Protein 3UDC (pdb70)

Organism: Escherichia coli (strain K12) (NCBI:txid83333)

Solvent-accessible surface area: 88480 Å² total; per-residue (Å²): 267,80,141,118,71,87,117,56,100,84,22,22,86,50,0,88,83,17,20,124,86,25,39,124,122,20,52,123,83,22,118,145,130,54,97,114,122,3,149,58,124,149,160,47,82,61,162,17,11,67,68,73,18,52,102,56,88,49,48,51,84,129,70,28,113,62,11,15,32,6,0,36,48,94,32,36,49,9,6,17,43,2,14,45,8,31,22,10,43,27,10,33,6,72,0,27,2,14,43,49,45,18,42,9,82,43,26,0,64,34,3,65,33,50,77,9,3,51,95,43,22,47,0,34,0,57,79,48,32,0,44,2,71,96,44,27,82,37,15,0,37,0,48,4,104,36,68,11,13,3,4,2,20,1,18,50,17,112,34,3,14,0,15,5,81,116,14,8,34,1,24,5,80,2,21,1,5,6,78,30,69,2,64,76,1,33,89,1,1,100,78,11,6,79,84,0,90,156,70,57,140,20,28,87,97,1,5,50,24,35,24,0,35,52,32,78,48,5,38,1,17,0,27,4,44,0,74,0,86,58,74,57,34,85,24,0,10,51,28,4,35,68,61,0,1,54,9,10,54,135,59,127,12,58,28,8,27,55,15,26,17,7,15,22,85,149,148,270,76,140,116,72,88,125,54,101,84,22,22,89,52,0,88,81,16,20,120,84,24,38,124,123,19,51,124,85,21,115,142,128,56,97,116,121,4,150,60,122,152,158,44,80,60,161,15,12,68,67,74,19,50,101,56,88,49,50,50,83,126,68,30,112,64,12,15,32,5,0,35,48,96,33,32,42,8,5,18,40,0,15,46,8,30,22,10,41,27,12,28,6,74,0,30,1,14,44,48,45,17,42,8,84,40,26,1,65,34,3,64,34,48,76,9,2,50,96,43,23,46,0,33,0,59,79,49,30,0,44,2,71,94,44,27,80,39,13,0,37,0,54,4,110,37,70,12,13,3,4,2,19,1,18,49,18,113,34,3,14,0,15,5,82,114,14,9,33,1,25,5,82,3,22,1,4,7,78,31,69,2,62,77,1,34,92,1,1,99,76,12,8,80,84,0,90,157,69,57,140,20,27,88,97,2,5,50,24,39,23,0,36,55,35,77,49,6,40,1,17,0,27,4,45,0,73,0,87,59,73,56,32,85,24,0,11,51,29,4,35,69,60,0,0,52,10,13,55,136,57,127,12,57,30,8,27,55,14,29,17,7,14,22,78,150,144,268,75,141,117,70,86,120,54,99,86,21,22,89,51,0,88,84,15,19,123,85,24,39,125,122,21,50,121,83,22,117,145,132,56,96,114,120,4,150,60,123,151,158,48,80,58,160,16,13,68,67,73,19,53,100,56,89,50,47,48,83,129,71,28,110,63,12,13,32,5,0,35,50,97,34,34,48,8,5,19,41,2,14,47,8,32,20,10,41,28,11,30,5,72,0,30,2,14,43,51,47,16,42,8,85,43,25,1,61,35,3,64,33,49,76,8,2,51,96,44,23,45,0,34,0,57,80,4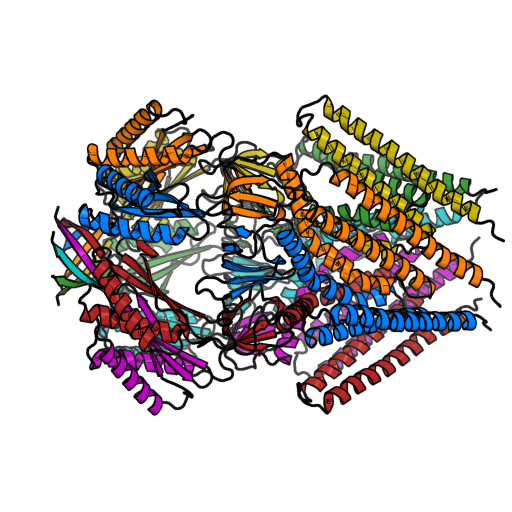9,30,0,45,1,71,94,42,27,79,38,15,0,36,0,51,4,103,34,68,12,14,2,4,2,20,1,18,48,18,114,36,2,14,1,15,4,82,117,14,7,32,1,25,5,78,2,21,0,5,6,78,32,68,2,64,77,1,34,89,1,1,99,76,12,7,78,83,0,89,154,71,58,139,19,28,86,98,2,5,48,24,37,23,0,37,54,33,79,47,6,40,2,18,0,26,3,44,0,73,0,86,59,75,56,32,82,22,0,11,51,30,4,33,66,58,0,1,54,10,13,57,132,59,128,12,58,29,7,28,53,15,26,16,6,14,26,78,152,146,266,81,141,119,70,87,123,55,97,86,22,21,87,51,0,88,85,17,20,124,85,24,40,123,123,20,51,122,85,22,117,141,132,55,96,116,120,3,150,58,121,151,160,47,81,59,161,17,12,68,68,72,19,50,101,56,88,51,48,50,84,128,70,30,109,65,14,14,32,6,0,37,52,94,33,34,49,10,6,18,42,2,15,48,9,31,22,10,42,27,11,32,6,74,0,29,1,14,44,48,43,18,45,8,84,42,28,1,69,33,3,66,36,47,76,9,2,52,94,43,23,46,0,34,0,57,80,47,31,0,44,1,70,95,41,27,79,34,13,0,35,0,48,3,103,33,70,10,10,3,4,2,20,1,17,48,18,114,35,3,15,0,14,5,80,114,15,8,31,0,25,6,80,2,21,1,5,6,78,31,69,2,61,75,2,32,89,1,1,100,78,12,7,80,85,0,90,158,70,57,138,21,27,84,97,2,5,49,24,37,21,0,34,54,31,79,45,5,39,1,16,0,27,4,43,0,72,0,86,59,74,55,32,84,24,0,12,49,28,4,32,65,61,1,1,53,11,11,53,136,57,126,12,59,30,7,27,55,15,27,18,5,15,20,81,153,147,267,76,142,117,71,86,123,54,100,82,22,22,89,54,0,88,82,15,18,122,84,24,39,124,125,20,51,123,84,20,118,140,131,54,97,114,119,4,147,59,123,150,159,47,82,59,156,14,11,68,68,71,19,52,99,55,89,51,50,51,83,125,66,30,111,63,12,14,33,6,0,35,49,97,34,31,44,7,4,20,37,0,15,46,8,29,22,10,41,28,13,30,6,74,0,28,2,14,43,46,46,17,43,8,83,39,27,0,66,33,2,67,36,46,76,8,2,51,97,43,23,45,0,35,0,59,79,50,32,0,43,1,72,95,41,27,79,35,12,0,35,0,52,4,108,37,70,12,13,3,3,2,19,1,17,48,16,114,34,1,14,0,14,5,79,115,14,8,30,1,23,4,81,4,22,0,5,5,77,31,67,2,62,77,1,32,91,1,1,101,76,10,7,78,86,0,89,154,69,57,137,18,27,86,100,2,4,49,26,38,21,0,35,55,32,78,46,5,41,1,16,0,27,3,45,0,73,0,87,58,72,57,31,85,23,0,12,54,28,4,35,69,60,0,1,54,10,12,54,136,59,128,11,58,29,8,28,57,15,27,18,6,16,20,82,150,148,268,78,141,119,72,86,119,53,100,83,21,22,87,49,0,87,83,14,18,124,85,24,39,124,125,19,51,121,85,24,118,141,129,55,97,114,122,4,149,59,122,151,158,46,82,59,157,16,12,68,68,71,19,50,101,56,88,50,48,50,84,128,70,30,110,62,11,15,32,6,0,37,50,97,33,33,47,8,5,18,41,1,14,44,8,31,21,10,42,27,11,29,6,70,0,26,2,14,43,47,44,17,41,8,86,42,24,1,62,37,3,64,33,49,77,9,2,52,97,44,22,47,0,34,0,57,79,49,32,0,43,1,71,95,43,27,77,35,14,1,35,0,50,4,104,36,70,12,12,3,3,2,18,1,18,49,16,111,35,2,13,0,16,4,84,115,13,8,34,1,25,5,79,3,22,1,6,6,76,33,69,2,63,78,0,35,89,1,1,101,77,10,7,78,86,0,89,156,70,56,140,18,26,87,97,1,5,50,24,37,23,0,36,54,32,79,48,6,39,1,17,0,26,4,44,0,73,0,86,59,73,56,32,84,23,0,13,49,29,4,32,66,61,0,0,53,11,12,54,133,58,127,12,58,30,6,27,56,13,29,17,6,14,20,79,148,147,266,81,142,120,72,86,118,56,103,85,22,22,86,50,0,89,82,18,19,122,84,25,39,123,126,19,53,120,83,21,116,142,131,57,97,115,120,3,150,59,124,150,157,46,82,60,158,16,13,69,66,72,19,51,101,55,87,49,49,51,84,127,70,29,110,62,12,14,33,6,0,37,51,96,31,34,51,10,6,18,43,1,16,44,9,31,21,10,42,27,12,34,6,74,0,29,1,15,42,48,45,18,42,8,84,42,26,0,66,35,3,66,34,52,75,9,2,51,95,43,23,47,0,35,0,58,79,51,32,0,44,2,70,97,43,27,79,37,14,0,35,0,47,4,105,36,68,12,12,3,3,3,19,0,18,49,17,113,34,2,16,0,15,4,82,114,13,7,31,1,25,5,80,3,22,1,4,6,76,32,69,2,60,78,0,34,88,1,2,101,77,11,6,78,84,0,91,157,69,56,139,20,28,88,98,2,5,51,24,37,22,0,36,55,34,81,46,5,40,2,17,0,26,3,44,0,74,0,87,59,72,57,33,84,23,0,12,48,29,4,34,67,60,0,1,55,10,12,54,134,59,127,13,56,30,7,28,56,16,30,17,6,16,16,80,145,149

Structure (mmCIF, N/CA/C/O backbone):
data_3UDC
#
_entry.id   3UDC
#
_cell.length_a   96.046
_cell.length_b   139.468
_cell.length_c   224.113
_cell.angle_alpha   90.00
_cell.angle_beta   90.00
_cell.angle_gamma   90.00
#
_symmetry.space_group_name_H-M   'P 21 21 21'
#
loop_
_atom_site.group_PDB
_atom_site.id
_atom_site.type_symbol
_atom_site.label_atom_id
_atom_site.label_alt_id
_atom_site.label_comp_id
_atom_site.label_asym_id
_atom_site.label_entity_id
_atom_site.label_seq_id
_atom_site.pdbx_PDB_ins_code
_atom_site.Cartn_x
_atom_site.Cartn_y
_atom_site.Cartn_z
_atom_site.occupancy
_atom_site.B_iso_or_equiv
_atom_site.auth_seq_id
_atom_site.auth_comp_id
_atom_site.auth_asym_id
_atom_site.auth_atom_id
_atom_site.pdbx_PDB_model_num
ATOM 1 N N . TYR A 1 13 ? -9.225 38.128 -113.247 1.00 146.53 13 TYR A N 1
ATOM 2 C CA . TYR A 1 13 ? -10.682 38.175 -113.145 1.00 200.99 13 TYR A CA 1
ATOM 3 C C . TYR A 1 13 ? -11.240 36.899 -112.534 1.00 220.38 13 TYR A C 1
ATOM 4 O O . TYR A 1 13 ? -12.243 36.348 -112.999 1.00 203.05 13 TYR A O 1
ATOM 13 N N . ASP A 1 14 ? -10.542 36.437 -111.499 1.00 233.46 14 ASP A N 1
ATOM 14 C CA . ASP A 1 14 ? -11.008 35.392 -110.584 1.00 224.58 14 ASP A CA 1
ATOM 15 C C . ASP A 1 14 ? -11.473 34.066 -111.188 1.00 233.17 14 ASP A C 1
ATOM 16 O O . ASP A 1 14 ? -12.391 34.014 -112.018 1.00 224.20 14 ASP A O 1
ATOM 21 N N . ILE A 1 15 ? -10.821 32.995 -110.739 1.00 235.68 15 ILE A N 1
ATOM 22 C CA . ILE A 1 15 ? -11.322 31.637 -110.916 1.00 238.19 15 ILE A CA 1
ATOM 23 C C . ILE A 1 15 ? -11.310 30.910 -109.551 1.00 218.12 15 ILE A C 1
ATOM 24 O O . ILE A 1 15 ? -10.801 29.790 -109.427 1.00 183.81 15 ILE A O 1
ATOM 29 N N . LYS A 1 16 ? -11.856 31.582 -108.532 1.00 222.10 16 LYS A N 1
ATOM 30 C CA . LYS A 1 16 ? -12.095 30.997 -107.206 1.00 172.19 16 LYS A CA 1
ATOM 31 C C . LYS A 1 16 ? -13.584 30.750 -106.956 1.00 157.97 16 LYS A C 1
ATOM 32 O O . LYS A 1 16 ? -13.938 29.998 -106.048 1.00 188.21 16 LYS A O 1
ATOM 38 N N . ALA A 1 17 ? -14.447 31.398 -107.741 1.00 142.63 17 ALA A N 1
ATOM 39 C CA . ALA A 1 17 ? -15.896 31.158 -107.675 1.00 170.41 17 ALA A CA 1
ATOM 40 C C . ALA A 1 17 ? -16.196 29.660 -107.835 1.00 198.33 17 ALA A C 1
ATOM 41 O O . ALA A 1 17 ? -17.247 29.156 -107.404 1.00 204.17 17 ALA A O 1
ATOM 43 N N . VAL A 1 18 ? -15.246 28.962 -108.453 1.00 187.91 18 VAL A N 1
ATOM 44 C CA . VAL A 1 18 ? -15.303 27.513 -108.601 1.00 194.23 18 VAL A CA 1
ATOM 45 C C . VAL A 1 18 ? -15.185 26.827 -107.232 1.00 200.31 18 VAL A C 1
ATOM 46 O O . VAL A 1 18 ? -16.064 26.050 -106.852 1.00 199.76 18 VAL A O 1
ATOM 50 N N . LYS A 1 19 ? -14.121 27.131 -106.486 1.00 190.99 19 LYS A N 1
ATOM 51 C CA . LYS A 1 19 ? -13.943 26.577 -105.141 1.00 175.29 19 LYS A CA 1
ATOM 52 C C . LYS A 1 19 ? -15.093 26.978 -104.214 1.00 170.68 19 LYS A C 1
ATOM 53 O O . LYS A 1 19 ? -15.484 26.216 -103.330 1.00 193.82 19 LYS A O 1
ATOM 59 N N . PHE A 1 20 ? -15.627 28.178 -104.432 1.00 149.35 20 PHE A N 1
ATOM 60 C CA . PHE A 1 20 ? -16.800 28.684 -103.717 1.00 145.53 20 PHE A CA 1
ATOM 61 C C . PHE A 1 20 ? -18.042 27.794 -103.947 1.00 169.87 20 PHE A C 1
ATOM 62 O O . PHE A 1 20 ? -18.590 27.214 -102.984 1.00 198.30 20 PHE A O 1
ATOM 70 N N . LEU A 1 21 ? -18.482 27.681 -105.207 1.00 149.73 21 LEU A N 1
ATOM 71 C CA . LEU A 1 21 ? -19.632 26.831 -105.531 1.00 169.49 21 LEU A CA 1
ATOM 72 C C . LEU A 1 21 ? -19.381 25.367 -105.130 1.00 175.64 21 LEU A C 1
ATOM 73 O O . LEU A 1 21 ? -20.314 24.638 -104.760 1.00 177.90 21 LEU A O 1
ATOM 78 N N . LEU A 1 22 ? -18.115 24.956 -105.190 1.00 170.32 22 LEU A N 1
ATOM 79 C CA . LEU A 1 22 ? -17.682 23.643 -104.718 1.00 170.49 22 LEU A CA 1
ATOM 80 C C . LEU A 1 22 ? -18.018 23.478 -103.239 1.00 183.33 22 LEU A C 1
ATOM 81 O O . LEU A 1 22 ? -18.613 22.479 -102.831 1.00 184.41 22 LEU A O 1
ATOM 86 N N . ASP A 1 23 ? -17.621 24.469 -102.443 1.00 187.15 23 ASP A N 1
ATOM 87 C CA . ASP A 1 23 ? -17.852 24.453 -101.003 1.00 168.29 23 ASP A CA 1
ATOM 88 C C . ASP A 1 23 ? -19.332 24.471 -100.649 1.00 160.18 23 ASP A C 1
ATOM 89 O O . ASP A 1 23 ? -19.829 23.520 -100.045 1.00 184.10 23 ASP A O 1
ATOM 94 N N . VAL A 1 24 ? -20.045 25.528 -101.027 1.00 129.44 24 VAL A N 1
ATOM 95 C CA . VAL A 1 24 ? -21.481 25.549 -100.740 1.00 157.65 24 VAL A CA 1
ATOM 96 C C . VAL A 1 24 ? -22.225 24.277 -101.260 1.00 159.11 24 VAL A C 1
ATOM 97 O O . VAL A 1 24 ? -23.193 23.800 -100.636 1.00 169.09 24 VAL A O 1
ATOM 101 N N . LEU A 1 25 ? -21.744 23.704 -102.365 1.00 138.15 25 LEU A N 1
ATOM 102 C CA . LEU A 1 25 ? -22.250 22.405 -102.829 1.00 158.81 25 LEU A CA 1
ATOM 103 C C . LEU A 1 25 ? -21.905 21.271 -101.842 1.00 168.33 25 LEU A C 1
ATOM 104 O O . LEU A 1 25 ? -22.704 20.340 -101.659 1.00 167.51 25 LEU A O 1
ATOM 109 N N . LYS A 1 26 ? -20.724 21.358 -101.215 1.00 161.04 26 LYS A N 1
ATOM 110 C CA . LYS A 1 26 ? -20.284 20.387 -100.200 1.00 147.82 26 LYS A CA 1
ATOM 111 C C . LYS A 1 26 ? -21.123 20.445 -98.920 1.00 156.48 26 LYS A C 1
ATOM 112 O O . LYS A 1 26 ? -21.565 19.412 -98.408 1.00 166.67 26 LYS A O 1
ATOM 118 N N . ILE A 1 27 ? -21.310 21.657 -98.401 1.00 132.86 27 ILE A N 1
ATOM 119 C CA . ILE A 1 27 ? -22.217 21.908 -97.284 1.00 133.95 27 ILE A CA 1
ATOM 120 C C . ILE A 1 27 ? -23.626 21.383 -97.577 1.00 166.11 27 ILE A C 1
ATOM 121 O O . ILE A 1 27 ? -24.264 20.761 -96.708 1.00 151.27 27 ILE A O 1
ATOM 126 N N . LEU A 1 28 ? -24.124 21.652 -98.788 1.00 163.78 28 LEU A N 1
ATOM 127 C CA . LEU A 1 28 ? -25.465 21.209 -99.147 1.00 124.53 28 LEU A CA 1
ATOM 128 C C . LEU A 1 28 ? -25.568 19.683 -99.251 1.00 146.84 28 LEU A C 1
ATOM 129 O O . LEU A 1 28 ? -26.490 19.077 -98.676 1.00 152.96 28 LEU A O 1
ATOM 134 N N . ILE A 1 29 ? -24.627 19.046 -99.944 1.00 139.37 29 ILE A N 1
ATOM 135 C CA . ILE A 1 29 ? -24.715 17.590 -100.061 1.00 163.57 29 ILE A CA 1
ATOM 136 C C . ILE A 1 29 ? -24.466 16.875 -98.726 1.00 146.18 29 ILE A C 1
ATOM 137 O O . ILE A 1 29 ? -25.027 15.803 -98.460 1.00 139.57 29 ILE A O 1
ATOM 142 N N . ILE A 1 30 ? -23.646 17.470 -97.871 1.00 153.71 30 ILE A N 1
ATOM 143 C CA . ILE A 1 30 ? -23.451 16.892 -96.539 1.00 169.59 30 ILE A CA 1
ATOM 144 C C . ILE A 1 30 ? -24.664 17.075 -95.606 1.00 147.65 30 ILE A C 1
ATOM 145 O O . ILE A 1 30 ? -24.954 16.182 -94.808 1.00 116.07 30 ILE A O 1
ATOM 150 N N . ALA A 1 31 ? -25.359 18.215 -95.714 1.00 136.18 31 ALA A N 1
ATOM 151 C CA . ALA A 1 31 ? -26.590 18.457 -94.943 1.00 141.11 31 ALA A CA 1
ATOM 152 C C . ALA A 1 31 ? -27.736 17.557 -95.420 1.00 152.94 31 ALA A C 1
ATOM 153 O O . ALA A 1 31 ? -28.572 17.082 -94.621 1.00 140.82 31 ALA A O 1
ATOM 155 N N . PHE A 1 32 ? -27.772 17.327 -96.728 1.00 148.41 32 PHE A N 1
ATOM 156 C CA . PHE A 1 32 ? -28.718 16.384 -97.281 1.00 151.95 32 PHE A CA 1
ATOM 157 C C . PHE A 1 32 ? -28.411 14.966 -96.763 1.00 166.18 32 PHE A C 1
ATOM 158 O O . PHE A 1 32 ? -29.293 14.303 -96.175 1.00 167.19 32 PHE A O 1
ATOM 166 N N . ILE A 1 33 ? -27.162 14.520 -96.946 1.00 149.79 33 ILE A N 1
ATOM 167 C CA . ILE A 1 33 ? -26.740 13.201 -96.461 1.00 147.58 33 ILE A CA 1
ATOM 168 C C . ILE A 1 33 ? -27.053 12.995 -94.977 1.00 153.39 33 ILE A C 1
ATOM 169 O O . ILE A 1 33 ? -27.598 11.957 -94.582 1.00 153.89 33 ILE A O 1
ATOM 174 N N . GLY A 1 34 ? -26.713 13.989 -94.162 1.00 145.15 34 GLY A N 1
ATOM 175 C CA . GLY A 1 34 ? -26.996 13.945 -92.736 1.00 125.24 34 GLY A CA 1
ATOM 176 C C . GLY A 1 34 ? -28.484 13.899 -92.396 1.00 154.58 34 GLY A C 1
ATOM 177 O O . GLY A 1 34 ? -28.892 13.174 -91.473 1.00 150.37 34 GLY A O 1
ATOM 178 N N . ILE A 1 35 ? -29.300 14.662 -93.129 1.00 159.43 35 ILE A N 1
ATOM 179 C CA . ILE A 1 35 ? -30.745 14.594 -92.930 1.00 150.21 35 ILE A CA 1
ATOM 180 C C . ILE A 1 35 ? -31.328 13.206 -93.254 1.00 165.72 35 ILE A C 1
ATOM 181 O O . ILE A 1 35 ? -32.024 12.614 -92.407 1.00 183.33 35 ILE A O 1
ATOM 186 N N . LYS A 1 36 ? -31.048 12.676 -94.451 1.00 156.25 36 LYS A N 1
ATOM 187 C CA . LYS A 1 36 ? -31.538 11.328 -94.788 1.00 168.70 36 LYS A CA 1
ATOM 188 C C . LYS A 1 36 ? -31.024 10.258 -93.796 1.00 172.84 36 LYS A C 1
ATOM 189 O O . LYS A 1 36 ? -31.811 9.451 -93.263 1.00 168.84 36 LYS A O 1
ATOM 195 N N . PHE A 1 37 ? -29.713 10.269 -93.551 1.00 150.03 37 PHE A N 1
ATOM 196 C CA . PHE A 1 37 ? -29.075 9.408 -92.553 1.00 156.94 37 PHE A CA 1
ATOM 197 C C . PHE A 1 37 ? -29.849 9.410 -91.224 1.00 168.91 37 PHE A C 1
ATOM 198 O O . PHE A 1 37 ? -30.157 8.343 -90.664 1.00 177.88 37 PHE A O 1
ATOM 206 N N . ALA A 1 38 ? -30.165 10.608 -90.727 1.00 150.69 38 ALA A N 1
ATOM 207 C CA . ALA A 1 38 ? -30.846 10.740 -89.440 1.00 145.87 38 ALA A CA 1
ATOM 208 C C . ALA A 1 38 ? -32.318 10.300 -89.458 1.00 159.70 38 ALA A C 1
ATOM 209 O O . ALA A 1 38 ? -32.820 9.751 -88.466 1.00 134.88 38 ALA A O 1
ATOM 211 N N . ASP A 1 39 ? -33.014 10.543 -90.570 1.00 170.33 39 ASP A N 1
ATOM 212 C CA . ASP A 1 39 ? -34.405 10.092 -90.687 1.00 169.71 39 ASP A CA 1
ATOM 213 C C . ASP A 1 39 ? -34.471 8.564 -90.733 1.00 167.54 39 ASP A C 1
ATOM 214 O O . ASP A 1 39 ? -35.396 7.932 -90.186 1.00 168.12 39 ASP A O 1
ATOM 219 N N . PHE A 1 40 ? -33.465 7.980 -91.373 1.00 154.96 40 PHE A N 1
ATOM 220 C CA . PHE A 1 40 ? -33.262 6.544 -91.320 1.00 164.92 40 PHE A CA 1
ATOM 221 C C . PHE A 1 40 ? -33.010 6.036 -89.879 1.00 180.12 40 PHE A C 1
ATOM 222 O O . PHE A 1 40 ? -33.729 5.156 -89.388 1.00 197.22 40 PHE A O 1
ATOM 230 N N . LEU A 1 41 ? -32.009 6.592 -89.199 1.00 166.25 41 LEU A N 1
ATOM 231 C CA . LEU A 1 41 ? -31.710 6.176 -87.826 1.00 163.37 41 LEU A CA 1
ATOM 232 C C . LEU A 1 41 ? -32.892 6.342 -86.847 1.00 172.99 41 LEU A C 1
ATOM 233 O O . LEU A 1 41 ? -33.065 5.526 -85.925 1.00 175.95 41 LEU A O 1
ATOM 238 N N . ILE A 1 42 ? -33.687 7.398 -87.048 1.00 177.35 42 ILE A N 1
ATOM 239 C CA . ILE A 1 42 ? -34.874 7.658 -86.231 1.00 168.52 42 ILE A CA 1
ATOM 240 C C . ILE A 1 42 ? -35.981 6.659 -86.543 1.00 181.38 42 ILE A C 1
ATOM 241 O O . ILE A 1 42 ? -36.657 6.157 -85.633 1.00 190.22 42 ILE A O 1
ATOM 246 N N . TYR A 1 43 ? -36.162 6.365 -87.825 1.00 192.31 43 TYR A N 1
ATOM 247 C CA . TYR A 1 43 ? -37.108 5.326 -88.199 1.00 200.05 43 TYR A CA 1
ATOM 248 C C . TYR A 1 43 ? -36.737 3.935 -87.634 1.00 217.34 43 TYR A C 1
ATOM 249 O O . TYR A 1 43 ? -37.622 3.187 -87.212 1.00 228.84 43 TYR A O 1
ATOM 258 N N . ARG A 1 44 ? -35.445 3.590 -87.622 1.00 194.22 44 ARG A N 1
ATOM 259 C CA . ARG A 1 44 ? -34.995 2.311 -87.040 1.00 168.63 44 ARG A CA 1
ATOM 260 C C . ARG A 1 44 ? -35.119 2.256 -85.506 1.00 184.94 44 ARG A C 1
ATOM 261 O O . ARG A 1 44 ? -35.737 1.328 -84.967 1.00 202.46 44 ARG A O 1
ATOM 269 N N . PHE A 1 45 ? -34.535 3.236 -84.811 1.00 191.45 45 PHE A N 1
ATOM 270 C CA . PHE A 1 45 ? -34.715 3.350 -83.361 1.00 197.10 45 PHE A CA 1
ATOM 271 C C . PHE A 1 45 ? -36.221 3.474 -83.039 1.00 206.43 45 PHE A C 1
ATOM 272 O O . PHE A 1 45 ? -36.628 3.349 -81.877 1.00 195.93 45 PHE A O 1
ATOM 280 N N . TYR A 1 46 ? -37.032 3.721 -84.074 1.00 220.39 46 TYR A N 1
ATOM 281 C CA . TYR A 1 46 ? -38.496 3.745 -83.968 1.00 221.65 46 TYR A CA 1
ATOM 282 C C . TYR A 1 46 ? -39.086 2.332 -83.995 1.00 233.21 46 TYR A C 1
ATOM 283 O O . TYR A 1 46 ? -39.620 1.852 -82.994 1.00 249.05 46 TYR A O 1
ATOM 292 N N . LYS A 1 47 ? -38.988 1.677 -85.150 1.00 209.66 47 LYS A N 1
ATOM 293 C CA . LYS A 1 47 ? -39.583 0.356 -85.351 1.00 200.40 47 LYS A CA 1
ATOM 294 C C . LYS A 1 47 ? -39.033 -0.735 -84.427 1.00 213.50 47 LYS A C 1
ATOM 295 O O . LYS A 1 47 ? -39.750 -1.667 -84.068 1.00 223.46 47 LYS A O 1
ATOM 301 N N . LEU A 1 48 ? -37.763 -0.632 -84.051 1.00 211.48 48 LEU A N 1
ATOM 302 C CA . LEU A 1 48 ? -37.184 -1.603 -83.124 1.00 207.52 48 LEU A CA 1
ATOM 303 C C . LEU A 1 48 ? -37.807 -1.489 -81.720 1.00 226.25 48 LEU A C 1
ATOM 304 O O . LEU A 1 48 ? -38.035 -2.501 -81.053 1.00 228.36 48 LEU A O 1
ATOM 309 N N . TYR A 1 49 ? -38.081 -0.255 -81.289 1.00 230.02 49 TYR A N 1
ATOM 310 C CA . TYR A 1 49 ? -38.702 0.023 -79.993 1.00 226.86 49 TYR A CA 1
ATOM 311 C C . TYR A 1 49 ? -40.227 0.027 -80.109 1.00 228.91 49 TYR A C 1
ATOM 312 O O . TYR A 1 49 ? -40.926 0.247 -79.119 1.00 217.03 49 TYR A O 1
ATOM 321 N N . SER A 1 50 ? -40.736 -0.209 -81.318 1.00 242.60 50 SER A N 1
ATOM 322 C CA . SER A 1 50 ? -42.166 -0.067 -81.598 1.00 247.75 50 SER A CA 1
ATOM 323 C C . SER A 1 50 ? -42.985 -1.356 -81.516 1.00 263.65 50 SER A C 1
ATOM 324 O O . SER A 1 50 ? -44.135 -1.328 -81.078 1.00 271.27 50 SER A O 1
ATOM 327 N N . LYS A 1 51 ? -42.414 -2.476 -81.956 1.00 254.87 51 LYS A N 1
ATOM 328 C CA . LYS A 1 51 ? -43.138 -3.752 -81.925 1.00 228.80 51 LYS A CA 1
ATOM 329 C C . LYS A 1 51 ? -42.981 -4.507 -80.612 1.00 233.03 51 LYS A C 1
ATOM 330 O O . LYS A 1 51 ? -43.820 -5.331 -80.254 1.00 219.99 51 LYS A O 1
ATOM 336 N N . SER A 1 52 ? -41.906 -4.216 -79.895 1.00 245.91 52 SER A N 1
ATOM 337 C CA . SER A 1 52 ? -41.789 -4.653 -78.513 1.00 245.49 52 SER A CA 1
ATOM 338 C C . SER A 1 52 ? -42.502 -3.651 -77.598 1.00 259.95 52 SER A C 1
ATOM 339 O O . SER A 1 52 ? -41.905 -3.101 -76.673 1.00 248.32 52 SER A O 1
ATOM 342 N N . LYS A 1 53 ? -43.783 -3.415 -77.877 1.00 269.03 53 LYS A N 1
ATOM 343 C CA . LYS A 1 53 ? -44.544 -2.353 -77.214 1.00 254.17 53 LYS A CA 1
ATOM 344 C C . LYS A 1 53 ? -44.745 -2.558 -75.718 1.00 254.78 53 LYS A C 1
ATOM 345 O O . LYS A 1 53 ? -45.858 -2.772 -75.242 1.00 249.49 53 LYS A O 1
ATOM 351 N N . ILE A 1 54 ? -43.655 -2.460 -74.979 1.00 264.80 54 ILE A N 1
ATOM 352 C CA . ILE A 1 54 ? -43.692 -2.670 -73.548 1.00 264.64 54 ILE A CA 1
ATOM 353 C C . ILE A 1 54 ? -43.862 -1.405 -72.736 1.00 260.81 54 ILE A C 1
ATOM 354 O O . ILE A 1 54 ? -44.945 -1.122 -72.232 1.00 246.84 54 ILE A O 1
ATOM 359 N N . GLN A 1 55 ? -42.759 -0.667 -72.601 1.00 262.38 55 GLN A N 1
ATOM 360 C CA . GLN A 1 55 ? -42.668 0.484 -71.698 1.00 244.73 55 GLN A CA 1
ATOM 361 C C . GLN A 1 55 ? -43.425 1.722 -72.197 1.00 239.80 55 GLN A C 1
ATOM 362 O O . GLN A 1 55 ? -43.624 2.659 -71.424 1.00 238.74 55 GLN A O 1
ATOM 368 N N . LEU A 1 56 ? -43.853 1.731 -73.463 1.00 220.29 56 LEU A N 1
ATOM 369 C CA . LEU A 1 56 ? -44.497 2.921 -74.043 1.00 198.77 56 LEU A CA 1
ATOM 370 C C . LEU A 1 56 ? -45.638 2.605 -75.010 1.00 175.56 56 LEU A C 1
ATOM 371 O O . LEU A 1 56 ? -45.567 1.626 -75.747 1.00 178.98 56 LEU A O 1
ATOM 376 N N . PRO A 1 57 ? -46.699 3.440 -74.999 1.00 171.83 57 PRO A N 1
ATOM 377 C CA . PRO A 1 57 ? -47.776 3.442 -76.006 1.00 181.76 57 PRO A CA 1
ATOM 378 C C . PRO A 1 57 ? -47.377 4.118 -77.329 1.00 186.39 57 PRO A C 1
ATOM 379 O O . PRO A 1 57 ? -46.537 5.015 -77.337 1.00 190.65 57 PRO A O 1
ATOM 383 N N . GLN A 1 58 ? -47.989 3.698 -78.433 1.00 186.26 58 GLN A N 1
ATOM 384 C CA . GLN A 1 58 ? -47.705 4.292 -79.737 1.00 185.56 58 GLN A CA 1
ATOM 385 C C . GLN A 1 58 ? -48.297 5.696 -79.889 1.00 186.85 58 GLN A C 1
ATOM 386 O O . GLN A 1 58 ? -48.417 6.205 -81.001 1.00 187.69 58 GLN A O 1
ATOM 392 N N . ARG A 1 59 ? -48.685 6.309 -78.774 1.00 171.42 59 ARG A N 1
ATOM 393 C CA . ARG A 1 59 ? -49.070 7.718 -78.774 1.00 171.18 59 ARG A CA 1
ATOM 394 C C . ARG A 1 59 ? -47.894 8.532 -78.239 1.00 180.81 59 ARG A C 1
ATOM 395 O O . ARG A 1 59 ? -47.610 9.640 -78.708 1.00 155.97 59 ARG A O 1
ATOM 403 N N . LYS A 1 60 ? -47.216 7.965 -77.246 1.00 189.74 60 LYS A N 1
ATOM 404 C CA . LYS A 1 60 ? -46.040 8.586 -76.660 1.00 183.37 60 LYS A CA 1
ATOM 405 C C . LYS A 1 60 ? -44.855 8.468 -77.622 1.00 182.68 60 LYS A C 1
ATOM 406 O O . LYS A 1 60 ? -44.207 9.464 -77.936 1.00 191.10 60 LYS A O 1
ATOM 412 N N . ILE A 1 61 ? -44.587 7.254 -78.101 1.00 157.77 61 ILE A N 1
ATOM 413 C CA . ILE A 1 61 ? -43.485 7.025 -79.036 1.00 154.42 61 ILE A CA 1
ATOM 414 C C . ILE A 1 61 ? -43.602 7.906 -80.273 1.00 167.12 61 ILE A C 1
ATOM 415 O O . ILE A 1 61 ? -42.604 8.327 -80.850 1.00 164.12 61 ILE A O 1
ATOM 420 N N . ASP A 1 62 ? -44.832 8.191 -80.671 1.00 180.78 62 ASP A N 1
ATOM 421 C CA . ASP A 1 62 ? -45.079 9.047 -81.822 1.00 173.45 62 ASP A CA 1
ATOM 422 C C . ASP A 1 62 ? -44.602 10.468 -81.582 1.00 157.25 62 ASP A C 1
ATOM 423 O O . ASP A 1 62 ? -43.866 11.030 -82.391 1.00 144.77 62 ASP A O 1
ATOM 428 N N . THR A 1 63 ? -45.036 11.042 -80.466 1.00 158.19 63 THR A N 1
ATOM 429 C CA . THR A 1 63 ? -44.724 12.425 -80.133 1.00 166.17 63 THR A CA 1
ATOM 430 C C . THR A 1 63 ? -43.237 12.600 -79.758 1.00 162.58 63 THR A C 1
ATOM 431 O O . THR A 1 63 ? -42.617 13.641 -80.024 1.00 154.49 63 THR A O 1
ATOM 435 N N . LEU A 1 64 ? -42.667 11.557 -79.167 1.00 150.22 64 LEU A N 1
ATOM 436 C CA . LEU A 1 64 ? -41.257 11.524 -78.792 1.00 133.79 64 LEU A CA 1
ATOM 437 C C . LEU A 1 64 ? -40.351 11.407 -80.015 1.00 149.76 64 LEU A C 1
ATOM 438 O O . LEU A 1 64 ? -39.328 12.076 -80.108 1.00 154.93 64 LEU A O 1
ATOM 443 N N . THR A 1 65 ? -40.736 10.550 -80.954 1.00 153.10 65 THR A N 1
ATOM 444 C CA . THR A 1 65 ? -39.984 10.361 -82.191 1.00 143.20 65 THR A CA 1
ATOM 445 C C . THR A 1 65 ? -40.096 11.579 -83.122 1.00 137.47 65 THR A C 1
ATOM 446 O O . THR A 1 65 ? -39.108 12.015 -83.709 1.00 138.40 65 THR A O 1
ATOM 450 N N . SER A 1 66 ? -41.296 12.136 -83.239 1.00 133.15 66 SER A N 1
ATOM 451 C CA . SER A 1 66 ? -41.478 13.414 -83.918 1.00 137.66 66 SER A CA 1
ATOM 452 C C . SER A 1 66 ? -40.605 14.497 -83.284 1.00 140.07 66 SER A C 1
ATOM 453 O O . SER A 1 66 ? -40.000 15.310 -83.984 1.00 143.81 66 SER A O 1
ATOM 456 N N . LEU A 1 67 ? -40.543 14.501 -81.955 1.00 130.04 67 LEU A N 1
ATOM 457 C CA . LEU A 1 67 ? -39.713 15.452 -81.227 1.00 127.17 67 LEU A CA 1
ATOM 458 C C . LEU A 1 67 ? -38.204 15.297 -81.568 1.00 149.34 67 LEU A C 1
ATOM 459 O O . LEU A 1 67 ? -37.518 16.289 -81.886 1.00 112.49 67 LEU A O 1
ATOM 464 N N . THR A 1 68 ? -37.693 14.062 -81.528 1.00 149.97 68 THR A N 1
ATOM 465 C CA . THR A 1 68 ? -36.304 13.768 -81.945 1.00 124.58 68 THR A CA 1
ATOM 466 C C . THR A 1 68 ? -36.015 14.254 -83.370 1.00 143.01 68 THR A C 1
ATOM 467 O O . THR A 1 68 ? -35.016 14.938 -83.632 1.00 121.62 68 THR A O 1
ATOM 471 N N . LYS A 1 69 ? -36.903 13.884 -84.290 1.00 149.22 69 LYS A N 1
ATOM 472 C CA . LYS A 1 69 ? -36.771 14.265 -85.694 1.00 137.64 69 LYS A CA 1
ATOM 473 C C . LYS A 1 69 ? -36.669 15.783 -85.874 1.00 137.60 69 LYS A C 1
ATOM 474 O O . LYS A 1 69 ? -35.746 16.283 -86.522 1.00 125.16 69 LYS A O 1
ATOM 480 N N . ASN A 1 70 ? -37.617 16.517 -85.298 1.00 139.44 70 ASN A N 1
ATOM 481 C CA . ASN A 1 70 ? -37.561 17.979 -85.356 1.00 143.39 70 ASN A CA 1
ATOM 482 C C . ASN A 1 70 ? -36.279 18.569 -84.758 1.00 136.44 70 ASN A C 1
ATOM 483 O O . ASN A 1 70 ? -35.720 19.532 -85.297 1.00 138.00 70 ASN A O 1
ATOM 488 N N . ALA A 1 71 ? -35.813 18.003 -83.648 1.00 123.82 71 ALA A N 1
ATOM 489 C CA . ALA A 1 71 ? -34.576 18.495 -83.049 1.00 120.17 71 ALA A CA 1
ATOM 490 C C . ALA A 1 71 ? -33.405 18.350 -84.025 1.00 136.00 71 ALA A C 1
ATOM 491 O O . ALA A 1 71 ? -32.607 19.286 -84.242 1.00 103.42 71 ALA A O 1
ATOM 493 N N . VAL A 1 72 ? -33.304 17.170 -84.627 1.00 122.62 72 VAL A N 1
ATOM 494 C CA . VAL A 1 72 ? -32.214 16.938 -85.575 1.00 137.38 72 VAL A CA 1
ATOM 495 C C . VAL A 1 72 ? -32.320 17.783 -86.867 1.00 145.57 72 VAL A C 1
ATOM 496 O O . VAL A 1 72 ? -31.305 18.278 -87.390 1.00 117.04 72 VAL A O 1
ATOM 500 N N . ARG A 1 73 ? -33.540 17.984 -87.364 1.00 133.76 73 ARG A N 1
ATOM 501 C CA . ARG A 1 73 ? -33.729 18.923 -88.467 1.00 117.89 73 ARG A CA 1
ATOM 502 C C . ARG A 1 73 ? -33.245 20.323 -88.088 1.00 118.86 73 ARG A C 1
ATOM 503 O O . ARG A 1 73 ? -32.427 20.888 -88.789 1.00 124.29 73 ARG A O 1
ATOM 511 N N . TYR A 1 74 ? -33.711 20.882 -86.974 1.00 126.96 74 TYR A N 1
ATOM 512 C CA . TYR A 1 74 ? -33.272 22.232 -86.607 1.00 123.47 74 TYR A CA 1
ATOM 513 C C . TYR A 1 74 ? -31.751 22.343 -86.372 1.00 129.52 74 TYR A C 1
ATOM 514 O O . TYR A 1 74 ? -31.125 23.325 -86.796 1.00 122.84 74 TYR A O 1
ATOM 523 N N . ILE A 1 75 ? -31.148 21.349 -85.723 1.00 119.29 75 ILE A N 1
ATOM 524 C CA . ILE A 1 75 ? -29.699 21.384 -85.560 1.00 127.09 75 ILE A CA 1
ATOM 525 C C . ILE A 1 75 ? -28.967 21.410 -86.902 1.00 141.27 75 ILE A C 1
ATOM 526 O O . ILE A 1 75 ? -28.064 22.235 -87.106 1.00 117.68 75 ILE A O 1
ATOM 531 N N . ILE A 1 76 ? -29.368 20.512 -87.809 1.00 120.95 76 ILE A N 1
ATOM 532 C CA . ILE A 1 76 ? -28.775 20.436 -89.153 1.00 105.22 76 ILE A CA 1
ATOM 533 C C . ILE A 1 76 ? -28.962 21.730 -89.979 1.00 114.98 76 ILE A C 1
ATOM 534 O O . ILE A 1 76 ? -28.051 22.195 -90.663 1.00 107.65 76 ILE A O 1
ATOM 539 N N . TYR A 1 77 ? -30.146 22.322 -89.901 1.00 132.84 77 TYR A N 1
ATOM 540 C CA . TYR A 1 77 ? -30.366 23.650 -90.477 1.00 126.03 77 TYR A CA 1
ATOM 541 C C . TYR A 1 77 ? -29.378 24.647 -89.907 1.00 124.51 77 TYR A C 1
ATOM 542 O O . TYR A 1 77 ? -28.654 25.278 -90.659 1.00 111.57 77 TYR A O 1
ATOM 551 N N . PHE A 1 78 ? -29.344 24.789 -88.584 1.00 121.67 78 PHE A N 1
ATOM 552 C CA . PHE A 1 78 ? -28.451 25.769 -87.977 1.00 115.50 78 PHE A CA 1
ATOM 553 C C . PHE A 1 78 ? -27.011 25.571 -88.429 1.00 133.60 78 PHE A C 1
ATOM 554 O O . PHE A 1 78 ? -26.312 26.543 -88.731 1.00 123.26 78 PHE A O 1
ATOM 562 N N . LEU A 1 79 ? -26.563 24.322 -88.489 1.00 124.36 79 LEU A N 1
ATOM 563 C CA . LEU A 1 79 ? -25.201 24.067 -88.938 1.00 125.17 79 LEU A CA 1
ATOM 564 C C . LEU A 1 79 ? -24.943 24.474 -90.395 1.00 134.65 79 LEU A C 1
ATOM 565 O O . LEU A 1 79 ? -24.057 25.304 -90.662 1.00 124.42 79 LEU A O 1
ATOM 570 N N . ALA A 1 80 ? -25.719 23.917 -91.330 1.00 126.22 80 ALA A N 1
ATOM 571 C CA . ALA A 1 80 ? -25.570 24.280 -92.745 1.00 121.26 80 ALA A CA 1
ATOM 572 C C . ALA A 1 80 ? -25.622 25.788 -92.940 1.00 119.99 80 ALA A C 1
ATOM 573 O O . ALA A 1 80 ? -24.796 26.375 -93.633 1.00 132.18 80 ALA A O 1
ATOM 575 N N . GLY A 1 81 ? -26.604 26.407 -92.311 1.00 103.57 81 GLY A N 1
ATOM 576 C CA . GLY A 1 81 ? -26.763 27.844 -92.346 1.00 96.99 81 GLY A CA 1
ATOM 577 C C . GLY A 1 81 ? -25.581 28.641 -91.846 1.00 109.68 81 GLY A C 1
ATOM 578 O O . GLY A 1 81 ? -25.157 29.579 -92.510 1.00 121.62 81 GLY A O 1
ATOM 579 N N . ALA A 1 82 ? -25.041 28.295 -90.683 1.00 118.81 82 ALA A N 1
ATOM 580 C CA . ALA A 1 82 ? -23.933 29.082 -90.161 1.00 121.00 82 ALA A CA 1
ATOM 581 C C . ALA A 1 82 ? -22.672 28.865 -90.983 1.00 132.05 82 ALA A C 1
ATOM 582 O O . ALA A 1 82 ? -21.833 29.763 -91.068 1.00 146.82 82 ALA A O 1
ATOM 584 N N . SER A 1 83 ? -22.545 27.682 -91.589 1.00 103.29 83 SER A N 1
ATOM 585 C CA . SER A 1 83 ? -21.407 27.392 -92.465 1.00 125.84 83 SER A CA 1
ATOM 586 C C . SER A 1 83 ? -21.452 28.207 -93.768 1.00 147.91 83 SER A C 1
ATOM 587 O O . SER A 1 83 ? -20.457 28.824 -94.193 1.00 152.92 83 SER A O 1
ATOM 590 N N . ILE A 1 84 ? -22.623 28.217 -94.394 1.00 150.14 84 ILE A N 1
ATOM 591 C CA . ILE A 1 84 ? -22.865 29.054 -95.570 1.00 133.40 84 ILE A CA 1
ATOM 592 C C . ILE A 1 84 ? -22.744 30.556 -95.253 1.00 124.90 84 ILE A C 1
ATOM 593 O O . ILE A 1 84 ? -22.293 31.328 -96.099 1.00 129.23 84 ILE A O 1
ATOM 598 N N . LEU A 1 85 ? -23.140 30.962 -94.043 1.00 120.48 85 LEU A N 1
ATOM 599 C CA . LEU A 1 85 ? -22.936 32.339 -93.588 1.00 123.26 85 LEU A CA 1
ATOM 600 C C . LEU A 1 85 ? -21.470 32.653 -93.432 1.00 121.89 85 LEU A C 1
ATOM 601 O O . LEU A 1 85 ? -21.064 33.782 -93.670 1.00 118.01 85 LEU A O 1
ATOM 606 N N . LYS A 1 86 ? -20.687 31.662 -92.999 1.00 143.58 86 LYS A N 1
ATOM 607 C CA . LYS A 1 86 ? -19.239 31.820 -92.868 1.00 126.99 86 LYS A CA 1
ATOM 608 C C . LYS A 1 86 ? -18.658 32.073 -94.240 1.00 138.63 86 LYS A C 1
ATOM 609 O O . LYS A 1 86 ? -17.720 32.854 -94.370 1.00 126.85 86 LYS A O 1
ATOM 615 N N . LEU A 1 87 ? -19.225 31.410 -95.256 1.00 141.05 87 LEU A N 1
ATOM 616 C CA . LEU A 1 87 ? -18.768 31.559 -96.651 1.00 123.57 87 LEU A CA 1
ATOM 617 C C . LEU A 1 87 ? -18.979 32.944 -97.283 1.00 125.47 87 LEU A C 1
ATOM 618 O O . LEU A 1 87 ? -18.237 33.336 -98.181 1.00 138.04 87 LEU A O 1
ATOM 623 N N . PHE A 1 88 ? -20.007 33.664 -96.842 1.00 125.00 88 PHE A N 1
ATOM 624 C CA . PHE A 1 88 ? -20.264 35.029 -97.324 1.00 125.65 88 PHE A CA 1
ATOM 625 C C . PHE A 1 88 ? -19.591 36.044 -96.417 1.00 132.33 88 PHE A C 1
ATOM 626 O O . PHE A 1 88 ? -19.997 37.207 -96.365 1.00 146.99 88 PHE A O 1
ATOM 634 N N . ASN A 1 89 ? -18.579 35.580 -95.687 1.00 127.21 89 ASN A N 1
ATOM 635 C CA . ASN A 1 89 ? -17.739 36.425 -94.821 1.00 140.28 89 ASN A CA 1
ATOM 636 C C . ASN A 1 89 ? -18.375 36.964 -93.545 1.00 138.74 89 ASN A C 1
ATOM 637 O O . ASN A 1 89 ? -17.988 38.023 -93.061 1.00 131.91 89 ASN A O 1
ATOM 642 N N . ILE A 1 90 ? -19.356 36.239 -93.015 1.00 158.28 90 ILE A N 1
ATOM 643 C CA . ILE A 1 90 ? -19.900 36.530 -91.692 1.00 134.97 90 ILE A CA 1
ATOM 644 C C . ILE A 1 90 ? -18.953 35.939 -90.644 1.00 133.43 90 ILE A C 1
ATOM 645 O O . ILE A 1 90 ? -18.444 34.829 -90.815 1.00 146.68 90 ILE A O 1
ATOM 650 N N . ASP A 1 91 ? -18.721 36.678 -89.568 1.00 106.45 91 ASP A N 1
ATOM 651 C CA . ASP A 1 91 ? -17.814 36.245 -88.516 1.00 119.11 91 ASP A CA 1
ATOM 652 C C . ASP A 1 91 ? -18.421 35.167 -87.607 1.00 135.03 91 ASP A C 1
ATOM 653 O O . ASP A 1 91 ? -19.493 35.359 -87.058 1.00 130.56 91 ASP A O 1
ATOM 658 N N . MET A 1 92 ? -17.720 34.050 -87.427 1.00 132.76 92 MET A N 1
ATOM 659 C CA . MET A 1 92 ? -18.211 32.961 -86.575 1.00 122.55 92 MET A CA 1
ATOM 660 C C . MET A 1 92 ? -18.136 33.198 -85.043 1.00 134.22 92 MET A C 1
ATOM 661 O O . MET A 1 92 ? -18.770 32.467 -84.270 1.00 152.67 92 MET A O 1
ATOM 666 N N . THR A 1 93 ? -17.377 34.204 -84.606 1.00 120.61 93 THR A N 1
ATOM 667 C CA . THR A 1 93 ? -17.338 34.562 -83.183 1.00 132.62 93 THR A CA 1
ATOM 668 C C . THR A 1 93 ? -18.596 35.333 -82.748 1.00 143.11 93 THR A C 1
ATOM 669 O O . THR A 1 93 ? -19.101 35.147 -81.637 1.00 164.13 93 THR A O 1
ATOM 673 N N . SER A 1 94 ? -19.095 36.199 -83.625 1.00 141.52 94 SER A N 1
ATOM 674 C CA . SER A 1 94 ? -20.331 36.939 -83.364 1.00 134.32 94 SER A CA 1
ATOM 675 C C . SER A 1 94 ? -21.525 35.995 -83.453 1.00 132.60 94 SER A C 1
ATOM 676 O O . SER A 1 94 ? -22.439 36.027 -82.627 1.00 136.40 94 SER A O 1
ATOM 679 N N . LEU A 1 95 ? -21.486 35.151 -84.475 1.00 140.36 95 LEU A N 1
ATOM 680 C CA . LEU A 1 95 ? -22.429 34.065 -84.651 1.00 119.20 95 LEU A CA 1
ATOM 681 C C . LEU A 1 95 ? -22.431 33.183 -83.411 1.00 125.88 95 LEU A C 1
ATOM 682 O O . LEU A 1 95 ? -23.495 32.686 -83.014 1.00 115.99 95 LEU A O 1
ATOM 687 N N . LEU A 1 96 ? -21.249 32.988 -82.809 1.00 126.00 96 LEU A N 1
ATOM 688 C CA . LEU A 1 96 ? -21.132 32.232 -81.555 1.00 127.10 96 LEU A CA 1
ATOM 689 C C . LEU A 1 96 ? -21.707 32.946 -80.327 1.00 114.50 96 LEU A C 1
ATOM 690 O O . LEU A 1 96 ? -22.322 32.300 -79.478 1.00 118.92 96 LEU A O 1
ATOM 695 N N . ALA A 1 97 ? -21.498 34.260 -80.220 1.00 117.62 97 ALA A N 1
ATOM 696 C CA . ALA A 1 97 ? -22.112 35.032 -79.132 1.00 118.64 97 ALA A CA 1
ATOM 697 C C . ALA A 1 97 ? -23.635 35.204 -79.284 1.00 114.38 97 ALA A C 1
ATOM 698 O O . ALA A 1 97 ? -24.304 35.661 -78.364 1.00 133.65 97 ALA A O 1
ATOM 700 N N . VAL A 1 98 ? -24.185 34.867 -80.444 1.00 109.57 98 VAL A N 1
ATOM 701 C CA . VAL A 1 98 ? -25.642 34.820 -80.578 1.00 108.90 98 VAL A CA 1
ATOM 702 C C . VAL A 1 98 ? -26.187 33.414 -80.301 1.00 108.89 98 VAL A C 1
ATOM 703 O O . VAL A 1 98 ? -27.091 33.264 -79.499 1.00 122.21 98 VAL A O 1
ATOM 707 N N . ALA A 1 99 ? -25.633 32.393 -80.950 1.00 96.10 99 ALA A N 1
ATOM 708 C CA . ALA A 1 99 ? -26.073 31.006 -80.733 1.00 102.43 99 ALA A CA 1
ATOM 709 C C . ALA A 1 99 ? -25.823 30.532 -79.299 1.00 123.75 99 ALA A C 1
ATOM 710 O O . ALA A 1 99 ? -26.474 29.589 -78.807 1.00 129.95 99 ALA A O 1
ATOM 712 N N . GLY A 1 100 ? -24.877 31.189 -78.633 1.00 112.03 100 GLY A N 1
ATOM 713 C CA . GLY A 1 100 ? -24.494 30.824 -77.281 1.00 91.33 100 GLY A CA 1
ATOM 714 C C . GLY A 1 100 ? -25.522 31.207 -76.238 1.00 116.55 100 GLY A C 1
ATOM 715 O O . GLY A 1 100 ? -25.446 30.763 -75.090 1.00 134.21 100 GLY A O 1
ATOM 716 N N . ILE A 1 101 ? -26.475 32.045 -76.633 1.00 112.80 101 ILE A N 1
ATOM 717 C CA . ILE A 1 101 ? -27.609 32.346 -75.775 1.00 127.08 101 ILE A CA 1
ATOM 718 C C . ILE A 1 101 ? -28.420 31.077 -75.579 1.00 124.47 101 ILE A C 1
ATOM 719 O O . ILE A 1 101 ? -28.861 30.757 -74.472 1.00 145.89 101 ILE A O 1
ATOM 724 N N . GLY A 1 102 ? -28.575 30.337 -76.668 1.00 95.95 102 GLY A N 1
ATOM 725 C CA . GLY A 1 102 ? -29.245 29.050 -76.651 1.00 109.72 102 GLY A CA 1
ATOM 726 C C . GLY A 1 102 ? -28.413 27.922 -76.076 1.00 128.88 102 GLY A C 1
ATOM 727 O O . GLY A 1 102 ? -28.933 27.067 -75.353 1.00 135.29 102 GLY A O 1
ATOM 728 N N . SER A 1 103 ? -27.122 27.912 -76.398 1.00 122.14 103 SER A N 1
ATOM 729 C CA . SER A 1 103 ? -26.204 26.962 -75.768 1.00 104.16 103 SER A CA 1
ATOM 730 C C . SER A 1 103 ? -26.290 27.046 -74.251 1.00 123.48 103 SER A C 1
ATOM 731 O O . SER A 1 103 ? -26.343 26.014 -73.578 1.00 136.45 103 SER A O 1
ATOM 734 N N . LEU A 1 104 ? -26.282 28.279 -73.729 1.00 124.29 104 LEU A N 1
ATOM 735 C CA . LEU A 1 104 ? -26.384 28.551 -72.286 1.00 107.11 104 LEU A CA 1
ATOM 736 C C . LEU A 1 104 ? -27.749 28.218 -71.709 1.00 110.32 104 LEU A C 1
ATOM 737 O O . LEU A 1 104 ? -27.840 27.439 -70.764 1.00 109.67 104 LEU A O 1
ATOM 742 N N . ALA A 1 105 ? -28.811 28.789 -72.273 1.00 100.03 105 ALA A N 1
ATOM 743 C CA . ALA A 1 105 ? -30.144 28.534 -71.737 1.00 99.46 105 ALA A CA 1
ATOM 744 C C . ALA A 1 105 ? -30.481 27.054 -71.717 1.00 116.02 105 ALA A C 1
ATOM 745 O O . ALA A 1 105 ? -30.903 26.531 -70.691 1.00 127.17 105 ALA A O 1
ATOM 747 N N . ILE A 1 106 ? -30.290 26.372 -72.838 1.00 110.14 106 ILE A N 1
ATOM 748 C CA . ILE A 1 106 ? -30.593 24.937 -72.894 1.00 112.81 106 ILE A CA 1
ATOM 749 C C . ILE A 1 106 ? -29.604 24.107 -72.071 1.00 122.33 106 ILE A C 1
ATOM 750 O O . ILE A 1 106 ? -30.001 23.291 -71.225 1.00 114.27 106 ILE A O 1
ATOM 755 N N . GLY A 1 107 ? -28.316 24.324 -72.329 1.00 102.86 107 GLY A N 1
ATOM 756 C CA . GLY A 1 107 ? -27.267 23.647 -71.593 1.00 119.55 107 GLY A CA 1
ATOM 757 C C . GLY A 1 107 ? -27.446 23.653 -70.076 1.00 110.36 107 GLY A C 1
ATOM 758 O O . GLY A 1 107 ? -27.180 22.643 -69.423 1.00 119.50 107 GLY A O 1
ATOM 759 N N . PHE A 1 108 ? -27.886 24.780 -69.513 1.00 98.74 108 PHE A N 1
ATOM 760 C CA . PHE A 1 108 ? -28.125 24.879 -68.062 1.00 112.29 108 PHE A CA 1
ATOM 761 C C . PHE A 1 108 ? -29.514 24.445 -67.600 1.00 128.08 108 PHE A C 1
ATOM 762 O O . PHE A 1 108 ? -29.663 23.922 -66.494 1.00 148.70 108 PHE A O 1
ATOM 770 N N . GLY A 1 109 ? -30.532 24.698 -68.417 1.00 107.52 109 GLY A N 1
ATOM 771 C CA . GLY A 1 109 ? -31.875 24.262 -68.082 1.00 120.42 109 GLY A CA 1
ATOM 772 C C . GLY A 1 109 ? -31.987 22.750 -68.045 1.00 132.96 109 GLY A C 1
ATOM 773 O O . GLY A 1 109 ? -32.836 22.199 -67.349 1.00 138.31 109 GLY A O 1
ATOM 774 N N . ALA A 1 110 ? -31.120 22.083 -68.800 1.00 127.71 110 ALA A N 1
ATOM 775 C CA . ALA A 1 110 ? -31.110 20.621 -68.885 1.00 109.42 110 ALA A CA 1
ATOM 776 C C . ALA A 1 110 ? -30.274 19.937 -67.789 1.00 122.34 110 ALA A C 1
ATOM 777 O O . ALA A 1 110 ? -30.284 18.700 -67.640 1.00 147.63 110 ALA A O 1
ATOM 779 N N . GLN A 1 111 ? -29.540 20.734 -67.026 1.00 118.65 111 GLN A N 1
ATOM 780 C CA . GLN A 1 111 ? -28.650 20.171 -66.031 1.00 127.52 111 GLN A CA 1
ATOM 781 C C . GLN A 1 111 ? -29.419 19.457 -64.915 1.00 117.73 111 GLN A C 1
ATOM 782 O O . GLN A 1 111 ? -28.911 18.503 -64.326 1.00 129.00 111 GLN A O 1
ATOM 788 N N . ASN A 1 112 ? -30.642 19.898 -64.630 1.00 133.27 112 ASN A N 1
ATOM 789 C CA . ASN A 1 112 ? -31.476 19.161 -63.682 1.00 138.72 112 ASN A CA 1
ATOM 790 C C . ASN A 1 112 ? -31.870 17.781 -64.205 1.00 133.34 112 ASN A C 1
ATOM 791 O O . ASN A 1 112 ? -31.781 16.788 -63.493 1.00 112.33 112 ASN A O 1
ATOM 796 N N . LEU A 1 113 ? -32.294 17.722 -65.458 1.00 126.95 113 LEU A N 1
ATOM 797 C CA . LEU A 1 113 ? -32.501 16.447 -66.133 1.00 102.41 113 LEU A CA 1
ATOM 798 C C . LEU A 1 113 ? -31.290 15.500 -65.986 1.00 125.79 113 LEU A C 1
ATOM 799 O O . LEU A 1 113 ? -31.449 14.325 -65.610 1.00 127.52 113 LEU A O 1
ATOM 804 N N . VAL A 1 114 ? -30.085 16.004 -66.279 1.00 122.20 114 VAL A N 1
ATOM 805 C CA . VAL A 1 114 ? -28.880 15.180 -66.137 1.00 105.34 114 VAL A CA 1
ATOM 806 C C . VAL A 1 114 ? -28.635 14.749 -64.687 1.00 113.92 114 VAL A C 1
ATOM 807 O O . VAL A 1 114 ? -28.293 13.597 -64.425 1.00 106.03 114 VAL A O 1
ATOM 811 N N . LYS A 1 115 ? -28.830 15.672 -63.751 1.00 111.02 115 LYS A N 1
ATOM 812 C CA . LYS A 1 115 ? -28.670 15.392 -62.322 1.00 111.84 115 LYS A CA 1
ATOM 813 C C . LYS A 1 115 ? -29.597 14.270 -61.875 1.00 117.32 115 LYS A C 1
ATOM 814 O O . LYS A 1 115 ? -29.170 13.352 -61.158 1.00 106.07 115 LYS A O 1
ATOM 820 N N . ASP A 1 116 ? -30.865 14.360 -62.306 1.00 113.89 116 ASP A N 1
ATOM 821 C CA . ASP A 1 116 ? -31.888 13.335 -62.047 1.00 115.65 116 ASP A CA 1
ATOM 822 C C . ASP A 1 116 ? -31.380 12.014 -62.556 1.00 124.08 116 ASP A C 1
ATOM 823 O O . ASP A 1 116 ? -31.312 11.051 -61.810 1.00 152.48 116 ASP A O 1
ATOM 828 N N . MET A 1 117 ? -31.005 11.965 -63.831 1.00 125.28 117 MET A N 1
ATOM 829 C CA . MET A 1 117 ? -30.535 10.702 -64.387 1.00 126.35 117 MET A CA 1
ATOM 830 C C . MET A 1 117 ? -29.342 10.090 -63.636 1.00 133.21 117 MET A C 1
ATOM 831 O O . MET A 1 117 ? -29.361 8.892 -63.333 1.00 116.20 117 MET A O 1
ATOM 836 N N . ILE A 1 118 ? -28.323 10.891 -63.317 1.00 102.93 118 ILE A N 1
ATOM 837 C CA . ILE A 1 118 ? -27.172 10.350 -62.583 1.00 99.77 118 ILE A CA 1
ATOM 838 C C . ILE A 1 118 ? -27.609 9.804 -61.221 1.00 116.42 118 ILE A C 1
ATOM 839 O O . ILE A 1 118 ? -27.285 8.657 -60.841 1.00 110.63 118 ILE A O 1
ATOM 844 N N . SER A 1 119 ? -28.371 10.620 -60.500 1.00 113.09 119 SER A N 1
ATOM 845 C CA . SER A 1 119 ? -28.835 10.223 -59.184 1.00 129.04 119 SER A CA 1
ATOM 846 C C . SER A 1 119 ? -29.624 8.924 -59.244 1.00 136.38 119 SER A C 1
ATOM 847 O O . SER A 1 119 ? -29.365 7.990 -58.486 1.00 123.68 119 SER A O 1
ATOM 850 N N . GLY A 1 120 ? -30.592 8.874 -60.147 1.00 128.26 120 GLY A N 1
ATOM 851 C CA . GLY A 1 120 ? -31.416 7.698 -60.328 1.00 116.65 120 GLY A CA 1
ATOM 852 C C . GLY A 1 120 ? -30.580 6.483 -60.656 1.00 136.96 120 GLY A C 1
ATOM 853 O O . GLY A 1 120 ? -30.803 5.399 -60.090 1.00 131.85 120 GLY A O 1
ATOM 854 N N . PHE A 1 121 ? -29.607 6.655 -61.553 1.00 122.74 121 PHE A N 1
ATOM 855 C CA . PHE A 1 121 ? -28.678 5.564 -61.855 1.00 120.83 121 PHE A CA 1
ATOM 856 C C . PHE A 1 121 ? -28.047 4.985 -60.594 1.00 126.87 121 PHE A C 1
ATOM 857 O O . PHE A 1 121 ? -27.972 3.770 -60.423 1.00 120.69 121 PHE A O 1
ATOM 865 N N . PHE A 1 122 ? -27.575 5.849 -59.708 1.00 126.61 122 PHE A N 1
ATOM 866 C CA . PHE A 1 122 ? -26.994 5.322 -58.486 1.00 94.05 122 PHE A CA 1
ATOM 867 C C . PHE A 1 122 ? -27.999 4.714 -57.491 1.00 122.11 122 PHE A C 1
ATOM 868 O O . PHE A 1 122 ? -27.678 3.752 -56.787 1.00 108.43 122 PHE A O 1
ATOM 876 N N . ILE A 1 123 ? -29.206 5.272 -57.423 1.00 135.80 123 ILE A N 1
ATOM 877 C CA . ILE A 1 123 ? -30.248 4.703 -56.567 1.00 120.30 123 ILE A CA 1
ATOM 878 C C . ILE A 1 123 ? -30.523 3.271 -56.975 1.00 128.48 123 ILE A C 1
ATOM 879 O O . ILE A 1 123 ? -30.477 2.364 -56.134 1.00 113.88 123 ILE A O 1
ATOM 884 N N . ILE A 1 124 ? -30.793 3.087 -58.273 1.00 139.21 124 ILE A N 1
ATOM 885 C CA . ILE A 1 124 ? -31.030 1.765 -58.863 1.00 141.67 124 ILE A CA 1
ATOM 886 C C . ILE A 1 124 ? -29.841 0.809 -58.684 1.00 129.88 124 ILE A C 1
ATOM 887 O O . ILE A 1 124 ? -29.992 -0.351 -58.281 1.00 137.37 124 ILE A O 1
ATOM 892 N N . PHE A 1 125 ? -28.657 1.326 -58.982 1.00 119.11 125 PHE A N 1
ATOM 893 C CA . PHE A 1 125 ? -27.431 0.534 -59.058 1.00 134.61 125 PHE A CA 1
ATOM 894 C C . PHE A 1 125 ? -26.825 0.164 -57.696 1.00 126.72 125 PHE A C 1
ATOM 895 O O . PHE A 1 125 ? -26.162 -0.868 -57.563 1.00 113.70 125 PHE A O 1
ATOM 903 N N . GLU A 1 126 ? -27.055 1.008 -56.694 1.00 140.56 126 GLU A N 1
ATOM 904 C CA . GLU A 1 126 ? -26.573 0.750 -55.337 1.00 136.45 126 GLU A CA 1
ATOM 905 C C . GLU A 1 126 ? -27.680 0.130 -54.471 1.00 146.32 126 GLU A C 1
ATOM 906 O O . GLU A 1 126 ? -27.539 0.011 -53.246 1.00 134.22 126 GLU A O 1
ATOM 912 N N . ASP A 1 127 ? -28.776 -0.264 -55.122 1.00 147.49 127 ASP A N 1
ATOM 913 C CA . ASP A 1 127 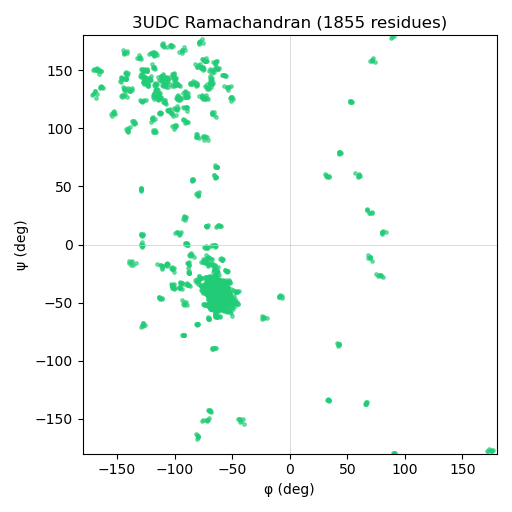? -29.962 -0.773 -54.434 1.00 140.59 127 ASP A CA 1
ATOM 914 C C . ASP A 1 127 ? -30.154 -0.124 -53.076 1.00 145.54 127 ASP A C 1
ATOM 915 O O . ASP A 1 127 ? -30.188 -0.806 -52.051 1.00 154.18 127 ASP A O 1
ATOM 920 N N . GLN A 1 128 ? -30.259 1.205 -53.093 1.00 145.16 128 GLN A N 1
ATOM 921 C CA . GLN A 1 128 ? -30.532 1.995 -51.898 1.00 132.38 128 GLN A CA 1
ATOM 922 C C . GLN A 1 128 ? -31.917 1.645 -51.330 1.00 135.49 128 GLN A C 1
ATOM 923 O O . GLN A 1 128 ? -32.166 1.787 -50.135 1.00 139.61 128 GLN A O 1
ATOM 929 N N . PHE A 1 129 ? -32.808 1.184 -52.201 1.00 117.46 129 PHE A N 1
ATOM 930 C CA . PHE A 1 129 ? -34.121 0.697 -51.798 1.00 134.75 129 PHE A CA 1
ATOM 931 C C . PHE A 1 129 ? -34.836 0.031 -52.979 1.00 143.23 129 PHE A C 1
ATOM 932 O O . PHE A 1 129 ? -34.630 0.388 -54.148 1.00 122.99 129 PHE A O 1
ATOM 940 N N . SER A 1 130 ? -35.675 -0.946 -52.665 1.00 153.67 130 SER A N 1
ATOM 941 C CA . SER A 1 130 ? -36.373 -1.712 -53.691 1.00 154.15 130 SER A CA 1
ATOM 942 C C . SER A 1 130 ? -37.881 -1.414 -53.716 1.00 150.02 130 SER A C 1
ATOM 943 O O . SER A 1 130 ? -38.405 -0.739 -52.825 1.00 142.48 130 SER A O 1
ATOM 946 N N . VAL A 1 131 ? -38.571 -1.936 -54.727 1.00 142.63 131 VAL A N 1
ATOM 947 C CA . VAL A 1 131 ? -39.952 -1.546 -55.012 1.00 144.26 131 VAL A CA 1
ATOM 948 C C . VAL A 1 131 ? -40.965 -1.849 -53.899 1.00 155.87 131 VAL A C 1
ATOM 949 O O . VAL A 1 131 ? -42.175 -1.832 -54.147 1.00 163.70 131 VAL A O 1
ATOM 953 N N . GLY A 1 132 ? -40.496 -2.112 -52.681 1.00 134.83 132 GLY A N 1
ATOM 954 C CA . GLY A 1 132 ? -41.421 -2.398 -51.599 1.00 119.65 132 GLY A CA 1
ATOM 955 C C . GLY A 1 132 ? -41.133 -1.730 -50.268 1.00 141.23 132 GLY A C 1
ATOM 956 O O . GLY A 1 132 ? -42.008 -1.666 -49.406 1.00 122.21 132 GLY A O 1
ATOM 957 N N . ASP A 1 133 ? -39.910 -1.244 -50.089 1.00 141.24 133 ASP A N 1
ATOM 958 C CA . ASP A 1 133 ? -39.494 -0.692 -48.800 1.00 124.60 133 ASP A CA 1
ATOM 959 C C . ASP A 1 133 ? -40.292 0.559 -48.418 1.00 138.06 133 ASP A C 1
ATOM 960 O O . ASP A 1 133 ? -40.877 1.236 -49.281 1.00 126.69 133 ASP A O 1
ATOM 965 N N . TYR A 1 134 ? -40.316 0.846 -47.117 1.00 139.69 134 TYR A N 1
ATOM 966 C CA . TYR A 1 134 ? -40.897 2.079 -46.598 1.00 143.54 134 TYR A CA 1
ATOM 967 C C . TYR A 1 134 ? -39.765 3.074 -46.332 1.00 133.56 134 TYR A C 1
ATOM 968 O O . TYR A 1 134 ? -38.904 2.821 -45.495 1.00 136.77 134 TYR A O 1
ATOM 977 N N . VAL A 1 135 ? -39.766 4.199 -47.045 1.00 125.17 135 VAL A N 1
ATOM 978 C CA . VAL A 1 135 ? -38.673 5.150 -46.928 1.00 125.18 135 VAL A CA 1
ATOM 979 C C . VAL A 1 135 ? -39.146 6.548 -46.541 1.00 127.44 135 VAL A C 1
ATOM 980 O O . VAL A 1 135 ? -40.279 6.935 -46.853 1.00 140.77 135 VAL A O 1
ATOM 984 N N . THR A 1 136 ? -38.292 7.288 -45.833 1.00 119.67 136 THR A N 1
ATOM 985 C CA . THR A 1 136 ? -38.491 8.723 -45.666 1.00 130.79 136 THR A CA 1
ATOM 986 C C . THR A 1 136 ? -37.415 9.444 -46.473 1.00 142.58 136 THR A C 1
ATOM 987 O O . THR A 1 136 ? -36.221 9.214 -46.281 1.00 165.04 136 THR A O 1
ATOM 991 N N . ILE A 1 137 ? -37.848 10.327 -47.366 1.00 136.26 137 ILE A N 1
ATOM 992 C CA . ILE A 1 137 ? -36.971 10.937 -48.353 1.00 134.15 137 ILE A CA 1
ATOM 993 C C . ILE A 1 137 ? -37.296 12.412 -48.424 1.00 143.96 137 ILE A C 1
ATOM 994 O O . ILE A 1 137 ? -38.334 12.778 -48.968 1.00 124.59 137 ILE A O 1
ATOM 999 N N . ASN A 1 138 ? -36.437 13.261 -47.871 1.00 140.27 138 ASN A N 1
ATOM 1000 C CA . ASN A 1 138 ? -36.721 14.699 -47.857 1.00 162.02 138 ASN A CA 1
ATOM 1001 C C . ASN A 1 138 ? -38.036 15.063 -47.132 1.00 168.31 138 ASN A C 1
ATOM 1002 O O . ASN A 1 138 ? -38.953 15.656 -47.737 1.00 137.47 138 ASN A O 1
ATOM 1007 N N . GLY A 1 139 ? -38.124 14.705 -45.846 1.00 142.21 139 GLY A N 1
ATOM 1008 C CA . GLY A 1 139 ? -39.272 15.055 -45.017 1.00 147.90 139 GLY A CA 1
ATOM 1009 C C . GLY A 1 139 ? -40.581 14.349 -45.361 1.00 157.70 139 GLY A C 1
ATOM 1010 O O . GLY A 1 139 ? -41.560 14.415 -44.610 1.00 144.21 139 GLY A O 1
ATOM 1011 N N . ILE A 1 140 ? -40.602 13.672 -46.505 1.00 154.67 140 ILE A N 1
ATOM 1012 C CA . ILE A 1 140 ? -41.781 12.943 -46.959 1.00 138.25 140 ILE A CA 1
ATOM 1013 C C . ILE A 1 140 ? -41.531 11.439 -46.844 1.00 130.26 140 ILE A C 1
ATOM 1014 O O . ILE A 1 140 ? -40.452 10.967 -47.176 1.00 124.09 140 ILE A O 1
ATOM 1019 N N . SER A 1 141 ? -42.510 10.696 -46.340 1.00 120.65 141 SER A N 1
ATOM 1020 C CA . SER A 1 141 ? -42.360 9.252 -46.130 1.00 117.78 141 SER A CA 1
ATOM 1021 C C . SER A 1 141 ? -43.486 8.461 -46.787 1.00 138.22 141 SER A C 1
ATOM 1022 O O . SER A 1 141 ? -44.615 8.946 -46.921 1.00 168.21 141 SER A O 1
ATOM 1025 N N . GLY A 1 142 ? -43.191 7.230 -47.178 1.00 133.49 142 GLY A N 1
ATOM 1026 C CA . GLY A 1 142 ? -44.194 6.404 -47.830 1.00 112.65 142 GLY A CA 1
ATOM 1027 C C . GLY A 1 142 ? -43.616 5.100 -48.342 1.00 134.63 142 GLY A C 1
ATOM 1028 O O . GLY A 1 142 ? -42.441 4.791 -48.117 1.00 154.02 142 GLY A O 1
ATOM 1029 N N . THR A 1 143 ? -44.444 4.327 -49.029 1.00 130.48 143 THR A N 1
ATOM 1030 C CA . THR A 1 143 ? -44.022 3.041 -49.590 1.00 135.97 143 THR A CA 1
ATOM 1031 C C . THR A 1 143 ? -43.679 3.217 -51.063 1.00 138.73 143 THR A C 1
ATOM 1032 O O . THR A 1 143 ? -44.490 3.753 -51.820 1.00 148.46 143 THR A O 1
ATOM 1036 N N . VAL A 1 144 ? -42.493 2.779 -51.488 1.00 133.63 144 VAL A N 1
ATOM 1037 C CA . VAL A 1 144 ? -42.104 3.009 -52.887 1.00 147.41 144 VAL A CA 1
ATOM 1038 C C . VAL A 1 144 ? -42.908 2.129 -53.869 1.00 131.40 144 VAL A C 1
ATOM 1039 O O . VAL A 1 144 ? -43.114 0.945 -53.635 1.00 126.59 144 VAL A O 1
ATOM 1043 N N . GLU A 1 145 ? -43.389 2.732 -54.953 1.00 128.04 145 GLU A N 1
ATOM 1044 C CA . GLU A 1 145 ? -44.254 2.040 -55.911 1.00 122.60 145 GLU A CA 1
ATOM 1045 C C . GLU A 1 145 ? -43.562 1.854 -57.261 1.00 149.23 145 GLU A C 1
ATOM 1046 O O . GLU A 1 145 ? -43.601 0.772 -57.840 1.00 129.92 145 GLU A O 1
ATOM 1052 N N . GLU A 1 146 ? -42.939 2.915 -57.767 1.00 159.21 146 GLU A N 1
ATOM 1053 C CA . GLU A 1 146 ? -42.132 2.825 -58.985 1.00 145.23 146 GLU A CA 1
ATOM 1054 C C . GLU A 1 146 ? -40.726 3.366 -58.713 1.00 143.37 146 GLU A C 1
ATOM 1055 O O . GLU A 1 146 ? -40.574 4.336 -57.972 1.00 151.15 146 GLU A O 1
ATOM 1061 N N . ILE A 1 147 ? -39.700 2.742 -59.292 1.00 135.52 147 ILE A N 1
ATOM 1062 C CA . ILE A 1 147 ? -38.382 3.373 -59.370 1.00 124.89 147 ILE A CA 1
ATOM 1063 C C . ILE A 1 147 ? -38.010 3.598 -60.832 1.00 140.21 147 ILE A C 1
ATOM 1064 O O . ILE A 1 147 ? -37.575 2.682 -61.519 1.00 147.97 147 ILE A O 1
ATOM 1069 N N . GLY A 1 148 ? -38.218 4.816 -61.314 1.00 143.37 148 GLY A N 1
ATOM 1070 C CA . GLY A 1 148 ? -37.854 5.174 -62.672 1.00 143.61 148 GLY A CA 1
ATOM 1071 C C . GLY A 1 148 ? -36.371 5.487 -62.731 1.00 154.51 148 GLY A C 1
ATOM 1072 O O . GLY A 1 148 ? -35.604 5.129 -61.829 1.00 119.74 148 GLY A O 1
ATOM 1073 N N . LEU A 1 149 ? -35.953 6.150 -63.799 1.00 148.38 149 LEU A N 1
ATOM 1074 C CA . LEU A 1 149 ? -34.572 6.563 -63.902 1.00 109.57 149 LEU A CA 1
ATOM 1075 C C . LEU A 1 149 ? -34.504 8.044 -63.586 1.00 128.27 149 LEU A C 1
ATOM 1076 O O . LEU A 1 149 ? -33.547 8.506 -62.964 1.00 149.79 149 LEU A O 1
ATOM 1081 N N . ARG A 1 150 ? -35.535 8.782 -64.006 1.00 143.00 150 ARG A N 1
ATOM 1082 C CA . ARG A 1 150 ? -35.617 10.224 -63.754 1.00 135.89 150 ARG A CA 1
ATOM 1083 C C . ARG A 1 150 ? -36.363 10.526 -62.479 1.00 128.41 150 ARG A C 1
ATOM 1084 O O . ARG A 1 150 ? -36.053 11.490 -61.789 1.00 136.24 150 ARG A O 1
ATOM 1092 N N . VAL A 1 151 ? -37.355 9.697 -62.172 1.00 138.55 151 VAL A N 1
ATOM 1093 C CA . VAL A 1 151 ? -38.295 10.009 -61.108 1.00 126.16 151 VAL A CA 1
ATOM 1094 C C . VAL A 1 151 ? -38.704 8.782 -60.297 1.00 118.57 151 VAL A C 1
ATOM 1095 O O . VAL A 1 151 ? -38.803 7.675 -60.821 1.00 116.66 151 VAL A O 1
ATOM 1099 N N . THR A 1 152 ? -38.944 9.008 -59.011 1.00 119.22 152 THR A N 1
ATOM 1100 C CA . THR A 1 152 ? -39.348 7.967 -58.063 1.00 121.59 152 THR A CA 1
ATOM 1101 C C . THR A 1 152 ? -40.766 8.208 -57.507 1.00 128.50 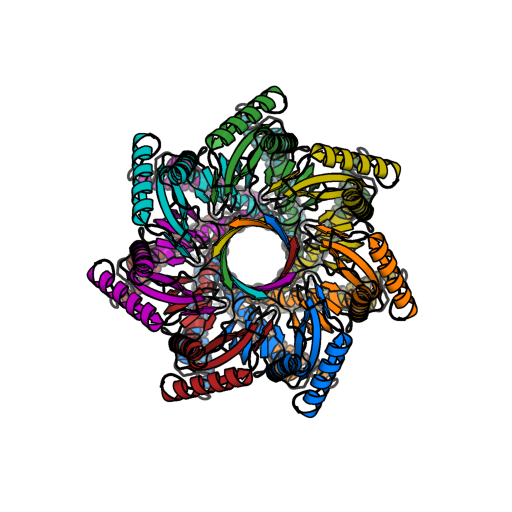152 THR A C 1
ATOM 1102 O O . THR A 1 152 ? -41.132 9.346 -57.180 1.00 134.37 152 THR A O 1
ATOM 1106 N N . LYS A 1 153 ? -41.559 7.138 -57.400 1.00 118.26 153 LYS A N 1
ATOM 1107 C CA . LYS A 1 153 ? -42.925 7.226 -56.882 1.00 122.26 153 LYS A CA 1
ATOM 1108 C C . LYS A 1 153 ? -43.085 6.551 -55.513 1.00 120.01 153 LYS A C 1
ATOM 1109 O O . LYS A 1 153 ? -42.555 5.477 -55.288 1.00 128.65 153 LYS A O 1
ATOM 1115 N N . ILE A 1 154 ? -43.810 7.196 -54.605 1.00 115.44 154 ILE A N 1
ATOM 1116 C CA . ILE A 1 154 ? -43.790 6.827 -53.195 1.00 112.75 154 ILE A CA 1
ATOM 1117 C C . ILE A 1 154 ? -45.137 7.197 -52.585 1.00 137.45 154 ILE A C 1
ATOM 1118 O O . ILE A 1 154 ? -45.468 8.380 -52.498 1.00 142.25 154 ILE A O 1
ATOM 1123 N N . ARG A 1 155 ? -45.924 6.191 -52.193 1.00 134.42 155 ARG A N 1
ATOM 1124 C CA . ARG A 1 155 ? -47.283 6.410 -51.679 1.00 122.10 155 ARG A CA 1
ATOM 1125 C C . ARG A 1 155 ? -47.368 6.327 -50.153 1.00 139.44 155 ARG A C 1
ATOM 1126 O O . ARG A 1 155 ? -47.216 5.255 -49.564 1.00 135.16 155 ARG A O 1
ATOM 1134 N N . GLY A 1 156 ? -47.604 7.473 -49.520 1.00 145.41 156 GLY A N 1
ATOM 1135 C CA . GLY A 1 156 ? -47.771 7.527 -48.084 1.00 128.91 156 GLY A CA 1
ATOM 1136 C C . GLY A 1 156 ? -49.160 7.035 -47.726 1.00 151.08 156 GLY A C 1
ATOM 1137 O O . GLY A 1 156 ? -50.087 7.121 -48.527 1.00 156.14 156 GLY A O 1
ATOM 1138 N N . PHE A 1 157 ? -49.293 6.496 -46.523 1.00 153.79 157 PHE A N 1
ATOM 1139 C CA . PHE A 1 157 ? -50.585 6.141 -45.961 1.00 129.02 157 PHE A CA 1
ATOM 1140 C C . PHE A 1 157 ? -51.365 7.437 -45.755 1.00 155.57 157 PHE A C 1
ATOM 1141 O O . PHE A 1 157 ? -50.994 8.270 -44.926 1.00 182.04 157 PHE A O 1
ATOM 1149 N N . SER A 1 158 ? -52.427 7.617 -46.538 1.00 146.29 158 SER A N 1
ATOM 1150 C CA . SER A 1 158 ? -53.275 8.816 -46.464 1.00 163.08 158 SER A CA 1
ATOM 1151 C C . SER A 1 158 ? -52.693 10.044 -47.180 1.00 163.09 158 SER A C 1
ATOM 1152 O O . SER A 1 158 ? -53.443 10.917 -47.640 1.00 139.60 158 SER A O 1
ATOM 1155 N N . ASP A 1 159 ? -51.364 10.088 -47.269 1.00 161.99 159 ASP A N 1
ATOM 1156 C CA . ASP A 1 159 ? -50.619 11.220 -47.818 1.00 130.49 159 ASP A CA 1
ATOM 1157 C C . ASP A 1 159 ? -50.885 11.459 -49.303 1.00 143.37 159 ASP A C 1
ATOM 1158 O O . ASP A 1 159 ? -50.663 12.564 -49.807 1.00 120.84 159 ASP A O 1
ATOM 1163 N N . GLY A 1 160 ? -51.350 10.422 -49.997 1.00 144.92 160 GLY A N 1
ATOM 1164 C CA . GLY A 1 160 ? -51.450 10.454 -51.444 1.00 122.44 160 GLY A CA 1
ATOM 1165 C C . GLY A 1 160 ? -50.167 9.936 -52.051 1.00 138.61 160 GLY A C 1
ATOM 1166 O O . GLY A 1 160 ? -49.255 9.557 -51.325 1.00 136.56 160 GLY A O 1
ATOM 1167 N N . LEU A 1 161 ? -50.091 9.894 -53.378 1.00 141.42 161 LEU A N 1
ATOM 1168 C CA . LEU A 1 161 ? -48.868 9.451 -54.060 1.00 124.37 161 LEU A CA 1
ATOM 1169 C C . LEU A 1 161 ? -47.908 10.609 -54.343 1.00 147.83 161 LEU A C 1
ATOM 1170 O O . LEU A 1 161 ? -48.250 11.550 -55.067 1.00 154.92 161 LEU A O 1
ATOM 1175 N N . HIS A 1 162 ? -46.714 10.535 -53.767 1.00 127.02 162 HIS A N 1
ATOM 1176 C CA . HIS A 1 162 ? -45.685 11.531 -53.985 1.00 129.56 162 HIS A CA 1
ATOM 1177 C C . HIS A 1 162 ? -44.827 11.118 -55.169 1.00 130.84 162 HIS A C 1
ATOM 1178 O O . HIS A 1 162 ? -44.378 9.982 -55.243 1.00 119.33 162 HIS A O 1
ATOM 1185 N N . ILE A 1 163 ? -44.604 12.045 -56.092 1.00 123.83 163 ILE A N 1
ATOM 1186 C CA . ILE A 1 163 ? -43.675 11.821 -57.187 1.00 110.64 163 ILE A CA 1
ATOM 1187 C C . ILE A 1 163 ? -42.487 12.755 -57.018 1.00 120.21 163 ILE A C 1
ATOM 1188 O O . ILE A 1 163 ? -42.618 13.983 -57.109 1.00 137.91 163 ILE A O 1
ATOM 1193 N N . ILE A 1 164 ? -41.324 12.166 -56.776 1.00 103.76 164 ILE A N 1
ATOM 1194 C CA . ILE A 1 164 ? -40.123 12.925 -56.490 1.00 110.23 164 ILE A CA 1
ATOM 1195 C C . ILE A 1 164 ? -39.108 12.771 -57.610 1.00 119.81 164 ILE A C 1
ATOM 1196 O O . ILE A 1 164 ? -38.774 11.663 -57.979 1.00 118.21 164 ILE A O 1
ATOM 1201 N N . PRO A 1 165 ? -38.629 13.882 -58.179 1.00 125.34 165 PRO A N 1
ATOM 1202 C CA . PRO A 1 165 ? -37.536 13.767 -59.143 1.00 98.78 165 PRO A CA 1
ATOM 1203 C C . PRO A 1 165 ? -36.255 13.356 -58.425 1.00 113.07 165 PRO A C 1
ATOM 1204 O O . PRO A 1 165 ? -36.062 13.796 -57.297 1.00 124.91 165 PRO A O 1
ATOM 1208 N N . ASN A 1 166 ? -35.406 12.545 -59.060 1.00 118.51 166 ASN A N 1
ATOM 1209 C CA . ASN A 1 166 ? -34.222 11.949 -58.416 1.00 107.47 166 ASN A CA 1
ATOM 1210 C C . ASN A 1 166 ? -33.134 12.924 -58.002 1.00 107.06 166 ASN A C 1
ATOM 1211 O O . ASN A 1 166 ? -32.401 12.654 -57.062 1.00 126.28 166 ASN A O 1
ATOM 1216 N N . GLY A 1 167 ? -33.003 14.036 -58.716 1.00 105.02 167 GLY A N 1
ATOM 1217 C CA . GLY A 1 167 ? -31.982 15.020 -58.390 1.00 127.47 167 GLY A CA 1
ATOM 1218 C C . GLY A 1 167 ? -32.227 15.702 -57.054 1.00 130.29 167 GLY A C 1
ATOM 1219 O O . GLY A 1 167 ? -31.319 16.312 -56.472 1.00 124.62 167 GLY A O 1
ATOM 1220 N N . GLU A 1 168 ? -33.469 15.599 -56.581 1.00 129.34 168 GLU A N 1
ATOM 1221 C CA . GLU A 1 168 ? -33.923 16.249 -55.353 1.00 124.97 168 GLU A CA 1
ATOM 1222 C C . GLU A 1 168 ? -33.719 15.390 -54.101 1.00 141.31 168 GLU A C 1
ATOM 1223 O O . GLU A 1 168 ? -34.080 15.798 -52.990 1.00 170.81 168 GLU A O 1
ATOM 1229 N N . ILE A 1 169 ? -33.161 14.196 -54.290 1.00 117.86 169 ILE A N 1
ATOM 1230 C CA . ILE A 1 169 ? -32.844 13.299 -53.175 1.00 130.87 169 ILE A CA 1
ATOM 1231 C C . ILE A 1 169 ? -31.541 13.703 -52.447 1.00 151.84 169 ILE A C 1
ATOM 1232 O O . ILE A 1 169 ? -30.451 13.286 -52.844 1.00 115.97 169 ILE A O 1
ATOM 1237 N N . LYS A 1 170 ? -31.640 14.526 -51.403 1.00 174.17 170 LYS A N 1
ATOM 1238 C CA . LYS A 1 170 ? -30.470 14.804 -50.580 1.00 150.74 170 LYS A CA 1
ATOM 1239 C C . LYS A 1 170 ? -30.156 13.480 -49.918 1.00 130.93 170 LYS A C 1
ATOM 1240 O O . LYS A 1 170 ? -29.430 12.665 -50.461 1.00 137.53 170 LYS A O 1
ATOM 1246 N N . MET A 1 171 ? -30.733 13.247 -48.753 1.00 133.77 171 MET A N 1
ATOM 1247 C CA . MET A 1 171 ? -30.606 11.952 -48.103 1.00 124.09 171 MET A CA 1
ATOM 1248 C C . MET A 1 171 ? -31.870 11.151 -48.346 1.00 127.77 171 MET A C 1
ATOM 1249 O O . MET A 1 171 ? -32.960 11.705 -48.463 1.00 154.55 171 MET A O 1
ATOM 1254 N N . VAL A 1 172 ? -31.713 9.843 -48.446 1.00 122.69 172 VAL A N 1
ATOM 1255 C CA . VAL A 1 172 ? -32.838 8.925 -48.470 1.00 124.06 172 VAL A CA 1
ATOM 1256 C C . VAL A 1 172 ? -32.663 7.994 -47.291 1.00 121.91 172 VAL A C 1
ATOM 1257 O O . VAL A 1 172 ? -31.791 7.133 -47.305 1.00 113.01 172 VAL A O 1
ATOM 1261 N N . THR A 1 173 ? -33.461 8.182 -46.248 1.00 140.86 173 THR A N 1
ATOM 1262 C CA . THR A 1 173 ? -33.424 7.242 -45.134 1.00 133.38 173 THR A CA 1
ATOM 1263 C C . THR A 1 173 ? -34.405 6.111 -45.437 1.00 124.53 173 THR A C 1
ATOM 1264 O O . THR A 1 173 ? -35.564 6.345 -45.795 1.00 139.46 173 THR A O 1
ATOM 1268 N N . ASN A 1 174 ? -33.910 4.885 -45.353 1.00 126.43 174 ASN A N 1
ATOM 1269 C CA . ASN A 1 174 ? -34.728 3.696 -45.578 1.00 130.32 174 ASN A CA 1
ATOM 1270 C C . ASN A 1 174 ? -35.057 3.035 -44.243 1.00 135.93 174 ASN A C 1
ATOM 1271 O O . ASN A 1 174 ? -34.154 2.593 -43.531 1.00 158.88 174 ASN A O 1
ATOM 1276 N N . LEU A 1 175 ? -36.333 2.983 -43.878 1.00 128.38 175 LEU A N 1
ATOM 1277 C CA . LEU A 1 175 ? -36.720 2.186 -42.716 1.00 151.46 175 LEU A CA 1
ATOM 1278 C C . LEU A 1 175 ? -36.548 0.749 -43.165 1.00 163.78 175 LEU A C 1
ATOM 1279 O O . LEU A 1 175 ? -35.615 0.458 -43.911 1.00 197.37 175 LEU A O 1
ATOM 1284 N N . THR A 1 176 ? -37.436 -0.149 -42.752 1.00 142.80 176 THR A N 1
ATOM 1285 C CA . THR A 1 176 ? -37.319 -1.547 -43.180 1.00 182.69 176 THR A CA 1
ATOM 1286 C C . THR A 1 176 ? -35.837 -1.937 -43.312 1.00 209.83 176 THR A C 1
ATOM 1287 O O . THR A 1 176 ? -35.028 -1.612 -42.434 1.00 224.79 176 THR A O 1
ATOM 1291 N N . LYS A 1 177 ? -35.482 -2.591 -44.419 1.00 188.18 177 LYS A N 1
ATOM 1292 C CA . LYS A 1 177 ? -34.150 -3.181 -44.583 1.00 160.06 177 LYS A CA 1
ATOM 1293 C C . LYS A 1 177 ? -33.974 -4.326 -43.567 1.00 185.40 177 LYS A C 1
ATOM 1294 O O . LYS A 1 177 ? -34.896 -5.139 -43.353 1.00 165.84 177 LYS A O 1
ATOM 1300 N N . ASP A 1 178 ? -32.805 -4.390 -42.932 1.00 202.22 178 ASP A N 1
ATOM 1301 C CA . ASP A 1 178 ? -32.566 -5.402 -41.899 1.00 213.89 178 ASP A CA 1
ATOM 1302 C C . ASP A 1 178 ? -33.496 -5.220 -40.687 1.00 201.13 178 ASP A C 1
ATOM 1303 O O . ASP A 1 178 ? -33.010 -5.054 -39.561 1.00 215.54 178 ASP A O 1
ATOM 1308 N N . SER A 1 179 ? -34.816 -5.251 -40.921 1.00 138.19 179 SER A N 1
ATOM 1309 C CA . SER A 1 179 ? -35.815 -5.079 -39.855 1.00 141.38 179 SER A CA 1
ATOM 1310 C C . SER A 1 179 ? -35.965 -3.650 -39.284 1.00 145.36 179 SER A C 1
ATOM 1311 O O . SER A 1 179 ? -35.071 -2.803 -39.405 1.00 140.42 179 SER A O 1
ATOM 1314 N N . MET A 1 180 ? -37.104 -3.402 -38.641 1.00 154.84 180 MET A N 1
ATOM 1315 C CA . MET A 1 180 ? -37.405 -2.085 -38.079 1.00 150.82 180 MET A CA 1
ATOM 1316 C C . MET A 1 180 ? -37.291 -2.085 -36.562 1.00 157.17 180 MET A C 1
ATOM 1317 O O . MET A 1 180 ? -37.167 -3.140 -35.947 1.00 134.48 180 MET A O 1
ATOM 1322 N N . MET A 1 181 ? -37.343 -0.899 -35.957 1.00 167.15 181 MET A N 1
ATOM 1323 C CA . MET A 1 181 ? -37.442 -0.803 -34.501 1.00 142.43 181 MET A CA 1
ATOM 1324 C C . MET A 1 181 ? -38.740 -0.130 -34.097 1.00 117.76 181 MET A C 1
ATOM 1325 O O . MET A 1 181 ? -39.070 0.963 -34.561 1.00 130.34 181 MET A O 1
ATOM 1330 N N . ALA A 1 182 ? -39.483 -0.795 -33.235 1.00 119.75 182 ALA A N 1
ATOM 1331 C CA . ALA A 1 182 ? -40.717 -0.229 -32.709 1.00 135.52 182 ALA A CA 1
ATOM 1332 C C . ALA A 1 182 ? -40.425 0.335 -31.321 1.00 147.47 182 ALA A C 1
ATOM 1333 O O . ALA A 1 182 ? -39.715 -0.283 -30.517 1.00 123.77 182 ALA A O 1
ATOM 1335 N N . VAL A 1 183 ? -40.964 1.515 -31.044 1.00 140.21 183 VAL A N 1
ATOM 1336 C CA . VAL A 1 183 ? -40.596 2.242 -29.838 1.00 110.80 183 VAL A CA 1
ATOM 1337 C C . VAL A 1 183 ? -41.850 2.859 -29.229 1.00 122.07 183 VAL A C 1
ATOM 1338 O O . VAL A 1 183 ? -42.683 3.442 -29.933 1.00 130.70 183 VAL A O 1
ATOM 1342 N N . VAL A 1 184 ? -41.998 2.695 -27.920 1.00 124.37 184 VAL A N 1
ATOM 1343 C CA . VAL A 1 184 ? -43.081 3.337 -27.190 1.00 111.86 184 VAL A CA 1
ATOM 1344 C C . VAL A 1 184 ? -42.445 4.079 -26.027 1.00 139.09 184 VAL A C 1
ATOM 1345 O O . VAL A 1 184 ? -41.684 3.497 -25.237 1.00 152.07 184 VAL A O 1
ATOM 1349 N N . ASN A 1 185 ? -42.713 5.380 -25.966 1.00 133.43 185 ASN A N 1
ATOM 1350 C CA . ASN A 1 185 ? -42.359 6.193 -24.812 1.00 126.68 185 ASN A CA 1
ATOM 1351 C C . ASN A 1 185 ? -43.587 6.396 -23.932 1.00 136.93 185 ASN A C 1
ATOM 1352 O O . ASN A 1 185 ? -44.444 7.229 -24.238 1.00 142.49 185 ASN A O 1
ATOM 1357 N N . ILE A 1 186 ? -43.689 5.637 -22.845 1.00 135.49 186 ILE A N 1
ATOM 1358 C CA . ILE A 1 186 ? -44.808 5.830 -21.926 1.00 146.95 186 ILE A CA 1
ATOM 1359 C C . ILE A 1 186 ? -44.405 6.728 -20.760 1.00 142.82 186 ILE A C 1
ATOM 1360 O O . ILE A 1 186 ? -43.304 6.601 -20.219 1.00 134.58 186 ILE A O 1
ATOM 1365 N N . ALA A 1 187 ? -45.283 7.658 -20.395 1.00 123.43 187 ALA A N 1
ATOM 1366 C CA . ALA A 1 187 ? -44.938 8.653 -19.387 1.00 122.99 187 ALA A CA 1
ATOM 1367 C C . ALA A 1 187 ? -45.815 8.525 -18.157 1.00 130.49 187 ALA A C 1
ATOM 1368 O O . ALA A 1 187 ? -47.033 8.413 -18.288 1.00 128.04 187 ALA A O 1
ATOM 1370 N N . PHE A 1 188 ? -45.188 8.558 -16.975 1.00 116.28 188 PHE A N 1
ATOM 1371 C CA . PHE A 1 188 ? -45.878 8.447 -15.680 1.00 123.09 188 PHE A CA 1
ATOM 1372 C C . PHE A 1 188 ? -45.666 9.713 -14.854 1.00 142.41 188 PHE A C 1
ATOM 1373 O O . PHE A 1 188 ? -44.771 10.495 -15.156 1.00 156.95 188 PHE A O 1
ATOM 1381 N N . PRO A 1 189 ? -46.482 9.925 -13.801 1.00 133.03 189 PRO A N 1
ATOM 1382 C CA . PRO A 1 189 ? -46.158 11.066 -12.935 1.00 145.38 189 PRO A CA 1
ATOM 1383 C C . PRO A 1 189 ? -44.824 10.799 -12.228 1.00 146.56 189 PRO A C 1
ATOM 1384 O O . PRO A 1 189 ? -44.526 9.630 -11.991 1.00 152.76 189 PRO A O 1
ATOM 1388 N N . ILE A 1 190 ? -44.031 11.830 -11.928 1.00 120.57 190 ILE A N 1
ATOM 1389 C CA . ILE A 1 190 ? -42.821 11.647 -11.124 1.00 124.11 190 ILE A CA 1
ATOM 1390 C C . ILE A 1 190 ? -43.257 11.080 -9.780 1.00 139.12 190 ILE A C 1
ATOM 1391 O O . ILE A 1 190 ? -42.761 10.049 -9.322 1.00 142.88 190 ILE A O 1
ATOM 1396 N N . ASP A 1 191 ? -44.172 11.812 -9.151 1.00 149.09 191 ASP A N 1
ATOM 1397 C CA . ASP A 1 191 ? -45.048 11.333 -8.092 1.00 128.19 191 ASP A CA 1
ATOM 1398 C C . ASP A 1 191 ? -44.947 9.818 -7.848 1.00 135.35 191 ASP A C 1
ATOM 1399 O O . ASP A 1 191 ? -44.846 9.377 -6.701 1.00 135.85 191 ASP A O 1
ATOM 1404 N N . GLU A 1 192 ? -44.931 9.044 -8.936 1.00 127.41 192 GLU A N 1
ATOM 1405 C CA . GLU A 1 192 ? -45.245 7.605 -8.925 1.00 127.39 192 GLU A CA 1
ATOM 1406 C C . GLU A 1 192 ? -44.186 6.599 -8.440 1.00 131.34 192 GLU A C 1
ATOM 1407 O O . GLU A 1 192 ? -43.045 6.961 -8.138 1.00 119.89 192 GLU A O 1
ATOM 1413 N N . ASP A 1 193 ? -44.602 5.331 -8.374 1.00 128.26 193 ASP A N 1
ATOM 1414 C CA . ASP A 1 193 ? -43.773 4.223 -7.890 1.00 157.12 193 ASP A CA 1
ATOM 1415 C C . ASP A 1 193 ? -43.032 3.527 -9.040 1.00 164.95 193 ASP A C 1
ATOM 1416 O O . ASP A 1 193 ? -43.632 2.793 -9.839 1.00 144.11 193 ASP A O 1
ATOM 1421 N N . VAL A 1 194 ? -41.721 3.747 -9.108 1.00 154.27 194 VAL A N 1
ATOM 1422 C CA . VAL A 1 194 ? -40.950 3.343 -10.277 1.00 139.28 194 VAL A CA 1
ATOM 1423 C C . VAL A 1 194 ? -40.821 1.829 -10.487 1.00 163.65 194 VAL A C 1
ATOM 1424 O O . VAL A 1 194 ? -40.983 1.341 -11.613 1.00 161.17 194 VAL A O 1
ATOM 1428 N N . ASP A 1 195 ? -40.537 1.089 -9.419 1.00 155.68 195 ASP A N 1
ATOM 1429 C CA . ASP A 1 195 ? -40.221 -0.329 -9.563 1.00 145.76 195 ASP A CA 1
ATOM 1430 C C . ASP A 1 195 ? -41.446 -1.153 -9.920 1.00 148.45 195 ASP A C 1
ATOM 1431 O O . ASP A 1 195 ? -41.357 -2.185 -10.603 1.00 160.84 195 ASP A O 1
ATOM 1436 N N . LYS A 1 196 ? -42.595 -0.677 -9.452 1.00 135.88 196 LYS A N 1
ATOM 1437 C CA . LYS A 1 196 ? -43.882 -1.308 -9.743 1.00 143.62 196 LYS A CA 1
ATOM 1438 C C . LYS A 1 196 ? -44.172 -1.176 -11.231 1.00 154.30 196 LYS A C 1
ATOM 1439 O O . LYS A 1 196 ? -44.406 -2.169 -11.944 1.00 157.45 196 LYS A O 1
ATOM 1445 N N . ILE A 1 197 ? -44.135 0.073 -11.684 1.00 129.95 197 ILE A N 1
ATOM 1446 C CA . ILE A 1 197 ? -44.302 0.410 -13.084 1.00 138.82 197 ILE A CA 1
ATOM 1447 C C . ILE A 1 197 ? -43.353 -0.357 -14.012 1.00 151.82 197 ILE A C 1
ATOM 1448 O O . ILE A 1 197 ? -43.781 -0.893 -15.045 1.00 144.56 197 ILE A O 1
ATOM 1453 N N . ILE A 1 198 ? -42.073 -0.402 -13.642 1.00 127.07 198 ILE A N 1
ATOM 1454 C CA . ILE A 1 198 ? -41.070 -1.119 -14.421 1.00 131.57 198 ILE A CA 1
ATOM 1455 C C . ILE A 1 198 ? -41.331 -2.640 -14.481 1.00 140.15 198 ILE A C 1
ATOM 1456 O O . ILE A 1 198 ? -41.274 -3.263 -15.552 1.00 143.22 198 ILE A O 1
ATOM 1461 N N . GLU A 1 199 ? -41.635 -3.234 -13.333 1.00 148.52 199 GLU A N 1
ATOM 1462 C CA . GLU A 1 199 ? -41.972 -4.648 -13.291 1.00 155.29 199 GLU A CA 1
ATOM 1463 C C . GLU A 1 199 ? -43.209 -4.963 -14.167 1.00 176.01 199 GLU A C 1
ATOM 1464 O O . GLU A 1 199 ? -43.214 -5.963 -14.909 1.00 179.32 199 GLU A O 1
ATOM 1470 N N . GLY A 1 200 ? -44.232 -4.099 -14.100 1.00 155.38 200 GLY A N 1
ATOM 1471 C CA . GLY A 1 200 ? -45.427 -4.229 -14.926 1.00 122.23 200 GLY A CA 1
ATOM 1472 C C . GLY A 1 200 ? -45.151 -4.102 -16.419 1.00 136.87 200 GLY A C 1
ATOM 1473 O O . GLY A 1 200 ? -45.706 -4.836 -17.250 1.00 135.99 200 GLY A O 1
ATOM 1474 N N . LEU A 1 201 ? -44.284 -3.158 -16.760 1.00 133.82 201 LEU A N 1
ATOM 1475 C CA . LEU A 1 201 ? -43.848 -2.993 -18.132 1.00 141.66 201 LEU A CA 1
ATOM 1476 C C . LEU A 1 201 ? -43.147 -4.259 -18.606 1.00 153.64 201 LEU A C 1
ATOM 1477 O O . LEU A 1 201 ? -43.284 -4.658 -19.765 1.00 154.45 201 LEU A O 1
ATOM 1482 N N . GLN A 1 202 ? -42.398 -4.895 -17.709 1.00 148.52 202 GLN A N 1
ATOM 1483 C CA . GLN A 1 202 ? -41.700 -6.127 -18.072 1.00 149.85 202 GLN A CA 1
ATOM 1484 C C . GLN A 1 202 ? -42.672 -7.275 -18.268 1.00 142.19 202 GLN A C 1
ATOM 1485 O O . GLN A 1 202 ? -42.472 -8.140 -19.130 1.00 137.86 202 GLN A O 1
ATOM 1491 N N . GLU A 1 203 ? -43.733 -7.282 -17.472 1.00 142.69 203 GLU A N 1
ATOM 1492 C CA . GLU A 1 203 ? -44.795 -8.264 -17.678 1.00 152.44 203 GLU A CA 1
ATOM 1493 C C . GLU A 1 203 ? -45.482 -8.077 -19.037 1.00 158.18 203 GLU A C 1
ATOM 1494 O O . GLU A 1 203 ? -45.792 -9.061 -19.723 1.00 142.56 203 GLU A O 1
ATOM 1500 N N . ILE A 1 204 ? -45.699 -6.820 -19.434 1.00 163.67 204 ILE A N 1
ATOM 1501 C CA . ILE A 1 204 ? -46.189 -6.531 -20.789 1.00 150.00 204 ILE A CA 1
ATOM 1502 C C . ILE A 1 204 ? -45.206 -6.975 -21.879 1.00 136.61 204 ILE A C 1
ATOM 1503 O O . ILE A 1 204 ? -45.614 -7.466 -22.939 1.00 144.14 204 ILE A O 1
ATOM 1508 N N . CYS A 1 205 ? -43.917 -6.790 -21.616 1.00 118.16 205 CYS A N 1
ATOM 1509 C CA . CYS A 1 205 ? -42.872 -7.254 -22.518 1.00 141.44 205 CYS A CA 1
ATOM 1510 C C . CYS A 1 205 ? -42.897 -8.764 -22.710 1.00 169.06 205 CYS A C 1
ATOM 1511 O O . CYS A 1 205 ? -42.731 -9.260 -23.830 1.00 174.32 205 CYS A O 1
ATOM 1514 N N . GLU A 1 206 ? -43.076 -9.492 -21.612 1.00 166.35 206 GLU A N 1
ATOM 1515 C CA . GLU A 1 206 ? -43.096 -10.940 -21.681 1.00 165.58 206 GLU A CA 1
ATOM 1516 C C . GLU A 1 206 ? -44.347 -11.406 -22.410 1.00 160.44 206 GLU A C 1
ATOM 1517 O O . GLU A 1 206 ? -44.264 -12.205 -23.357 1.00 163.54 206 GLU A O 1
ATOM 1523 N N . GLU A 1 207 ? -45.500 -10.883 -21.992 1.00 161.42 207 GLU A N 1
ATOM 1524 C CA . GLU A 1 207 ? -46.767 -11.206 -22.657 1.00 156.50 207 GLU A CA 1
ATOM 1525 C C . GLU A 1 207 ? -46.727 -10.944 -24.171 1.00 157.30 207 GLU A C 1
ATOM 1526 O O . GLU A 1 207 ? -47.291 -11.719 -24.955 1.00 157.21 207 GLU A O 1
ATOM 1532 N N . VAL A 1 208 ? -46.050 -9.872 -24.581 1.00 156.61 208 VAL A N 1
ATOM 1533 C CA . VAL A 1 208 ? -45.927 -9.573 -26.005 1.00 153.31 208 VAL A CA 1
ATOM 1534 C C . VAL A 1 208 ? -44.861 -10.411 -26.733 1.00 163.10 208 VAL A C 1
ATOM 1535 O O . VAL A 1 208 ? -45.013 -10.709 -27.923 1.00 153.15 208 VAL A O 1
ATOM 1539 N N . LYS A 1 209 ? -43.794 -10.792 -26.030 1.00 180.27 209 LYS A N 1
ATOM 1540 C CA . LYS A 1 209 ? -42.778 -11.671 -26.620 1.00 172.41 209 LYS A CA 1
ATOM 1541 C C . LYS A 1 209 ? -43.409 -13.031 -26.933 1.00 164.90 209 LYS A C 1
ATOM 1542 O O . LYS A 1 209 ? -43.174 -13.615 -27.996 1.00 165.33 209 LYS A O 1
ATOM 1548 N N . LYS A 1 210 ? -44.227 -13.524 -26.006 1.00 171.77 210 LYS A N 1
ATOM 1549 C CA . LYS A 1 210 ? -45.011 -14.738 -26.257 1.00 169.97 210 LYS A CA 1
ATOM 1550 C C . LYS A 1 210 ? -46.050 -14.550 -27.372 1.00 172.61 210 LYS A C 1
ATOM 1551 O O . LYS A 1 210 ? -46.104 -15.329 -28.327 1.00 168.44 210 LYS A O 1
ATOM 1557 N N . SER A 1 211 ? -46.872 -13.513 -27.235 1.00 158.39 211 SER A N 1
ATOM 1558 C CA . SER A 1 211 ? -48.040 -13.302 -28.098 1.00 137.90 211 SER A CA 1
ATOM 1559 C C . SER A 1 211 ? -47.810 -12.865 -29.570 1.00 158.62 211 SER A C 1
ATOM 1560 O O . SER A 1 211 ? -48.775 -12.722 -30.325 1.00 144.96 211 SER A O 1
ATOM 1563 N N . ARG A 1 212 ? -46.563 -12.647 -29.983 1.00 160.83 212 ARG A N 1
ATOM 1564 C CA . ARG A 1 212 ? -46.299 -12.226 -31.364 1.00 146.54 212 ARG A CA 1
ATOM 1565 C C . ARG A 1 212 ? -45.219 -13.061 -32.060 1.00 170.15 212 ARG A C 1
ATOM 1566 O O . ARG A 1 212 ? -44.403 -13.727 -31.418 1.00 161.68 212 ARG A O 1
ATOM 1574 N N . ASP A 1 213 ? -45.214 -12.992 -33.387 1.00 192.42 213 ASP A N 1
ATOM 1575 C CA . ASP A 1 213 ? -44.258 -13.731 -34.199 1.00 185.16 213 ASP A CA 1
ATOM 1576 C C . ASP A 1 213 ? -43.540 -12.826 -35.205 1.00 175.29 213 ASP A C 1
ATOM 1577 O O . ASP A 1 213 ? -42.682 -13.296 -35.955 1.00 168.62 213 ASP A O 1
ATOM 1582 N N . ASP A 1 214 ? -43.900 -11.539 -35.227 1.00 175.93 214 ASP A N 1
ATOM 1583 C CA . ASP A 1 214 ? -43.249 -10.570 -36.119 1.00 157.05 214 ASP A CA 1
ATOM 1584 C C . ASP A 1 214 ? -42.024 -9.927 -35.502 1.00 160.45 214 ASP A C 1
ATOM 1585 O O . ASP A 1 214 ? -41.221 -9.317 -36.209 1.00 165.70 214 ASP A O 1
ATOM 1590 N N . LEU A 1 215 ? -41.892 -10.048 -34.184 1.00 152.60 215 LEU A N 1
ATOM 1591 C CA . LEU A 1 215 ? -40.751 -9.461 -33.490 1.00 151.62 215 LEU A CA 1
ATOM 1592 C C . LEU A 1 215 ? -39.514 -10.370 -33.479 1.00 145.00 215 LEU A C 1
ATOM 1593 O O . LEU A 1 215 ? -39.616 -11.582 -33.268 1.00 148.28 215 LEU A O 1
ATOM 1598 N N . ILE A 1 216 ? -38.351 -9.765 -33.710 1.00 142.11 216 ILE A N 1
ATOM 1599 C CA . ILE A 1 216 ? -37.102 -10.506 -33.816 1.00 129.70 216 ILE A CA 1
ATOM 1600 C C . ILE A 1 216 ? -36.158 -10.235 -32.642 1.00 141.64 216 ILE A C 1
ATOM 1601 O O . ILE A 1 216 ? -35.248 -11.021 -32.385 1.00 151.29 216 ILE A O 1
ATOM 1606 N N . GLU A 1 217 ? -36.386 -9.137 -31.922 1.00 156.42 217 GLU A N 1
ATOM 1607 C CA . GLU A 1 217 ? -35.497 -8.731 -30.832 1.00 173.34 217 GLU A CA 1
ATOM 1608 C C . GLU A 1 217 ? -36.231 -8.487 -29.505 1.00 157.46 217 GLU A C 1
ATOM 1609 O O . GLU A 1 217 ? -36.083 -9.257 -28.551 1.00 156.25 217 GLU A O 1
ATOM 1615 N N . GLY A 1 218 ? -37.020 -7.417 -29.446 1.00 134.19 218 GLY A N 1
ATOM 1616 C CA . GLY A 1 218 ? -37.664 -7.034 -28.202 1.00 149.33 218 GLY A CA 1
ATOM 1617 C C . GLY A 1 218 ? -38.791 -7.967 -27.800 1.00 158.28 218 GLY A C 1
ATOM 1618 O O . GLY A 1 218 ? -38.732 -9.158 -28.121 1.00 138.59 218 GLY A O 1
ATOM 1619 N N . PRO A 1 219 ? -39.802 -7.438 -27.060 1.00 170.78 219 PRO A N 1
ATOM 1620 C CA . PRO A 1 219 ? -39.734 -6.101 -26.444 1.00 143.71 219 PRO A CA 1
ATOM 1621 C C . PRO A 1 219 ? -38.812 -6.044 -25.223 1.00 145.72 219 PRO A C 1
ATOM 1622 O O . PRO A 1 219 ? -38.536 -7.057 -24.583 1.00 142.41 219 PRO A O 1
ATOM 1626 N N . THR A 1 220 ? -38.354 -4.842 -24.901 1.00 161.17 220 THR A N 1
ATOM 1627 C CA . THR A 1 220 ? -37.405 -4.637 -23.819 1.00 152.93 220 THR A CA 1
ATOM 1628 C C . THR A 1 220 ? -37.683 -3.290 -23.172 1.00 155.58 220 THR A C 1
ATOM 1629 O O . THR A 1 220 ? -38.010 -2.310 -23.860 1.00 169.44 220 THR A O 1
ATOM 1633 N N . VAL A 1 221 ? -37.566 -3.248 -21.850 1.00 131.23 221 VAL A N 1
ATOM 1634 C CA . VAL A 1 221 ? -37.651 -2.000 -21.110 1.00 122.35 221 VAL A CA 1
ATOM 1635 C C . VAL A 1 221 ? -36.248 -1.448 -20.863 1.00 133.45 221 VAL A C 1
ATOM 1636 O O . VAL A 1 221 ? -35.411 -2.157 -20.315 1.00 152.06 221 VAL A O 1
ATOM 1640 N N . LEU A 1 222 ? -35.971 -0.207 -21.273 1.00 116.49 222 LEU A N 1
ATOM 1641 C CA . LEU A 1 222 ? -34.729 0.439 -20.830 1.00 107.68 222 LEU A CA 1
ATOM 1642 C C . LEU A 1 222 ? -35.061 1.684 -20.018 1.00 137.72 222 LEU A C 1
ATOM 1643 O O . LEU A 1 222 ? -36.102 2.300 -20.212 1.00 151.11 222 LEU A O 1
ATOM 1648 N N . GLY A 1 223 ? -34.164 2.048 -19.112 1.00 160.73 223 GLY A N 1
ATOM 1649 C CA . GLY A 1 223 ? -34.486 2.915 -17.986 1.00 171.21 223 GLY A CA 1
ATOM 1650 C C . GLY A 1 223 ? -35.343 4.161 -18.136 1.00 151.61 223 GLY A C 1
ATOM 1651 O O . GLY A 1 223 ? -36.253 4.252 -18.957 1.00 117.55 223 GLY A O 1
ATOM 1652 N N . ILE A 1 224 ? -35.059 5.122 -17.270 1.00 144.14 224 ILE A N 1
ATOM 1653 C CA . ILE A 1 224 ? -35.687 6.421 -17.338 1.00 127.83 224 ILE A CA 1
ATOM 1654 C C . ILE A 1 224 ? -35.078 7.171 -18.490 1.00 109.54 224 ILE A C 1
ATOM 1655 O O . ILE A 1 224 ? -34.086 7.854 -18.325 1.00 114.24 224 ILE A O 1
ATOM 1660 N N . THR A 1 225 ? -35.655 7.045 -19.669 1.00 116.01 225 THR A N 1
ATOM 1661 C CA . THR A 1 225 ? -35.110 7.749 -20.808 1.00 123.79 225 THR A CA 1
ATOM 1662 C C . THR A 1 225 ? -35.278 9.278 -20.671 1.00 128.57 225 THR A C 1
ATOM 1663 O O . THR A 1 225 ? -34.579 10.032 -21.332 1.00 113.21 225 THR A O 1
ATOM 1666 N N . ASP A 1 226 ? -36.163 9.739 -19.784 1.00 143.53 226 ASP A N 1
ATOM 1667 C CA . ASP A 1 226 ? -36.366 11.187 -19.593 1.00 144.52 226 ASP A CA 1
ATOM 1668 C C . ASP A 1 226 ? -37.152 11.571 -18.336 1.00 142.12 226 ASP A C 1
ATOM 1669 O O . ASP A 1 226 ? -38.031 10.843 -17.889 1.00 150.74 226 ASP A O 1
ATOM 1674 N N . MET A 1 227 ? -36.856 12.752 -17.806 1.00 145.02 227 MET A N 1
ATOM 1675 C CA . MET A 1 227 ? -37.399 13.207 -16.535 1.00 113.37 227 MET A CA 1
ATOM 1676 C C . MET A 1 227 ? -37.581 14.717 -16.624 1.00 138.66 227 MET A C 1
ATOM 1677 O O . MET A 1 227 ? -36.650 15.442 -16.983 1.00 162.59 227 MET A O 1
ATOM 1682 N N . GLN A 1 228 ? -38.776 15.199 -16.303 1.00 149.30 228 GLN A N 1
ATOM 1683 C CA . GLN A 1 228 ? -39.076 16.621 -16.497 1.00 165.34 228 GLN A CA 1
ATOM 1684 C C . GLN A 1 228 ? -40.323 17.110 -15.752 1.00 190.07 228 GLN A C 1
ATOM 1685 O O . GLN A 1 228 ? -41.359 16.462 -15.783 1.00 184.46 228 GLN A O 1
ATOM 1691 N N . ASP A 1 229 ? -40.212 18.267 -15.105 1.00 200.05 229 ASP A N 1
ATOM 1692 C CA . ASP A 1 229 ? -41.330 18.899 -14.399 1.00 188.70 229 ASP A CA 1
ATOM 1693 C C . ASP A 1 229 ? -42.218 17.948 -13.587 1.00 176.17 229 ASP A C 1
ATOM 1694 O O . ASP A 1 229 ? -41.984 17.770 -12.397 1.00 187.59 229 ASP A O 1
ATOM 1699 N N . SER A 1 230 ? -43.232 17.346 -14.208 1.00 161.60 230 SER A N 1
ATOM 1700 C CA . SER A 1 230 ? -44.154 16.470 -13.464 1.00 164.66 230 SER A CA 1
ATOM 1701 C C . SER A 1 230 ? -44.338 15.068 -14.076 1.00 168.77 230 SER A C 1
ATOM 1702 O O . SER A 1 230 ? -45.189 14.293 -13.623 1.00 168.41 230 SER A O 1
ATOM 1705 N N . LYS A 1 231 ? -43.519 14.747 -15.078 1.00 157.63 231 LYS A N 1
ATOM 1706 C CA . LYS A 1 231 ? -43.551 13.454 -15.759 1.00 129.38 231 LYS A CA 1
ATOM 1707 C C . LYS A 1 231 ? -42.157 12.809 -15.796 1.00 137.32 231 LYS A C 1
ATOM 1708 O O . LYS A 1 231 ? -41.142 13.508 -15.891 1.00 156.19 231 LYS A O 1
ATOM 1714 N N . LEU A 1 232 ? -42.111 11.479 -15.703 1.00 134.82 232 LEU A N 1
ATOM 1715 C CA . LEU A 1 232 ? -40.907 10.722 -16.044 1.00 123.35 232 LEU A CA 1
ATOM 1716 C C . LEU A 1 232 ? -41.245 9.687 -17.136 1.00 114.27 232 LEU A C 1
ATOM 1717 O O . LEU A 1 232 ? -42.292 9.046 -17.085 1.00 140.62 232 LEU A O 1
ATOM 1722 N N . VAL A 1 233 ? -40.381 9.556 -18.135 1.00 113.20 233 VAL A N 1
ATOM 1723 C CA . VAL A 1 233 ? -40.684 8.752 -19.311 1.00 118.20 233 VAL A CA 1
ATOM 1724 C C . VAL A 1 233 ? -39.832 7.498 -19.445 1.00 134.01 233 VAL A C 1
ATOM 1725 O O . VAL A 1 233 ? -38.604 7.567 -19.452 1.00 148.51 233 VAL A O 1
ATOM 1729 N N . ILE A 1 234 ? -40.484 6.352 -19.570 1.00 113.08 234 ILE A N 1
ATOM 1730 C CA . ILE A 1 234 ? -39.767 5.107 -19.766 1.00 121.80 234 ILE A CA 1
ATOM 1731 C C . ILE A 1 234 ? -39.990 4.599 -21.186 1.00 126.79 234 ILE A C 1
ATOM 1732 O O . ILE A 1 234 ? -41.057 4.794 -21.760 1.00 128.55 234 ILE A O 1
ATOM 1737 N N . MET A 1 235 ? -38.982 3.954 -21.755 1.00 114.15 235 MET A N 1
ATOM 1738 C CA . MET A 1 235 ? -39.069 3.472 -23.124 1.00 106.57 235 MET A CA 1
ATOM 1739 C C . MET A 1 235 ? -39.036 1.955 -23.222 1.00 126.01 235 MET A C 1
ATOM 1740 O O . MET A 1 235 ? -38.168 1.288 -22.641 1.00 145.01 235 MET A O 1
ATOM 1745 N N . VAL A 1 236 ? -39.991 1.412 -23.968 1.00 123.44 236 VAL A N 1
ATOM 1746 C CA . VAL A 1 236 ? -39.904 0.019 -24.385 1.00 130.01 236 VAL A CA 1
ATOM 1747 C C . VAL A 1 236 ? -39.635 0.013 -25.892 1.00 134.83 236 VAL A C 1
ATOM 1748 O O . VAL A 1 236 ? -40.142 0.874 -26.625 1.00 119.13 236 VAL A O 1
ATOM 1752 N N . TYR A 1 237 ? -38.824 -0.936 -26.350 1.00 117.06 237 TYR A N 1
ATOM 1753 C CA . TYR A 1 237 ? -38.477 -0.989 -27.761 1.00 128.99 237 TYR A CA 1
ATOM 1754 C C . TYR A 1 237 ? -38.386 -2.439 -28.196 1.00 142.54 237 TYR A C 1
ATOM 1755 O O . TYR A 1 237 ? -38.323 -3.330 -27.362 1.00 136.05 237 TYR A O 1
ATOM 1764 N N . ALA A 1 238 ? -38.369 -2.683 -29.500 1.00 151.19 238 ALA A N 1
ATOM 1765 C CA . ALA A 1 238 ? -38.301 -4.056 -29.981 1.00 109.98 238 ALA A CA 1
ATOM 1766 C C . ALA A 1 238 ? -38.034 -4.090 -31.469 1.00 128.87 238 ALA A C 1
ATOM 1767 O O . ALA A 1 238 ? -38.667 -3.371 -32.240 1.00 142.29 238 ALA A O 1
ATOM 1769 N N . LYS A 1 239 ? -37.081 -4.911 -31.880 1.00 140.02 239 LYS A N 1
ATOM 1770 C CA . LYS A 1 239 ? -36.805 -5.045 -33.304 1.00 147.85 239 LYS A CA 1
ATOM 1771 C C . LYS A 1 239 ? -37.944 -5.873 -33.903 1.00 136.84 239 LYS A C 1
ATOM 1772 O O . LYS A 1 239 ? -38.253 -6.940 -33.395 1.00 104.98 239 LYS A O 1
ATOM 1778 N N . THR A 1 240 ? -38.590 -5.381 -34.957 1.00 137.06 240 THR A N 1
ATOM 1779 C CA . THR A 1 240 ? -39.671 -6.136 -35.596 1.00 132.78 240 THR A CA 1
ATOM 1780 C C . THR A 1 240 ? -39.369 -6.418 -37.078 1.00 142.69 240 THR A C 1
ATOM 1781 O O . THR A 1 240 ? -38.469 -5.810 -37.677 1.00 134.38 240 THR A O 1
ATOM 1785 N N . GLN A 1 241 ? -40.132 -7.352 -37.644 1.00 142.04 241 GLN A N 1
ATOM 1786 C CA . GLN A 1 241 ? -40.077 -7.700 -39.061 1.00 147.16 241 GLN A CA 1
ATOM 1787 C C . GLN A 1 241 ? -40.504 -6.504 -39.897 1.00 146.94 241 GLN A C 1
ATOM 1788 O O . GLN A 1 241 ? -41.279 -5.679 -39.424 1.00 152.37 241 GLN A O 1
ATOM 1794 N N . PRO A 1 242 ? -40.006 -6.402 -41.144 1.00 144.39 242 PRO A N 1
ATOM 1795 C CA . PRO A 1 242 ? -40.347 -5.236 -41.973 1.00 146.19 242 PRO A CA 1
ATOM 1796 C C . PRO A 1 242 ? -41.841 -4.944 -42.075 1.00 154.94 242 PRO A C 1
ATOM 1797 O O . PRO A 1 242 ? -42.622 -5.828 -42.424 1.00 161.46 242 PRO A O 1
ATOM 1801 N N . MET A 1 243 ? -42.207 -3.700 -41.764 1.00 174.21 243 MET A N 1
ATOM 1802 C CA . MET A 1 243 ? -43.588 -3.188 -41.832 1.00 156.51 243 MET A CA 1
ATOM 1803 C C . MET A 1 243 ? -44.494 -3.545 -40.641 1.00 138.89 243 MET A C 1
ATOM 1804 O O . MET A 1 243 ? -45.695 -3.291 -40.694 1.00 128.86 243 MET A O 1
ATOM 1809 N N . GLN A 1 244 ? -43.918 -4.109 -39.574 1.00 145.05 244 GLN A N 1
ATOM 1810 C CA . GLN A 1 244 ? -44.672 -4.477 -38.358 1.00 133.57 244 GLN A CA 1
ATOM 1811 C C . GLN A 1 244 ? -44.539 -3.489 -37.193 1.00 143.41 244 GLN A C 1
ATOM 1812 O O . GLN A 1 244 ? -45.365 -3.486 -36.284 1.00 134.21 244 GLN A O 1
ATOM 1818 N N . LYS A 1 245 ? -43.485 -2.678 -37.232 1.00 151.35 245 LYS A N 1
ATOM 1819 C CA . LYS A 1 245 ? -43.247 -1.588 -36.289 1.00 139.65 245 LYS A CA 1
ATOM 1820 C C . LYS A 1 245 ? -44.526 -1.086 -35.624 1.00 151.97 245 LYS A C 1
ATOM 1821 O O . LYS A 1 245 ? -44.683 -1.182 -34.397 1.00 133.56 245 LYS A O 1
ATOM 1827 N N . TRP A 1 246 ? -45.438 -0.562 -36.446 1.00 144.30 246 TRP A N 1
ATOM 1828 C CA . TRP A 1 246 ? -46.611 0.168 -35.956 1.00 138.97 246 TRP A CA 1
ATOM 1829 C C . TRP A 1 246 ? -47.636 -0.740 -35.314 1.00 139.01 246 TRP A C 1
ATOM 1830 O O . TRP A 1 246 ? -48.298 -0.360 -34.347 1.00 153.83 246 TRP A O 1
ATOM 1841 N N . ALA A 1 247 ? -47.759 -1.947 -35.846 1.00 134.51 247 ALA A N 1
ATOM 1842 C CA . ALA A 1 247 ? -48.661 -2.926 -35.265 1.00 130.52 247 ALA A CA 1
ATOM 1843 C C . ALA A 1 247 ? -48.223 -3.171 -33.838 1.00 141.44 247 ALA A C 1
ATOM 1844 O O . ALA A 1 247 ? -49.030 -3.123 -32.906 1.00 149.52 247 ALA A O 1
ATOM 1846 N N . VAL A 1 248 ? -46.923 -3.412 -33.685 1.00 131.05 248 VAL A N 1
ATOM 1847 C CA . VAL A 1 248 ? -46.313 -3.695 -32.386 1.00 127.37 248 VAL A CA 1
ATOM 1848 C C . VAL A 1 248 ? -46.460 -2.536 -31.416 1.00 141.18 248 VAL A C 1
ATOM 1849 O O . VAL A 1 248 ? -46.786 -2.746 -30.248 1.00 126.26 248 VAL A O 1
ATOM 1853 N N . GLU A 1 249 ? -46.202 -1.316 -31.888 1.00 132.50 249 GLU A N 1
ATOM 1854 C CA . GLU A 1 249 ? -46.367 -0.141 -31.032 1.00 125.41 249 GLU A CA 1
ATOM 1855 C C . GLU A 1 249 ? -47.827 0.014 -30.559 1.00 132.73 249 GLU A C 1
ATOM 1856 O O . GLU A 1 249 ? -48.078 0.327 -29.388 1.00 109.20 249 GLU A O 1
ATOM 1862 N N . ARG A 1 250 ? -48.781 -0.197 -31.468 1.00 128.73 250 ARG A N 1
ATOM 1863 C CA . ARG A 1 250 ? -50.184 -0.018 -31.132 1.00 117.26 250 ARG A CA 1
ATOM 1864 C C . ARG A 1 250 ? -50.593 -1.066 -30.106 1.00 125.58 250 ARG A C 1
ATOM 1865 O O . ARG A 1 250 ? -51.381 -0.801 -29.182 1.00 134.30 250 ARG A O 1
ATOM 1873 N N . ASP A 1 251 ? -50.042 -2.261 -30.268 1.00 123.93 251 ASP A N 1
ATOM 1874 C CA . ASP A 1 251 ? -50.336 -3.344 -29.341 1.00 143.73 251 ASP A CA 1
ATOM 1875 C C . ASP A 1 251 ? -49.804 -3.012 -27.947 1.00 137.78 251 ASP A C 1
ATOM 1876 O O . ASP A 1 251 ? -50.537 -3.054 -26.957 1.00 129.46 251 ASP A O 1
ATOM 1881 N N . ILE A 1 252 ? -48.523 -2.670 -27.882 1.00 113.82 252 ILE A N 1
ATOM 1882 C CA . ILE A 1 252 ? -47.893 -2.279 -26.622 1.00 125.38 252 ILE A CA 1
ATOM 1883 C C . ILE A 1 252 ? -48.631 -1.130 -25.935 1.00 138.83 252 ILE A C 1
ATOM 1884 O O . ILE A 1 252 ? -48.698 -1.087 -24.701 1.00 114.41 252 ILE A O 1
ATOM 1889 N N . ARG A 1 253 ? -49.157 -0.190 -26.727 1.00 145.22 253 ARG A N 1
ATOM 1890 C CA . ARG A 1 253 ? -49.910 0.933 -26.164 1.00 123.15 253 ARG A CA 1
ATOM 1891 C C . ARG A 1 253 ? -51.184 0.414 -25.537 1.00 116.78 253 ARG A C 1
ATOM 1892 O O . ARG A 1 253 ? -51.481 0.709 -24.379 1.00 124.98 253 ARG A O 1
ATOM 1900 N N . TYR A 1 254 ? -51.931 -0.378 -26.296 1.00 132.62 254 TYR A N 1
ATOM 1901 C CA . TYR A 1 254 ? -53.145 -0.958 -25.744 1.00 131.88 254 TYR A CA 1
ATOM 1902 C C . TYR A 1 254 ? -52.832 -1.648 -24.410 1.00 144.12 254 TYR A C 1
ATOM 1903 O O . TYR A 1 254 ? -53.504 -1.397 -23.396 1.00 126.33 254 TYR A O 1
ATOM 1912 N N . ARG A 1 255 ? -51.803 -2.497 -24.401 1.00 133.60 255 ARG A N 1
ATOM 1913 C CA . ARG A 1 255 ? -51.479 -3.260 -23.191 1.00 137.88 255 ARG A CA 1
ATOM 1914 C C . ARG A 1 255 ? -51.056 -2.363 -22.054 1.00 137.55 255 ARG A C 1
ATOM 1915 O O . ARG A 1 255 ? -51.284 -2.682 -20.889 1.00 128.63 255 ARG A O 1
ATOM 1923 N N . VAL A 1 256 ? -50.429 -1.246 -22.397 1.00 135.19 256 VAL A N 1
ATOM 1924 C CA . VAL A 1 256 ? -49.985 -0.309 -21.378 1.00 134.17 256 VAL A CA 1
ATOM 1925 C C . VAL A 1 256 ? -51.151 0.452 -20.749 1.00 132.47 256 VAL A C 1
ATOM 1926 O O . VAL A 1 256 ? -51.133 0.735 -19.555 1.00 129.05 256 VAL A O 1
ATOM 1930 N N . LYS A 1 257 ? -52.167 0.771 -21.548 1.00 136.33 257 LYS A N 1
ATOM 1931 C CA . LYS A 1 257 ? -53.416 1.344 -21.010 1.00 116.18 257 LYS A CA 1
ATOM 1932 C C . LYS A 1 257 ? -54.063 0.337 -20.057 1.00 128.45 257 LYS A C 1
ATOM 1933 O O . LYS A 1 257 ? -54.404 0.661 -18.912 1.00 121.49 257 LYS A O 1
ATOM 1939 N N . LYS A 1 258 ? -54.218 -0.893 -20.544 1.00 147.08 258 LYS A N 1
ATOM 1940 C CA . LYS A 1 258 ? -54.767 -1.971 -19.726 1.00 150.61 258 LYS A CA 1
ATOM 1941 C C . LYS A 1 258 ? -54.024 -2.092 -18.396 1.00 156.41 258 LYS A C 1
ATOM 1942 O O . LYS A 1 258 ? -54.639 -2.283 -17.339 1.00 139.66 258 LYS A O 1
ATOM 1948 N N . MET A 1 259 ? -52.699 -1.976 -18.454 1.00 150.71 259 MET A N 1
ATOM 1949 C CA . MET A 1 259 ? -51.868 -2.103 -17.258 1.00 149.68 259 MET A CA 1
ATOM 1950 C C . MET A 1 259 ? -51.999 -0.887 -16.333 1.00 127.32 259 MET A C 1
ATOM 1951 O O . MET A 1 259 ? -51.812 -1.000 -15.124 1.00 132.29 259 MET A O 1
ATOM 1956 N N . PHE A 1 260 ? -52.308 0.274 -16.903 1.00 135.69 260 PHE A N 1
ATOM 1957 C CA . PHE A 1 260 ? -52.593 1.451 -16.086 1.00 130.57 260 PHE A CA 1
ATOM 1958 C C . PHE A 1 260 ? -53.868 1.185 -15.305 1.00 141.62 260 PHE A C 1
ATOM 1959 O O . PHE A 1 260 ? -54.014 1.590 -14.148 1.00 130.04 260 PHE A O 1
ATOM 1967 N N . ASP A 1 261 ? -54.807 0.508 -15.958 1.00 158.19 261 ASP A N 1
ATOM 1968 C CA . ASP A 1 261 ? -56.084 0.214 -15.318 1.00 151.45 261 ASP A CA 1
ATOM 1969 C C . ASP A 1 261 ? -55.937 -0.827 -14.202 1.00 153.25 261 ASP A C 1
ATOM 1970 O O . ASP A 1 261 ? -56.149 -0.505 -13.032 1.00 151.61 261 ASP A O 1
ATOM 1975 N N . GLN A 1 262 ? -55.550 -2.054 -14.563 1.00 164.94 262 GLN A N 1
ATOM 1976 C CA . GLN A 1 262 ? -55.493 -3.170 -13.608 1.00 155.83 262 GLN A CA 1
ATOM 1977 C C . GLN A 1 262 ? -54.598 -2.881 -12.409 1.00 156.52 262 GLN A C 1
ATOM 1978 O O . GLN A 1 262 ? -55.041 -2.977 -11.267 1.00 184.69 262 GLN A O 1
ATOM 1984 N N . LYS A 1 263 ? -53.336 -2.547 -12.679 1.00 148.95 263 LYS A N 1
ATOM 1985 C CA . LYS A 1 263 ? -52.347 -2.248 -11.634 1.00 156.67 263 LYS A CA 1
ATOM 1986 C C . LYS A 1 263 ? -52.668 -0.971 -10.835 1.00 173.17 263 LYS A C 1
ATOM 1987 O O . LYS A 1 263 ? -51.923 -0.601 -9.923 1.00 167.10 263 LYS A O 1
ATOM 1993 N N . ASN A 1 264 ? -53.768 -0.301 -11.180 1.00 182.75 264 ASN A N 1
ATOM 1994 C CA . ASN A 1 264 ? -54.135 0.964 -10.536 1.00 175.41 264 ASN A CA 1
ATOM 1995 C C . ASN A 1 264 ? -52.936 1.895 -10.330 1.00 175.59 264 ASN A C 1
ATOM 1996 O O . ASN A 1 264 ? -52.382 1.986 -9.228 1.00 154.41 264 ASN A O 1
ATOM 2001 N N . ILE A 1 265 ? -52.551 2.573 -11.413 1.00 171.90 265 ILE A N 1
ATOM 2002 C CA . ILE A 1 265 ? -51.439 3.526 -11.436 1.00 147.90 265 ILE A CA 1
ATOM 2003 C C . ILE A 1 265 ? -51.953 4.859 -12.004 1.00 144.51 265 ILE A C 1
ATOM 2004 O O . ILE A 1 265 ? -52.737 4.852 -12.955 1.00 156.23 265 ILE A O 1
ATOM 2009 N N . SER A 1 266 ? -51.527 5.989 -11.422 1.00 149.74 266 SER A N 1
ATOM 2010 C CA . SER A 1 266 ? -52.005 7.325 -11.835 1.00 144.57 266 SER A CA 1
ATOM 2011 C C . SER A 1 266 ? -51.545 7.715 -13.237 1.00 136.76 266 SER A C 1
ATOM 2012 O O . SER A 1 266 ? -50.400 7.483 -13.607 1.00 136.68 266 SER A O 1
ATOM 2015 N N . PHE A 1 267 ? -52.437 8.318 -14.015 1.00 154.05 267 PHE A N 1
ATOM 2016 C CA . PHE A 1 267 ? -52.082 8.782 -15.357 1.00 145.96 267 PHE A CA 1
ATOM 2017 C C . PHE A 1 267 ? -51.243 10.038 -15.214 1.00 132.92 267 PHE A C 1
ATOM 2018 O O . PHE A 1 267 ? -51.276 10.696 -14.170 1.00 140.82 267 PHE A O 1
ATOM 2026 N N . PRO A 1 268 ? -50.465 10.365 -16.255 1.00 141.37 268 PRO A N 1
ATOM 2027 C CA . PRO A 1 268 ? -49.509 11.483 -16.171 1.00 149.61 268 PRO A CA 1
ATOM 2028 C C . PRO A 1 268 ? -50.147 12.858 -16.358 1.00 158.47 268 PRO A C 1
ATOM 2029 O O . PRO A 1 268 ? -49.557 13.692 -17.061 1.00 159.81 268 PRO A O 1
ATOM 2033 N N . TYR A 1 269 ? -51.315 13.084 -15.749 1.00 137.82 269 TYR A N 1
ATOM 2034 C CA . TYR A 1 269 ? -52.024 14.357 -15.883 1.00 128.76 269 TYR A CA 1
ATOM 2035 C C . TYR A 1 269 ? -51.118 15.527 -15.526 1.00 139.47 269 TYR A C 1
ATOM 2036 O O . TYR A 1 269 ? -50.418 15.469 -14.512 1.00 145.39 269 TYR A O 1
ATOM 2045 N N . PRO A 1 270 ? -51.140 16.602 -16.345 1.00 137.31 270 PRO A N 1
ATOM 2046 C CA . PRO A 1 270 ? -50.298 17.751 -16.002 1.00 129.32 270 PRO A CA 1
ATOM 2047 C C . PRO A 1 270 ? -50.659 18.218 -14.598 1.00 149.98 270 PRO A C 1
ATOM 2048 O O . PRO A 1 270 ? -51.821 18.124 -14.213 1.00 151.35 270 PRO A O 1
ATOM 2052 N N . GLN A 1 271 ? -49.687 18.694 -13.833 1.00 147.67 271 GLN A N 1
ATOM 2053 C CA . GLN A 1 271 ? -49.912 18.846 -12.409 1.00 117.48 271 GLN A CA 1
ATOM 2054 C C . GLN A 1 271 ? -49.266 20.100 -11.884 1.00 125.90 271 GLN A C 1
ATOM 2055 O O . GLN A 1 271 ? -48.074 20.148 -11.614 1.00 149.84 271 GLN A O 1
ATOM 2061 N N . MET A 1 272 ? -50.077 21.129 -11.759 1.00 133.51 272 MET A N 1
ATOM 2062 C CA . MET A 1 272 ? -49.651 22.373 -11.169 1.00 123.19 272 MET A CA 1
ATOM 2063 C C . MET A 1 272 ? -49.961 22.306 -9.696 1.00 119.78 272 MET A C 1
ATOM 2064 O O . MET A 1 272 ? -50.620 21.379 -9.245 1.00 133.83 272 MET A O 1
ATOM 2069 N N . ASP A 1 273 ? -49.467 23.269 -8.937 1.00 116.00 273 ASP A N 1
ATOM 2070 C CA . ASP A 1 273 ? -49.987 23.496 -7.591 1.00 145.74 273 ASP A CA 1
ATOM 2071 C C . ASP A 1 273 ? -49.958 24.985 -7.321 1.00 131.15 273 ASP A C 1
ATOM 2072 O O . ASP A 1 273 ? -49.000 25.665 -7.650 1.00 122.88 273 ASP A O 1
ATOM 2077 N N . VAL A 1 274 ? -51.041 25.487 -6.751 1.00 114.54 274 VAL A N 1
ATOM 2078 C CA . VAL A 1 274 ? -51.315 26.921 -6.752 1.00 139.60 274 VAL A CA 1
ATOM 2079 C C . VAL A 1 274 ? -51.486 27.474 -5.334 1.00 128.71 274 VAL A C 1
ATOM 2080 O O . VAL A 1 274 ? -52.033 26.791 -4.464 1.00 143.44 274 VAL A O 1
ATOM 2084 N N . ASN A 1 275 ? -51.000 28.694 -5.100 1.00 115.36 275 ASN A N 1
ATOM 2085 C CA . ASN A 1 275 ? -51.191 29.375 -3.817 1.00 141.21 275 ASN A CA 1
ATOM 2086 C C . ASN A 1 275 ? -52.307 30.418 -3.867 1.00 148.32 275 ASN A C 1
ATOM 2087 O O . ASN A 1 275 ? -52.440 31.130 -4.864 1.00 139.65 275 ASN A O 1
ATOM 2092 N N . PHE A 1 276 ? -53.085 30.522 -2.784 1.00 147.23 276 PHE A N 1
ATOM 2093 C CA . PHE A 1 276 ? -54.301 31.358 -2.743 1.00 138.54 276 PHE A CA 1
ATOM 2094 C C . PHE A 1 276 ? -54.174 32.662 -1.937 1.00 152.14 276 PHE A C 1
ATOM 2095 O O . PHE A 1 276 ? -53.635 32.691 -0.841 1.00 122.70 276 PHE A O 1
ATOM 2103 N N . LYS A 1 277 ? -54.684 33.749 -2.502 1.00 176.72 277 LYS A N 1
ATOM 2104 C CA . LYS A 1 277 ? -54.997 34.952 -1.736 1.00 191.80 277 LYS A CA 1
ATOM 2105 C C . LYS A 1 277 ? -56.441 35.277 -2.083 1.00 200.05 277 LYS A C 1
ATOM 2106 O O . LYS A 1 277 ? -56.823 35.139 -3.260 1.00 200.73 277 LYS A O 1
ATOM 2112 N N . ARG A 1 278 ? -57.255 35.696 -1.108 1.00 171.36 278 ARG A N 1
ATOM 2113 C CA . ARG A 1 278 ? -58.504 36.364 -1.505 1.00 193.09 278 ARG A CA 1
ATOM 2114 C C . ARG A 1 278 ? -58.429 37.883 -1.313 1.00 211.65 278 ARG A C 1
ATOM 2115 O O . ARG A 1 278 ? -57.793 38.359 -0.365 1.00 216.74 278 ARG A O 1
ATOM 2123 N N . VAL A 1 279 ? -59.068 38.629 -2.219 1.00 198.71 279 VAL A N 1
ATOM 2124 C CA . VAL A 1 279 ? -59.135 40.089 -2.134 1.00 200.13 279 VAL A CA 1
ATOM 2125 C C . VAL A 1 279 ? -60.365 40.625 -2.869 1.00 181.93 279 VAL A C 1
ATOM 2126 O O . VAL A 1 279 ? -61.480 40.599 -2.345 1.00 145.84 279 VAL A O 1
ATOM 2130 N N . TYR B 1 13 ? -7.903 21.633 -113.041 1.00 163.14 13 TYR B N 1
ATOM 2131 C CA . TYR B 1 13 ? -9.034 20.760 -112.735 1.00 205.24 13 TYR B CA 1
ATOM 2132 C C . TYR B 1 13 ? -8.764 19.870 -111.527 1.00 218.64 13 TYR B C 1
ATOM 2133 O O . TYR B 1 13 ? -9.060 18.673 -111.533 1.00 196.58 13 TYR B O 1
ATOM 2142 N N . ASP B 1 14 ? -8.171 20.491 -110.510 1.00 232.18 14 ASP B N 1
ATOM 2143 C CA . ASP B 1 14 ? -8.029 19.934 -109.162 1.00 223.96 14 ASP B CA 1
ATOM 2144 C C . ASP B 1 14 ? -7.400 18.546 -109.022 1.00 234.23 14 ASP B C 1
ATOM 2145 O O . ASP B 1 14 ? -7.882 17.562 -109.592 1.00 229.55 14 ASP B O 1
ATOM 2150 N N . ILE B 1 15 ? -6.320 18.495 -108.242 1.00 239.99 15 ILE B N 1
ATOM 2151 C CA . ILE B 1 15 ? -5.781 17.243 -107.713 1.00 239.06 15 ILE B CA 1
ATOM 2152 C C . ILE B 1 15 ? -5.578 17.374 -106.184 1.00 217.54 15 ILE B C 1
ATOM 2153 O O . ILE B 1 15 ? -4.512 17.051 -105.647 1.00 168.25 15 ILE B O 1
ATOM 2158 N N . LYS B 1 16 ? -6.612 17.883 -105.504 1.00 227.02 16 LYS B N 1
ATOM 2159 C CA . LYS B 1 16 ? -6.684 17.931 -104.032 1.00 177.89 16 LYS B CA 1
ATOM 2160 C C . LYS B 1 16 ? -7.689 16.913 -103.485 1.00 164.41 16 LYS B C 1
ATOM 2161 O O . LYS B 1 16 ? -7.668 16.605 -102.295 1.00 188.04 16 LYS B O 1
ATOM 2167 N N . ALA B 1 17 ? -8.576 16.411 -104.349 1.00 155.56 17 ALA B N 1
ATOM 2168 C CA . ALA B 1 17 ? -9.517 15.353 -103.970 1.00 175.44 17 ALA B CA 1
ATOM 2169 C C . ALA B 1 17 ? -8.745 14.165 -103.387 1.00 201.78 17 ALA B C 1
ATOM 2170 O O . ALA B 1 17 ? -9.286 13.351 -102.619 1.00 213.46 17 ALA B O 1
ATOM 2172 N N . VAL B 1 18 ? -7.469 14.088 -103.757 1.00 185.80 18 VAL B N 1
ATOM 2173 C CA . VAL B 1 18 ? -6.564 13.085 -103.223 1.00 185.80 18 VAL B CA 1
ATOM 2174 C C . VAL B 1 18 ? -6.304 13.335 -101.727 1.00 198.64 18 VAL B C 1
ATOM 2175 O O . VAL B 1 18 ? -6.529 12.449 -100.906 1.00 205.20 18 VAL B O 1
ATOM 2179 N N . LYS B 1 19 ? -5.866 14.541 -101.369 1.00 187.27 19 LYS B N 1
ATOM 2180 C CA . LYS B 1 19 ? -5.664 14.888 -99.961 1.00 173.71 19 LYS B CA 1
ATOM 2181 C C . LYS B 1 19 ? -6.962 14.782 -99.150 1.00 170.65 19 LYS B C 1
ATOM 2182 O O . LYS B 1 19 ? -6.945 14.463 -97.964 1.00 194.96 19 LYS B O 1
ATOM 2188 N N . PHE B 1 20 ? -8.083 15.047 -99.809 1.00 146.74 20 PHE B N 1
ATOM 2189 C CA . PHE B 1 20 ? -9.410 14.923 -99.217 1.00 137.43 20 PHE B CA 1
ATOM 2190 C C . PHE B 1 20 ? -9.713 13.464 -98.833 1.00 150.95 20 PHE B C 1
ATOM 2191 O O . PHE B 1 20 ? -9.922 13.151 -97.652 1.00 186.65 20 PHE B O 1
ATOM 2199 N N . LEU B 1 21 ? -9.729 12.572 -99.822 1.00 145.68 21 LEU B N 1
ATOM 2200 C CA . LEU B 1 21 ? -9.978 11.155 -99.554 1.00 166.29 21 LEU B CA 1
ATOM 2201 C C . LEU B 1 21 ? -8.948 10.594 -98.570 1.00 167.43 21 LEU B C 1
ATOM 2202 O O . LEU B 1 21 ? -9.251 9.695 -97.775 1.00 162.81 21 LEU B O 1
ATOM 2207 N N . LEU B 1 22 ? -7.738 11.148 -98.625 1.00 172.17 22 LEU B N 1
ATOM 2208 C CA . LEU B 1 22 ? -6.665 10.804 -97.695 1.00 173.38 22 LEU B CA 1
ATOM 2209 C C . LEU B 1 22 ? -7.109 11.120 -96.275 1.00 185.70 22 LEU B C 1
ATOM 2210 O O . LEU B 1 22 ? -6.994 10.289 -95.372 1.00 192.19 22 LEU B O 1
ATOM 2215 N N . ASP B 1 23 ? -7.612 12.336 -96.084 1.00 191.55 23 ASP B N 1
ATOM 2216 C CA . ASP B 1 23 ? -8.047 12.785 -94.765 1.00 170.07 23 ASP B CA 1
ATOM 2217 C C . ASP B 1 23 ? -9.218 11.965 -94.240 1.00 158.27 23 ASP B C 1
ATOM 2218 O O . ASP B 1 23 ? -9.087 11.301 -93.215 1.00 179.92 23 ASP B O 1
ATOM 2223 N N . VAL B 1 24 ? -10.350 11.986 -94.940 1.00 132.20 24 VAL B N 1
ATOM 2224 C CA . VAL B 1 24 ? -11.489 11.187 -94.481 1.00 151.63 24 VAL B CA 1
ATOM 2225 C C . VAL B 1 24 ? -11.109 9.702 -94.238 1.00 156.04 24 VAL B C 1
ATOM 2226 O O . VAL B 1 24 ? -11.638 9.052 -93.319 1.00 159.69 24 VAL B O 1
ATOM 2230 N N . LEU B 1 25 ? -10.161 9.185 -95.023 1.00 144.25 25 LEU B N 1
ATOM 2231 C CA . LEU B 1 25 ? -9.622 7.844 -94.773 1.00 150.23 25 LEU B CA 1
ATOM 2232 C C . LEU B 1 25 ? -8.819 7.785 -93.460 1.00 156.17 25 LEU B C 1
ATOM 2233 O O . LEU B 1 25 ? -8.820 6.759 -92.773 1.00 157.96 25 LEU B O 1
ATOM 2238 N N . LYS B 1 26 ? -8.140 8.883 -93.118 1.00 155.00 26 LYS B N 1
ATOM 2239 C CA . LYS B 1 26 ? -7.393 8.988 -91.855 1.00 146.53 26 LYS B CA 1
ATOM 2240 C C . LYS B 1 26 ? -8.311 9.030 -90.624 1.00 161.88 26 LYS B C 1
ATOM 2241 O O . LYS B 1 26 ? -8.060 8.349 -89.627 1.00 160.02 26 LYS B O 1
ATOM 2247 N N . ILE B 1 27 ? -9.357 9.857 -90.701 1.00 159.81 27 ILE B N 1
ATOM 2248 C CA . ILE B 1 27 ? -10.414 9.923 -89.684 1.00 146.71 27 ILE B CA 1
ATOM 2249 C C . ILE B 1 27 ? -11.088 8.566 -89.489 1.00 154.29 27 ILE B C 1
ATOM 2250 O O . ILE B 1 27 ? -11.326 8.139 -88.356 1.00 137.64 27 ILE B O 1
ATOM 2255 N N . LEU B 1 28 ? -11.417 7.899 -90.596 1.00 147.74 28 LEU B N 1
ATOM 2256 C CA . LEU B 1 28 ? -12.032 6.578 -90.504 1.00 120.58 28 LEU B CA 1
ATOM 2257 C C . LEU B 1 28 ? -11.101 5.500 -89.900 1.00 152.75 28 LEU B C 1
ATOM 2258 O O . LEU B 1 28 ? -11.499 4.765 -88.990 1.00 152.48 28 LEU B O 1
ATOM 2263 N N . ILE B 1 29 ? -9.865 5.396 -90.384 1.00 158.98 29 ILE B N 1
ATOM 2264 C CA . ILE B 1 29 ? -8.967 4.397 -89.807 1.00 164.53 29 ILE B CA 1
ATOM 2265 C C . ILE B 1 29 ? -8.602 4.709 -88.347 1.00 156.02 29 ILE B C 1
ATOM 2266 O O . ILE B 1 29 ? -8.386 3.795 -87.547 1.00 155.53 29 ILE B O 1
ATOM 2271 N N . ILE B 1 30 ? -8.541 5.989 -87.991 1.00 152.35 30 ILE B N 1
ATOM 2272 C CA . ILE B 1 30 ? -8.280 6.339 -86.598 1.00 163.77 30 ILE B CA 1
ATOM 2273 C C . ILE B 1 30 ? -9.492 6.054 -85.703 1.00 148.83 30 ILE B C 1
ATOM 2274 O O . ILE B 1 30 ? -9.317 5.630 -84.566 1.00 136.79 30 ILE B O 1
ATOM 2279 N N . ALA B 1 31 ? -10.709 6.259 -86.214 1.00 138.26 31 ALA B N 1
ATOM 2280 C CA . ALA B 1 31 ? -11.923 5.931 -85.452 1.00 132.72 31 ALA B CA 1
ATOM 2281 C C . ALA B 1 31 ? -12.091 4.428 -85.279 1.00 142.87 31 ALA B C 1
ATOM 2282 O O . ALA B 1 31 ? -12.554 3.939 -84.239 1.00 135.89 31 ALA B O 1
ATOM 2284 N N . PHE B 1 32 ? -11.717 3.691 -86.313 1.00 152.42 32 PHE B N 1
ATOM 2285 C CA . PHE B 1 32 ? -11.710 2.246 -86.224 1.00 157.43 32 PHE B CA 1
ATOM 2286 C C . PHE B 1 32 ? -10.673 1.760 -85.190 1.00 162.93 32 PHE B C 1
ATOM 2287 O O . PHE B 1 32 ? -11.007 0.995 -84.267 1.00 160.04 32 PHE B O 1
ATOM 2295 N N . ILE B 1 33 ? -9.429 2.218 -85.332 1.00 150.14 33 ILE B N 1
ATOM 2296 C CA . ILE B 1 33 ? -8.377 1.889 -84.368 1.00 150.18 33 ILE B CA 1
ATOM 2297 C C . ILE B 1 33 ? -8.773 2.215 -82.930 1.00 152.41 33 ILE B C 1
ATOM 2298 O O . ILE B 1 33 ? -8.579 1.407 -82.022 1.00 152.77 33 ILE B O 1
ATOM 2303 N N . GLY B 1 34 ? -9.322 3.407 -82.731 1.00 139.87 34 GLY B N 1
ATOM 2304 C CA . GLY B 1 34 ? -9.797 3.820 -81.425 1.00 122.01 34 GLY B CA 1
ATOM 2305 C C . GLY B 1 34 ? -10.914 2.937 -80.883 1.00 154.04 34 GLY B C 1
ATOM 2306 O O . GLY B 1 34 ? -10.904 2.581 -79.698 1.00 159.14 34 GLY B O 1
ATOM 2307 N N . ILE B 1 35 ? -11.881 2.576 -81.729 1.00 159.97 35 ILE B N 1
ATOM 2308 C CA . ILE B 1 35 ? -12.947 1.687 -81.276 1.00 142.31 35 ILE B CA 1
ATOM 2309 C C . ILE B 1 35 ? -12.422 0.304 -80.847 1.00 158.28 35 ILE B C 1
ATOM 2310 O O . ILE B 1 35 ? -12.715 -0.155 -79.738 1.00 175.48 35 ILE B O 1
ATOM 2315 N N . LYS B 1 36 ? -11.642 -0.357 -81.700 1.00 159.92 36 LYS B N 1
ATOM 2316 C CA . LYS B 1 36 ? -11.092 -1.659 -81.313 1.00 163.67 36 LYS B CA 1
ATOM 2317 C C . LYS B 1 36 ? -10.230 -1.556 -80.043 1.00 161.21 36 LYS B C 1
ATOM 2318 O O . LYS B 1 36 ? -10.400 -2.335 -79.101 1.00 155.58 36 LYS B O 1
ATOM 2324 N N . PHE B 1 37 ? -9.318 -0.584 -80.027 1.00 155.55 37 PHE B N 1
ATOM 2325 C CA . PHE B 1 37 ? -8.471 -0.283 -78.866 1.00 158.54 37 PHE B CA 1
ATOM 2326 C C . PHE B 1 37 ? -9.309 -0.202 -77.583 1.00 167.26 37 PHE B C 1
ATOM 2327 O O . PHE B 1 37 ? -8.954 -0.804 -76.556 1.00 179.56 37 PHE B O 1
ATOM 2335 N N . ALA B 1 38 ? -10.428 0.528 -77.647 1.00 153.50 38 ALA B N 1
ATOM 2336 C CA . ALA B 1 38 ? -11.285 0.724 -76.472 1.00 142.89 38 ALA B CA 1
ATOM 2337 C C . ALA B 1 38 ? -12.081 -0.518 -76.072 1.00 149.65 38 ALA B C 1
ATOM 2338 O O . ALA B 1 38 ? -12.287 -0.771 -74.885 1.00 141.78 38 ALA B O 1
ATOM 2340 N N . ASP B 1 39 ? -12.533 -1.295 -77.046 1.00 154.70 39 ASP B N 1
ATOM 2341 C CA . ASP B 1 39 ? -13.244 -2.524 -76.712 1.00 157.91 39 ASP B CA 1
ATOM 2342 C C . ASP B 1 39 ? -12.302 -3.533 -76.050 1.00 163.27 39 ASP B C 1
ATOM 2343 O O . ASP B 1 39 ? -12.705 -4.311 -75.170 1.00 163.28 39 ASP B O 1
ATOM 2348 N N . PHE B 1 40 ? -11.041 -3.499 -76.474 1.00 164.03 40 PHE B N 1
ATOM 2349 C CA . PHE B 1 40 ? -9.983 -4.270 -75.828 1.00 158.86 40 PHE B CA 1
ATOM 2350 C C . PHE B 1 40 ? -9.739 -3.813 -74.386 1.00 168.48 40 PHE B C 1
ATOM 2351 O O . PHE B 1 40 ? -9.772 -4.628 -73.466 1.00 191.38 40 PHE B O 1
ATOM 2359 N N . LEU B 1 41 ? -9.511 -2.514 -74.190 1.00 163.59 41 LEU B N 1
ATOM 2360 C CA . LEU B 1 41 ? -9.323 -1.960 -72.839 1.00 161.61 41 LEU B CA 1
ATOM 2361 C C . LEU B 1 41 ? -10.501 -2.199 -71.876 1.00 170.80 41 LEU B C 1
ATOM 2362 O O . LEU B 1 41 ? -10.298 -2.421 -70.670 1.00 168.71 41 LEU B O 1
ATOM 2367 N N . ILE B 1 42 ? -11.722 -2.146 -72.410 1.00 172.57 42 ILE B N 1
ATOM 2368 C CA . ILE B 1 42 ? -12.924 -2.431 -71.632 1.00 161.15 42 ILE B CA 1
ATOM 2369 C C . ILE B 1 42 ? -13.042 -3.911 -71.305 1.00 175.22 42 ILE B C 1
ATOM 2370 O O . ILE B 1 42 ? -13.423 -4.278 -70.193 1.00 191.45 42 ILE B O 1
ATOM 2375 N N . TYR B 1 43 ? -12.720 -4.764 -72.268 1.00 189.44 43 TYR B N 1
ATOM 2376 C CA . TYR B 1 43 ? -12.691 -6.189 -71.985 1.00 201.46 43 TYR B CA 1
ATOM 2377 C C . TYR B 1 43 ? -11.636 -6.579 -70.926 1.00 216.53 43 TYR B C 1
ATOM 2378 O O . TYR B 1 43 ? -11.887 -7.466 -70.110 1.00 229.11 43 TYR B O 1
ATOM 2387 N N . ARG B 1 44 ? -10.466 -5.931 -70.940 1.00 192.28 44 ARG B N 1
ATOM 2388 C CA . ARG B 1 44 ? -9.428 -6.189 -69.926 1.00 163.18 44 ARG B CA 1
ATOM 2389 C C . ARG B 1 44 ? -9.782 -5.638 -68.541 1.00 182.27 44 ARG B C 1
ATOM 2390 O O . ARG B 1 44 ? -9.724 -6.373 -67.550 1.00 201.65 44 ARG B O 1
ATOM 2398 N N . PHE B 1 45 ? -10.140 -4.354 -68.468 1.00 192.25 45 PHE B N 1
ATOM 2399 C CA . PHE B 1 45 ? -10.637 -3.775 -67.213 1.00 200.49 45 PHE B CA 1
ATOM 2400 C C . PHE B 1 45 ? -11.891 -4.537 -66.753 1.00 203.78 45 PHE B C 1
ATOM 2401 O O . PHE B 1 45 ? -12.344 -4.381 -65.616 1.00 185.04 45 PHE B O 1
ATOM 2409 N N . TYR B 1 46 ? -12.445 -5.351 -67.655 1.00 224.50 46 TYR B N 1
ATOM 2410 C CA . TYR B 1 46 ? -13.567 -6.249 -67.356 1.00 222.73 46 TYR B CA 1
ATOM 2411 C C . TYR B 1 46 ? -13.102 -7.530 -66.657 1.00 230.20 46 TYR B C 1
ATOM 2412 O O . TYR B 1 46 ? -13.396 -7.747 -65.484 1.00 243.60 46 TYR B O 1
ATOM 2421 N N . LYS B 1 47 ? -12.383 -8.375 -67.394 1.00 212.09 47 LYS B N 1
ATOM 2422 C CA . LYS B 1 47 ? -11.921 -9.669 -66.886 1.00 205.76 47 LYS B CA 1
ATOM 2423 C C . LYS B 1 47 ? -10.992 -9.583 -65.668 1.00 217.41 47 LYS B C 1
ATOM 2424 O O . LYS B 1 47 ? -10.981 -10.494 -64.838 1.00 221.32 47 LYS B O 1
ATOM 2430 N N . LEU B 1 48 ? -10.209 -8.508 -65.564 1.00 221.18 48 LEU B N 1
ATOM 2431 C CA . LEU B 1 48 ? -9.347 -8.310 -64.389 1.00 217.94 48 LEU B CA 1
ATOM 2432 C C . LEU B 1 48 ? -10.149 -8.034 -63.104 1.00 226.82 48 LEU B C 1
ATOM 2433 O O . LEU B 1 48 ? -9.781 -8.497 -62.019 1.00 227.34 48 LEU B O 1
ATOM 2438 N N . TYR B 1 49 ? -11.239 -7.277 -63.239 1.00 229.60 49 TYR B N 1
ATOM 2439 C CA . TYR B 1 49 ? -12.150 -6.978 -62.130 1.00 229.04 49 TYR B CA 1
ATOM 2440 C C . TYR B 1 49 ? -13.268 -8.024 -62.014 1.00 229.73 49 TYR B C 1
ATOM 2441 O O . TYR B 1 49 ? -14.133 -7.918 -61.142 1.00 216.34 49 TYR B O 1
ATOM 2450 N N . SER B 1 50 ? -13.253 -9.021 -62.898 1.00 240.91 50 SER B N 1
ATOM 2451 C CA . SER B 1 50 ? -14.344 -9.997 -62.994 1.00 246.51 50 SER B CA 1
ATOM 2452 C C . SER B 1 50 ? -14.142 -11.305 -62.213 1.00 260.65 50 SER B C 1
ATOM 2453 O O . SER B 1 50 ? -15.101 -11.859 -61.669 1.00 263.95 50 SER B O 1
ATOM 2456 N N . LYS B 1 51 ? -12.909 -11.811 -62.176 1.00 256.87 51 LYS B N 1
ATOM 2457 C CA . LYS B 1 51 ? -12.618 -13.058 -61.456 1.00 233.20 51 LYS B CA 1
ATOM 2458 C C . LYS B 1 51 ? -12.286 -12.861 -59.967 1.00 239.52 51 LYS B C 1
ATOM 2459 O O . LYS B 1 51 ? -12.458 -13.778 -59.159 1.00 230.85 51 LYS B O 1
ATOM 2465 N N . SER B 1 52 ? -11.817 -11.669 -59.607 1.00 251.30 52 SER B N 1
ATOM 2466 C CA . SER B 1 52 ? -11.726 -11.290 -58.198 1.00 243.30 52 SER B CA 1
ATOM 2467 C C . SER B 1 52 ? -13.078 -10.727 -57.746 1.00 264.45 52 SER B C 1
ATOM 2468 O O . SER B 1 52 ? -13.155 -9.605 -57.242 1.00 260.07 52 SER B O 1
ATOM 2471 N N . LYS B 1 53 ? -14.137 -11.520 -57.935 1.00 275.01 53 LYS B N 1
ATOM 2472 C CA . LYS B 1 53 ? -15.521 -11.076 -57.713 1.00 258.66 53 LYS B CA 1
ATOM 2473 C C . LYS B 1 53 ? -15.832 -10.696 -56.266 1.00 259.89 53 LYS B C 1
ATOM 2474 O O . LYS B 1 53 ? -16.628 -11.355 -55.595 1.00 246.88 53 LYS B O 1
ATOM 2480 N N . ILE B 1 54 ? -15.203 -9.617 -55.806 1.00 274.45 54 ILE B N 1
ATOM 2481 C CA . ILE B 1 54 ? -15.361 -9.131 -54.439 1.00 271.21 54 ILE B CA 1
ATOM 2482 C C . ILE B 1 54 ? -16.476 -8.095 -54.303 1.00 268.57 54 ILE B C 1
ATOM 2483 O O . ILE B 1 54 ? -17.576 -8.400 -53.838 1.00 262.19 54 ILE B O 1
ATOM 2488 N N . GLN B 1 55 ? -16.170 -6.866 -54.713 1.00 259.67 55 GLN B N 1
ATOM 2489 C CA . GLN B 1 55 ? -17.030 -5.710 -54.463 1.00 241.45 55 GLN B CA 1
ATOM 2490 C C . GLN B 1 55 ? -18.300 -5.658 -55.330 1.00 236.87 55 GLN B C 1
ATOM 2491 O O . GLN B 1 55 ? -19.220 -4.898 -55.024 1.00 232.24 55 GLN B O 1
ATOM 2497 N N . LEU B 1 56 ? -18.358 -6.461 -56.396 1.00 222.71 56 LEU B N 1
ATOM 2498 C CA . LEU B 1 56 ? -19.481 -6.404 -57.348 1.00 202.90 56 LEU B CA 1
ATOM 2499 C C . LEU B 1 56 ? -19.931 -7.771 -57.897 1.00 181.00 56 LEU B C 1
ATOM 2500 O O . LEU B 1 56 ? -19.095 -8.642 -58.146 1.00 172.82 56 LEU B O 1
ATOM 2505 N N . PRO B 1 57 ? -21.259 -7.955 -58.080 1.00 176.28 57 PRO B N 1
ATOM 2506 C CA . PRO B 1 57 ? -21.854 -9.093 -58.807 1.00 178.29 57 PRO B CA 1
ATOM 2507 C C . PRO B 1 57 ? -21.718 -8.964 -60.336 1.00 191.09 57 PRO B C 1
ATOM 2508 O O . PRO B 1 57 ? -21.648 -7.850 -60.872 1.00 192.42 57 PRO B O 1
ATOM 2512 N N . GLN B 1 58 ? -21.693 -10.100 -61.032 1.00 198.96 58 GLN B N 1
ATOM 2513 C CA . GLN B 1 58 ? -21.614 -10.117 -62.500 1.00 196.71 58 GLN B CA 1
ATOM 2514 C C . GLN B 1 58 ? -22.932 -9.695 -63.191 1.00 191.99 58 GLN B C 1
ATOM 2515 O O . GLN B 1 58 ? -23.138 -9.954 -64.379 1.00 177.80 58 GLN B O 1
ATOM 2521 N N . ARG B 1 59 ? -23.831 -9.070 -62.436 1.00 174.89 59 ARG B N 1
ATOM 2522 C CA . ARG B 1 59 ? -25.009 -8.446 -63.019 1.00 168.76 59 ARG B CA 1
ATOM 2523 C C . ARG B 1 59 ? -24.748 -6.937 -63.079 1.00 178.15 59 ARG B C 1
ATOM 2524 O O . ARG B 1 59 ? -25.127 -6.250 -64.039 1.00 138.43 59 ARG B O 1
ATOM 2532 N N . LYS B 1 60 ? -24.085 -6.433 -62.040 1.00 191.82 60 LYS B N 1
ATOM 2533 C CA . LYS B 1 60 ? -23.709 -5.026 -61.969 1.00 185.25 60 LYS B CA 1
ATOM 2534 C C . LYS B 1 60 ? -22.574 -4.738 -62.939 1.00 180.00 60 LYS B C 1
ATOM 2535 O O . LYS B 1 60 ? -22.669 -3.828 -63.757 1.00 191.30 60 LYS B O 1
ATOM 2541 N N . ILE B 1 61 ? -21.508 -5.528 -62.857 1.00 159.38 61 ILE B N 1
ATOM 2542 C CA . ILE B 1 61 ? -20.354 -5.341 -63.736 1.00 158.11 61 ILE B CA 1
ATOM 2543 C C . ILE B 1 61 ? -20.760 -5.397 -65.204 1.00 170.66 61 ILE B C 1
ATOM 2544 O O . ILE B 1 61 ? -20.164 -4.725 -66.041 1.00 171.27 61 ILE B O 1
ATOM 2549 N N . ASP B 1 62 ? -21.783 -6.193 -65.506 1.00 182.00 62 ASP B N 1
ATOM 2550 C CA . ASP B 1 62 ? -22.292 -6.326 -66.873 1.00 174.69 62 ASP B CA 1
ATOM 2551 C C . ASP B 1 62 ? -22.907 -5.034 -67.388 1.00 164.72 62 ASP B C 1
ATOM 2552 O O . ASP B 1 62 ? -22.571 -4.552 -68.474 1.00 156.24 62 ASP B O 1
ATOM 2557 N N . THR B 1 63 ? -23.825 -4.487 -66.602 1.00 160.20 63 THR B N 1
ATOM 2558 C CA . THR B 1 63 ? -24.527 -3.271 -66.980 1.00 169.35 63 THR B CA 1
ATOM 2559 C C . THR B 1 63 ? -23.601 -2.035 -66.954 1.00 160.15 63 THR B C 1
ATOM 2560 O O . THR B 1 63 ? -23.760 -1.096 -67.745 1.00 147.31 63 THR B O 1
ATOM 2564 N N . LEU B 1 64 ? -22.622 -2.066 -66.053 1.00 147.19 64 LEU B N 1
ATOM 2565 C CA . LEU B 1 64 ? -21.631 -1.009 -65.905 1.00 134.39 64 LEU B CA 1
ATOM 2566 C C . LEU B 1 64 ? -20.639 -1.013 -67.059 1.00 152.20 64 LEU B C 1
ATOM 2567 O O . LEU B 1 64 ? -20.244 0.037 -67.577 1.00 159.31 64 LEU B O 1
ATOM 2572 N N . THR B 1 65 ? -20.226 -2.209 -67.452 1.00 148.87 65 THR B N 1
ATOM 2573 C CA . THR B 1 65 ? -19.284 -2.373 -68.555 1.00 155.56 65 THR B CA 1
ATOM 2574 C C . THR B 1 65 ? -19.950 -2.081 -69.910 1.00 141.06 65 THR B C 1
ATOM 2575 O O . THR B 1 65 ? -19.370 -1.408 -70.773 1.00 143.39 65 THR B O 1
ATOM 2579 N N . SER B 1 66 ? -21.177 -2.564 -70.081 1.00 129.68 66 SER B N 1
ATOM 2580 C CA . SER B 1 66 ? -22.003 -2.165 -71.222 1.00 150.19 66 SER B CA 1
ATOM 2581 C C . SER B 1 66 ? -22.185 -0.642 -71.302 1.00 154.94 66 SER B C 1
ATOM 2582 O O . SER B 1 66 ? -22.130 -0.042 -72.385 1.00 149.52 66 SER B O 1
ATOM 2585 N N . LEU B 1 67 ? -22.418 -0.024 -70.148 1.00 152.28 67 LEU B N 1
ATOM 2586 C CA . LEU B 1 67 ? -22.534 1.429 -70.059 1.00 144.50 67 LEU B CA 1
ATOM 2587 C C . LEU B 1 67 ? -21.229 2.163 -70.499 1.00 147.10 67 LEU B C 1
ATOM 2588 O O . LEU B 1 67 ? -21.279 3.102 -71.319 1.00 106.69 67 LEU B O 1
ATOM 2593 N N . THR B 1 68 ? -20.076 1.722 -69.979 1.00 135.75 68 THR B N 1
ATOM 2594 C CA . THR B 1 68 ? -18.777 2.242 -70.416 1.00 121.54 68 THR B CA 1
ATOM 2595 C C . THR B 1 68 ? -18.592 2.129 -71.934 1.00 142.61 68 THR B C 1
ATOM 2596 O O . THR B 1 68 ? -18.258 3.107 -72.627 1.00 131.90 68 THR B O 1
ATOM 2600 N N . LYS B 1 69 ? -18.805 0.920 -72.444 1.00 136.77 69 LYS B N 1
ATOM 2601 C CA . LYS B 1 69 ? -18.680 0.651 -73.869 1.00 133.85 69 LYS B CA 1
ATOM 2602 C C . LYS B 1 69 ? -19.537 1.590 -74.736 1.00 134.02 69 LYS B C 1
ATOM 2603 O O . LYS B 1 69 ? -19.032 2.221 -75.666 1.00 134.21 69 LYS B O 1
ATOM 2609 N N . ASN B 1 70 ? -20.829 1.689 -74.428 1.00 137.13 70 ASN B N 1
ATOM 2610 C CA . ASN B 1 70 ? -21.717 2.620 -75.147 1.00 132.59 70 ASN B CA 1
ATOM 2611 C C . ASN B 1 70 ? -21.284 4.086 -75.085 1.00 135.62 70 ASN B C 1
ATOM 2612 O O . ASN B 1 70 ? -21.398 4.814 -76.076 1.00 130.93 70 ASN B O 1
ATOM 2617 N N . ALA B 1 71 ? -20.808 4.529 -73.923 1.00 136.43 71 ALA B N 1
ATOM 2618 C CA . ALA B 1 71 ? -20.320 5.903 -73.816 1.00 122.00 71 ALA B CA 1
ATOM 2619 C C . ALA B 1 71 ? -19.146 6.125 -74.770 1.00 141.60 71 ALA B C 1
ATOM 2620 O O . ALA B 1 71 ? -19.087 7.147 -75.474 1.00 120.88 71 ALA B O 1
ATOM 2622 N N . VAL B 1 72 ? -18.216 5.168 -74.803 1.00 122.45 72 VAL B N 1
ATOM 2623 C CA . VAL B 1 72 ? -17.049 5.318 -75.671 1.00 131.57 72 VAL B CA 1
ATOM 2624 C C . VAL B 1 72 ? -17.397 5.254 -77.166 1.00 139.95 72 VAL B C 1
ATOM 2625 O O . VAL B 1 72 ? -16.857 6.020 -77.986 1.00 119.38 72 VAL B O 1
ATOM 2629 N N . ARG B 1 73 ? -18.330 4.372 -77.516 1.00 136.05 73 ARG B N 1
ATOM 2630 C CA . ARG B 1 73 ? -18.871 4.367 -78.880 1.00 126.09 73 ARG B CA 1
ATOM 2631 C C . ARG B 1 73 ? -19.480 5.730 -79.257 1.00 114.93 73 ARG B C 1
ATOM 2632 O O . ARG B 1 73 ? -19.106 6.325 -80.256 1.00 107.03 73 ARG B O 1
ATOM 2640 N N . TYR B 1 74 ? -20.396 6.251 -78.451 1.00 121.95 74 TYR B N 1
ATOM 2641 C CA . TYR B 1 74 ? -21.005 7.540 -78.798 1.00 123.31 74 TYR B CA 1
ATOM 2642 C C . TYR B 1 74 ? -19.976 8.682 -78.872 1.00 121.11 74 TYR B C 1
ATOM 2643 O O . TYR B 1 74 ? -20.043 9.524 -79.761 1.00 119.69 74 TYR B O 1
ATOM 2652 N N . ILE B 1 75 ? -19.012 8.711 -77.961 1.00 126.81 75 ILE B N 1
ATOM 2653 C CA . ILE B 1 75 ? -18.000 9.763 -78.029 1.00 132.56 75 ILE B CA 1
ATOM 2654 C C . ILE B 1 75 ? -17.223 9.687 -79.329 1.00 139.63 75 ILE B C 1
ATOM 2655 O O . ILE B 1 75 ? -17.056 10.711 -80.016 1.00 119.18 75 ILE B O 1
ATOM 2660 N N . ILE B 1 76 ? -16.765 8.473 -79.661 1.00 113.98 76 ILE B N 1
ATOM 2661 C CA . ILE B 1 76 ? -15.999 8.237 -80.895 1.00 110.89 76 ILE B CA 1
ATOM 2662 C C . ILE B 1 76 ? -16.784 8.546 -82.191 1.00 120.13 76 ILE B C 1
ATOM 2663 O O . ILE B 1 76 ? -16.243 9.132 -83.147 1.00 107.64 76 ILE B O 1
ATOM 2668 N N . TYR B 1 77 ? -18.057 8.155 -82.224 1.00 121.84 77 TYR B N 1
ATOM 2669 C CA . TYR B 1 77 ? -18.958 8.610 -83.279 1.00 116.16 77 TYR B CA 1
ATOM 2670 C C . TYR B 1 77 ? -18.975 10.142 -83.370 1.00 129.38 77 TYR B C 1
ATOM 2671 O O . TYR B 1 77 ? -18.685 10.696 -84.426 1.00 117.55 77 TYR B O 1
ATOM 2680 N N . PHE B 1 78 ? -19.312 10.830 -82.275 1.00 125.73 78 PHE B N 1
ATOM 2681 C CA . PHE B 1 78 ? -19.394 12.291 -82.308 1.00 109.93 78 PHE B CA 1
ATOM 2682 C C . PHE B 1 78 ? -18.116 12.923 -82.855 1.00 138.80 78 PHE B C 1
ATOM 2683 O O . PHE B 1 78 ? -18.185 13.845 -83.678 1.00 128.16 78 PHE B O 1
ATOM 2691 N N . LEU B 1 79 ? -16.955 12.434 -82.412 1.00 147.04 79 LEU B N 1
ATOM 2692 C CA . LEU B 1 79 ? -15.672 12.960 -82.917 1.00 140.35 79 LEU B CA 1
ATOM 2693 C C . LEU B 1 79 ? -15.439 12.731 -84.419 1.00 129.55 79 LEU B C 1
ATOM 2694 O O . LEU B 1 79 ? -15.203 13.689 -85.173 1.00 119.47 79 LEU B O 1
ATOM 2699 N N . ALA B 1 80 ? -15.511 11.474 -84.855 1.00 106.16 80 ALA B N 1
ATOM 2700 C CA . ALA B 1 80 ? -15.347 11.175 -86.274 1.00 116.73 80 ALA B CA 1
ATOM 2701 C C . ALA B 1 80 ? -16.298 12.027 -87.100 1.00 128.20 80 ALA B C 1
ATOM 2702 O O . ALA B 1 80 ? -15.922 12.644 -88.105 1.00 141.68 80 ALA B O 1
ATOM 2704 N N . GLY B 1 81 ? -17.542 12.060 -86.652 1.00 107.12 81 GLY B N 1
ATOM 2705 C CA . GLY B 1 81 ? -18.577 12.805 -87.318 1.00 99.27 81 GLY B CA 1
ATOM 2706 C C . GLY B 1 81 ? -18.263 14.277 -87.437 1.00 112.98 81 GLY B C 1
ATOM 2707 O O . GLY B 1 81 ? -18.356 14.827 -88.527 1.00 135.18 81 GLY B O 1
ATOM 2708 N N . ALA B 1 82 ? -17.903 14.930 -86.337 1.00 106.79 82 ALA B N 1
ATOM 2709 C CA . ALA B 1 82 ? -17.699 16.373 -86.403 1.00 115.31 82 ALA B CA 1
ATOM 2710 C C . ALA B 1 82 ? -16.477 16.709 -87.234 1.00 123.89 82 ALA B C 1
ATOM 2711 O O . ALA B 1 82 ? -16.417 17.786 -87.835 1.00 141.77 82 ALA B O 1
ATOM 2713 N N . SER B 1 83 ? -15.512 15.786 -87.271 1.00 112.42 83 SER B N 1
ATOM 2714 C CA . SER B 1 83 ? -14.286 15.978 -88.073 1.00 140.55 83 SER B CA 1
ATOM 2715 C C . SER B 1 83 ? -14.567 15.891 -89.585 1.00 152.26 83 SER B C 1
ATOM 2716 O O . SER B 1 83 ? -14.130 16.745 -90.386 1.00 142.84 83 SER B O 1
ATOM 2719 N N . ILE B 1 84 ? -15.318 14.859 -89.962 1.00 144.57 84 ILE B N 1
ATOM 2720 C CA . ILE B 1 84 ? -15.786 14.711 -91.330 1.00 124.19 84 ILE B CA 1
ATOM 2721 C C . ILE B 1 84 ? -16.706 15.877 -91.737 1.00 121.27 84 ILE B C 1
ATOM 2722 O O . ILE B 1 84 ? -16.696 16.306 -92.895 1.00 129.58 84 ILE B O 1
ATOM 2727 N N . LEU B 1 85 ? -17.489 16.394 -90.788 1.00 124.41 85 LEU B N 1
ATOM 2728 C CA . LEU B 1 85 ? -18.329 17.576 -91.037 1.00 133.59 85 LEU B CA 1
ATOM 2729 C C . LEU B 1 85 ? -17.474 18.805 -91.261 1.00 124.04 85 LEU B C 1
ATOM 2730 O O . LEU B 1 85 ? -17.831 19.687 -92.035 1.00 120.28 85 LEU B O 1
ATOM 2735 N N . LYS B 1 86 ? -16.351 18.868 -90.556 1.00 141.83 86 LYS B N 1
ATOM 2736 C CA . LYS B 1 86 ? -15.398 19.948 -90.746 1.00 131.60 86 LYS B CA 1
ATOM 2737 C C . LYS B 1 86 ? -14.838 19.891 -92.147 1.00 136.84 86 LYS B C 1
ATOM 2738 O O . LYS B 1 86 ? -14.585 20.925 -92.761 1.00 134.34 86 LYS B O 1
ATOM 2744 N N . LEU B 1 87 ? -14.631 18.674 -92.642 1.00 136.57 87 LEU B N 1
ATOM 2745 C CA . LEU B 1 87 ? -14.115 18.481 -94.001 1.00 130.05 87 LEU B CA 1
ATOM 2746 C C . LEU B 1 87 ? -15.045 18.937 -95.131 1.00 136.94 87 LEU B C 1
ATOM 2747 O O . LEU B 1 87 ? -14.559 19.323 -96.197 1.00 156.35 87 LEU B O 1
ATOM 2752 N N . PHE B 1 88 ? -16.361 18.864 -94.919 1.00 112.55 88 PHE B N 1
ATOM 2753 C CA . PHE B 1 88 ? -17.306 19.350 -95.919 1.00 115.86 88 PHE B CA 1
ATOM 2754 C C . PHE B 1 88 ? -17.630 20.814 -95.691 1.00 126.19 88 PHE B C 1
ATOM 2755 O O . PHE B 1 88 ? -18.686 21.285 -96.109 1.00 155.42 88 PHE B O 1
ATOM 2763 N N . ASN B 1 89 ? -16.715 21.514 -95.022 1.00 101.85 89 ASN B N 1
ATOM 2764 C CA . ASN B 1 89 ? -16.813 22.957 -94.760 1.00 129.13 89 ASN B CA 1
ATOM 2765 C C . ASN B 1 89 ? -17.891 23.427 -93.786 1.00 146.06 89 ASN B C 1
ATOM 2766 O O . ASN B 1 89 ? -18.369 24.561 -93.908 1.00 135.54 89 ASN B O 1
ATOM 2771 N N . ILE B 1 90 ? -18.273 22.557 -92.842 1.00 160.14 90 ILE B N 1
ATOM 2772 C CA . ILE B 1 90 ? -19.141 22.940 -91.724 1.00 133.57 90 ILE B CA 1
ATOM 2773 C C . ILE B 1 90 ? -18.275 23.627 -90.687 1.00 125.63 90 ILE B C 1
ATOM 2774 O O . ILE B 1 90 ? -17.170 23.169 -90.408 1.00 123.75 90 ILE B O 1
ATOM 2779 N N . ASP B 1 91 ? -18.779 24.724 -90.127 1.00 119.01 91 ASP B N 1
ATOM 2780 C CA . ASP B 1 91 ? -18.047 25.519 -89.139 1.00 126.45 91 ASP B CA 1
ATOM 2781 C C . ASP B 1 91 ? -18.016 24.863 -87.747 1.00 148.52 91 ASP B C 1
ATOM 2782 O O . ASP B 1 91 ? -19.066 24.497 -87.194 1.00 142.69 91 ASP B O 1
ATOM 2787 N N . MET B 1 92 ? -16.816 24.738 -87.176 1.00 135.54 92 MET B N 1
ATOM 2788 C CA . MET B 1 92 ? -16.661 24.092 -85.865 1.00 123.40 92 MET B CA 1
ATOM 2789 C C . MET B 1 92 ? -17.060 24.935 -84.644 1.00 130.81 92 MET B C 1
ATOM 2790 O O . MET B 1 92 ? -17.227 24.386 -83.555 1.00 163.52 92 MET B O 1
ATOM 2795 N N . THR B 1 93 ? -17.216 26.248 -84.814 1.00 114.59 93 THR B N 1
ATOM 2796 C CA . THR B 1 93 ? -17.746 27.105 -83.739 1.00 128.94 93 THR B CA 1
ATOM 2797 C C . THR B 1 93 ? -19.273 26.971 -83.519 1.00 143.33 93 THR B C 1
ATOM 2798 O O . THR B 1 93 ? -19.756 27.030 -82.387 1.00 161.54 93 THR B O 1
ATOM 2802 N N . SER B 1 94 ? -20.022 26.802 -84.603 1.00 128.83 94 SER B N 1
ATOM 2803 C CA . SER B 1 94 ? -21.448 26.521 -84.539 1.00 121.13 94 SER B CA 1
ATOM 2804 C C . SER B 1 94 ? -21.708 25.096 -84.056 1.00 132.92 94 SER B C 1
ATOM 2805 O O . SER B 1 94 ? -22.607 24.834 -83.240 1.00 144.62 94 SER B O 1
ATOM 2808 N N . LEU B 1 95 ? -20.907 24.175 -84.572 1.00 131.29 95 LEU B N 1
ATOM 2809 C CA . LEU B 1 95 ? -20.872 22.817 -84.072 1.00 112.92 95 LEU B CA 1
ATOM 2810 C C . LEU B 1 95 ? -20.574 22.812 -82.567 1.00 116.96 95 LEU B C 1
ATOM 2811 O O . LEU B 1 95 ? -21.156 22.032 -81.810 1.00 118.37 95 LEU B O 1
ATOM 2816 N N . LEU B 1 96 ? -19.671 23.690 -82.132 1.00 128.49 96 LEU B N 1
ATOM 2817 C CA . LEU B 1 96 ? -19.375 23.848 -80.703 1.00 128.94 96 LEU B CA 1
ATOM 2818 C C . LEU B 1 96 ? -20.524 24.421 -79.864 1.00 108.51 96 LEU B C 1
ATOM 2819 O O . LEU B 1 96 ? -20.773 23.932 -78.773 1.00 117.46 96 LEU B O 1
ATOM 2824 N N . ALA B 1 97 ? -21.190 25.470 -80.349 1.00 119.21 97 ALA B N 1
ATOM 2825 C CA . ALA B 1 97 ? -22.390 25.997 -79.664 1.00 132.34 97 ALA B CA 1
ATOM 2826 C C . ALA B 1 97 ? -23.605 25.042 -79.684 1.00 115.77 97 ALA B C 1
ATOM 2827 O O . ALA B 1 97 ? -24.582 25.258 -78.976 1.00 116.79 97 ALA B O 1
ATOM 2829 N N . VAL B 1 98 ? -23.554 23.995 -80.495 1.00 101.41 98 VAL B N 1
ATOM 2830 C CA . VAL B 1 98 ? -24.563 22.950 -80.373 1.00 116.78 98 VAL B CA 1
ATOM 2831 C C . VAL B 1 98 ? -24.128 21.845 -79.384 1.00 119.89 98 VAL B C 1
ATOM 2832 O O . VAL B 1 98 ? -24.882 21.488 -78.478 1.00 126.21 98 VAL B O 1
ATOM 2836 N N . ALA B 1 99 ? -22.910 21.326 -79.538 1.00 101.72 99 ALA B N 1
ATOM 2837 C CA . ALA B 1 99 ? -22.424 20.247 -78.664 1.00 108.60 99 ALA B CA 1
ATOM 2838 C C . ALA B 1 99 ? -22.259 20.715 -77.227 1.00 116.77 99 ALA B C 1
ATOM 2839 O O . ALA B 1 99 ? -22.242 19.917 -76.280 1.00 118.22 99 ALA B O 1
ATOM 2841 N N . GLY B 1 100 ? -22.131 22.024 -77.077 1.00 110.34 100 GLY B N 1
ATOM 2842 C CA . GLY B 1 100 ? -21.855 22.620 -75.790 1.00 86.38 100 GLY B CA 1
ATOM 2843 C C . GLY B 1 100 ? -23.067 22.633 -74.907 1.00 118.57 100 GLY B C 1
ATOM 2844 O O . GLY B 1 100 ? -22.957 22.910 -73.708 1.00 138.31 100 GLY B O 1
ATOM 2845 N N . ILE B 1 101 ? -24.227 22.359 -75.495 1.00 110.66 101 ILE B N 1
ATOM 2846 C CA . ILE B 1 101 ? -25.433 22.202 -74.699 1.00 130.03 101 ILE B CA 1
ATOM 2847 C C . ILE B 1 101 ? -25.273 20.950 -73.836 1.00 135.20 101 ILE B C 1
ATOM 2848 O O . ILE B 1 101 ? -25.628 20.934 -72.654 1.00 151.45 101 ILE B O 1
ATOM 2853 N N . GLY B 1 102 ? -24.702 19.910 -74.431 1.00 107.58 102 GLY B N 1
ATOM 2854 C CA . GLY B 1 102 ? -24.405 18.677 -73.720 1.00 105.98 102 GLY B CA 1
ATOM 2855 C C . GLY B 1 102 ? -23.172 18.764 -72.838 1.00 130.80 102 GLY B C 1
ATOM 2856 O O . GLY B 1 102 ? -23.168 18.211 -71.732 1.00 130.21 102 GLY B O 1
ATOM 2857 N N . SER B 1 103 ? -22.127 19.445 -73.320 1.00 133.79 103 SER B N 1
ATOM 2858 C CA . SER B 1 103 ? -20.960 19.742 -72.476 1.00 111.06 103 SER B CA 1
ATOM 2859 C C . SER B 1 103 ? -21.384 20.419 -71.167 1.00 125.43 103 SER B C 1
ATOM 2860 O O . SER B 1 103 ? -20.911 20.055 -70.094 1.00 139.28 103 SER B O 1
ATOM 2863 N N . LEU B 1 104 ? -22.264 21.417 -71.273 1.00 119.04 104 LEU B N 1
ATOM 2864 C CA . LEU B 1 104 ? -22.792 22.133 -70.117 1.00 109.26 104 LEU B CA 1
ATOM 2865 C C . LEU B 1 104 ? -23.707 21.278 -69.242 1.00 117.79 104 LEU B C 1
ATOM 2866 O O . LEU B 1 104 ? -23.467 21.154 -68.039 1.00 110.56 104 LEU B O 1
ATOM 2871 N N . ALA B 1 105 ? -24.750 20.692 -69.834 1.00 109.88 105 ALA B N 1
ATOM 2872 C CA . ALA B 1 105 ? -25.697 19.888 -69.055 1.00 108.55 105 ALA B CA 1
ATOM 2873 C C . ALA B 1 105 ? -25.013 18.755 -68.295 1.00 128.06 105 ALA B C 1
ATOM 2874 O O . ALA B 1 105 ? -25.198 18.619 -67.085 1.00 125.98 105 ALA B O 1
ATOM 2876 N N . ILE B 1 106 ? -24.224 17.946 -69.001 1.00 121.15 106 ILE B N 1
ATOM 2877 C CA . ILE B 1 106 ? -23.503 16.846 -68.363 1.00 96.56 106 ILE B CA 1
ATOM 2878 C C . ILE B 1 106 ? -22.409 17.350 -67.424 1.00 108.98 106 ILE B C 1
ATOM 2879 O O . ILE B 1 106 ? -22.353 16.974 -66.253 1.00 116.73 106 ILE B O 1
ATOM 2884 N N . GLY B 1 107 ? -21.543 18.212 -67.941 1.00 101.15 107 GLY B N 1
ATOM 2885 C CA . GLY B 1 107 ? -20.477 18.786 -67.141 1.00 115.69 107 GLY B CA 1
ATOM 2886 C C . GLY B 1 107 ? -20.928 19.324 -65.789 1.00 107.92 107 GLY B C 1
ATOM 2887 O O . GLY B 1 107 ? -20.233 19.159 -64.795 1.00 123.86 107 GLY B O 1
ATOM 2888 N N . PHE B 1 108 ? -22.086 19.973 -65.741 1.00 97.06 108 PHE B N 1
ATOM 2889 C CA . PHE B 1 108 ? -22.608 20.499 -64.473 1.00 111.41 108 PHE B CA 1
ATOM 2890 C C . PHE B 1 108 ? -23.473 19.518 -63.656 1.00 137.65 108 PHE B C 1
ATOM 2891 O O . PHE B 1 108 ? -23.462 19.569 -62.420 1.00 152.75 108 PHE B O 1
ATOM 2899 N N . GLY B 1 109 ? -24.250 18.664 -64.329 1.00 113.42 109 GLY B N 1
ATOM 2900 C CA . GLY B 1 109 ? -25.047 17.662 -63.637 1.00 104.62 109 GLY B CA 1
ATOM 2901 C C . GLY B 1 109 ? -24.166 16.666 -62.903 1.00 129.14 109 GLY B C 1
ATOM 2902 O O . GLY B 1 109 ? -24.589 16.062 -61.917 1.00 129.32 109 GLY B O 1
ATOM 2903 N N . ALA B 1 110 ? -22.933 16.504 -63.386 1.00 131.02 110 ALA B N 1
ATOM 2904 C CA . ALA B 1 110 ? -21.966 15.561 -62.809 1.00 99.38 110 ALA B CA 1
ATOM 2905 C C . ALA B 1 110 ? -21.145 16.159 -61.662 1.00 117.56 110 ALA B C 1
ATOM 2906 O O . ALA B 1 110 ? -20.400 15.453 -60.964 1.00 147.95 110 ALA B O 1
ATOM 2908 N N . GLN B 1 111 ? -21.271 17.464 -61.468 1.00 119.17 111 GLN B N 1
ATOM 2909 C CA . GLN B 1 111 ? -20.464 18.133 -60.465 1.00 130.68 111 GLN B CA 1
ATOM 2910 C C . GLN B 1 111 ? -20.808 17.667 -59.043 1.00 124.75 111 GLN B C 1
ATOM 2911 O O . GLN B 1 111 ? -19.961 17.664 -58.147 1.00 144.67 111 GLN B O 1
ATOM 2917 N N . ASN B 1 112 ? -22.042 17.247 -58.824 1.00 137.33 112 ASN B N 1
ATOM 2918 C CA . ASN B 1 112 ? -22.365 16.666 -57.527 1.00 139.54 112 ASN B CA 1
ATOM 2919 C C . ASN B 1 112 ? -21.629 15.354 -57.323 1.00 133.18 112 ASN B C 1
ATOM 2920 O O . ASN B 1 112 ? -20.997 15.151 -56.303 1.00 114.14 112 ASN B O 1
ATOM 2925 N N . LEU B 1 113 ? -21.684 14.478 -58.314 1.00 127.96 113 LEU B N 1
ATOM 2926 C CA . LEU B 1 113 ? -20.902 13.254 -58.284 1.00 97.48 113 LEU B CA 1
ATOM 2927 C C . LEU B 1 113 ? -19.420 13.524 -57.915 1.00 123.13 113 LEU B C 1
ATOM 2928 O O . LEU B 1 113 ? -18.858 12.851 -57.032 1.00 130.21 113 LEU B O 1
ATOM 2933 N N . VAL B 1 114 ? -18.787 14.500 -58.577 1.00 118.06 114 VAL B N 1
ATOM 2934 C CA . VAL B 1 114 ? -17.387 14.832 -58.258 1.00 113.11 114 VAL B CA 1
ATOM 2935 C C . VAL B 1 114 ? -17.209 15.379 -56.830 1.00 124.90 114 VAL B C 1
ATOM 2936 O O . VAL B 1 114 ? -16.211 15.093 -56.144 1.00 119.16 114 VAL B O 1
ATOM 2940 N N . LYS B 1 115 ? -18.183 16.165 -56.384 1.00 120.59 115 LYS B N 1
ATOM 2941 C CA . LYS B 1 115 ? -18.170 16.725 -55.035 1.00 122.79 115 LYS B CA 1
ATOM 2942 C C . LYS B 1 115 ? -18.250 15.619 -53.967 1.00 123.04 115 LYS B C 1
ATOM 2943 O O . LYS B 1 115 ? -17.510 15.624 -52.977 1.00 124.61 115 LYS B O 1
ATOM 2949 N N . ASP B 1 116 ? -19.156 14.671 -54.184 1.00 100.05 116 ASP B N 1
ATOM 2950 C CA . ASP B 1 116 ? -19.266 13.475 -53.357 1.00 104.87 116 ASP B CA 1
ATOM 2951 C C . ASP B 1 116 ? -17.932 12.779 -53.307 1.00 114.77 116 ASP B C 1
ATOM 2952 O O . ASP B 1 116 ? -17.398 12.567 -52.239 1.00 145.06 116 ASP B O 1
ATOM 2957 N N . MET B 1 117 ? -17.382 12.415 -54.460 1.00 113.42 117 MET B N 1
ATOM 2958 C CA . MET B 1 117 ? -16.105 11.702 -54.449 1.00 125.84 117 MET B CA 1
ATOM 2959 C C . MET B 1 117 ? -14.977 12.429 -53.700 1.00 127.71 117 MET B C 1
ATOM 2960 O O . MET B 1 117 ? -14.263 11.802 -52.918 1.00 104.71 117 MET B O 1
ATOM 2965 N N . ILE B 1 118 ? -14.818 13.735 -53.922 1.00 109.84 118 ILE B N 1
ATOM 2966 C CA . ILE B 1 118 ? -13.775 14.486 -53.214 1.00 105.82 118 ILE B CA 1
ATOM 2967 C C . ILE B 1 118 ? -14.011 14.446 -51.703 1.00 118.50 118 ILE B C 1
ATOM 2968 O O . ILE B 1 118 ? -13.098 14.108 -50.917 1.00 120.57 118 ILE B O 1
ATOM 2973 N N . SER B 1 119 ? -15.239 14.765 -51.301 1.00 115.59 119 SER B N 1
ATOM 2974 C CA . SER B 1 119 ? -15.573 14.780 -49.887 1.00 125.81 119 SER B CA 1
ATOM 2975 C C . SER B 1 119 ? -15.337 13.425 -49.243 1.00 138.09 119 SER B C 1
ATOM 2976 O O . SER B 1 119 ? -14.703 13.330 -48.193 1.00 117.18 119 SER B O 1
ATOM 2979 N N . GLY B 1 120 ? -15.853 12.378 -49.872 1.00 129.00 120 GLY B N 1
ATOM 2980 C CA . GLY B 1 120 ? -15.651 11.022 -49.394 1.00 114.72 120 GLY B CA 1
ATOM 2981 C C . GLY B 1 120 ? -14.183 10.677 -49.260 1.00 130.98 120 GLY B C 1
ATOM 2982 O O . GLY B 1 120 ? -13.770 10.135 -48.238 1.00 125.92 120 GLY B O 1
ATOM 2983 N N . PHE B 1 121 ? -13.390 10.999 -50.281 1.00 123.72 121 PHE B N 1
ATOM 2984 C CA . PHE B 1 121 ? -11.946 10.810 -50.198 1.00 113.19 121 PHE B CA 1
ATOM 2985 C C . PHE B 1 121 ? -11.382 11.415 -48.922 1.00 129.29 121 PHE B C 1
ATOM 2986 O O . PHE B 1 121 ? -10.588 10.779 -48.231 1.00 132.85 121 PHE B O 1
ATOM 2994 N N . PHE B 1 122 ? -11.767 12.645 -48.604 1.00 130.09 122 PHE B N 1
ATOM 2995 C CA . PHE B 1 122 ? -11.258 13.237 -47.366 1.00 108.38 122 PHE B CA 1
ATOM 2996 C C . PHE B 1 122 ? -11.836 12.665 -46.063 1.00 122.24 122 PHE B C 1
ATOM 2997 O O . PHE B 1 122 ? -11.164 12.644 -45.035 1.00 119.03 122 PHE B O 1
ATOM 3005 N N . ILE B 1 123 ? -13.082 12.220 -46.089 1.00 119.82 123 ILE B N 1
ATOM 3006 C CA . ILE B 1 123 ? -13.649 11.545 -44.924 1.00 120.94 123 ILE B CA 1
ATOM 3007 C C . ILE B 1 123 ? -12.854 10.295 -44.584 1.00 120.22 123 ILE B C 1
ATOM 3008 O O . ILE B 1 123 ? -12.451 10.115 -43.442 1.00 101.08 123 ILE B O 1
ATOM 3013 N N . ILE B 1 124 ? -12.652 9.440 -45.593 1.00 131.85 124 ILE B N 1
ATOM 3014 C CA . ILE B 1 124 ? -11.882 8.200 -45.463 1.00 117.32 124 ILE B CA 1
ATOM 3015 C C . ILE B 1 124 ? -10.445 8.476 -45.062 1.00 117.84 124 ILE B C 1
ATOM 3016 O O . ILE B 1 124 ? -9.928 7.852 -44.141 1.00 132.62 124 ILE B O 1
ATOM 3021 N N . PHE B 1 125 ? -9.822 9.426 -45.759 1.00 114.24 125 PHE B N 1
ATOM 3022 C CA . PHE B 1 125 ? -8.388 9.720 -45.655 1.00 121.55 125 PHE B CA 1
ATOM 3023 C C . PHE B 1 125 ? -7.989 10.479 -44.370 1.00 118.55 125 PHE B C 1
ATOM 3024 O O . PHE B 1 125 ? -6.880 10.334 -43.873 1.00 133.34 125 PHE B O 1
ATOM 3032 N N . GLU B 1 126 ? -8.897 11.277 -43.831 1.00 133.72 126 GLU B N 1
ATOM 3033 C CA . GLU B 1 126 ? -8.639 12.013 -42.597 1.00 124.90 126 GLU B CA 1
ATOM 3034 C C . GLU B 1 126 ? -9.228 11.280 -41.400 1.00 126.61 126 GLU B C 1
ATOM 3035 O O . GLU B 1 126 ? -9.305 11.829 -40.309 1.00 114.33 126 GLU B O 1
ATOM 3041 N N . ASP B 1 127 ? -9.649 10.039 -41.621 1.00 138.95 127 ASP B N 1
ATOM 3042 C CA . ASP B 1 127 ? -10.356 9.248 -40.605 1.00 149.89 127 ASP B CA 1
ATOM 3043 C C . ASP B 1 127 ? -11.202 10.110 -39.673 1.00 149.83 127 ASP B C 1
ATOM 3044 O O . ASP B 1 127 ? -10.995 10.109 -38.456 1.00 156.40 127 ASP B O 1
ATOM 3049 N N . GLN B 1 128 ? -12.147 10.843 -40.268 1.00 148.14 128 GLN B N 1
ATOM 3050 C CA . GLN B 1 128 ? -13.087 11.687 -39.536 1.00 121.02 128 GLN B CA 1
ATOM 3051 C C . GLN B 1 128 ? -13.974 10.826 -38.668 1.00 123.47 128 GLN B C 1
ATOM 3052 O O . GLN B 1 128 ? -14.451 11.266 -37.624 1.00 130.48 128 GLN B O 1
ATOM 3058 N N . PHE B 1 129 ? -14.184 9.591 -39.115 1.00 130.64 129 PHE B N 1
ATOM 3059 C CA . PHE B 1 129 ? -14.926 8.584 -38.353 1.00 143.46 129 PHE B CA 1
ATOM 3060 C C . PHE B 1 129 ? -14.801 7.187 -38.980 1.00 139.15 129 PHE B C 1
ATOM 3061 O O . PHE B 1 129 ? -14.623 7.042 -40.185 1.00 118.61 129 PHE B O 1
ATOM 3069 N N . SER B 1 130 ? -14.885 6.161 -38.149 1.00 147.08 130 SER B N 1
ATOM 3070 C CA . SER B 1 130 ? -14.680 4.800 -38.610 1.00 141.74 130 SER B CA 1
ATOM 3071 C C . SER B 1 130 ? -15.983 4.010 -38.563 1.00 134.41 130 SER B C 1
ATOM 3072 O O . SER B 1 130 ? -16.983 4.480 -38.031 1.00 121.37 130 SER B O 1
ATOM 3075 N N . VAL B 1 131 ? -15.954 2.799 -39.102 1.00 141.20 131 VAL B N 1
ATOM 3076 C CA . VAL B 1 131 ? -17.162 2.010 -39.311 1.00 128.72 131 VAL B CA 1
ATOM 3077 C C . VAL B 1 131 ? -17.953 1.650 -38.053 1.00 142.73 131 VAL B C 1
ATOM 3078 O O . VAL B 1 131 ? -18.804 0.771 -38.101 1.00 168.24 131 VAL B O 1
ATOM 3082 N N . GLY B 1 132 ? -17.717 2.326 -36.935 1.00 133.01 132 GLY B N 1
ATOM 3083 C CA . GLY B 1 132 ? -18.447 1.985 -35.721 1.00 110.98 132 GLY B CA 1
ATOM 3084 C C . GLY B 1 132 ? -18.900 3.146 -34.856 1.00 141.75 132 GLY B C 1
ATOM 3085 O O . GLY B 1 132 ? -19.729 2.956 -33.962 1.00 123.78 132 GLY B O 1
ATOM 3086 N N . ASP B 1 133 ? -18.359 4.341 -35.113 1.00 149.68 133 ASP B N 1
ATOM 3087 C CA . ASP B 1 133 ? -18.634 5.515 -34.275 1.00 122.61 133 ASP B CA 1
ATOM 3088 C C . ASP B 1 133 ? -20.096 5.926 -34.392 1.00 132.64 133 ASP B C 1
ATOM 3089 O O . ASP B 1 133 ? -20.776 5.600 -35.383 1.00 118.79 133 ASP B O 1
ATOM 3094 N N . TYR B 1 134 ? -20.577 6.628 -33.367 1.00 134.83 134 TYR B N 1
ATOM 3095 C CA . TYR B 1 134 ? -21.904 7.246 -33.396 1.00 132.00 134 TYR B CA 1
ATOM 3096 C C . TYR B 1 134 ? -21.757 8.715 -33.780 1.00 123.51 134 TYR B C 1
ATOM 3097 O O . TYR B 1 134 ? -21.134 9.484 -33.056 1.00 135.92 134 TYR B O 1
ATOM 3106 N N . VAL B 1 135 ? -22.310 9.108 -34.920 1.00 109.64 135 VAL B N 1
ATOM 3107 C CA . VAL B 1 135 ? -22.121 10.472 -35.393 1.00 115.48 135 VAL B CA 1
ATOM 3108 C C . VAL B 1 135 ? -23.446 11.184 -35.626 1.00 115.77 135 VAL B C 1
ATOM 3109 O O . VAL B 1 135 ? -24.448 10.543 -35.939 1.00 133.75 135 VAL B O 1
ATOM 3113 N N . THR B 1 136 ? -23.458 12.501 -35.440 1.00 126.09 136 THR B N 1
ATOM 3114 C CA . THR B 1 136 ? -24.557 13.340 -35.931 1.00 131.18 136 THR B CA 1
ATOM 3115 C C . THR B 1 136 ? -24.066 14.173 -37.120 1.00 140.72 136 THR B C 1
ATOM 3116 O O . THR B 1 136 ? -23.080 14.920 -37.023 1.00 165.21 136 THR B O 1
ATOM 3120 N N . ILE B 1 137 ? -24.773 14.047 -38.235 1.00 121.81 137 ILE B N 1
ATOM 3121 C CA . ILE B 1 137 ? -24.300 14.554 -39.518 1.00 137.66 137 ILE B CA 1
ATOM 3122 C C . ILE B 1 137 ? -25.456 15.243 -40.207 1.00 146.11 137 ILE B C 1
ATOM 3123 O O . ILE B 1 137 ? -26.341 14.565 -40.718 1.00 113.83 137 ILE B O 1
ATOM 3128 N N . ASN B 1 138 ? -25.469 16.573 -40.226 1.00 141.25 138 ASN B N 1
ATOM 3129 C CA . ASN B 1 138 ? -26.603 17.281 -40.819 1.00 158.70 138 ASN B CA 1
ATOM 3130 C C . ASN B 1 138 ? -27.964 16.969 -40.152 1.00 157.24 138 ASN B C 1
ATOM 3131 O O . ASN B 1 138 ? -28.911 16.516 -40.805 1.00 123.46 138 ASN B O 1
ATOM 3136 N N . GLY B 1 139 ? -28.056 17.223 -38.851 1.00 130.73 139 GLY B N 1
ATOM 3137 C CA . GLY B 1 139 ? -29.303 17.048 -38.126 1.00 144.60 139 GLY B CA 1
ATOM 3138 C C . GLY B 1 139 ? -29.746 15.611 -37.896 1.00 146.27 139 GLY B C 1
ATOM 3139 O O . GLY B 1 139 ? -30.629 15.337 -37.087 1.00 135.31 139 GLY B O 1
ATOM 3140 N N . ILE B 1 140 ? -29.124 14.683 -38.606 1.00 143.05 140 ILE B N 1
ATOM 3141 C CA . ILE B 1 140 ? -29.434 13.263 -38.461 1.00 137.64 140 ILE B CA 1
ATOM 3142 C C . ILE B 1 140 ? -28.306 12.529 -37.712 1.00 140.19 140 ILE B C 1
ATOM 3143 O O . ILE B 1 140 ? -27.117 12.804 -37.938 1.00 127.62 140 ILE B O 1
ATOM 3148 N N . SER B 1 141 ? -28.670 11.624 -36.804 1.00 119.20 141 SER B N 1
ATOM 3149 C CA . SER B 1 141 ? -27.677 10.939 -35.973 1.00 117.07 141 SER B CA 1
ATOM 3150 C C . SER B 1 141 ? -27.852 9.444 -36.052 1.00 116.88 141 SER B C 1
ATOM 3151 O O . SER B 1 141 ? -28.961 8.959 -36.220 1.00 155.53 141 SER B O 1
ATOM 3154 N N . GLY B 1 142 ? -26.757 8.710 -35.922 1.00 125.26 142 GLY B N 1
ATOM 3155 C CA . GLY B 1 142 ? -26.821 7.261 -35.980 1.00 119.60 142 GLY B CA 1
ATOM 3156 C C . GLY B 1 142 ? -25.470 6.593 -35.895 1.00 133.64 142 GLY B C 1
ATOM 3157 O O . GLY B 1 142 ? -24.452 7.264 -35.722 1.00 149.35 142 GLY B O 1
ATOM 3158 N N . THR B 1 143 ? -25.460 5.269 -36.003 1.00 132.09 143 THR B N 1
ATOM 3159 C CA . THR B 1 143 ? -24.214 4.497 -35.969 1.00 141.66 143 THR B CA 1
ATOM 3160 C C . THR B 1 143 ? -23.747 4.187 -37.385 1.00 132.41 143 THR B C 1
ATOM 3161 O O . THR B 1 143 ? -24.532 3.680 -38.178 1.00 145.15 143 THR B O 1
ATOM 3165 N N . VAL B 1 144 ? -22.490 4.481 -37.720 1.00 122.20 144 VAL B N 1
ATOM 3166 C CA . VAL B 1 144 ? -22.085 4.331 -39.124 1.00 140.91 144 VAL B CA 1
ATOM 3167 C C . VAL B 1 144 ? -21.942 2.848 -39.462 1.00 116.61 144 VAL B C 1
ATOM 3168 O O . VAL B 1 144 ? -21.426 2.090 -38.663 1.00 107.06 144 VAL B O 1
ATOM 3172 N N . GLU B 1 145 ? -22.443 2.442 -40.627 1.00 111.96 145 GLU B N 1
ATOM 3173 C CA . GLU B 1 145 ? -22.438 1.038 -41.038 1.00 108.16 145 GLU B CA 1
ATOM 3174 C C . GLU B 1 145 ? -21.527 0.789 -42.246 1.00 146.87 145 GLU B C 1
ATOM 3175 O O . GLU B 1 145 ? -20.749 -0.162 -42.255 1.00 145.16 145 GLU B O 1
ATOM 3181 N N . GLU B 1 146 ? -21.627 1.635 -43.266 1.00 153.29 146 GLU B N 1
ATOM 3182 C CA . GLU B 1 146 ? -20.716 1.573 -44.409 1.00 127.89 146 GLU B CA 1
ATOM 3183 C C . GLU B 1 146 ? -20.093 2.944 -44.603 1.00 121.16 146 GLU B C 1
ATOM 3184 O O . GLU B 1 146 ? -20.741 3.960 -44.381 1.00 128.69 146 GLU B O 1
ATOM 3190 N N . ILE B 1 147 ? -18.831 2.982 -45.010 1.00 133.61 147 ILE B N 1
ATOM 3191 C CA . ILE B 1 147 ? -18.250 4.208 -45.560 1.00 133.29 147 ILE B CA 1
ATOM 3192 C C . ILE B 1 147 ? -17.823 3.977 -47.007 1.00 141.91 147 ILE B C 1
ATOM 3193 O O . ILE B 1 147 ? -16.756 3.426 -47.263 1.00 152.67 147 ILE B O 1
ATOM 3198 N N . GLY B 1 148 ? -18.674 4.377 -47.946 1.00 126.15 148 GLY B N 1
ATOM 3199 C CA . GLY B 1 148 ? -18.367 4.254 -49.354 1.00 139.80 148 GLY B CA 1
ATOM 3200 C C . GLY B 1 148 ? -17.451 5.384 -49.764 1.00 151.20 148 GLY B C 1
ATOM 3201 O O . GLY B 1 148 ? -16.862 6.061 -48.908 1.00 110.17 148 GLY B O 1
ATOM 3202 N N . LEU B 1 149 ? -17.323 5.585 -51.071 1.00 146.51 149 LEU B N 1
ATOM 3203 C CA . LEU B 1 149 ? -16.545 6.694 -51.581 1.00 119.35 149 LEU B CA 1
ATOM 3204 C C . LEU B 1 149 ? -17.494 7.805 -52.000 1.00 120.86 149 LEU B C 1
ATOM 3205 O O . LEU B 1 149 ? -17.196 8.989 -51.837 1.00 144.59 149 LEU B O 1
ATOM 3210 N N . ARG B 1 150 ? -18.653 7.415 -52.518 1.00 131.30 150 ARG B N 1
ATOM 3211 C CA . ARG B 1 150 ? -19.676 8.376 -52.918 1.00 132.62 150 ARG B CA 1
ATOM 3212 C C . ARG B 1 150 ? -20.687 8.609 -51.816 1.00 125.58 150 ARG B C 1
ATOM 3213 O O . ARG B 1 150 ? -21.199 9.712 -51.668 1.00 140.08 150 ARG B O 1
ATOM 3221 N N . VAL B 1 151 ? -20.967 7.565 -51.045 1.00 127.69 151 VAL B N 1
ATOM 3222 C CA . VAL B 1 151 ? -22.080 7.585 -50.105 1.00 130.64 151 VAL B CA 1
ATOM 3223 C C . VAL B 1 151 ? -21.780 6.895 -48.773 1.00 116.97 151 VAL B C 1
ATOM 3224 O O . VAL B 1 151 ? -21.069 5.897 -48.715 1.00 115.59 151 VAL B O 1
ATOM 3228 N N . THR B 1 152 ? -22.362 7.438 -47.709 1.00 121.39 152 THR B N 1
ATOM 3229 C CA . THR B 1 152 ? -22.166 6.957 -46.350 1.00 118.35 152 THR B CA 1
ATOM 3230 C C . THR B 1 152 ? -23.473 6.428 -45.775 1.00 117.51 152 THR B C 1
ATOM 3231 O O . THR B 1 152 ? -24.521 7.035 -45.969 1.00 125.26 152 THR B O 1
ATOM 3235 N N . LYS B 1 153 ? -23.408 5.305 -45.064 1.00 105.28 153 LYS B N 1
ATOM 3236 C CA . LYS B 1 153 ? -24.592 4.713 -44.438 1.00 111.17 153 LYS B CA 1
ATOM 3237 C C . LYS B 1 153 ? -24.535 4.784 -42.914 1.00 116.55 153 LYS B C 1
ATOM 3238 O O . LYS B 1 153 ? -23.488 4.593 -42.320 1.00 131.53 153 LYS B O 1
ATOM 3244 N N . ILE B 1 154 ? -25.676 5.062 -42.290 1.00 123.22 154 ILE B N 1
ATOM 3245 C CA . ILE B 1 154 ? -25.721 5.454 -40.883 1.00 122.38 154 ILE B CA 1
ATOM 3246 C C . ILE B 1 154 ? -27.071 5.061 -40.328 1.00 124.86 154 ILE B C 1
ATOM 3247 O O . ILE B 1 154 ? -28.074 5.605 -40.752 1.00 124.85 154 ILE B O 1
ATOM 3252 N N . ARG B 1 155 ? -27.098 4.103 -39.405 1.00 124.98 155 ARG B N 1
ATOM 3253 C CA . ARG B 1 155 ? -28.360 3.594 -38.857 1.00 120.69 155 ARG B CA 1
ATOM 3254 C C . ARG B 1 155 ? -28.671 4.131 -37.457 1.00 132.57 155 ARG B C 1
ATOM 3255 O O . ARG B 1 155 ? -27.970 3.839 -36.478 1.00 115.18 155 ARG B O 1
ATOM 3263 N N . GLY B 1 156 ? -29.730 4.933 -37.384 1.00 138.17 156 GLY B N 1
ATOM 3264 C CA . GLY B 1 156 ? -30.180 5.507 -36.134 1.00 122.61 156 GLY B CA 1
ATOM 3265 C C . GLY B 1 156 ? -30.944 4.456 -35.371 1.00 149.34 156 GLY B C 1
ATOM 3266 O O . GLY B 1 156 ? -31.497 3.530 -35.961 1.00 158.87 156 GLY B O 1
ATOM 3267 N N . PHE B 1 157 ? -30.956 4.588 -34.054 1.00 150.71 157 PHE B N 1
ATOM 3268 C CA . PHE B 1 157 ? -31.777 3.744 -33.199 1.00 141.45 157 PHE B CA 1
ATOM 3269 C C . PHE B 1 157 ? -33.232 4.101 -33.485 1.00 153.92 157 PHE B C 1
ATOM 3270 O O . PHE B 1 157 ? -33.661 5.221 -33.212 1.00 183.81 157 PHE B O 1
ATOM 3278 N N . SER B 1 158 ? -33.971 3.160 -34.065 1.00 128.96 158 SER B N 1
ATOM 3279 C CA . SER B 1 158 ? -35.374 3.377 -34.442 1.00 158.00 158 SER B CA 1
ATOM 3280 C C . SER B 1 158 ? -35.580 4.223 -35.720 1.00 160.68 158 SER B C 1
ATOM 3281 O O . SER B 1 158 ? -36.582 4.074 -36.423 1.00 145.37 158 SER B O 1
ATOM 3284 N N . ASP B 1 159 ? -34.617 5.090 -36.014 1.00 159.42 159 ASP B N 1
ATOM 3285 C CA . ASP B 1 159 ? -34.700 6.046 -37.115 1.00 130.77 159 ASP B CA 1
ATOM 3286 C C . ASP B 1 159 ? -34.777 5.393 -38.485 1.00 139.03 159 ASP B C 1
ATOM 3287 O O . ASP B 1 159 ? -35.259 6.009 -39.440 1.00 107.39 159 ASP B O 1
ATOM 3292 N N . GLY B 1 160 ? -34.292 4.153 -38.565 1.00 153.15 160 GLY B N 1
ATOM 3293 C CA . GLY B 1 160 ? -34.056 3.472 -39.827 1.00 138.89 160 GLY B CA 1
ATOM 3294 C C . GLY B 1 160 ? -32.645 3.738 -40.322 1.00 145.36 160 GLY B C 1
ATOM 3295 O O . GLY B 1 160 ? -31.867 4.436 -39.661 1.00 128.98 160 GLY B O 1
ATOM 3296 N N . LEU B 1 161 ? -32.307 3.176 -41.477 1.00 140.94 161 LEU B N 1
ATOM 3297 C CA . LEU B 1 161 ? -30.995 3.397 -42.079 1.00 122.43 161 LEU B CA 1
ATOM 3298 C C . LEU B 1 161 ? -30.970 4.629 -42.998 1.00 140.53 161 LEU B C 1
ATOM 3299 O O . LEU B 1 161 ? -31.678 4.683 -44.005 1.00 139.49 161 LEU B O 1
ATOM 3304 N N . HIS B 1 162 ? -30.156 5.615 -42.642 1.00 135.31 162 HIS B N 1
ATOM 3305 C CA . HIS B 1 162 ? -29.978 6.813 -43.449 1.00 130.40 162 HIS B CA 1
ATOM 3306 C C . HIS B 1 162 ? -28.828 6.602 -44.408 1.00 131.06 162 HIS B C 1
ATOM 3307 O O . HIS B 1 162 ? -27.763 6.165 -43.998 1.00 128.31 162 HIS B O 1
ATOM 3314 N N . ILE B 1 163 ? -29.054 6.916 -45.681 1.00 134.55 163 ILE B N 1
ATOM 3315 C CA . ILE B 1 163 ? -28.005 6.918 -46.695 1.00 112.27 163 ILE B CA 1
ATOM 3316 C C . ILE B 1 163 ? -27.746 8.347 -47.170 1.00 115.35 163 ILE B C 1
ATOM 3317 O O . ILE B 1 163 ? -28.591 8.971 -47.813 1.00 129.01 163 ILE B O 1
ATOM 3322 N N . ILE B 1 164 ? -26.570 8.862 -46.847 1.00 102.46 164 ILE B N 1
ATOM 3323 C CA . ILE B 1 164 ? -26.250 10.250 -47.115 1.00 111.22 164 ILE B CA 1
ATOM 3324 C C . ILE B 1 164 ? -25.164 10.321 -48.167 1.00 111.52 164 ILE B C 1
ATOM 3325 O O . ILE B 1 164 ? -24.136 9.702 -48.002 1.00 115.85 164 ILE B O 1
ATOM 3330 N N . PRO B 1 165 ? -25.394 11.062 -49.259 1.00 116.09 165 PRO B N 1
ATOM 3331 C CA . PRO B 1 165 ? -24.324 11.316 -50.215 1.00 103.56 165 PRO B CA 1
ATOM 3332 C C . PRO B 1 165 ? -23.248 12.213 -49.588 1.00 122.73 165 PRO B C 1
ATOM 3333 O O . PRO B 1 165 ? -23.615 13.116 -48.836 1.00 133.45 165 PRO B O 1
ATOM 3337 N N . ASN B 1 166 ? -21.968 11.980 -49.903 1.00 113.29 166 ASN B N 1
ATOM 3338 C CA . ASN B 1 166 ? -20.855 12.654 -49.237 1.00 102.66 166 ASN B CA 1
ATOM 3339 C C . ASN B 1 166 ? -20.767 14.157 -49.469 1.00 115.64 166 ASN B C 1
ATOM 3340 O O . ASN B 1 166 ? -20.282 14.881 -48.603 1.00 128.29 166 ASN B O 1
ATOM 3345 N N . GLY B 1 167 ? -21.215 14.624 -50.631 1.00 120.04 167 GLY B N 1
ATOM 3346 C CA . GLY B 1 167 ? -21.163 16.044 -50.942 1.00 130.34 167 GLY B CA 1
ATOM 3347 C C . GLY B 1 167 ? -22.046 16.875 -50.021 1.00 127.46 167 GLY B C 1
ATOM 3348 O O . GLY B 1 167 ? -21.893 18.099 -49.908 1.00 121.91 167 GLY B O 1
ATOM 3349 N N . GLU B 1 168 ? -22.982 16.194 -49.367 1.00 129.68 168 GLU B N 1
ATOM 3350 C CA . GLU B 1 168 ? -23.992 16.833 -48.521 1.00 130.52 168 GLU B CA 1
ATOM 3351 C C . GLU B 1 168 ? -23.536 16.981 -47.068 1.00 154.05 168 GLU B C 1
ATOM 3352 O O . GLU B 1 168 ? -24.298 17.465 -46.222 1.00 180.75 168 GLU B O 1
ATOM 3358 N N . ILE B 1 169 ? -22.308 16.551 -46.776 1.00 134.44 169 ILE B N 1
ATOM 3359 C CA . ILE B 1 169 ? -21.756 16.677 -45.429 1.00 120.47 169 ILE B CA 1
ATOM 3360 C C . ILE B 1 169 ? -21.194 18.087 -45.193 1.00 136.08 169 ILE B C 1
ATOM 3361 O O . ILE B 1 169 ? -20.069 18.376 -45.562 1.00 103.95 169 ILE B O 1
ATOM 3366 N N . LYS B 1 170 ? -21.988 18.979 -44.613 1.00 159.73 170 LYS B N 1
ATOM 3367 C CA . LYS B 1 170 ? -21.454 20.268 -44.203 1.00 143.33 170 LYS B CA 1
ATOM 3368 C C . LYS B 1 170 ? -20.497 19.950 -43.075 1.00 123.92 170 LYS B C 1
ATOM 3369 O O . LYS B 1 170 ? -19.334 19.698 -43.301 1.00 127.64 170 LYS B O 1
ATOM 3375 N N . MET B 1 171 ? -20.999 19.935 -41.853 1.00 128.71 171 MET B N 1
ATOM 3376 C CA . MET B 1 171 ? -20.220 19.488 -40.723 1.00 92.40 171 MET B CA 1
ATOM 3377 C C . MET B 1 171 ? -20.628 18.063 -40.375 1.00 121.99 171 MET B C 1
ATOM 3378 O O . MET B 1 171 ? -21.786 17.666 -40.541 1.00 148.78 171 MET B O 1
ATOM 3383 N N . VAL B 1 172 ? -19.662 17.286 -39.911 1.00 122.98 172 VAL B N 1
ATOM 3384 C CA . VAL B 1 172 ? -19.929 15.972 -39.338 1.00 128.09 172 VAL B CA 1
ATOM 3385 C C . VAL B 1 172 ? -19.446 16.032 -37.909 1.00 109.07 172 VAL B C 1
ATOM 3386 O O . VAL B 1 172 ? -18.249 16.133 -37.670 1.00 106.75 172 VAL B O 1
ATOM 3390 N N . THR B 1 173 ? -20.375 16.027 -36.961 1.00 113.37 173 THR B N 1
ATOM 3391 C CA . THR B 1 173 ? -19.985 15.950 -35.561 1.00 126.42 173 THR B CA 1
ATOM 3392 C C . THR B 1 173 ? -19.923 14.480 -35.121 1.00 118.99 173 THR B C 1
ATOM 3393 O O . THR B 1 173 ? -20.856 13.715 -35.333 1.00 120.36 173 THR B O 1
ATOM 3397 N N . ASN B 1 174 ? -18.788 14.087 -34.549 1.00 129.16 174 ASN B N 1
ATOM 3398 C CA . ASN B 1 174 ? -18.552 12.718 -34.100 1.00 121.60 174 ASN B CA 1
ATOM 3399 C C . ASN B 1 174 ? -18.627 12.686 -32.588 1.00 134.63 174 ASN B C 1
ATOM 3400 O O . ASN B 1 174 ? -17.807 13.316 -31.913 1.00 146.20 174 ASN B O 1
ATOM 3405 N N . LEU B 1 175 ? -19.618 11.982 -32.045 1.00 135.74 175 LEU B N 1
ATOM 3406 C CA . LEU B 1 175 ? -19.632 11.712 -30.610 1.00 135.10 175 LEU B CA 1
ATOM 3407 C C . LEU B 1 175 ? -18.501 10.737 -30.378 1.00 161.51 175 LEU B C 1
ATOM 3408 O O . LEU B 1 175 ? -17.464 10.846 -31.028 1.00 209.87 175 LEU B O 1
ATOM 3413 N N . THR B 1 176 ? -18.677 9.772 -29.488 1.00 119.34 176 THR B N 1
ATOM 3414 C CA . THR B 1 176 ? -17.594 8.817 -29.260 1.00 165.83 176 THR B CA 1
ATOM 3415 C C . THR B 1 176 ? -16.217 9.484 -29.444 1.00 205.92 176 THR B C 1
ATOM 3416 O O . THR B 1 176 ? -15.992 10.593 -28.951 1.00 229.86 176 THR B O 1
ATOM 3420 N N . LYS B 1 177 ? -15.314 8.826 -30.174 1.00 173.69 177 LYS B N 1
ATOM 3421 C CA . LYS B 1 177 ? -13.920 9.267 -30.253 1.00 145.26 177 LYS B CA 1
ATOM 3422 C C . LYS B 1 177 ? -13.234 9.124 -28.873 1.00 171.61 177 LYS B C 1
ATOM 3423 O O . LYS B 1 177 ? -13.381 8.107 -28.186 1.00 149.71 177 LYS B O 1
ATOM 3429 N N . ASP B 1 178 ? -12.484 10.132 -28.458 1.00 191.03 178 ASP B N 1
ATOM 3430 C CA . ASP B 1 178 ? -11.867 10.080 -27.137 1.00 212.44 178 ASP B CA 1
ATOM 3431 C C . ASP B 1 178 ? -12.919 10.109 -26.016 1.00 201.22 178 ASP B C 1
ATOM 3432 O O . ASP B 1 178 ? -12.901 11.013 -25.178 1.00 223.01 178 ASP B O 1
ATOM 3437 N N . SER B 1 179 ? -13.823 9.128 -26.000 1.00 134.39 179 SER B N 1
ATOM 3438 C CA . SER B 1 179 ? -14.894 9.050 -24.986 1.00 137.69 179 SER B CA 1
ATOM 3439 C C . SER B 1 179 ? -16.027 10.091 -25.100 1.00 135.77 179 SER B C 1
ATOM 3440 O O . SER B 1 179 ? -15.860 11.169 -25.677 1.00 128.47 179 SER B O 1
ATOM 3443 N N . MET B 1 180 ? -17.178 9.760 -24.519 1.00 142.75 180 MET B N 1
ATOM 3444 C CA . MET B 1 180 ? -18.346 10.642 -24.558 1.00 134.65 180 MET B CA 1
ATOM 3445 C C . MET B 1 180 ? -18.572 11.392 -23.245 1.00 138.99 180 MET B C 1
ATOM 3446 O O . MET B 1 180 ? -17.947 11.098 -22.240 1.00 129.05 180 MET B O 1
ATOM 3451 N N . MET B 1 181 ? -19.477 12.363 -23.250 1.00 144.28 181 MET B N 1
ATOM 3452 C CA . MET B 1 181 ? -19.905 12.982 -22.000 1.00 135.31 181 MET B CA 1
ATOM 3453 C C . MET B 1 181 ? -21.392 12.716 -21.749 1.00 130.58 181 MET B C 1
ATOM 3454 O O . MET B 1 181 ? -22.224 12.957 -22.624 1.00 120.80 181 MET B O 1
ATOM 3459 N N . ALA B 1 182 ? -21.708 12.192 -20.562 1.00 133.43 182 ALA B N 1
ATOM 3460 C CA . ALA B 1 182 ? -23.079 11.923 -20.153 1.00 119.78 182 ALA B CA 1
ATOM 3461 C C . ALA B 1 182 ? -23.503 13.057 -19.249 1.00 140.79 182 ALA B C 1
ATOM 3462 O O . ALA B 1 182 ? -22.734 13.491 -18.377 1.00 114.77 182 ALA B O 1
ATOM 3464 N N . VAL B 1 183 ? -24.722 13.545 -19.466 1.00 140.46 183 VAL B N 1
ATOM 3465 C CA . VAL B 1 183 ? -25.191 14.752 -18.795 1.00 129.63 183 VAL B CA 1
ATOM 3466 C C . VAL B 1 183 ? -26.618 14.558 -18.322 1.00 119.12 183 VAL B C 1
ATOM 3467 O O . VAL B 1 183 ? -27.458 14.062 -19.059 1.00 125.21 183 VAL B O 1
ATOM 3471 N N . VAL B 1 184 ? -26.879 14.925 -17.074 1.00 114.39 184 VAL B N 1
ATOM 3472 C CA . VAL B 1 184 ? -28.239 14.934 -16.564 1.00 113.97 184 VAL B CA 1
ATOM 3473 C C . VAL B 1 184 ? -28.504 16.302 -15.947 1.00 135.33 184 VAL B C 1
ATOM 3474 O O . VAL B 1 184 ? -27.754 16.761 -15.070 1.00 143.03 184 VAL B O 1
ATOM 3478 N N . ASN B 1 185 ? -29.540 16.969 -16.455 1.00 130.39 185 ASN B N 1
ATOM 3479 C CA . ASN B 1 185 ? -30.019 18.219 -15.878 1.00 122.19 185 ASN B CA 1
ATOM 3480 C C . ASN B 1 185 ? -31.218 17.923 -15.000 1.00 137.99 185 ASN B C 1
ATOM 3481 O O . ASN B 1 185 ? -32.322 17.708 -15.510 1.00 145.50 185 ASN B O 1
ATOM 3486 N N . ILE B 1 186 ? -31.024 17.896 -13.687 1.00 124.08 186 ILE B N 1
ATOM 3487 C CA . ILE B 1 186 ? -32.164 17.670 -12.820 1.00 139.67 186 ILE B CA 1
ATOM 3488 C C . ILE B 1 186 ? -32.659 18.998 -12.264 1.00 146.13 186 ILE B C 1
ATOM 3489 O O . ILE B 1 186 ? -31.855 19.857 -11.905 1.00 116.97 186 ILE B O 1
ATOM 3494 N N . ALA B 1 187 ? -33.983 19.169 -12.236 1.00 143.68 187 ALA B N 1
ATOM 3495 C CA . ALA B 1 187 ? -34.597 20.438 -11.843 1.00 124.30 187 ALA B CA 1
ATOM 3496 C C . ALA B 1 187 ? -35.408 20.288 -10.580 1.00 128.98 187 ALA B C 1
ATOM 3497 O O . ALA B 1 187 ? -36.199 19.355 -10.489 1.00 123.45 187 ALA B O 1
ATOM 3499 N N . PHE B 1 188 ? -35.209 21.217 -9.631 1.00 123.98 188 PHE B N 1
ATOM 3500 C CA . PHE B 1 188 ? -35.924 21.265 -8.332 1.00 126.73 188 PHE B CA 1
ATOM 3501 C C . PHE B 1 188 ? -36.732 22.561 -8.205 1.00 142.86 188 PHE B C 1
ATOM 3502 O O . PHE B 1 188 ? -36.525 23.499 -8.979 1.00 162.06 188 PHE B O 1
ATOM 3510 N N . PRO B 1 189 ? -37.661 22.625 -7.239 1.00 114.23 189 PRO B N 1
ATOM 3511 C CA . PRO B 1 189 ? -38.352 23.906 -7.071 1.00 135.72 189 PRO B CA 1
ATOM 3512 C C . PRO B 1 189 ? -37.353 24.905 -6.503 1.00 140.42 189 PRO B C 1
ATOM 3513 O O . PRO B 1 189 ? -36.456 24.453 -5.800 1.00 147.38 189 PRO B O 1
ATOM 3517 N N . ILE B 1 190 ? -37.474 26.198 -6.813 1.00 119.35 190 ILE B N 1
ATOM 3518 C CA . ILE B 1 190 ? -36.619 27.225 -6.209 1.00 114.58 190 ILE B CA 1
ATOM 3519 C C . ILE B 1 190 ? -36.841 27.185 -4.712 1.00 128.32 190 ILE B C 1
ATOM 3520 O O . ILE B 1 190 ? -35.909 27.115 -3.918 1.00 126.26 190 ILE B O 1
ATOM 3525 N N . ASP B 1 191 ? -38.116 27.276 -4.359 1.00 153.06 191 ASP B N 1
ATOM 3526 C CA . ASP B 1 191 ? -38.680 26.870 -3.072 1.00 132.21 191 ASP B CA 1
ATOM 3527 C C . ASP B 1 191 ? -37.690 26.104 -2.180 1.00 140.48 191 ASP B C 1
ATOM 3528 O O . ASP B 1 191 ? -37.564 26.400 -0.994 1.00 128.54 191 ASP B O 1
ATOM 3533 N N . GLU B 1 192 ? -36.967 25.156 -2.782 1.00 142.63 192 GLU B N 1
ATOM 3534 C CA . GLU B 1 192 ? -36.289 24.059 -2.074 1.00 126.82 192 GLU B CA 1
ATOM 3535 C C . GLU B 1 192 ? -34.959 24.338 -1.375 1.00 129.07 192 GLU B C 1
ATOM 3536 O O . GLU B 1 192 ? -34.392 25.429 -1.487 1.00 121.96 192 GLU B O 1
ATOM 3542 N N . ASP B 1 193 ? -34.478 23.313 -0.666 1.00 128.05 193 ASP B N 1
ATOM 3543 C CA . ASP B 1 193 ? -33.240 23.367 0.127 1.00 157.05 193 ASP B CA 1
ATOM 3544 C C . ASP B 1 193 ? -31.996 22.941 -0.671 1.00 162.21 193 ASP B C 1
ATOM 3545 O O . ASP B 1 193 ? -31.767 21.753 -0.901 1.00 157.69 193 ASP B O 1
ATOM 3550 N N . VAL B 1 194 ? -31.177 23.910 -1.062 1.00 141.83 194 VAL B N 1
ATOM 3551 C CA . VAL B 1 194 ? -30.110 23.644 -2.017 1.00 123.87 194 VAL B CA 1
ATOM 3552 C C . VAL B 1 194 ? -29.010 22.690 -1.532 1.00 156.70 194 VAL B C 1
ATOM 3553 O O . VAL B 1 194 ? -28.630 21.780 -2.264 1.00 154.21 194 VAL B O 1
ATOM 3557 N N . ASP B 1 195 ? -28.506 22.893 -0.315 1.00 161.36 195 ASP B N 1
ATOM 3558 C CA . ASP B 1 195 ? -27.336 22.154 0.163 1.00 147.55 195 ASP B CA 1
ATOM 3559 C C . ASP B 1 195 ? -27.646 20.686 0.418 1.00 146.09 195 ASP B C 1
ATOM 3560 O O . ASP B 1 195 ? -26.780 19.812 0.267 1.00 165.02 195 ASP B O 1
ATOM 3565 N N . LYS B 1 196 ? -28.890 20.427 0.800 1.00 122.20 196 LYS B N 1
ATOM 3566 C CA . LYS B 1 196 ? -29.377 19.070 1.017 1.00 141.52 196 LYS B CA 1
ATOM 3567 C C . LYS B 1 196 ? -29.368 18.329 -0.305 1.00 152.20 196 LYS B C 1
ATOM 3568 O O . LYS B 1 196 ? -28.771 17.254 -0.446 1.00 154.82 196 LYS B O 1
ATOM 3574 N N . ILE B 1 197 ? -30.039 18.939 -1.273 1.00 130.81 197 ILE B N 1
ATOM 3575 C CA . ILE B 1 197 ? -30.112 18.421 -2.626 1.00 135.53 197 ILE B CA 1
ATOM 3576 C C . ILE B 1 197 ? -28.741 18.165 -3.236 1.00 140.57 197 ILE B C 1
ATOM 3577 O O . ILE B 1 197 ? -28.513 17.108 -3.820 1.00 140.55 197 ILE B O 1
ATOM 3582 N N . ILE B 1 198 ? -27.835 19.130 -3.090 1.00 129.03 198 ILE B N 1
ATOM 3583 C CA . ILE B 1 198 ? -26.473 19.009 -3.609 1.00 126.95 198 ILE B CA 1
ATOM 3584 C C . ILE B 1 198 ? -25.686 17.879 -2.940 1.00 135.22 198 ILE B C 1
ATOM 3585 O O . ILE B 1 198 ? -25.001 17.101 -3.618 1.00 148.88 198 ILE B O 1
ATOM 3590 N N . GLU B 1 199 ? -25.785 17.785 -1.616 1.00 143.98 199 GLU B N 1
ATOM 3591 C CA . GLU B 1 199 ? -25.118 16.712 -0.885 1.00 153.73 199 GLU B CA 1
ATOM 3592 C C . GLU B 1 199 ? -25.651 15.333 -1.306 1.00 164.68 199 GLU B C 1
ATOM 3593 O O . GLU B 1 199 ? -24.881 14.364 -1.431 1.00 160.18 199 GLU B O 1
ATOM 3599 N N . GLY B 1 200 ? -26.963 15.256 -1.550 1.00 151.05 200 GLY B N 1
ATOM 3600 C CA . GLY B 1 200 ? -27.603 14.027 -2.010 1.00 133.18 200 GLY B CA 1
ATOM 3601 C C . GLY B 1 200 ? -27.224 13.627 -3.428 1.00 141.15 200 GLY B C 1
ATOM 3602 O O . GLY B 1 200 ? -27.075 12.433 -3.754 1.00 135.35 200 GLY B O 1
ATOM 3603 N N . LEU B 1 201 ? -27.079 14.640 -4.278 1.00 139.03 201 LEU B N 1
ATOM 3604 C CA . LEU B 1 201 ? -26.572 14.443 -5.628 1.00 137.44 201 LEU B CA 1
ATOM 3605 C C . LEU B 1 201 ? -25.140 13.927 -5.590 1.00 148.53 201 LEU B C 1
ATOM 3606 O O . LEU B 1 201 ? -24.759 13.085 -6.401 1.00 155.63 201 LEU B O 1
ATOM 3611 N N . GLN B 1 202 ? -24.341 14.438 -4.657 1.00 145.07 202 GLN B N 1
ATOM 3612 C CA . GLN B 1 202 ? -22.974 13.947 -4.498 1.00 140.60 202 GLN B CA 1
ATOM 3613 C C . GLN B 1 202 ? -22.926 12.504 -3.994 1.00 151.85 202 GLN B C 1
ATOM 3614 O O . GLN B 1 202 ? -22.060 11.729 -4.418 1.00 142.85 202 GLN B O 1
ATOM 3620 N N . GLU B 1 203 ? -23.848 12.144 -3.098 1.00 148.25 203 GLU B N 1
ATOM 3621 C CA . GLU B 1 203 ? -23.983 10.750 -2.679 1.00 139.08 203 GLU B CA 1
ATOM 3622 C C . GLU B 1 203 ? -24.342 9.837 -3.858 1.00 150.74 203 GLU B C 1
ATOM 3623 O O . GLU B 1 203 ? -23.800 8.731 -3.976 1.00 133.52 203 GLU B O 1
ATOM 3629 N N . ILE B 1 204 ? -25.239 10.301 -4.734 1.00 161.24 204 ILE B N 1
ATOM 3630 C CA . ILE B 1 204 ? -25.502 9.579 -5.990 1.00 151.20 204 ILE B CA 1
ATOM 3631 C C . ILE B 1 204 ? -24.256 9.475 -6.909 1.00 139.41 204 ILE B C 1
ATOM 3632 O O . ILE B 1 204 ? -24.016 8.442 -7.556 1.00 136.06 204 ILE B O 1
ATOM 3637 N N . CYS B 1 205 ? -23.465 10.545 -6.961 1.00 138.05 205 CYS B N 1
ATOM 3638 C CA . CYS B 1 205 ? -22.199 10.543 -7.699 1.00 142.48 205 CYS B CA 1
ATOM 3639 C C . CYS B 1 205 ? -21.217 9.507 -7.193 1.00 160.87 205 CYS B C 1
ATOM 3640 O O . CYS B 1 205 ? -20.564 8.824 -7.976 1.00 162.32 205 CYS B O 1
ATOM 3643 N N . GLU B 1 206 ? -21.092 9.420 -5.877 1.00 160.76 206 GLU B N 1
ATOM 3644 C CA . GLU B 1 206 ? -20.188 8.457 -5.279 1.00 158.67 206 GLU B CA 1
ATOM 3645 C C . GLU B 1 206 ? -20.693 7.033 -5.515 1.00 156.39 206 GLU B C 1
ATOM 3646 O O . GLU B 1 206 ? -19.939 6.172 -5.987 1.00 155.81 206 GLU B O 1
ATOM 3652 N N . GLU B 1 207 ? -21.969 6.788 -5.216 1.00 154.65 207 GLU B N 1
ATOM 3653 C CA . GLU B 1 207 ? -22.550 5.465 -5.447 1.00 151.22 207 GLU B CA 1
ATOM 3654 C C . GLU B 1 207 ? -22.383 5.005 -6.911 1.00 155.30 207 GLU B C 1
ATOM 3655 O O . GLU B 1 207 ? -22.160 3.814 -7.175 1.00 164.34 207 GLU B O 1
ATOM 3661 N N . VAL B 1 208 ? -22.468 5.940 -7.859 1.00 140.93 208 VAL B N 1
ATOM 3662 C CA . VAL B 1 208 ? -22.286 5.583 -9.269 1.00 143.17 208 VAL B CA 1
ATOM 3663 C C . VAL B 1 208 ? -20.813 5.450 -9.694 1.00 155.90 208 VAL B C 1
ATOM 3664 O O . VAL B 1 208 ? -20.479 4.647 -10.570 1.00 138.19 208 VAL B O 1
ATOM 3668 N N . LYS B 1 209 ? -19.926 6.223 -9.074 1.00 175.77 209 LYS B N 1
ATOM 3669 C CA . LYS B 1 209 ? -18.492 6.066 -9.339 1.00 167.22 209 LYS B CA 1
ATOM 3670 C C . LYS B 1 209 ? -18.025 4.673 -8.904 1.00 165.53 209 LYS B C 1
ATOM 3671 O O . LYS B 1 209 ? -17.270 4.006 -9.611 1.00 163.70 209 LYS B O 1
ATOM 3677 N N . LYS B 1 210 ? -18.483 4.232 -7.736 1.00 176.26 210 LYS B N 1
ATOM 3678 C CA . LYS B 1 210 ? -18.215 2.862 -7.303 1.00 157.22 210 LYS B CA 1
ATOM 3679 C C . LYS B 1 210 ? -18.885 1.836 -8.228 1.00 162.22 210 LYS B C 1
ATOM 3680 O O . LYS B 1 210 ? -18.220 0.922 -8.712 1.00 130.06 210 LYS B O 1
ATOM 3686 N N . SER B 1 211 ? -20.197 2.003 -8.459 1.00 164.68 211 SER B N 1
ATOM 3687 C CA . SER B 1 211 ? -21.056 0.990 -9.103 1.00 137.52 211 SER B CA 1
ATOM 3688 C C . SER B 1 211 ? -20.887 0.778 -10.619 1.00 148.82 211 SER B C 1
ATOM 3689 O O . SER B 1 211 ? -21.547 -0.088 -11.193 1.00 138.42 211 SER B O 1
ATOM 3692 N N . ARG B 1 212 ? -20.019 1.548 -11.271 1.00 149.40 212 ARG B N 1
ATOM 3693 C CA . ARG B 1 212 ? -19.816 1.380 -12.711 1.00 131.58 212 ARG B CA 1
ATOM 3694 C C . ARG B 1 212 ? -18.340 1.283 -13.107 1.00 167.30 212 ARG B C 1
ATOM 3695 O O . ARG B 1 212 ? -17.441 1.710 -12.375 1.00 169.01 212 ARG B O 1
ATOM 3703 N N . ASP B 1 213 ? -18.103 0.739 -14.295 1.00 187.38 213 ASP B N 1
ATOM 3704 C CA . ASP B 1 213 ? -16.751 0.567 -14.811 1.00 181.51 213 ASP B CA 1
ATOM 3705 C C . ASP B 1 213 ? -16.595 1.149 -16.220 1.00 173.39 213 ASP B C 1
ATOM 3706 O O . ASP B 1 213 ? -15.504 1.090 -16.797 1.00 166.49 213 ASP B O 1
ATOM 3711 N N . ASP B 1 214 ? -17.684 1.696 -16.772 1.00 172.70 214 ASP B N 1
ATOM 3712 C CA . ASP B 1 214 ? -17.647 2.355 -18.082 1.00 151.66 214 ASP B CA 1
ATOM 3713 C C . ASP B 1 214 ? -17.276 3.829 -18.006 1.00 157.64 214 ASP B C 1
ATOM 3714 O O . ASP B 1 214 ? -16.897 4.421 -19.014 1.00 170.27 214 ASP B O 1
ATOM 3719 N N . LEU B 1 215 ? -17.386 4.423 -16.822 1.00 144.24 215 LEU B N 1
ATOM 3720 C CA . LEU B 1 215 ? -17.048 5.835 -16.664 1.00 140.24 215 LEU B CA 1
ATOM 3721 C C . LEU B 1 215 ? -15.554 6.072 -16.430 1.00 141.86 215 LEU B C 1
ATOM 3722 O O . LEU B 1 215 ? -14.902 5.328 -15.699 1.00 143.51 215 LEU B O 1
ATOM 3727 N N . ILE B 1 216 ? -15.027 7.115 -17.069 1.00 143.92 216 ILE B N 1
ATOM 3728 C CA . ILE B 1 216 ? -13.599 7.434 -17.019 1.00 136.99 216 ILE B CA 1
ATOM 3729 C C . ILE B 1 216 ? -13.305 8.732 -16.252 1.00 139.62 216 ILE B C 1
ATOM 3730 O O . ILE B 1 216 ? -12.173 8.954 -15.823 1.00 142.56 216 ILE B O 1
ATOM 3735 N N . GLU B 1 217 ? -14.326 9.566 -16.060 1.00 148.77 217 GLU B N 1
ATOM 3736 C CA . GLU B 1 217 ? -14.137 10.871 -15.432 1.00 164.77 217 GLU B CA 1
ATOM 3737 C C . GLU B 1 217 ? -15.087 11.128 -14.271 1.00 143.92 217 GLU B C 1
ATOM 3738 O O . GLU B 1 217 ? -14.667 11.186 -13.116 1.00 155.35 217 GLU B O 1
ATOM 3744 N N . GLY B 1 218 ? -16.366 11.293 -14.575 1.00 120.55 218 GLY B N 1
ATOM 3745 C CA . GLY B 1 218 ? -17.344 11.607 -13.540 1.00 155.44 218 GLY B CA 1
ATOM 3746 C C . GLY B 1 218 ? -17.691 10.465 -12.590 1.00 148.36 218 GLY B C 1
ATOM 3747 O O . GLY B 1 218 ? -16.866 9.598 -12.327 1.00 126.92 218 GLY B O 1
ATOM 3748 N N . PRO B 1 219 ? -18.918 10.474 -12.049 1.00 152.34 219 PRO B N 1
ATOM 3749 C CA . PRO B 1 219 ? -19.830 11.615 -12.173 1.00 140.14 219 PRO B CA 1
ATOM 3750 C C . PRO B 1 219 ? -19.439 12.774 -11.244 1.00 142.49 219 PRO B C 1
ATOM 3751 O O . PRO B 1 219 ? -18.730 12.579 -10.257 1.00 134.24 219 PRO B O 1
ATOM 3755 N N . THR B 1 220 ? -19.918 13.968 -11.570 1.00 146.94 220 THR B N 1
ATOM 3756 C CA . THR B 1 220 ? -19.587 15.177 -10.836 1.00 139.65 220 THR B CA 1
ATOM 3757 C C . THR B 1 220 ? -20.780 16.110 -10.843 1.00 145.34 220 THR B C 1
ATOM 3758 O O . THR B 1 220 ? -21.513 16.198 -11.833 1.00 151.88 220 THR B O 1
ATOM 3762 N N . VAL B 1 221 ? -20.979 16.802 -9.730 1.00 142.95 221 VAL B N 1
ATOM 3763 C CA . VAL B 1 221 ? -22.005 17.825 -9.640 1.00 130.43 221 VAL B CA 1
ATOM 3764 C C . VAL B 1 221 ? -21.351 19.180 -9.888 1.00 131.38 221 VAL B C 1
ATOM 3765 O O . VAL B 1 221 ? -20.379 19.520 -9.216 1.00 134.71 221 VAL B O 1
ATOM 3769 N N . LEU B 1 222 ? -21.853 19.949 -10.855 1.00 108.78 222 LEU B N 1
ATOM 3770 C CA . LEU B 1 222 ? -21.456 21.360 -10.926 1.00 108.45 222 LEU B CA 1
ATOM 3771 C C . LEU B 1 222 ? -22.663 22.273 -10.747 1.00 136.75 222 LEU B C 1
ATOM 3772 O O . LEU B 1 222 ? -23.790 21.897 -11.083 1.00 145.68 222 LEU B O 1
ATOM 3777 N N . GLY B 1 223 ? -22.423 23.471 -10.219 1.00 156.21 223 GLY B N 1
ATOM 3778 C CA . GLY B 1 223 ? -23.471 24.282 -9.600 1.00 177.17 223 GLY B CA 1
ATOM 3779 C C . GLY B 1 223 ? -24.899 24.412 -10.157 1.00 163.38 223 GLY B C 1
ATOM 3780 O O . GLY B 1 223 ? -25.469 23.525 -10.834 1.00 117.57 223 GLY B O 1
ATOM 3781 N N . ILE B 1 224 ? -25.504 25.544 -9.815 1.00 150.56 224 ILE B N 1
ATOM 3782 C CA . ILE B 1 224 ? -26.773 25.936 -10.392 1.00 127.02 224 ILE B CA 1
ATOM 3783 C C . ILE B 1 224 ? -26.548 26.326 -11.843 1.00 119.75 224 ILE B C 1
ATOM 3784 O O . ILE B 1 224 ? -26.253 27.481 -12.159 1.00 110.35 224 ILE B O 1
ATOM 3789 N N . THR B 1 225 ? -26.662 25.364 -12.739 1.00 112.63 225 THR B N 1
ATOM 3790 C CA . THR B 1 225 ? -26.468 25.685 -14.145 1.00 126.16 225 THR B CA 1
ATOM 3791 C C . THR B 1 225 ? -27.586 26.588 -14.690 1.00 123.93 225 THR B C 1
ATOM 3792 O O . THR B 1 225 ? -27.421 27.224 -15.715 1.00 106.93 225 THR B O 1
ATOM 3795 N N . ASP B 1 226 ? -28.713 26.667 -13.983 1.00 145.20 226 ASP B N 1
ATOM 3796 C CA . ASP B 1 226 ? -29.842 27.501 -14.425 1.00 144.78 226 ASP B CA 1
ATOM 3797 C C . ASP B 1 226 ? -30.926 27.768 -13.368 1.00 136.67 226 ASP B C 1
ATOM 3798 O O . ASP B 1 226 ? -31.242 26.927 -12.527 1.00 143.45 226 ASP B O 1
ATOM 3803 N N . MET B 1 227 ? -31.517 28.951 -13.451 1.00 144.80 227 MET B N 1
ATOM 3804 C CA . MET B 1 227 ? -32.483 29.413 -12.464 1.00 113.75 227 MET B CA 1
ATOM 3805 C C . MET B 1 227 ? -33.575 30.166 -13.220 1.00 142.68 227 MET B C 1
ATOM 3806 O O . MET B 1 227 ? -33.272 31.072 -14.005 1.00 172.73 227 MET B O 1
ATOM 3811 N N . GLN B 1 228 ? -34.835 29.794 -13.009 1.00 132.10 228 GLN B N 1
ATOM 3812 C CA . GLN B 1 228 ? -35.924 30.407 -13.764 1.00 151.53 228 GLN B CA 1
ATOM 3813 C C . GLN B 1 228 ? -37.315 30.222 -13.135 1.00 190.84 228 GLN B C 1
ATOM 3814 O O . GLN B 1 228 ? -37.670 29.127 -12.724 1.00 184.50 228 GLN B O 1
ATOM 3820 N N . ASP B 1 229 ? -38.097 31.300 -13.084 1.00 204.06 229 ASP B N 1
ATOM 3821 C CA . ASP B 1 229 ? -39.480 31.275 -12.585 1.00 190.22 229 ASP B CA 1
ATOM 3822 C C . ASP B 1 229 ? -39.700 30.458 -11.307 1.00 170.83 229 ASP B C 1
ATOM 3823 O O . ASP B 1 229 ? -39.682 31.019 -10.220 1.00 180.22 229 ASP B O 1
ATOM 3828 N N . SER B 1 230 ? -39.916 29.148 -11.428 1.00 158.42 230 SER B N 1
ATOM 3829 C CA . SER B 1 230 ? -40.201 28.315 -10.248 1.00 160.29 230 SER B CA 1
ATOM 3830 C C . SER B 1 230 ? -39.331 27.052 -10.129 1.00 159.54 230 SER B C 1
ATOM 3831 O O . SER B 1 230 ? -39.581 26.204 -9.270 1.00 151.29 230 SER B O 1
ATOM 3834 N N . LYS B 1 231 ? -38.307 26.952 -10.980 1.00 151.84 231 LYS B N 1
ATOM 3835 C CA . LYS B 1 231 ? -37.363 25.829 -10.995 1.00 121.91 231 LYS B CA 1
ATOM 3836 C C . LYS B 1 231 ? -35.912 26.314 -10.996 1.00 139.05 231 LYS B C 1
ATOM 3837 O O . LYS B 1 231 ? -35.592 27.340 -11.607 1.00 162.29 231 LYS B O 1
ATOM 3843 N N . LEU B 1 232 ? -35.030 25.576 -10.323 1.00 136.71 232 LEU B N 1
ATOM 3844 C CA . LEU B 1 232 ? -33.580 25.776 -10.463 1.00 113.58 232 LEU B CA 1
ATOM 3845 C C . LEU B 1 232 ? -32.978 24.446 -10.878 1.00 107.37 232 LEU B C 1
ATOM 3846 O O . LEU B 1 232 ? -33.365 23.392 -10.382 1.00 133.78 232 LEU B O 1
ATOM 3851 N N . VAL B 1 233 ? -32.057 24.491 -11.825 1.00 115.44 233 VAL B N 1
ATOM 3852 C CA . VAL B 1 233 ? -31.544 23.283 -12.450 1.00 108.75 233 VAL B CA 1
ATOM 3853 C C . VAL B 1 233 ? -30.091 23.006 -12.098 1.00 122.86 233 VAL B C 1
ATOM 3854 O O . VAL B 1 233 ? -29.221 23.866 -12.261 1.00 152.63 233 VAL B O 1
ATOM 3858 N N . ILE B 1 234 ? -29.817 21.805 -11.612 1.00 97.55 234 ILE B N 1
ATOM 3859 C CA . ILE B 1 234 ? -28.431 21.419 -11.312 1.00 132.12 234 ILE B CA 1
ATOM 3860 C C . ILE B 1 234 ? -27.954 20.350 -12.295 1.00 137.85 234 ILE B C 1
ATOM 3861 O O . ILE B 1 234 ? -28.757 19.480 -12.710 1.00 131.22 234 ILE B O 1
ATOM 3866 N N . MET B 1 235 ? -26.670 20.406 -12.667 1.00 102.48 235 MET B N 1
ATOM 3867 C CA . MET B 1 235 ? -26.153 19.450 -13.640 1.00 106.62 235 MET B CA 1
ATOM 3868 C C . MET B 1 235 ? -25.137 18.464 -13.076 1.00 126.27 235 MET B C 1
ATOM 3869 O O . MET B 1 235 ? -24.168 18.856 -12.404 1.00 148.77 235 MET B O 1
ATOM 3874 N N . VAL B 1 236 ? -25.359 17.181 -13.346 1.00 120.18 236 VAL B N 1
ATOM 3875 C CA . VAL B 1 236 ? -24.323 16.187 -13.098 1.00 123.66 236 VAL B CA 1
ATOM 3876 C C . VAL B 1 236 ? -23.817 15.724 -14.461 1.00 129.01 236 VAL B C 1
ATOM 3877 O O . VAL B 1 236 ? -24.588 15.626 -15.419 1.00 117.48 236 VAL B O 1
ATOM 3881 N N . TYR B 1 237 ? -22.516 15.470 -14.552 1.00 108.65 237 TYR B N 1
ATOM 3882 C CA . TYR B 1 237 ? -21.912 15.060 -15.814 1.00 111.87 237 TYR B CA 1
ATOM 3883 C C . TYR B 1 237 ? -20.814 14.045 -15.556 1.00 138.40 237 TYR B C 1
ATOM 3884 O O . TYR B 1 237 ? -20.339 13.896 -14.435 1.00 146.99 237 TYR B O 1
ATOM 3893 N N . ALA B 1 238 ? -20.397 13.342 -16.596 1.00 141.97 238 ALA B N 1
ATOM 3894 C CA . ALA B 1 238 ? -19.386 12.313 -16.414 1.00 111.11 238 ALA B CA 1
ATOM 3895 C C . ALA B 1 238 ? -18.885 11.821 -17.753 1.00 126.22 238 ALA B C 1
ATOM 3896 O O . ALA B 1 238 ? -19.674 11.489 -18.627 1.00 135.57 238 ALA B O 1
ATOM 3898 N N . LYS B 1 239 ? -17.569 11.775 -17.916 1.00 143.40 239 LYS B N 1
ATOM 3899 C CA . LYS B 1 239 ? -16.980 11.238 -19.141 1.00 139.60 239 LYS B CA 1
ATOM 3900 C C . LYS B 1 239 ? -17.139 9.725 -19.134 1.00 133.65 239 LYS B C 1
ATOM 3901 O O . LYS B 1 239 ? -16.721 9.066 -18.182 1.00 118.31 239 LYS B O 1
ATOM 3907 N N . THR B 1 240 ? -17.744 9.169 -20.181 1.00 118.66 240 THR B N 1
ATOM 3908 C CA . THR B 1 240 ? -17.939 7.724 -20.252 1.00 126.30 240 THR B CA 1
ATOM 3909 C C . THR B 1 240 ? -17.217 7.085 -21.444 1.00 130.12 240 THR B C 1
ATOM 3910 O O . THR B 1 240 ? -16.806 7.776 -22.371 1.00 125.95 240 THR B O 1
ATOM 3914 N N . GLN B 1 241 ? -17.051 5.765 -21.387 1.00 142.23 241 GLN B N 1
ATOM 3915 C CA . GLN B 1 241 ? -16.497 4.965 -22.476 1.00 141.80 241 GLN B CA 1
ATOM 3916 C C . GLN B 1 241 ? -17.420 5.070 -23.683 1.00 146.83 241 GLN B C 1
ATOM 3917 O O . GLN B 1 241 ? -18.620 5.263 -23.520 1.00 165.74 241 GLN B O 1
ATOM 3923 N N . PRO B 1 242 ? -16.874 4.943 -24.902 1.00 133.07 242 PRO B N 1
ATOM 3924 C CA . PRO B 1 242 ? -17.706 5.075 -26.099 1.00 142.87 242 PRO B CA 1
ATOM 3925 C C . PRO B 1 242 ? -18.980 4.225 -26.094 1.00 146.95 242 PRO B C 1
ATOM 3926 O O . PRO B 1 242 ? -18.926 3.017 -25.878 1.00 149.35 242 PRO B O 1
ATOM 3930 N N . MET B 1 243 ? -20.109 4.892 -26.327 1.00 163.87 243 MET B N 1
ATOM 3931 C CA . MET B 1 243 ? -21.439 4.281 -26.415 1.00 152.29 243 MET B CA 1
ATOM 3932 C C . MET B 1 243 ? -22.115 3.975 -25.076 1.00 133.68 243 MET B C 1
ATOM 3933 O O . MET B 1 243 ? -23.139 3.300 -25.050 1.00 127.52 243 MET B O 1
ATOM 3938 N N . GLN B 1 244 ? -21.558 4.486 -23.980 1.00 131.71 244 GLN B N 1
ATOM 3939 C CA . GLN B 1 244 ? -22.124 4.258 -22.647 1.00 127.83 244 GLN B CA 1
ATOM 3940 C C . GLN B 1 244 ? -22.913 5.450 -22.096 1.00 134.32 244 GLN B C 1
ATOM 3941 O O . GLN B 1 244 ? -23.751 5.292 -21.208 1.00 137.12 244 GLN B O 1
ATOM 3947 N N . LYS B 1 245 ? -22.632 6.632 -22.633 1.00 140.79 245 LYS B N 1
ATOM 3948 C CA . LYS B 1 245 ? -23.362 7.861 -22.320 1.00 138.21 245 LYS B CA 1
ATOM 3949 C C . LYS B 1 245 ? -24.780 7.630 -21.778 1.00 148.02 245 LYS B C 1
ATOM 3950 O O . LYS B 1 245 ? -25.088 7.979 -20.629 1.00 137.84 245 LYS B O 1
ATOM 3956 N N . TRP B 1 246 ? -25.632 7.035 -22.610 1.00 135.27 246 TRP B N 1
ATOM 3957 C CA . TRP B 1 246 ? -27.060 6.911 -22.322 1.00 130.18 246 TRP B CA 1
ATOM 3958 C C . TRP B 1 246 ? -27.365 5.935 -21.190 1.00 140.30 246 TRP B C 1
ATOM 3959 O O . TRP B 1 246 ? -28.278 6.155 -20.396 1.00 156.32 246 TRP B O 1
ATOM 3970 N N . ALA B 1 247 ? -26.592 4.863 -21.109 1.00 133.10 247 ALA B N 1
ATOM 3971 C CA . ALA B 1 247 ? -26.738 3.932 -20.009 1.00 122.58 247 ALA B CA 1
ATOM 3972 C C . ALA B 1 247 ? -26.529 4.683 -18.701 1.00 140.13 247 ALA B C 1
ATOM 3973 O O . ALA B 1 247 ? -27.324 4.573 -17.760 1.00 157.58 247 ALA B O 1
ATOM 3975 N N . VAL B 1 248 ? -25.455 5.463 -18.663 1.00 121.01 248 VAL B N 1
ATOM 3976 C CA . VAL B 1 248 ? -25.103 6.256 -17.491 1.00 124.08 248 VAL B CA 1
ATOM 3977 C C . VAL B 1 248 ? -26.165 7.295 -17.145 1.00 134.06 248 VAL B C 1
ATOM 3978 O O . VAL B 1 248 ? -26.531 7.460 -15.982 1.00 119.82 248 VAL B O 1
ATOM 3982 N N . GLU B 1 249 ? -26.655 8.008 -18.148 1.00 121.41 249 GLU B N 1
ATOM 3983 C CA . GLU B 1 249 ? -27.678 8.995 -17.875 1.00 112.75 249 GLU B CA 1
ATOM 3984 C C . GLU B 1 249 ? -28.921 8.326 -17.308 1.00 124.19 249 GLU B C 1
ATOM 3985 O O . GLU B 1 249 ? -29.511 8.838 -16.364 1.00 122.77 249 GLU B O 1
ATOM 3991 N N . ARG B 1 250 ? -29.313 7.186 -17.881 1.00 115.76 250 ARG B N 1
ATOM 3992 C CA . ARG B 1 250 ? -30.532 6.494 -17.451 1.00 117.36 250 ARG B CA 1
ATOM 3993 C C . ARG B 1 250 ? -30.396 6.020 -16.015 1.00 125.16 250 ARG B C 1
ATOM 3994 O O . ARG B 1 250 ? -31.350 6.058 -15.220 1.00 134.84 250 ARG B O 1
ATOM 4002 N N . ASP B 1 251 ? -29.188 5.579 -15.687 1.00 127.48 251 ASP B N 1
ATOM 4003 C CA . ASP B 1 251 ? -28.890 5.118 -14.343 1.00 128.28 251 ASP B CA 1
ATOM 4004 C C . ASP B 1 251 ? -28.981 6.271 -13.354 1.00 136.31 251 ASP B C 1
ATOM 4005 O O . ASP B 1 251 ? -29.688 6.180 -12.349 1.00 141.03 251 ASP B O 1
ATOM 4010 N N . ILE B 1 252 ? -28.281 7.362 -13.656 1.00 130.43 252 ILE B N 1
ATOM 4011 C CA . ILE B 1 252 ? -28.341 8.573 -12.841 1.00 131.74 252 ILE B CA 1
ATOM 4012 C C . ILE B 1 252 ? -29.774 9.104 -12.663 1.00 137.84 252 ILE B C 1
ATOM 4013 O O . ILE B 1 252 ? -30.124 9.593 -11.588 1.00 124.32 252 ILE B O 1
ATOM 4018 N N . ARG B 1 253 ? -30.599 9.023 -13.707 1.00 123.45 253 ARG B N 1
ATOM 4019 C CA . ARG B 1 253 ? -31.999 9.444 -13.580 1.00 116.03 253 ARG B CA 1
ATOM 4020 C C . ARG B 1 253 ? -32.736 8.547 -12.598 1.00 119.38 253 ARG B C 1
ATOM 4021 O O . ARG B 1 253 ? -33.374 9.034 -11.674 1.00 126.25 253 ARG B O 1
ATOM 4029 N N . TYR B 1 254 ? -32.641 7.235 -12.790 1.00 132.34 254 TYR B N 1
ATOM 4030 C CA . TYR B 1 254 ? -33.241 6.307 -11.835 1.00 118.13 254 TYR B CA 1
ATOM 4031 C C . TYR B 1 254 ? -32.837 6.650 -10.395 1.00 130.71 254 TYR B C 1
ATOM 4032 O O . TYR B 1 254 ? -33.681 6.836 -9.518 1.00 120.91 254 TYR B O 1
ATOM 4041 N N . ARG B 1 255 ? -31.542 6.751 -10.147 1.00 117.15 255 ARG B N 1
ATOM 4042 C CA . ARG B 1 255 ? -31.067 7.063 -8.799 1.00 123.49 255 ARG B CA 1
ATOM 4043 C C . ARG B 1 255 ? -31.567 8.406 -8.278 1.00 137.47 255 ARG B C 1
ATOM 4044 O O . ARG B 1 255 ? -31.792 8.575 -7.085 1.00 132.86 255 ARG B O 1
ATOM 4052 N N . VAL B 1 256 ? -31.720 9.372 -9.171 1.00 145.47 256 VAL B N 1
ATOM 4053 C CA . VAL B 1 256 ? -32.191 10.684 -8.763 1.00 128.61 256 VAL B CA 1
ATOM 4054 C C . VAL B 1 256 ? -33.658 10.635 -8.367 1.00 126.24 256 VAL B C 1
ATOM 4055 O O . VAL B 1 256 ? -34.054 11.304 -7.429 1.00 133.42 256 VAL B O 1
ATOM 4059 N N . LYS B 1 257 ? -34.457 9.833 -9.067 1.00 127.62 257 LYS B N 1
ATOM 4060 C CA . LYS B 1 257 ? -35.855 9.626 -8.678 1.00 107.92 257 LYS B CA 1
ATOM 4061 C C . LYS B 1 257 ? -35.887 8.969 -7.306 1.00 122.94 257 LYS B C 1
ATOM 4062 O O . LYS B 1 257 ? -36.594 9.430 -6.401 1.00 127.12 257 LYS B O 1
ATOM 4068 N N . LYS B 1 258 ? -35.109 7.898 -7.153 1.00 137.00 258 LYS B N 1
ATOM 4069 C CA . LYS B 1 258 ? -34.985 7.229 -5.861 1.00 143.19 258 LYS B CA 1
ATOM 4070 C C . LYS B 1 258 ? -34.621 8.210 -4.737 1.00 148.22 258 LYS B C 1
ATOM 4071 O O . LYS B 1 258 ? -35.172 8.159 -3.632 1.00 140.44 258 LYS B O 1
ATOM 4077 N N . MET B 1 259 ? -33.693 9.109 -5.022 1.00 141.94 259 MET B N 1
ATOM 4078 C CA . MET B 1 259 ? -33.261 10.075 -4.032 1.00 135.61 259 MET B CA 1
ATOM 4079 C C . MET B 1 259 ? -34.340 11.141 -3.752 1.00 128.48 259 MET B C 1
ATOM 4080 O O . MET B 1 259 ? -34.414 11.672 -2.650 1.00 139.29 259 MET B O 1
ATOM 4085 N N . PHE B 1 260 ? -35.177 11.450 -4.739 1.00 138.69 260 PHE B N 1
ATOM 4086 C CA . PHE B 1 260 ? -36.309 12.348 -4.510 1.00 126.55 260 PHE B CA 1
ATOM 4087 C C . PHE B 1 260 ? -37.247 11.680 -3.528 1.00 139.02 260 PHE B C 1
ATOM 4088 O O . PHE B 1 260 ? -37.851 12.338 -2.677 1.00 148.02 260 PHE B O 1
ATOM 4096 N N . ASP B 1 261 ? -37.383 10.363 -3.664 1.00 155.08 261 ASP B N 1
ATOM 4097 C CA . ASP B 1 261 ? -38.277 9.613 -2.786 1.00 144.81 261 ASP B CA 1
ATOM 4098 C C . ASP B 1 261 ? -37.738 9.534 -1.347 1.00 155.37 261 ASP B C 1
ATOM 4099 O O . ASP B 1 261 ? -38.353 10.086 -0.425 1.00 159.43 261 ASP B O 1
ATOM 4104 N N . GLN B 1 262 ? -36.588 8.875 -1.163 1.00 161.88 262 GLN B N 1
ATOM 4105 C CA . GLN B 1 262 ? -36.030 8.645 0.178 1.00 153.90 262 GLN B CA 1
ATOM 4106 C C . GLN B 1 262 ? -35.780 9.933 0.968 1.00 150.18 262 GLN B C 1
ATOM 4107 O O . GLN B 1 262 ? -36.239 10.073 2.099 1.00 176.25 262 GLN B O 1
ATOM 4113 N N . LYS B 1 263 ? -35.048 10.864 0.363 1.00 141.30 263 LYS B N 1
ATOM 4114 C CA . LYS B 1 263 ? -34.712 12.142 0.994 1.00 156.80 263 LYS B CA 1
ATOM 4115 C C . LYS B 1 263 ? -35.929 13.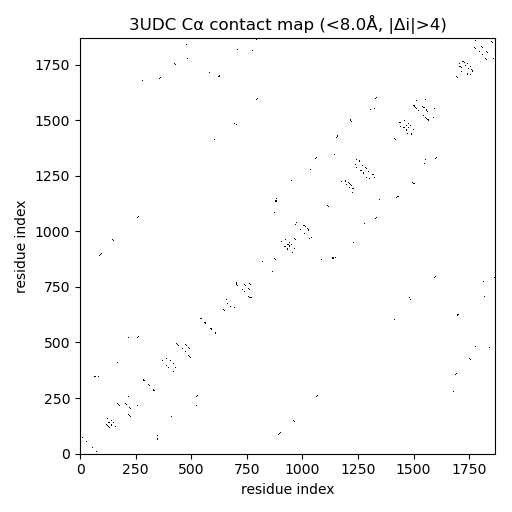064 1.182 1.00 166.67 263 LYS B C 1
ATOM 4116 O O . LYS B 1 263 ? -35.808 14.169 1.719 1.00 166.83 263 LYS B O 1
ATOM 4122 N N . ASN B 1 264 ? -37.099 12.611 0.740 1.00 176.47 264 ASN B N 1
ATOM 4123 C CA . ASN B 1 264 ? -38.315 13.425 0.801 1.00 170.52 264 ASN B CA 1
ATOM 4124 C C . ASN B 1 264 ? -38.080 14.869 0.378 1.00 166.83 264 ASN B C 1
ATOM 4125 O O . ASN B 1 264 ? -37.959 15.762 1.219 1.00 149.79 264 ASN B O 1
ATOM 4130 N N . ILE B 1 265 ? -38.016 15.072 -0.937 1.00 167.08 265 ILE B N 1
ATOM 4131 C CA . ILE B 1 265 ? -37.786 16.381 -1.547 1.00 153.38 265 ILE B CA 1
ATOM 4132 C C . ILE B 1 265 ? -38.898 16.627 -2.567 1.00 136.03 265 ILE B C 1
ATOM 4133 O O . ILE B 1 265 ? -39.297 15.698 -3.262 1.00 139.31 265 ILE B O 1
ATOM 4138 N N . SER B 1 266 ? -39.407 17.860 -2.646 1.00 143.59 266 SER B N 1
ATOM 4139 C CA . SER B 1 266 ? -40.530 18.190 -3.543 1.00 139.03 266 SER B CA 1
ATOM 4140 C C . SER B 1 266 ? -40.139 18.133 -5.014 1.00 137.85 266 SER B C 1
ATOM 4141 O O . SER B 1 266 ? -39.074 18.597 -5.407 1.00 130.23 266 SER B O 1
ATOM 4144 N N . PHE B 1 267 ? -41.012 17.572 -5.835 1.00 145.94 267 PHE B N 1
ATOM 4145 C CA . PHE B 1 267 ? -40.775 17.554 -7.269 1.00 136.04 267 PHE B CA 1
ATOM 4146 C C . PHE B 1 267 ? -40.972 18.964 -7.828 1.00 121.23 267 PHE B C 1
ATOM 4147 O O . PHE B 1 267 ? -41.593 19.806 -7.195 1.00 136.08 267 PHE B O 1
ATOM 4155 N N . PRO B 1 268 ? -40.418 19.236 -9.010 1.00 119.17 268 PRO B N 1
ATOM 4156 C CA . PRO B 1 268 ? -40.451 20.584 -9.578 1.00 118.80 268 PRO B CA 1
ATOM 4157 C C . PRO B 1 268 ? -41.761 20.917 -10.271 1.00 148.38 268 PRO B C 1
ATOM 4158 O O . PRO B 1 268 ? -41.706 21.494 -11.358 1.00 164.18 268 PRO B O 1
ATOM 4162 N N . TYR B 1 269 ? -42.900 20.571 -9.666 1.00 137.35 269 TYR B N 1
ATOM 4163 C CA . TYR B 1 269 ? -44.218 20.844 -10.257 1.00 127.41 269 TYR B CA 1
ATOM 4164 C C . TYR B 1 269 ? -44.377 22.314 -10.600 1.00 124.21 269 TYR B C 1
ATOM 4165 O O . TYR B 1 269 ? -44.062 23.179 -9.788 1.00 126.51 269 TYR B O 1
ATOM 4174 N N . PRO B 1 270 ? -44.900 22.608 -11.796 1.00 128.57 270 PRO B N 1
ATOM 4175 C CA . PRO B 1 270 ? -45.037 24.020 -12.151 1.00 123.24 270 PRO B CA 1
ATOM 4176 C C . PRO B 1 270 ? -45.859 24.674 -11.076 1.00 141.53 270 PRO B C 1
ATOM 4177 O O . PRO B 1 270 ? -46.742 24.022 -10.529 1.00 159.10 270 PRO B O 1
ATOM 4181 N N . GLN B 1 271 ? -45.574 25.927 -10.759 1.00 145.37 271 GLN B N 1
ATOM 4182 C CA . GLN B 1 271 ? -46.145 26.507 -9.555 1.00 132.43 271 GLN B CA 1
ATOM 4183 C C . GLN B 1 271 ? -46.606 27.941 -9.762 1.00 139.81 271 GLN B C 1
ATOM 4184 O O . GLN B 1 271 ? -45.803 28.872 -9.785 1.00 137.86 271 GLN B O 1
ATOM 4190 N N . MET B 1 272 ? -47.915 28.091 -9.934 1.00 153.21 272 MET B N 1
ATOM 4191 C CA . MET B 1 272 ? -48.545 29.387 -10.080 1.00 131.70 272 MET B CA 1
ATOM 4192 C C . MET B 1 272 ? -49.041 29.771 -8.717 1.00 124.02 272 MET B C 1
ATOM 4193 O O . MET B 1 272 ? -49.078 28.935 -7.820 1.00 136.35 272 MET B O 1
ATOM 4198 N N . ASP B 1 273 ? -49.391 31.037 -8.540 1.00 117.28 273 ASP B N 1
ATOM 4199 C CA . ASP B 1 273 ? -50.210 31.416 -7.392 1.00 148.67 273 ASP B CA 1
ATOM 4200 C C . ASP B 1 273 ? -51.191 32.507 -7.820 1.00 145.55 273 ASP B C 1
ATOM 4201 O O . ASP B 1 273 ? -50.808 33.463 -8.505 1.00 121.04 273 ASP B O 1
ATOM 4206 N N . VAL B 1 274 ? -52.457 32.331 -7.435 1.00 128.82 274 VAL B N 1
ATOM 4207 C CA . VAL B 1 274 ? -53.555 33.048 -8.056 1.00 121.04 274 VAL B CA 1
ATOM 4208 C C . VAL B 1 274 ? -54.291 33.883 -7.024 1.00 130.55 274 VAL B C 1
ATOM 4209 O O . VAL B 1 274 ? -54.375 33.495 -5.860 1.00 139.45 274 VAL B O 1
ATOM 4213 N N . ASN B 1 275 ? -54.782 35.050 -7.440 1.00 128.17 275 ASN B N 1
ATOM 4214 C CA . ASN B 1 275 ? -55.638 35.889 -6.583 1.00 158.26 275 ASN B CA 1
ATOM 4215 C C . ASN B 1 275 ? -57.127 35.756 -6.942 1.00 160.04 275 ASN B C 1
ATOM 4216 O O . ASN B 1 275 ? -57.482 35.654 -8.119 1.00 149.76 275 ASN B O 1
ATOM 4221 N N . PHE B 1 276 ? -57.999 35.778 -5.941 1.00 145.57 276 PHE B N 1
ATOM 4222 C CA . PHE B 1 276 ? -59.413 35.519 -6.181 1.00 114.60 276 PHE B CA 1
ATOM 4223 C C . PHE B 1 276 ? -60.343 36.736 -6.038 1.00 149.19 276 PHE B C 1
ATOM 4224 O O . PHE B 1 276 ? -60.216 37.535 -5.110 1.00 171.46 276 PHE B O 1
ATOM 4232 N N . LYS B 1 277 ? -61.295 36.849 -6.956 1.00 140.35 277 LYS B N 1
ATOM 4233 C CA . LYS B 1 277 ? -62.447 37.710 -6.776 1.00 175.74 277 LYS B CA 1
ATOM 4234 C C . LYS B 1 277 ? -63.658 36.815 -7.010 1.00 189.73 277 LYS B C 1
ATOM 4235 O O . LYS B 1 277 ? -63.603 35.935 -7.867 1.00 185.01 277 LYS B O 1
ATOM 4241 N N . ARG B 1 278 ? -64.742 37.011 -6.260 1.00 179.68 278 ARG B N 1
ATOM 4242 C CA . ARG B 1 278 ? -66.015 36.431 -6.667 1.00 182.98 278 ARG B CA 1
ATOM 4243 C C . ARG B 1 278 ? -66.949 37.510 -7.201 1.00 190.00 278 ARG B C 1
ATOM 4244 O O . ARG B 1 278 ? -66.978 38.624 -6.686 1.00 196.83 278 ARG B O 1
ATOM 4252 N N . VAL B 1 279 ? -67.706 37.173 -8.237 1.00 170.97 279 VAL B N 1
ATOM 4253 C CA . VAL B 1 279 ? -68.725 38.075 -8.752 1.00 190.99 279 VAL B CA 1
ATOM 4254 C C . VAL B 1 279 ? -69.838 37.301 -9.457 1.00 182.69 279 VAL B C 1
ATOM 4255 O O . VAL B 1 279 ? -70.820 36.882 -8.833 1.00 145.04 279 VAL B O 1
ATOM 4259 N N . TYR C 1 13 ? 16.812 17.368 -96.035 1.00 160.64 13 TYR C N 1
ATOM 4260 C CA . TYR C 1 13 ? 17.143 16.775 -94.738 1.00 204.47 13 TYR C CA 1
ATOM 4261 C C . TYR C 1 13 ? 17.175 17.814 -93.635 1.00 216.64 13 TYR C C 1
ATOM 4262 O O . TYR C 1 13 ? 18.075 17.824 -92.787 1.00 178.95 13 TYR C O 1
ATOM 4271 N N . ASP C 1 14 ? 16.179 18.695 -93.697 1.00 233.45 14 ASP C N 1
ATOM 4272 C CA . ASP C 1 14 ? 15.825 19.632 -92.628 1.00 228.53 14 ASP C CA 1
ATOM 4273 C C . ASP C 1 14 ? 16.931 20.530 -92.072 1.00 236.21 14 ASP C C 1
ATOM 4274 O O . ASP C 1 14 ? 17.963 20.052 -91.596 1.00 228.10 14 ASP C O 1
ATOM 4279 N N . ILE C 1 15 ? 16.686 21.839 -92.140 1.00 240.65 15 ILE C N 1
ATOM 4280 C CA . ILE C 1 15 ? 17.438 22.832 -91.373 1.00 237.17 15 ILE C CA 1
ATOM 4281 C C . ILE C 1 15 ? 16.457 23.755 -90.617 1.00 212.73 15 ILE C C 1
ATOM 4282 O O . ILE C 1 15 ? 16.585 24.983 -90.631 1.00 161.61 15 ILE C O 1
ATOM 4287 N N . LYS C 1 16 ? 15.465 23.136 -89.975 1.00 218.45 16 LYS C N 1
ATOM 4288 C CA . LYS C 1 16 ? 14.530 23.828 -89.085 1.00 169.75 16 LYS C CA 1
ATOM 4289 C C . LYS C 1 16 ? 14.827 23.512 -87.620 1.00 167.93 16 LYS C C 1
ATOM 4290 O O . LYS C 1 16 ? 14.339 24.211 -86.731 1.00 198.80 16 LYS C O 1
ATOM 4296 N N . ALA C 1 17 ? 15.605 22.455 -87.367 1.00 149.53 17 ALA C N 1
ATOM 4297 C CA . ALA C 1 17 ? 16.014 22.102 -86.006 1.00 160.99 17 ALA C CA 1
ATOM 4298 C C . ALA C 1 17 ? 16.719 23.296 -85.368 1.00 194.01 17 ALA C C 1
ATOM 4299 O O . ALA C 1 17 ? 16.800 23.426 -84.139 1.00 208.48 17 ALA C O 1
ATOM 4301 N N . VAL C 1 18 ? 17.217 24.176 -86.227 1.00 185.63 18 VAL C N 1
ATOM 4302 C CA . VAL C 1 18 ? 17.822 25.421 -85.792 1.00 188.77 18 VAL C CA 1
ATOM 4303 C C . VAL C 1 18 ? 16.773 26.345 -85.163 1.00 197.05 18 VAL C C 1
ATOM 4304 O O . VAL C 1 18 ? 16.932 26.768 -84.022 1.00 201.22 18 VAL C O 1
ATOM 4308 N N . LYS C 1 19 ? 15.694 26.636 -85.890 1.00 190.61 19 LYS C N 1
ATOM 4309 C CA . LYS C 1 19 ? 14.612 27.461 -85.350 1.00 172.22 19 LYS C CA 1
ATOM 4310 C C . LYS C 1 19 ? 13.989 26.828 -84.104 1.00 161.82 19 LYS C C 1
ATOM 4311 O O . LYS C 1 19 ? 13.545 27.527 -83.201 1.00 186.17 19 LYS C O 1
ATOM 4317 N N . PHE C 1 20 ? 13.978 25.501 -84.068 1.00 138.22 20 PHE C N 1
ATOM 4318 C CA . PHE C 1 20 ? 13.499 24.728 -82.927 1.00 132.01 20 PHE C CA 1
ATOM 4319 C C . PHE C 1 20 ? 14.342 24.978 -81.670 1.00 155.75 20 PHE C C 1
ATOM 4320 O O . PHE C 1 20 ? 13.837 25.479 -80.655 1.00 196.81 20 PHE C O 1
ATOM 4328 N N . LEU C 1 21 ? 15.626 24.643 -81.729 1.00 137.66 21 LEU C N 1
ATOM 4329 C CA . LEU C 1 21 ? 16.514 24.915 -80.598 1.00 163.52 21 LEU C CA 1
ATOM 4330 C C . LEU C 1 21 ? 16.546 26.412 -80.238 1.00 167.13 21 LEU C C 1
ATOM 4331 O O . LEU C 1 21 ? 16.728 26.776 -79.071 1.00 161.75 21 LEU C O 1
ATOM 4336 N N . LEU C 1 22 ? 16.355 27.267 -81.243 1.00 170.25 22 LEU C N 1
ATOM 4337 C CA . LEU C 1 22 ? 16.246 28.712 -81.043 1.00 168.12 22 LEU C CA 1
ATOM 4338 C C . LEU C 1 22 ? 15.073 29.008 -80.127 1.00 183.03 22 LEU C C 1
ATOM 4339 O O . LEU C 1 22 ? 15.195 29.756 -79.160 1.00 183.84 22 LEU C O 1
ATOM 4344 N N . ASP C 1 23 ? 13.928 28.414 -80.454 1.00 189.47 23 ASP C N 1
ATOM 4345 C CA . ASP C 1 23 ? 12.700 28.623 -79.695 1.00 162.66 23 ASP C CA 1
ATOM 4346 C C . ASP C 1 23 ? 12.798 28.099 -78.275 1.00 152.39 23 ASP C C 1
ATOM 4347 O O . ASP C 1 23 ? 12.707 28.877 -77.331 1.00 187.48 23 ASP C O 1
ATOM 4352 N N . VAL C 1 24 ? 13.000 26.797 -78.107 1.00 128.05 24 VAL C N 1
ATOM 4353 C CA . VAL C 1 24 ? 13.166 26.273 -76.745 1.00 152.49 24 VAL C CA 1
ATOM 4354 C C . VAL C 1 24 ? 14.262 27.023 -75.937 1.00 148.77 24 VAL C C 1
ATOM 4355 O O . VAL C 1 24 ? 14.157 27.183 -74.711 1.00 158.26 24 VAL C O 1
ATOM 4359 N N . LEU C 1 25 ? 15.282 27.527 -76.625 1.00 126.93 25 LEU C N 1
ATOM 4360 C CA . LEU C 1 25 ? 16.251 28.408 -75.974 1.00 149.72 25 LEU C CA 1
ATOM 4361 C C . LEU C 1 25 ? 15.626 29.760 -75.568 1.00 151.94 25 LEU C C 1
ATOM 4362 O O . LEU C 1 25 ? 15.979 30.328 -74.536 1.00 154.90 25 LEU C O 1
ATOM 4367 N N . LYS C 1 26 ? 14.695 30.265 -76.374 1.00 148.25 26 LYS C N 1
ATOM 4368 C CA . LYS C 1 26 ? 13.973 31.504 -76.051 1.00 137.82 26 LYS C CA 1
ATOM 4369 C C . LYS C 1 26 ? 13.044 31.366 -74.846 1.00 154.76 26 LYS C C 1
ATOM 4370 O O . LYS C 1 26 ? 13.020 32.227 -73.976 1.00 168.42 26 LYS C O 1
ATOM 4376 N N . ILE C 1 27 ? 12.251 30.298 -74.831 1.00 144.57 27 ILE C N 1
ATOM 4377 C CA . ILE C 1 27 ? 11.412 29.943 -73.687 1.00 129.04 27 ILE C CA 1
ATOM 4378 C C . ILE C 1 27 ? 12.245 29.788 -72.417 1.00 155.12 27 ILE C C 1
ATOM 4379 O O . ILE C 1 27 ? 11.835 30.263 -71.357 1.00 122.71 27 ILE C O 1
ATOM 4384 N N . LEU C 1 28 ? 13.394 29.103 -72.514 1.00 162.69 28 LEU C N 1
ATOM 4385 C CA . LEU C 1 28 ? 14.240 28.918 -71.336 1.00 112.71 28 LEU C CA 1
ATOM 4386 C C . LEU C 1 28 ? 14.848 30.240 -70.868 1.00 135.05 28 LEU C C 1
ATOM 4387 O O . LEU C 1 28 ? 14.791 30.553 -69.684 1.00 135.53 28 LEU C O 1
ATOM 4392 N N . ILE C 1 29 ? 15.407 31.037 -71.776 1.00 145.86 29 ILE C N 1
ATOM 4393 C CA . ILE C 1 29 ? 16.023 32.283 -71.320 1.00 157.16 29 ILE C CA 1
ATOM 4394 C C . ILE C 1 29 ? 14.978 33.256 -70.801 1.00 133.34 29 ILE C C 1
ATOM 4395 O O . ILE C 1 29 ? 15.250 34.046 -69.903 1.00 149.24 29 ILE C O 1
ATOM 4400 N N . ILE C 1 30 ? 13.771 33.197 -71.344 1.00 151.12 30 ILE C N 1
ATOM 4401 C CA . ILE C 1 30 ? 12.689 34.050 -70.827 1.00 170.46 30 ILE C CA 1
ATOM 4402 C C . ILE C 1 30 ? 12.121 33.581 -69.467 1.00 148.27 30 ILE C C 1
ATOM 4403 O O . ILE C 1 30 ? 11.755 34.409 -68.631 1.00 118.07 30 ILE C O 1
ATOM 4408 N N . ALA C 1 31 ? 12.054 32.269 -69.236 1.00 140.03 31 ALA C N 1
ATOM 4409 C CA . ALA C 1 31 ? 11.656 31.761 -67.913 1.00 127.64 31 ALA C CA 1
ATOM 4410 C C . ALA C 1 31 ? 12.720 32.046 -66.857 1.00 144.25 31 ALA C C 1
ATOM 4411 O O . ALA C 1 31 ? 12.398 32.332 -65.707 1.00 133.68 31 ALA C O 1
ATOM 4413 N N . PHE C 1 32 ? 13.987 31.966 -67.249 1.00 154.40 32 PHE C N 1
ATOM 4414 C CA . PHE C 1 32 ? 15.065 32.346 -66.350 1.00 152.62 32 PHE C CA 1
ATOM 4415 C C . PHE C 1 32 ? 14.956 33.843 -66.010 1.00 158.42 32 PHE C C 1
ATOM 4416 O O . PHE C 1 32 ? 14.911 34.219 -64.834 1.00 161.13 32 PHE C O 1
ATOM 4424 N N . ILE C 1 33 ? 14.873 34.690 -67.036 1.00 147.53 33 ILE C N 1
ATOM 4425 C CA . ILE C 1 33 ? 14.748 36.131 -66.824 1.00 131.74 33 ILE C CA 1
ATOM 4426 C C . ILE C 1 33 ? 13.571 36.456 -65.934 1.00 137.59 33 ILE C C 1
ATOM 4427 O O . ILE C 1 33 ? 13.675 37.269 -65.023 1.00 148.50 33 ILE C O 1
ATOM 4432 N N . GLY C 1 34 ? 12.447 35.811 -66.200 1.00 135.17 34 GLY C N 1
ATOM 4433 C CA . GLY C 1 34 ? 11.252 36.003 -65.399 1.00 101.84 34 GLY C CA 1
ATOM 4434 C C . GLY C 1 34 ? 11.419 35.585 -63.949 1.00 147.31 34 GLY C C 1
ATOM 4435 O O . GLY C 1 34 ? 10.974 36.290 -63.045 1.00 143.11 34 GLY C O 1
ATOM 4436 N N . ILE C 1 35 ? 12.064 34.443 -63.714 1.00 168.17 35 ILE C N 1
ATOM 4437 C CA . ILE C 1 35 ? 12.297 33.992 -62.342 1.00 140.68 35 ILE C CA 1
ATOM 4438 C C . ILE C 1 35 ? 13.211 34.938 -61.571 1.00 136.34 35 ILE C C 1
ATOM 4439 O O . ILE C 1 35 ? 12.859 35.350 -60.472 1.00 156.44 35 ILE C O 1
ATOM 4444 N N . LYS C 1 36 ? 14.367 35.298 -62.137 1.00 144.32 36 LYS C N 1
ATOM 4445 C CA . LYS C 1 36 ? 15.269 36.246 -61.449 1.00 173.66 36 LYS C CA 1
ATOM 4446 C C . LYS C 1 36 ? 14.545 37.584 -61.195 1.00 163.97 36 LYS C C 1
ATOM 4447 O O . LYS C 1 36 ? 14.533 38.104 -60.072 1.00 156.89 36 LYS C O 1
ATOM 4453 N N . PHE C 1 37 ? 13.917 38.115 -62.238 1.00 156.46 37 PHE C N 1
ATOM 4454 C CA . PHE C 1 37 ? 13.106 39.333 -62.154 1.00 161.05 37 PHE C CA 1
ATOM 4455 C C . PHE C 1 37 ? 12.131 39.300 -60.974 1.00 167.23 37 PHE C C 1
ATOM 4456 O O . PHE C 1 37 ? 12.066 40.244 -60.176 1.00 184.45 37 PHE C O 1
ATOM 4464 N N . ALA C 1 38 ? 11.371 38.211 -60.861 1.00 155.40 38 ALA C N 1
ATOM 4465 C CA . ALA C 1 38 ? 10.398 38.070 -59.764 1.00 133.04 38 ALA C CA 1
ATOM 4466 C C . ALA C 1 38 ? 10.997 37.876 -58.375 1.00 161.59 38 ALA C C 1
ATOM 4467 O O . ALA C 1 38 ? 10.403 38.341 -57.404 1.00 135.45 38 ALA C O 1
ATOM 4469 N N . ASP C 1 39 ? 12.132 37.171 -58.268 1.00 176.93 39 ASP C N 1
ATOM 4470 C CA . ASP C 1 39 ? 12.796 37.005 -56.967 1.00 154.30 39 ASP C CA 1
ATOM 4471 C C . ASP C 1 39 ? 13.343 38.353 -56.488 1.00 151.82 39 ASP C C 1
ATOM 4472 O O . ASP C 1 39 ? 13.367 38.660 -55.288 1.00 161.30 39 ASP C O 1
ATOM 4477 N N . PHE C 1 40 ? 13.752 39.168 -57.448 1.00 132.44 40 PHE C N 1
ATOM 4478 C CA . PHE C 1 40 ? 14.137 40.542 -57.167 1.00 156.74 40 PHE C CA 1
ATOM 4479 C C . PHE C 1 40 ? 12.959 41.372 -56.664 1.00 168.29 40 PHE C C 1
ATOM 4480 O O . PHE C 1 40 ? 13.034 41.978 -55.591 1.00 193.52 40 PHE C O 1
ATOM 4488 N N . LEU C 1 41 ? 11.868 41.387 -57.427 1.00 175.96 41 LEU C N 1
ATOM 4489 C CA . LEU C 1 41 ? 10.656 42.121 -57.022 1.00 164.33 41 LEU C CA 1
ATOM 4490 C C . LEU C 1 41 ? 10.085 41.693 -55.668 1.00 158.67 41 LEU C C 1
ATOM 4491 O O . LEU C 1 41 ? 9.589 42.527 -54.909 1.00 159.43 41 LEU C O 1
ATOM 4496 N N . ILE C 1 42 ? 10.156 40.396 -55.374 1.00 167.28 42 ILE C N 1
ATOM 4497 C CA . ILE C 1 42 ? 9.715 39.863 -54.085 1.00 148.57 42 ILE C CA 1
ATOM 4498 C C . ILE C 1 42 ? 10.648 40.267 -52.968 1.00 161.28 42 ILE C C 1
ATOM 4499 O O . ILE C 1 42 ? 10.212 40.606 -51.877 1.00 179.72 42 ILE C O 1
ATOM 4504 N N . TYR C 1 43 ? 11.943 40.241 -53.236 1.00 195.97 43 TYR C N 1
ATOM 4505 C CA . TYR C 1 43 ? 12.888 40.731 -52.248 1.00 206.24 43 TYR C CA 1
ATOM 4506 C C . TYR C 1 43 ? 12.706 42.233 -51.931 1.00 218.06 43 TYR C C 1
ATOM 4507 O O . TYR C 1 43 ? 12.811 42.633 -50.771 1.00 233.85 43 TYR C O 1
ATOM 4516 N N . ARG C 1 44 ? 12.432 43.060 -52.943 1.00 189.98 44 ARG C N 1
ATOM 4517 C CA . ARG C 1 44 ? 12.191 44.496 -52.711 1.00 152.59 44 ARG C CA 1
ATOM 4518 C C . ARG C 1 44 ? 10.871 44.774 -51.983 1.00 174.43 44 ARG C C 1
ATOM 4519 O O . ARG C 1 44 ? 10.860 45.462 -50.961 1.00 191.89 44 ARG C O 1
ATOM 4527 N N . PHE C 1 45 ? 9.765 44.235 -52.500 1.00 192.44 45 PHE C N 1
ATOM 4528 C CA . PHE C 1 45 ? 8.467 44.353 -51.819 1.00 198.94 45 PHE C CA 1
ATOM 4529 C C . PHE C 1 45 ? 8.579 43.715 -50.425 1.00 198.31 45 PHE C C 1
ATOM 4530 O O . PHE C 1 45 ? 7.686 43.864 -49.584 1.00 173.23 45 PHE C O 1
ATOM 4538 N N . TYR C 1 46 ? 9.684 42.996 -50.203 1.00 225.65 46 TYR C N 1
ATOM 4539 C CA . TYR C 1 46 ? 10.012 42.408 -48.899 1.00 228.45 46 TYR C CA 1
ATOM 4540 C C . TYR C 1 46 ? 10.650 43.436 -47.981 1.00 226.55 46 TYR C C 1
ATOM 4541 O O . TYR C 1 46 ? 10.068 43.844 -46.984 1.00 250.31 46 TYR C O 1
ATOM 4550 N N . LYS C 1 47 ? 11.860 43.844 -48.325 1.00 189.46 47 LYS C N 1
ATOM 4551 C CA . LYS C 1 47 ? 12.621 44.762 -47.495 1.00 195.35 47 LYS C CA 1
ATOM 4552 C C . LYS C 1 47 ? 11.974 46.129 -47.295 1.00 212.94 47 LYS C C 1
ATOM 4553 O O . LYS C 1 47 ? 12.158 46.758 -46.256 1.00 225.23 47 LYS C O 1
ATOM 4559 N N . LEU C 1 48 ? 11.229 46.603 -48.285 1.00 213.07 48 LEU C N 1
ATOM 4560 C CA . LEU C 1 48 ? 10.538 47.882 -48.136 1.00 210.21 48 LEU C CA 1
ATOM 4561 C C . LEU C 1 48 ? 9.421 47.810 -47.083 1.00 225.00 48 LEU C C 1
ATOM 4562 O O . LEU C 1 48 ? 9.208 48.758 -46.327 1.00 227.29 48 LEU C O 1
ATOM 4567 N N . TYR C 1 49 ? 8.719 46.679 -47.040 1.00 228.85 49 TYR C N 1
ATOM 4568 C CA . TYR C 1 49 ? 7.655 46.433 -46.062 1.00 230.67 49 TYR C CA 1
ATOM 4569 C C . TYR C 1 49 ? 8.206 45.796 -44.775 1.00 230.24 49 TYR C C 1
ATOM 4570 O O . TYR C 1 49 ? 7.450 45.496 -43.845 1.00 213.69 49 TYR C O 1
ATOM 4579 N N . SER C 1 50 ? 9.518 45.576 -44.734 1.00 240.11 50 SER C N 1
ATOM 4580 C CA . SER C 1 50 ? 10.134 44.821 -43.643 1.00 245.01 50 SER C CA 1
ATOM 4581 C C . SER C 1 50 ? 10.715 45.670 -42.517 1.00 260.04 50 SER C C 1
ATOM 4582 O O . SER C 1 50 ? 10.655 45.270 -41.353 1.00 265.88 50 SER C O 1
ATOM 4585 N N . LYS C 1 51 ? 11.299 46.819 -42.859 1.00 252.77 51 LYS C N 1
ATOM 4586 C CA . LYS C 1 51 ? 11.881 47.703 -41.843 1.00 229.59 51 LYS C CA 1
ATOM 4587 C C . LYS C 1 51 ? 10.891 48.705 -41.244 1.00 240.68 51 LYS C C 1
ATOM 4588 O O . LYS C 1 51 ? 11.081 49.171 -40.120 1.00 231.52 51 LYS C O 1
ATOM 4594 N N . SER C 1 52 ? 9.834 49.029 -41.986 1.00 251.83 52 SER C N 1
ATOM 4595 C CA . SER C 1 52 ? 8.705 49.743 -41.398 1.00 242.03 52 SER C CA 1
ATOM 4596 C C . SER C 1 52 ? 7.763 48.724 -40.732 1.00 268.30 52 SER C C 1
ATOM 4597 O O . SER C 1 52 ? 6.575 48.660 -41.060 1.00 265.37 52 SER C O 1
ATOM 4600 N N . LYS C 1 53 ? 8.312 47.933 -39.800 1.00 276.05 53 LYS C N 1
ATOM 4601 C CA . LYS C 1 53 ? 7.600 46.802 -39.177 1.00 257.95 53 LYS C CA 1
ATOM 4602 C C . LYS C 1 53 ? 6.380 47.202 -38.353 1.00 257.01 53 LYS C C 1
ATOM 4603 O O . LYS C 1 53 ? 6.358 47.031 -37.131 1.00 238.10 53 LYS C O 1
ATOM 4609 N N . ILE C 1 54 ? 5.368 47.718 -39.047 1.00 274.54 54 ILE C N 1
ATOM 4610 C CA . ILE C 1 54 ? 4.134 48.189 -38.426 1.00 270.67 54 ILE C CA 1
ATOM 4611 C C . ILE C 1 54 ? 3.059 47.110 -38.358 1.00 266.47 54 ILE C C 1
ATOM 4612 O O . ILE C 1 54 ? 2.825 46.512 -37.308 1.00 262.52 54 ILE C O 1
ATOM 4617 N N . GLN C 1 55 ? 2.406 46.877 -39.494 1.00 256.61 55 GLN C N 1
ATOM 4618 C CA . GLN C 1 55 ? 1.209 46.040 -39.557 1.00 241.85 55 GLN C CA 1
ATOM 4619 C C . GLN C 1 55 ? 1.474 44.530 -39.441 1.00 236.50 55 GLN C C 1
ATOM 4620 O O . GLN C 1 55 ? 0.540 43.760 -39.215 1.00 234.11 55 GLN C O 1
ATOM 4626 N N . LEU C 1 56 ? 2.731 44.107 -39.580 1.00 218.05 56 LEU C N 1
ATOM 4627 C CA . LEU C 1 56 ? 3.064 42.674 -39.582 1.00 198.32 56 LEU C CA 1
ATOM 4628 C C . LEU C 1 56 ? 4.379 42.305 -38.877 1.00 176.86 56 LEU C C 1
ATOM 4629 O O . LEU C 1 56 ? 5.355 43.047 -38.943 1.00 180.05 56 LEU C O 1
ATOM 4634 N N . PRO C 1 57 ? 4.399 41.148 -38.193 1.00 173.37 57 PRO C N 1
ATOM 4635 C CA . PRO C 1 57 ? 5.630 40.543 -37.647 1.00 179.20 57 PRO C CA 1
ATOM 4636 C C . PRO C 1 57 ? 6.481 39.839 -38.712 1.00 181.07 57 PRO C C 1
ATOM 4637 O O . PRO C 1 57 ? 5.969 39.350 -39.716 1.00 180.48 57 PRO C O 1
ATOM 4641 N N . GLN C 1 58 ? 7.784 39.776 -38.481 1.00 192.71 58 GLN C N 1
ATOM 4642 C CA . GLN C 1 58 ? 8.685 39.106 -39.412 1.00 190.55 58 GLN C CA 1
ATOM 4643 C C . GLN C 1 58 ? 8.537 37.584 -39.361 1.00 190.61 58 GLN C C 1
ATOM 4644 O O . GLN C 1 58 ? 9.415 36.867 -39.828 1.00 199.57 58 GLN C O 1
ATOM 4650 N N . ARG C 1 59 ? 7.448 37.090 -38.775 1.00 170.79 59 ARG C N 1
ATOM 4651 C CA . ARG C 1 59 ? 7.128 35.667 -38.856 1.00 167.39 59 ARG C CA 1
ATOM 4652 C C . ARG C 1 59 ? 6.042 35.506 -39.909 1.00 175.69 59 ARG C C 1
ATOM 4653 O O . ARG C 1 59 ? 6.019 34.531 -40.653 1.00 155.19 59 ARG C O 1
ATOM 4661 N N . LYS C 1 60 ? 5.145 36.486 -39.965 1.00 183.33 60 LYS C N 1
ATOM 4662 C CA . LYS C 1 60 ? 4.062 36.489 -40.940 1.00 182.46 60 LYS C CA 1
ATOM 4663 C C . LYS C 1 60 ? 4.607 36.868 -42.313 1.00 179.66 60 LYS C C 1
ATOM 4664 O O . LYS C 1 60 ? 4.374 36.167 -43.294 1.00 190.34 60 LYS C O 1
ATOM 4670 N N . ILE C 1 61 ? 5.345 37.971 -42.376 1.00 155.42 61 ILE C N 1
ATOM 4671 C CA . ILE C 1 61 ? 5.904 38.425 -43.643 1.00 148.26 61 ILE C CA 1
ATOM 4672 C C . ILE C 1 61 ? 6.773 37.341 -44.270 1.00 159.94 61 ILE C C 1
ATOM 4673 O O . ILE C 1 61 ? 6.869 37.238 -45.485 1.00 152.41 61 ILE C O 1
ATOM 4678 N N . ASP C 1 62 ? 7.400 36.528 -43.432 1.00 175.16 62 ASP C N 1
ATOM 4679 C CA . ASP C 1 62 ? 8.256 35.458 -43.921 1.00 169.37 62 ASP C CA 1
ATOM 4680 C C . ASP C 1 62 ? 7.453 34.416 -44.665 1.00 154.87 62 ASP C C 1
ATOM 4681 O O . ASP C 1 62 ? 7.789 34.050 -45.787 1.00 153.56 62 ASP C O 1
ATOM 4686 N N . THR C 1 63 ? 6.391 33.940 -44.027 1.00 164.42 63 THR C N 1
ATOM 4687 C CA . THR C 1 63 ? 5.552 32.879 -44.581 1.00 171.82 63 THR C CA 1
ATOM 4688 C C . THR C 1 63 ? 4.715 33.367 -45.774 1.00 153.17 63 THR C C 1
ATOM 4689 O O . THR C 1 63 ? 4.441 32.622 -46.721 1.00 145.89 63 THR C O 1
ATOM 4693 N N . LEU C 1 64 ? 4.335 34.635 -45.727 1.00 132.52 64 LEU C N 1
ATOM 4694 C CA . LEU C 1 64 ? 3.621 35.293 -46.814 1.00 131.32 64 LEU C CA 1
ATOM 4695 C C . LEU C 1 64 ? 4.493 35.534 -48.050 1.00 147.90 64 LEU C C 1
ATOM 4696 O O . LEU C 1 64 ? 4.049 35.370 -49.188 1.00 131.43 64 LEU C O 1
ATOM 4701 N N . THR C 1 65 ? 5.734 35.940 -47.812 1.00 156.70 65 THR C N 1
ATOM 4702 C CA . THR C 1 65 ? 6.700 36.172 -48.877 1.00 137.65 65 THR C CA 1
ATOM 4703 C C . THR C 1 65 ? 7.163 34.858 -49.518 1.00 126.31 65 THR C C 1
ATOM 4704 O O . THR C 1 65 ? 7.246 34.745 -50.739 1.00 109.62 65 THR C O 1
ATOM 4708 N N . SER C 1 66 ? 7.427 33.858 -48.684 1.00 121.73 66 SER C N 1
ATOM 4709 C CA . SER C 1 66 ? 7.678 32.501 -49.154 1.00 133.07 66 SER C CA 1
ATOM 4710 C C . SER C 1 66 ? 6.531 32.001 -50.004 1.00 132.46 66 SER C C 1
ATOM 4711 O O . SER C 1 66 ? 6.738 31.373 -51.041 1.00 134.42 66 SER C O 1
ATOM 4714 N N . LEU C 1 67 ? 5.315 32.277 -49.552 1.00 135.02 67 LEU C N 1
ATOM 4715 C CA . LEU C 1 67 ? 4.114 31.898 -50.295 1.00 131.01 67 LEU C CA 1
ATOM 4716 C C . LEU C 1 67 ? 4.009 32.585 -51.698 1.00 140.56 67 LEU C C 1
ATOM 4717 O O . LEU C 1 67 ? 3.779 31.923 -52.730 1.00 78.73 67 LEU C O 1
ATOM 4722 N N . THR C 1 68 ? 4.197 33.903 -51.746 1.00 129.20 68 THR C N 1
ATOM 4723 C CA . THR C 1 68 ? 4.270 34.620 -53.030 1.00 105.13 68 THR C CA 1
ATOM 4724 C C . THR C 1 68 ? 5.316 34.014 -53.987 1.00 141.53 68 THR C C 1
ATOM 4725 O O . THR C 1 68 ? 5.015 33.739 -55.161 1.00 106.47 68 THR C O 1
ATOM 4729 N N . LYS C 1 69 ? 6.542 33.832 -53.472 1.00 144.87 69 LYS C N 1
ATOM 4730 C CA . LYS C 1 69 ? 7.653 33.267 -54.237 1.00 119.44 69 LYS C CA 1
ATOM 4731 C C . LYS C 1 69 ? 7.299 31.915 -54.837 1.00 127.32 69 LYS C C 1
ATOM 4732 O O . LYS C 1 69 ? 7.456 31.710 -56.036 1.00 132.27 69 LYS C O 1
ATOM 4738 N N . ASN C 1 70 ? 6.818 30.990 -54.011 1.00 126.04 70 ASN C N 1
ATOM 4739 C CA . ASN C 1 70 ? 6.419 29.674 -54.521 1.00 117.31 70 ASN C CA 1
ATOM 4740 C C . ASN C 1 70 ? 5.321 29.755 -55.567 1.00 113.03 70 ASN C C 1
ATOM 4741 O O . ASN C 1 70 ? 5.307 28.990 -56.529 1.00 122.98 70 ASN C O 1
ATOM 4746 N N . ALA C 1 71 ? 4.386 30.676 -55.388 1.00 119.09 71 ALA C N 1
ATOM 4747 C CA . ALA C 1 71 ? 3.331 30.798 -56.385 1.00 112.40 71 ALA C CA 1
ATOM 4748 C C . ALA C 1 71 ? 3.914 31.228 -57.727 1.00 129.79 71 ALA C C 1
ATOM 4749 O O . ALA C 1 71 ? 3.608 30.657 -58.775 1.00 111.30 71 ALA C O 1
ATOM 4751 N N . VAL C 1 72 ? 4.766 32.237 -57.701 1.00 109.17 72 VAL C N 1
ATOM 4752 C CA . VAL C 1 72 ? 5.366 32.678 -58.943 1.00 120.06 72 VAL C CA 1
ATOM 4753 C C . VAL C 1 72 ? 6.281 31.629 -59.604 1.00 135.03 72 VAL C C 1
ATOM 4754 O O . VAL C 1 72 ? 6.310 31.492 -60.836 1.00 108.39 72 VAL C O 1
ATOM 4758 N N . ARG C 1 73 ? 7.011 30.870 -58.794 1.00 135.88 73 ARG C N 1
ATOM 4759 C CA . ARG C 1 73 ? 7.788 29.759 -59.345 1.00 121.35 73 ARG C CA 1
ATOM 4760 C C . ARG C 1 73 ? 6.857 28.761 -60.041 1.00 109.91 73 ARG C C 1
ATOM 4761 O O . ARG C 1 73 ? 7.075 28.434 -61.191 1.00 109.15 73 ARG C O 1
ATOM 4769 N N . TYR C 1 74 ? 5.798 28.306 -59.373 1.00 118.61 74 TYR C N 1
ATOM 4770 C CA . TYR C 1 74 ? 4.919 27.313 -60.004 1.00 113.48 74 TYR C CA 1
ATOM 4771 C C . TYR C 1 74 ? 4.228 27.835 -61.260 1.00 117.31 74 TYR C C 1
ATOM 4772 O O . TYR C 1 74 ? 4.108 27.109 -62.237 1.00 109.83 74 TYR C O 1
ATOM 4781 N N . ILE C 1 75 ? 3.793 29.090 -61.253 1.00 122.01 75 ILE C N 1
ATOM 4782 C CA . ILE C 1 75 ? 3.199 29.671 -62.457 1.00 114.44 75 ILE C CA 1
ATOM 4783 C C . ILE C 1 75 ? 4.183 29.703 -63.615 1.00 133.06 75 ILE C C 1
ATOM 4784 O O . ILE C 1 75 ? 3.832 29.320 -64.741 1.00 117.24 75 ILE C O 1
ATOM 4789 N N . ILE C 1 76 ? 5.410 30.161 -63.340 1.00 113.63 76 ILE C N 1
ATOM 4790 C CA . ILE C 1 76 ? 6.459 30.217 -64.362 1.00 100.52 76 ILE C CA 1
ATOM 4791 C C . ILE C 1 76 ? 6.862 28.842 -64.913 1.00 108.48 76 ILE C C 1
ATOM 4792 O O . ILE C 1 76 ? 7.015 28.673 -66.119 1.00 105.49 76 ILE C O 1
ATOM 4797 N N . TYR C 1 77 ? 7.022 27.865 -64.030 1.00 103.98 77 TYR C N 1
ATOM 4798 C CA . TYR C 1 77 ? 7.135 26.472 -64.443 1.00 100.70 77 TYR C CA 1
ATOM 4799 C C . TYR C 1 77 ? 6.007 26.043 -65.382 1.00 114.53 77 TYR C C 1
ATOM 4800 O O . TYR C 1 77 ? 6.265 25.605 -66.486 1.00 98.48 77 TYR C O 1
ATOM 4809 N N . PHE C 1 78 ? 4.752 26.152 -64.947 1.00 121.43 78 PHE C N 1
ATOM 4810 C CA . PHE C 1 78 ? 3.632 25.750 -65.809 1.00 108.14 78 PHE C CA 1
ATOM 4811 C C . PHE C 1 78 ? 3.665 26.419 -67.159 1.00 120.59 78 PHE C C 1
ATOM 4812 O O . PHE C 1 78 ? 3.422 25.769 -68.160 1.00 118.48 78 PHE C O 1
ATOM 4820 N N . LEU C 1 79 ? 3.968 27.711 -67.200 1.00 125.74 79 LEU C N 1
ATOM 4821 C CA . LEU C 1 79 ? 4.067 28.395 -68.488 1.00 131.92 79 LEU C CA 1
ATOM 4822 C C . LEU C 1 79 ? 5.174 27.864 -69.415 1.00 131.26 79 LEU C C 1
ATOM 4823 O O . LEU C 1 79 ? 4.894 27.435 -70.550 1.00 107.31 79 LEU C O 1
ATOM 4828 N N . ALA C 1 80 ? 6.418 27.882 -68.933 1.00 114.38 80 ALA C N 1
ATOM 4829 C CA . ALA C 1 80 ? 7.528 27.356 -69.720 1.00 108.25 80 ALA C CA 1
ATOM 4830 C C . ALA C 1 80 ? 7.221 25.944 -70.200 1.00 125.42 80 ALA C C 1
ATOM 4831 O O . ALA C 1 80 ? 7.402 25.622 -71.379 1.00 138.01 80 ALA C O 1
ATOM 4833 N N . GLY C 1 81 ? 6.743 25.111 -69.279 1.00 107.09 81 GLY C N 1
ATOM 4834 C CA . GLY C 1 81 ? 6.387 23.732 -69.563 1.00 87.83 81 GLY C CA 1
ATOM 4835 C C . GLY C 1 81 ? 5.333 23.556 -70.636 1.00 109.00 81 GLY C C 1
ATOM 4836 O O . GLY C 1 81 ? 5.506 22.749 -71.531 1.00 128.12 81 GLY C O 1
ATOM 4837 N N . ALA C 1 82 ? 4.235 24.298 -70.569 1.00 109.88 82 ALA C N 1
ATOM 4838 C CA . ALA C 1 82 ? 3.208 24.132 -71.587 1.00 100.40 82 ALA C CA 1
ATOM 4839 C C . ALA C 1 82 ? 3.644 24.695 -72.938 1.00 120.46 82 ALA C C 1
ATOM 4840 O O . ALA C 1 82 ? 3.209 24.202 -73.975 1.00 144.92 82 ALA C O 1
ATOM 4842 N N . SER C 1 83 ? 4.499 25.719 -72.932 1.00 89.86 83 SER C N 1
ATOM 4843 C CA . SER C 1 83 ? 5.062 26.244 -74.181 1.00 128.10 83 SER C CA 1
ATOM 4844 C C . SER C 1 83 ? 6.000 25.240 -74.899 1.00 156.61 83 SER C C 1
ATOM 4845 O O . SER C 1 83 ? 5.890 25.005 -76.130 1.00 150.04 83 SER C O 1
ATOM 4848 N N . ILE C 1 84 ? 6.914 24.652 -74.121 1.00 149.96 84 ILE C N 1
ATOM 4849 C CA . ILE C 1 84 ? 7.775 23.566 -74.604 1.00 124.04 84 ILE C CA 1
ATOM 4850 C C . ILE C 1 84 ? 6.958 22.334 -75.031 1.00 111.64 84 ILE C C 1
ATOM 4851 O O . ILE C 1 84 ? 7.316 21.652 -75.980 1.00 140.60 84 ILE C O 1
ATOM 4856 N N . LEU C 1 85 ? 5.855 22.056 -74.345 1.00 119.82 85 LEU C N 1
ATOM 4857 C CA . LEU C 1 85 ? 4.977 20.960 -74.752 1.00 120.95 85 LEU C CA 1
ATOM 4858 C C . LEU C 1 85 ? 4.334 21.282 -76.072 1.00 113.07 85 LEU C C 1
ATOM 4859 O O . LEU C 1 85 ? 4.086 20.384 -76.860 1.00 115.40 85 LEU C O 1
ATOM 4864 N N . LYS C 1 86 ? 4.040 22.566 -76.289 1.00 145.76 86 LYS C N 1
ATOM 4865 C CA . LYS C 1 86 ? 3.440 23.030 -77.541 1.00 136.02 86 LYS C CA 1
ATOM 4866 C C . LYS C 1 86 ? 4.416 22.768 -78.658 1.00 128.37 86 LYS C C 1
ATOM 4867 O O . LYS C 1 86 ? 4.017 22.417 -79.765 1.00 129.67 86 LYS C O 1
ATOM 4873 N N . LEU C 1 87 ? 5.700 22.949 -78.357 1.00 131.08 87 LEU C N 1
ATOM 4874 C CA . LEU C 1 87 ? 6.776 22.707 -79.334 1.00 129.65 87 LEU C CA 1
ATOM 4875 C C . LEU C 1 87 ? 6.950 21.250 -79.821 1.00 128.63 87 LEU C C 1
ATOM 4876 O O . LEU C 1 87 ? 7.380 21.018 -80.952 1.00 139.86 87 LEU C O 1
ATOM 4881 N N . PHE C 1 88 ? 6.637 20.281 -78.965 1.00 115.84 88 PHE C N 1
ATOM 4882 C CA . PHE C 1 88 ? 6.687 18.863 -79.337 1.00 115.14 88 PHE C CA 1
ATOM 4883 C C . PHE C 1 88 ? 5.332 18.401 -79.861 1.00 128.39 88 PHE C C 1
ATOM 4884 O O . PHE C 1 88 ? 4.989 17.215 -79.818 1.00 143.40 88 PHE C O 1
ATOM 4892 N N . ASN C 1 89 ? 4.556 19.357 -80.343 1.00 119.70 89 ASN C N 1
ATOM 4893 C CA . ASN C 1 89 ? 3.276 19.073 -80.977 1.00 139.60 89 ASN C CA 1
ATOM 4894 C C . ASN C 1 89 ? 2.135 18.574 -80.084 1.00 147.07 89 ASN C C 1
ATOM 4895 O O . ASN C 1 89 ? 1.243 17.874 -80.556 1.00 145.03 89 ASN C O 1
ATOM 4900 N N . ILE C 1 90 ? 2.167 18.949 -78.805 1.00 155.43 90 ILE C N 1
ATOM 4901 C CA . ILE C 1 90 ? 1.036 18.750 -77.904 1.00 109.68 90 ILE C CA 1
ATOM 4902 C C . ILE C 1 90 ? 0.028 19.859 -78.124 1.00 117.68 90 ILE C C 1
ATOM 4903 O O . ILE C 1 90 ? 0.407 21.019 -78.264 1.00 125.89 90 ILE C O 1
ATOM 4908 N N . ASP C 1 91 ? -1.254 19.496 -78.142 1.00 116.76 91 ASP C N 1
ATOM 4909 C CA . ASP C 1 91 ? -2.345 20.429 -78.414 1.00 103.28 91 ASP C CA 1
ATOM 4910 C C . ASP C 1 91 ? -2.663 21.330 -77.216 1.00 135.80 91 ASP C C 1
ATOM 4911 O O . ASP C 1 91 ? -2.924 20.846 -76.116 1.00 134.55 91 ASP C O 1
ATOM 4916 N N . MET C 1 92 ? -2.663 22.641 -77.436 1.00 127.31 92 MET C N 1
ATOM 4917 C CA . MET C 1 92 ? -2.943 23.587 -76.358 1.00 121.21 92 MET C CA 1
ATOM 4918 C C . MET C 1 92 ? -4.420 23.679 -75.871 1.00 128.85 92 MET C C 1
ATOM 4919 O O . MET C 1 92 ? -4.701 24.234 -74.810 1.00 158.08 92 MET C O 1
ATOM 4924 N N . THR C 1 93 ? -5.364 23.146 -76.635 1.00 119.17 93 THR C N 1
ATOM 4925 C CA . THR C 1 93 ? -6.759 23.141 -76.210 1.00 118.05 93 THR C CA 1
ATOM 4926 C C . THR C 1 93 ? -7.035 22.021 -75.211 1.00 134.56 93 THR C C 1
ATOM 4927 O O . THR C 1 93 ? -7.850 22.182 -74.303 1.00 162.74 93 THR C O 1
ATOM 4931 N N . SER C 1 94 ? -6.358 20.888 -75.378 1.00 130.36 94 SER C N 1
ATOM 4932 C CA . SER C 1 94 ? -6.446 19.784 -74.423 1.00 126.57 94 SER C CA 1
ATOM 4933 C C . SER C 1 94 ? -5.711 20.140 -73.150 1.00 133.45 94 SER C C 1
ATOM 4934 O O . SER C 1 94 ? -6.182 19.888 -72.033 1.00 148.78 94 SER C O 1
ATOM 4937 N N . LEU C 1 95 ? -4.546 20.739 -73.336 1.00 135.89 95 LEU C N 1
ATOM 4938 C CA . LEU C 1 95 ? -3.781 21.313 -72.244 1.00 120.79 95 LEU C CA 1
ATOM 4939 C C . LEU C 1 95 ? -4.635 22.329 -71.487 1.00 119.47 95 LEU C C 1
ATOM 4940 O O . LEU C 1 95 ? -4.583 22.397 -70.260 1.00 109.51 95 LEU C O 1
ATOM 4945 N N . LEU C 1 96 ? -5.427 23.107 -72.227 1.00 130.98 96 LEU C N 1
ATOM 4946 C CA . LEU C 1 96 ? -6.365 24.055 -71.626 1.00 126.05 96 LEU C CA 1
ATOM 4947 C C . LEU C 1 96 ? -7.489 23.379 -70.838 1.00 113.30 96 LEU C C 1
ATOM 4948 O O . LEU C 1 96 ? -7.838 23.841 -69.759 1.00 131.10 96 LEU C O 1
ATOM 4953 N N . ALA C 1 97 ? -8.064 22.308 -71.380 1.00 104.67 97 ALA C N 1
ATOM 4954 C CA . ALA C 1 97 ? -9.109 21.578 -70.673 1.00 109.66 97 ALA C CA 1
ATOM 4955 C C . ALA C 1 97 ? -8.586 20.787 -69.481 1.00 98.84 97 ALA C C 1
ATOM 4956 O O . ALA C 1 97 ? -9.356 20.272 -68.682 1.00 126.13 97 ALA C O 1
ATOM 4958 N N . VAL C 1 98 ? -7.276 20.667 -69.360 1.00 96.84 98 VAL C N 1
ATOM 4959 C CA . VAL C 1 98 ? -6.716 20.124 -68.119 1.00 108.86 98 VAL C CA 1
ATOM 4960 C C . VAL C 1 98 ? -6.392 21.247 -67.109 1.00 121.70 98 VAL C C 1
ATOM 4961 O O . VAL C 1 98 ? -6.854 21.199 -65.968 1.00 131.21 98 VAL C O 1
ATOM 4965 N N . ALA C 1 99 ? -5.646 22.271 -67.536 1.00 102.82 99 ALA C N 1
ATOM 4966 C CA . ALA C 1 99 ? -5.288 23.399 -66.660 1.00 106.65 99 ALA C CA 1
ATOM 4967 C C . ALA C 1 99 ? -6.506 24.189 -66.163 1.00 123.81 99 ALA C C 1
ATOM 4968 O O . ALA C 1 99 ? -6.471 24.865 -65.118 1.00 135.49 99 ALA C O 1
ATOM 4970 N N . GLY C 1 100 ? -7.588 24.098 -66.921 1.00 116.05 100 GLY C N 1
ATOM 4971 C CA . GLY C 1 100 ? -8.806 24.809 -66.599 1.00 99.76 100 GLY C CA 1
ATOM 4972 C C . GLY C 1 100 ? -9.537 24.246 -65.397 1.00 124.13 100 GLY C C 1
ATOM 4973 O O . GLY C 1 100 ? -10.462 24.877 -64.873 1.00 134.43 100 GLY C O 1
ATOM 4974 N N . ILE C 1 101 ? -9.138 23.053 -64.964 1.00 114.94 101 ILE C N 1
ATOM 4975 C CA . ILE C 1 101 ? -9.675 22.495 -63.738 1.00 124.27 101 ILE C CA 1
ATOM 4976 C C . ILE C 1 101 ? -9.210 23.356 -62.572 1.00 125.39 101 ILE C C 1
ATOM 4977 O O . ILE C 1 101 ? -9.995 23.690 -61.670 1.00 132.45 101 ILE C O 1
ATOM 4982 N N . GLY C 1 102 ? -7.930 23.733 -62.624 1.00 96.25 102 GLY C N 1
ATOM 4983 C CA . GLY C 1 102 ? -7.320 24.646 -61.666 1.00 84.33 102 GLY C CA 1
ATOM 4984 C C . GLY C 1 102 ? -7.749 26.096 -61.838 1.00 125.75 102 GLY C C 1
ATOM 4985 O O . GLY C 1 102 ? -7.976 26.802 -60.850 1.00 136.13 102 GLY C O 1
ATOM 4986 N N . SER C 1 103 ? -7.861 26.548 -63.088 1.00 121.68 103 SER C N 1
ATOM 4987 C CA . SER C 1 103 ? -8.407 27.881 -63.362 1.00 103.23 103 SER C CA 1
ATOM 4988 C C . SER C 1 103 ? -9.792 28.065 -62.738 1.00 124.07 103 SER C C 1
ATOM 4989 O O . SER C 1 103 ? -10.073 29.097 -62.130 1.00 149.54 103 SER C O 1
ATOM 4992 N N . LEU C 1 104 ? -10.656 27.067 -62.916 1.00 107.94 104 LEU C N 1
ATOM 4993 C CA . LEU C 1 104 ? -11.998 27.081 -62.349 1.00 100.22 104 LEU C CA 1
ATOM 4994 C C . LEU C 1 104 ? -12.007 26.945 -60.823 1.00 117.12 104 LEU C C 1
ATOM 4995 O O . LEU C 1 104 ? -12.594 27.787 -60.135 1.00 120.26 104 LEU C O 1
ATOM 5000 N N . ALA C 1 105 ? -11.371 25.899 -60.290 1.00 106.15 105 ALA C N 1
ATOM 5001 C CA . ALA C 1 105 ? -11.360 25.695 -58.844 1.00 99.84 105 ALA C CA 1
ATOM 5002 C C . ALA C 1 105 ? -10.811 26.897 -58.079 1.00 116.93 105 ALA C C 1
ATOM 5003 O O . ALA C 1 105 ? -11.451 27.404 -57.166 1.00 139.08 105 ALA C O 1
ATOM 5005 N N . ILE C 1 106 ? -9.631 27.360 -58.447 1.00 95.32 106 ILE C N 1
ATOM 5006 C CA . ILE C 1 106 ? -9.069 28.540 -57.805 1.00 98.46 106 ILE C CA 1
ATOM 5007 C C . ILE C 1 106 ? -9.851 29.821 -58.129 1.00 119.54 106 ILE C C 1
ATOM 5008 O O . ILE C 1 106 ? -10.266 30.562 -57.225 1.00 127.33 106 ILE C O 1
ATOM 5013 N N . GLY C 1 107 ? -10.058 30.073 -59.417 1.00 89.92 107 GLY C N 1
ATOM 5014 C CA . GLY C 1 107 ? -10.799 31.235 -59.862 1.00 100.12 107 GLY C CA 1
ATOM 5015 C C . GLY C 1 107 ? -12.088 31.474 -59.109 1.00 100.56 107 GLY C C 1
ATOM 5016 O O . GLY C 1 107 ? -12.399 32.629 -58.808 1.00 118.86 107 GLY C O 1
ATOM 5017 N N . PHE C 1 108 ? -12.829 30.398 -58.810 1.00 96.67 108 PHE C N 1
ATOM 5018 C CA . PHE C 1 108 ? -14.111 30.487 -58.064 1.00 114.37 108 PHE C CA 1
ATOM 5019 C C . PHE C 1 108 ? -14.018 30.398 -56.546 1.00 127.41 108 PHE C C 1
ATOM 5020 O O . PHE C 1 108 ? -14.834 30.993 -55.843 1.00 143.70 108 PHE C O 1
ATOM 5028 N N . GLY C 1 109 ? -13.065 29.622 -56.044 1.00 103.35 109 GLY C N 1
ATOM 5029 C CA . GLY C 1 109 ? -12.831 29.565 -54.613 1.00 115.88 109 GLY C CA 1
ATOM 5030 C C . GLY C 1 109 ? -12.352 30.898 -54.069 1.00 127.37 109 GLY C C 1
ATOM 5031 O O . GLY C 1 109 ? -12.574 31.208 -52.900 1.00 133.30 109 GLY C O 1
ATOM 5032 N N . ALA C 1 110 ? -11.701 31.685 -54.927 1.00 107.13 110 ALA C N 1
ATOM 5033 C CA . ALA C 1 110 ? -11.156 32.985 -54.551 1.00 93.05 110 ALA C CA 1
ATOM 5034 C C . ALA C 1 110 ? -12.155 34.136 -54.642 1.00 116.74 110 ALA C C 1
ATOM 5035 O O . ALA C 1 110 ? -11.873 35.279 -54.230 1.00 143.06 110 ALA C O 1
ATOM 5037 N N . GLN C 1 111 ? -13.324 33.843 -55.185 1.00 115.01 111 GLN C N 1
ATOM 5038 C CA . GLN C 1 111 ? -14.307 34.887 -55.404 1.00 130.56 111 GLN C CA 1
ATOM 5039 C C . GLN C 1 111 ? -14.855 35.431 -54.094 1.00 120.21 111 GLN C C 1
ATOM 5040 O O . GLN C 1 111 ? -15.251 36.594 -54.018 1.00 138.84 111 GLN C O 1
ATOM 5046 N N . ASN C 1 112 ? -14.866 34.608 -53.054 1.00 135.11 112 ASN C N 1
ATOM 5047 C CA . ASN C 1 112 ? -15.262 35.123 -51.753 1.00 135.97 112 ASN C CA 1
ATOM 5048 C C . ASN C 1 112 ? -14.239 36.118 -51.227 1.00 125.75 112 ASN C C 1
ATOM 5049 O O . ASN C 1 112 ? -14.595 37.196 -50.787 1.00 98.75 112 ASN C O 1
ATOM 5054 N N . LEU C 1 113 ? -12.965 35.767 -51.308 1.00 118.36 113 LEU C N 1
ATOM 5055 C CA . LEU C 1 113 ? -11.889 36.711 -51.018 1.00 100.83 113 LEU C CA 1
ATOM 5056 C C . LEU C 1 113 ? -12.048 38.065 -51.727 1.00 117.06 113 LEU C C 1
ATOM 5057 O O . LEU C 1 113 ? -11.963 39.130 -51.093 1.00 123.13 113 LEU C O 1
ATOM 5062 N N . VAL C 1 114 ? -12.267 38.026 -53.041 1.00 108.39 114 VAL C N 1
ATOM 5063 C CA . VAL C 1 114 ? -12.517 39.266 -53.782 1.00 105.50 114 VAL C CA 1
ATOM 5064 C C . VAL C 1 114 ? -13.778 40.032 -53.330 1.00 117.46 114 VAL C C 1
ATOM 5065 O O . VAL C 1 114 ? -13.765 41.268 -53.249 1.00 121.44 114 VAL C O 1
ATOM 5069 N N . LYS C 1 115 ? -14.860 39.303 -53.048 1.00 110.50 115 LYS C N 1
ATOM 5070 C CA . LYS C 1 115 ? -16.103 39.890 -52.547 1.00 105.59 115 LYS C CA 1
ATOM 5071 C C . LYS C 1 115 ? -15.867 40.615 -51.215 1.00 117.04 115 LYS C C 1
ATOM 5072 O O . LYS C 1 115 ? -16.284 41.763 -51.045 1.00 113.19 115 LYS C O 1
ATOM 5078 N N . ASP C 1 116 ? -15.178 39.942 -50.288 1.00 100.74 116 ASP C N 1
ATOM 5079 C CA . ASP C 1 116 ? -14.763 40.529 -49.014 1.00 109.42 116 ASP C CA 1
ATOM 5080 C C . ASP C 1 116 ? -14.036 41.828 -49.278 1.00 115.47 116 ASP C C 1
ATOM 5081 O O . ASP C 1 116 ? -14.421 42.864 -48.765 1.00 148.23 116 ASP C O 1
ATOM 5086 N N . MET C 1 117 ? -12.977 41.783 -50.081 1.00 113.32 117 MET C N 1
ATOM 5087 C CA . MET C 1 117 ? -12.211 43.008 -50.314 1.00 124.04 117 MET C CA 1
ATOM 5088 C C . MET C 1 117 ? -13.033 44.163 -50.891 1.00 125.75 117 MET C C 1
ATOM 5089 O O . MET C 1 117 ? -12.884 45.298 -50.440 1.00 118.53 117 MET C O 1
ATOM 5094 N N . ILE C 1 118 ? -13.897 43.896 -51.868 1.00 96.92 118 ILE C N 1
ATOM 5095 C CA . ILE C 1 118 ? -14.708 44.976 -52.436 1.00 89.70 118 ILE C CA 1
ATOM 5096 C C . ILE C 1 118 ? -15.649 45.567 -51.391 1.00 114.60 118 ILE C C 1
ATOM 5097 O O . ILE C 1 118 ? -15.744 46.800 -51.221 1.00 106.71 118 ILE C O 1
ATOM 5102 N N . SER C 1 119 ? -16.331 44.683 -50.669 1.00 123.82 119 SER C N 1
ATOM 5103 C CA . SER C 1 119 ? -17.249 45.119 -49.612 1.00 129.13 119 SER C CA 1
ATOM 5104 C C . SER C 1 119 ? -16.559 45.953 -48.545 1.00 134.01 119 SER C C 1
ATOM 5105 O O . SER C 1 119 ? -17.013 47.036 -48.197 1.00 108.96 119 SER C O 1
ATOM 5108 N N . GLY C 1 120 ? -15.464 45.427 -48.018 1.00 131.45 120 GLY C N 1
ATOM 5109 C CA . GLY C 1 120 ? -14.650 46.139 -47.058 1.00 109.27 120 GLY C CA 1
ATOM 5110 C C . GLY C 1 120 ? -14.218 47.492 -47.579 1.00 125.11 120 GLY C C 1
ATOM 5111 O O . GLY C 1 120 ? -14.338 48.490 -46.877 1.00 132.94 120 GLY C O 1
ATOM 5112 N N . PHE C 1 121 ? -13.724 47.540 -48.812 1.00 116.86 121 PHE C N 1
ATOM 5113 C CA . PHE C 1 121 ? -13.358 48.821 -49.405 1.00 112.87 121 PHE C CA 1
ATOM 5114 C C . PHE C 1 121 ? -14.500 49.817 -49.274 1.00 126.73 121 PHE C C 1
ATOM 5115 O O . PHE C 1 121 ? -14.272 50.973 -48.907 1.00 127.76 121 PHE C O 1
ATOM 5123 N N . PHE C 1 122 ? -15.724 49.390 -49.585 1.00 125.34 122 PHE C N 1
ATOM 5124 C CA . PHE C 1 122 ? -16.842 50.328 -49.482 1.00 98.50 122 PHE C CA 1
ATOM 5125 C C . PHE C 1 122 ? -17.271 50.673 -48.045 1.00 123.55 122 PHE C C 1
ATOM 5126 O O . PHE C 1 122 ? -17.714 51.792 -47.774 1.00 118.96 122 PHE C O 1
ATOM 5134 N N . ILE C 1 123 ? -17.149 49.717 -47.130 1.00 122.91 123 ILE C N 1
ATOM 5135 C CA . ILE C 1 123 ? -17.414 49.988 -45.722 1.00 116.24 123 ILE C CA 1
ATOM 5136 C C . ILE C 1 123 ? -16.491 51.094 -45.222 1.00 123.02 123 ILE C C 1
ATOM 5137 O O . ILE C 1 123 ? -16.956 52.081 -44.658 1.00 122.47 123 ILE C O 1
ATOM 5142 N N . ILE C 1 124 ? -15.186 50.925 -45.445 1.00 127.47 124 ILE C N 1
ATOM 5143 C CA . ILE C 1 124 ? -14.174 51.912 -45.043 1.00 121.52 124 ILE C CA 1
ATOM 5144 C C . ILE C 1 124 ? -14.346 53.265 -45.741 1.00 124.17 124 ILE C C 1
ATOM 5145 O O . ILE C 1 124 ? -14.254 54.325 -45.117 1.00 136.86 124 ILE C O 1
ATOM 5150 N N . PHE C 1 125 ? -14.581 53.211 -47.044 1.00 117.42 125 PHE C N 1
ATOM 5151 C CA . PHE C 1 125 ? -14.633 54.390 -47.893 1.00 115.71 125 PHE C CA 1
ATOM 5152 C C . PHE C 1 125 ? -15.950 55.201 -47.776 1.00 131.51 125 PHE C C 1
ATOM 5153 O O . PHE C 1 125 ? -15.950 56.422 -47.980 1.00 136.67 125 PHE C O 1
ATOM 5161 N N . GLU C 1 126 ? -17.062 54.534 -47.457 1.00 117.55 126 GLU C N 1
ATOM 5162 C CA . GLU C 1 126 ? -18.345 55.214 -47.274 1.00 118.91 126 GLU C CA 1
ATOM 5163 C C . GLU C 1 126 ? -18.602 55.523 -45.794 1.00 142.93 126 GLU C C 1
ATOM 5164 O O . GLU C 1 126 ? -19.701 55.942 -45.414 1.00 143.10 126 GLU C O 1
ATOM 5170 N N . ASP C 1 127 ? -17.581 55.308 -44.967 1.00 140.56 127 ASP C N 1
ATOM 5171 C CA . ASP C 1 127 ? -17.695 55.436 -43.516 1.00 129.75 127 ASP C CA 1
ATOM 5172 C C . ASP C 1 127 ? -19.065 55.025 -43.013 1.00 144.97 127 ASP C C 1
ATOM 5173 O O . ASP C 1 127 ? -19.771 55.826 -42.399 1.00 166.16 127 ASP C O 1
ATOM 5178 N N . GLN C 1 128 ? -19.430 53.773 -43.300 1.00 141.43 128 GLN C N 1
ATOM 5179 C CA . GLN C 1 128 ? -20.692 53.184 -42.858 1.00 123.85 128 GLN C CA 1
ATOM 5180 C C . GLN C 1 128 ? -20.699 53.083 -41.338 1.00 128.38 128 GLN C C 1
ATOM 5181 O O . GLN C 1 128 ? -21.756 53.151 -40.701 1.00 141.39 128 GLN C O 1
ATOM 5187 N N . PHE C 1 129 ? -19.505 52.931 -40.769 1.00 123.82 129 PHE C N 1
ATOM 5188 C CA . PHE C 1 129 ? -19.308 52.941 -39.321 1.00 136.11 129 PHE C CA 1
ATOM 5189 C C . PHE C 1 129 ? -17.818 53.042 -38.957 1.00 141.52 129 PHE C C 1
ATOM 5190 O O . PHE C 1 129 ? -16.943 52.598 -39.701 1.00 115.10 129 PHE C O 1
ATOM 5198 N N . SER C 1 130 ? -17.544 53.638 -37.804 1.00 158.89 130 SER C N 1
ATOM 5199 C CA . SER C 1 130 ? -16.176 53.856 -37.352 1.00 146.12 130 SER C CA 1
ATOM 5200 C C . SER C 1 130 ? -15.828 52.978 -36.144 1.00 132.39 130 SER C C 1
ATOM 5201 O O . SER C 1 130 ? -16.686 52.309 -35.571 1.00 117.76 130 SER C O 1
ATOM 5204 N N . VAL C 1 131 ? -14.560 52.987 -35.764 1.00 144.57 131 VAL C N 1
ATOM 5205 C CA . VAL C 1 131 ? -14.031 52.024 -34.807 1.00 135.85 131 VAL C CA 1
ATOM 5206 C C . VAL C 1 131 ? -14.640 52.091 -33.396 1.00 138.46 131 VAL C C 1
ATOM 5207 O O . VAL C 1 131 ? -14.094 51.529 -32.461 1.00 146.82 131 VAL C O 1
ATOM 5211 N N . GLY C 1 132 ? -15.772 52.757 -33.229 1.00 128.90 132 GLY C N 1
ATOM 5212 C CA . GLY C 1 132 ? -16.361 52.834 -31.904 1.00 106.72 132 GLY C CA 1
ATOM 5213 C C . GLY C 1 132 ? -17.868 52.643 -31.834 1.00 145.83 132 GLY C C 1
ATOM 5214 O O . GLY C 1 132 ? -18.419 52.427 -30.755 1.00 129.72 132 GLY C O 1
ATOM 5215 N N . ASP C 1 133 ? -18.542 52.722 -32.977 1.00 149.62 133 ASP C N 1
ATOM 5216 C CA . ASP C 1 133 ? -19.997 52.658 -33.005 1.00 128.69 133 ASP C CA 1
ATOM 5217 C C . ASP C 1 133 ? -20.507 51.295 -32.526 1.00 129.46 133 ASP C C 1
ATOM 5218 O O . ASP C 1 133 ? -19.792 50.301 -32.557 1.00 106.91 133 ASP C O 1
ATOM 5223 N N . TYR C 1 134 ? -21.751 51.265 -32.072 1.00 132.80 134 TYR C N 1
ATOM 5224 C CA . TYR C 1 134 ? -22.423 50.015 -31.754 1.00 127.38 134 TYR C CA 1
ATOM 5225 C C . TYR C 1 134 ? -23.303 49.632 -32.935 1.00 125.80 134 TYR C C 1
ATOM 5226 O O . TYR C 1 134 ? -24.240 50.361 -33.262 1.00 136.39 134 TYR C O 1
ATOM 5235 N N . VAL C 1 135 ? -23.013 48.498 -33.571 1.00 119.25 135 VAL C N 1
ATOM 5236 C CA . VAL C 1 135 ? -23.763 48.088 -34.757 1.00 119.40 135 VAL C CA 1
ATOM 5237 C C . VAL C 1 135 ? -24.399 46.701 -34.636 1.00 122.37 135 VAL C C 1
ATOM 5238 O O . VAL C 1 135 ? -23.881 45.837 -33.925 1.00 136.45 135 VAL C O 1
ATOM 5242 N N . THR C 1 136 ? -25.542 46.516 -35.299 1.00 134.65 136 THR C N 1
ATOM 5243 C CA . THR C 1 136 ? -26.115 45.186 -35.516 1.00 130.97 136 THR C CA 1
ATOM 5244 C C . THR C 1 136 ? -25.943 44.806 -36.992 1.00 141.06 136 THR C C 1
ATOM 5245 O O . THR C 1 136 ? -26.427 45.495 -37.899 1.00 160.42 136 THR C O 1
ATOM 5249 N N . ILE C 1 137 ? -25.255 43.697 -37.217 1.00 123.27 137 ILE C N 1
ATOM 5250 C CA . ILE C 1 137 ? -24.819 43.304 -38.541 1.00 114.97 137 ILE C CA 1
ATOM 5251 C C . ILE C 1 137 ? -25.128 41.841 -38.743 1.00 137.38 137 ILE C C 1
ATOM 5252 O O . ILE C 1 137 ? -24.435 41.003 -38.198 1.00 108.86 137 ILE C O 1
ATOM 5257 N N . ASN C 1 138 ? -26.162 41.523 -39.511 1.00 142.78 138 ASN C N 1
ATOM 5258 C CA . ASN C 1 138 ? -26.543 40.125 -39.679 1.00 161.18 138 ASN C CA 1
ATOM 5259 C C . ASN C 1 138 ? -26.921 39.428 -38.368 1.00 163.64 138 ASN C C 1
ATOM 5260 O O . ASN C 1 138 ? -26.287 38.423 -37.986 1.00 128.22 138 ASN C O 1
ATOM 5265 N N . GLY C 1 139 ? -27.946 39.969 -37.694 1.00 134.71 139 GLY C N 1
ATOM 5266 C CA . GLY C 1 139 ? -28.497 39.374 -36.482 1.00 149.90 139 GLY C CA 1
ATOM 5267 C C . GLY C 1 139 ? -27.585 39.387 -35.268 1.00 145.22 139 GLY C C 1
ATOM 5268 O O . GLY C 1 139 ? -28.002 39.056 -34.158 1.00 149.19 139 GLY C O 1
ATOM 5269 N N . ILE C 1 140 ? -26.332 39.767 -35.483 1.00 134.34 140 ILE C N 1
ATOM 5270 C CA . ILE C 1 140 ? -25.363 39.881 -34.403 1.00 126.35 140 ILE C CA 1
ATOM 5271 C C . ILE C 1 140 ? -25.019 41.347 -34.113 1.00 124.32 140 ILE C C 1
ATOM 5272 O O . ILE C 1 140 ? -24.864 42.140 -35.036 1.00 112.80 140 ILE C O 1
ATOM 5277 N N . SER C 1 141 ? -24.923 41.711 -32.834 1.00 114.55 141 SER C N 1
ATOM 5278 C CA . SER C 1 141 ? -24.724 43.111 -32.447 1.00 118.07 141 SER C CA 1
ATOM 5279 C C . SER C 1 141 ? -23.569 43.261 -31.490 1.00 121.74 141 SER C C 1
ATOM 5280 O O . SER C 1 141 ? -23.273 42.358 -30.712 1.00 147.41 141 SER C O 1
ATOM 5283 N N . GLY C 1 142 ? -22.925 44.420 -31.539 1.00 124.55 142 GLY C N 1
ATOM 5284 C CA . GLY C 1 142 ? -21.767 44.657 -30.701 1.00 115.14 142 GLY C CA 1
ATOM 5285 C C . GLY C 1 142 ? -21.051 45.948 -31.017 1.00 121.85 142 GLY C C 1
ATOM 5286 O O . GLY C 1 142 ? -21.479 46.718 -31.876 1.00 128.89 142 GLY C O 1
ATOM 5287 N N . THR C 1 143 ? -19.957 46.184 -30.303 1.00 121.42 143 THR C N 1
ATOM 5288 C CA . THR C 1 143 ? -19.134 47.379 -30.488 1.00 142.89 143 THR C CA 1
ATOM 5289 C C . THR C 1 143 ? -17.969 47.070 -31.429 1.00 134.39 143 THR C C 1
ATOM 5290 O O . THR C 1 143 ? -17.216 46.145 -31.174 1.00 141.34 143 THR C O 1
ATOM 5294 N N . VAL C 1 144 ? -17.810 47.829 -32.511 1.00 133.52 144 VAL C N 1
ATOM 5295 C CA . VAL C 1 144 ? -16.760 47.506 -33.476 1.00 132.98 144 VAL C CA 1
ATOM 5296 C C . VAL C 1 144 ? -15.384 47.799 -32.875 1.00 129.48 144 VAL C C 1
ATOM 5297 O O . VAL C 1 144 ? -15.181 48.850 -32.258 1.00 124.68 144 VAL C O 1
ATOM 5301 N N . GLU C 1 145 ? -14.459 46.849 -33.042 1.00 125.29 145 GLU C N 1
ATOM 5302 C CA . GLU C 1 145 ? -13.107 46.937 -32.476 1.00 115.24 145 GLU C CA 1
ATOM 5303 C C . GLU C 1 145 ? -12.007 47.127 -33.535 1.00 147.70 145 GLU C C 1
ATOM 5304 O O . GLU C 1 145 ? -11.126 47.976 -33.382 1.00 141.56 145 GLU C O 1
ATOM 5310 N N . GLU C 1 146 ? -12.061 46.334 -34.604 1.00 155.76 146 GLU C N 1
ATOM 5311 C CA . GLU C 1 146 ? -11.176 46.512 -35.757 1.00 135.93 146 GLU C CA 1
ATOM 5312 C C . GLU C 1 146 ? -11.995 46.625 -37.030 1.00 120.51 146 GLU C C 1
ATOM 5313 O O . GLU C 1 146 ? -13.016 45.969 -37.163 1.00 119.14 146 GLU C O 1
ATOM 5319 N N . ILE C 1 147 ? -11.565 47.472 -37.957 1.00 126.60 147 ILE C N 1
ATOM 5320 C CA . ILE C 1 147 ? -12.108 47.439 -39.314 1.00 129.54 147 ILE C CA 1
ATOM 5321 C C . ILE C 1 147 ? -10.998 47.106 -40.297 1.00 138.39 147 ILE C C 1
ATOM 5322 O O . ILE C 1 147 ? -10.241 47.981 -40.704 1.00 150.24 147 ILE C O 1
ATOM 5327 N N . GLY C 1 148 ? -10.895 45.832 -40.660 1.00 131.82 148 GLY C N 1
ATOM 5328 C CA . GLY C 1 148 ? -9.904 45.388 -41.621 1.00 141.52 148 GLY C CA 1
ATOM 5329 C C . GLY C 1 148 ? -10.373 45.690 -43.033 1.00 152.14 148 GLY C C 1
ATOM 5330 O O . GLY C 1 148 ? -11.294 46.483 -43.249 1.00 114.51 148 GLY C O 1
ATOM 5331 N N . LEU C 1 149 ? -9.730 45.068 -44.011 1.00 152.93 149 LEU C N 1
ATOM 5332 C CA . LEU C 1 149 ? -10.168 45.221 -45.381 1.00 114.98 149 LEU C CA 1
ATOM 5333 C C . LEU C 1 149 ? -10.932 43.968 -45.756 1.00 114.28 149 LEU C C 1
ATOM 5334 O O . LEU C 1 149 ? -11.899 44.039 -46.498 1.00 147.55 149 LEU C O 1
ATOM 5339 N N . ARG C 1 150 ? -10.508 42.824 -45.223 1.00 127.17 150 ARG C N 1
ATOM 5340 C CA . ARG C 1 150 ? -11.173 41.545 -45.483 1.00 121.65 150 ARG C CA 1
ATOM 5341 C C . ARG C 1 150 ? -12.167 41.192 -44.411 1.00 114.18 150 ARG C C 1
ATOM 5342 O O . ARG C 1 150 ? -13.171 40.557 -44.683 1.00 131.85 150 ARG C O 1
ATOM 5350 N N . VAL C 1 151 ? -11.882 41.599 -43.185 1.00 130.16 151 VAL C N 1
ATOM 5351 C CA . VAL C 1 151 ? -12.670 41.158 -42.041 1.00 129.17 151 VAL C CA 1
ATOM 5352 C C . VAL C 1 151 ? -12.899 42.256 -40.992 1.00 122.62 151 VAL C C 1
ATOM 5353 O O . VAL C 1 151 ? -12.041 43.116 -40.768 1.00 124.34 151 VAL C O 1
ATOM 5357 N N . THR C 1 152 ? -14.065 42.199 -40.354 1.00 112.10 152 THR C N 1
ATOM 5358 C CA . THR C 1 152 ? -14.484 43.160 -39.338 1.00 124.84 152 THR C CA 1
ATOM 5359 C C . THR C 1 152 ? -14.670 42.507 -37.971 1.00 114.77 152 THR C C 1
ATOM 5360 O O . THR C 1 152 ? -15.223 41.426 -37.879 1.00 113.97 152 THR C O 1
ATOM 5364 N N . LYS C 1 153 ? -14.211 43.167 -36.914 1.00 111.41 153 LYS C N 1
ATOM 5365 C CA . LYS C 1 153 ? -14.328 42.618 -35.571 1.00 114.06 153 LYS C CA 1
ATOM 5366 C C . LYS C 1 153 ? -15.302 43.451 -34.737 1.00 108.91 153 LYS C C 1
ATOM 5367 O O . LYS C 1 153 ? -15.343 44.672 -34.834 1.00 136.96 153 LYS C O 1
ATOM 5373 N N . ILE C 1 154 ? -16.083 42.775 -33.913 1.00 103.66 154 ILE C N 1
ATOM 5374 C CA . ILE C 1 154 ? -17.214 43.397 -33.256 1.00 104.88 154 ILE C CA 1
ATOM 5375 C C . ILE C 1 154 ? -17.463 42.655 -31.953 1.00 117.80 154 ILE C C 1
ATOM 5376 O O . ILE C 1 154 ? -17.781 41.486 -31.989 1.00 116.75 154 ILE C O 1
ATOM 5381 N N . ARG C 1 155 ? -17.283 43.317 -30.810 1.00 114.90 155 ARG C N 1
ATOM 5382 C CA . ARG C 1 155 ? -17.419 42.674 -29.498 1.00 106.10 155 ARG C CA 1
ATOM 5383 C C . ARG C 1 155 ? -18.736 43.016 -28.809 1.00 123.88 155 ARG C C 1
ATOM 5384 O O . ARG C 1 155 ? -19.001 44.158 -28.441 1.00 124.16 155 ARG C O 1
ATOM 5392 N N . GLY C 1 156 ? -19.570 42.007 -28.648 1.00 122.58 156 GLY C N 1
ATOM 5393 C CA . GLY C 1 156 ? -20.846 42.199 -28.010 1.00 119.28 156 GLY C CA 1
ATOM 5394 C C . GLY C 1 156 ? -20.630 42.170 -26.518 1.00 151.61 156 GLY C C 1
ATOM 5395 O O . GLY C 1 156 ? -19.652 41.593 -26.043 1.00 159.59 156 GLY C O 1
ATOM 5396 N N . PHE C 1 157 ? -21.535 42.802 -25.781 1.00 149.10 157 PHE C N 1
ATOM 5397 C CA . PHE C 1 157 ? -21.538 42.731 -24.328 1.00 139.68 157 PHE C CA 1
ATOM 5398 C C . PHE C 1 157 ? -21.880 41.297 -23.947 1.00 154.09 157 PHE C C 1
ATOM 5399 O O . PHE C 1 157 ? -22.992 40.844 -24.199 1.00 184.06 157 PHE C O 1
ATOM 5407 N N . SER C 1 158 ? -20.916 40.577 -23.376 1.00 130.47 158 SER C N 1
ATOM 5408 C CA . SER C 1 158 ? -21.114 39.179 -22.959 1.00 157.18 158 SER C CA 1
ATOM 5409 C C . SER C 1 158 ? -21.047 38.155 -24.099 1.00 160.40 158 SER C C 1
ATOM 5410 O O . SER C 1 158 ? -20.718 36.985 -23.877 1.00 142.95 158 SER C O 1
ATOM 5413 N N . ASP C 1 159 ? -21.366 38.610 -25.308 1.00 164.90 159 ASP C N 1
ATOM 5414 C CA . ASP C 1 159 ? -21.445 37.769 -26.508 1.00 132.71 159 ASP C CA 1
ATOM 5415 C C . ASP C 1 159 ? -20.121 37.167 -26.940 1.00 140.07 159 ASP C C 1
ATOM 5416 O O . ASP C 1 159 ? -20.106 36.173 -27.656 1.00 109.22 159 ASP C O 1
ATOM 5421 N N . GLY C 1 160 ? -19.017 37.783 -26.519 1.00 156.85 160 GLY C N 1
ATOM 5422 C CA . GLY C 1 160 ? -17.701 37.428 -27.015 1.00 130.61 160 GLY C CA 1
ATOM 5423 C C . GLY C 1 160 ? -17.361 38.294 -28.209 1.00 134.26 160 GLY C C 1
ATOM 5424 O O . GLY C 1 160 ? -18.148 39.153 -28.588 1.00 122.93 160 GLY C O 1
ATOM 5425 N N . LEU C 1 161 ? -16.182 38.090 -28.787 1.00 133.93 161 LEU C N 1
ATOM 5426 C CA . LEU C 1 161 ? -15.753 38.859 -29.954 1.00 113.40 161 LEU C CA 1
ATOM 5427 C C . LEU C 1 161 ? -16.125 38.156 -31.251 1.00 125.80 161 LEU C C 1
ATOM 5428 O O . LEU C 1 161 ? -15.665 37.052 -31.520 1.00 125.13 161 LEU C O 1
ATOM 5433 N N . HIS C 1 162 ? -16.958 38.806 -32.052 1.00 118.39 162 HIS C N 1
ATOM 5434 C CA . HIS C 1 162 ? -17.420 38.265 -33.322 1.00 119.22 162 HIS C CA 1
ATOM 5435 C C . HIS C 1 162 ? -16.513 38.734 -34.413 1.00 112.05 162 HIS C C 1
ATOM 5436 O O . HIS C 1 162 ? -16.247 39.926 -34.514 1.00 123.34 162 HIS C O 1
ATOM 5443 N N . ILE C 1 163 ? -16.058 37.799 -35.238 1.00 108.41 163 ILE C N 1
ATOM 5444 C CA . ILE C 1 163 ? -15.246 38.130 -36.400 1.00 115.09 163 ILE C CA 1
ATOM 5445 C C . ILE C 1 163 ? -16.006 37.814 -37.657 1.00 105.48 163 ILE C C 1
ATOM 5446 O O . ILE C 1 163 ? -16.251 36.657 -37.939 1.00 126.07 163 ILE C O 1
ATOM 5451 N N . ILE C 1 164 ? -16.370 38.844 -38.413 1.00 99.79 164 ILE C N 1
ATOM 5452 C CA . ILE C 1 164 ? -17.256 38.692 -39.559 1.00 106.88 164 ILE C CA 1
ATOM 5453 C C . ILE C 1 164 ? -16.493 39.031 -40.818 1.00 119.38 164 ILE C C 1
ATOM 5454 O O . ILE C 1 164 ? -15.914 40.100 -40.893 1.00 125.77 164 ILE C O 1
ATOM 5459 N N . PRO C 1 165 ? -16.468 38.120 -41.809 1.00 127.02 165 PRO C N 1
ATOM 5460 C CA . PRO C 1 165 ? -15.883 38.454 -43.110 1.00 93.37 165 PRO C CA 1
ATOM 5461 C C . PRO C 1 165 ? -16.754 39.462 -43.835 1.00 99.81 165 PRO C C 1
ATOM 5462 O O . PRO C 1 165 ? -17.960 39.320 -43.755 1.00 124.57 165 PRO C O 1
ATOM 5466 N N . ASN C 1 166 ? -16.167 40.439 -44.525 1.00 106.98 166 ASN C N 1
ATOM 5467 C CA . ASN C 1 166 ? -16.915 41.551 -45.129 1.00 95.36 166 ASN C CA 1
ATOM 5468 C C . ASN C 1 166 ? -17.925 41.184 -46.208 1.00 107.08 166 ASN C C 1
ATOM 5469 O O . ASN C 1 166 ? -18.907 41.892 -46.385 1.00 127.40 166 ASN C O 1
ATOM 5474 N N . GLY C 1 167 ? -17.682 40.106 -46.949 1.00 112.20 167 GLY C N 1
ATOM 5475 C CA . GLY C 1 167 ? -18.599 39.685 -48.003 1.00 124.01 167 GLY C CA 1
ATOM 5476 C C . GLY C 1 167 ? -19.956 39.228 -47.489 1.00 131.47 167 GLY C C 1
ATOM 5477 O O . GLY C 1 167 ? -20.928 39.154 -48.253 1.00 107.48 167 GLY C O 1
ATOM 5478 N N . GLU C 1 168 ? -19.999 38.924 -46.188 1.00 133.58 168 GLU C N 1
ATOM 5479 C CA . GLU C 1 168 ? -21.173 38.387 -45.508 1.00 104.62 168 GLU C CA 1
ATOM 5480 C C . GLU C 1 168 ? -22.062 39.486 -44.937 1.00 144.23 168 GLU C C 1
ATOM 5481 O O . GLU C 1 168 ? -23.076 39.194 -44.302 1.00 180.83 168 GLU C O 1
ATOM 5487 N N . ILE C 1 169 ? -21.672 40.743 -45.138 1.00 124.26 169 ILE C N 1
ATOM 5488 C CA . ILE C 1 169 ? -22.476 41.879 -44.693 1.00 120.64 169 ILE C CA 1
ATOM 5489 C C . ILE C 1 169 ? -23.615 42.155 -45.684 1.00 149.36 169 ILE C C 1
ATOM 5490 O O . ILE C 1 169 ? -23.408 42.854 -46.681 1.00 118.39 169 ILE C O 1
ATOM 5495 N N . LYS C 1 170 ? -24.799 41.591 -45.432 1.00 169.32 170 LYS C N 1
ATOM 5496 C CA . LYS C 1 170 ? -25.977 41.962 -46.204 1.00 151.80 170 LYS C CA 1
ATOM 5497 C C . LYS C 1 170 ? -26.279 43.410 -45.848 1.00 126.72 170 LYS C C 1
ATOM 5498 O O . LYS C 1 170 ? -25.798 44.334 -46.490 1.00 122.00 170 LYS C O 1
ATOM 5504 N N . MET C 1 171 ? -27.069 43.606 -44.808 1.00 129.92 171 MET C N 1
ATOM 5505 C CA . MET C 1 171 ? -27.290 44.939 -44.294 1.00 118.92 171 MET C CA 1
ATOM 5506 C C . MET C 1 171 ? -26.448 45.103 -43.042 1.00 117.60 171 MET C C 1
ATOM 5507 O O . MET C 1 171 ? -26.209 44.140 -42.316 1.00 136.21 171 MET C O 1
ATOM 5512 N N . VAL C 1 172 ? -25.967 46.319 -42.823 1.00 111.54 172 VAL C N 1
ATOM 5513 C CA . VAL C 1 172 ? -25.320 46.684 -41.579 1.00 122.37 172 VAL C CA 1
ATOM 5514 C C . VAL C 1 172 ? -26.143 47.810 -41.018 1.00 112.67 172 VAL C C 1
ATOM 5515 O O . VAL C 1 172 ? -26.171 48.896 -41.587 1.00 93.74 172 VAL C O 1
ATOM 5519 N N . THR C 1 173 ? -26.866 47.537 -39.940 1.00 125.34 173 THR C N 1
ATOM 5520 C CA . THR C 1 173 ? -27.589 48.604 -39.261 1.00 135.51 173 THR C CA 1
ATOM 5521 C C . THR C 1 173 ? -26.670 49.199 -38.186 1.00 118.12 173 THR C C 1
ATOM 5522 O O . THR C 1 173 ? -26.083 48.480 -37.388 1.00 133.85 173 THR C O 1
ATOM 5526 N N . ASN C 1 174 ? -26.503 50.513 -38.216 1.00 114.53 174 ASN C N 1
ATOM 5527 C CA . ASN C 1 174 ? -25.688 51.212 -37.242 1.00 109.55 174 ASN C CA 1
ATOM 5528 C C . ASN C 1 174 ? -26.579 51.956 -36.259 1.00 131.85 174 ASN C C 1
ATOM 5529 O O . ASN C 1 174 ? -27.311 52.860 -36.661 1.00 145.80 174 ASN C O 1
ATOM 5534 N N . LEU C 1 175 ? -26.547 51.570 -34.983 1.00 143.20 175 LEU C N 1
ATOM 5535 C CA . LEU C 1 175 ? -27.213 52.357 -33.944 1.00 143.97 175 LEU C CA 1
ATOM 5536 C C . LEU C 1 175 ? -26.404 53.629 -33.841 1.00 161.36 175 LEU C C 1
ATOM 5537 O O . LEU C 1 175 ? -25.919 54.122 -34.855 1.00 199.22 175 LEU C O 1
ATOM 5542 N N . THR C 1 176 ? -26.227 54.158 -32.639 1.00 139.38 176 THR C N 1
ATOM 5543 C CA . THR C 1 176 ? -25.442 55.386 -32.501 1.00 178.96 176 THR C CA 1
ATOM 5544 C C . THR C 1 176 ? -25.631 56.292 -33.730 1.00 203.45 176 THR C C 1
ATOM 5545 O O . THR C 1 176 ? -26.756 56.484 -34.200 1.00 222.84 176 THR C O 1
ATOM 5549 N N . LYS C 1 177 ? -24.531 56.817 -34.264 1.00 174.05 177 LYS C N 1
ATOM 5550 C CA . LYS C 1 177 ? -24.588 57.835 -35.313 1.00 148.91 177 LYS C CA 1
ATOM 5551 C C . LYS C 1 177 ? -25.190 59.125 -34.743 1.00 172.28 177 LYS C C 1
ATOM 5552 O O . LYS C 1 177 ? -24.851 59.544 -33.628 1.00 143.62 177 LYS C O 1
ATOM 5558 N N . ASP C 1 178 ? -26.081 59.758 -35.497 1.00 196.39 178 ASP C N 1
ATOM 5559 C CA . ASP C 1 178 ? -26.762 60.959 -35.001 1.00 216.65 178 ASP C CA 1
ATOM 5560 C C . ASP C 1 178 ? -27.651 60.662 -33.777 1.00 204.41 178 ASP C C 1
ATOM 5561 O O . ASP C 1 178 ? -28.862 60.908 -33.818 1.00 213.35 178 ASP C O 1
ATOM 5566 N N . SER C 1 179 ? -27.050 60.136 -32.704 1.00 149.81 179 SER C N 1
ATOM 5567 C CA . SER C 1 179 ? -27.773 59.793 -31.465 1.00 142.99 179 SER C CA 1
ATOM 5568 C C . SER C 1 179 ? -28.698 58.564 -31.543 1.00 141.15 179 SER C C 1
ATOM 5569 O O . SER C 1 179 ? -29.134 58.150 -32.631 1.00 137.64 179 SER C O 1
ATOM 5572 N N . MET C 1 180 ? -28.999 57.996 -30.373 1.00 144.01 180 MET C N 1
ATOM 5573 C CA . MET C 1 180 ? -29.838 56.798 -30.284 1.00 139.95 180 MET C CA 1
ATOM 5574 C C . MET C 1 180 ? -31.253 57.135 -29.829 1.00 151.54 180 MET C C 1
ATOM 5575 O O . MET C 1 180 ? -31.522 58.266 -29.428 1.00 143.30 180 MET C O 1
ATOM 5580 N N . MET C 1 181 ? -32.158 56.159 -29.886 1.00 152.98 181 MET C N 1
ATOM 5581 C CA . MET C 1 181 ? -33.471 56.325 -29.269 1.00 123.77 181 MET C CA 1
ATOM 5582 C C . MET C 1 181 ? -33.677 55.286 -28.177 1.00 119.69 181 MET C C 1
ATOM 5583 O O . MET C 1 181 ? -33.499 54.089 -28.406 1.00 136.57 181 MET C O 1
ATOM 5588 N N . ALA C 1 182 ? -34.028 55.750 -26.982 1.00 116.03 182 ALA C N 1
ATOM 5589 C CA . ALA C 1 182 ? -34.323 54.862 -25.866 1.00 113.68 182 ALA C CA 1
ATOM 5590 C C . ALA C 1 182 ? -35.836 54.734 -25.761 1.00 144.86 182 ALA C C 1
ATOM 5591 O O . ALA C 1 182 ? -36.575 55.714 -25.902 1.00 122.20 182 ALA C O 1
ATOM 5593 N N . VAL C 1 183 ? -36.303 53.518 -25.524 1.00 145.78 183 VAL C N 1
ATOM 5594 C CA . VAL C 1 183 ? -37.727 53.247 -25.582 1.00 106.90 183 VAL C CA 1
ATOM 5595 C C . VAL C 1 183 ? -38.097 52.327 -24.434 1.00 117.82 183 VAL C C 1
ATOM 5596 O O . VAL C 1 183 ? -37.422 51.323 -24.181 1.00 132.45 183 VAL C O 1
ATOM 5600 N N . VAL C 1 184 ? -39.155 52.686 -23.720 1.00 110.62 184 VAL C N 1
ATOM 5601 C CA . VAL C 1 184 ? -39.720 51.811 -22.702 1.00 111.33 184 VAL C CA 1
ATOM 5602 C C . VAL C 1 184 ? -41.203 51.603 -23.015 1.00 138.46 184 VAL C C 1
ATOM 5603 O O . VAL C 1 184 ? -41.964 52.568 -23.173 1.00 147.78 184 VAL C O 1
ATOM 5607 N N . ASN C 1 185 ? -41.593 50.339 -23.148 1.00 131.32 185 ASN C N 1
ATOM 5608 C CA . ASN C 1 185 ? -42.997 49.965 -23.267 1.00 118.33 185 ASN C CA 1
ATOM 5609 C C . ASN C 1 185 ? -43.519 49.462 -21.936 1.00 135.09 185 ASN C C 1
ATOM 5610 O O . ASN C 1 185 ? -43.297 48.303 -21.578 1.00 144.99 185 ASN C O 1
ATOM 5615 N N . ILE C 1 186 ? -44.208 50.318 -21.192 1.00 129.03 186 ILE C N 1
ATOM 5616 C CA . ILE C 1 186 ? -44.758 49.868 -19.920 1.00 140.39 186 ILE C CA 1
ATOM 5617 C C . ILE C 1 186 ? -46.212 49.434 -20.088 1.00 140.22 186 ILE C C 1
ATOM 5618 O O . ILE C 1 186 ? -46.989 50.088 -20.781 1.00 130.39 186 ILE C O 1
ATOM 5623 N N . ALA C 1 187 ? -46.569 48.308 -19.478 1.00 133.62 187 ALA C N 1
ATOM 5624 C CA . ALA C 1 187 ? -47.904 47.739 -19.660 1.00 132.23 187 ALA C CA 1
ATOM 5625 C C . ALA C 1 187 ? -48.702 47.739 -18.353 1.00 141.65 187 ALA C C 1
ATOM 5626 O O . ALA C 1 187 ? -48.176 47.335 -17.304 1.00 116.75 187 ALA C O 1
ATOM 5628 N N . PHE C 1 188 ? -49.963 48.185 -18.440 1.00 115.74 188 PHE C N 1
ATOM 5629 C CA . PHE C 1 188 ? -50.893 48.254 -17.306 1.00 107.62 188 PHE C CA 1
ATOM 5630 C C . PHE C 1 188 ? -52.111 47.363 -17.561 1.00 138.20 188 PHE C C 1
ATOM 5631 O O . PHE C 1 188 ? -52.365 46.964 -18.691 1.00 160.41 188 PHE C O 1
ATOM 5639 N N . PRO C 1 189 ? -52.878 47.047 -16.515 1.00 125.83 189 PRO C N 1
ATOM 5640 C CA . PRO C 1 189 ? -54.107 46.312 -16.808 1.00 137.24 189 PRO C CA 1
ATOM 5641 C C . PRO C 1 189 ? -55.035 47.213 -17.616 1.00 136.48 189 PRO C C 1
ATOM 5642 O O . PRO C 1 189 ? -54.939 48.424 -17.441 1.00 139.04 189 PRO C O 1
ATOM 5646 N N . ILE C 1 190 ? -55.893 46.654 -18.475 1.00 122.73 190 ILE C N 1
ATOM 5647 C CA . ILE C 1 190 ? -56.925 47.446 -19.163 1.00 119.65 190 ILE C CA 1
ATOM 5648 C C . ILE C 1 190 ? -57.833 48.047 -18.108 1.00 128.85 190 ILE C C 1
ATOM 5649 O O . ILE C 1 190 ? -58.077 49.253 -18.083 1.00 126.15 190 ILE C O 1
ATOM 5654 N N . ASP C 1 191 ? -58.353 47.156 -17.269 1.00 140.27 191 ASP C N 1
ATOM 5655 C CA . ASP C 1 191 ? -58.902 47.458 -15.953 1.00 122.10 191 ASP C CA 1
ATOM 5656 C C . ASP C 1 191 ? -58.659 48.903 -15.470 1.00 135.49 191 ASP C C 1
ATOM 5657 O O . ASP C 1 191 ? -59.562 49.557 -14.953 1.00 130.79 191 ASP C O 1
ATOM 5662 N N . GLU C 1 192 ? -57.442 49.400 -15.679 1.00 143.22 192 GLU C N 1
ATOM 5663 C CA . GLU C 1 192 ? -56.904 50.581 -14.976 1.00 134.91 192 GLU C CA 1
ATOM 5664 C C . GLU C 1 192 ? -57.320 51.996 -15.422 1.00 132.96 192 GLU C C 1
ATOM 5665 O O . GLU C 1 192 ? -57.993 52.183 -16.437 1.00 128.35 192 GLU C O 1
ATOM 5671 N N . ASP C 1 193 ? -56.883 52.983 -14.640 1.00 131.44 193 ASP C N 1
ATOM 5672 C CA . ASP C 1 193 ? -57.203 54.390 -14.855 1.00 145.54 193 ASP C CA 1
ATOM 5673 C C . ASP C 1 193 ? -56.174 55.087 -15.748 1.00 157.68 193 ASP C C 1
ATOM 5674 O O . ASP C 1 193 ? -55.078 55.407 -15.309 1.00 154.20 193 ASP C O 1
ATOM 5679 N N . VAL C 1 194 ? -56.542 55.351 -16.995 1.00 148.48 194 VAL C N 1
ATOM 5680 C CA . VAL C 1 194 ? -55.578 55.823 -17.990 1.00 125.47 194 VAL C CA 1
ATOM 5681 C C . VAL C 1 194 ? -54.951 57.191 -17.728 1.00 157.97 194 VAL C C 1
ATOM 5682 O O . VAL C 1 194 ? -53.738 57.342 -17.874 1.00 161.97 194 VAL C O 1
ATOM 5686 N N . ASP C 1 195 ? -55.760 58.182 -17.356 1.00 155.59 195 ASP C N 1
ATOM 5687 C CA . ASP C 1 195 ? -55.271 59.557 -17.266 1.00 140.31 195 ASP C CA 1
ATOM 5688 C C . ASP C 1 195 ? -54.335 59.754 -16.083 1.00 146.16 195 ASP C C 1
ATOM 5689 O O . ASP C 1 195 ? -53.419 60.590 -16.129 1.00 165.93 195 ASP C O 1
ATOM 5694 N N . LYS C 1 196 ? -54.573 58.979 -15.028 1.00 118.73 196 LYS C N 1
ATOM 5695 C CA . LYS C 1 196 ? -53.724 58.993 -13.843 1.00 119.71 196 LYS C CA 1
ATOM 5696 C C . LYS C 1 196 ? -52.359 58.463 -14.224 1.00 150.59 196 LYS C C 1
ATOM 5697 O O . LYS C 1 196 ? -51.329 59.105 -13.995 1.00 166.83 196 LYS C O 1
ATOM 5703 N N . ILE C 1 197 ? -52.369 57.281 -14.822 1.00 125.20 197 ILE C N 1
ATOM 5704 C CA . ILE C 1 197 ? -51.159 56.644 -15.298 1.00 137.12 197 ILE C CA 1
ATOM 5705 C C . ILE C 1 197 ? -50.367 57.549 -16.248 1.00 147.90 197 ILE C C 1
ATOM 5706 O O . ILE C 1 197 ? -49.148 57.681 -16.116 1.00 149.56 197 ILE C O 1
ATOM 5711 N N . ILE C 1 198 ? -51.063 58.178 -17.190 1.00 124.68 198 ILE C N 1
ATOM 5712 C CA . ILE C 1 198 ? -50.420 59.051 -18.173 1.00 132.56 198 ILE C CA 1
ATOM 5713 C C . ILE C 1 198 ? -49.807 60.292 -17.531 1.00 130.67 198 ILE C C 1
ATOM 5714 O O . ILE C 1 198 ? -48.682 60.686 -17.841 1.00 143.72 198 ILE C O 1
ATOM 5719 N N . GLU C 1 199 ? -50.546 60.903 -16.622 1.00 138.71 199 GLU C N 1
ATOM 5720 C CA . GLU C 1 199 ? -50.025 62.046 -15.892 1.00 151.73 199 GLU C CA 1
ATOM 5721 C C . GLU C 1 199 ? -48.785 61.671 -15.051 1.00 164.20 199 GLU C C 1
ATOM 5722 O O . GLU C 1 199 ? -47.807 62.430 -15.000 1.00 173.59 199 GLU C O 1
ATOM 5728 N N . GLY C 1 200 ? -48.816 60.495 -14.421 1.00 132.15 200 GLY C N 1
ATOM 5729 C CA . GLY C 1 200 ? -47.688 60.005 -13.641 1.00 112.32 200 GLY C CA 1
ATOM 5730 C C . GLY C 1 200 ? -46.462 59.702 -14.484 1.00 138.03 200 GLY C C 1
ATOM 5731 O O . GLY C 1 200 ? -45.320 59.957 -14.079 1.00 138.31 200 GLY C O 1
ATOM 5732 N N . LEU C 1 201 ? -46.708 59.148 -15.666 1.00 139.73 201 LEU C N 1
ATOM 5733 C CA . LEU C 1 201 ? -45.657 58.918 -16.643 1.00 135.79 201 LEU C CA 1
ATOM 5734 C C . LEU C 1 201 ? -45.044 60.238 -17.069 1.00 145.68 201 LEU C C 1
ATOM 5735 O O . LEU C 1 201 ? -43.840 60.322 -17.286 1.00 165.61 201 LEU C O 1
ATOM 5740 N N . GLN C 1 202 ? -45.864 61.274 -17.194 1.00 133.26 202 GLN C N 1
ATOM 5741 C CA . GLN C 1 202 ? -45.328 62.575 -17.568 1.00 131.78 202 GLN C CA 1
ATOM 5742 C C . GLN C 1 202 ? -44.503 63.170 -16.449 1.00 143.09 202 GLN C C 1
ATOM 5743 O O . GLN C 1 202 ? -43.508 63.849 -16.707 1.00 140.50 202 GLN C O 1
ATOM 5749 N N . GLU C 1 203 ? -44.906 62.912 -15.205 1.00 150.71 203 GLU C N 1
ATOM 5750 C CA . GLU C 1 203 ? -44.101 63.336 -14.053 1.00 148.54 203 GLU C CA 1
ATOM 5751 C C . GLU C 1 203 ? -42.734 62.645 -14.057 1.00 157.84 203 GLU C C 1
ATOM 5752 O O . GLU C 1 203 ? -41.700 63.279 -13.802 1.00 154.26 203 GLU C O 1
ATOM 5758 N N . ILE C 1 204 ? -42.721 61.353 -14.371 1.00 162.70 204 ILE C N 1
ATOM 5759 C CA . ILE C 1 204 ? -41.449 60.656 -14.565 1.00 145.59 204 ILE C CA 1
ATOM 5760 C C . ILE C 1 204 ? -40.617 61.263 -15.709 1.00 134.76 204 ILE C C 1
ATOM 5761 O O . ILE C 1 204 ? -39.397 61.380 -15.603 1.00 144.63 204 ILE C O 1
ATOM 5766 N N . CYS C 1 205 ? -41.279 61.649 -16.796 1.00 130.38 205 CYS C N 1
ATOM 5767 C CA . CYS C 1 205 ? -40.611 62.290 -17.930 1.00 140.73 205 CYS C CA 1
ATOM 5768 C C . CYS C 1 205 ? -39.952 63.608 -17.539 1.00 165.64 205 CYS C C 1
ATOM 5769 O O . CYS C 1 205 ? -38.841 63.924 -17.980 1.00 171.79 205 CYS C O 1
ATOM 5772 N N . GLU C 1 206 ? -40.651 64.390 -16.729 1.00 162.51 206 GLU C N 1
ATOM 5773 C CA . GLU C 1 206 ? -40.113 65.670 -16.306 1.00 168.70 206 GLU C CA 1
ATOM 5774 C C . GLU C 1 206 ? -38.938 65.452 -15.348 1.00 163.52 206 GLU C C 1
ATOM 5775 O O . GLU C 1 206 ? -37.845 66.014 -15.548 1.00 168.52 206 GLU C O 1
ATOM 5781 N N . GLU C 1 207 ? -39.147 64.618 -14.329 1.00 149.93 207 GLU C N 1
ATOM 5782 C CA . GLU C 1 207 ? -38.064 64.301 -13.395 1.00 151.83 207 GLU C CA 1
ATOM 5783 C C . GLU C 1 207 ? -36.788 63.792 -14.111 1.00 157.16 207 GLU C C 1
ATOM 5784 O O . GLU C 1 207 ? -35.672 64.119 -13.707 1.00 164.47 207 GLU C O 1
ATOM 5790 N N . VAL C 1 208 ? -36.947 63.010 -15.178 1.00 155.17 208 VAL C N 1
ATOM 5791 C CA . VAL C 1 208 ? -35.789 62.508 -15.924 1.00 143.57 208 VAL C CA 1
ATOM 5792 C C . VAL C 1 208 ? -35.195 63.547 -16.887 1.00 154.47 208 VAL C C 1
ATOM 5793 O O . VAL C 1 208 ? -33.998 63.545 -17.148 1.00 140.96 208 VAL C O 1
ATOM 5797 N N . LYS C 1 209 ? -36.027 64.432 -17.423 1.00 175.42 209 LYS C N 1
ATOM 5798 C CA . LYS C 1 209 ? -35.511 65.493 -18.278 1.00 164.05 209 LYS C CA 1
ATOM 5799 C C . LYS C 1 209 ? -34.604 66.397 -17.442 1.00 166.51 209 LYS C C 1
ATOM 5800 O O . LYS C 1 209 ? -33.515 66.777 -17.887 1.00 167.32 209 LYS C O 1
ATOM 5806 N N . LYS C 1 210 ? -35.044 66.718 -16.224 1.00 171.26 210 LYS C N 1
ATOM 5807 C CA . LYS C 1 210 ? -34.199 67.466 -15.288 1.00 157.24 210 LYS C CA 1
ATOM 5808 C C . LYS C 1 210 ? -32.959 66.668 -14.881 1.00 160.51 210 LYS C C 1
ATOM 5809 O O . LYS C 1 210 ? -31.841 67.146 -15.002 1.00 151.14 210 LYS C O 1
ATOM 5815 N N . SER C 1 211 ? -33.169 65.446 -14.404 1.00 157.96 211 SER C N 1
ATOM 5816 C CA . SER C 1 211 ? -32.121 64.640 -13.758 1.00 136.63 211 SER C CA 1
ATOM 5817 C C . SER C 1 211 ? -30.998 64.055 -14.659 1.00 155.40 211 SER C C 1
ATOM 5818 O O . SER C 1 211 ? -30.070 63.412 -14.156 1.00 138.68 211 SER C O 1
ATOM 5821 N N . ARG C 1 212 ? -31.069 64.264 -15.973 1.00 160.89 212 ARG C N 1
ATOM 5822 C CA . ARG C 1 212 ? -30.045 63.715 -16.866 1.00 143.29 212 ARG C CA 1
ATOM 5823 C C . ARG C 1 212 ? -29.479 64.749 -17.836 1.00 170.14 212 ARG C C 1
ATOM 5824 O O . ARG C 1 212 ? -30.101 65.780 -18.113 1.00 170.32 212 ARG C O 1
ATOM 5832 N N . ASP C 1 213 ? -28.302 64.441 -18.372 1.00 186.16 213 ASP C N 1
ATOM 5833 C CA . ASP C 1 213 ? -27.628 65.326 -19.308 1.00 182.16 213 ASP C CA 1
ATOM 5834 C C . ASP C 1 213 ? -27.215 64.607 -20.589 1.00 168.31 213 ASP C C 1
ATOM 5835 O O . ASP C 1 213 ? -26.647 65.223 -21.486 1.00 171.00 213 ASP C O 1
ATOM 5840 N N . ASP C 1 214 ? -27.489 63.306 -20.669 1.00 166.98 214 ASP C N 1
ATOM 5841 C CA . ASP C 1 214 ? -27.192 62.534 -21.881 1.00 155.12 214 ASP C CA 1
ATOM 5842 C C . ASP C 1 214 ? -28.327 62.557 -22.904 1.00 159.68 214 ASP C C 1
ATOM 5843 O O . ASP C 1 214 ? -28.132 62.206 -24.073 1.00 162.67 214 ASP C O 1
ATOM 5848 N N . LEU C 1 215 ? -29.515 62.963 -22.468 1.00 149.22 215 LEU C N 1
ATOM 5849 C CA . LEU C 1 215 ? -30.655 63.005 -23.375 1.00 149.13 215 LEU C CA 1
ATOM 5850 C C . LEU C 1 215 ? -30.731 64.306 -24.171 1.00 144.97 215 LEU C C 1
ATOM 5851 O O . LEU C 1 215 ? -30.491 65.388 -23.636 1.00 148.06 215 LEU C O 1
ATOM 5856 N N . ILE C 1 216 ? -31.068 64.181 -25.451 1.00 138.65 216 ILE C N 1
ATOM 5857 C CA . ILE C 1 216 ? -31.093 65.315 -26.359 1.00 126.58 216 ILE C CA 1
ATOM 5858 C C . ILE C 1 216 ? -32.513 65.662 -26.817 1.00 130.79 216 ILE C C 1
ATOM 5859 O O . ILE C 1 216 ? -32.754 66.764 -27.292 1.00 138.21 216 ILE C O 1
ATOM 5864 N N . GLU C 1 217 ? -33.452 64.730 -26.659 1.00 150.62 217 GLU C N 1
ATOM 5865 C CA . GLU C 1 217 ? -34.823 64.929 -27.154 1.00 174.78 217 GLU C CA 1
ATOM 5866 C C . GLU C 1 217 ? -35.920 64.691 -26.106 1.00 154.03 217 GLU C C 1
ATOM 5867 O O . GLU C 1 217 ? -36.590 65.630 -25.673 1.00 153.02 217 GLU C O 1
ATOM 5873 N N . GLY C 1 218 ? -36.109 63.439 -25.706 1.00 132.04 218 GLY C N 1
ATOM 5874 C CA . GLY C 1 218 ? -37.125 63.111 -24.718 1.00 151.89 218 GLY C CA 1
ATOM 5875 C C . GLY C 1 218 ? -36.868 63.568 -23.279 1.00 152.45 218 GLY C C 1
ATOM 5876 O O . GLY C 1 218 ? -36.270 64.624 -23.034 1.00 115.03 218 GLY C O 1
ATOM 5877 N N . PRO C 1 219 ? -37.383 62.795 -22.304 1.00 159.89 219 PRO C N 1
ATOM 5878 C CA . PRO C 1 219 ? -38.358 61.725 -22.546 1.00 140.80 219 PRO C CA 1
ATOM 5879 C C . PRO C 1 219 ? -39.761 62.269 -22.867 1.00 149.73 219 PRO C C 1
ATOM 5880 O O . PRO C 1 219 ? -40.102 63.403 -22.524 1.00 133.55 219 PRO C O 1
ATOM 5884 N N . THR C 1 220 ? -40.568 61.441 -23.520 1.00 159.69 220 THR C N 1
ATOM 5885 C CA . THR C 1 220 ? -41.890 61.835 -23.965 1.00 143.20 220 THR C CA 1
ATOM 5886 C C . THR C 1 220 ? -42.816 60.639 -23.869 1.00 150.15 220 THR C C 1
ATOM 5887 O O . THR C 1 220 ? -42.409 59.498 -24.131 1.00 161.18 220 THR C O 1
ATOM 5891 N N . VAL C 1 221 ? -44.059 60.905 -23.488 1.00 129.53 221 VAL C N 1
ATOM 5892 C CA . VAL C 1 221 ? -45.099 59.890 -23.489 1.00 123.73 221 VAL C CA 1
ATOM 5893 C C . VAL C 1 221 ? -45.892 60.007 -24.788 1.00 126.57 221 VAL C C 1
ATOM 5894 O O . VAL C 1 221 ? -46.371 61.083 -25.117 1.00 126.16 221 VAL C O 1
ATOM 5898 N N . LEU C 1 222 ? -46.013 58.921 -25.547 1.00 122.56 222 LEU C N 1
ATOM 5899 C CA . LEU C 1 222 ? -46.982 58.924 -26.644 1.00 113.44 222 LEU C CA 1
ATOM 5900 C C . LEU C 1 222 ? -48.006 57.828 -26.374 1.00 125.61 222 LEU C C 1
ATOM 5901 O O . LEU C 1 222 ? -47.719 56.839 -25.705 1.00 137.86 222 LEU C O 1
ATOM 5906 N N . GLY C 1 223 ? -49.204 58.018 -26.900 1.00 154.23 223 GLY C N 1
ATOM 5907 C CA . GLY C 1 223 ? -50.400 57.315 -26.445 1.00 169.03 223 GLY C CA 1
ATOM 5908 C C . GLY C 1 223 ? -50.416 55.822 -26.154 1.00 156.35 223 GLY C C 1
ATOM 5909 O O . GLY C 1 223 ? -49.427 55.202 -25.714 1.00 125.11 223 GLY C O 1
ATOM 5910 N N . ILE C 1 224 ? -51.594 55.246 -26.364 1.00 133.78 224 ILE C N 1
ATOM 5911 C CA . ILE C 1 224 ? -51.758 53.810 -26.238 1.00 135.21 224 ILE C CA 1
ATOM 5912 C C . ILE C 1 224 ? -51.144 53.137 -27.443 1.00 125.44 224 ILE C C 1
ATOM 5913 O O . ILE C 1 224 ? -51.812 52.970 -28.463 1.00 125.77 224 ILE C O 1
ATOM 5918 N N . THR C 1 225 ? -49.878 52.752 -27.347 1.00 115.46 225 THR C N 1
ATOM 5919 C CA . THR C 1 225 ? -49.234 52.122 -28.494 1.00 120.28 225 THR C CA 1
ATOM 5920 C C . THR C 1 225 ? -49.789 50.714 -28.759 1.00 119.65 225 THR C C 1
ATOM 5921 O O . THR C 1 225 ? -49.629 50.184 -29.847 1.00 106.03 225 THR C O 1
ATOM 5924 N N . ASP C 1 226 ? -50.473 50.128 -27.779 1.00 139.06 226 ASP C N 1
ATOM 5925 C CA . ASP C 1 226 ? -51.042 48.787 -27.943 1.00 141.87 226 ASP C CA 1
ATOM 5926 C C . ASP C 1 226 ? -52.078 48.396 -26.873 1.00 146.52 226 ASP C C 1
ATOM 5927 O O . ASP C 1 226 ? -52.001 48.813 -25.719 1.00 154.51 226 ASP C O 1
ATOM 5932 N N . MET C 1 227 ? -53.027 47.557 -27.268 1.00 147.13 227 MET C N 1
ATOM 5933 C CA . MET C 1 227 ? -54.148 47.175 -26.424 1.00 95.93 227 MET C CA 1
ATOM 5934 C C . MET C 1 227 ? -54.484 45.721 -26.758 1.00 135.65 227 MET C C 1
ATOM 5935 O O . MET C 1 227 ? -54.650 45.371 -27.928 1.00 171.34 227 MET C O 1
ATOM 5940 N N . GLN C 1 228 ? -54.571 44.864 -25.749 1.00 139.83 228 GLN C N 1
ATOM 5941 C CA . GLN C 1 228 ? -54.779 43.438 -26.006 1.00 153.00 228 GLN C CA 1
ATOM 5942 C C . GLN C 1 228 ? -55.240 42.662 -24.770 1.00 194.70 228 GLN C C 1
ATOM 5943 O O . GLN C 1 228 ? -54.701 42.844 -23.683 1.00 194.39 228 GLN C O 1
ATOM 5949 N N . ASP C 1 229 ? -56.228 41.787 -24.953 1.00 205.12 229 ASP C N 1
ATOM 5950 C CA . ASP C 1 229 ? -56.736 40.913 -23.884 1.00 195.09 229 ASP C CA 1
ATOM 5951 C C . ASP C 1 229 ? -56.902 41.571 -22.502 1.00 176.57 229 ASP C C 1
ATOM 5952 O O . ASP C 1 229 ? -57.987 42.031 -22.173 1.00 181.88 229 ASP C O 1
ATOM 5957 N N . SER C 1 230 ? -55.843 41.612 -21.695 1.00 167.86 230 SER C N 1
ATOM 5958 C CA . SER C 1 230 ? -55.946 42.166 -20.336 1.00 169.70 230 SER C CA 1
ATOM 5959 C C . SER C 1 230 ? -54.898 43.251 -19.998 1.00 167.82 230 SER C C 1
ATOM 5960 O O . SER C 1 230 ? -54.796 43.705 -18.846 1.00 143.18 230 SER C O 1
ATOM 5963 N N . LYS C 1 231 ? -54.147 43.672 -21.015 1.00 159.61 231 LYS C N 1
ATOM 5964 C CA . LYS C 1 231 ? -53.101 44.681 -20.875 1.00 130.96 231 LYS C CA 1
ATOM 5965 C C . LYS C 1 231 ? -53.258 45.785 -21.921 1.00 123.15 231 LYS C C 1
ATOM 5966 O O . LYS C 1 231 ? -53.667 45.529 -23.047 1.00 145.20 231 LYS C O 1
ATOM 5972 N N . LEU C 1 232 ? -52.938 47.015 -21.533 1.00 123.36 232 LEU C N 1
ATOM 5973 C CA . LEU C 1 232 ? -52.754 48.109 -22.480 1.00 113.60 232 LEU C CA 1
ATOM 5974 C C . LEU C 1 232 ? -51.342 48.699 -22.290 1.00 119.68 232 LEU C C 1
ATOM 5975 O O . LEU C 1 232 ? -50.856 48.843 -21.164 1.00 127.18 232 LEU C O 1
ATOM 5980 N N . VAL C 1 233 ? -50.670 49.002 -23.394 1.00 126.08 233 VAL C N 1
ATOM 5981 C CA . VAL C 1 233 ? -49.255 49.364 -23.359 1.00 118.76 233 VAL C CA 1
ATOM 5982 C C . VAL C 1 233 ? -48.996 50.809 -23.782 1.00 129.44 233 VAL C C 1
ATOM 5983 O O . VAL C 1 233 ? -49.386 51.242 -24.868 1.00 133.26 233 VAL C O 1
ATOM 5987 N N . ILE C 1 234 ? -48.330 51.559 -22.918 1.00 116.25 234 ILE C N 1
ATOM 5988 C CA . ILE C 1 234 ? -47.960 52.929 -23.244 1.00 116.61 234 ILE C CA 1
ATOM 5989 C C . ILE C 1 234 ? -46.446 53.047 -23.441 1.00 132.20 234 ILE C C 1
ATOM 5990 O O . ILE C 1 234 ? -45.657 52.366 -22.758 1.00 131.09 234 ILE C O 1
ATOM 5995 N N . MET C 1 235 ? -46.036 53.918 -24.360 1.00 114.92 235 MET C N 1
ATOM 5996 C CA . MET C 1 235 ? -44.618 54.050 -24.678 1.00 114.68 235 MET C CA 1
ATOM 5997 C C . MET C 1 235 ? -44.030 55.394 -24.312 1.00 118.65 235 MET C C 1
ATOM 5998 O O . MET C 1 235 ? -44.564 56.446 -24.682 1.00 131.26 235 MET C O 1
ATOM 6003 N N . VAL C 1 236 ? -42.915 55.357 -23.594 1.00 116.75 236 VAL C N 1
ATOM 6004 C CA . VAL C 1 236 ? -42.126 56.567 -23.412 1.00 126.22 236 VAL C CA 1
ATOM 6005 C C . VAL C 1 236 ? -40.864 56.380 -24.224 1.00 130.30 236 VAL C C 1
ATOM 6006 O O . VAL C 1 236 ? -40.337 55.266 -24.307 1.00 129.50 236 VAL C O 1
ATOM 6010 N N . TYR C 1 237 ? -40.392 57.454 -24.849 1.00 118.40 237 TYR C N 1
ATOM 6011 C CA . TYR C 1 237 ? -39.192 57.370 -25.688 1.00 131.32 237 TYR C CA 1
ATOM 6012 C C . TYR C 1 237 ? -38.359 58.622 -25.495 1.00 147.35 237 TYR C C 1
ATOM 6013 O O . TYR C 1 237 ? -38.834 59.602 -24.932 1.00 147.89 237 TYR C O 1
ATOM 6022 N N . ALA C 1 238 ? -37.117 58.599 -25.961 1.00 150.10 238 ALA C N 1
ATOM 6023 C CA . ALA C 1 238 ? -36.253 59.756 -25.777 1.00 121.73 238 ALA C CA 1
ATOM 6024 C C . ALA C 1 238 ? -34.977 59.607 -26.567 1.00 129.44 238 ALA C C 1
ATOM 6025 O O . ALA C 1 238 ? -34.311 58.584 -26.475 1.00 140.32 238 ALA C O 1
ATOM 6027 N N . LYS C 1 239 ? -34.636 60.624 -27.345 1.00 127.60 239 LYS C N 1
ATOM 6028 C CA . LYS C 1 239 ? -33.385 60.596 -28.081 1.00 139.37 239 LYS C CA 1
ATOM 6029 C C . LYS C 1 239 ? -32.258 60.810 -27.070 1.00 140.46 239 LYS C C 1
ATOM 6030 O O . LYS C 1 239 ? -32.318 61.750 -26.282 1.00 116.84 239 LYS C O 1
ATOM 6036 N N . THR C 1 240 ? -31.250 59.933 -27.072 1.00 137.49 240 THR C N 1
ATOM 6037 C CA . THR C 1 240 ? -30.122 60.060 -26.147 1.00 117.58 240 THR C CA 1
ATOM 6038 C C . THR C 1 240 ? -28.791 60.167 -26.901 1.00 136.86 240 THR C C 1
ATOM 6039 O O . THR C 1 240 ? -28.714 59.864 -28.099 1.00 133.96 240 THR C O 1
ATOM 6043 N N . GLN C 1 241 ? -27.761 60.615 -26.185 1.00 142.61 241 GLN C N 1
ATOM 6044 C CA . GLN C 1 241 ? -26.376 60.649 -26.668 1.00 142.93 241 GLN C CA 1
ATOM 6045 C C . GLN C 1 241 ? -25.873 59.241 -26.976 1.00 149.53 241 GLN C C 1
ATOM 6046 O O . GLN C 1 241 ? -26.324 58.283 -26.356 1.00 163.78 241 GLN C O 1
ATOM 6052 N N . PRO C 1 242 ? -24.929 59.105 -27.927 1.00 143.44 242 PRO C N 1
ATOM 6053 C CA . PRO C 1 242 ? -24.451 57.760 -28.281 1.00 147.97 242 PRO C CA 1
ATOM 6054 C C . PRO C 1 242 ? -24.010 56.891 -27.090 1.00 154.20 242 PRO C C 1
ATOM 6055 O O . PRO C 1 242 ? -23.198 57.314 -26.261 1.00 130.22 242 PRO C O 1
ATOM 6059 N N . MET C 1 243 ? -24.582 55.685 -27.034 1.00 178.64 243 MET C N 1
ATOM 6060 C CA . MET C 1 243 ? -24.296 54.657 -26.023 1.00 157.92 243 MET C CA 1
ATOM 6061 C C . MET C 1 243 ? -24.997 54.846 -24.666 1.00 137.08 243 MET C C 1
ATOM 6062 O O . MET C 1 243 ? -24.687 54.140 -23.708 1.00 134.40 243 MET C O 1
ATOM 6067 N N . GLN C 1 244 ? -25.947 55.779 -24.593 1.00 135.86 244 GLN C N 1
ATOM 6068 C CA . GLN C 1 244 ? -26.688 56.048 -23.346 1.00 130.97 244 GLN C CA 1
ATOM 6069 C C . GLN C 1 244 ? -28.097 55.441 -23.306 1.00 140.32 244 GLN C C 1
ATOM 6070 O O . GLN C 1 244 ? -28.682 55.288 -22.234 1.00 139.97 244 GLN C O 1
ATOM 6076 N N . LYS C 1 245 ? -28.624 55.109 -24.482 1.00 149.41 245 LYS C N 1
ATOM 6077 C CA . LYS C 1 245 ? -29.881 54.384 -24.644 1.00 136.30 245 LYS C CA 1
ATOM 6078 C C . LYS C 1 245 ? -30.258 53.544 -23.420 1.00 147.69 245 LYS C C 1
ATOM 6079 O O . LYS C 1 245 ? -31.279 53.809 -22.766 1.00 139.66 245 LYS C O 1
ATOM 6085 N N . TRP C 1 246 ? -29.427 52.545 -23.112 1.00 130.27 246 TRP C N 1
ATOM 6086 C CA . TRP C 1 246 ? -29.745 51.537 -22.095 1.00 126.48 246 TRP C CA 1
ATOM 6087 C C . TRP C 1 246 ? -29.730 52.056 -20.668 1.00 134.66 246 TRP C C 1
ATOM 6088 O O . TRP C 1 246 ? -30.530 51.620 -19.837 1.00 151.40 246 TRP C O 1
ATOM 6099 N N . ALA C 1 247 ? -28.831 52.994 -20.393 1.00 122.88 247 ALA C N 1
ATOM 6100 C CA . ALA C 1 247 ? -28.794 53.669 -19.103 1.00 120.56 247 ALA C CA 1
ATOM 6101 C C . ALA C 1 247 ? -30.126 54.366 -18.837 1.00 144.57 247 ALA C C 1
ATOM 6102 O O . ALA C 1 247 ? -30.730 54.216 -17.762 1.00 152.97 247 ALA C O 1
ATOM 6104 N N . VAL C 1 248 ? -30.569 55.131 -19.833 1.00 130.50 248 VAL C N 1
ATOM 6105 C CA . VAL C 1 248 ? -31.845 55.831 -19.787 1.00 119.48 248 VAL C CA 1
ATOM 6106 C C . VAL C 1 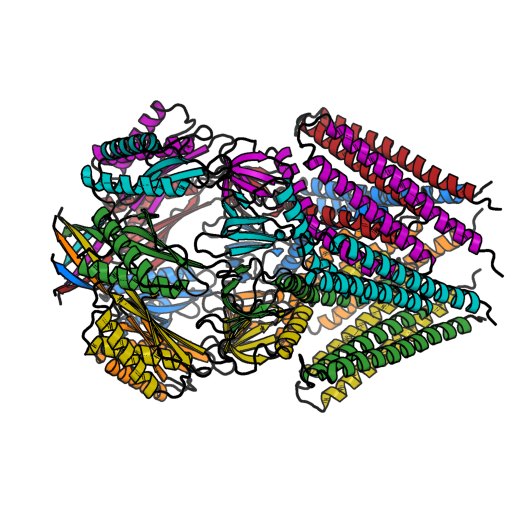248 ? -33.036 54.885 -19.644 1.00 136.21 248 VAL C C 1
ATOM 6107 O O . VAL C 1 248 ? -33.918 55.126 -18.832 1.00 123.26 248 VAL C O 1
ATOM 6111 N N . GLU C 1 249 ? -33.071 53.814 -20.428 1.00 116.44 249 GLU C N 1
ATOM 6112 C CA . GLU C 1 249 ? -34.146 52.852 -20.292 1.00 99.82 249 GLU C CA 1
ATOM 6113 C C . GLU C 1 249 ? -34.187 52.244 -18.885 1.00 127.16 249 GLU C C 1
ATOM 6114 O O . GLU C 1 249 ? -35.259 52.094 -18.300 1.00 126.92 249 GLU C O 1
ATOM 6120 N N . ARG C 1 250 ? -33.030 51.881 -18.340 1.00 128.69 250 ARG C N 1
ATOM 6121 C CA . ARG C 1 250 ? -32.992 51.242 -17.019 1.00 114.35 250 ARG C CA 1
ATOM 6122 C C . ARG C 1 250 ? -33.433 52.211 -15.944 1.00 118.32 250 ARG C C 1
ATOM 6123 O O . ARG C 1 250 ? -34.067 51.822 -14.955 1.00 125.20 250 ARG C O 1
ATOM 6131 N N . ASP C 1 251 ? -33.086 53.479 -16.144 1.00 113.67 251 ASP C N 1
ATOM 6132 C CA . ASP C 1 251 ? -33.490 54.525 -15.221 1.00 127.34 251 ASP C CA 1
ATOM 6133 C C . ASP C 1 251 ? -35.011 54.712 -15.241 1.00 138.88 251 ASP C C 1
ATOM 6134 O O . ASP C 1 251 ? -35.671 54.665 -14.194 1.00 135.77 251 ASP C O 1
ATOM 6139 N N . ILE C 1 252 ? -35.561 54.917 -16.435 1.00 123.85 252 ILE C N 1
ATOM 6140 C CA . ILE C 1 252 ? -37.009 55.022 -16.622 1.00 125.22 252 ILE C CA 1
ATOM 6141 C C . ILE C 1 252 ? -37.767 53.814 -16.065 1.00 127.78 252 ILE C C 1
ATOM 6142 O O . ILE C 1 252 ? -38.854 53.969 -15.521 1.00 115.24 252 ILE C O 1
ATOM 6147 N N . ARG C 1 253 ? -37.211 52.613 -16.208 1.00 126.24 253 ARG C N 1
ATOM 6148 C CA . ARG C 1 253 ? -37.847 51.424 -15.644 1.00 105.85 253 ARG C CA 1
ATOM 6149 C C . ARG C 1 253 ? -37.870 51.493 -14.118 1.00 118.48 253 ARG C C 1
ATOM 6150 O O . ARG C 1 253 ? -38.918 51.306 -13.493 1.00 136.39 253 ARG C O 1
ATOM 6158 N N . TYR C 1 254 ? -36.719 51.766 -13.508 1.00 126.53 254 TYR C N 1
ATOM 6159 C CA . TYR C 1 254 ? -36.696 51.939 -12.063 1.00 105.50 254 TYR C CA 1
ATOM 6160 C C . TYR C 1 254 ? -37.773 52.944 -11.614 1.00 133.06 254 TYR C C 1
ATOM 6161 O O . TYR C 1 254 ? -38.611 52.637 -10.757 1.00 106.59 254 TYR C O 1
ATOM 6170 N N . ARG C 1 255 ? -37.766 54.140 -12.203 1.00 133.32 255 ARG C N 1
ATOM 6171 C CA . ARG C 1 255 ? -38.746 55.170 -11.827 1.00 125.09 255 ARG C CA 1
ATOM 6172 C C . ARG C 1 255 ? -40.191 54.756 -12.038 1.00 130.77 255 ARG C C 1
ATOM 6173 O O . ARG C 1 255 ? -41.070 55.191 -11.305 1.00 131.70 255 ARG C O 1
ATOM 6181 N N . VAL C 1 256 ? -40.440 53.943 -13.060 1.00 137.43 256 VAL C N 1
ATOM 6182 C CA . VAL C 1 256 ? -41.788 53.451 -13.323 1.00 124.94 256 VAL C CA 1
ATOM 6183 C C . VAL C 1 256 ? -42.229 52.434 -12.269 1.00 132.53 256 VAL C C 1
ATOM 6184 O O . VAL C 1 256 ? -43.388 52.428 -11.873 1.00 130.51 256 VAL C O 1
ATOM 6188 N N . LYS C 1 257 ? -41.311 51.589 -11.807 1.00 122.47 257 LYS C N 1
ATOM 6189 C CA . LYS C 1 257 ? -41.624 50.689 -10.709 1.00 86.63 257 LYS C CA 1
ATOM 6190 C C . LYS C 1 257 ? -41.945 51.514 -9.474 1.00 115.95 257 LYS C C 1
ATOM 6191 O O . LYS C 1 257 ? -42.949 51.289 -8.805 1.00 129.64 257 LYS C O 1
ATOM 6197 N N . LYS C 1 258 ? -41.082 52.477 -9.171 1.00 138.32 258 LYS C N 1
ATOM 6198 C CA . LYS C 1 258 ? -41.320 53.385 -8.051 1.00 137.77 258 LYS C CA 1
ATOM 6199 C C . LYS C 1 258 ? -42.699 54.046 -8.144 1.00 148.94 258 LYS C C 1
ATOM 6200 O O . LYS C 1 258 ? -43.409 54.179 -7.146 1.00 150.55 258 LYS C O 1
ATOM 6206 N N . MET C 1 259 ? -43.081 54.455 -9.348 1.00 144.91 259 MET C N 1
ATOM 6207 C CA . MET C 1 259 ? -44.364 55.119 -9.550 1.00 138.95 259 MET C CA 1
ATOM 6208 C C . MET C 1 259 ? -45.556 54.154 -9.444 1.00 130.67 259 MET C C 1
ATOM 6209 O O . MET C 1 259 ? -46.646 54.555 -9.065 1.00 135.19 259 MET C O 1
ATOM 6214 N N . PHE C 1 260 ? -45.348 52.887 -9.785 1.00 145.44 260 PHE C N 1
ATOM 6215 C CA . PHE C 1 260 ? -46.363 51.863 -9.548 1.00 120.10 260 PHE C CA 1
ATOM 6216 C C . PHE C 1 260 ? -46.577 51.752 -8.063 1.00 119.57 260 PHE C C 1
ATOM 6217 O O . PHE C 1 260 ? -47.682 51.546 -7.619 1.00 136.85 260 PHE C O 1
ATOM 6225 N N . ASP C 1 261 ? -45.501 51.864 -7.295 1.00 150.14 261 ASP C N 1
ATOM 6226 C CA . ASP C 1 261 ? -45.604 51.744 -5.844 1.00 139.10 261 ASP C CA 1
ATOM 6227 C C . ASP C 1 261 ? -46.312 52.950 -5.220 1.00 142.92 261 ASP C C 1
ATOM 6228 O O . ASP C 1 261 ? -47.374 52.807 -4.628 1.00 146.74 261 ASP C O 1
ATOM 6233 N N . GLN C 1 262 ? -45.728 54.137 -5.364 1.00 154.65 262 GLN C N 1
ATOM 6234 C CA . GLN C 1 262 ? -46.239 55.332 -4.691 1.00 144.49 262 GLN C CA 1
ATOM 6235 C C . GLN C 1 262 ? -47.666 55.648 -5.084 1.00 147.12 262 GLN C C 1
ATOM 6236 O O . GLN C 1 262 ? -48.536 55.760 -4.222 1.00 180.51 262 GLN C O 1
ATOM 6242 N N . LYS C 1 263 ? -47.897 55.801 -6.389 1.00 152.83 263 LYS C N 1
ATOM 6243 C CA . LYS C 1 263 ? -49.228 56.109 -6.940 1.00 157.03 263 LYS C CA 1
ATOM 6244 C C . LYS C 1 263 ? -50.264 54.989 -6.728 1.00 170.65 263 LYS C C 1
ATOM 6245 O O . LYS C 1 263 ? -51.413 55.122 -7.141 1.00 169.73 263 LYS C O 1
ATOM 6251 N N . ASN C 1 264 ? -49.853 53.893 -6.094 1.00 184.31 264 ASN C N 1
ATOM 6252 C CA . ASN C 1 264 ? -50.721 52.729 -5.893 1.00 167.97 264 ASN C CA 1
ATOM 6253 C C . ASN C 1 264 ? -51.537 52.365 -7.125 1.00 163.87 264 ASN C C 1
ATOM 6254 O O . ASN C 1 264 ? -52.727 52.665 -7.205 1.00 161.28 264 ASN C O 1
ATOM 6259 N N . ILE C 1 265 ? -50.875 51.717 -8.078 1.00 150.16 265 ILE C N 1
ATOM 6260 C CA . ILE C 1 265 ? -51.485 51.298 -9.331 1.00 143.38 265 ILE C CA 1
ATOM 6261 C C . ILE C 1 265 ? -51.275 49.793 -9.488 1.00 125.76 265 ILE C C 1
ATOM 6262 O O . ILE C 1 265 ? -50.227 49.292 -9.133 1.00 136.23 265 ILE C O 1
ATOM 6267 N N . SER C 1 266 ? -52.271 49.069 -9.998 1.00 142.34 266 SER C N 1
ATOM 6268 C CA . SER C 1 266 ? -52.185 47.606 -10.113 1.00 138.25 266 SER C CA 1
ATOM 6269 C C . SER C 1 266 ? -51.175 47.181 -11.163 1.00 141.42 266 SER C C 1
ATOM 6270 O O . SER C 1 266 ? -51.101 47.782 -12.237 1.00 143.89 266 SER C O 1
ATOM 6273 N N . PHE C 1 267 ? -50.404 46.140 -10.868 1.00 140.27 267 PHE C N 1
ATOM 6274 C CA . PHE C 1 267 ? -49.481 45.602 -11.862 1.00 141.35 267 PHE C CA 1
ATOM 6275 C C . PHE C 1 267 ? -50.265 44.828 -12.928 1.00 140.07 267 PHE C C 1
ATOM 6276 O O . PHE C 1 267 ? -51.394 44.414 -12.684 1.00 146.98 267 PHE C O 1
ATOM 6284 N N . PRO C 1 268 ? -49.679 44.649 -14.121 1.00 127.40 268 PRO C N 1
ATOM 6285 C CA . PRO C 1 268 ? -50.389 44.037 -15.244 1.00 119.79 268 PRO C CA 1
ATOM 6286 C C . PRO C 1 268 ? -50.445 42.516 -15.173 1.00 144.95 268 PRO C C 1
ATOM 6287 O O . PRO C 1 268 ? -50.264 41.868 -16.200 1.00 165.39 268 PRO C O 1
ATOM 6291 N N . TYR C 1 269 ? -50.686 41.960 -13.989 1.00 137.72 269 TYR C N 1
ATOM 6292 C CA . TYR C 1 269 ? -50.781 40.505 -13.824 1.00 132.08 269 TYR C CA 1
ATOM 6293 C C . TYR C 1 269 ? -51.749 39.889 -14.842 1.00 129.91 269 TYR C C 1
ATOM 6294 O O . TYR C 1 269 ? -52.830 40.424 -15.068 1.00 134.96 269 TYR C O 1
ATOM 6303 N N . PRO C 1 270 ? -51.373 38.751 -15.450 1.00 131.35 270 PRO C N 1
ATOM 6304 C CA . PRO C 1 270 ? -52.295 38.127 -16.409 1.00 114.24 270 PRO C CA 1
ATOM 6305 C C . PRO C 1 270 ? -53.598 37.835 -15.698 1.00 146.87 270 PRO C C 1
ATOM 6306 O O . PRO C 1 270 ? -53.569 37.531 -14.501 1.00 167.50 270 PRO C O 1
ATOM 6310 N N . GLN C 1 271 ? -54.723 37.929 -16.397 1.00 137.58 271 GLN C N 1
ATOM 6311 C CA . GLN C 1 271 ? -55.990 37.992 -15.687 1.00 122.82 271 GLN C CA 1
ATOM 6312 C C . GLN C 1 271 ? -57.062 37.197 -16.371 1.00 120.91 271 GLN C C 1
ATOM 6313 O O . GLN C 1 271 ? -57.680 37.661 -17.308 1.00 136.07 271 GLN C O 1
ATOM 6319 N N . MET C 1 272 ? -57.273 35.987 -15.885 1.00 133.51 272 MET C N 1
ATOM 6320 C CA . MET C 1 272 ? -58.309 35.121 -16.400 1.00 129.63 272 MET C CA 1
ATOM 6321 C C . MET C 1 272 ? -59.524 35.324 -15.547 1.00 128.38 272 MET C C 1
ATOM 6322 O O . MET C 1 272 ? -59.434 35.931 -14.497 1.00 143.67 272 MET C O 1
ATOM 6327 N N . ASP C 1 273 ? -60.669 34.829 -15.993 1.00 121.83 273 ASP C N 1
ATOM 6328 C CA . ASP C 1 273 ? -61.799 34.670 -15.087 1.00 142.20 273 ASP C CA 1
ATOM 6329 C C . ASP C 1 273 ? -62.574 33.398 -15.438 1.00 137.82 273 ASP C C 1
ATOM 6330 O O . ASP C 1 273 ? -62.829 33.124 -16.603 1.00 107.51 273 ASP C O 1
ATOM 6335 N N . VAL C 1 274 ? -62.904 32.611 -14.418 1.00 125.97 274 VAL C N 1
ATOM 6336 C CA . VAL C 1 274 ? -63.242 31.215 -14.619 1.00 117.08 274 VAL C CA 1
ATOM 6337 C C . VAL C 1 274 ? -64.604 30.945 -14.043 1.00 120.80 274 VAL C C 1
ATOM 6338 O O . VAL C 1 274 ? -64.950 31.523 -13.021 1.00 134.02 274 VAL C O 1
ATOM 6342 N N . ASN C 1 275 ? -65.380 30.091 -14.720 1.00 146.80 275 ASN C N 1
ATOM 6343 C CA . ASN C 1 275 ? -66.706 29.631 -14.253 1.00 145.12 275 ASN C CA 1
ATOM 6344 C C . ASN C 1 275 ? -66.620 28.241 -13.608 1.00 141.72 275 ASN C C 1
ATOM 6345 O O . ASN C 1 275 ? -65.879 27.376 -14.062 1.00 133.01 275 ASN C O 1
ATOM 6350 N N . PHE C 1 276 ? -67.385 28.022 -12.548 1.00 152.46 276 PHE C N 1
ATOM 6351 C CA . PHE C 1 276 ? -67.296 26.773 -11.784 1.00 131.25 276 PHE C CA 1
ATOM 6352 C C . PHE C 1 276 ? -68.493 25.828 -11.936 1.00 164.36 276 PHE C C 1
ATOM 6353 O O . PHE C 1 276 ? -69.658 26.254 -11.940 1.00 171.06 276 PHE C O 1
ATOM 6361 N N . LYS C 1 277 ? -68.189 24.538 -12.051 1.00 162.67 277 LYS C N 1
ATOM 6362 C CA . LYS C 1 277 ? -69.171 23.478 -11.853 1.00 187.53 277 LYS C CA 1
ATOM 6363 C C . LYS C 1 277 ? -68.545 22.553 -10.822 1.00 189.74 277 LYS C C 1
ATOM 6364 O O . LYS C 1 277 ? -67.336 22.343 -10.853 1.00 188.28 277 LYS C O 1
ATOM 6370 N N . ARG C 1 278 ? -69.331 22.003 -9.901 1.00 172.02 278 ARG C N 1
ATOM 6371 C CA . ARG C 1 278 ? -68.832 20.860 -9.142 1.00 184.70 278 ARG C CA 1
ATOM 6372 C C . ARG C 1 278 ? -69.521 19.581 -9.590 1.00 201.48 278 ARG C C 1
ATOM 6373 O O . ARG C 1 278 ? -70.715 19.585 -9.905 1.00 196.39 278 ARG C O 1
ATOM 6381 N N . VAL C 1 279 ? -68.758 18.489 -9.618 1.00 198.67 279 VAL C N 1
ATOM 6382 C CA . VAL C 1 279 ? -69.295 17.167 -9.942 1.00 204.62 279 VAL C CA 1
ATOM 6383 C C . VAL C 1 279 ? -68.438 16.056 -9.341 1.00 176.71 279 VAL C C 1
ATOM 6384 O O . VAL C 1 279 ? -68.651 15.651 -8.198 1.00 148.81 279 VAL C O 1
ATOM 6388 N N . TYR D 1 13 ? 0.480 49.863 -105.911 1.00 162.14 13 TYR D N 1
ATOM 6389 C CA . TYR D 1 13 ? -0.594 50.766 -105.494 1.00 203.75 13 TYR D CA 1
ATOM 6390 C C . TYR D 1 13 ? -1.929 50.050 -105.397 1.00 220.08 13 TYR D C 1
ATOM 6391 O O . TYR D 1 13 ? -2.958 50.556 -105.858 1.00 203.89 13 TYR D O 1
ATOM 6400 N N . ASP D 1 14 ? -1.870 48.854 -104.812 1.00 232.49 14 ASP D N 1
ATOM 6401 C CA . ASP D 1 14 ? -3.037 48.075 -104.380 1.00 224.61 14 ASP D CA 1
ATOM 6402 C C . ASP D 1 14 ? -4.160 47.814 -105.392 1.00 235.54 14 ASP D C 1
ATOM 6403 O O . ASP D 1 14 ? -4.759 48.742 -105.951 1.00 229.65 14 ASP D O 1
ATOM 6408 N N . ILE D 1 15 ? -4.442 46.528 -105.598 1.00 237.65 15 ILE D N 1
ATOM 6409 C CA . ILE D 1 15 ? -5.676 46.089 -106.247 1.00 238.46 15 ILE D CA 1
ATOM 6410 C C . ILE D 1 15 ? -6.349 45.012 -105.372 1.00 214.39 15 ILE D C 1
ATOM 6411 O O . ILE D 1 15 ? -6.737 43.949 -105.865 1.00 176.77 15 ILE D O 1
ATOM 6416 N N . LYS D 1 16 ? -6.445 45.300 -104.066 1.00 216.88 16 LYS D N 1
ATOM 6417 C CA . LYS D 1 16 ? -7.194 44.488 -103.087 1.00 170.60 16 LYS D CA 1
ATOM 6418 C C . LYS D 1 16 ? -8.503 45.166 -102.651 1.00 166.61 16 LYS D C 1
ATOM 6419 O O . LYS D 1 16 ? -9.388 44.511 -102.090 1.00 185.67 16 LYS D O 1
ATOM 6425 N N . ALA D 1 17 ? -8.613 46.475 -102.882 1.00 162.23 17 ALA D N 1
ATOM 6426 C CA . ALA D 1 17 ? -9.865 47.204 -102.642 1.00 174.75 17 ALA D CA 1
ATOM 6427 C C . ALA D 1 17 ? -11.023 46.536 -103.399 1.00 197.90 17 ALA D C 1
ATOM 6428 O O . ALA D 1 17 ? -12.196 46.682 -103.033 1.00 203.40 17 ALA D O 1
ATOM 6430 N N . VAL D 1 18 ? -10.675 45.800 -104.453 1.00 183.52 18 VAL D N 1
ATOM 6431 C CA . VAL D 1 18 ? -11.630 44.989 -105.189 1.00 186.48 18 VAL D CA 1
ATOM 6432 C C . VAL D 1 18 ? -12.183 43.856 -104.310 1.00 195.44 18 VAL D C 1
ATOM 6433 O O . VAL D 1 18 ? -13.396 43.749 -104.129 1.00 189.79 18 VAL D O 1
ATOM 6437 N N . LYS D 1 19 ? -11.296 43.031 -103.748 1.00 197.42 19 LYS D N 1
ATOM 6438 C CA . LYS D 1 19 ? -11.704 41.963 -102.824 1.00 190.89 19 LYS D CA 1
ATOM 6439 C C . LYS D 1 19 ? -12.449 42.524 -101.605 1.00 181.00 19 LYS D C 1
ATOM 6440 O O . LYS D 1 19 ? -13.369 41.887 -101.079 1.00 198.63 19 LYS D O 1
ATOM 6446 N N . PHE D 1 20 ? -12.043 43.719 -101.176 1.00 157.11 20 PHE D N 1
ATOM 6447 C CA . PHE D 1 20 ? -12.694 44.457 -100.091 1.00 148.87 20 PHE D CA 1
ATOM 6448 C C . PHE D 1 20 ? -14.176 44.796 -100.388 1.00 158.25 20 PHE D C 1
ATOM 6449 O O . PHE D 1 20 ? -15.098 44.346 -99.685 1.00 180.20 20 PHE D O 1
ATOM 6457 N N . LEU D 1 21 ? -14.399 45.588 -101.433 1.00 159.53 21 LEU D N 1
ATOM 6458 C CA . LEU D 1 21 ? -15.759 45.911 -101.855 1.00 174.33 21 LEU D CA 1
ATOM 6459 C C . LEU D 1 21 ? -16.569 44.645 -102.185 1.00 173.53 21 LEU D C 1
ATOM 6460 O O . LEU D 1 21 ? -17.794 44.603 -101.988 1.00 168.95 21 LEU D O 1
ATOM 6465 N N . LEU D 1 22 ? -15.874 43.618 -102.673 1.00 172.10 22 LEU D N 1
ATOM 6466 C CA . LEU D 1 22 ? -16.482 42.318 -102.947 1.00 182.79 22 LEU D CA 1
ATOM 6467 C C . LEU D 1 22 ? -17.068 41.755 -101.657 1.00 184.64 22 LEU D C 1
ATOM 6468 O O . LEU D 1 22 ? -18.229 41.324 -101.618 1.00 190.57 22 LEU D O 1
ATOM 6473 N N . ASP D 1 23 ? -16.247 41.760 -100.607 1.00 175.86 23 ASP D N 1
ATOM 6474 C CA . ASP D 1 23 ? -16.643 41.221 -99.307 1.00 167.36 23 ASP D CA 1
ATOM 6475 C C . ASP D 1 23 ? -17.787 42.005 -98.672 1.00 167.44 23 ASP D C 1
ATOM 6476 O O . ASP D 1 23 ? -18.853 41.436 -98.418 1.00 193.17 23 ASP D O 1
ATOM 6481 N N . VAL D 1 24 ? -17.586 43.299 -98.416 1.00 153.16 24 VAL D N 1
ATOM 6482 C CA . VAL D 1 24 ? -18.690 44.105 -97.863 1.00 167.86 24 VAL D CA 1
ATOM 6483 C C . VAL D 1 24 ? -20.001 44.012 -98.709 1.00 154.95 24 VAL D C 1
ATOM 6484 O O . VAL D 1 24 ? -21.115 44.039 -98.158 1.00 154.46 24 VAL D O 1
ATOM 6488 N N . LEU D 1 25 ? -19.861 43.852 -100.028 1.00 126.55 25 LEU D N 1
ATOM 6489 C CA . LEU D 1 25 ? -21.009 43.552 -100.896 1.00 155.92 25 LEU D CA 1
ATOM 6490 C C . LEU D 1 25 ? -21.629 42.163 -100.617 1.00 158.79 25 LEU D C 1
ATOM 6491 O O . LEU D 1 25 ? -22.850 41.990 -100.711 1.00 146.36 25 LEU D O 1
ATOM 6496 N N . LYS D 1 26 ? -20.788 41.184 -100.277 1.00 159.42 26 LYS D N 1
ATOM 6497 C CA . LYS D 1 26 ? -21.250 39.842 -99.894 1.00 149.84 26 LYS D CA 1
ATOM 6498 C C . LYS D 1 26 ? -22.020 39.839 -98.582 1.00 160.60 26 LYS D C 1
ATOM 6499 O O . LYS D 1 26 ? -23.095 39.238 -98.496 1.00 161.64 26 LYS D O 1
ATOM 6505 N N . ILE D 1 27 ? -21.444 40.491 -97.566 1.00 148.75 27 ILE D N 1
ATOM 6506 C CA . ILE D 1 27 ? -22.107 40.718 -96.278 1.00 145.76 27 ILE D CA 1
ATOM 6507 C C . ILE D 1 27 ? -23.460 41.422 -96.434 1.00 161.85 27 ILE D C 1
ATOM 6508 O O . ILE D 1 27 ? -24.456 41.039 -95.795 1.00 142.19 27 ILE D O 1
ATOM 6513 N N . LEU D 1 28 ? -23.488 42.466 -97.265 1.00 164.96 28 LEU D N 1
ATOM 6514 C CA . LEU D 1 28 ? -24.738 43.189 -97.500 1.00 141.46 28 LEU D CA 1
ATOM 6515 C C . LEU D 1 28 ? -25.786 42.341 -98.245 1.00 150.06 28 LEU D C 1
ATOM 6516 O O . LEU D 1 28 ? -26.949 42.273 -97.824 1.00 146.90 28 LEU D O 1
ATOM 6521 N N . ILE D 1 29 ? -25.395 41.678 -99.330 1.00 156.27 29 ILE D N 1
ATOM 6522 C CA . ILE D 1 29 ? -26.390 40.879 -100.049 1.00 171.97 29 ILE D CA 1
ATOM 6523 C C . ILE D 1 29 ? -26.864 39.684 -99.205 1.00 157.49 29 ILE D C 1
ATOM 6524 O O . ILE D 1 29 ? -28.024 39.276 -99.285 1.00 135.79 29 ILE D O 1
ATOM 6529 N N . ILE D 1 30 ? -25.982 39.134 -98.378 1.00 150.95 30 ILE D N 1
ATOM 6530 C CA . ILE D 1 30 ? -26.400 38.029 -97.526 1.00 163.14 30 ILE D CA 1
ATOM 6531 C C . ILE D 1 30 ? -27.333 38.507 -96.396 1.00 154.75 30 ILE D C 1
ATOM 6532 O O . ILE D 1 30 ? -28.272 37.790 -96.027 1.00 135.44 30 ILE D O 1
ATOM 6537 N N . ALA D 1 31 ? -27.096 39.711 -95.863 1.00 149.80 31 ALA D N 1
ATOM 6538 C CA . ALA D 1 31 ? -27.972 40.257 -94.808 1.00 143.57 31 ALA D CA 1
ATOM 6539 C C . ALA D 1 31 ? -29.335 40.634 -95.376 1.00 150.20 31 ALA D C 1
ATOM 6540 O O . ALA D 1 31 ? -30.369 40.504 -94.711 1.00 146.24 31 ALA D O 1
ATOM 6542 N N . PHE D 1 32 ? -29.335 41.111 -96.611 1.00 147.02 32 PHE D N 1
ATOM 6543 C CA . PHE D 1 32 ? -30.586 41.388 -97.279 1.00 151.90 32 PHE D CA 1
ATOM 6544 C C . PHE D 1 32 ? -31.363 40.083 -97.535 1.00 163.34 32 PHE D C 1
ATOM 6545 O O . PHE D 1 32 ? -32.542 39.963 -97.170 1.00 152.22 32 PHE D O 1
ATOM 6553 N N . ILE D 1 33 ? -30.697 39.102 -98.146 1.00 162.04 33 ILE D N 1
ATOM 6554 C CA . ILE D 1 33 ? -31.316 37.797 -98.393 1.00 157.83 33 ILE D CA 1
ATOM 6555 C C . ILE D 1 33 ? -31.889 37.205 -97.108 1.00 160.40 33 ILE D C 1
ATOM 6556 O O . ILE D 1 33 ? -33.015 36.702 -97.103 1.00 145.91 33 ILE D O 1
ATOM 6561 N N . GLY D 1 34 ? -31.100 37.268 -96.032 1.00 148.98 34 GLY D N 1
ATOM 6562 C CA . GLY D 1 34 ? -31.500 36.756 -94.735 1.00 126.35 34 GLY D CA 1
ATOM 6563 C C . GLY D 1 34 ? -32.708 37.489 -94.179 1.00 151.83 34 GLY D C 1
ATOM 6564 O O . GLY D 1 34 ? -33.621 36.870 -93.620 1.00 155.54 34 GLY D O 1
ATOM 6565 N N . ILE D 1 35 ? -32.728 38.810 -94.331 1.00 161.79 35 ILE D N 1
ATOM 6566 C CA . ILE D 1 35 ? -33.872 39.577 -93.857 1.00 146.78 35 ILE D CA 1
ATOM 6567 C C . ILE D 1 35 ? -35.160 39.237 -94.615 1.00 157.21 35 ILE D C 1
ATOM 6568 O O . ILE D 1 35 ? -36.175 38.915 -93.987 1.00 178.25 35 ILE D O 1
ATOM 6573 N N . LYS D 1 36 ? -35.136 39.292 -95.948 1.00 153.98 36 LYS D N 1
ATOM 6574 C CA . LYS D 1 36 ? -36.332 38.920 -96.713 1.00 153.37 36 LYS D CA 1
ATOM 6575 C C . LYS D 1 36 ? -36.782 37.477 -96.429 1.00 157.59 36 LYS D C 1
ATOM 6576 O O . LYS D 1 36 ? -37.953 37.239 -96.150 1.00 137.07 36 LYS D O 1
ATOM 6582 N N . PHE D 1 37 ? -35.842 36.533 -96.495 1.00 164.72 37 PHE D N 1
ATOM 6583 C CA . PHE D 1 37 ? -36.052 35.130 -96.108 1.00 169.02 37 PHE D CA 1
ATOM 6584 C C . PHE D 1 37 ? -36.802 34.996 -94.768 1.00 171.63 37 PHE D C 1
ATOM 6585 O O . PHE D 1 37 ? -37.805 34.266 -94.673 1.00 176.81 37 PHE D O 1
ATOM 6593 N N . ALA D 1 38 ? -36.316 35.697 -93.738 1.00 157.01 38 ALA D N 1
ATOM 6594 C CA . ALA D 1 38 ? -36.947 35.657 -92.412 1.00 149.82 38 ALA D CA 1
ATOM 6595 C C . ALA D 1 38 ? -38.333 36.323 -92.337 1.00 167.05 38 ALA D C 1
ATOM 6596 O O . ALA D 1 38 ? -39.215 35.834 -91.623 1.00 155.25 38 ALA D O 1
ATOM 6598 N N . ASP D 1 39 ? -38.529 37.433 -93.050 1.00 172.96 39 ASP D N 1
ATOM 6599 C CA . ASP D 1 39 ? -39.844 38.077 -93.052 1.00 161.22 39 ASP D CA 1
ATOM 6600 C C . ASP D 1 39 ? -40.873 37.173 -93.736 1.00 166.34 39 ASP D C 1
ATOM 6601 O O . ASP D 1 39 ? -42.051 37.119 -93.346 1.00 172.59 39 ASP D O 1
ATOM 6606 N N . PHE D 1 40 ? -40.407 36.447 -94.745 1.00 160.31 40 PHE D N 1
ATOM 6607 C CA . PHE D 1 40 ? -41.211 35.415 -95.384 1.00 167.80 40 PHE D CA 1
ATOM 6608 C C . PHE D 1 40 ? -41.567 34.287 -94.407 1.00 179.22 40 PHE D C 1
ATOM 6609 O O . PHE D 1 40 ? -42.748 33.961 -94.239 1.00 202.06 40 PHE D O 1
ATOM 6617 N N . LEU D 1 41 ? -40.561 33.700 -93.760 1.00 160.45 41 LEU D N 1
ATOM 6618 C CA . LEU D 1 41 ? -40.813 32.616 -92.806 1.00 157.24 41 LEU D CA 1
ATOM 6619 C C . LEU D 1 41 ? -41.717 33.012 -91.627 1.00 172.36 41 LEU D C 1
ATOM 6620 O O . LEU D 1 41 ? -42.511 32.188 -91.150 1.00 168.16 41 LEU D O 1
ATOM 6625 N N . ILE D 1 42 ? -41.586 34.259 -91.160 1.00 183.16 42 ILE D N 1
ATOM 6626 C CA . ILE D 1 42 ? -42.438 34.800 -90.089 1.00 170.02 42 ILE D CA 1
ATOM 6627 C C . ILE D 1 42 ? -43.867 35.037 -90.571 1.00 181.57 42 ILE D C 1
ATOM 6628 O O . ILE D 1 42 ? -44.828 34.764 -89.843 1.00 181.16 42 ILE D O 1
ATOM 6633 N N . TYR D 1 43 ? -44.006 35.544 -91.795 1.00 200.52 43 TYR D N 1
ATOM 6634 C CA . TYR D 1 43 ? -45.328 35.680 -92.389 1.00 205.18 43 TYR D CA 1
ATOM 6635 C C . TYR D 1 43 ? -46.043 34.329 -92.587 1.00 217.43 43 TYR D C 1
ATOM 6636 O O . TYR D 1 43 ? -47.251 34.240 -92.372 1.00 228.12 43 TYR D O 1
ATOM 6645 N N . ARG D 1 44 ? -45.310 33.287 -92.995 1.00 194.40 44 ARG D N 1
ATOM 6646 C CA . ARG D 1 44 ? -45.891 31.938 -93.125 1.00 167.78 44 ARG D CA 1
ATOM 6647 C C . ARG D 1 44 ? -46.233 31.272 -91.770 1.00 180.08 44 ARG D C 1
ATOM 6648 O O . ARG D 1 44 ? -47.365 30.817 -91.562 1.00 195.96 44 ARG D O 1
ATOM 6656 N N . PHE D 1 45 ? -45.269 31.217 -90.852 1.00 193.85 45 PHE D N 1
ATOM 6657 C CA . PHE D 1 45 ? -45.550 30.724 -89.500 1.00 200.19 45 PHE D CA 1
ATOM 6658 C C . PHE D 1 45 ? -46.639 31.598 -88.863 1.00 203.52 45 PHE D C 1
ATOM 6659 O O . PHE D 1 45 ? -47.205 31.242 -87.826 1.00 192.44 45 PHE D O 1
ATOM 6667 N N . TYR D 1 46 ? -46.917 32.745 -89.491 1.00 220.53 46 TYR D N 1
ATOM 6668 C CA . TYR D 1 46 ? -48.001 33.644 -89.079 1.00 223.48 46 TYR D CA 1
ATOM 6669 C C . TYR D 1 46 ? -49.358 33.152 -89.587 1.00 232.01 46 TYR D C 1
ATOM 6670 O O . TYR D 1 46 ? -50.209 32.737 -88.800 1.00 240.76 46 TYR D O 1
ATOM 6679 N N . LYS D 1 47 ? -49.549 33.208 -90.905 1.00 216.88 47 LYS D N 1
ATOM 6680 C CA . LYS D 1 47 ? -50.822 32.843 -91.535 1.00 201.70 47 LYS D CA 1
ATOM 6681 C C . LYS D 1 47 ? -51.250 31.387 -91.323 1.00 210.64 47 LYS D C 1
ATOM 6682 O O . LYS D 1 47 ? -52.440 31.095 -91.295 1.00 214.94 47 LYS D O 1
ATOM 6688 N N . LEU D 1 48 ? -50.291 30.474 -91.190 1.00 215.95 48 LEU D N 1
ATOM 6689 C CA . LEU D 1 48 ? -50.625 29.076 -90.907 1.00 211.18 48 LEU D CA 1
ATOM 6690 C C . LEU D 1 48 ? -51.199 28.890 -89.494 1.00 220.47 48 LEU D C 1
ATOM 6691 O O . LEU D 1 48 ? -52.092 28.075 -89.285 1.00 218.87 48 LEU D O 1
ATOM 6696 N N . TYR D 1 49 ? -50.677 29.647 -88.533 1.00 221.39 49 TYR D N 1
ATOM 6697 C CA . TYR D 1 49 ? -51.165 29.623 -87.157 1.00 219.48 49 TYR D CA 1
ATOM 6698 C C . TYR D 1 49 ? -52.270 30.660 -86.939 1.00 229.21 49 TYR D C 1
ATOM 6699 O O . TYR D 1 49 ? -52.783 30.796 -85.829 1.00 216.49 49 TYR D O 1
ATOM 6708 N N . SER D 1 50 ? -52.622 31.396 -87.993 1.00 243.62 50 SER D N 1
ATOM 6709 C CA . SER D 1 50 ? -53.556 32.526 -87.882 1.00 246.85 50 SER D CA 1
ATOM 6710 C C . SER D 1 50 ? -55.022 32.213 -88.203 1.00 255.46 50 SER D C 1
ATOM 6711 O O . SER D 1 50 ? -55.928 32.770 -87.578 1.00 255.84 50 SER D O 1
ATOM 6714 N N . LYS D 1 51 ? -55.259 31.350 -89.188 1.00 250.61 51 LYS D N 1
ATOM 6715 C CA . LYS D 1 51 ? -56.631 30.989 -89.562 1.00 230.94 51 LYS D CA 1
ATOM 6716 C C . LYS D 1 51 ? -57.201 29.818 -88.758 1.00 236.71 51 LYS D C 1
ATOM 6717 O O . LYS D 1 51 ? -58.419 29.695 -88.614 1.00 224.27 51 LYS D O 1
ATOM 6723 N N . SER D 1 52 ? -56.324 28.967 -88.231 1.00 250.06 52 SER D N 1
ATOM 6724 C CA . SER D 1 52 ? -56.742 27.984 -87.235 1.00 241.93 52 SER D CA 1
ATOM 6725 C C . SER D 1 52 ? -56.741 28.649 -85.854 1.00 262.87 52 SER D C 1
ATOM 6726 O O . SER D 1 52 ? -56.083 28.172 -84.928 1.00 258.12 52 SER D O 1
ATOM 6729 N N . LYS D 1 53 ? -57.481 29.755 -85.736 1.00 272.31 53 LYS D N 1
ATOM 6730 C CA . LYS D 1 53 ? -57.474 30.597 -84.531 1.00 255.73 53 LYS D CA 1
ATOM 6731 C C . LYS D 1 53 ? -57.992 29.901 -83.269 1.00 256.94 53 LYS D C 1
ATOM 6732 O O . LYS D 1 53 ? -59.036 30.270 -82.718 1.00 242.37 53 LYS D O 1
ATOM 6738 N N . ILE D 1 54 ? -57.237 28.903 -82.814 1.00 271.43 54 ILE D N 1
ATOM 6739 C CA . ILE D 1 54 ? -57.593 28.112 -81.639 1.00 269.25 54 ILE D CA 1
ATOM 6740 C C . ILE D 1 54 ? -56.992 28.661 -80.346 1.00 266.02 54 ILE D C 1
ATOM 6741 O O . ILE D 1 54 ? -57.680 29.305 -79.551 1.00 265.67 54 ILE D O 1
ATOM 6746 N N . GLN D 1 55 ? -55.702 28.387 -80.152 1.00 256.07 55 GLN D N 1
ATOM 6747 C CA . GLN D 1 55 ? -55.011 28.653 -78.891 1.00 236.89 55 GLN D CA 1
ATOM 6748 C C . GLN D 1 55 ? -54.713 30.143 -78.619 1.00 236.92 55 GLN D C 1
ATOM 6749 O O . GLN D 1 55 ? -54.392 30.507 -77.485 1.00 239.66 55 GLN D O 1
ATOM 6755 N N . LEU D 1 56 ? -54.825 30.999 -79.639 1.00 223.89 56 LEU D N 1
ATOM 6756 C CA . LEU D 1 56 ? -54.460 32.423 -79.501 1.00 203.56 56 LEU D CA 1
ATOM 6757 C C . LEU D 1 56 ? -55.372 33.410 -80.265 1.00 190.79 56 LEU D C 1
ATOM 6758 O O . LEU D 1 56 ? -55.822 33.118 -81.382 1.00 178.47 56 LEU D O 1
ATOM 6763 N N . PRO D 1 57 ? -55.639 34.590 -79.654 1.00 190.41 57 PRO D N 1
ATOM 6764 C CA . PRO D 1 57 ? -56.285 35.742 -80.314 1.00 188.77 57 PRO D CA 1
ATOM 6765 C C . PRO D 1 57 ? -55.353 36.494 -81.276 1.00 188.49 57 PRO D C 1
ATOM 6766 O O . PRO D 1 57 ? -54.142 36.520 -81.078 1.00 192.67 57 PRO D O 1
ATOM 6770 N N . GLN D 1 58 ? -55.919 37.111 -82.305 1.00 190.72 58 GLN D N 1
ATOM 6771 C CA . GLN D 1 58 ? -55.132 37.902 -83.244 1.00 190.06 58 GLN D CA 1
ATOM 6772 C C . GLN D 1 58 ? -54.644 39.225 -82.637 1.00 190.91 58 GLN D C 1
ATOM 6773 O O . GLN D 1 58 ? -54.239 40.126 -83.368 1.00 200.06 58 GLN D O 1
ATOM 6779 N N . ARG D 1 59 ? -54.707 39.352 -81.312 1.00 167.02 59 ARG D N 1
ATOM 6780 C CA . ARG D 1 59 ? -54.063 40.471 -80.625 1.00 170.77 59 ARG D CA 1
ATOM 6781 C C . ARG D 1 59 ? -52.717 40.000 -80.031 1.00 189.80 59 ARG D C 1
ATOM 6782 O O . ARG D 1 59 ? -51.717 40.737 -80.026 1.00 160.57 59 ARG D O 1
ATOM 6790 N N . LYS D 1 60 ? -52.707 38.760 -79.535 1.00 202.27 60 LYS D N 1
ATOM 6791 C CA . LYS D 1 60 ? -51.497 38.132 -79.003 1.00 177.64 60 LYS D CA 1
ATOM 6792 C C . LYS D 1 60 ? -50.561 37.735 -80.136 1.00 173.45 60 LYS D C 1
ATOM 6793 O O . LYS D 1 60 ? -49.400 38.103 -80.124 1.00 183.58 60 LYS D O 1
ATOM 6799 N N . ILE D 1 61 ? -51.072 36.996 -81.118 1.00 158.19 61 ILE D N 1
ATOM 6800 C CA . ILE D 1 61 ? -50.267 36.597 -82.270 1.00 157.79 61 ILE D CA 1
ATOM 6801 C C . ILE D 1 61 ? -49.613 37.795 -82.949 1.00 172.54 61 ILE D C 1
ATOM 6802 O O . ILE D 1 61 ? -48.510 37.684 -83.474 1.00 176.00 61 ILE D O 1
ATOM 6807 N N . ASP D 1 62 ? -50.295 38.935 -82.938 1.00 179.24 62 ASP D N 1
ATOM 6808 C CA . ASP D 1 62 ? -49.758 40.155 -83.531 1.00 171.53 62 ASP D CA 1
ATOM 6809 C C . ASP D 1 62 ? -48.510 40.633 -82.798 1.00 167.18 62 ASP D C 1
ATOM 6810 O O . ASP D 1 62 ? -47.463 40.879 -83.407 1.00 162.92 62 ASP D O 1
ATOM 6815 N N . THR D 1 63 ? -48.630 40.766 -81.483 1.00 160.69 63 THR D N 1
ATOM 6816 C CA . THR D 1 63 ? -47.539 41.271 -80.659 1.00 171.72 63 THR D CA 1
ATOM 6817 C C . THR D 1 63 ? -46.371 40.265 -80.553 1.00 162.83 63 THR D C 1
ATOM 6818 O O . THR D 1 63 ? -45.200 40.645 -80.442 1.00 146.84 63 THR D O 1
ATOM 6822 N N . LEU D 1 64 ? -46.711 38.983 -80.608 1.00 146.62 64 LEU D N 1
ATOM 6823 C CA . LEU D 1 64 ? -45.743 37.896 -80.593 1.00 142.76 64 LEU D CA 1
ATOM 6824 C C . LEU D 1 64 ? -44.977 37.793 -81.915 1.00 162.09 64 LEU D C 1
ATOM 6825 O O . LEU D 1 64 ? -43.762 37.563 -81.929 1.00 154.47 64 LEU D O 1
ATOM 6830 N N . THR D 1 65 ? -45.695 37.956 -83.023 1.00 145.54 65 THR D N 1
ATOM 6831 C CA . THR D 1 65 ? -45.090 37.915 -84.346 1.00 141.81 65 THR D CA 1
ATOM 6832 C C . THR D 1 65 ? -44.236 39.156 -84.604 1.00 148.56 65 THR D C 1
ATOM 6833 O O . THR D 1 65 ? -43.110 39.046 -85.111 1.00 143.84 65 THR D O 1
ATOM 6837 N N . SER D 1 66 ? -44.758 40.326 -84.230 1.00 134.41 66 SER D N 1
ATOM 6838 C CA . SER D 1 66 ? -43.949 41.550 -84.218 1.00 155.81 66 SER D CA 1
ATOM 6839 C C . SER D 1 66 ? -42.666 41.401 -83.362 1.00 151.43 66 SER D C 1
ATOM 6840 O O . SER D 1 66 ? -41.578 41.852 -83.743 1.00 133.06 66 SER D O 1
ATOM 6843 N N . LEU D 1 67 ? -42.809 40.764 -82.203 1.00 147.96 67 LEU D N 1
ATOM 6844 C CA . LEU D 1 67 ? -41.670 40.470 -81.336 1.00 135.48 67 LEU D CA 1
ATOM 6845 C C . LEU D 1 67 ? -40.611 39.564 -82.026 1.00 143.34 67 LEU D C 1
ATOM 6846 O O . LEU D 1 67 ? -39.414 39.888 -82.044 1.00 103.58 67 LEU D O 1
ATOM 6851 N N . THR D 1 68 ? -41.052 38.450 -82.614 1.00 147.89 68 THR D N 1
ATOM 6852 C CA . THR D 1 68 ? -40.162 37.586 -83.403 1.00 137.15 68 THR D CA 1
ATOM 6853 C C . THR D 1 68 ? -39.430 38.377 -84.492 1.00 154.74 68 THR D C 1
ATOM 6854 O O . THR D 1 68 ? -38.194 38.315 -84.609 1.00 142.05 68 THR D O 1
ATOM 6858 N N . LYS D 1 69 ? -40.199 39.118 -85.289 1.00 140.22 69 LYS D N 1
ATOM 6859 C CA . LYS D 1 69 ? -39.635 39.914 -86.376 1.00 127.60 69 LYS D CA 1
ATOM 6860 C C . LYS D 1 69 ? -38.549 40.884 -85.898 1.00 135.02 69 LYS D C 1
ATOM 6861 O O . LYS D 1 69 ? -37.450 40.917 -86.457 1.00 142.69 69 LYS D O 1
ATOM 6867 N N . ASN D 1 70 ? -38.847 41.664 -84.863 1.00 136.61 70 ASN D N 1
ATOM 6868 C CA . ASN D 1 70 ? -37.833 42.558 -84.283 1.00 148.16 70 ASN D CA 1
ATOM 6869 C C . ASN D 1 70 ? -36.561 41.849 -83.763 1.00 138.83 70 ASN D C 1
ATOM 6870 O O . ASN D 1 70 ? -35.434 42.356 -83.921 1.00 137.83 70 ASN D O 1
ATOM 6875 N N . ALA D 1 71 ? -36.732 40.689 -83.132 1.00 129.32 71 ALA D N 1
ATOM 6876 C CA . ALA D 1 71 ? -35.561 39.945 -82.673 1.00 117.50 71 ALA D CA 1
ATOM 6877 C C . ALA D 1 71 ? -34.694 39.537 -83.857 1.00 136.09 71 ALA D C 1
ATOM 6878 O O . ALA D 1 71 ? -33.473 39.695 -83.837 1.00 114.01 71 ALA D O 1
ATOM 6880 N N . VAL D 1 72 ? -35.315 39.014 -84.901 1.00 109.72 72 VAL D N 1
ATOM 6881 C CA . VAL D 1 72 ? -34.523 38.627 -86.058 1.00 135.71 72 VAL D CA 1
ATOM 6882 C C . VAL D 1 72 ? -33.868 39.815 -86.786 1.00 153.43 72 VAL D C 1
ATOM 6883 O O . VAL D 1 72 ? -32.700 39.727 -87.218 1.00 148.60 72 VAL D O 1
ATOM 6887 N N . ARG D 1 73 ? -34.584 40.933 -86.893 1.00 122.54 73 ARG D N 1
ATOM 6888 C CA . ARG D 1 73 ? -33.943 42.135 -87.417 1.00 131.28 73 ARG D CA 1
ATOM 6889 C C . ARG D 1 73 ? -32.687 42.503 -86.572 1.00 136.60 73 ARG D C 1
ATOM 6890 O O . ARG D 1 73 ? -31.562 42.608 -87.096 1.00 118.97 73 ARG D O 1
ATOM 6898 N N . TYR D 1 74 ? -32.851 42.654 -85.263 1.00 125.53 74 TYR D N 1
ATOM 6899 C CA . TYR D 1 74 ? -31.696 43.051 -84.458 1.00 131.83 74 TYR D CA 1
ATOM 6900 C C . TYR D 1 74 ? -30.525 42.041 -84.534 1.00 131.73 74 TYR D C 1
ATOM 6901 O O . TYR D 1 74 ? -29.357 42.436 -84.606 1.00 129.84 74 TYR D O 1
ATOM 6910 N N . ILE D 1 75 ? -30.827 40.747 -84.546 1.00 128.24 75 ILE D N 1
ATOM 6911 C CA . ILE D 1 75 ? -29.757 39.774 -84.659 1.00 130.98 75 ILE D CA 1
ATOM 6912 C C . ILE D 1 75 ? -29.031 39.968 -85.974 1.00 145.87 75 ILE D C 1
ATOM 6913 O O . ILE D 1 75 ? -27.790 40.021 -86.002 1.00 124.08 75 ILE D O 1
ATOM 6918 N N . ILE D 1 76 ? -29.804 40.097 -87.058 1.00 107.61 76 ILE D N 1
ATOM 6919 C CA . ILE D 1 76 ? -29.200 40.267 -88.377 1.00 113.41 76 ILE D CA 1
ATOM 6920 C C . ILE D 1 76 ? -28.352 41.545 -88.493 1.00 126.99 76 ILE D C 1
ATOM 6921 O O . ILE D 1 76 ? -27.250 41.522 -89.075 1.00 120.75 76 ILE D O 1
ATOM 6926 N N . TYR D 1 77 ? -28.855 42.640 -87.926 1.00 113.92 77 TYR D N 1
ATOM 6927 C CA . TYR D 1 77 ? -28.074 43.859 -87.812 1.00 112.83 77 TYR D CA 1
ATOM 6928 C C . TYR D 1 77 ? -26.755 43.600 -87.089 1.00 116.26 77 TYR D C 1
ATOM 6929 O O . TYR D 1 77 ? -25.675 43.887 -87.604 1.00 112.04 77 TYR D O 1
ATOM 6938 N N . PHE D 1 78 ? -26.825 43.051 -85.891 1.00 110.68 78 PHE D N 1
ATOM 6939 C CA . PHE D 1 78 ? -25.591 42.837 -85.136 1.00 124.64 78 PHE D CA 1
ATOM 6940 C C . PHE D 1 78 ? -24.594 42.018 -85.934 1.00 132.20 78 PHE D C 1
ATOM 6941 O O . PHE D 1 78 ? -23.419 42.335 -85.966 1.00 106.47 78 PHE D O 1
ATOM 6949 N N . LEU D 1 79 ? -25.068 40.981 -86.608 1.00 136.22 79 LEU D N 1
ATOM 6950 C CA . LEU D 1 79 ? -24.157 40.156 -87.376 1.00 133.86 79 LEU D CA 1
ATOM 6951 C C . LEU D 1 79 ? -23.495 40.924 -88.520 1.00 133.82 79 LEU D C 1
ATOM 6952 O O . LEU D 1 79 ? -22.252 40.968 -88.608 1.00 136.02 79 LEU D O 1
ATOM 6957 N N . ALA D 1 80 ? -24.306 41.533 -89.387 1.00 111.47 80 ALA D N 1
ATOM 6958 C CA . ALA D 1 80 ? -23.747 42.265 -90.526 1.00 123.46 80 ALA D CA 1
ATOM 6959 C C . ALA D 1 80 ? -22.760 43.307 -90.021 1.00 131.90 80 ALA D C 1
ATOM 6960 O O . ALA D 1 80 ? -21.641 43.459 -90.562 1.00 136.97 80 ALA D O 1
ATOM 6962 N N . GLY D 1 81 ? -23.180 43.996 -88.958 1.00 98.87 81 GLY D N 1
ATOM 6963 C CA . GLY D 1 81 ? -22.391 45.037 -88.327 1.00 104.21 81 GLY D CA 1
ATOM 6964 C C . GLY D 1 81 ? -21.032 44.569 -87.826 1.00 120.73 81 GLY D C 1
ATOM 6965 O O . GLY D 1 81 ? -20.011 45.178 -88.156 1.00 134.89 81 GLY D O 1
ATOM 6966 N N . ALA D 1 82 ? -20.996 43.495 -87.039 1.00 99.98 82 ALA D N 1
ATOM 6967 C CA . ALA D 1 82 ? -19.716 43.016 -86.521 1.00 114.64 82 ALA D CA 1
ATOM 6968 C C . ALA D 1 82 ? -18.825 42.452 -87.623 1.00 133.74 82 ALA D C 1
ATOM 6969 O O . ALA D 1 82 ? -17.599 42.524 -87.513 1.00 152.17 82 ALA D O 1
ATOM 6971 N N . SER D 1 83 ? -19.429 41.900 -88.677 1.00 112.25 83 SER D N 1
ATOM 6972 C CA . SER D 1 83 ? -18.655 41.404 -89.823 1.00 144.98 83 SER D CA 1
ATOM 6973 C C . SER D 1 83 ? -17.951 42.549 -90.582 1.00 161.20 83 SER D C 1
ATOM 6974 O O . SER D 1 83 ? -16.726 42.499 -90.865 1.00 158.45 83 SER D O 1
ATOM 6977 N N . ILE D 1 84 ? -18.731 43.583 -90.893 1.00 144.14 84 ILE D N 1
ATOM 6978 C CA . ILE D 1 84 ? -18.189 44.794 -91.499 1.00 129.84 84 ILE D CA 1
ATOM 6979 C C . ILE D 1 84 ? -17.171 45.500 -90.603 1.00 118.49 84 ILE D C 1
ATOM 6980 O O . ILE D 1 84 ? -16.200 46.067 -91.090 1.00 130.18 84 ILE D O 1
ATOM 6985 N N . LEU D 1 85 ? -17.382 45.452 -89.294 1.00 121.12 85 LEU D N 1
ATOM 6986 C CA . LEU D 1 85 ? -16.387 45.976 -88.348 1.00 133.44 85 LEU D CA 1
ATOM 6987 C C . LEU D 1 85 ? -15.103 45.171 -88.385 1.00 129.14 85 LEU D C 1
ATOM 6988 O O . LEU D 1 85 ? -14.016 45.721 -88.199 1.00 127.57 85 LEU D O 1
ATOM 6993 N N . LYS D 1 86 ? -15.237 43.864 -88.610 1.00 147.68 86 LYS D N 1
ATOM 6994 C CA . LYS D 1 86 ? -14.079 42.984 -88.731 1.00 141.30 86 LYS D CA 1
ATOM 6995 C C . LYS D 1 86 ? -13.267 43.409 -89.935 1.00 142.09 86 LYS D C 1
ATOM 6996 O O . LYS D 1 86 ? -12.036 43.364 -89.892 1.00 121.10 86 LYS D O 1
ATOM 7002 N N . LEU D 1 87 ? -13.973 43.810 -91.002 1.00 142.71 87 LEU D N 1
ATOM 7003 C CA . LEU D 1 87 ? -13.339 44.256 -92.257 1.00 119.81 87 LEU D CA 1
ATOM 7004 C C . LEU D 1 87 ? -12.532 45.544 -92.167 1.00 133.60 87 LEU D C 1
ATOM 7005 O O . LEU D 1 87 ? -11.602 45.734 -92.947 1.00 159.34 87 LEU D O 1
ATOM 7010 N N . PHE D 1 88 ? -12.910 46.441 -91.254 1.00 127.92 88 PHE D N 1
ATOM 7011 C CA . PHE D 1 88 ? -12.142 47.671 -90.989 1.00 127.49 88 PHE D CA 1
ATOM 7012 C C . PHE D 1 88 ? -11.103 47.460 -89.883 1.00 125.74 88 PHE D C 1
ATOM 7013 O O . PHE D 1 88 ? -10.650 48.411 -89.242 1.00 128.96 88 PHE D O 1
ATOM 7021 N N . ASN D 1 89 ? -10.754 46.197 -89.667 1.00 119.46 89 ASN D N 1
ATOM 7022 C CA . ASN D 1 89 ? -9.689 45.813 -88.749 1.00 142.82 89 ASN D CA 1
ATOM 7023 C C . ASN D 1 89 ? -10.006 45.986 -87.262 1.00 139.57 89 ASN D C 1
ATOM 7024 O O . ASN D 1 89 ? -9.106 46.180 -86.445 1.00 131.79 89 ASN D O 1
ATOM 7029 N N . ILE D 1 90 ? -11.285 45.907 -86.916 1.00 144.57 90 ILE D N 1
ATOM 7030 C CA . ILE D 1 90 ? -11.679 45.803 -85.511 1.00 130.60 90 ILE D CA 1
ATOM 7031 C C . ILE D 1 90 ? -11.533 44.357 -85.031 1.00 134.14 90 ILE D C 1
ATOM 7032 O O . ILE D 1 90 ? -11.920 43.419 -85.738 1.00 149.28 90 ILE D O 1
ATOM 7037 N N . ASP D 1 91 ? -10.990 44.180 -83.830 1.00 114.59 91 ASP D N 1
ATOM 7038 C CA . ASP D 1 91 ? -10.742 42.850 -83.267 1.00 124.03 91 ASP D CA 1
ATOM 7039 C C . ASP D 1 91 ? -12.032 42.143 -82.811 1.00 150.99 91 ASP D C 1
ATOM 7040 O O . ASP D 1 91 ? -12.802 42.695 -82.020 1.00 150.61 91 ASP D O 1
ATOM 7045 N N . MET D 1 92 ? -12.254 40.917 -83.287 1.00 140.41 92 MET D N 1
ATOM 7046 C CA . MET D 1 92 ? -13.452 40.159 -82.910 1.00 124.02 92 MET D CA 1
ATOM 7047 C C . MET D 1 92 ? -13.471 39.574 -81.475 1.00 138.10 92 MET D C 1
ATOM 7048 O O . MET D 1 92 ? -14.536 39.179 -80.983 1.00 169.04 92 MET D O 1
ATOM 7053 N N . THR D 1 93 ? -12.322 39.526 -80.800 1.00 112.02 93 THR D N 1
ATOM 7054 C CA . THR D 1 93 ? -12.290 39.083 -79.410 1.00 115.23 93 THR D CA 1
ATOM 7055 C C . THR D 1 93 ? -12.762 40.168 -78.443 1.00 139.48 93 THR D C 1
ATOM 7056 O O . THR D 1 93 ? -13.406 39.870 -77.429 1.00 172.80 93 THR D O 1
ATOM 7060 N N . SER D 1 94 ? -12.453 41.425 -78.761 1.00 132.31 94 SER D N 1
ATOM 7061 C CA . SER D 1 94 ? -12.944 42.566 -77.979 1.00 134.82 94 SER D CA 1
ATOM 7062 C C . SER D 1 94 ? -14.449 42.764 -78.198 1.00 132.55 94 SER D C 1
ATOM 7063 O O . SER D 1 94 ? -15.240 42.996 -77.269 1.00 137.68 94 SER D O 1
ATOM 7066 N N . LEU D 1 95 ? -14.827 42.657 -79.461 1.00 142.15 95 LEU D N 1
ATOM 7067 C CA . LEU D 1 95 ? -16.216 42.635 -79.869 1.00 124.98 95 LEU D CA 1
ATOM 7068 C C . LEU D 1 95 ? -16.960 41.517 -79.134 1.00 119.27 95 LEU D C 1
ATOM 7069 O O . LEU D 1 95 ? -18.115 41.665 -78.752 1.00 114.31 95 LEU D O 1
ATOM 7074 N N . LEU D 1 96 ? -16.290 40.388 -78.946 1.00 126.30 96 LEU D N 1
ATOM 7075 C CA . LEU D 1 96 ? -16.878 39.289 -78.207 1.00 115.59 96 LEU D CA 1
ATOM 7076 C C . LEU D 1 96 ? -17.026 39.587 -76.723 1.00 105.31 96 LEU D C 1
ATOM 7077 O O . LEU D 1 96 ? -18.028 39.237 -76.136 1.00 136.97 96 LEU D O 1
ATOM 7082 N N . ALA D 1 97 ? -16.032 40.202 -76.101 1.00 119.92 97 ALA D N 1
ATOM 7083 C CA . ALA D 1 97 ? -16.142 40.550 -74.672 1.00 121.74 97 ALA D CA 1
ATOM 7084 C C . ALA D 1 97 ? -17.109 41.717 -74.411 1.00 111.68 97 ALA D C 1
ATOM 7085 O O . ALA D 1 97 ? -17.407 42.031 -73.259 1.00 114.18 97 ALA D O 1
ATOM 7087 N N . VAL D 1 98 ? -17.575 42.375 -75.473 1.00 87.68 98 VAL D N 1
ATOM 7088 C CA . VAL D 1 98 ? -18.681 43.325 -75.325 1.00 96.57 98 VAL D CA 1
ATOM 7089 C C . VAL D 1 98 ? -20.070 42.672 -75.593 1.00 118.30 98 VAL D C 1
ATOM 7090 O O . VAL D 1 98 ? -20.997 42.829 -74.793 1.00 123.27 98 VAL D O 1
ATOM 7094 N N . ALA D 1 99 ? -20.200 41.917 -76.688 1.00 104.55 99 ALA D N 1
ATOM 7095 C CA . ALA D 1 99 ? -21.455 41.229 -77.018 1.00 98.57 99 ALA D CA 1
ATOM 7096 C C . ALA D 1 99 ? -21.800 40.137 -76.027 1.00 113.90 99 ALA D C 1
ATOM 7097 O O . ALA D 1 99 ? -22.971 39.748 -75.879 1.00 133.50 99 ALA D O 1
ATOM 7099 N N . GLY D 1 100 ? -20.770 39.635 -75.358 1.00 102.90 100 GLY D N 1
ATOM 7100 C CA . GLY D 1 100 ? -20.906 38.588 -74.350 1.00 94.38 100 GLY D CA 1
ATOM 7101 C C . GLY D 1 100 ? -21.558 39.008 -73.034 1.00 125.72 100 GLY D C 1
ATOM 7102 O O . GLY D 1 100 ? -21.948 38.154 -72.223 1.00 126.81 100 GLY D O 1
ATOM 7103 N N . ILE D 1 101 ? -21.662 40.317 -72.811 1.00 122.02 101 ILE D N 1
ATOM 7104 C CA . ILE D 1 101 ? -22.460 40.833 -71.714 1.00 125.87 101 ILE D CA 1
ATOM 7105 C C . ILE D 1 101 ? -23.935 40.471 -71.951 1.00 123.92 101 ILE D C 1
ATOM 7106 O O . ILE D 1 101 ? -24.642 40.046 -71.042 1.00 147.78 101 ILE D O 1
ATOM 7111 N N . GLY D 1 102 ? -24.376 40.615 -73.192 1.00 93.99 102 GLY D N 1
ATOM 7112 C CA . GLY D 1 102 ? -25.718 40.249 -73.588 1.00 110.55 102 GLY D CA 1
ATOM 7113 C C . GLY D 1 102 ? -25.891 38.751 -73.717 1.00 133.85 102 GLY D C 1
ATOM 7114 O O . GLY D 1 102 ? -26.928 38.211 -73.303 1.00 134.26 102 GLY D O 1
ATOM 7115 N N . SER D 1 103 ? -24.890 38.076 -74.288 1.00 126.91 103 SER D N 1
ATOM 7116 C CA . SER D 1 103 ? -24.915 36.612 -74.337 1.00 108.02 103 SER D CA 1
ATOM 7117 C C . SER D 1 103 ? -25.139 36.021 -72.949 1.00 116.09 103 SER D C 1
ATOM 7118 O O . SER D 1 103 ? -25.936 35.101 -72.780 1.00 141.80 103 SER D O 1
ATOM 7121 N N . LEU D 1 104 ? -24.418 36.551 -71.964 1.00 108.58 104 LEU D N 1
ATOM 7122 C CA . LEU D 1 104 ? -24.528 36.092 -70.579 1.00 102.08 104 LEU D CA 1
ATOM 7123 C C . LEU D 1 104 ? -25.854 36.478 -69.937 1.00 122.33 104 LEU D C 1
ATOM 7124 O O . LEU D 1 104 ? -26.547 35.613 -69.399 1.00 127.91 104 LEU D O 1
ATOM 7129 N N . ALA D 1 105 ? -26.216 37.763 -69.992 1.00 125.29 105 ALA D N 1
ATOM 7130 C CA . ALA D 1 105 ? -27.447 38.221 -69.341 1.00 113.89 105 ALA D CA 1
ATOM 7131 C C . ALA D 1 105 ? -28.674 37.498 -69.878 1.00 127.98 105 ALA D C 1
ATOM 7132 O O . ALA D 1 105 ? -29.480 36.979 -69.097 1.00 121.81 105 ALA D O 1
ATOM 7134 N N . ILE D 1 106 ? -28.816 37.464 -71.204 1.00 114.45 106 ILE D N 1
ATOM 7135 C CA . ILE D 1 106 ? -29.954 36.787 -71.820 1.00 99.13 106 ILE D CA 1
ATOM 7136 C C . ILE D 1 106 ? -29.862 35.274 -71.670 1.00 108.28 106 ILE D C 1
ATOM 7137 O O . ILE D 1 106 ? -30.794 34.634 -71.191 1.00 124.66 106 ILE D O 1
ATOM 7142 N N . GLY D 1 107 ? -28.736 34.708 -72.081 1.00 95.28 107 GLY D N 1
ATOM 7143 C CA . GLY D 1 107 ? -28.495 33.285 -71.936 1.00 108.54 107 GLY D CA 1
ATOM 7144 C C . GLY D 1 107 ? -28.835 32.702 -70.574 1.00 113.33 107 GLY D C 1
ATOM 7145 O O . GLY D 1 107 ? -29.374 31.604 -70.515 1.00 131.63 107 GLY D O 1
ATOM 7146 N N . PHE D 1 108 ? -28.528 33.416 -69.490 1.00 100.43 108 PHE D N 1
ATOM 7147 C CA . PHE D 1 108 ? -28.867 32.945 -68.139 1.00 105.60 108 PHE D CA 1
ATOM 7148 C C . PHE D 1 108 ? -30.253 33.358 -67.624 1.00 122.63 108 PHE D C 1
ATOM 7149 O O . PHE D 1 108 ? -30.870 32.618 -66.863 1.00 135.82 108 PHE D O 1
ATOM 7157 N N . GLY D 1 109 ? -30.722 34.550 -67.989 1.00 115.23 109 GLY D N 1
ATOM 7158 C CA . GLY D 1 109 ? -32.054 34.984 -67.589 1.00 122.40 109 GLY D CA 1
ATOM 7159 C C . GLY D 1 109 ? -33.134 34.114 -68.200 1.00 126.46 109 GLY D C 1
ATOM 7160 O O . GLY D 1 109 ? -34.215 33.983 -67.646 1.00 136.69 109 GLY D O 1
ATOM 7161 N N . ALA D 1 110 ? -32.820 33.520 -69.347 1.00 125.78 110 ALA D N 1
ATOM 7162 C CA . ALA D 1 110 ? -33.718 32.621 -70.060 1.00 98.58 110 ALA D CA 1
ATOM 7163 C C . ALA D 1 110 ? -33.694 31.169 -69.552 1.00 117.82 110 ALA D C 1
ATOM 7164 O O . ALA D 1 110 ? -34.540 30.339 -69.926 1.00 156.94 110 ALA D O 1
ATOM 7166 N N . GLN D 1 111 ? -32.732 30.845 -68.707 1.00 117.38 111 GLN D N 1
ATOM 7167 C CA . GLN D 1 111 ? -32.612 29.471 -68.258 1.00 125.72 111 GLN D CA 1
ATOM 7168 C C . GLN D 1 111 ? -33.822 29.016 -67.437 1.00 120.55 111 GLN D C 1
ATOM 7169 O O . GLN D 1 111 ? -34.163 27.843 -67.446 1.00 134.65 111 GLN D O 1
ATOM 7175 N N . ASN D 1 112 ? -34.478 29.928 -66.727 1.00 142.87 112 ASN D N 1
ATOM 7176 C CA . ASN D 1 112 ? -35.712 29.558 -66.035 1.00 137.28 112 ASN D CA 1
ATOM 7177 C C . ASN D 1 112 ? -36.807 29.185 -67.013 1.00 129.58 112 ASN D C 1
ATOM 7178 O O . ASN D 1 112 ? -37.445 28.169 -66.858 1.00 96.66 112 ASN D O 1
ATOM 7183 N N . LEU D 1 113 ? -37.002 30.006 -68.033 1.00 129.49 113 LEU D N 1
ATOM 7184 C CA . LEU D 1 113 ? -37.882 29.669 -69.135 1.00 102.80 113 LEU D CA 1
ATOM 7185 C C . LEU D 1 113 ? -37.630 28.249 -69.684 1.00 124.11 113 LEU D C 1
ATOM 7186 O O . LEU D 1 113 ? -38.580 27.454 -69.837 1.00 127.42 113 LEU D O 1
ATOM 7191 N N . VAL D 1 114 ? -36.365 27.924 -69.975 1.00 115.71 114 VAL D N 1
ATOM 7192 C CA . VAL D 1 114 ? -36.025 26.565 -70.445 1.00 112.96 114 VAL D CA 1
ATOM 7193 C C . VAL D 1 114 ? -36.268 25.445 -69.417 1.00 119.15 114 VAL D C 1
ATOM 7194 O O . VAL D 1 114 ? -36.721 24.349 -69.765 1.00 112.46 114 VAL D O 1
ATOM 7198 N N . LYS D 1 115 ? -35.960 25.720 -68.157 1.00 108.15 115 LYS D N 1
ATOM 7199 C CA . LYS D 1 115 ? -36.256 24.798 -67.062 1.00 113.01 115 LYS D CA 1
ATOM 7200 C C . LYS D 1 115 ? -37.776 24.506 -66.951 1.00 122.35 115 LYS D C 1
ATOM 7201 O O . LYS D 1 115 ? -38.194 23.346 -66.824 1.00 104.86 115 LYS D O 1
ATOM 7207 N N . ASP D 1 116 ? -38.589 25.566 -66.992 1.00 108.93 116 ASP D N 1
ATOM 7208 C CA . ASP D 1 116 ? -40.042 25.453 -67.028 1.00 116.66 116 ASP D CA 1
ATOM 7209 C C . ASP D 1 116 ? -40.414 24.529 -68.156 1.00 119.17 116 ASP D C 1
ATOM 7210 O O . ASP D 1 116 ? -41.070 23.524 -67.930 1.00 140.75 116 ASP D O 1
ATOM 7215 N N . MET D 1 117 ? -39.995 24.859 -69.375 1.00 106.49 117 MET D N 1
ATOM 7216 C CA . MET D 1 117 ? -40.390 24.019 -70.507 1.00 129.58 117 MET D CA 1
ATOM 7217 C C . MET D 1 117 ? -40.019 22.536 -70.376 1.00 131.56 117 MET D C 1
ATOM 7218 O O . MET D 1 117 ? -40.859 21.674 -70.637 1.00 107.38 117 MET D O 1
ATOM 7223 N N . ILE D 1 118 ? -38.782 22.228 -69.983 1.00 108.91 118 ILE D N 1
ATOM 7224 C CA . ILE D 1 118 ? -38.394 20.813 -69.801 1.00 103.05 118 ILE D CA 1
ATOM 7225 C C . ILE D 1 118 ? -39.261 20.123 -68.728 1.00 126.63 118 ILE D C 1
ATOM 7226 O O . ILE D 1 118 ? -39.811 19.026 -68.959 1.00 111.24 118 ILE D O 1
ATOM 7231 N N . SER D 1 119 ? -39.398 20.772 -67.568 1.00 120.73 119 SER D N 1
ATOM 7232 C CA . SER D 1 119 ? -40.214 20.225 -66.494 1.00 125.51 119 SER D CA 1
ATOM 7233 C C . SER D 1 119 ? -41.650 19.959 -66.940 1.00 143.27 119 SER D C 1
ATOM 7234 O O . SER D 1 119 ? -42.191 18.867 -66.725 1.00 118.74 119 SER D O 1
ATOM 7237 N N . GLY D 1 120 ? -42.270 20.969 -67.546 1.00 141.17 120 GLY D N 1
ATOM 7238 C CA . GLY D 1 120 ? -43.627 20.846 -68.050 1.00 125.87 120 GLY D CA 1
ATOM 7239 C C . GLY D 1 120 ? -43.736 19.691 -69.031 1.00 142.02 120 GLY D C 1
ATOM 7240 O O . GLY D 1 120 ? -44.666 18.881 -68.948 1.00 128.27 120 GLY D O 1
ATOM 7241 N N . PHE D 1 121 ? -42.782 19.596 -69.957 1.00 137.67 121 PHE D N 1
ATOM 7242 C CA . PHE D 1 121 ? -42.780 18.478 -70.893 1.00 122.85 121 PHE D CA 1
ATOM 7243 C C . PHE D 1 121 ? -42.863 17.151 -70.154 1.00 125.99 121 PHE D C 1
ATOM 7244 O O . PHE D 1 121 ? -43.618 16.272 -70.549 1.00 123.04 121 PHE D O 1
ATOM 7252 N N . PHE D 1 122 ? -42.084 16.983 -69.091 1.00 130.54 122 PHE D N 1
ATOM 7253 C CA . PHE D 1 122 ? -42.168 15.714 -68.370 1.00 95.88 122 PHE D CA 1
ATOM 7254 C C . PHE D 1 122 ? -43.438 15.528 -67.532 1.00 125.39 122 PHE D C 1
ATOM 7255 O O . PHE D 1 122 ? -43.909 14.406 -67.374 1.00 119.51 122 PHE D O 1
ATOM 7263 N N . ILE D 1 123 ? -43.982 16.609 -66.979 1.00 131.57 123 ILE D N 1
ATOM 7264 C CA . ILE D 1 123 ? -45.264 16.526 -66.280 1.00 112.57 123 ILE D CA 1
ATOM 7265 C C . ILE D 1 123 ? -46.346 16.010 -67.227 1.00 117.13 123 ILE D C 1
ATOM 7266 O O . ILE D 1 123 ? -47.021 15.048 -66.914 1.00 116.62 123 ILE D O 1
ATOM 7271 N N . ILE D 1 124 ? -46.500 16.654 -68.384 1.00 130.78 124 ILE D N 1
ATOM 7272 C CA . ILE D 1 124 ? -47.469 16.233 -69.408 1.00 129.65 124 ILE D CA 1
ATOM 7273 C C . ILE D 1 124 ? -47.216 14.809 -69.934 1.00 130.68 124 ILE D C 1
ATOM 7274 O O . ILE D 1 124 ? -48.137 14.012 -70.077 1.00 137.79 124 ILE D O 1
ATOM 7279 N N . PHE D 1 125 ? -45.957 14.508 -70.225 1.00 125.01 125 PHE D N 1
ATOM 7280 C CA . PHE D 1 125 ? -45.560 13.272 -70.887 1.00 121.43 125 PHE D CA 1
ATOM 7281 C C . PHE D 1 125 ? -45.532 12.050 -69.958 1.00 124.77 125 PHE D C 1
ATOM 7282 O O . PHE D 1 125 ? -45.727 10.931 -70.406 1.00 129.80 125 PHE D O 1
ATOM 7290 N N . GLU D 1 126 ? -45.276 12.258 -68.672 1.00 138.62 126 GLU D N 1
ATOM 7291 C CA . GLU D 1 126 ? -45.273 11.160 -67.702 1.00 127.92 126 GLU D CA 1
ATOM 7292 C C . GLU D 1 126 ? -46.628 11.056 -66.993 1.00 133.09 126 GLU D C 1
ATOM 7293 O O . GLU D 1 126 ? -46.788 10.300 -66.034 1.00 124.99 126 GLU D O 1
ATOM 7299 N N . ASP D 1 127 ? -47.598 11.825 -67.480 1.00 144.08 127 ASP D N 1
ATOM 7300 C CA . ASP D 1 127 ? -48.914 11.953 -66.839 1.00 145.75 127 ASP D CA 1
ATOM 7301 C C . ASP D 1 127 ? -48.837 11.868 -65.322 1.00 145.82 127 ASP D C 1
ATOM 7302 O O . ASP D 1 127 ? -49.467 11.006 -64.712 1.00 165.51 127 ASP D O 1
ATOM 7307 N N . GLN D 1 128 ? -48.049 12.769 -64.731 1.00 143.56 128 GLN D N 1
ATOM 7308 C CA . GLN D 1 128 ? -47.916 12.890 -63.283 1.00 121.27 128 GLN D CA 1
ATOM 7309 C C . GLN D 1 128 ? -49.262 13.277 -62.669 1.00 133.33 128 GLN D C 1
ATOM 7310 O O . GLN D 1 128 ? -49.561 12.927 -61.526 1.00 142.79 128 GLN D O 1
ATOM 7316 N N . PHE D 1 129 ? -50.076 13.990 -63.442 1.00 129.84 129 PHE D N 1
ATOM 7317 C CA . PHE D 1 129 ? -51.435 14.335 -63.031 1.00 136.94 129 PHE D CA 1
ATOM 7318 C C . PHE D 1 129 ? -52.233 14.912 -64.210 1.00 145.06 129 PHE D C 1
ATOM 7319 O O . PHE D 1 129 ? -51.668 15.533 -65.117 1.00 129.17 129 PHE D O 1
ATOM 7327 N N . SER D 1 130 ? -53.544 14.695 -64.194 1.00 151.20 130 SER D N 1
ATOM 7328 C CA . SER D 1 130 ? -54.407 15.124 -65.290 1.00 141.54 130 SER D CA 1
ATOM 7329 C C . SER D 1 130 ? -55.325 16.274 -64.875 1.00 142.27 130 SER D C 1
ATOM 7330 O O . SER D 1 130 ? -55.407 16.620 -63.690 1.00 131.95 130 SER D O 1
ATOM 7333 N N . VAL D 1 131 ? -56.027 16.850 -65.849 1.00 140.07 131 VAL D N 1
ATOM 7334 C CA . VAL D 1 131 ? -56.744 18.105 -65.639 1.00 133.47 131 VAL D CA 1
ATOM 7335 C C . VAL D 1 131 ? -57.840 18.084 -64.567 1.00 150.59 131 VAL D C 1
ATOM 7336 O O . VAL D 1 131 ? -58.668 18.990 -64.524 1.00 170.30 131 VAL D O 1
ATOM 7340 N N . GLY D 1 132 ? -57.853 17.083 -63.692 1.00 141.45 132 GLY D N 1
ATOM 7341 C CA . GLY D 1 132 ? -58.906 17.012 -62.688 1.00 124.95 132 GLY D CA 1
ATOM 7342 C C . GLY D 1 132 ? -58.483 16.595 -61.292 1.00 148.80 132 GLY D C 1
ATOM 7343 O O . GLY D 1 132 ? -59.247 16.792 -60.340 1.00 121.47 132 GLY D O 1
ATOM 7344 N N . ASP D 1 133 ? -57.281 16.024 -61.170 1.00 141.75 133 ASP D N 1
ATOM 7345 C CA . ASP D 1 133 ? -56.792 15.516 -59.886 1.00 120.58 133 ASP D CA 1
ATOM 7346 C C . ASP D 1 133 ? -56.594 16.632 -58.845 1.00 135.05 133 ASP D C 1
ATOM 7347 O O . ASP D 1 133 ? -56.408 17.813 -59.181 1.00 125.43 133 ASP D O 1
ATOM 7352 N N . TYR D 1 134 ? -56.641 16.246 -57.577 1.00 132.25 134 TYR D N 1
ATOM 7353 C CA . TYR D 1 134 ? -56.333 17.159 -56.492 1.00 125.99 134 TYR D CA 1
ATOM 7354 C C . TYR D 1 134 ? -54.894 16.898 -56.089 1.00 125.95 134 TYR D C 1
ATOM 7355 O O . TYR D 1 134 ? -54.555 15.791 -55.676 1.00 129.41 134 TYR D O 1
ATOM 7364 N N . VAL D 1 135 ? -54.041 17.913 -56.212 1.00 136.95 135 VAL D N 1
ATOM 7365 C CA . VAL D 1 135 ? -52.614 17.751 -55.904 1.00 111.10 135 VAL D CA 1
ATOM 7366 C C . VAL D 1 135 ? -52.110 18.773 -54.883 1.00 108.09 135 VAL D C 1
ATOM 7367 O O . VAL D 1 135 ? -52.633 19.888 -54.778 1.00 134.87 135 VAL D O 1
ATOM 7371 N N . THR D 1 136 ? -51.116 18.370 -54.103 1.00 128.94 136 THR D N 1
ATOM 7372 C CA . THR D 1 136 ? -50.345 19.310 -53.296 1.00 134.41 136 THR D CA 1
ATOM 7373 C C . THR D 1 136 ? -48.939 19.424 -53.908 1.00 146.70 136 THR D C 1
ATOM 7374 O O . THR D 1 136 ? -48.214 18.435 -54.046 1.00 159.82 136 THR D O 1
ATOM 7378 N N . ILE D 1 137 ? -48.558 20.645 -54.258 1.00 140.90 137 ILE D N 1
ATOM 7379 C CA . ILE D 1 137 ? -47.355 20.914 -55.033 1.00 121.13 137 ILE D CA 1
ATOM 7380 C C . ILE D 1 137 ? -46.644 22.082 -54.370 1.00 141.26 137 ILE D C 1
ATOM 7381 O O . ILE D 1 137 ? -47.105 23.220 -54.472 1.00 126.87 137 ILE D O 1
ATOM 7386 N N . ASN D 1 138 ? -45.542 21.817 -53.675 1.00 130.42 138 ASN D N 1
ATOM 7387 C CA . ASN D 1 138 ? -44.821 22.889 -52.984 1.00 150.65 138 ASN D CA 1
ATOM 7388 C C . ASN D 1 138 ? -45.680 23.616 -51.927 1.00 153.96 138 ASN D C 1
ATOM 7389 O O . ASN D 1 138 ? -45.899 24.832 -52.002 1.00 131.04 138 ASN D O 1
ATOM 7394 N N . GLY D 1 139 ? -46.166 22.864 -50.943 1.00 124.38 139 GLY D N 1
ATOM 7395 C CA . GLY D 1 139 ? -46.901 23.442 -49.829 1.00 149.07 139 GLY D CA 1
ATOM 7396 C C . GLY D 1 139 ? -48.284 23.988 -50.174 1.00 160.82 139 GLY D C 1
ATOM 7397 O O . GLY D 1 139 ? -49.084 24.309 -49.282 1.00 155.06 139 GLY D O 1
ATOM 7398 N N . ILE D 1 140 ? -48.570 24.098 -51.468 1.00 138.53 140 ILE D N 1
ATOM 7399 C CA . ILE D 1 140 ? -49.852 24.599 -51.920 1.00 131.29 140 ILE D CA 1
ATOM 7400 C C . ILE D 1 140 ? -50.677 23.443 -52.493 1.00 132.80 140 ILE D C 1
ATOM 7401 O O . ILE D 1 140 ? -50.125 22.580 -53.155 1.00 110.28 140 ILE D O 1
ATOM 7406 N N . SER D 1 141 ? -51.981 23.401 -52.203 1.00 120.83 141 SER D N 1
ATOM 7407 C CA . SER D 1 141 ? -52.836 22.305 -52.669 1.00 113.66 141 SER D CA 1
ATOM 7408 C C . SER D 1 141 ? -54.071 22.830 -53.373 1.00 126.69 141 SER D C 1
ATOM 7409 O O . SER D 1 141 ? -54.562 23.913 -53.050 1.00 163.40 141 SER D O 1
ATOM 7412 N N . GLY D 1 142 ? -54.580 22.060 -54.331 1.00 128.97 142 GLY D N 1
ATOM 7413 C CA . GLY D 1 142 ? -55.761 22.475 -55.070 1.00 126.36 142 GLY D CA 1
ATOM 7414 C C . GLY D 1 142 ? -56.130 21.519 -56.181 1.00 130.46 142 GLY D C 1
ATOM 7415 O O . GLY D 1 142 ? -55.505 20.471 -56.351 1.00 128.21 142 GLY D O 1
ATOM 7416 N N . THR D 1 143 ? -57.166 21.876 -56.926 1.00 127.27 143 THR D N 1
ATOM 7417 C CA . THR D 1 143 ? -57.612 21.074 -58.055 1.00 136.14 143 THR D CA 1
ATOM 7418 C C . THR D 1 143 ? -57.037 21.626 -59.344 1.00 130.04 143 THR D C 1
ATOM 7419 O O . THR D 1 143 ? -57.190 22.812 -59.617 1.00 152.36 143 THR D O 1
ATOM 7423 N N . VAL D 1 144 ? -56.383 20.786 -60.144 1.00 118.52 144 VAL D N 1
ATOM 7424 C CA . VAL D 1 144 ? -55.702 21.317 -61.330 1.00 143.22 144 VAL D CA 1
ATOM 7425 C C . VAL D 1 144 ? -56.728 21.738 -62.391 1.00 129.26 144 VAL D C 1
ATOM 7426 O O . VAL D 1 144 ? -57.677 21.008 -62.654 1.00 129.55 144 VAL D O 1
ATOM 7430 N N . GLU D 1 145 ? -56.537 22.923 -62.973 1.00 116.82 145 GLU D N 1
ATOM 7431 C CA . GLU D 1 145 ? -57.482 23.469 -63.941 1.00 121.75 145 GLU D CA 1
ATOM 7432 C C . GLU D 1 145 ? -56.915 23.518 -65.371 1.00 152.52 145 GLU D C 1
ATOM 7433 O O . GLU D 1 145 ? -57.591 23.131 -66.338 1.00 138.98 145 GLU D O 1
ATOM 7439 N N . GLU D 1 146 ? -55.679 24.002 -65.496 1.00 154.71 146 GLU D N 1
ATOM 7440 C CA . GLU D 1 146 ? -54.954 23.993 -66.771 1.00 141.75 146 GLU D CA 1
ATOM 7441 C C . GLU D 1 146 ? -53.604 23.313 -66.586 1.00 132.92 146 GLU D C 1
ATOM 7442 O O . GLU D 1 146 ? -52.978 23.450 -65.534 1.00 140.31 146 GLU D O 1
ATOM 7448 N N . ILE D 1 147 ? -53.164 22.568 -67.597 1.00 136.65 147 ILE D N 1
ATOM 7449 C CA . ILE D 1 147 ? -51.770 22.147 -67.666 1.00 139.14 147 ILE D CA 1
ATOM 7450 C C . ILE D 1 147 ? -51.142 22.714 -68.930 1.00 147.78 147 ILE D C 1
ATOM 7451 O O . ILE D 1 147 ? -51.329 22.176 -70.022 1.00 138.80 147 ILE D O 1
ATOM 7456 N N . GLY D 1 148 ? -50.427 23.825 -68.773 1.00 145.50 148 GLY D N 1
ATOM 7457 C CA . GLY D 1 148 ? -49.701 24.430 -69.873 1.00 150.42 148 GLY D CA 1
ATOM 7458 C C . GLY D 1 148 ? -48.384 23.708 -70.100 1.00 155.72 148 GLY D C 1
ATOM 7459 O O . GLY D 1 148 ? -48.168 22.579 -69.638 1.00 115.72 148 GLY D O 1
ATOM 7460 N N . LEU D 1 149 ? -47.491 24.348 -70.835 1.00 153.55 149 LEU D N 1
ATOM 7461 C CA . LEU D 1 149 ? -46.179 23.770 -71.033 1.00 121.28 149 LEU D CA 1
ATOM 7462 C C . LEU D 1 149 ? -45.208 24.503 -70.120 1.00 121.61 149 LEU D C 1
ATOM 7463 O O . LEU D 1 149 ? -44.299 23.899 -69.565 1.00 135.49 149 LEU D O 1
ATOM 7468 N N . ARG D 1 150 ? -45.432 25.806 -69.952 1.00 138.32 150 ARG D N 1
ATOM 7469 C CA . ARG D 1 150 ? -44.587 26.637 -69.098 1.00 133.85 150 ARG D CA 1
ATOM 7470 C C . ARG D 1 150 ? -45.147 26.738 -67.697 1.00 130.71 150 ARG D C 1
ATOM 7471 O O . ARG D 1 150 ? -44.392 26.830 -66.726 1.00 133.57 150 ARG D O 1
ATOM 7479 N N . VAL D 1 151 ? -46.475 26.723 -67.597 1.00 137.76 151 VAL D N 1
ATOM 7480 C CA . VAL D 1 151 ? -47.152 27.019 -66.335 1.00 127.67 151 VAL D CA 1
ATOM 7481 C C . VAL D 1 151 ? -48.375 26.135 -66.061 1.00 107.49 151 VAL D C 1
ATOM 7482 O O . VAL D 1 151 ? -49.093 25.724 -66.967 1.00 112.02 151 VAL D O 1
ATOM 7486 N N . THR D 1 152 ? -48.595 25.865 -64.784 1.00 108.75 152 THR D N 1
ATOM 7487 C CA . THR D 1 152 ? -49.690 25.025 -64.317 1.00 124.16 152 THR D CA 1
ATOM 7488 C C . THR D 1 152 ? -50.644 25.810 -63.422 1.00 125.99 152 THR D C 1
ATOM 7489 O O . THR D 1 152 ? -50.203 26.580 -62.566 1.00 125.76 152 THR D O 1
ATOM 7493 N N . LYS D 1 153 ? -51.948 25.609 -63.612 1.00 119.27 153 LYS D N 1
ATOM 7494 C CA . LYS D 1 153 ? -52.955 26.307 -62.817 1.00 121.79 153 LYS D CA 1
ATOM 7495 C C . LYS D 1 153 ? -53.677 25.332 -61.893 1.00 123.15 153 LYS D C 1
ATOM 7496 O O . LYS D 1 153 ? -53.956 24.185 -62.254 1.00 130.89 153 LYS D O 1
ATOM 7502 N N . ILE D 1 154 ? -53.959 25.805 -60.690 1.00 111.30 154 ILE D N 1
ATOM 7503 C CA . ILE D 1 154 ? -54.409 24.942 -59.619 1.00 123.21 154 ILE D CA 1
ATOM 7504 C C . ILE D 1 154 ? -55.282 25.738 -58.640 1.00 133.26 154 ILE D C 1
ATOM 7505 O O . ILE D 1 154 ? -54.789 26.644 -57.984 1.00 134.29 154 ILE D O 1
ATOM 7510 N N . ARG D 1 155 ? -56.575 25.418 -58.560 1.00 121.99 155 ARG D N 1
ATOM 7511 C CA . ARG D 1 155 ? -57.504 26.183 -57.727 1.00 125.33 155 ARG D CA 1
ATOM 7512 C C . ARG D 1 155 ? -57.819 25.468 -56.417 1.00 135.09 155 ARG D C 1
ATOM 7513 O O . ARG D 1 155 ? -58.442 24.406 -56.390 1.00 129.20 155 ARG D O 1
ATOM 7521 N N . GLY D 1 156 ? -57.372 26.057 -55.322 1.00 124.44 156 GLY D N 1
ATOM 7522 C CA . GLY D 1 156 ? -57.696 25.516 -54.027 1.00 106.76 156 GLY D CA 1
ATOM 7523 C C . GLY D 1 156 ? -59.103 25.937 -53.628 1.00 158.02 156 GLY D C 1
ATOM 7524 O O . GLY D 1 156 ? -59.629 26.960 -54.090 1.00 160.15 156 GLY D O 1
ATOM 7525 N N . PHE D 1 157 ? -59.718 25.130 -52.769 1.00 156.48 157 PHE D N 1
ATOM 7526 C CA . PHE D 1 157 ? -60.985 25.468 -52.147 1.00 127.40 157 PHE D CA 1
ATOM 7527 C C . PHE D 1 157 ? -60.763 26.704 -51.262 1.00 151.64 157 PHE D C 1
ATOM 7528 O O . PHE D 1 157 ? -60.078 26.628 -50.242 1.00 181.26 157 PHE D O 1
ATOM 7536 N N . SER D 1 158 ? -61.309 27.844 -51.674 1.00 136.65 158 SER D N 1
ATOM 7537 C CA . SER D 1 158 ? -61.189 29.097 -50.912 1.00 163.27 158 SER D CA 1
ATOM 7538 C C . SER D 1 158 ? -59.862 29.824 -51.130 1.00 159.92 158 SER D C 1
ATOM 7539 O O . SER D 1 158 ? -59.791 31.049 -51.014 1.00 150.02 158 SER D O 1
ATOM 7542 N N . ASP D 1 159 ? -58.826 29.057 -51.451 1.00 160.88 159 ASP D N 1
ATOM 7543 C CA . ASP D 1 159 ? -57.451 29.551 -51.605 1.00 138.64 159 ASP D CA 1
ATOM 7544 C C . ASP D 1 159 ? -57.233 30.527 -52.753 1.00 150.13 159 ASP D C 1
ATOM 7545 O O . ASP D 1 159 ? -56.236 31.263 -52.777 1.00 114.72 159 ASP D O 1
ATOM 7550 N N . GLY D 1 160 ? -58.154 30.510 -53.711 1.00 158.50 160 GLY D N 1
ATOM 7551 C CA . GLY D 1 160 ? -57.967 31.244 -54.944 1.00 143.43 160 GLY D CA 1
ATOM 7552 C C . GLY D 1 160 ? -57.235 30.371 -55.947 1.00 142.55 160 GLY D C 1
ATOM 7553 O O . GLY D 1 160 ? -56.879 29.231 -55.643 1.00 105.50 160 GLY D O 1
ATOM 7554 N N . LEU D 1 161 ? -57.025 30.900 -57.150 1.00 142.40 161 LEU D N 1
ATOM 7555 C CA . LEU D 1 161 ? -56.328 30.167 -58.201 1.00 110.71 161 LEU D CA 1
ATOM 7556 C C . LEU D 1 161 ? -54.848 30.431 -58.153 1.00 125.86 161 LEU D C 1
ATOM 7557 O O . LEU D 1 161 ? -54.407 31.563 -58.325 1.00 132.06 161 LEU D O 1
ATOM 7562 N N . HIS D 1 162 ? -54.085 29.369 -57.921 1.00 124.00 162 HIS D N 1
ATOM 7563 C CA . HIS D 1 162 ? -52.628 29.407 -57.883 1.00 120.78 162 HIS D CA 1
ATOM 7564 C C . HIS D 1 162 ? -52.079 29.122 -59.252 1.00 134.35 162 HIS D C 1
ATOM 7565 O O . HIS D 1 162 ? -52.441 28.121 -59.864 1.00 129.20 162 HIS D O 1
ATOM 7572 N N . ILE D 1 163 ? -51.188 29.991 -59.718 1.00 133.08 163 ILE D N 1
ATOM 7573 C CA . ILE D 1 163 ? -50.507 29.786 -60.984 1.00 110.37 163 ILE D CA 1
ATOM 7574 C C . ILE D 1 163 ? -49.051 29.539 -60.696 1.00 110.75 163 ILE D C 1
ATOM 7575 O O . ILE D 1 163 ? -48.359 30.429 -60.219 1.00 142.80 163 ILE D O 1
ATOM 7580 N N . ILE D 1 164 ? -48.587 28.328 -60.978 1.00 100.04 164 ILE D N 1
ATOM 7581 C CA . ILE D 1 164 ? -47.233 27.910 -60.617 1.00 115.67 164 ILE D CA 1
ATOM 7582 C C . ILE D 1 164 ? -46.413 27.664 -61.867 1.00 125.09 164 ILE D C 1
ATOM 7583 O O . ILE D 1 164 ? -46.841 26.895 -62.719 1.00 138.53 164 ILE D O 1
ATOM 7588 N N . PRO D 1 165 ? -45.240 28.320 -61.997 1.00 124.99 165 PRO D N 1
ATOM 7589 C CA . PRO D 1 165 ? -44.343 28.006 -63.115 1.00 106.42 165 PRO D CA 1
ATOM 7590 C C . PRO D 1 165 ? -43.770 26.606 -62.955 1.00 113.76 165 PRO D C 1
ATOM 7591 O O . PRO D 1 165 ? -43.474 26.260 -61.819 1.00 120.50 165 PRO D O 1
ATOM 7595 N N . ASN D 1 166 ? -43.612 25.840 -64.042 1.00 117.60 166 ASN D N 1
ATOM 7596 C CA . ASN D 1 166 ? -43.207 24.420 -63.979 1.00 101.50 166 ASN D CA 1
ATOM 7597 C C . ASN D 1 166 ? -41.827 24.138 -63.415 1.00 116.26 166 ASN D C 1
ATOM 7598 O O . ASN D 1 166 ? -41.614 23.077 -62.837 1.00 126.98 166 ASN D O 1
ATOM 7603 N N . GLY D 1 167 ? -40.887 25.067 -63.606 1.00 126.44 167 GLY D N 1
ATOM 7604 C CA . GLY D 1 167 ? -39.535 24.913 -63.090 1.00 117.67 167 GLY D CA 1
ATOM 7605 C C . GLY D 1 167 ? -39.479 24.869 -61.571 1.00 130.40 167 GLY D C 1
ATOM 7606 O O . GLY D 1 167 ? -38.502 24.387 -61.009 1.00 123.80 167 GLY D O 1
ATOM 7607 N N . GLU D 1 168 ? -40.531 25.379 -60.920 1.00 144.11 168 GLU D N 1
ATOM 7608 C CA . GLU D 1 168 ? -40.610 25.510 -59.458 1.00 123.53 168 GLU D CA 1
ATOM 7609 C C . GLU D 1 168 ? -41.187 24.267 -58.793 1.00 147.92 168 GLU D C 1
ATOM 7610 O O . GLU D 1 168 ? -41.363 24.244 -57.567 1.00 184.08 168 GLU D O 1
ATOM 7616 N N . ILE D 1 169 ? -41.506 23.251 -59.598 1.00 111.02 169 ILE D N 1
ATOM 7617 C CA . ILE D 1 169 ? -42.051 22.006 -59.063 1.00 116.25 169 ILE D CA 1
ATOM 7618 C C . ILE D 1 169 ? -40.942 21.099 -58.524 1.00 150.89 169 ILE D C 1
ATOM 7619 O O . ILE D 1 169 ? -40.368 20.314 -59.279 1.00 109.19 169 ILE D O 1
ATOM 7624 N N . LYS D 1 170 ? -40.628 21.205 -57.231 1.00 173.88 170 LYS D N 1
ATOM 7625 C CA . LYS D 1 170 ? -39.700 20.254 -56.621 1.00 146.56 170 LYS D CA 1
ATOM 7626 C C . LYS D 1 170 ? -40.384 18.906 -56.660 1.00 130.30 170 LYS D C 1
ATOM 7627 O O . LYS D 1 170 ? -40.250 18.171 -57.624 1.00 125.50 170 LYS D O 1
ATOM 7633 N N . MET D 1 171 ? -41.147 18.599 -55.617 1.00 139.95 171 MET D N 1
ATOM 7634 C CA . MET D 1 171 ? -42.008 17.421 -55.621 1.00 131.03 171 MET D CA 1
ATOM 7635 C C . MET D 1 171 ? -43.450 17.825 -55.910 1.00 129.04 171 MET D C 1
ATOM 7636 O O . MET D 1 171 ? -43.897 18.912 -55.524 1.00 152.43 171 MET D O 1
ATOM 7641 N N . VAL D 1 172 ? -44.153 16.949 -56.617 1.00 115.66 172 VAL D N 1
ATOM 7642 C CA . VAL D 1 172 ? -45.591 17.075 -56.811 1.00 137.24 172 VAL D CA 1
ATOM 7643 C C . VAL D 1 172 ? -46.214 15.839 -56.198 1.00 126.85 172 VAL D C 1
ATOM 7644 O O . VAL D 1 172 ? -46.071 14.737 -56.731 1.00 89.29 172 VAL D O 1
ATOM 7648 N N . THR D 1 173 ? -46.866 16.008 -55.052 1.00 147.07 173 THR D N 1
ATOM 7649 C CA . THR D 1 173 ? -47.626 14.906 -54.479 1.00 133.67 173 THR D CA 1
ATOM 7650 C C . THR D 1 173 ? -49.057 14.952 -55.036 1.00 115.11 173 THR D C 1
ATOM 7651 O O . THR D 1 173 ? -49.722 15.992 -55.016 1.00 136.13 173 THR D O 1
ATOM 7655 N N . ASN D 1 174 ? -49.495 13.831 -55.590 1.00 111.11 174 ASN D N 1
ATOM 7656 C CA . ASN D 1 174 ? -50.837 13.701 -56.143 1.00 130.01 174 ASN D CA 1
ATOM 7657 C C . ASN D 1 174 ? -51.711 12.887 -55.200 1.00 142.54 174 ASN D C 1
ATOM 7658 O O . ASN D 1 174 ? -51.435 11.705 -54.993 1.00 138.64 174 ASN D O 1
ATOM 7663 N N . LEU D 1 175 ? -52.744 13.510 -54.617 1.00 149.00 175 LEU D N 1
ATOM 7664 C CA . LEU D 1 175 ? -53.753 12.756 -53.875 1.00 141.95 175 LEU D CA 1
ATOM 7665 C C . LEU D 1 175 ? -54.482 11.952 -54.928 1.00 160.82 175 LEU D C 1
ATOM 7666 O O . LEU D 1 175 ? -53.863 11.510 -55.895 1.00 201.82 175 LEU D O 1
ATOM 7671 N N . THR D 1 176 ? -55.783 11.767 -54.777 1.00 137.13 176 THR D N 1
ATOM 7672 C CA . THR D 1 176 ? -56.527 11.013 -55.785 1.00 175.61 176 THR D CA 1
ATOM 7673 C C . THR D 1 176 ? -55.654 9.895 -56.375 1.00 203.48 176 THR D C 1
ATOM 7674 O O . THR D 1 176 ? -54.955 9.191 -55.638 1.00 220.17 176 THR D O 1
ATOM 7678 N N . LYS D 1 177 ? -55.672 9.760 -57.700 1.00 179.18 177 LYS D N 1
ATOM 7679 C CA . LYS D 1 177 ? -55.034 8.632 -58.381 1.00 148.33 177 LYS D CA 1
ATOM 7680 C C . LYS D 1 177 ? -55.788 7.341 -58.038 1.00 178.57 177 LYS D C 1
ATOM 7681 O O . LYS D 1 177 ? -57.028 7.309 -58.055 1.00 157.41 177 LYS D O 1
ATOM 7687 N N . ASP D 1 178 ? -55.054 6.278 -57.722 1.00 202.74 178 ASP D N 1
ATOM 7688 C CA . ASP D 1 178 ? -55.688 5.025 -57.303 1.00 216.38 178 ASP D CA 1
ATOM 7689 C C . ASP D 1 178 ? -56.438 5.169 -55.961 1.00 201.20 178 ASP D C 1
ATOM 7690 O O . ASP D 1 178 ? -56.119 4.470 -54.997 1.00 212.53 178 ASP D O 1
ATOM 7695 N N . SER D 1 179 ? -57.424 6.067 -55.904 1.00 141.52 179 SER D N 1
ATOM 7696 C CA . SER D 1 179 ? -58.203 6.322 -54.680 1.00 140.90 179 SER D CA 1
ATOM 7697 C C . SER D 1 179 ? -57.464 7.031 -53.525 1.00 146.37 179 SER D C 1
ATOM 7698 O O . SER D 1 179 ? -56.230 6.994 -53.430 1.00 143.49 179 SER D O 1
ATOM 7701 N N . MET D 1 180 ? -58.239 7.659 -52.638 1.00 147.54 180 MET D N 1
ATOM 7702 C CA . MET D 1 180 ? -57.683 8.433 -51.524 1.00 140.71 180 MET D CA 1
ATOM 7703 C C . MET D 1 180 ? -57.791 7.664 -50.232 1.00 150.81 180 MET D C 1
ATOM 7704 O O . MET D 1 180 ? -58.436 6.623 -50.191 1.00 151.68 180 MET D O 1
ATOM 7709 N N . MET D 1 181 ? -57.165 8.173 -49.174 1.00 149.25 181 MET D N 1
ATOM 7710 C CA . MET D 1 181 ? -57.397 7.625 -47.841 1.00 134.45 181 MET D CA 1
ATOM 7711 C C . MET D 1 181 ? -57.999 8.675 -46.920 1.00 111.17 181 MET D C 1
ATOM 7712 O O . MET D 1 181 ? -57.520 9.799 -46.827 1.00 124.15 181 MET D O 1
ATOM 7717 N N . ALA D 1 182 ? -59.077 8.311 -46.251 1.00 125.68 182 ALA D N 1
ATOM 7718 C CA . ALA D 1 182 ? -59.720 9.214 -45.313 1.00 131.51 182 ALA D CA 1
ATOM 7719 C C . ALA D 1 182 ? -59.343 8.756 -43.916 1.00 140.78 182 ALA D C 1
ATOM 7720 O O . ALA D 1 182 ? -59.312 7.554 -43.618 1.00 110.20 182 ALA D O 1
ATOM 7722 N N . VAL D 1 183 ? -59.045 9.721 -43.061 1.00 143.52 183 VAL D N 1
ATOM 7723 C CA . VAL D 1 183 ? -58.485 9.416 -41.759 1.00 123.49 183 VAL D CA 1
ATOM 7724 C C . VAL D 1 183 ? -59.106 10.313 -40.701 1.00 119.46 183 VAL D C 1
ATOM 7725 O O . VAL D 1 183 ? -59.227 11.523 -40.884 1.00 130.37 183 VAL D O 1
ATOM 7729 N N . VAL D 1 184 ? -59.524 9.705 -39.603 1.00 116.57 184 VAL D N 1
ATOM 7730 C CA . VAL D 1 184 ? -60.008 10.462 -38.466 1.00 115.47 184 VAL D CA 1
ATOM 7731 C C . VAL D 1 184 ? -59.215 9.993 -37.248 1.00 147.02 184 VAL D C 1
ATOM 7732 O O . VAL D 1 184 ? -59.144 8.784 -36.950 1.00 161.77 184 VAL D O 1
ATOM 7736 N N . ASN D 1 185 ? -58.576 10.949 -36.580 1.00 128.36 185 ASN D N 1
ATOM 7737 C CA . ASN D 1 185 ? -57.943 10.696 -35.296 1.00 117.74 185 ASN D CA 1
ATOM 7738 C C . ASN D 1 185 ? -58.859 11.180 -34.189 1.00 134.34 185 ASN D C 1
ATOM 7739 O O . ASN D 1 185 ? -58.946 12.381 -33.949 1.00 152.95 185 ASN D O 1
ATOM 7744 N N . ILE D 1 186 ? -59.558 10.271 -33.520 1.00 124.63 186 ILE D N 1
ATOM 7745 C CA . ILE D 1 186 ? -60.413 10.696 -32.414 1.00 150.80 186 ILE D CA 1
ATOM 7746 C C . ILE D 1 186 ? -59.692 10.487 -31.088 1.00 143.73 186 ILE D C 1
ATOM 7747 O O . ILE D 1 186 ? -59.015 9.483 -30.903 1.00 130.48 186 ILE D O 1
ATOM 7752 N N . ALA D 1 187 ? -59.811 11.457 -30.187 1.00 129.03 187 ALA D N 1
ATOM 7753 C CA . ALA D 1 187 ? -59.075 11.420 -28.933 1.00 127.95 187 ALA D CA 1
ATOM 7754 C C . ALA D 1 187 ? -60.021 11.338 -27.737 1.00 140.25 187 ALA D C 1
ATOM 7755 O O . ALA D 1 187 ? -60.986 12.103 -27.666 1.00 128.16 187 ALA D O 1
ATOM 7757 N N . PHE D 1 188 ? -59.726 10.422 -26.806 1.00 127.73 188 PHE D N 1
ATOM 7758 C CA . PHE D 1 188 ? -60.508 10.232 -25.575 1.00 116.38 188 PHE D CA 1
ATOM 7759 C C . PHE D 1 188 ? -59.629 10.502 -24.362 1.00 142.25 188 PHE D C 1
ATOM 7760 O O . PHE D 1 188 ? -58.403 10.563 -24.486 1.00 168.76 188 PHE D O 1
ATOM 7768 N N . PRO D 1 189 ? -60.236 10.662 -23.176 1.00 125.23 189 PRO D N 1
ATOM 7769 C CA . PRO D 1 189 ? -59.382 10.753 -21.980 1.00 146.68 189 PRO D CA 1
ATOM 7770 C C . PRO D 1 189 ? -58.678 9.408 -21.721 1.00 154.57 189 PRO D C 1
ATOM 7771 O O . PRO D 1 189 ? -59.277 8.380 -22.056 1.00 157.07 189 PRO D O 1
ATOM 7775 N N . ILE D 1 190 ? -57.456 9.404 -21.173 1.00 134.07 190 ILE D N 1
ATOM 7776 C CA . ILE D 1 190 ? -56.773 8.154 -20.799 1.00 123.00 190 ILE D CA 1
ATOM 7777 C C . ILE D 1 190 ? -57.640 7.460 -19.759 1.00 137.75 190 ILE D C 1
ATOM 7778 O O . ILE D 1 190 ? -57.970 6.276 -19.872 1.00 143.60 190 ILE D O 1
ATOM 7783 N N . ASP D 1 191 ? -57.964 8.230 -18.726 1.00 149.92 191 ASP D N 1
ATOM 7784 C CA . ASP D 1 191 ? -59.088 7.995 -17.818 1.00 144.23 191 ASP D CA 1
ATOM 7785 C C . ASP D 1 191 ? -60.052 6.882 -18.268 1.00 146.54 191 ASP D C 1
ATOM 7786 O O . ASP D 1 191 ? -60.433 6.012 -17.480 1.00 138.69 191 ASP D O 1
ATOM 7791 N N . GLU D 1 192 ? -60.409 6.912 -19.549 1.00 147.02 192 GLU D N 1
ATOM 7792 C CA . GLU D 1 192 ? -61.555 6.186 -20.097 1.00 133.06 192 GLU D CA 1
ATOM 7793 C C . GLU D 1 192 ? -61.471 4.647 -20.315 1.00 142.27 192 GLU D C 1
ATOM 7794 O O . GLU D 1 192 ? -60.414 4.012 -20.159 1.00 130.40 192 GLU D O 1
ATOM 7800 N N . ASP D 1 193 ? -62.622 4.078 -20.686 1.00 139.51 193 ASP D N 1
ATOM 7801 C CA . ASP D 1 193 ? -62.796 2.643 -20.958 1.00 158.60 193 ASP D CA 1
ATOM 7802 C C . ASP D 1 193 ? -62.513 2.263 -22.427 1.00 165.79 193 ASP D C 1
ATOM 7803 O O . ASP D 1 193 ? -63.333 2.514 -23.316 1.00 158.55 193 ASP D O 1
ATOM 7808 N N . VAL D 1 194 ? -61.367 1.633 -22.675 1.00 154.27 194 VAL D N 1
ATOM 7809 C CA . VAL D 1 194 ? -60.905 1.414 -24.051 1.00 139.43 194 VAL D CA 1
ATOM 7810 C C . VAL D 1 194 ? -61.776 0.489 -24.911 1.00 160.09 194 VAL D C 1
ATOM 7811 O O . VAL D 1 194 ? -62.048 0.800 -26.070 1.00 158.57 194 VAL D O 1
ATOM 7815 N N . ASP D 1 195 ? -62.205 -0.642 -24.357 1.00 156.56 195 ASP D N 1
ATOM 7816 C CA . ASP D 1 195 ? -62.855 -1.667 -25.168 1.00 144.73 195 ASP D CA 1
ATOM 7817 C C . ASP D 1 195 ? -64.244 -1.226 -25.601 1.00 144.49 195 ASP D C 1
ATOM 7818 O O . ASP D 1 195 ? -64.721 -1.590 -26.682 1.00 149.90 195 ASP D O 1
ATOM 7823 N N . LYS D 1 196 ? -64.879 -0.436 -24.738 1.00 136.55 196 LYS D N 1
ATOM 7824 C CA . LYS D 1 196 ? -66.205 0.120 -24.994 1.00 136.15 196 LYS D CA 1
ATOM 7825 C C . LYS D 1 196 ? -66.105 1.053 -26.181 1.00 144.98 196 LYS D C 1
ATOM 7826 O O . LYS D 1 196 ? -66.785 0.896 -27.194 1.00 156.71 196 LYS D O 1
ATOM 7832 N N . ILE D 1 197 ? -65.226 2.029 -26.038 1.00 125.38 197 ILE D N 1
ATOM 7833 C CA . ILE D 1 197 ? -64.923 2.966 -27.102 1.00 136.06 197 ILE D CA 1
ATOM 7834 C C . ILE D 1 197 ? -64.573 2.289 -28.437 1.00 151.31 197 ILE D C 1
ATOM 7835 O O . ILE D 1 197 ? -65.082 2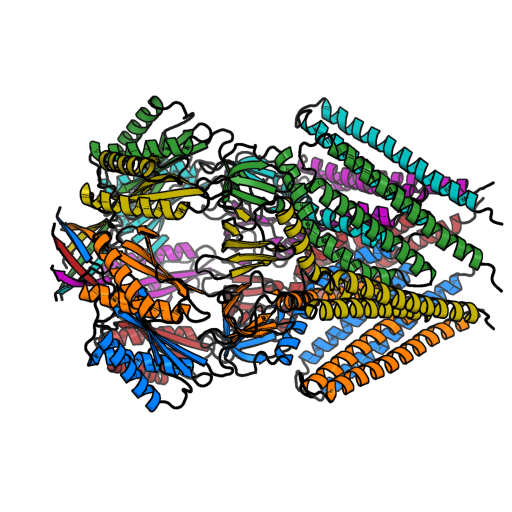.683 -29.482 1.00 148.21 197 ILE D O 1
ATOM 7840 N N . ILE D 1 198 ? -63.707 1.278 -28.397 1.00 139.75 198 ILE D N 1
ATOM 7841 C CA . ILE D 1 198 ? -63.279 0.583 -29.602 1.00 123.02 198 ILE D CA 1
ATOM 7842 C C . ILE D 1 198 ? -64.433 -0.175 -30.254 1.00 141.27 198 ILE D C 1
ATOM 7843 O O . ILE D 1 198 ? -64.590 -0.149 -31.480 1.00 146.98 198 ILE D O 1
ATOM 7848 N N . GLU D 1 199 ? -65.243 -0.843 -29.435 1.00 151.37 199 GLU D N 1
ATOM 7849 C CA . GLU D 1 199 ? -66.435 -1.535 -29.934 1.00 159.74 199 GLU D CA 1
ATOM 7850 C C . GLU D 1 199 ? -67.448 -0.564 -30.574 1.00 161.55 199 GLU D C 1
ATOM 7851 O O . GLU D 1 199 ? -68.038 -0.862 -31.625 1.00 155.72 199 GLU D O 1
ATOM 7857 N N . GLY D 1 200 ? -67.622 0.603 -29.951 1.00 136.30 200 GLY D N 1
ATOM 7858 C CA . GLY D 1 200 ? -68.488 1.647 -30.483 1.00 119.83 200 GLY D CA 1
ATOM 7859 C C . GLY D 1 200 ? -67.988 2.246 -31.787 1.00 137.76 200 GLY D C 1
ATOM 7860 O O . GLY D 1 200 ? -68.755 2.530 -32.709 1.00 138.84 200 GLY D O 1
ATOM 7861 N N . LEU D 1 201 ? -66.679 2.448 -31.860 1.00 145.79 201 LEU D N 1
ATOM 7862 C CA . LEU D 1 201 ? -66.024 2.875 -33.094 1.00 151.65 201 LEU D CA 1
ATOM 7863 C C . LEU D 1 201 ? -66.236 1.845 -34.210 1.00 159.69 201 LEU D C 1
ATOM 7864 O O . LEU D 1 201 ? -66.429 2.204 -35.375 1.00 156.60 201 LEU D O 1
ATOM 7869 N N . GLN D 1 202 ? -66.180 0.563 -33.860 1.00 156.55 202 GLN D N 1
ATOM 7870 C CA . GLN D 1 202 ? -66.422 -0.468 -34.853 1.00 137.69 202 GLN D CA 1
ATOM 7871 C C . GLN D 1 202 ? -67.875 -0.455 -35.296 1.00 152.18 202 GLN D C 1
ATOM 7872 O O . GLN D 1 202 ? -68.145 -0.698 -36.474 1.00 154.65 202 GLN D O 1
ATOM 7878 N N . GLU D 1 203 ? -68.805 -0.174 -34.372 1.00 138.25 203 GLU D N 1
ATOM 7879 C CA . GLU D 1 203 ? -70.214 -0.026 -34.755 1.00 142.55 203 GLU D CA 1
ATOM 7880 C C . GLU D 1 203 ? -70.394 1.134 -35.742 1.00 148.43 203 GLU D C 1
ATOM 7881 O O . GLU D 1 203 ? -71.123 1.015 -36.729 1.00 136.36 203 GLU D O 1
ATOM 7887 N N . ILE D 1 204 ? -69.704 2.245 -35.495 1.00 158.89 204 ILE D N 1
ATOM 7888 C CA . ILE D 1 204 ? -69.694 3.342 -36.468 1.00 154.49 204 ILE D CA 1
ATOM 7889 C C . ILE D 1 204 ? -69.093 2.926 -37.832 1.00 148.16 204 ILE D C 1
ATOM 7890 O O . ILE D 1 204 ? -69.580 3.338 -38.894 1.00 147.48 204 ILE D O 1
ATOM 7895 N N . CYS D 1 205 ? -68.029 2.125 -37.798 1.00 142.95 205 CYS D N 1
ATOM 7896 C CA . CYS D 1 205 ? -67.416 1.607 -39.015 1.00 138.49 205 CYS D CA 1
ATOM 7897 C C . CYS D 1 205 ? -68.389 0.768 -39.824 1.00 162.10 205 CYS D C 1
ATOM 7898 O O . CYS D 1 205 ? -68.425 0.854 -41.051 1.00 161.81 205 CYS D O 1
ATOM 7901 N N . GLU D 1 206 ? -69.163 -0.062 -39.134 1.00 166.60 206 GLU D N 1
ATOM 7902 C CA . GLU D 1 206 ? -70.110 -0.930 -39.817 1.00 167.38 206 GLU D CA 1
ATOM 7903 C C . GLU D 1 206 ? -71.241 -0.090 -40.398 1.00 164.52 206 GLU D C 1
ATOM 7904 O O . GLU D 1 206 ? -71.566 -0.211 -41.591 1.00 172.36 206 GLU D O 1
ATOM 7910 N N . GLU D 1 207 ? -71.815 0.786 -39.571 1.00 162.12 207 GLU D N 1
ATOM 7911 C CA . GLU D 1 207 ? -72.890 1.667 -40.041 1.00 155.33 207 GLU D CA 1
ATOM 7912 C C . GLU D 1 207 ? -72.465 2.496 -41.267 1.00 151.04 207 GLU D C 1
ATOM 7913 O O . GLU D 1 207 ? -73.262 2.719 -42.180 1.00 163.94 207 GLU D O 1
ATOM 7919 N N . VAL D 1 208 ? -71.209 2.927 -41.309 1.00 150.45 208 VAL D N 1
ATOM 7920 C CA . VAL D 1 208 ? -70.736 3.687 -42.464 1.00 148.11 208 VAL D CA 1
ATOM 7921 C C . VAL D 1 208 ? -70.354 2.825 -43.677 1.00 155.98 208 VAL D C 1
ATOM 7922 O O . VAL D 1 208 ? -70.464 3.284 -44.814 1.00 139.99 208 VAL D O 1
ATOM 7926 N N . LYS D 1 209 ? -69.899 1.594 -43.442 1.00 170.71 209 LYS D N 1
ATOM 7927 C CA . LYS D 1 209 ? -69.632 0.670 -44.543 1.00 162.54 209 LYS D CA 1
ATOM 7928 C C . LYS D 1 209 ? -70.947 0.354 -45.271 1.00 169.54 209 LYS D C 1
ATOM 7929 O O . LYS D 1 209 ? -70.999 0.328 -46.505 1.00 170.82 209 LYS D O 1
ATOM 7935 N N . LYS D 1 210 ? -72.014 0.129 -44.508 1.00 174.06 210 LYS D N 1
ATOM 7936 C CA . LYS D 1 210 ? -73.338 -0.040 -45.109 1.00 157.58 210 LYS D CA 1
ATOM 7937 C C . LYS D 1 210 ? -73.830 1.248 -45.791 1.00 161.73 210 LYS D C 1
ATOM 7938 O O . LYS D 1 210 ? -74.242 1.228 -46.952 1.00 142.15 210 LYS D O 1
ATOM 7944 N N . SER D 1 211 ? -73.778 2.362 -45.058 1.00 162.67 211 SER D N 1
ATOM 7945 C CA . SER D 1 211 ? -74.410 3.628 -45.466 1.00 142.33 211 SER D CA 1
ATOM 7946 C C . SER D 1 211 ? -73.752 4.444 -46.597 1.00 151.95 211 SER D C 1
ATOM 7947 O O . SER D 1 211 ? -74.286 5.478 -46.995 1.00 132.87 211 SER D O 1
ATOM 7950 N N . ARG D 1 212 ? -72.606 4.000 -47.105 1.00 162.35 212 ARG D N 1
ATOM 7951 C CA . ARG D 1 212 ? -71.934 4.719 -48.187 1.00 136.93 212 ARG D CA 1
ATOM 7952 C C . ARG D 1 212 ? -71.563 3.825 -49.372 1.00 161.79 212 ARG D C 1
ATOM 7953 O O . ARG D 1 212 ? -71.452 2.606 -49.246 1.00 159.36 212 ARG D O 1
ATOM 7961 N N . ASP D 1 213 ? -71.340 4.455 -50.519 1.00 184.40 213 ASP D N 1
ATOM 7962 C CA . ASP D 1 213 ? -70.978 3.743 -51.736 1.00 180.84 213 ASP D CA 1
ATOM 7963 C C . ASP D 1 213 ? -69.714 4.310 -52.379 1.00 169.87 213 ASP D C 1
ATOM 7964 O O . ASP D 1 213 ? -69.275 3.820 -53.416 1.00 168.37 213 ASP D O 1
ATOM 7969 N N . ASP D 1 214 ? -69.135 5.343 -51.765 1.00 168.89 214 ASP D N 1
ATOM 7970 C CA . ASP D 1 214 ? -67.893 5.935 -52.263 1.00 156.63 214 ASP D CA 1
ATOM 7971 C C . ASP D 1 214 ? -66.647 5.274 -51.684 1.00 157.83 214 ASP D C 1
ATOM 7972 O O . ASP D 1 214 ? -65.545 5.453 -52.205 1.00 156.31 214 ASP D O 1
ATOM 7977 N N . LEU D 1 215 ? -66.822 4.515 -50.607 1.00 136.82 215 LEU D N 1
ATOM 7978 C CA . LEU D 1 215 ? -65.683 3.854 -49.983 1.00 141.67 215 LEU D CA 1
ATOM 7979 C C . LEU D 1 215 ? -65.352 2.496 -50.606 1.00 140.57 215 LEU D C 1
ATOM 7980 O O . LEU D 1 215 ? -66.243 1.704 -50.910 1.00 152.48 215 LEU D O 1
ATOM 7985 N N . ILE D 1 216 ? -64.060 2.241 -50.784 1.00 139.56 216 ILE D N 1
ATOM 7986 C CA . ILE D 1 216 ? -63.589 1.042 -51.475 1.00 144.73 216 ILE D CA 1
ATOM 7987 C C . ILE D 1 216 ? -62.898 0.057 -50.511 1.00 152.92 216 ILE D C 1
ATOM 7988 O O . ILE D 1 216 ? -62.787 -1.139 -50.801 1.00 147.54 216 ILE D O 1
ATOM 7993 N N . GLU D 1 217 ? -62.455 0.557 -49.359 1.00 160.22 217 GLU D N 1
ATOM 7994 C CA . GLU D 1 217 ? -61.678 -0.259 -48.435 1.00 165.19 217 GLU D CA 1
ATOM 7995 C C . GLU D 1 217 ? -62.237 -0.261 -47.020 1.00 145.32 217 GLU D C 1
ATOM 7996 O O . GLU D 1 217 ? -62.716 -1.284 -46.547 1.00 152.86 217 GLU D O 1
ATOM 8002 N N . GLY D 1 218 ? -62.172 0.880 -46.344 1.00 130.22 218 GLY D N 1
ATOM 8003 C CA . GLY D 1 218 ? -62.594 0.964 -44.953 1.00 151.81 218 GLY D CA 1
ATOM 8004 C C . GLY D 1 218 ? -64.101 0.969 -44.759 1.00 142.65 218 GLY D C 1
ATOM 8005 O O . GLY D 1 218 ? -64.832 0.371 -45.543 1.00 128.58 218 GLY D O 1
ATOM 8006 N N . PRO D 1 219 ? -64.575 1.621 -43.684 1.00 150.48 219 PRO D N 1
ATOM 8007 C CA . PRO D 1 219 ? -63.737 2.130 -42.592 1.00 131.81 219 PRO D CA 1
ATOM 8008 C C . PRO D 1 219 ? -63.207 1.019 -41.678 1.00 150.70 219 PRO D C 1
ATOM 8009 O O . PRO D 1 219 ? -63.778 -0.072 -41.600 1.00 151.33 219 PRO D O 1
ATOM 8013 N N . THR D 1 220 ? -62.122 1.318 -40.975 1.00 158.12 220 THR D N 1
ATOM 8014 C CA . THR D 1 220 ? -61.460 0.353 -40.120 1.00 148.09 220 THR D CA 1
ATOM 8015 C C . THR D 1 220 ? -60.908 1.080 -38.907 1.00 147.15 220 THR D C 1
ATOM 8016 O O . THR D 1 220 ? -60.457 2.225 -39.005 1.00 150.39 220 THR D O 1
ATOM 8020 N N . VAL D 1 221 ? -60.965 0.421 -37.760 1.00 134.71 221 VAL D N 1
ATOM 8021 C CA . VAL D 1 221 ? -60.330 0.933 -36.554 1.00 126.41 221 VAL D CA 1
ATOM 8022 C C . VAL D 1 221 ? -58.968 0.267 -36.392 1.00 134.90 221 VAL D C 1
ATOM 8023 O O . VAL D 1 221 ? -58.873 -0.965 -36.404 1.00 148.40 221 VAL D O 1
ATOM 8027 N N . LEU D 1 222 ? -57.908 1.058 -36.257 1.00 107.97 222 LEU D N 1
ATOM 8028 C CA . LEU D 1 222 ? -56.637 0.468 -35.850 1.00 120.02 222 LEU D CA 1
ATOM 8029 C C . LEU D 1 222 ? -56.203 1.113 -34.537 1.00 145.35 222 LEU D C 1
ATOM 8030 O O . LEU D 1 222 ? -56.594 2.237 -34.228 1.00 148.36 222 LEU D O 1
ATOM 8035 N N . GLY D 1 223 ? -55.388 0.396 -33.776 1.00 162.93 223 GLY D N 1
ATOM 8036 C CA . GLY D 1 223 ? -55.236 0.621 -32.345 1.00 171.43 223 GLY D CA 1
ATOM 8037 C C . GLY D 1 223 ? -55.090 1.990 -31.732 1.00 156.62 223 GLY D C 1
ATOM 8038 O O . GLY D 1 223 ? -55.634 3.006 -32.202 1.00 118.32 223 GLY D O 1
ATOM 8039 N N . ILE D 1 224 ? -54.378 1.987 -30.613 1.00 146.21 224 ILE D N 1
ATOM 8040 C CA . ILE D 1 224 ? -53.953 3.212 -29.976 1.00 142.34 224 ILE D CA 1
ATOM 8041 C C . ILE D 1 224 ? -52.816 3.809 -30.806 1.00 139.84 224 ILE D C 1
ATOM 8042 O O . ILE D 1 224 ? -51.639 3.455 -30.622 1.00 124.88 224 ILE D O 1
ATOM 8047 N N . THR D 1 225 ? -53.157 4.698 -31.734 1.00 128.83 225 THR D N 1
ATOM 8048 C CA . THR D 1 225 ? -52.124 5.286 -32.572 1.00 121.04 225 THR D CA 1
ATOM 8049 C C . THR D 1 225 ? -51.262 6.257 -31.774 1.00 134.25 225 THR D C 1
ATOM 8050 O O . THR D 1 225 ? -50.135 6.560 -32.191 1.00 118.36 225 THR D O 1
ATOM 8053 N N . ASP D 1 226 ? -51.767 6.714 -30.621 1.00 146.48 226 ASP D N 1
ATOM 8054 C CA . ASP D 1 226 ? -51.011 7.650 -29.770 1.00 152.16 226 ASP D CA 1
ATOM 8055 C C . ASP D 1 226 ? -51.525 7.782 -28.338 1.00 145.26 226 ASP D C 1
ATOM 8056 O O . ASP D 1 226 ? -52.720 7.678 -28.076 1.00 161.31 226 ASP D O 1
ATOM 8061 N N . MET D 1 227 ? -50.6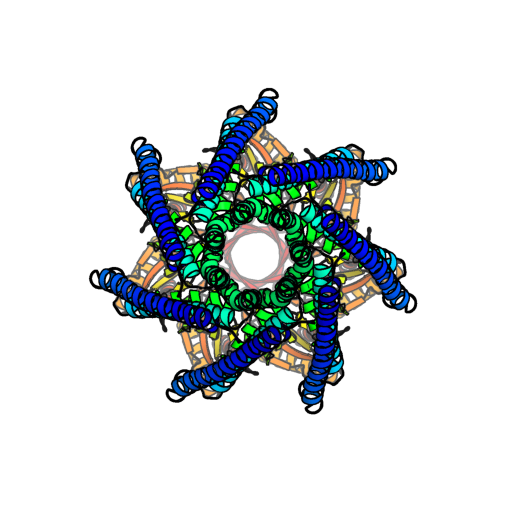06 8.055 -27.422 1.00 140.22 227 MET D N 1
ATOM 8062 C CA . MET D 1 227 ? -50.919 8.137 -26.008 1.00 118.18 227 MET D CA 1
ATOM 8063 C C . MET D 1 227 ? -50.057 9.265 -25.423 1.00 149.08 227 MET D C 1
ATOM 8064 O O . MET D 1 227 ? -48.836 9.298 -25.636 1.00 161.58 227 MET D O 1
ATOM 8069 N N . GLN D 1 228 ? -50.681 10.191 -24.696 1.00 152.07 228 GLN D N 1
ATOM 8070 C CA . GLN D 1 228 ? -49.944 11.341 -24.171 1.00 150.44 228 GLN D CA 1
ATOM 8071 C C . GLN D 1 228 ? -50.669 12.094 -23.049 1.00 192.97 228 GLN D C 1
ATOM 8072 O O . GLN D 1 228 ? -51.862 12.368 -23.153 1.00 191.02 228 GLN D O 1
ATOM 8078 N N . ASP D 1 229 ? -49.935 12.438 -21.990 1.00 204.53 229 ASP D N 1
ATOM 8079 C CA . ASP D 1 229 ? -50.465 13.225 -20.860 1.00 195.13 229 ASP D CA 1
ATOM 8080 C C . ASP D 1 229 ? -51.868 12.830 -20.363 1.00 180.23 229 ASP D C 1
ATOM 8081 O O . ASP D 1 229 ? -51.978 12.043 -19.426 1.00 187.73 229 ASP D O 1
ATOM 8086 N N . SER D 1 230 ? -52.927 13.367 -20.974 1.00 166.64 230 SER D N 1
ATOM 8087 C CA . SER D 1 230 ? -54.295 13.079 -20.516 1.00 161.35 230 SER D CA 1
ATOM 8088 C C . SER D 1 230 ? -55.255 12.594 -21.622 1.00 168.40 230 SER D C 1
ATOM 8089 O O . SER D 1 230 ? -56.459 12.442 -21.382 1.00 156.09 230 SER D O 1
ATOM 8092 N N . LYS D 1 231 ? -54.715 12.332 -22.813 1.00 161.85 231 LYS D N 1
ATOM 8093 C CA . LYS D 1 231 ? -55.495 11.853 -23.958 1.00 127.29 231 LYS D CA 1
ATOM 8094 C C . LYS D 1 231 ? -54.865 10.606 -24.565 1.00 135.04 231 LYS D C 1
ATOM 8095 O O . LYS D 1 231 ? -53.639 10.457 -24.567 1.00 159.43 231 LYS D O 1
ATOM 8101 N N . LEU D 1 232 ? -55.705 9.709 -25.073 1.00 135.41 232 LEU D N 1
ATOM 8102 C CA . LEU D 1 232 ? -55.238 8.623 -25.935 1.00 126.85 232 LEU D CA 1
ATOM 8103 C C . LEU D 1 232 ? -56.004 8.698 -27.253 1.00 120.50 232 LEU D C 1
ATOM 8104 O O . LEU D 1 232 ? -57.208 8.959 -27.259 1.00 132.15 232 LEU D O 1
ATOM 8109 N N . VAL D 1 233 ? -55.299 8.498 -28.363 1.00 129.53 233 VAL D N 1
ATOM 8110 C CA . VAL D 1 233 ? -55.863 8.724 -29.692 1.00 124.76 233 VAL D CA 1
ATOM 8111 C C . VAL D 1 233 ? -56.016 7.453 -30.528 1.00 136.54 233 VAL D C 1
ATOM 8112 O O . VAL D 1 233 ? -55.054 6.708 -30.734 1.00 148.35 233 VAL D O 1
ATOM 8116 N N . ILE D 1 234 ? -57.227 7.213 -31.017 1.00 116.32 234 ILE D N 1
ATOM 8117 C CA . ILE D 1 234 ? -57.488 6.063 -31.873 1.00 126.02 234 ILE D CA 1
ATOM 8118 C C . ILE D 1 234 ? -57.801 6.523 -33.286 1.00 124.03 234 ILE D C 1
ATOM 8119 O O . ILE D 1 234 ? -58.438 7.564 -33.491 1.00 114.03 234 ILE D O 1
ATOM 8124 N N . MET D 1 235 ? -57.352 5.747 -34.260 1.00 111.04 235 MET D N 1
ATOM 8125 C CA . MET D 1 235 ? -57.530 6.135 -35.652 1.00 112.38 235 MET D CA 1
ATOM 8126 C C . MET D 1 235 ? -58.466 5.223 -36.425 1.00 132.17 235 MET D C 1
ATOM 8127 O O . MET D 1 235 ? -58.321 3.988 -36.411 1.00 149.09 235 MET D O 1
ATOM 8132 N N . VAL D 1 236 ? -59.424 5.834 -37.111 1.00 121.06 236 VAL D N 1
ATOM 8133 C CA . VAL D 1 236 ? -60.199 5.094 -38.093 1.00 130.16 236 VAL D CA 1
ATOM 8134 C C . VAL D 1 236 ? -59.757 5.600 -39.464 1.00 131.12 236 VAL D C 1
ATOM 8135 O O . VAL D 1 236 ? -59.434 6.777 -39.633 1.00 119.22 236 VAL D O 1
ATOM 8139 N N . TYR D 1 237 ? -59.713 4.707 -40.439 1.00 114.41 237 TYR D N 1
ATOM 8140 C CA . TYR D 1 237 ? -59.291 5.096 -41.773 1.00 113.37 237 TYR D CA 1
ATOM 8141 C C . TYR D 1 237 ? -60.078 4.320 -42.804 1.00 142.21 237 TYR D C 1
ATOM 8142 O O . TYR D 1 237 ? -60.738 3.342 -42.480 1.00 152.70 237 TYR D O 1
ATOM 8151 N N . ALA D 1 238 ? -60.001 4.739 -44.057 1.00 146.04 238 ALA D N 1
ATOM 8152 C CA . ALA D 1 238 ? -60.798 4.082 -45.076 1.00 123.34 238 ALA D CA 1
ATOM 8153 C C . ALA D 1 238 ? -60.427 4.570 -46.452 1.00 139.52 238 ALA D C 1
ATOM 8154 O O . ALA D 1 238 ? -60.398 5.773 -46.689 1.00 152.24 238 ALA D O 1
ATOM 8156 N N . LYS D 1 239 ? -60.153 3.644 -47.366 1.00 140.94 239 LYS D N 1
ATOM 8157 C CA . LYS D 1 239 ? -59.876 4.027 -48.748 1.00 142.37 239 LYS D CA 1
ATOM 8158 C C . LYS D 1 239 ? -61.172 4.486 -49.404 1.00 133.99 239 LYS D C 1
ATOM 8159 O O . LYS D 1 239 ? -62.157 3.759 -49.376 1.00 115.74 239 LYS D O 1
ATOM 8165 N N . THR D 1 240 ? -61.180 5.686 -49.982 1.00 126.64 240 THR D N 1
ATOM 8166 C CA . THR D 1 240 ? -62.381 6.194 -50.638 1.00 126.82 240 THR D CA 1
ATOM 8167 C C . THR D 1 240 ? -62.128 6.495 -52.120 1.00 141.63 240 THR D C 1
ATOM 8168 O O . THR D 1 240 ? -60.977 6.565 -52.569 1.00 131.81 240 THR D O 1
ATOM 8172 N N . GLN D 1 241 ? -63.221 6.651 -52.866 1.00 140.57 241 GLN D N 1
ATOM 8173 C CA . GLN D 1 241 ? -63.200 7.043 -54.275 1.00 144.32 241 GLN D CA 1
ATOM 8174 C C . GLN D 1 241 ? -62.645 8.451 -54.413 1.00 148.83 241 GLN D C 1
ATOM 8175 O O . GLN D 1 241 ? -62.812 9.263 -53.503 1.00 161.19 241 GLN D O 1
ATOM 8181 N N . PRO D 1 242 ? -62.003 8.762 -55.556 1.00 141.84 242 PRO D N 1
ATOM 8182 C CA . PRO D 1 242 ? -61.397 10.091 -55.723 1.00 148.84 242 PRO D CA 1
ATOM 8183 C C . PRO D 1 242 ? -62.306 11.281 -55.384 1.00 153.76 242 PRO D C 1
ATOM 8184 O O . PRO D 1 242 ? -63.401 11.397 -55.916 1.00 138.37 242 PRO D O 1
ATOM 8188 N N . MET D 1 243 ? -61.815 12.142 -54.492 1.00 174.19 243 MET D N 1
ATOM 8189 C CA . MET D 1 243 ? -62.485 13.370 -54.054 1.00 149.53 243 MET D CA 1
ATOM 8190 C C . MET D 1 243 ? -63.553 13.168 -52.989 1.00 126.71 243 MET D C 1
ATOM 8191 O O . MET D 1 243 ? -64.298 14.099 -52.691 1.00 122.84 243 MET D O 1
ATOM 8196 N N . GLN D 1 244 ? -63.610 11.970 -52.407 1.00 121.66 244 GLN D N 1
ATOM 8197 C CA . GLN D 1 244 ? -64.590 11.669 -51.353 1.00 134.78 244 GLN D CA 1
ATOM 8198 C C . GLN D 1 244 ? -64.037 11.676 -49.923 1.00 138.84 244 GLN D C 1
ATOM 8199 O O . GLN D 1 244 ? -64.790 11.806 -48.963 1.00 138.06 244 GLN D O 1
ATOM 8205 N N . LYS D 1 245 ? -62.723 11.519 -49.802 1.00 142.21 245 LYS D N 1
ATOM 8206 C CA . LYS D 1 245 ? -61.995 11.640 -48.537 1.00 136.52 245 LYS D CA 1
ATOM 8207 C C . LYS D 1 245 ? -62.706 12.482 -47.469 1.00 142.05 245 LYS D C 1
ATOM 8208 O O . LYS D 1 245 ? -63.078 11.971 -46.403 1.00 116.73 245 LYS D O 1
ATOM 8214 N N . TRP D 1 246 ? -62.894 13.769 -47.771 1.00 129.48 246 TRP D N 1
ATOM 8215 C CA . TRP D 1 246 ? -63.402 14.753 -46.804 1.00 139.33 246 TRP D CA 1
ATOM 8216 C C . TRP D 1 246 ? -64.865 14.566 -46.423 1.00 145.21 246 TRP D C 1
ATOM 8217 O O . TRP D 1 246 ? -65.249 14.786 -45.275 1.00 157.38 246 TRP D O 1
ATOM 8228 N N . ALA D 1 247 ? -65.680 14.172 -47.390 1.00 132.10 247 ALA D N 1
ATOM 8229 C CA . ALA D 1 247 ? -67.050 13.814 -47.106 1.00 112.09 247 ALA D CA 1
ATOM 8230 C C . ALA D 1 247 ? -67.089 12.696 -46.052 1.00 139.36 247 ALA D C 1
ATOM 8231 O O . ALA D 1 247 ? -67.825 12.781 -45.057 1.00 149.51 247 ALA D O 1
ATOM 8233 N N . VAL D 1 248 ? -66.281 11.661 -46.277 1.00 132.16 248 VAL D N 1
ATOM 8234 C CA . VAL D 1 248 ? -66.198 10.509 -45.383 1.00 127.54 248 VAL D CA 1
ATOM 8235 C C . VAL D 1 248 ? -65.689 10.885 -44.003 1.00 135.10 248 VAL D C 1
ATOM 8236 O O . VAL D 1 248 ? -66.212 10.429 -42.985 1.00 125.10 248 VAL D O 1
ATOM 8240 N N . GLU D 1 249 ? -64.657 11.714 -43.963 1.00 109.57 249 GLU D N 1
ATOM 8241 C CA . GLU D 1 249 ? -64.153 12.160 -42.678 1.00 110.92 249 GLU D CA 1
ATOM 8242 C C . GLU D 1 249 ? -65.220 12.921 -41.903 1.00 125.15 249 GLU D C 1
ATOM 8243 O O . GLU D 1 249 ? -65.407 12.675 -40.715 1.00 125.30 249 GLU D O 1
ATOM 8249 N N . ARG D 1 250 ? -65.915 13.841 -42.575 1.00 128.06 250 ARG D N 1
ATOM 8250 C CA . ARG D 1 250 ? -66.934 14.672 -41.923 1.00 117.10 250 ARG D CA 1
ATOM 8251 C C . ARG D 1 250 ? -68.089 13.820 -41.404 1.00 128.55 250 ARG D C 1
ATOM 8252 O O . ARG D 1 250 ? -68.642 14.061 -40.318 1.00 124.99 250 ARG D O 1
ATOM 8260 N N . ASP D 1 251 ? -68.443 12.809 -42.189 1.00 130.95 251 ASP D N 1
ATOM 8261 C CA . ASP D 1 251 ? -69.474 11.872 -41.781 1.00 131.81 251 ASP D CA 1
ATOM 8262 C C . ASP D 1 251 ? -69.048 11.109 -40.526 1.00 138.85 251 ASP D C 1
ATOM 8263 O O . ASP D 1 251 ? -69.774 11.099 -39.526 1.00 146.28 251 ASP D O 1
ATOM 8268 N N . ILE D 1 252 ? -67.870 10.488 -40.577 1.00 113.30 252 ILE D N 1
ATOM 8269 C CA . ILE D 1 252 ? -67.314 9.777 -39.428 1.00 125.66 252 ILE D CA 1
ATOM 8270 C C . ILE D 1 252 ? -67.229 10.654 -38.174 1.00 135.64 252 ILE D C 1
ATOM 8271 O O . ILE D 1 252 ? -67.464 10.176 -37.060 1.00 114.12 252 ILE D O 1
ATOM 8276 N N . ARG D 1 253 ? -66.884 11.930 -38.348 1.00 133.79 253 ARG D N 1
ATOM 8277 C CA . ARG D 1 253 ? -66.803 12.846 -37.208 1.00 122.07 253 ARG D CA 1
ATOM 8278 C C . ARG D 1 253 ? -68.187 13.058 -36.610 1.00 127.57 253 ARG D C 1
ATOM 8279 O O . ARG D 1 253 ? -68.368 12.904 -35.396 1.00 137.30 253 ARG D O 1
ATOM 8287 N N . TYR D 1 254 ? -69.162 13.400 -37.455 1.00 135.47 254 TYR D N 1
ATOM 8288 C CA . TYR D 1 254 ? -70.545 13.517 -36.983 1.00 125.68 254 TYR D CA 1
ATOM 8289 C C . TYR D 1 254 ? -70.972 12.278 -36.178 1.00 140.14 254 TYR D C 1
ATOM 8290 O O . TYR D 1 254 ? -71.408 12.384 -35.026 1.00 120.22 254 TYR D O 1
ATOM 8299 N N . ARG D 1 255 ? -70.837 11.100 -36.781 1.00 132.58 255 ARG D N 1
ATOM 8300 C CA . ARG D 1 255 ? -71.186 9.862 -36.091 1.00 123.90 255 ARG D CA 1
ATOM 8301 C C . ARG D 1 255 ? -70.416 9.632 -34.796 1.00 136.13 255 ARG D C 1
ATOM 8302 O O . ARG D 1 255 ? -70.941 9.055 -33.854 1.00 137.95 255 ARG D O 1
ATOM 8310 N N . VAL D 1 256 ? -69.164 10.064 -34.752 1.00 138.70 256 VAL D N 1
ATOM 8311 C CA . VAL D 1 256 ? -68.381 9.927 -33.538 1.00 129.52 256 VAL D CA 1
ATOM 8312 C C . VAL D 1 256 ? -68.881 10.847 -32.423 1.00 135.10 256 VAL D C 1
ATOM 8313 O O . VAL D 1 256 ? -68.899 10.459 -31.258 1.00 134.43 256 VAL D O 1
ATOM 8317 N N . LYS D 1 257 ? -69.307 12.053 -32.784 1.00 130.30 257 LYS D N 1
ATOM 8318 C CA . LYS D 1 257 ? -69.916 12.961 -31.820 1.00 105.04 257 LYS D CA 1
ATOM 8319 C C . LYS D 1 257 ? -71.168 12.301 -31.274 1.00 119.25 257 LYS D C 1
ATOM 8320 O O . LYS D 1 257 ? -71.357 12.202 -30.051 1.00 123.33 257 LYS D O 1
ATOM 8326 N N . LYS D 1 258 ? -72.020 11.848 -32.192 1.00 133.83 258 LYS D N 1
ATOM 8327 C CA . LYS D 1 258 ? -73.259 11.176 -31.821 1.00 136.28 258 LYS D CA 1
ATOM 8328 C C . LYS D 1 258 ? -72.987 10.022 -30.857 1.00 147.98 258 LYS D C 1
ATOM 8329 O O . LYS D 1 258 ? -73.733 9.814 -29.894 1.00 136.73 258 LYS D O 1
ATOM 8335 N N . MET D 1 259 ? -71.910 9.283 -31.116 1.00 146.94 259 MET D N 1
ATOM 8336 C CA . MET D 1 259 ? -71.561 8.123 -30.303 1.00 137.17 259 MET D CA 1
ATOM 8337 C C . MET D 1 259 ? -70.995 8.534 -28.947 1.00 125.65 259 MET D C 1
ATOM 8338 O O . MET D 1 259 ? -71.123 7.799 -27.977 1.00 141.78 259 MET D O 1
ATOM 8343 N N . PHE D 1 260 ? -70.375 9.706 -28.879 1.00 137.76 260 PHE D N 1
ATOM 8344 C CA . PHE D 1 260 ? -69.963 10.263 -27.590 1.00 136.32 260 PHE D CA 1
ATOM 8345 C C . PHE D 1 260 ? -71.205 10.571 -26.760 1.00 141.10 260 PHE D C 1
ATOM 8346 O O . PHE D 1 260 ? -71.220 10.402 -25.538 1.00 144.12 260 PHE D O 1
ATOM 8354 N N . ASP D 1 261 ? -72.247 11.047 -27.432 1.00 151.58 261 ASP D N 1
ATOM 8355 C CA . ASP D 1 261 ? -73.486 11.377 -26.733 1.00 140.49 261 ASP D CA 1
ATOM 8356 C C . ASP D 1 261 ? -74.239 10.135 -26.236 1.00 150.83 261 ASP D C 1
ATOM 8357 O O . ASP D 1 261 ? -74.400 9.953 -25.031 1.00 153.20 261 ASP D O 1
ATOM 8362 N N . GLN D 1 262 ? -74.685 9.282 -27.162 1.00 166.70 262 GLN D N 1
ATOM 8363 C CA . GLN D 1 262 ? -75.489 8.100 -26.812 1.00 155.12 262 GLN D CA 1
ATOM 8364 C C . GLN D 1 262 ? -74.797 7.159 -25.818 1.00 153.47 262 GLN D C 1
ATOM 8365 O O . GLN D 1 262 ? -75.348 6.858 -24.754 1.00 184.72 262 GLN D O 1
ATOM 8371 N N . LYS D 1 263 ? -73.607 6.681 -26.180 1.00 135.78 263 LYS D N 1
ATOM 8372 C CA . LYS D 1 263 ? -72.828 5.780 -25.329 1.00 155.60 263 LYS D CA 1
ATOM 8373 C C . LYS D 1 263 ? -72.353 6.411 -24.001 1.00 175.34 263 LYS D C 1
ATOM 8374 O O . LYS D 1 263 ? -71.691 5.743 -23.196 1.00 173.86 263 LYS D O 1
ATOM 8380 N N . ASN D 1 264 ? -72.687 7.685 -23.780 1.00 181.68 264 ASN D N 1
ATOM 8381 C CA . ASN D 1 264 ? -72.233 8.423 -22.596 1.00 167.78 264 ASN D CA 1
ATOM 8382 C C . ASN D 1 264 ? -70.765 8.177 -22.259 1.00 170.71 264 ASN D C 1
ATOM 8383 O O . ASN D 1 264 ? -70.441 7.396 -21.360 1.00 160.60 264 ASN D O 1
ATOM 8388 N N . ILE D 1 265 ? -69.891 8.852 -23.000 1.00 161.76 265 ILE D N 1
ATOM 8389 C CA . ILE D 1 265 ? -68.445 8.751 -22.839 1.00 149.72 265 ILE D CA 1
ATOM 8390 C C . ILE D 1 265 ? -67.872 10.159 -22.650 1.00 139.90 265 ILE D C 1
ATOM 8391 O O . ILE D 1 265 ? -68.286 11.090 -23.327 1.00 148.95 265 ILE D O 1
ATOM 8396 N N . SER D 1 266 ? -66.931 10.324 -21.726 1.00 147.74 266 SER D N 1
ATOM 8397 C CA . SER D 1 266 ? -66.388 11.649 -21.424 1.00 147.16 266 SER D CA 1
ATOM 8398 C C . SER D 1 266 ? -65.595 12.226 -22.593 1.00 143.75 266 SER D C 1
ATOM 8399 O O . SER D 1 266 ? -64.831 11.510 -23.243 1.00 142.12 266 SER D O 1
ATOM 8402 N N . PHE D 1 267 ? -65.757 13.519 -22.852 1.00 144.24 267 PHE D N 1
ATOM 8403 C CA . PHE D 1 267 ? -64.934 14.181 -23.864 1.00 140.45 267 PHE D CA 1
ATOM 8404 C C . PHE D 1 267 ? -63.491 14.376 -23.385 1.00 141.06 267 PHE D C 1
ATOM 8405 O O . PHE D 1 267 ? -63.220 14.377 -22.179 1.00 158.58 267 PHE D O 1
ATOM 8413 N N . PRO D 1 268 ? -62.553 14.534 -24.327 1.00 133.33 268 PRO D N 1
ATOM 8414 C CA . PRO D 1 268 ? -61.136 14.604 -23.960 1.00 139.17 268 PRO D CA 1
ATOM 8415 C C . PRO D 1 268 ? -60.708 15.975 -23.409 1.00 157.26 268 PRO D C 1
ATOM 8416 O O . PRO D 1 268 ? -59.650 16.473 -23.816 1.00 170.80 268 PRO D O 1
ATOM 8420 N N . TYR D 1 269 ? -61.501 16.566 -22.511 1.00 135.11 269 TYR D N 1
ATOM 8421 C CA . TYR D 1 269 ? -61.179 17.873 -21.946 1.00 121.37 269 TYR D CA 1
ATOM 8422 C C . TYR D 1 269 ? -59.812 17.854 -21.287 1.00 136.92 269 TYR D C 1
ATOM 8423 O O . TYR D 1 269 ? -59.495 16.914 -20.547 1.00 134.63 269 TYR D O 1
ATOM 8432 N N . PRO D 1 270 ? -59.006 18.907 -21.522 1.00 136.68 270 PRO D N 1
ATOM 8433 C CA . PRO D 1 270 ? -57.669 18.921 -20.919 1.00 123.79 270 PRO D CA 1
ATOM 8434 C C . PRO D 1 270 ? -57.842 18.805 -19.424 1.00 147.20 270 PRO D C 1
ATOM 8435 O O . PRO D 1 270 ? -58.831 19.307 -18.896 1.00 155.32 270 PRO D O 1
ATOM 8439 N N . GLN D 1 271 ? -56.919 18.143 -18.746 1.00 149.68 271 GLN D N 1
ATOM 8440 C CA . GLN D 1 271 ? -57.211 17.739 -17.381 1.00 132.95 271 GLN D CA 1
ATOM 8441 C C . GLN D 1 271 ? -56.005 17.863 -16.489 1.00 130.94 271 GLN D C 1
ATOM 8442 O O . GLN D 1 271 ? -55.124 17.004 -16.476 1.00 138.84 271 GLN D O 1
ATOM 8448 N N . MET D 1 272 ? -55.981 18.965 -15.755 1.00 141.61 272 MET D N 1
ATOM 8449 C CA . MET D 1 272 ? -54.927 19.244 -14.801 1.00 139.05 272 MET D CA 1
ATOM 8450 C C . MET D 1 272 ? -55.406 18.735 -13.467 1.00 139.17 272 MET D C 1
ATOM 8451 O O . MET D 1 272 ? -56.583 18.406 -13.328 1.00 147.62 272 MET D O 1
ATOM 8456 N N . ASP D 1 273 ? -54.506 18.642 -12.494 1.00 118.83 273 ASP D N 1
ATOM 8457 C CA . ASP D 1 273 ? -54.941 18.492 -11.115 1.00 139.08 273 ASP D CA 1
ATOM 8458 C C . ASP D 1 273 ? -53.995 19.263 -10.220 1.00 135.56 273 ASP D C 1
ATOM 8459 O O . ASP D 1 273 ? -52.786 19.181 -10.381 1.00 137.51 273 ASP D O 1
ATOM 8464 N N . VAL D 1 274 ? -54.562 20.045 -9.305 1.00 128.32 274 VAL D N 1
ATOM 8465 C CA . VAL D 1 274 ? -53.821 21.100 -8.633 1.00 133.44 274 VAL D CA 1
ATOM 8466 C C . VAL D 1 274 ? -53.821 20.906 -7.123 1.00 134.00 274 VAL D C 1
ATOM 8467 O O . VAL D 1 274 ? -54.812 20.430 -6.565 1.00 134.73 274 VAL D O 1
ATOM 8471 N N . ASN D 1 275 ? -52.693 21.237 -6.480 1.00 141.64 275 ASN D N 1
ATOM 8472 C CA . ASN D 1 275 ? -52.564 21.205 -5.017 1.00 151.03 275 ASN D CA 1
ATOM 8473 C C . ASN D 1 275 ? -52.709 22.605 -4.414 1.00 152.86 275 ASN D C 1
ATOM 8474 O O . ASN D 1 275 ? -52.204 23.576 -4.967 1.00 135.50 275 ASN D O 1
ATOM 8479 N N . PHE D 1 276 ? -53.372 22.704 -3.268 1.00 158.68 276 PHE D N 1
ATOM 8480 C CA . PHE D 1 276 ? -53.697 24.004 -2.682 1.00 132.66 276 PHE D CA 1
ATOM 8481 C C . PHE D 1 276 ? -52.912 24.361 -1.406 1.00 153.12 276 PHE D C 1
ATOM 8482 O O . PHE D 1 276 ? -52.724 23.525 -0.509 1.00 161.26 276 PHE D O 1
ATOM 8490 N N . LYS D 1 277 ? -52.481 25.617 -1.328 1.00 143.36 277 LYS D N 1
ATOM 8491 C CA . LYS D 1 277 ? -52.039 26.205 -0.069 1.00 183.17 277 LYS D CA 1
ATOM 8492 C C . LYS D 1 277 ? -52.830 27.486 0.088 1.00 188.02 277 LYS D C 1
ATOM 8493 O O . LYS D 1 277 ? -53.052 28.163 -0.910 1.00 188.21 277 LYS D O 1
ATOM 8499 N N . ARG D 1 278 ? -53.257 27.833 1.307 1.00 168.96 278 ARG D N 1
ATOM 8500 C CA . ARG D 1 278 ? -53.729 29.203 1.545 1.00 183.69 278 ARG D CA 1
ATOM 8501 C C . ARG D 1 278 ? -52.699 29.993 2.331 1.00 192.49 278 ARG D C 1
ATOM 8502 O O . ARG D 1 278 ? -52.069 29.463 3.236 1.00 194.50 278 ARG D O 1
ATOM 8510 N N . VAL D 1 279 ? -52.535 31.264 1.980 1.00 187.65 279 VAL D N 1
ATOM 8511 C CA . VAL D 1 279 ? -51.677 32.170 2.734 1.00 188.80 279 VAL D CA 1
ATOM 8512 C C . VAL D 1 279 ? -52.092 33.622 2.562 1.00 181.03 279 VAL D C 1
ATOM 8513 O O . VAL D 1 279 ? -52.845 34.156 3.372 1.00 153.89 279 VAL D O 1
ATOM 8517 N N . TYR E 1 13 ? 14.375 47.503 -96.372 1.00 157.69 13 TYR E N 1
ATOM 8518 C CA . TYR E 1 13 ? 14.112 48.534 -95.366 1.00 205.08 13 TYR E CA 1
ATOM 8519 C C . TYR E 1 13 ? 12.638 48.888 -95.300 1.00 218.22 13 TYR E C 1
ATOM 8520 O O . TYR E 1 13 ? 12.265 50.064 -95.248 1.00 197.59 13 TYR E O 1
ATOM 8529 N N . ASP E 1 14 ? 11.824 47.835 -95.330 1.00 231.69 14 ASP E N 1
ATOM 8530 C CA . ASP E 1 14 ? 10.390 47.878 -95.041 1.00 225.11 14 ASP E CA 1
ATOM 8531 C C . ASP E 1 14 ? 9.543 48.878 -95.821 1.00 231.85 14 ASP E C 1
ATOM 8532 O O . ASP E 1 14 ? 9.787 50.087 -95.797 1.00 229.24 14 ASP E O 1
ATOM 8537 N N . ILE E 1 15 ? 8.534 48.343 -96.502 1.00 236.06 15 ILE E N 1
ATOM 8538 C CA . ILE E 1 15 ? 7.425 49.139 -97.018 1.00 240.11 15 ILE E CA 1
ATOM 8539 C C . ILE E 1 15 ? 6.088 48.496 -96.578 1.00 216.81 15 ILE E C 1
ATOM 8540 O O . ILE E 1 15 ? 5.178 48.290 -97.390 1.00 159.46 15 ILE E O 1
ATOM 8545 N N . LYS E 1 16 ? 6.007 48.158 -95.285 1.00 224.19 16 LYS E N 1
ATOM 8546 C CA . LYS E 1 16 ? 4.768 47.696 -94.634 1.00 171.94 16 LYS E CA 1
ATOM 8547 C C . LYS E 1 16 ? 4.167 48.761 -93.707 1.00 155.35 16 LYS E C 1
ATOM 8548 O O . LYS E 1 16 ? 3.012 48.657 -93.312 1.00 182.40 16 LYS E O 1
ATOM 8554 N N . ALA E 1 17 ? 4.955 49.774 -93.353 1.00 158.06 17 ALA E N 1
ATOM 8555 C CA . ALA E 1 17 ? 4.462 50.901 -92.553 1.00 166.46 17 ALA E CA 1
ATOM 8556 C C . ALA E 1 17 ? 3.271 51.552 -93.253 1.00 193.98 17 ALA E C 1
ATOM 8557 O O . ALA E 1 17 ? 2.446 52.235 -92.630 1.00 203.89 17 ALA E O 1
ATOM 8559 N N . VAL E 1 18 ? 3.193 51.328 -94.559 1.00 185.24 18 VAL E N 1
ATOM 8560 C CA . VAL E 1 18 ? 2.069 51.785 -95.358 1.00 188.89 18 VAL E CA 1
ATOM 8561 C C . VAL E 1 18 ? 0.786 51.037 -94.975 1.00 191.03 18 VAL E C 1
ATOM 8562 O O . VAL E 1 18 ? -0.209 51.657 -94.631 1.00 182.23 18 VAL E O 1
ATOM 8566 N N . LYS E 1 19 ? 0.819 49.709 -95.018 1.00 186.60 19 LYS E N 1
ATOM 8567 C CA . LYS E 1 19 ? -0.322 48.900 -94.600 1.00 172.67 19 LYS E CA 1
ATOM 8568 C C . LYS E 1 19 ? -0.684 49.164 -93.131 1.00 172.95 19 LYS E C 1
ATOM 8569 O O . LYS E 1 19 ? -1.853 49.103 -92.750 1.00 195.52 19 LYS E O 1
ATOM 8575 N N . PHE E 1 20 ? 0.324 49.460 -92.314 1.00 152.01 20 PHE E N 1
ATOM 8576 C CA . PHE E 1 20 ? 0.140 49.814 -90.904 1.00 142.39 20 PHE E CA 1
ATOM 8577 C C . PHE E 1 20 ? -0.672 51.116 -90.741 1.00 159.79 20 PHE E C 1
ATOM 8578 O O . PHE E 1 20 ? -1.764 51.110 -90.157 1.00 191.52 20 PHE E O 1
ATOM 8586 N N . LEU E 1 21 ? -0.148 52.229 -91.254 1.00 155.91 21 LEU E N 1
ATOM 8587 C CA . LEU E 1 21 ? -0.892 53.488 -91.218 1.00 164.00 21 LEU E CA 1
ATOM 8588 C C . LEU E 1 21 ? -2.270 53.355 -91.882 1.00 168.60 21 LEU E C 1
ATOM 8589 O O . LEU E 1 21 ? -3.229 54.003 -91.465 1.00 151.75 21 LEU E O 1
ATOM 8594 N N . LEU E 1 22 ? -2.356 52.502 -92.905 1.00 181.35 22 LEU E N 1
ATOM 8595 C CA . LEU E 1 22 ? -3.619 52.186 -93.580 1.00 173.53 22 LEU E CA 1
ATOM 8596 C C . LEU E 1 22 ? -4.600 51.614 -92.576 1.00 178.86 22 LEU E C 1
ATOM 8597 O O . LEU E 1 22 ? -5.748 52.039 -92.502 1.00 180.48 22 LEU E O 1
ATOM 8602 N N . ASP E 1 23 ? -4.133 50.634 -91.811 1.00 181.46 23 ASP E N 1
ATOM 8603 C CA . ASP E 1 23 ? -4.966 49.958 -90.830 1.00 162.50 23 ASP E CA 1
ATOM 8604 C C . ASP E 1 23 ? -5.410 50.883 -89.713 1.00 150.09 23 ASP E C 1
ATOM 8605 O O . ASP E 1 23 ? -6.602 51.078 -89.528 1.00 183.24 23 ASP E O 1
ATOM 8610 N N . VAL E 1 24 ? -4.470 51.460 -88.973 1.00 127.35 24 VAL E N 1
ATOM 8611 C CA . VAL E 1 24 ? -4.858 52.392 -87.905 1.00 148.72 24 VAL E CA 1
ATOM 8612 C C . VAL E 1 24 ? -5.743 53.548 -88.423 1.00 146.21 24 VAL E C 1
ATOM 8613 O O . VAL E 1 24 ? -6.621 54.043 -87.704 1.00 152.90 24 VAL E O 1
ATOM 8617 N N . LEU E 1 25 ? -5.550 53.943 -89.680 1.00 141.72 25 LEU E N 1
ATOM 8618 C CA . LEU E 1 25 ? -6.476 54.886 -90.332 1.00 158.66 25 LEU E CA 1
ATOM 8619 C C . LEU E 1 25 ? -7.885 54.296 -90.572 1.00 157.46 25 LEU E C 1
ATOM 8620 O O . LEU E 1 25 ? -8.885 55.006 -90.475 1.00 142.56 25 LEU E O 1
ATOM 8625 N N . LYS E 1 26 ? -7.953 53.001 -90.889 1.00 161.72 26 LYS E N 1
ATOM 8626 C CA . LYS E 1 26 ? -9.228 52.279 -91.026 1.00 140.23 26 LYS E CA 1
ATOM 8627 C C . LYS E 1 26 ? -9.994 52.165 -89.696 1.00 153.34 26 LYS E C 1
ATOM 8628 O O . LYS E 1 26 ? -11.195 52.413 -89.641 1.00 145.73 26 LYS E O 1
ATOM 8634 N N . ILE E 1 27 ? -9.292 51.759 -88.637 1.00 154.73 27 ILE E N 1
ATOM 8635 C CA . ILE E 1 27 ? -9.846 51.731 -87.279 1.00 145.04 27 ILE E CA 1
ATOM 8636 C C . ILE E 1 27 ? -10.356 53.108 -86.874 1.00 159.85 27 ILE E C 1
ATOM 8637 O O . ILE E 1 27 ? -11.441 53.224 -86.305 1.00 155.18 27 ILE E O 1
ATOM 8642 N N . LEU E 1 28 ? -9.572 54.155 -87.139 1.00 157.05 28 LEU E N 1
ATOM 8643 C CA . LEU E 1 28 ? -10.011 55.497 -86.750 1.00 124.49 28 LEU E CA 1
ATOM 8644 C C . LEU E 1 28 ? -11.216 55.991 -87.568 1.00 154.65 28 LEU E C 1
ATOM 8645 O O . LEU E 1 28 ? -12.176 56.511 -86.992 1.00 153.99 28 LEU E O 1
ATOM 8650 N N . ILE E 1 29 ? -11.196 55.831 -88.893 1.00 158.68 29 ILE E N 1
ATOM 8651 C CA . ILE E 1 29 ? -12.358 56.286 -89.668 1.00 165.32 29 ILE E CA 1
ATOM 8652 C C . ILE E 1 29 ? -13.608 55.460 -89.354 1.00 152.99 29 ILE E C 1
ATOM 8653 O O . ILE E 1 29 ? -14.723 55.978 -89.401 1.00 132.66 29 ILE E O 1
ATOM 8658 N N . ILE E 1 30 ? -13.426 54.183 -89.019 1.00 159.16 30 ILE E N 1
ATOM 8659 C CA . ILE E 1 30 ? -14.576 53.358 -88.664 1.00 165.68 30 ILE E CA 1
ATOM 8660 C C . ILE E 1 30 ? -15.126 53.696 -87.277 1.00 142.90 30 ILE E C 1
ATOM 8661 O O . ILE E 1 30 ? -16.334 53.624 -87.074 1.00 124.27 30 ILE E O 1
ATOM 8666 N N . ALA E 1 31 ? -14.255 54.073 -86.336 1.00 133.01 31 ALA E N 1
ATOM 8667 C CA . ALA E 1 31 ? -14.711 54.504 -84.997 1.00 130.65 31 ALA E CA 1
ATOM 8668 C C . ALA E 1 31 ? -15.393 55.853 -85.059 1.00 145.80 31 ALA E C 1
ATOM 8669 O O . ALA E 1 31 ? -16.342 56.129 -84.320 1.00 121.44 31 ALA E O 1
ATOM 8671 N N . PHE E 1 32 ? -14.896 56.705 -85.944 1.00 160.04 32 PHE E N 1
ATOM 8672 C CA . PHE E 1 32 ? -15.554 57.973 -86.190 1.00 157.79 32 PHE E CA 1
ATOM 8673 C C . PHE E 1 32 ? -16.947 57.760 -86.817 1.00 166.77 32 PHE E C 1
ATOM 8674 O O . PHE E 1 32 ? -17.953 58.261 -86.298 1.00 149.09 32 PHE E O 1
ATOM 8682 N N . ILE E 1 33 ? -17.004 57.002 -87.917 1.00 158.21 33 ILE E N 1
ATOM 8683 C CA . ILE E 1 33 ? -18.278 56.686 -88.565 1.00 140.73 33 ILE E CA 1
ATOM 8684 C C . ILE E 1 33 ? -19.272 56.077 -87.589 1.00 140.58 33 ILE E C 1
ATOM 8685 O O . ILE E 1 33 ? -20.436 56.439 -87.584 1.00 146.14 33 ILE E O 1
ATOM 8690 N N . GLY E 1 34 ? -18.810 55.141 -86.769 1.00 138.96 34 GLY E N 1
ATOM 8691 C CA . GLY E 1 34 ? -19.661 54.508 -85.774 1.00 115.36 34 GLY E CA 1
ATOM 8692 C C . GLY E 1 34 ? -20.158 55.451 -84.692 1.00 143.43 34 GLY E C 1
ATOM 8693 O O . GLY E 1 34 ? -21.312 55.354 -84.268 1.00 132.65 34 GLY E O 1
ATOM 8694 N N . ILE E 1 35 ? -19.297 56.361 -84.233 1.00 162.41 35 ILE E N 1
ATOM 8695 C CA . ILE E 1 35 ? -19.737 57.343 -83.238 1.00 143.18 35 ILE E CA 1
ATOM 8696 C C . ILE E 1 35 ? -20.788 58.298 -83.806 1.00 158.78 35 ILE E C 1
ATOM 8697 O O . ILE E 1 35 ? -21.843 58.470 -83.194 1.00 165.70 35 ILE E O 1
ATOM 8702 N N . LYS E 1 36 ? -20.520 58.909 -84.967 1.00 171.54 36 LYS E N 1
ATOM 8703 C CA . LYS E 1 36 ? -21.525 59.792 -85.589 1.00 169.62 36 LYS E CA 1
ATOM 8704 C C . LYS E 1 36 ? -22.845 59.034 -85.836 1.00 156.68 36 LYS E C 1
ATOM 8705 O O . LYS E 1 36 ? -23.904 59.497 -85.430 1.00 127.57 36 LYS E O 1
ATOM 8711 N N . PHE E 1 37 ? -22.752 57.864 -86.476 1.00 159.18 37 PHE E N 1
ATOM 8712 C CA . PHE E 1 37 ? -23.884 56.964 -86.718 1.00 148.96 37 PHE E CA 1
ATOM 8713 C C . PHE E 1 37 ? -24.725 56.747 -85.451 1.00 159.47 37 PHE E C 1
ATOM 8714 O O . PHE E 1 37 ? -25.954 56.860 -85.475 1.00 173.33 37 PHE E O 1
ATOM 8722 N N . ALA E 1 38 ? -24.069 56.437 -84.337 1.00 159.03 38 ALA E N 1
ATOM 8723 C CA . ALA E 1 38 ? -24.792 56.194 -83.075 1.00 147.01 38 ALA E CA 1
ATOM 8724 C C . ALA E 1 38 ? -25.400 57.451 -82.440 1.00 165.31 38 ALA E C 1
ATOM 8725 O O . ALA E 1 38 ? -26.477 57.386 -81.846 1.00 129.16 38 ALA E O 1
ATOM 8727 N N . ASP E 1 39 ? -24.710 58.589 -82.538 1.00 184.46 39 ASP E N 1
ATOM 8728 C CA . ASP E 1 39 ? -25.268 59.840 -82.005 1.00 170.75 39 ASP E CA 1
ATOM 8729 C C . ASP E 1 39 ? -26.520 60.224 -82.800 1.00 169.44 39 ASP E C 1
ATOM 8730 O O . ASP E 1 39 ? -27.491 60.754 -82.255 1.00 170.06 39 ASP E O 1
ATOM 8735 N N . PHE E 1 40 ? -26.489 59.937 -84.096 1.00 171.58 40 PHE E N 1
ATOM 8736 C CA . PHE E 1 40 ? -27.663 60.106 -84.941 1.00 177.07 40 PHE E CA 1
ATOM 8737 C C . PHE E 1 40 ? -28.803 59.176 -84.506 1.00 180.78 40 PHE E C 1
ATOM 8738 O O . PHE E 1 40 ? -29.922 59.633 -84.290 1.00 191.90 40 PHE E O 1
ATOM 8746 N N . LEU E 1 41 ? -28.521 57.881 -84.362 1.00 171.31 41 LEU E N 1
ATOM 8747 C CA . LEU E 1 41 ? -29.549 56.913 -83.938 1.00 160.28 41 LEU E CA 1
ATOM 8748 C C . LEU E 1 41 ? -30.139 57.172 -82.546 1.00 166.87 41 LEU E C 1
ATOM 8749 O O . LEU E 1 41 ? -31.319 56.904 -82.300 1.00 162.98 41 LEU E O 1
ATOM 8754 N N . ILE E 1 42 ? -29.311 57.673 -81.632 1.00 177.03 42 ILE E N 1
ATOM 8755 C CA . ILE E 1 42 ? -29.775 58.065 -80.301 1.00 165.49 42 ILE E CA 1
ATOM 8756 C C . ILE E 1 42 ? -30.616 59.352 -80.350 1.00 183.58 42 ILE E C 1
ATOM 8757 O O . ILE E 1 42 ? -31.634 59.461 -79.660 1.00 171.45 42 ILE E O 1
ATOM 8762 N N . TYR E 1 43 ? -30.192 60.323 -81.164 1.00 222.51 43 TYR E N 1
ATOM 8763 C CA . TYR E 1 43 ? -31.003 61.527 -81.374 1.00 231.36 43 TYR E CA 1
ATOM 8764 C C . TYR E 1 43 ? -32.388 61.222 -81.985 1.00 236.07 43 TYR E C 1
ATOM 8765 O O . TYR E 1 43 ? -33.374 61.850 -81.602 1.00 242.83 43 TYR E O 1
ATOM 8774 N N . ARG E 1 44 ? -32.459 60.279 -82.933 1.00 202.49 44 ARG E N 1
ATOM 8775 C CA . ARG E 1 44 ? -33.749 59.864 -83.521 1.00 167.14 44 ARG E CA 1
ATOM 8776 C C . ARG E 1 44 ? -34.630 59.046 -82.559 1.00 179.31 44 ARG E C 1
ATOM 8777 O O . ARG E 1 44 ? -35.810 59.359 -82.375 1.00 197.05 44 ARG E O 1
ATOM 8785 N N . PHE E 1 45 ? -34.065 58.005 -81.948 1.00 193.94 45 PHE E N 1
ATOM 8786 C CA . PHE E 1 45 ? -34.795 57.265 -80.924 1.00 194.54 45 PHE E CA 1
ATOM 8787 C C . PHE E 1 45 ? -35.137 58.207 -79.767 1.00 202.29 45 PHE E C 1
ATOM 8788 O O . PHE E 1 45 ? -35.938 57.866 -78.891 1.00 184.71 45 PHE E O 1
ATOM 8796 N N . TYR E 1 46 ? -34.515 59.388 -79.775 1.00 238.70 46 TYR E N 1
ATOM 8797 C CA . TYR E 1 46 ? -34.803 60.461 -78.815 1.00 241.15 46 TYR E CA 1
ATOM 8798 C C . TYR E 1 46 ? -36.057 61.254 -79.197 1.00 251.37 46 TYR E C 1
ATOM 8799 O O . TYR E 1 46 ? -37.075 61.180 -78.513 1.00 254.41 46 TYR E O 1
ATOM 8808 N N . LYS E 1 47 ? -35.963 62.019 -80.285 1.00 228.07 47 LYS E N 1
ATOM 8809 C CA . LYS E 1 47 ? -37.050 62.889 -80.750 1.00 223.24 47 LYS E CA 1
ATOM 8810 C C . LYS E 1 47 ? -38.343 62.149 -81.101 1.00 230.62 47 LYS E C 1
ATOM 8811 O O . LYS E 1 47 ? -39.431 62.715 -80.966 1.00 234.17 47 LYS E O 1
ATOM 8817 N N . LEU E 1 48 ? -38.229 60.901 -81.566 1.00 226.53 48 LEU E N 1
ATOM 8818 C CA . LEU E 1 48 ? -39.419 60.094 -81.867 1.00 221.00 48 LEU E CA 1
ATOM 8819 C C . LEU E 1 48 ? -40.194 59.716 -80.595 1.00 226.95 48 LEU E C 1
ATOM 8820 O O . LEU E 1 48 ? -41.429 59.712 -80.588 1.00 225.43 48 LEU E O 1
ATOM 8825 N N . TYR E 1 49 ? -39.459 59.410 -79.527 1.00 226.57 49 TYR E N 1
ATOM 8826 C CA . TYR E 1 49 ? -40.048 59.097 -78.230 1.00 225.00 49 TYR E CA 1
ATOM 8827 C C . TYR E 1 49 ? -40.253 60.354 -77.373 1.00 234.90 49 TYR E C 1
ATOM 8828 O O . TYR E 1 49 ? -40.753 60.263 -76.249 1.00 222.89 49 TYR E O 1
ATOM 8837 N N . SER E 1 50 ? -39.864 61.515 -77.905 1.00 262.29 50 SER E N 1
ATOM 8838 C CA . SER E 1 50 ? -39.852 62.776 -77.146 1.00 264.50 50 SER E CA 1
ATOM 8839 C C . SER E 1 50 ? -41.109 63.655 -77.272 1.00 275.19 50 SER E C 1
ATOM 8840 O O . SER E 1 50 ? -41.520 64.287 -76.294 1.00 279.64 50 SER E O 1
ATOM 8843 N N . LYS E 1 51 ? -41.697 63.722 -78.469 1.00 259.93 51 LYS E N 1
ATOM 8844 C CA . LYS E 1 51 ? -42.902 64.539 -78.688 1.00 230.68 51 LYS E CA 1
ATOM 8845 C C . LYS E 1 51 ? -44.196 63.798 -78.386 1.00 236.42 51 LYS E C 1
ATOM 8846 O O . LYS E 1 51 ? -45.221 64.427 -78.113 1.00 223.25 51 LYS E O 1
ATOM 8852 N N . SER E 1 52 ? -44.141 62.467 -78.438 1.00 252.25 52 SER E N 1
ATOM 8853 C CA . SER E 1 52 ? -45.210 61.638 -77.890 1.00 247.31 52 SER E CA 1
ATOM 8854 C C . SER E 1 52 ? -44.999 61.430 -76.392 1.00 264.86 52 SER E C 1
ATOM 8855 O O . SER E 1 52 ? -44.954 60.294 -75.921 1.00 258.30 52 SER E O 1
ATOM 8858 N N . LYS E 1 53 ? -44.872 62.541 -75.659 1.00 271.40 53 LYS E N 1
ATOM 8859 C CA . LYS E 1 53 ? -44.512 62.523 -74.234 1.00 257.57 53 LYS E CA 1
ATOM 8860 C C . LYS E 1 53 ? -45.547 61.853 -73.323 1.00 262.85 53 LYS E C 1
ATOM 8861 O O . LYS E 1 53 ? -46.168 62.505 -72.476 1.00 255.86 53 LYS E O 1
ATOM 8867 N N . ILE E 1 54 ? -45.702 60.541 -73.499 1.00 278.93 54 ILE E N 1
ATOM 8868 C CA . ILE E 1 54 ? -46.657 59.741 -72.736 1.00 269.97 54 ILE E CA 1
ATOM 8869 C C . ILE E 1 54 ? -46.046 59.122 -71.483 1.00 263.79 54 ILE E C 1
ATOM 8870 O O . ILE E 1 54 ? -46.260 59.597 -70.369 1.00 257.89 54 ILE E O 1
ATOM 8875 N N . GLN E 1 55 ? -45.287 58.049 -71.688 1.00 254.92 55 GLN E N 1
ATOM 8876 C CA . GLN E 1 55 ? -44.789 57.215 -70.601 1.00 237.62 55 GLN E CA 1
ATOM 8877 C C . GLN E 1 55 ? -43.638 57.840 -69.792 1.00 233.88 55 GLN E C 1
ATOM 8878 O O . GLN E 1 55 ? -43.324 57.358 -68.707 1.00 239.98 55 GLN E O 1
ATOM 8884 N N . LEU E 1 56 ? -43.018 58.906 -70.296 1.00 212.92 56 LEU E N 1
ATOM 8885 C CA . LEU E 1 56 ? -41.848 59.492 -69.622 1.00 196.61 56 LEU E CA 1
ATOM 8886 C C . LEU E 1 56 ? -41.766 61.025 -69.678 1.00 171.49 56 LEU E C 1
ATOM 8887 O O . LEU E 1 56 ? -42.106 61.625 -70.686 1.00 177.73 56 LEU E O 1
ATOM 8892 N N . PRO E 1 57 ? -41.303 61.658 -68.584 1.00 169.19 57 PRO E N 1
ATOM 8893 C CA . PRO E 1 57 ? -40.941 63.086 -68.555 1.00 180.22 57 PRO E CA 1
ATOM 8894 C C . PRO E 1 57 ? -39.598 63.392 -69.247 1.00 194.90 57 PRO E C 1
ATOM 8895 O O . PRO E 1 57 ? -38.692 62.554 -69.260 1.00 202.95 57 PRO E O 1
ATOM 8899 N N . GLN E 1 58 ? -39.464 64.594 -69.801 1.00 193.61 58 GLN E N 1
ATOM 8900 C CA . GLN E 1 58 ? -38.211 65.005 -70.437 1.00 188.78 58 GLN E CA 1
ATOM 8901 C C . GLN E 1 58 ? -37.072 65.253 -69.424 1.00 189.77 58 GLN E C 1
ATOM 8902 O O . GLN E 1 58 ? -36.074 65.898 -69.745 1.00 196.27 58 GLN E O 1
ATOM 8908 N N . ARG E 1 59 ? -37.234 64.757 -68.200 1.00 163.62 59 ARG E N 1
ATOM 8909 C CA . ARG E 1 59 ? -36.148 64.756 -67.237 1.00 166.32 59 ARG E CA 1
ATOM 8910 C C . ARG E 1 59 ? -35.574 63.358 -67.227 1.00 187.20 59 ARG E C 1
ATOM 8911 O O . ARG E 1 59 ? -34.354 63.170 -67.098 1.00 178.49 59 ARG E O 1
ATOM 8919 N N . LYS E 1 60 ? -36.467 62.374 -67.346 1.00 187.74 60 LYS E N 1
ATOM 8920 C CA . LYS E 1 60 ? -36.065 60.970 -67.367 1.00 185.28 60 LYS E CA 1
ATOM 8921 C C . LYS E 1 60 ? -35.432 60.620 -68.700 1.00 181.06 60 LYS E C 1
ATOM 8922 O O . LYS E 1 60 ? -34.328 60.079 -68.752 1.00 190.32 60 LYS E O 1
ATOM 8928 N N . ILE E 1 61 ? -36.128 60.945 -69.781 1.00 143.82 61 ILE E N 1
ATOM 8929 C CA . ILE E 1 61 ? -35.598 60.690 -71.115 1.00 143.42 61 ILE E CA 1
ATOM 8930 C C . ILE E 1 61 ? -34.228 61.340 -71.333 1.00 171.22 61 ILE E C 1
ATOM 8931 O O . ILE E 1 61 ? -33.390 60.807 -72.058 1.00 169.46 61 ILE E O 1
ATOM 8936 N N . ASP E 1 62 ? -34.005 62.493 -70.706 1.00 186.96 62 ASP E N 1
ATOM 8937 C CA . ASP E 1 62 ? -32.722 63.185 -70.803 1.00 174.99 62 ASP E CA 1
ATOM 8938 C C . ASP E 1 62 ? -31.593 62.354 -70.207 1.00 164.40 62 ASP E C 1
ATOM 8939 O O . ASP E 1 62 ? -30.575 62.118 -70.861 1.00 162.91 62 ASP E O 1
ATOM 8944 N N . THR E 1 63 ? -31.789 61.918 -68.964 1.00 159.98 63 THR E N 1
ATOM 8945 C CA . THR E 1 63 ? -30.775 61.179 -68.220 1.00 171.41 63 THR E CA 1
ATOM 8946 C C . THR E 1 63 ? -30.563 59.766 -68.810 1.00 170.15 63 THR E C 1
ATOM 8947 O O . THR E 1 63 ? -29.441 59.210 -68.802 1.00 160.72 63 THR E O 1
ATOM 8951 N N . LEU E 1 64 ? -31.646 59.215 -69.355 1.00 155.17 64 LEU E N 1
ATOM 8952 C CA . LEU E 1 64 ? -31.638 57.905 -70.004 1.00 137.59 64 LEU E CA 1
ATOM 8953 C C . LEU E 1 64 ? -30.914 57.937 -71.355 1.00 150.09 64 LEU E C 1
ATOM 8954 O O . LEU E 1 64 ? -30.148 57.030 -71.705 1.00 149.44 64 LEU E O 1
ATOM 8959 N N . THR E 1 65 ? -31.165 58.996 -72.109 1.00 144.89 65 THR E N 1
ATOM 8960 C CA . THR E 1 65 ? -30.548 59.179 -73.408 1.00 142.51 65 THR E CA 1
ATOM 8961 C C . THR E 1 65 ? -29.057 59.542 -73.277 1.00 145.11 65 THR E C 1
ATOM 8962 O O . THR E 1 65 ? -28.207 59.019 -74.018 1.00 149.78 65 THR E O 1
ATOM 8966 N N . SER E 1 66 ? -28.740 60.420 -72.327 1.00 127.28 66 SER E N 1
ATOM 8967 C CA . SER E 1 66 ? -27.351 60.674 -71.949 1.00 142.88 66 SER E CA 1
ATOM 8968 C C . SER E 1 66 ? -26.630 59.373 -71.542 1.00 154.27 66 SER E C 1
ATOM 8969 O O . SER E 1 66 ? -25.477 59.124 -71.941 1.00 142.84 66 SER E O 1
ATOM 8972 N N . LEU E 1 67 ? -27.319 58.548 -70.754 1.00 148.02 67 LEU E N 1
ATOM 8973 C CA . LEU E 1 67 ? -26.798 57.246 -70.344 1.00 135.24 67 LEU E CA 1
ATOM 8974 C C . LEU E 1 67 ? -26.486 56.297 -71.541 1.00 140.45 67 LEU E C 1
ATOM 8975 O O . LEU E 1 67 ? -25.377 55.762 -71.649 1.00 111.35 67 LEU E O 1
ATOM 8980 N N . THR E 1 68 ? -27.448 56.104 -72.444 1.00 136.07 68 THR E N 1
ATOM 8981 C CA . THR E 1 68 ? -27.214 55.357 -73.688 1.00 114.36 68 THR E CA 1
ATOM 8982 C C . THR E 1 68 ? -26.004 55.893 -74.470 1.00 141.09 68 THR E C 1
ATOM 8983 O O . THR E 1 68 ? -25.109 55.130 -74.870 1.00 124.81 68 THR E O 1
ATOM 8987 N N . LYS E 1 69 ? -25.989 57.208 -74.693 1.00 142.05 69 LYS E N 1
ATOM 8988 C CA . LYS E 1 69 ? -24.904 57.849 -75.426 1.00 139.02 69 LYS E CA 1
ATOM 8989 C C . LYS E 1 69 ? -23.525 57.541 -74.800 1.00 140.25 69 LYS E C 1
ATOM 8990 O O . LYS E 1 69 ? -22.601 57.104 -75.503 1.00 128.95 69 LYS E O 1
ATOM 8996 N N . ASN E 1 70 ? -23.392 57.754 -73.488 1.00 129.85 70 ASN E N 1
ATOM 8997 C CA . ASN E 1 70 ? -22.137 57.443 -72.797 1.00 134.22 70 ASN E CA 1
ATOM 8998 C C . ASN E 1 70 ? -21.736 55.971 -72.889 1.00 132.38 70 ASN E C 1
ATOM 8999 O O . ASN E 1 70 ? -20.553 55.659 -73.050 1.00 142.44 70 ASN E O 1
ATOM 9004 N N . ALA E 1 71 ? -22.706 55.064 -72.791 1.00 123.41 71 ALA E N 1
ATOM 9005 C CA . ALA E 1 71 ? -22.390 53.640 -72.941 1.00 112.69 71 ALA E CA 1
ATOM 9006 C C . ALA E 1 71 ? -21.830 53.341 -74.330 1.00 132.14 71 ALA E C 1
ATOM 9007 O O . ALA E 1 71 ? -20.826 52.638 -74.472 1.00 119.77 71 ALA E O 1
ATOM 9009 N N . VAL E 1 72 ? -22.469 53.877 -75.359 1.00 108.21 72 VAL E N 1
ATOM 9010 C CA . VAL E 1 72 ? -21.956 53.657 -76.699 1.00 129.00 72 VAL E CA 1
ATOM 9011 C C . VAL E 1 72 ? -20.582 54.308 -76.964 1.00 139.30 72 VAL E C 1
ATOM 9012 O O . VAL E 1 72 ? -19.725 53.705 -77.629 1.00 127.48 72 VAL E O 1
ATOM 9016 N N . ARG E 1 73 ? -20.362 55.510 -76.427 1.00 120.25 73 ARG E N 1
ATOM 9017 C CA . ARG E 1 73 ? -19.037 56.117 -76.493 1.00 118.55 73 ARG E CA 1
ATOM 9018 C C . ARG E 1 73 ? -17.993 55.216 -75.828 1.00 123.45 73 ARG E C 1
ATOM 9019 O O . ARG E 1 73 ? -16.966 54.906 -76.441 1.00 133.24 73 ARG E O 1
ATOM 9027 N N . TYR E 1 74 ? -18.245 54.765 -74.600 1.00 109.36 74 TYR E N 1
ATOM 9028 C CA . TYR E 1 74 ? -17.260 53.901 -73.932 1.00 122.56 74 TYR E CA 1
ATOM 9029 C C . TYR E 1 74 ? -17.009 52.563 -74.658 1.00 123.18 74 TYR E C 1
ATOM 9030 O O . TYR E 1 74 ? -15.862 52.127 -74.808 1.00 124.45 74 TYR E O 1
ATOM 9039 N N . ILE E 1 75 ? -18.061 51.922 -75.141 1.00 119.90 75 ILE E N 1
ATOM 9040 C CA . ILE E 1 75 ? -17.862 50.705 -75.921 1.00 122.46 75 ILE E CA 1
ATOM 9041 C C . ILE E 1 75 ? -16.997 50.947 -77.158 1.00 140.27 75 ILE E C 1
ATOM 9042 O O . ILE E 1 75 ? -16.038 50.206 -77.413 1.00 122.96 75 ILE E O 1
ATOM 9047 N N . ILE E 1 76 ? -17.336 51.983 -77.923 1.00 117.09 76 ILE E N 1
ATOM 9048 C CA . ILE E 1 76 ? -16.572 52.322 -79.119 1.00 109.33 76 ILE E CA 1
ATOM 9049 C C . ILE E 1 76 ? -15.102 52.653 -78.839 1.00 113.98 76 ILE E C 1
ATOM 9050 O O . ILE E 1 76 ? -14.210 52.167 -79.545 1.00 103.46 76 ILE E O 1
ATOM 9055 N N . TYR E 1 77 ? -14.858 53.467 -77.811 1.00 116.70 77 TYR E N 1
ATOM 9056 C CA . TYR E 1 77 ? -13.505 53.679 -77.298 1.00 113.73 77 TYR E CA 1
ATOM 9057 C C . TYR E 1 77 ? -12.807 52.354 -77.039 1.00 126.20 77 TYR E C 1
ATOM 9058 O O . TYR E 1 77 ? -11.786 52.079 -77.668 1.00 125.64 77 TYR E O 1
ATOM 9067 N N . PHE E 1 78 ? -13.343 51.534 -76.130 1.00 106.77 78 PHE E N 1
ATOM 9068 C CA . PHE E 1 78 ? -12.735 50.229 -75.858 1.00 106.10 78 PHE E CA 1
ATOM 9069 C C . PHE E 1 78 ? -12.416 49.414 -77.125 1.00 130.00 78 PHE E C 1
ATOM 9070 O O . PHE E 1 78 ? -11.333 48.838 -77.254 1.00 118.34 78 PHE E O 1
ATOM 9078 N N . LEU E 1 79 ? -13.340 49.370 -78.070 1.00 124.94 79 LEU E N 1
ATOM 9079 C CA . LEU E 1 79 ? -13.068 48.647 -79.299 1.00 125.18 79 LEU E CA 1
ATOM 9080 C C . LEU E 1 79 ? -11.900 49.225 -80.123 1.00 135.09 79 LEU E C 1
ATOM 9081 O O . LEU E 1 79 ? -10.914 48.517 -80.395 1.00 143.48 79 LEU E O 1
ATOM 9086 N N . ALA E 1 80 ? -11.991 50.498 -80.505 1.00 119.67 80 ALA E N 1
ATOM 9087 C CA . ALA E 1 80 ? -10.899 51.136 -81.250 1.00 118.80 80 ALA E CA 1
ATOM 9088 C C . ALA E 1 80 ? -9.555 50.945 -80.550 1.00 128.20 80 ALA E C 1
ATOM 9089 O O . ALA E 1 80 ? -8.550 50.565 -81.178 1.00 141.45 80 ALA E O 1
ATOM 9091 N N . GLY E 1 81 ? -9.553 51.205 -79.247 1.00 97.03 81 GLY E N 1
ATOM 9092 C CA . GLY E 1 81 ? -8.382 51.027 -78.410 1.00 96.37 81 GLY E CA 1
ATOM 9093 C C . GLY E 1 81 ? -7.768 49.637 -78.409 1.00 103.11 81 GLY E C 1
ATOM 9094 O O . GLY E 1 81 ? -6.566 49.488 -78.591 1.00 124.77 81 GLY E O 1
ATOM 9095 N N . ALA E 1 82 ? -8.571 48.606 -78.206 1.00 97.83 82 ALA E N 1
ATOM 9096 C CA . ALA E 1 82 ? -8.015 47.254 -78.197 1.00 119.58 82 ALA E CA 1
ATOM 9097 C C . ALA E 1 82 ? -7.528 46.814 -79.574 1.00 132.44 82 ALA E C 1
ATOM 9098 O O . ALA E 1 82 ? -6.586 46.014 -79.676 1.00 150.77 82 ALA E O 1
ATOM 9100 N N . SER E 1 83 ? -8.166 47.326 -80.627 1.00 97.73 83 SER E N 1
ATOM 9101 C CA . SER E 1 83 ? -7.724 47.031 -81.995 1.00 137.20 83 SER E CA 1
ATOM 9102 C C . SER E 1 83 ? -6.359 47.662 -82.346 1.00 153.29 83 SER E C 1
ATOM 9103 O O . SER E 1 83 ? -5.445 47.002 -82.888 1.00 154.38 83 SER E O 1
ATOM 9106 N N . ILE E 1 84 ? -6.232 48.945 -82.024 1.00 139.57 84 ILE E N 1
ATOM 9107 C CA . ILE E 1 84 ? -4.960 49.638 -82.141 1.00 125.15 84 ILE E CA 1
ATOM 9108 C C . ILE E 1 84 ? -3.868 49.015 -81.240 1.00 121.64 84 ILE E C 1
ATOM 9109 O O . ILE E 1 84 ? -2.695 48.970 -81.611 1.00 137.55 84 ILE E O 1
ATOM 9114 N N . LEU E 1 85 ? -4.253 48.518 -80.069 1.00 125.36 85 LEU E N 1
ATOM 9115 C CA . LEU E 1 85 ? -3.315 47.800 -79.206 1.00 132.30 85 LEU E CA 1
ATOM 9116 C C . LEU E 1 85 ? -2.885 46.498 -79.852 1.00 113.20 85 LEU E C 1
ATOM 9117 O O . LEU E 1 85 ? -1.753 46.065 -79.698 1.00 124.20 85 LEU E O 1
ATOM 9122 N N . LYS E 1 86 ? -3.810 45.858 -80.552 1.00 127.85 86 LYS E N 1
ATOM 9123 C CA . LYS E 1 86 ? -3.494 44.637 -81.274 1.00 133.77 86 LYS E CA 1
ATOM 9124 C C . LYS E 1 86 ? -2.431 44.935 -82.320 1.00 137.32 86 LYS E C 1
ATOM 9125 O O . LYS E 1 86 ? -1.551 44.112 -82.575 1.00 121.20 86 LYS E O 1
ATOM 9131 N N . LEU E 1 87 ? -2.534 46.120 -82.924 1.00 143.21 87 LEU E N 1
ATOM 9132 C CA . LEU E 1 87 ? -1.588 46.567 -83.960 1.00 123.86 87 LEU E CA 1
ATOM 9133 C C . LEU E 1 87 ? -0.143 46.794 -83.480 1.00 138.85 87 LEU E C 1
ATOM 9134 O O . LEU E 1 87 ? 0.800 46.637 -84.262 1.00 156.52 87 LEU E O 1
ATOM 9139 N N . PHE E 1 88 ? 0.029 47.183 -82.215 1.00 124.13 88 PHE E N 1
ATOM 9140 C CA . PHE E 1 88 ? 1.361 47.347 -81.631 1.00 113.06 88 PHE E CA 1
ATOM 9141 C C . PHE E 1 88 ? 1.832 46.062 -80.969 1.00 121.72 88 PHE E C 1
ATOM 9142 O O . PHE E 1 88 ? 2.671 46.094 -80.064 1.00 124.38 88 PHE E O 1
ATOM 9150 N N . ASN E 1 89 ? 1.264 44.945 -81.425 1.00 116.42 89 ASN E N 1
ATOM 9151 C CA . ASN E 1 89 ? 1.620 43.602 -80.966 1.00 132.55 89 ASN E CA 1
ATOM 9152 C C . ASN E 1 89 ? 1.283 43.234 -79.521 1.00 147.71 89 ASN E C 1
ATOM 9153 O O . ASN E 1 89 ? 1.989 42.411 -78.917 1.00 134.48 89 ASN E O 1
ATOM 9158 N N . ILE E 1 90 ? 0.218 43.844 -78.984 1.00 161.55 90 ILE E N 1
ATOM 9159 C CA . ILE E 1 90 ? -0.369 43.444 -77.701 1.00 126.00 90 ILE E CA 1
ATOM 9160 C C . ILE E 1 90 ? -1.276 42.247 -77.918 1.00 124.31 90 ILE E C 1
ATOM 9161 O O . ILE E 1 90 ? -2.047 42.231 -78.867 1.00 118.53 90 ILE E O 1
ATOM 9166 N N . ASP E 1 91 ? -1.184 41.260 -77.025 1.00 125.02 91 ASP E N 1
ATOM 9167 C CA . ASP E 1 91 ? -1.899 39.992 -77.166 1.00 119.53 91 ASP E CA 1
ATOM 9168 C C . ASP E 1 91 ? -3.376 40.139 -76.810 1.00 142.78 91 ASP E C 1
ATOM 9169 O O . ASP E 1 91 ? -3.701 40.609 -75.723 1.00 155.33 91 ASP E O 1
ATOM 9174 N N . MET E 1 92 ? -4.267 39.722 -77.711 1.00 129.46 92 MET E N 1
ATOM 9175 C CA . MET E 1 92 ? -5.708 39.833 -77.478 1.00 115.51 92 MET E CA 1
ATOM 9176 C C . MET E 1 92 ? -6.323 38.842 -76.471 1.00 128.28 92 MET E C 1
ATOM 9177 O O . MET E 1 92 ? -7.433 39.057 -75.994 1.00 160.57 92 MET E O 1
ATOM 9182 N N . THR E 1 93 ? -5.607 37.773 -76.138 1.00 122.08 93 THR E N 1
ATOM 9183 C CA . THR E 1 93 ? -6.063 36.840 -75.096 1.00 128.28 93 THR E CA 1
ATOM 9184 C C . THR E 1 93 ? -5.847 37.381 -73.676 1.00 132.67 93 THR E C 1
ATOM 9185 O O . THR E 1 93 ? -6.666 37.144 -72.782 1.00 152.77 93 THR E O 1
ATOM 9189 N N . SER E 1 94 ? -4.751 38.104 -73.475 1.00 111.90 94 SER E N 1
ATOM 9190 C CA . SER E 1 94 ? -4.499 38.778 -72.212 1.00 127.58 94 SER E CA 1
ATOM 9191 C C . SER E 1 94 ? -5.436 39.969 -72.034 1.00 136.02 94 SER E C 1
ATOM 9192 O O . SER E 1 94 ? -5.989 40.218 -70.940 1.00 145.67 94 SER E O 1
ATOM 9195 N N . LEU E 1 95 ? -5.612 40.692 -73.132 1.00 128.02 95 LEU E N 1
ATOM 9196 C CA . LEU E 1 95 ? -6.583 41.768 -73.215 1.00 118.23 95 LEU E CA 1
ATOM 9197 C C . LEU E 1 95 ? -7.975 41.242 -72.900 1.00 111.18 95 LEU E C 1
ATOM 9198 O O . LEU E 1 95 ? -8.776 41.914 -72.251 1.00 111.29 95 LEU E O 1
ATOM 9203 N N . LEU E 1 96 ? -8.254 40.030 -73.359 1.00 115.76 96 LEU E N 1
ATOM 9204 C CA . LEU E 1 96 ? -9.513 39.363 -73.043 1.00 116.06 96 LEU E CA 1
ATOM 9205 C C . LEU E 1 96 ? -9.658 38.964 -71.573 1.00 108.04 96 LEU E C 1
ATOM 9206 O O . LEU E 1 96 ? -10.723 39.144 -71.005 1.00 129.75 96 LEU E O 1
ATOM 9211 N N . ALA E 1 97 ? -8.614 38.402 -70.959 1.00 127.98 97 ALA E N 1
ATOM 9212 C CA . ALA E 1 97 ? -8.666 38.069 -69.523 1.00 119.17 97 ALA E CA 1
ATOM 9213 C C . ALA E 1 97 ? -8.697 39.313 -68.631 1.00 107.31 97 ALA E C 1
ATOM 9214 O O . ALA E 1 97 ? -8.959 39.211 -67.442 1.00 122.14 97 ALA E O 1
ATOM 9216 N N . VAL E 1 98 ? -8.422 40.483 -69.196 1.00 95.29 98 VAL E N 1
ATOM 9217 C CA . VAL E 1 98 ? -8.656 41.721 -68.461 1.00 106.39 98 VAL E CA 1
ATOM 9218 C C . VAL E 1 98 ? -10.080 42.291 -68.671 1.00 109.67 98 VAL E C 1
ATOM 9219 O O . VAL E 1 98 ? -10.798 42.553 -67.710 1.00 125.57 98 VAL E O 1
ATOM 9223 N N . ALA E 1 99 ? -10.499 42.448 -69.922 1.00 101.78 99 ALA E N 1
ATOM 9224 C CA . ALA E 1 99 ? -11.846 42.952 -70.243 1.00 98.73 99 ALA E CA 1
ATOM 9225 C C . ALA E 1 99 ? -12.971 42.036 -69.761 1.00 116.60 99 ALA E C 1
ATOM 9226 O O . ALA E 1 99 ? -14.114 42.473 -69.558 1.00 122.94 99 ALA E O 1
ATOM 9228 N N . GLY E 1 100 ? -12.638 40.761 -69.593 1.00 115.45 100 GLY E N 1
ATOM 9229 C CA . GLY E 1 100 ? -13.586 39.743 -69.175 1.00 79.87 100 GLY E CA 1
ATOM 9230 C C . GLY E 1 100 ? -13.978 39.846 -67.709 1.00 116.34 100 GLY E C 1
ATOM 9231 O O . GLY E 1 100 ? -14.938 39.211 -67.272 1.00 129.37 100 GLY E O 1
ATOM 9232 N N . ILE E 1 101 ? -13.231 40.627 -66.938 1.00 107.61 101 ILE E N 1
ATOM 9233 C CA . ILE E 1 101 ? -13.645 40.930 -65.586 1.00 119.95 101 ILE E CA 1
ATOM 9234 C C . ILE E 1 101 ? -14.948 41.729 -65.657 1.00 132.60 101 ILE E C 1
ATOM 9235 O O . ILE E 1 101 ? -15.890 41.484 -64.897 1.00 149.05 101 ILE E O 1
ATOM 9240 N N . GLY E 1 102 ? -15.000 42.667 -66.601 1.00 107.03 102 GLY E N 1
ATOM 9241 C CA . GLY E 1 102 ? -16.170 43.491 -66.830 1.00 96.26 102 GLY E CA 1
ATOM 9242 C C . GLY E 1 102 ? -17.255 42.725 -67.544 1.00 121.69 102 GLY E C 1
ATOM 9243 O O . GLY E 1 102 ? -18.423 42.849 -67.191 1.00 133.81 102 GLY E O 1
ATOM 9244 N N . SER E 1 103 ? -16.879 41.929 -68.543 1.00 119.63 103 SER E N 1
ATOM 9245 C CA . SER E 1 103 ? -17.852 41.039 -69.195 1.00 100.73 103 SER E CA 1
ATOM 9246 C C . SER E 1 103 ? -18.592 40.183 -68.183 1.00 113.62 103 SER E C 1
ATOM 9247 O O . SER E 1 103 ? -19.803 40.050 -68.267 1.00 143.11 103 SER E O 1
ATOM 9250 N N . LEU E 1 104 ? -17.860 39.593 -67.240 1.00 120.14 104 LEU E N 1
ATOM 9251 C CA . LEU E 1 104 ? -18.457 38.756 -66.194 1.00 102.37 104 LEU E CA 1
ATOM 9252 C C . LEU E 1 104 ? -19.271 39.553 -65.174 1.00 108.27 104 LEU E C 1
ATOM 9253 O O . LEU E 1 104 ? -20.422 39.230 -64.917 1.00 103.23 104 LEU E O 1
ATOM 9258 N N . ALA E 1 105 ? -18.681 40.593 -64.588 1.00 109.21 105 ALA E N 1
ATOM 9259 C CA . ALA E 1 105 ? -19.401 41.374 -63.585 1.00 111.25 105 ALA E CA 1
ATOM 9260 C C . ALA E 1 105 ? -20.710 41.956 -64.130 1.00 124.59 105 ALA E C 1
ATOM 9261 O O . ALA E 1 105 ? -21.763 41.779 -63.523 1.00 118.44 105 ALA E O 1
ATOM 9263 N N . ILE E 1 106 ? -20.648 42.645 -65.270 1.00 110.23 106 ILE E N 1
ATOM 9264 C CA . ILE E 1 106 ? -21.851 43.210 -65.892 1.00 99.06 106 ILE E CA 1
ATOM 9265 C C . ILE E 1 106 ? -22.799 42.138 -66.452 1.00 118.74 106 ILE E C 1
ATOM 9266 O O . ILE E 1 106 ? -23.988 42.092 -66.114 1.00 133.09 106 ILE E O 1
ATOM 9271 N N . GLY E 1 107 ? -22.283 41.284 -67.324 1.00 90.61 107 GLY E N 1
ATOM 9272 C CA . GLY E 1 107 ? -23.063 40.164 -67.817 1.00 100.63 107 GLY E CA 1
ATOM 9273 C C . GLY E 1 107 ? -23.870 39.402 -66.771 1.00 101.56 107 GLY E C 1
ATOM 9274 O O . GLY E 1 107 ? -24.991 39.032 -67.067 1.00 113.85 107 GLY E O 1
ATOM 9275 N N . PHE E 1 108 ? -23.322 39.161 -65.569 1.00 114.56 108 PHE E N 1
ATOM 9276 C CA . PHE E 1 108 ? -24.064 38.464 -64.488 1.00 102.49 108 PHE E CA 1
ATOM 9277 C C . PHE E 1 108 ? -24.874 39.349 -63.558 1.00 121.82 108 PHE E C 1
ATOM 9278 O O . PHE E 1 108 ? -25.917 38.924 -63.077 1.00 152.64 108 PHE E O 1
ATOM 9286 N N . GLY E 1 109 ? -24.392 40.552 -63.264 1.00 105.83 109 GLY E N 1
ATOM 9287 C CA . GLY E 1 109 ? -25.190 41.507 -62.505 1.00 118.40 109 GLY E CA 1
ATOM 9288 C C . GLY E 1 109 ? -26.481 41.903 -63.214 1.00 127.45 109 GLY E C 1
ATOM 9289 O O . GLY E 1 109 ? -27.456 42.267 -62.570 1.00 118.90 109 GLY E O 1
ATOM 9290 N N . ALA E 1 110 ? -26.477 41.818 -64.545 1.00 124.14 110 ALA E N 1
ATOM 9291 C CA . ALA E 1 110 ? -27.628 42.162 -65.377 1.00 100.99 110 ALA E CA 1
ATOM 9292 C C . ALA E 1 110 ? -28.635 41.024 -65.570 1.00 119.03 110 ALA E C 1
ATOM 9293 O O . ALA E 1 110 ? -29.725 41.216 -66.128 1.00 148.50 110 ALA E O 1
ATOM 9295 N N . GLN E 1 111 ? -28.270 39.830 -65.130 1.00 129.76 111 GLN E N 1
ATOM 9296 C CA . GLN E 1 111 ? -29.114 38.670 -65.378 1.00 131.81 111 GLN E CA 1
ATOM 9297 C C . GLN E 1 111 ? -30.418 38.757 -64.591 1.00 124.21 111 GLN E C 1
ATOM 9298 O O . GLN E 1 111 ? -31.432 38.208 -65.014 1.00 136.73 111 GLN E O 1
ATOM 9304 N N . ASN E 1 112 ? -30.414 39.456 -63.460 1.00 140.07 112 ASN E N 1
ATOM 9305 C CA . ASN E 1 112 ? -31.680 39.709 -62.776 1.00 135.65 112 ASN E CA 1
ATOM 9306 C C . ASN E 1 112 ? -32.597 40.601 -63.593 1.00 128.54 112 ASN E C 1
ATOM 9307 O O . ASN E 1 112 ? -33.740 40.265 -63.815 1.00 101.76 112 ASN E O 1
ATOM 9312 N N . LEU E 1 113 ? -32.081 41.721 -64.076 1.00 130.15 113 LEU E N 1
ATOM 9313 C CA . LEU E 1 113 ? -32.820 42.551 -65.020 1.00 95.09 113 LEU E CA 1
ATOM 9314 C C . LEU E 1 113 ? -33.455 41.735 -66.146 1.00 106.26 113 LEU E C 1
ATOM 9315 O O . LEU E 1 113 ? -34.647 41.884 -66.418 1.00 117.31 113 LEU E O 1
ATOM 9320 N N . VAL E 1 114 ? -32.672 40.869 -66.796 1.00 112.20 114 VAL E N 1
ATOM 9321 C CA . VAL E 1 114 ? -33.221 40.026 -67.880 1.00 110.65 114 VAL E CA 1
ATOM 9322 C C . VAL E 1 114 ? -34.290 39.039 -67.389 1.00 118.58 114 VAL E C 1
ATOM 9323 O O . VAL E 1 114 ? -35.280 38.772 -68.082 1.00 107.40 114 VAL E O 1
ATOM 9327 N N . LYS E 1 115 ? -34.087 38.497 -66.192 1.00 120.20 115 LYS E N 1
ATOM 9328 C CA . LYS E 1 115 ? -35.048 37.572 -65.585 1.00 127.48 115 LYS E CA 1
ATOM 9329 C C . LYS E 1 115 ? -36.399 38.271 -65.308 1.00 128.66 115 LYS E C 1
ATOM 9330 O O . LYS E 1 115 ? -37.478 37.737 -65.606 1.00 119.31 115 LYS E O 1
ATOM 9336 N N . ASP E 1 116 ? -36.314 39.473 -64.742 1.00 103.58 116 ASP E N 1
ATOM 9337 C CA . ASP E 1 116 ? -37.469 40.332 -64.538 1.00 114.54 116 ASP E CA 1
ATOM 9338 C C . ASP E 1 116 ? -38.172 40.515 -65.859 1.00 122.86 116 ASP E C 1
ATOM 9339 O O . ASP E 1 116 ? -39.348 40.207 -65.962 1.00 149.08 116 ASP E O 1
ATOM 9344 N N . MET E 1 117 ? -37.476 41.028 -66.870 1.00 104.55 117 MET E N 1
ATOM 9345 C CA . MET E 1 117 ? -38.161 41.256 -68.143 1.00 125.17 117 MET E CA 1
ATOM 9346 C C . MET E 1 117 ? -38.827 39.999 -68.751 1.00 135.98 117 MET E C 1
ATOM 9347 O O . MET E 1 117 ? -39.959 40.103 -69.243 1.00 109.88 117 MET E O 1
ATOM 9352 N N . ILE E 1 118 ? -38.163 38.831 -68.718 1.00 108.87 118 ILE E N 1
ATOM 9353 C CA . ILE E 1 118 ? -38.792 37.602 -69.246 1.00 104.22 118 ILE E CA 1
ATOM 9354 C C . ILE E 1 118 ? -40.047 37.239 -68.447 1.00 122.20 118 ILE E C 1
ATOM 9355 O O . ILE E 1 118 ? -41.132 37.000 -69.014 1.00 103.46 118 ILE E O 1
ATOM 9360 N N . SER E 1 119 ? -39.905 37.224 -67.126 1.00 114.38 119 SER E N 1
ATOM 9361 C CA . SER E 1 119 ? -41.038 36.925 -66.262 1.00 123.93 119 SER E CA 1
ATOM 9362 C C . SER E 1 119 ? -42.216 37.869 -66.493 1.00 140.34 119 SER E C 1
ATOM 9363 O O . SER E 1 119 ? -43.351 37.420 -66.729 1.00 110.55 119 SER E O 1
ATOM 9366 N N . GLY E 1 120 ? -41.947 39.171 -66.413 1.00 132.89 120 GLY E N 1
ATOM 9367 C CA . GLY E 1 120 ? -42.943 40.187 -66.707 1.00 126.96 120 GLY E CA 1
ATOM 9368 C C . GLY E 1 120 ? -43.629 39.975 -68.055 1.00 140.37 120 GLY E C 1
ATOM 9369 O O . GLY E 1 120 ? -44.865 40.002 -68.141 1.00 128.18 120 GLY E O 1
ATOM 9370 N N . PHE E 1 121 ? -42.843 39.755 -69.109 1.00 116.90 121 PHE E N 1
ATOM 9371 C CA . PHE E 1 121 ? -43.434 39.447 -70.401 1.00 110.99 121 PHE E CA 1
ATOM 9372 C C . PHE E 1 121 ? -44.464 38.330 -70.301 1.00 126.91 121 PHE E C 1
ATOM 9373 O O . PHE E 1 121 ? -45.530 38.424 -70.901 1.00 123.34 121 PHE E O 1
ATOM 9381 N N . PHE E 1 122 ? -44.148 37.257 -69.578 1.00 138.61 122 PHE E N 1
ATOM 9382 C CA . PHE E 1 122 ? -45.142 36.176 -69.463 1.00 114.38 122 PHE E CA 1
ATOM 9383 C C . PHE E 1 122 ? -46.359 36.501 -68.576 1.00 135.43 122 PHE E C 1
ATOM 9384 O O . PHE E 1 122 ? -47.486 36.036 -68.845 1.00 103.33 122 PHE E O 1
ATOM 9392 N N . ILE E 1 123 ? -46.140 37.287 -67.522 1.00 133.44 123 ILE E N 1
ATOM 9393 C CA . ILE E 1 123 ? -47.260 37.744 -66.688 1.00 117.91 123 ILE E CA 1
ATOM 9394 C C . ILE E 1 123 ? -48.264 38.511 -67.539 1.00 122.69 123 ILE E C 1
ATOM 9395 O O . ILE E 1 123 ? -49.437 38.168 -67.570 1.00 105.95 123 ILE E O 1
ATOM 9400 N N . ILE E 1 124 ? -47.782 39.538 -68.236 1.00 132.47 124 ILE E N 1
ATOM 9401 C CA . ILE E 1 124 ? -48.609 40.351 -69.123 1.00 115.20 124 ILE E CA 1
ATOM 9402 C C . ILE E 1 124 ? -49.253 39.514 -70.227 1.00 129.13 124 ILE E C 1
ATOM 9403 O O . ILE E 1 124 ? -50.445 39.646 -70.492 1.00 150.06 124 ILE E O 1
ATOM 9408 N N . PHE E 1 125 ? -48.462 38.653 -70.865 1.00 120.29 125 PHE E N 1
ATOM 9409 C CA . PHE E 1 125 ? -48.875 37.931 -72.073 1.00 117.41 125 PHE E CA 1
ATOM 9410 C C . PHE E 1 125 ? -49.770 36.724 -71.801 1.00 126.40 125 PHE E C 1
ATOM 9411 O O . PHE E 1 125 ? -50.562 36.341 -72.646 1.00 131.86 125 PHE E O 1
ATOM 9419 N N . GLU E 1 126 ? -49.647 36.125 -70.622 1.00 146.51 126 GLU E N 1
ATOM 9420 C CA . GLU E 1 126 ? -50.524 35.012 -70.225 1.00 139.90 126 GLU E CA 1
ATOM 9421 C C . GLU E 1 126 ? -51.706 35.493 -69.364 1.00 143.29 126 GLU E C 1
ATOM 9422 O O . GLU E 1 126 ? -52.442 34.688 -68.777 1.00 126.24 126 GLU E O 1
ATOM 9428 N N . ASP E 1 127 ? -51.867 36.814 -69.295 1.00 144.40 127 ASP E N 1
ATOM 9429 C CA . ASP E 1 127 ? -52.848 37.449 -68.426 1.00 140.83 127 ASP E CA 1
ATOM 9430 C C . ASP E 1 127 ? -53.070 36.650 -67.161 1.00 135.54 127 ASP E C 1
ATOM 9431 O O . ASP E 1 127 ? -54.188 36.209 -66.889 1.00 149.76 127 ASP E O 1
ATOM 9436 N N . GLN E 1 128 ? -51.988 36.468 -66.403 1.00 136.78 128 GLN E N 1
ATOM 9437 C CA . GLN E 1 128 ? -52.021 35.795 -65.094 1.00 135.76 128 GLN E CA 1
ATOM 9438 C C . GLN E 1 128 ? -52.819 36.610 -64.079 1.00 135.50 128 GLN E C 1
ATOM 9439 O O . GLN E 1 128 ? -53.379 36.062 -63.126 1.00 123.10 128 GLN E O 1
ATOM 9445 N N . PHE E 1 129 ? -52.846 37.923 -64.289 1.00 132.64 129 PHE E N 1
ATOM 9446 C CA . PHE E 1 129 ? -53.711 38.810 -63.526 1.00 146.11 129 PHE E CA 1
ATOM 9447 C C . PHE E 1 129 ? -53.752 40.204 -64.159 1.00 153.57 129 PHE E C 1
ATOM 9448 O O . PHE E 1 129 ? -52.781 40.631 -64.806 1.00 122.08 129 PHE E O 1
ATOM 9456 N N . SER E 1 130 ? -54.883 40.890 -63.977 1.00 160.59 130 SER E N 1
ATOM 9457 C CA . SER E 1 130 ? -55.109 42.201 -64.572 1.00 148.27 130 SER E CA 1
ATOM 9458 C C . SER E 1 130 ? -55.091 43.308 -63.519 1.00 136.20 130 SER E C 1
ATOM 9459 O O . SER E 1 130 ? -55.104 43.047 -62.319 1.00 122.04 130 SER E O 1
ATOM 9462 N N . VAL E 1 131 ? -55.077 44.548 -63.985 1.00 145.40 131 VAL E N 1
ATOM 9463 C CA . VAL E 1 131 ? -54.840 45.696 -63.122 1.00 137.45 131 VAL E CA 1
ATOM 9464 C C . VAL E 1 131 ? -55.840 45.884 -61.980 1.00 137.78 131 VAL E C 1
ATOM 9465 O O . VAL E 1 131 ? -55.884 46.953 -61.387 1.00 160.74 131 VAL E O 1
ATOM 9469 N N . GLY E 1 132 ? -56.630 44.869 -61.646 1.00 117.61 132 GLY E N 1
ATOM 9470 C CA . GLY E 1 132 ? -57.608 45.049 -60.585 1.00 116.46 132 GLY E CA 1
ATOM 9471 C C . GLY E 1 132 ? -57.760 43.911 -59.601 1.00 143.71 132 GLY E C 1
ATOM 9472 O O . GLY E 1 132 ? -58.344 44.092 -58.526 1.00 118.03 132 GLY E O 1
ATOM 9473 N N . ASP E 1 133 ? -57.233 42.743 -59.970 1.00 147.93 133 ASP E N 1
ATOM 9474 C CA . ASP E 1 133 ? -57.406 41.521 -59.183 1.00 122.89 133 ASP E CA 1
ATOM 9475 C C . ASP E 1 133 ? -56.724 41.638 -57.839 1.00 116.93 133 ASP E C 1
ATOM 9476 O O . ASP E 1 133 ? -55.829 42.444 -57.670 1.00 105.79 133 ASP E O 1
ATOM 9481 N N . TYR E 1 134 ? -57.176 40.842 -56.880 1.00 131.76 134 TYR E N 1
ATOM 9482 C CA . TYR E 1 134 ? -56.533 40.737 -55.575 1.00 128.61 134 TYR E CA 1
ATOM 9483 C C . TYR E 1 134 ? -55.684 39.477 -55.578 1.00 119.84 134 TYR E C 1
ATOM 9484 O O . TYR E 1 134 ? -56.205 38.378 -55.725 1.00 139.32 134 TYR E O 1
ATOM 9493 N N . VAL E 1 135 ? -54.375 39.627 -55.421 1.00 121.21 135 VAL E N 1
ATOM 9494 C CA . VAL E 1 135 ? -53.465 38.485 -55.527 1.00 118.22 135 VAL E CA 1
ATOM 9495 C C . VAL E 1 135 ? -52.587 38.357 -54.303 1.00 116.34 135 VAL E C 1
ATOM 9496 O O . VAL E 1 135 ? -52.284 39.347 -53.641 1.00 130.77 135 VAL E O 1
ATOM 9500 N N . THR E 1 136 ? -52.210 37.122 -53.987 1.00 132.04 136 THR E N 1
ATOM 9501 C CA . THR E 1 136 ? -51.142 36.852 -53.022 1.00 129.80 136 THR E CA 1
ATOM 9502 C C . THR E 1 136 ? -49.925 36.298 -53.779 1.00 137.70 136 THR E C 1
ATOM 9503 O O . THR E 1 136 ? -49.997 35.281 -54.475 1.00 162.64 136 THR E O 1
ATOM 9507 N N . ILE E 1 137 ? -48.803 36.977 -53.627 1.00 121.10 137 ILE E N 1
ATOM 9508 C CA . ILE E 1 137 ? -47.625 36.741 -54.446 1.00 126.00 137 ILE E CA 1
ATOM 9509 C C . ILE E 1 137 ? -46.433 36.728 -53.508 1.00 146.66 137 ILE E C 1
ATOM 9510 O O . ILE E 1 137 ? -46.025 37.779 -53.000 1.00 121.04 137 ILE E O 1
ATOM 9515 N N . ASN E 1 138 ? -45.879 35.548 -53.256 1.00 140.37 138 ASN E N 1
ATOM 9516 C CA . ASN E 1 138 ? -44.770 35.444 -52.318 1.00 146.12 138 ASN E CA 1
ATOM 9517 C C . ASN E 1 138 ? -45.111 35.991 -50.930 1.00 150.61 138 ASN E C 1
ATOM 9518 O O . ASN E 1 138 ? -44.488 36.946 -50.465 1.00 129.98 138 ASN E O 1
ATOM 9523 N N . GLY E 1 139 ? -46.108 35.388 -50.283 1.00 109.80 139 GLY E N 1
ATOM 9524 C CA . GLY E 1 139 ? -46.432 35.698 -48.901 1.00 130.76 139 GLY E CA 1
ATOM 9525 C C . GLY E 1 139 ? -47.027 37.075 -48.679 1.00 144.96 139 GLY E C 1
ATOM 9526 O O . GLY E 1 139 ? -47.521 37.388 -47.595 1.00 141.71 139 GLY E O 1
ATOM 9527 N N . ILE E 1 140 ? -46.981 37.903 -49.713 1.00 140.33 140 ILE E N 1
ATOM 9528 C CA . ILE E 1 140 ? -47.554 39.241 -49.661 1.00 129.93 140 ILE E CA 1
ATOM 9529 C C . ILE E 1 140 ? -48.840 39.315 -50.510 1.00 135.37 140 ILE E C 1
ATOM 9530 O O . ILE E 1 140 ? -48.879 38.779 -51.621 1.00 126.52 140 ILE E O 1
ATOM 9535 N N . SER E 1 141 ? -49.898 39.938 -49.977 1.00 114.51 141 SER E N 1
ATOM 9536 C CA . SER E 1 141 ? -51.186 40.022 -50.681 1.00 117.63 141 SER E CA 1
ATOM 9537 C C . SER E 1 141 ? -51.660 41.455 -50.825 1.00 122.27 141 SER E C 1
ATOM 9538 O O . SER E 1 141 ? -51.375 42.299 -49.978 1.00 150.90 141 SER E O 1
ATOM 9541 N N . GLY E 1 142 ? -52.397 41.724 -51.897 1.00 123.61 142 GLY E N 1
ATOM 9542 C CA . GLY E 1 142 ? -52.896 43.065 -52.146 1.00 105.93 142 GLY E CA 1
ATOM 9543 C C . GLY E 1 142 ? -53.611 43.199 -53.481 1.00 129.98 142 GLY E C 1
ATOM 9544 O O . GLY E 1 142 ? -53.782 42.225 -54.216 1.00 136.76 142 GLY E O 1
ATOM 9545 N N . THR E 1 143 ? -54.043 44.417 -53.782 1.00 135.61 143 THR E N 1
ATOM 9546 C CA . THR E 1 143 ? -54.743 44.717 -55.019 1.00 134.83 143 THR E CA 1
ATOM 9547 C C . THR E 1 143 ? -53.749 45.270 -56.022 1.00 132.11 143 THR E C 1
ATOM 9548 O O . THR E 1 143 ? -53.076 46.246 -55.723 1.00 151.03 143 THR E O 1
ATOM 9552 N N . VAL E 1 144 ? -53.642 44.670 -57.205 1.00 114.93 144 VAL E N 1
ATOM 9553 C CA . VAL E 1 144 ? -52.638 45.140 -58.160 1.00 131.50 144 VAL E CA 1
ATOM 9554 C C . VAL E 1 144 ? -52.985 46.535 -58.698 1.00 132.75 144 VAL E C 1
ATOM 9555 O O . VAL E 1 144 ? -54.136 46.806 -59.027 1.00 134.92 144 VAL E O 1
ATOM 9559 N N . GLU E 1 145 ? -51.989 47.419 -58.762 1.00 123.23 145 GLU E N 1
ATOM 9560 C CA . GLU E 1 145 ? -52.198 48.803 -59.201 1.00 112.17 145 GLU E CA 1
ATOM 9561 C C . GLU E 1 145 ? -51.506 49.122 -60.531 1.00 144.71 145 GLU E C 1
ATOM 9562 O O . GLU E 1 145 ? -52.098 49.754 -61.404 1.00 143.54 145 GLU E O 1
ATOM 9568 N N . GLU E 1 146 ? -50.254 48.695 -60.679 1.00 146.30 146 GLU E N 1
ATOM 9569 C CA . GLU E 1 146 ? -49.552 48.806 -61.952 1.00 138.20 146 GLU E CA 1
ATOM 9570 C C . GLU E 1 146 ? -49.032 47.430 -62.351 1.00 123.96 146 GLU E C 1
ATOM 9571 O O . GLU E 1 146 ? -48.661 46.650 -61.493 1.00 118.59 146 GLU E O 1
ATOM 9577 N N . ILE E 1 147 ? -49.035 47.123 -63.646 1.00 131.46 147 ILE E N 1
ATOM 9578 C CA . ILE E 1 147 ? -48.247 46.001 -64.166 1.00 135.03 147 ILE E CA 1
ATOM 9579 C C . ILE E 1 147 ? -47.208 46.505 -65.171 1.00 151.18 147 ILE E C 1
ATOM 9580 O O . ILE E 1 147 ? -47.520 46.725 -66.345 1.00 158.61 147 ILE E O 1
ATOM 9585 N N . GLY E 1 148 ? -45.982 46.707 -64.696 1.00 135.07 148 GLY E N 1
ATOM 9586 C CA . GLY E 1 148 ? -44.891 47.132 -65.549 1.00 147.99 148 GLY E CA 1
ATOM 9587 C C . GLY E 1 148 ? -44.338 45.946 -66.308 1.00 151.66 148 GLY E C 1
ATOM 9588 O O . GLY E 1 148 ? -44.966 44.889 -66.392 1.00 115.14 148 GLY E O 1
ATOM 9589 N N . LEU E 1 149 ? -43.159 46.117 -66.877 1.00 146.94 149 LEU E N 1
ATOM 9590 C CA . LEU E 1 149 ? -42.536 45.014 -67.563 1.00 125.64 149 LEU E CA 1
ATOM 9591 C C . LEU E 1 149 ? -41.450 44.452 -66.663 1.00 133.53 149 LEU E C 1
ATOM 9592 O O . LEU E 1 149 ? -41.211 43.245 -66.656 1.00 151.08 149 LEU E O 1
ATOM 9597 N N . ARG E 1 150 ? -40.810 45.337 -65.895 1.00 145.71 150 ARG E N 1
ATOM 9598 C CA . ARG E 1 150 ? -39.769 44.933 -64.947 1.00 138.36 150 ARG E CA 1
ATOM 9599 C C . ARG E 1 150 ? -40.324 44.723 -63.561 1.00 122.89 150 ARG E C 1
ATOM 9600 O O . ARG E 1 150 ? -39.839 43.875 -62.824 1.00 136.59 150 ARG E O 1
ATOM 9608 N N . VAL E 1 151 ? -41.339 45.500 -63.208 1.00 131.82 151 VAL E N 1
ATOM 9609 C CA . VAL E 1 151 ? -41.818 45.528 -61.833 1.00 122.02 151 VAL E CA 1
ATOM 9610 C C . VAL E 1 151 ? -43.331 45.649 -61.721 1.00 111.95 151 VAL E C 1
ATOM 9611 O O . VAL E 1 151 ? -43.990 46.288 -62.540 1.00 123.04 151 VAL E O 1
ATOM 9615 N N . THR E 1 152 ? -43.864 45.035 -60.676 1.00 117.51 152 THR E N 1
ATOM 9616 C CA . THR E 1 152 ? -45.299 44.986 -60.401 1.00 129.19 152 THR E CA 1
ATOM 9617 C C . THR E 1 152 ? -45.649 45.706 -59.086 1.00 128.80 152 THR E C 1
ATOM 9618 O O . THR E 1 152 ? -44.959 45.540 -58.081 1.00 130.71 152 THR E O 1
ATOM 9622 N N . LYS E 1 153 ? -46.722 46.493 -59.087 1.00 116.29 153 LYS E N 1
ATOM 9623 C CA . LYS E 1 153 ? -47.152 47.200 -57.883 1.00 115.14 153 LYS E CA 1
ATOM 9624 C C . LYS E 1 153 ? -48.475 46.654 -57.333 1.00 110.13 153 LYS E C 1
ATOM 9625 O O . LYS E 1 153 ? -49.372 46.283 -58.079 1.00 125.44 153 LYS E O 1
ATOM 9631 N N . ILE E 1 154 ? -48.586 46.616 -56.017 1.00 108.48 154 ILE E N 1
ATOM 9632 C CA . ILE E 1 154 ? -49.613 45.824 -55.367 1.00 122.12 154 ILE E CA 1
ATOM 9633 C C . ILE E 1 154 ? -49.877 46.440 -54.010 1.00 129.84 154 ILE E C 1
ATOM 9634 O O . ILE E 1 154 ? -49.000 46.408 -53.166 1.00 113.05 154 ILE E O 1
ATOM 9639 N N . ARG E 1 155 ? -51.065 47.024 -53.816 1.00 122.13 155 ARG E N 1
ATOM 9640 C CA . ARG E 1 155 ? -51.409 47.724 -52.571 1.00 119.02 155 ARG E CA 1
ATOM 9641 C C . ARG E 1 155 ? -52.297 46.894 -51.658 1.00 130.28 155 ARG E C 1
ATOM 9642 O O . ARG E 1 155 ? -53.448 46.620 -51.986 1.00 132.18 155 ARG E O 1
ATOM 9650 N N . GLY E 1 156 ? -51.747 46.495 -50.514 1.00 128.17 156 GLY E N 1
ATOM 9651 C CA . GLY E 1 156 ? -52.490 45.747 -49.527 1.00 117.84 156 GLY E CA 1
ATOM 9652 C C . GLY E 1 156 ? -53.326 46.702 -48.710 1.00 146.64 156 GLY E C 1
ATOM 9653 O O . GLY E 1 156 ? -52.989 47.875 -48.575 1.00 156.25 156 GLY E O 1
ATOM 9654 N N . PHE E 1 157 ? -54.435 46.203 -48.187 1.00 143.52 157 PHE E N 1
ATOM 9655 C CA . PHE E 1 157 ? -55.265 46.975 -47.287 1.00 133.42 157 PHE E CA 1
ATOM 9656 C C . PHE E 1 157 ? -54.435 47.199 -46.025 1.00 154.20 157 PHE E C 1
ATOM 9657 O O . PHE E 1 157 ? -54.110 46.241 -45.329 1.00 193.05 157 PHE E O 1
ATOM 9665 N N . SER E 1 158 ? -54.070 48.452 -45.747 1.00 132.79 158 SER E N 1
ATOM 9666 C CA . SER E 1 158 ? -53.260 48.811 -44.558 1.00 158.95 158 SER E CA 1
ATOM 9667 C C . SER E 1 158 ? -51.756 48.511 -44.685 1.00 163.32 158 SER E C 1
ATOM 9668 O O . SER E 1 158 ? -50.924 49.159 -44.039 1.00 129.03 158 SER E O 1
ATOM 9671 N N . ASP E 1 159 ? -51.432 47.527 -45.521 1.00 172.74 159 ASP E N 1
ATOM 9672 C CA . ASP E 1 159 ? -50.071 47.025 -45.709 1.00 139.63 159 ASP E CA 1
ATOM 9673 C C . ASP E 1 159 ? -49.133 48.044 -46.334 1.00 136.56 159 ASP E C 1
ATOM 9674 O O . ASP E 1 159 ? -47.923 47.924 -46.213 1.00 102.92 159 ASP E O 1
ATOM 9679 N N . GLY E 1 160 ? -49.696 49.037 -47.011 1.00 146.74 160 GLY E N 1
ATOM 9680 C CA . GLY E 1 160 ? -48.904 49.949 -47.809 1.00 135.75 160 GLY E CA 1
ATOM 9681 C C . GLY E 1 160 ? -48.760 49.390 -49.209 1.00 144.50 160 GLY E C 1
ATOM 9682 O O . GLY E 1 160 ? -49.273 48.311 -49.496 1.00 132.11 160 GLY E O 1
ATOM 9683 N N . LEU E 1 161 ? -48.084 50.132 -50.083 1.00 146.82 161 LEU E N 1
ATOM 9684 C CA . LEU E 1 161 ? -47.877 49.701 -51.464 1.00 132.34 161 LEU E CA 1
ATOM 9685 C C . LEU E 1 161 ? -46.597 48.877 -51.608 1.00 140.07 161 LEU E C 1
ATOM 9686 O O . LEU E 1 161 ? -45.503 49.365 -51.341 1.00 131.72 161 LEU E O 1
ATOM 9691 N N . HIS E 1 162 ? -46.753 47.624 -52.022 1.00 132.93 162 HIS E N 1
ATOM 9692 C CA . HIS E 1 162 ? -45.639 46.722 -52.278 1.00 132.79 162 HIS E CA 1
ATOM 9693 C C . HIS E 1 162 ? -45.200 46.830 -53.718 1.00 133.62 162 HIS E C 1
ATOM 9694 O O . HIS E 1 162 ? -46.028 46.750 -54.621 1.00 134.88 162 HIS E O 1
ATOM 9701 N N . ILE E 1 163 ? -43.898 47.009 -53.924 1.00 132.54 163 ILE E N 1
ATOM 9702 C CA . ILE E 1 163 ? -43.312 46.996 -55.259 1.00 128.04 163 ILE E CA 1
ATOM 9703 C C . ILE E 1 163 ? -42.425 45.761 -55.406 1.00 123.27 163 ILE E C 1
ATOM 9704 O O . ILE E 1 163 ? -41.399 45.640 -54.750 1.00 130.08 163 ILE E O 1
ATOM 9709 N N . ILE E 1 164 ? -42.827 44.846 -56.273 1.00 113.63 164 ILE E N 1
ATOM 9710 C CA . ILE E 1 164 ? -42.154 43.572 -56.404 1.00 113.02 164 ILE E CA 1
ATOM 9711 C C . ILE E 1 164 ? -41.529 43.488 -57.777 1.00 132.06 164 ILE E C 1
ATOM 9712 O O . ILE E 1 164 ? -42.222 43.673 -58.770 1.00 133.87 164 ILE E O 1
ATOM 9717 N N . PRO E 1 165 ? -40.215 43.219 -57.847 1.00 136.88 165 PRO E N 1
ATOM 9718 C CA . PRO E 1 165 ? -39.582 42.928 -59.133 1.00 97.59 165 PRO E CA 1
ATOM 9719 C C . PRO E 1 165 ? -40.082 41.596 -59.701 1.00 114.86 165 PRO E C 1
ATOM 9720 O O . PRO E 1 165 ? -40.245 40.668 -58.914 1.00 132.13 165 PRO E O 1
ATOM 9724 N N . ASN E 1 166 ? -40.305 41.508 -61.019 1.00 118.28 166 ASN E N 1
ATOM 9725 C CA . ASN E 1 166 ? -40.921 40.330 -61.664 1.00 116.60 166 ASN E CA 1
ATOM 9726 C C . ASN E 1 166 ? -40.139 39.013 -61.559 1.00 127.17 166 ASN E C 1
ATOM 9727 O O . ASN E 1 166 ? -40.751 37.939 -61.527 1.00 134.40 166 ASN E O 1
ATOM 9732 N N . GLY E 1 167 ? -38.804 39.083 -61.546 1.00 120.04 167 GLY E N 1
ATOM 9733 C CA . GLY E 1 167 ? -37.987 37.886 -61.415 1.00 120.02 167 GLY E CA 1
ATOM 9734 C C . GLY E 1 167 ? -38.210 37.144 -60.096 1.00 130.67 167 GLY E C 1
ATOM 9735 O O . GLY E 1 167 ? -37.888 35.959 -59.973 1.00 121.53 167 GLY E O 1
ATOM 9736 N N . GLU E 1 168 ? -38.769 37.849 -59.113 1.00 130.52 168 GLU E N 1
ATOM 9737 C CA . GLU E 1 168 ? -38.960 37.334 -57.758 1.00 116.08 168 GLU E CA 1
ATOM 9738 C C . GLU E 1 168 ? -40.301 36.617 -57.576 1.00 149.45 168 GLU E C 1
ATOM 9739 O O . GLU E 1 168 ? -40.620 36.156 -56.477 1.00 183.28 168 GLU E O 1
ATOM 9745 N N . ILE E 1 169 ? -41.095 36.540 -58.641 1.00 125.48 169 ILE E N 1
ATOM 9746 C CA . ILE E 1 169 ? -42.390 35.870 -58.580 1.00 110.56 169 ILE E CA 1
ATOM 9747 C C . ILE E 1 169 ? -42.227 34.354 -58.724 1.00 140.73 169 ILE E C 1
ATOM 9748 O O . ILE E 1 169 ? -42.204 33.847 -59.836 1.00 113.91 169 ILE E O 1
ATOM 9753 N N . LYS E 1 170 ? -42.100 33.626 -57.615 1.00 167.23 170 LYS E N 1
ATOM 9754 C CA . LYS E 1 170 ? -42.112 32.165 -57.694 1.00 150.50 170 LYS E CA 1
ATOM 9755 C C . LYS E 1 170 ? -43.498 31.782 -58.169 1.00 130.33 170 LYS E C 1
ATOM 9756 O O . LYS E 1 170 ? -43.744 31.685 -59.361 1.00 132.09 170 LYS E O 1
ATOM 9762 N N . MET E 1 171 ? -44.413 31.598 -57.228 1.00 122.41 171 MET E N 1
ATOM 9763 C CA . MET E 1 171 ? -45.813 31.425 -57.566 1.00 116.24 171 MET E CA 1
ATOM 9764 C C . MET E 1 171 ? -46.589 32.721 -57.332 1.00 137.31 171 MET E C 1
ATOM 9765 O O . MET E 1 171 ? -46.310 33.477 -56.394 1.00 150.49 171 MET E O 1
ATOM 9770 N N . VAL E 1 172 ? -47.556 32.975 -58.208 1.00 134.70 172 VAL E N 1
ATOM 9771 C CA . VAL E 1 172 ? -48.513 34.053 -58.027 1.00 134.58 172 VAL E CA 1
ATOM 9772 C C . VAL E 1 172 ? -49.873 33.391 -57.903 1.00 119.42 172 VAL E C 1
ATOM 9773 O O . VAL E 1 172 ? -50.382 32.849 -58.879 1.00 92.98 172 VAL E O 1
ATOM 9777 N N . THR E 1 173 ? -50.434 33.389 -56.695 1.00 132.26 173 THR E N 1
ATOM 9778 C CA . THR E 1 173 ? -51.801 32.913 -56.522 1.00 118.59 173 THR E CA 1
ATOM 9779 C C . THR E 1 173 ? -52.752 34.090 -56.691 1.00 104.64 173 THR E C 1
ATOM 9780 O O . THR E 1 173 ? -52.574 35.143 -56.081 1.00 120.43 173 THR E O 1
ATOM 9784 N N . ASN E 1 174 ? -53.729 33.922 -57.571 1.00 115.62 174 ASN E N 1
ATOM 9785 C CA . ASN E 1 174 ? -54.724 34.954 -57.836 1.00 120.75 174 ASN E CA 1
ATOM 9786 C C . ASN E 1 174 ? -56.029 34.547 -57.163 1.00 128.63 174 ASN E C 1
ATOM 9787 O O . ASN E 1 174 ? -56.584 33.509 -57.508 1.00 139.74 174 ASN E O 1
ATOM 9792 N N . LEU E 1 175 ? -56.497 35.325 -56.182 1.00 129.32 175 LEU E N 1
ATOM 9793 C CA . LEU E 1 175 ? -57.857 35.154 -55.675 1.00 139.66 175 LEU E CA 1
ATOM 9794 C C . LEU E 1 175 ? -58.772 35.607 -56.799 1.00 169.61 175 LEU E C 1
ATOM 9795 O O . LEU E 1 175 ? -58.463 35.379 -57.969 1.00 210.81 175 LEU E O 1
ATOM 9800 N N . THR E 1 176 ? -59.880 36.260 -56.483 1.00 135.71 176 THR E N 1
ATOM 9801 C CA . THR E 1 176 ? -60.761 36.699 -57.565 1.00 179.03 176 THR E CA 1
ATOM 9802 C C . THR E 1 176 ? -60.741 35.715 -58.748 1.00 203.42 176 THR E C 1
ATOM 9803 O O . THR E 1 176 ? -60.797 34.499 -58.551 1.00 223.96 176 THR E O 1
ATOM 9807 N N . LYS E 1 177 ? -60.625 36.242 -59.966 1.00 162.80 177 LYS E N 1
ATOM 9808 C CA . LYS E 1 177 ? -60.810 35.434 -61.163 1.00 143.61 177 LYS E CA 1
ATOM 9809 C C . LYS E 1 177 ? -62.281 34.958 -61.275 1.00 182.10 177 LYS E C 1
ATOM 9810 O O . LYS E 1 177 ? -63.225 35.738 -61.052 1.00 153.86 177 LYS E O 1
ATOM 9816 N N . ASP E 1 178 ? -62.481 33.685 -61.620 1.00 205.07 178 ASP E N 1
ATOM 9817 C CA . ASP E 1 178 ? -63.834 33.106 -61.673 1.00 215.95 178 ASP E CA 1
ATOM 9818 C C . ASP E 1 178 ? -64.491 33.065 -60.283 1.00 193.75 178 ASP E C 1
ATOM 9819 O O . ASP E 1 178 ? -64.882 31.995 -59.812 1.00 208.47 178 ASP E O 1
ATOM 9824 N N . SER E 1 179 ? -64.602 34.225 -59.634 1.00 119.08 179 SER E N 1
ATOM 9825 C CA . SER E 1 179 ? -65.193 34.321 -58.297 1.00 138.43 179 SER E CA 1
ATOM 9826 C C . SER E 1 179 ? -64.340 33.799 -57.109 1.00 123.58 179 SER E C 1
ATOM 9827 O O . SER E 1 179 ? -63.469 32.963 -57.269 1.00 131.27 179 SER E O 1
ATOM 9830 N N . MET E 1 180 ? -64.628 34.291 -55.906 1.00 140.27 180 MET E N 1
ATOM 9831 C CA . MET E 1 180 ? -63.900 33.890 -54.700 1.00 126.30 180 MET E CA 1
ATOM 9832 C C . MET E 1 180 ? -64.661 32.884 -53.858 1.00 137.82 180 MET E C 1
ATOM 9833 O O . MET E 1 180 ? -65.831 32.623 -54.105 1.00 150.08 180 MET E O 1
ATOM 9838 N N . MET E 1 181 ? -64.005 32.329 -52.847 1.00 119.38 181 MET E N 1
ATOM 9839 C CA . MET E 1 181 ? -64.715 31.508 -51.882 1.00 135.14 181 MET E CA 1
ATOM 9840 C C . MET E 1 181 ? -64.626 32.110 -50.489 1.00 115.12 181 MET E C 1
ATOM 9841 O O . MET E 1 181 ? -63.552 32.373 -50.010 1.00 105.20 181 MET E O 1
ATOM 9846 N N . ALA E 1 182 ? -65.775 32.341 -49.862 1.00 124.51 182 ALA E N 1
ATOM 9847 C CA . ALA E 1 182 ? -65.828 32.881 -48.518 1.00 120.01 182 ALA E CA 1
ATOM 9848 C C . ALA E 1 182 ? -66.048 31.714 -47.566 1.00 139.75 182 ALA E C 1
ATOM 9849 O O . ALA E 1 182 ? -66.843 30.802 -47.836 1.00 126.20 182 ALA E O 1
ATOM 9851 N N . VAL E 1 183 ? -65.322 31.732 -46.456 1.00 127.85 183 VAL E N 1
ATOM 9852 C CA . VAL E 1 183 ? -65.312 30.597 -45.551 1.00 119.07 183 VAL E CA 1
ATOM 9853 C C . VAL E 1 183 ? -65.401 31.084 -44.107 1.00 111.63 183 VAL E C 1
ATOM 9854 O O . VAL E 1 183 ? -64.734 32.035 -43.729 1.00 132.56 183 VAL E O 1
ATOM 9858 N N . VAL E 1 184 ? -66.250 30.451 -43.309 1.00 105.60 184 VAL E N 1
ATOM 9859 C CA . VAL E 1 184 ? -66.284 30.740 -41.889 1.00 104.22 184 VAL E CA 1
ATOM 9860 C C . VAL E 1 184 ? -66.219 29.404 -41.165 1.00 142.42 184 VAL E C 1
ATOM 9861 O O . VAL E 1 184 ? -67.019 28.480 -41.428 1.00 152.58 184 VAL E O 1
ATOM 9865 N N . ASN E 1 185 ? -65.226 29.297 -40.288 1.00 131.88 185 ASN E N 1
ATOM 9866 C CA . ASN E 1 185 ? -65.097 28.155 -39.401 1.00 124.78 185 ASN E CA 1
ATOM 9867 C C . ASN E 1 185 ? -65.623 28.539 -38.034 1.00 130.00 185 ASN E C 1
ATOM 9868 O O . ASN E 1 185 ? -64.938 29.230 -37.290 1.00 149.16 185 ASN E O 1
ATOM 9873 N N . ILE E 1 186 ? -66.838 28.119 -37.700 1.00 116.08 186 ILE E N 1
ATOM 9874 C CA . ILE E 1 186 ? -67.349 28.424 -36.370 1.00 144.12 186 ILE E CA 1
ATOM 9875 C C . ILE E 1 186 ? -67.140 27.234 -35.444 1.00 145.53 186 ILE E C 1
ATOM 9876 O O . ILE E 1 186 ? -67.324 26.093 -35.853 1.00 142.08 186 ILE E O 1
ATOM 9881 N N . ALA E 1 187 ? -66.730 27.504 -34.208 1.00 127.99 187 ALA E N 1
ATOM 9882 C CA . ALA E 1 187 ? -66.410 26.441 -33.266 1.00 121.45 187 ALA E CA 1
ATOM 9883 C C . ALA E 1 187 ? -67.348 26.439 -32.062 1.00 125.46 187 ALA E C 1
ATOM 9884 O O . ALA E 1 187 ? -67.583 27.496 -31.474 1.00 116.19 187 ALA E O 1
ATOM 9886 N N . PHE E 1 188 ? -67.857 25.247 -31.710 1.00 102.21 188 PHE E N 1
ATOM 9887 C CA . PHE E 1 188 ? -68.757 25.025 -30.556 1.00 117.30 188 PHE E CA 1
ATOM 9888 C C . PHE E 1 188 ? -68.128 24.080 -29.536 1.00 138.98 188 PHE E C 1
ATOM 9889 O O . PHE E 1 188 ? -67.157 23.392 -29.841 1.00 160.25 188 PHE E O 1
ATOM 9897 N N . PRO E 1 189 ? -68.676 24.032 -28.312 1.00 131.98 189 PRO E N 1
ATOM 9898 C CA . PRO E 1 189 ? -68.124 23.036 -27.387 1.00 149.64 189 PRO E CA 1
ATOM 9899 C C . PRO E 1 189 ? -68.488 21.644 -27.892 1.00 149.20 189 PRO E C 1
ATOM 9900 O O . PRO E 1 189 ? -69.521 21.539 -28.548 1.00 139.36 189 PRO E O 1
ATOM 9904 N N . ILE E 1 190 ? -67.666 20.623 -27.633 1.00 132.47 190 ILE E N 1
ATOM 9905 C CA . ILE E 1 190 ? -68.023 19.244 -27.985 1.00 118.00 190 ILE E CA 1
ATOM 9906 C C . ILE E 1 190 ? -69.274 18.904 -27.203 1.00 133.68 190 ILE E C 1
ATOM 9907 O O . ILE E 1 190 ? -70.271 18.431 -27.743 1.00 137.20 190 ILE E O 1
ATOM 9912 N N . ASP E 1 191 ? -69.172 19.134 -25.901 1.00 154.38 191 ASP E N 1
ATOM 9913 C CA . ASP E 1 191 ? -70.293 19.291 -24.975 1.00 133.65 191 ASP E CA 1
ATOM 9914 C C . ASP E 1 191 ? -71.657 19.399 -25.672 1.00 139.04 191 ASP E C 1
ATOM 9915 O O . ASP E 1 191 ? -72.618 18.738 -25.281 1.00 140.46 191 ASP E O 1
ATOM 9920 N N . GLU E 1 192 ? -71.717 20.210 -26.727 1.00 141.85 192 GLU E N 1
ATOM 9921 C CA . GLU E 1 192 ? -72.974 20.743 -27.282 1.00 133.06 192 GLU E CA 1
ATOM 9922 C C . GLU E 1 192 ? -73.843 19.860 -28.170 1.00 126.53 192 GLU E C 1
ATOM 9923 O O . GLU E 1 192 ? -73.457 18.756 -28.547 1.00 120.40 192 GLU E O 1
ATOM 9929 N N . ASP E 1 193 ? -75.013 20.402 -28.513 1.00 135.46 193 ASP E N 1
ATOM 9930 C CA . ASP E 1 193 ? -76.045 19.714 -29.308 1.00 158.69 193 ASP E CA 1
ATOM 9931 C C . ASP E 1 193 ? -75.911 19.957 -30.818 1.00 166.11 193 ASP E C 1
ATOM 9932 O O . ASP E 1 193 ? -76.243 21.035 -31.319 1.00 145.59 193 ASP E O 1
ATOM 9937 N N . VAL E 1 194 ? -75.463 18.935 -31.541 1.00 167.01 194 VAL E N 1
ATOM 9938 C CA . VAL E 1 194 ? -75.026 19.111 -32.928 1.00 141.96 194 VAL E CA 1
ATOM 9939 C C . VAL E 1 194 ? -76.119 19.474 -33.911 1.00 156.38 194 VAL E C 1
ATOM 9940 O O . VAL E 1 194 ? -75.936 20.378 -34.723 1.00 151.46 194 VAL E O 1
ATOM 9944 N N . ASP E 1 195 ? -77.249 18.774 -33.844 1.00 163.25 195 ASP E N 1
ATOM 9945 C CA . ASP E 1 195 ? -78.296 18.922 -34.869 1.00 157.44 195 ASP E CA 1
ATOM 9946 C C . ASP E 1 195 ? -78.992 20.281 -34.780 1.00 147.86 195 ASP E C 1
ATOM 9947 O O . ASP E 1 195 ? -79.453 20.834 -35.782 1.00 150.85 195 ASP E O 1
ATOM 9952 N N . LYS E 1 196 ? -79.062 20.801 -33.558 1.00 149.99 196 LYS E N 1
ATOM 9953 C CA . LYS E 1 196 ? -79.665 22.102 -33.273 1.00 147.61 196 LYS E CA 1
ATOM 9954 C C . LYS E 1 196 ? -78.800 23.148 -33.927 1.00 142.99 196 LYS E C 1
ATOM 9955 O O . LYS E 1 196 ? -79.264 23.936 -34.743 1.00 144.33 196 LYS E O 1
ATOM 9961 N N . ILE E 1 197 ? -77.528 23.128 -33.556 1.00 119.92 197 ILE E N 1
ATOM 9962 C CA . ILE E 1 197 ? -76.539 24.016 -34.121 1.00 131.10 197 ILE E CA 1
ATOM 9963 C C . ILE E 1 197 ? -76.503 23.986 -35.654 1.00 142.91 197 ILE E C 1
ATOM 9964 O O . ILE E 1 197 ? -76.457 25.040 -36.296 1.00 122.17 197 ILE E O 1
ATOM 9969 N N . ILE E 1 198 ? -76.525 22.784 -36.233 1.00 138.72 198 ILE E N 1
ATOM 9970 C CA . ILE E 1 198 ? -76.499 22.618 -37.697 1.00 140.05 198 ILE E CA 1
ATOM 9971 C C . ILE E 1 198 ? -77.758 23.172 -38.379 1.00 144.20 198 ILE E C 1
ATOM 9972 O O . ILE E 1 198 ? -77.679 23.848 -39.410 1.00 142.66 198 ILE E O 1
ATOM 9977 N N . GLU E 1 199 ? -78.919 22.882 -37.799 1.00 157.52 199 GLU E N 1
ATOM 9978 C CA . GLU E 1 199 ? -80.178 23.428 -38.298 1.00 149.91 199 GLU E CA 1
ATOM 9979 C C . GLU E 1 199 ? -80.198 24.970 -38.228 1.00 157.20 199 GLU E C 1
ATOM 9980 O O . GLU E 1 199 ? -80.648 25.635 -39.156 1.00 159.62 199 GLU E O 1
ATOM 9986 N N . GLY E 1 200 ? -79.686 25.535 -37.138 1.00 152.64 200 GLY E N 1
ATOM 9987 C CA . GLY E 1 200 ? -79.592 26.980 -36.990 1.00 127.17 200 GLY E CA 1
ATOM 9988 C C . GLY E 1 200 ? -78.620 27.616 -37.971 1.00 142.04 200 GLY E C 1
ATOM 9989 O O . GLY E 1 200 ? -78.875 28.706 -38.503 1.00 140.30 200 GLY E O 1
ATOM 9990 N N . LEU E 1 201 ? -77.497 26.939 -38.201 1.00 136.25 201 LEU E N 1
ATOM 9991 C CA . LEU E 1 201 ? -76.541 27.365 -39.210 1.00 134.35 201 LEU E CA 1
ATOM 9992 C C . LEU E 1 201 ? -77.201 27.382 -40.587 1.00 153.35 201 LEU E C 1
ATOM 9993 O O . LEU E 1 201 ? -76.935 28.272 -41.401 1.00 145.27 201 LEU E O 1
ATOM 9998 N N . GLN E 1 202 ? -78.053 26.391 -40.853 1.00 157.40 202 GLN E N 1
ATOM 9999 C CA . GLN E 1 202 ? -78.751 26.338 -42.137 1.00 142.35 202 GLN E CA 1
ATOM 10000 C C . GLN E 1 202 ? -79.771 27.460 -42.251 1.00 139.35 202 GLN E C 1
ATOM 10001 O O . GLN E 1 202 ? -79.976 28.005 -43.332 1.00 120.17 202 GLN E O 1
ATOM 10007 N N . GLU E 1 203 ? -80.401 27.814 -41.133 1.00 153.93 203 GLU E N 1
ATOM 10008 C CA . GLU E 1 203 ? -81.301 28.969 -41.117 1.00 153.25 203 GLU E CA 1
ATOM 10009 C C . GLU E 1 203 ? -80.536 30.255 -41.445 1.00 155.48 203 GLU E C 1
ATOM 10010 O O . GLU E 1 203 ? -81.029 31.090 -42.209 1.00 141.97 203 GLU E O 1
ATOM 10016 N N . ILE E 1 204 ? -79.327 30.403 -40.892 1.00 161.56 204 ILE E N 1
ATOM 10017 C CA . ILE E 1 204 ? -78.446 31.524 -41.268 1.00 145.53 204 ILE E CA 1
ATOM 10018 C C . ILE E 1 204 ? -78.035 31.515 -42.755 1.00 142.81 204 ILE E C 1
ATOM 10019 O O . ILE E 1 204 ? -77.951 32.571 -43.399 1.00 140.70 204 ILE E O 1
ATOM 10024 N N . CYS E 1 205 ? -77.764 30.327 -43.294 1.00 142.31 205 CYS E N 1
ATOM 10025 C CA . CYS E 1 205 ? -77.479 30.164 -44.724 1.00 137.50 205 CYS E CA 1
ATOM 10026 C C . CYS E 1 205 ? -78.635 30.593 -45.622 1.00 164.87 205 CYS E C 1
ATOM 10027 O O . CYS E 1 205 ? -78.410 31.225 -46.651 1.00 159.71 205 CYS E O 1
ATOM 10030 N N . GLU E 1 206 ? -79.861 30.218 -45.250 1.00 168.80 206 GLU E N 1
ATOM 10031 C CA . GLU E 1 206 ? -81.044 30.615 -46.013 1.00 160.29 206 GLU E CA 1
ATOM 10032 C C . GLU E 1 206 ? -81.273 32.131 -45.926 1.00 162.85 206 GLU E C 1
ATOM 10033 O O . GLU E 1 206 ? -81.427 32.799 -46.953 1.00 147.96 206 GLU E O 1
ATOM 10039 N N . GLU E 1 207 ? -81.274 32.673 -44.704 1.00 173.53 207 GLU E N 1
ATOM 10040 C CA . GLU E 1 207 ? -81.412 34.123 -44.509 1.00 158.60 207 GLU E CA 1
ATOM 10041 C C . GLU E 1 207 ? -80.376 34.915 -45.322 1.00 151.13 207 GLU E C 1
ATOM 10042 O O . GLU E 1 207 ? -80.680 35.987 -45.847 1.00 144.49 207 GLU E O 1
ATOM 10048 N N . VAL E 1 208 ? -79.157 34.385 -45.439 1.00 158.97 208 VAL E N 1
ATOM 10049 C CA . VAL E 1 208 ? -78.110 35.079 -46.208 1.00 153.94 208 VAL E CA 1
ATOM 10050 C C . VAL E 1 208 ? -78.196 34.853 -47.726 1.00 156.76 208 VAL E C 1
ATOM 10051 O O . VAL E 1 208 ? -77.838 35.727 -48.518 1.00 128.92 208 VAL E O 1
ATOM 10055 N N . LYS E 1 209 ? -78.665 33.683 -48.140 1.00 175.61 209 LYS E N 1
ATOM 10056 C CA . LYS E 1 209 ? -78.881 33.444 -49.560 1.00 157.08 209 LYS E CA 1
ATOM 10057 C C . LYS E 1 209 ? -79.954 34.417 -50.067 1.00 176.68 209 LYS E C 1
ATOM 10058 O O . LYS E 1 209 ? -79.780 35.007 -51.138 1.00 168.24 209 LYS E O 1
ATOM 10064 N N . LYS E 1 210 ? -81.044 34.595 -49.297 1.00 191.83 210 LYS E N 1
ATOM 10065 C CA . LYS E 1 210 ? -82.071 35.607 -49.620 1.00 163.89 210 LYS E CA 1
ATOM 10066 C C . LYS E 1 210 ? -81.480 37.027 -49.564 1.00 160.16 210 LYS E C 1
ATOM 10067 O O . LYS E 1 210 ? -81.561 37.782 -50.539 1.00 116.38 210 LYS E O 1
ATOM 10073 N N . SER E 1 211 ? -80.858 37.357 -48.425 1.00 160.31 211 SER E N 1
ATOM 10074 C CA . SER E 1 211 ? -80.419 38.726 -48.087 1.00 146.12 211 SER E CA 1
ATOM 10075 C C . SER E 1 211 ? -79.221 39.336 -48.857 1.00 155.91 211 SER E C 1
ATOM 10076 O O . SER E 1 211 ? -78.848 40.489 -48.618 1.00 127.31 211 SER E O 1
ATOM 10079 N N . ARG E 1 212 ? -78.616 38.578 -49.765 1.00 162.59 212 ARG E N 1
ATOM 10080 C CA . ARG E 1 212 ? -77.489 39.096 -50.542 1.00 140.83 212 ARG E CA 1
ATOM 10081 C C . ARG E 1 212 ? -77.596 38.817 -52.052 1.00 174.61 212 ARG E C 1
ATOM 10082 O O . ARG E 1 212 ? -78.307 37.899 -52.494 1.00 178.37 212 ARG E O 1
ATOM 10090 N N . ASP E 1 213 ? -76.844 39.592 -52.832 1.00 183.44 213 ASP E N 1
ATOM 10091 C CA . ASP E 1 213 ? -76.846 39.474 -54.287 1.00 177.19 213 ASP E CA 1
ATOM 10092 C C . ASP E 1 213 ? -75.438 39.359 -54.856 1.00 165.29 213 ASP E C 1
ATOM 10093 O O . ASP E 1 213 ? -75.271 39.269 -56.070 1.00 167.65 213 ASP E O 1
ATOM 10098 N N . ASP E 1 214 ? -74.427 39.373 -53.986 1.00 167.69 214 ASP E N 1
ATOM 10099 C CA . ASP E 1 214 ? -73.033 39.146 -54.411 1.00 157.27 214 ASP E CA 1
ATOM 10100 C C . ASP E 1 214 ? -72.631 37.682 -54.443 1.00 155.56 214 ASP E C 1
ATOM 10101 O O . ASP E 1 214 ? -71.624 37.342 -55.043 1.00 144.22 214 ASP E O 1
ATOM 10106 N N . LEU E 1 215 ? -73.396 36.825 -53.776 1.00 154.09 215 LEU E N 1
ATOM 10107 C CA . LEU E 1 215 ? -73.068 35.404 -53.746 1.00 148.58 215 LEU E CA 1
ATOM 10108 C C . LEU E 1 215 ? -73.595 34.640 -54.978 1.00 147.92 215 LEU E C 1
ATOM 10109 O O . LEU E 1 215 ? -74.695 34.895 -55.467 1.00 155.05 215 LEU E O 1
ATOM 10114 N N . ILE E 1 216 ? -72.789 33.706 -55.475 1.00 134.14 216 ILE E N 1
ATOM 10115 C CA . ILE E 1 216 ? -73.131 32.966 -56.669 1.00 125.70 216 ILE E CA 1
ATOM 10116 C C . ILE E 1 216 ? -73.339 31.478 -56.402 1.00 132.91 216 ILE E C 1
ATOM 10117 O O . ILE E 1 216 ? -73.933 30.778 -57.216 1.00 161.69 216 ILE E O 1
ATOM 10122 N N . GLU E 1 217 ? -72.872 30.996 -55.260 1.00 136.28 217 GLU E N 1
ATOM 10123 C CA . GLU E 1 217 ? -72.990 29.576 -54.952 1.00 164.88 217 GLU E CA 1
ATOM 10124 C C . GLU E 1 217 ? -73.622 29.280 -53.598 1.00 155.53 217 GLU E C 1
ATOM 10125 O O . GLU E 1 217 ? -74.725 28.729 -53.532 1.00 173.35 217 GLU E O 1
ATOM 10131 N N . GLY E 1 218 ? -72.923 29.629 -52.523 1.00 116.49 218 GLY E N 1
ATOM 10132 C CA . GLY E 1 218 ? -73.399 29.336 -51.177 1.00 143.02 218 GLY E CA 1
ATOM 10133 C C . GLY E 1 218 ? -74.507 30.256 -50.713 1.00 145.42 218 GLY E C 1
ATOM 10134 O O . GLY E 1 218 ? -75.293 30.747 -51.522 1.00 145.64 218 GLY E O 1
ATOM 10135 N N . PRO E 1 219 ? -74.603 30.469 -49.400 1.00 146.08 219 PRO E N 1
ATOM 10136 C CA . PRO E 1 219 ? -73.840 29.734 -48.400 1.00 112.07 219 PRO E CA 1
ATOM 10137 C C . PRO E 1 219 ? -74.319 28.292 -48.175 1.00 137.80 219 PRO E C 1
ATOM 10138 O O . PRO E 1 219 ? -75.464 27.944 -48.446 1.00 155.62 219 PRO E O 1
ATOM 10142 N N . THR E 1 220 ? -73.425 27.468 -47.648 1.00 154.09 220 THR E N 1
ATOM 10143 C CA . THR E 1 220 ? -73.682 26.055 -47.425 1.00 149.59 220 THR E CA 1
ATOM 10144 C C . THR E 1 220 ? -72.970 25.588 -46.163 1.00 157.56 220 THR E C 1
ATOM 10145 O O . THR E 1 220 ? -71.853 26.030 -45.869 1.00 164.98 220 THR E O 1
ATOM 10149 N N . VAL E 1 221 ? -73.617 24.709 -45.409 1.00 138.62 221 VAL E N 1
ATOM 10150 C CA . VAL E 1 221 ? -72.976 24.090 -44.264 1.00 118.46 221 VAL E CA 1
ATOM 10151 C C . VAL E 1 221 ? -72.429 22.739 -44.713 1.00 135.26 221 VAL E C 1
ATOM 10152 O O . VAL E 1 221 ? -73.162 21.940 -45.307 1.00 148.38 221 VAL E O 1
ATOM 10156 N N . LEU E 1 222 ? -71.140 22.490 -44.475 1.00 125.33 222 LEU E N 1
ATOM 10157 C CA . LEU E 1 222 ? -70.632 21.117 -44.595 1.00 123.48 222 LEU E CA 1
ATOM 10158 C C . LEU E 1 222 ? -70.096 20.627 -43.251 1.00 140.39 222 LEU E C 1
ATOM 10159 O O . LEU E 1 222 ? -69.664 21.426 -42.423 1.00 139.17 222 LEU E O 1
ATOM 10164 N N . GLY E 1 223 ? -70.127 19.312 -43.055 1.00 157.54 223 GLY E N 1
ATOM 10165 C CA . GLY E 1 223 ? -70.099 18.706 -41.730 1.00 160.62 223 GLY E CA 1
ATOM 10166 C C . GLY E 1 223 ? -69.163 19.206 -40.641 1.00 151.44 223 GLY E C 1
ATOM 10167 O O . GLY E 1 223 ? -68.793 20.382 -40.565 1.00 132.27 223 GLY E O 1
ATOM 10168 N N . ILE E 1 224 ? -68.815 18.287 -39.752 1.00 139.71 224 ILE E N 1
ATOM 10169 C CA . ILE E 1 224 ? -67.785 18.530 -38.756 1.00 123.44 224 ILE E CA 1
ATOM 10170 C C . ILE E 1 224 ? -66.421 18.554 -39.434 1.00 124.69 224 ILE E C 1
ATOM 10171 O O . ILE E 1 224 ? -65.784 17.510 -39.620 1.00 119.95 224 ILE E O 1
ATOM 10176 N N . THR E 1 225 ? -65.968 19.737 -39.825 1.00 119.99 225 THR E N 1
ATOM 10177 C CA . THR E 1 225 ? -64.684 19.823 -40.500 1.00 123.25 225 THR E CA 1
ATOM 10178 C C . THR E 1 225 ? -63.521 19.541 -39.533 1.00 124.86 225 THR E C 1
ATOM 10179 O O . THR E 1 225 ? -62.422 19.229 -39.967 1.00 123.39 225 THR E O 1
ATOM 10182 N N . ASP E 1 226 ? -63.771 19.613 -38.227 1.00 129.96 226 ASP E N 1
ATOM 10183 C CA . ASP E 1 226 ? -62.727 19.336 -37.234 1.00 139.62 226 ASP E CA 1
ATOM 10184 C C . ASP E 1 226 ? -63.232 19.123 -35.799 1.00 140.95 226 ASP E C 1
ATOM 10185 O O . ASP E 1 226 ? -64.222 19.712 -35.372 1.00 144.46 226 ASP E O 1
ATOM 10190 N N . MET E 1 227 ? -62.501 18.306 -35.050 1.00 147.86 227 MET E N 1
ATOM 10191 C CA . MET E 1 227 ? -62.901 17.889 -33.710 1.00 114.19 227 MET E CA 1
ATOM 10192 C C . MET E 1 227 ? -61.628 17.755 -32.867 1.00 144.28 227 MET E C 1
ATOM 10193 O O . MET E 1 227 ? -60.668 17.084 -33.274 1.00 170.11 227 MET E O 1
ATOM 10198 N N . GLN E 1 228 ? -61.606 18.395 -31.700 1.00 146.40 228 GLN E N 1
ATOM 10199 C CA . GLN E 1 228 ? -60.382 18.428 -30.904 1.00 157.91 228 GLN E CA 1
ATOM 10200 C C . GLN E 1 228 ? -60.605 18.859 -29.450 1.00 183.04 228 GLN E C 1
ATOM 10201 O O . GLN E 1 228 ? -61.300 19.833 -29.187 1.00 163.34 228 GLN E O 1
ATOM 10207 N N . ASP E 1 229 ? -59.992 18.130 -28.518 1.00 202.53 229 ASP E N 1
ATOM 10208 C CA . ASP E 1 229 ? -60.033 18.448 -27.081 1.00 195.18 229 ASP E CA 1
ATOM 10209 C C . ASP E 1 229 ? -61.406 18.867 -26.535 1.00 173.44 229 ASP E C 1
ATOM 10210 O O . ASP E 1 229 ? -62.138 18.029 -26.020 1.00 178.38 229 ASP E O 1
ATOM 10215 N N . SER E 1 230 ? -61.752 20.149 -26.638 1.00 160.75 230 SER E N 1
ATOM 10216 C CA . SER E 1 230 ? -63.020 20.636 -26.083 1.00 164.65 230 SER E CA 1
ATOM 10217 C C . SER E 1 230 ? -63.903 21.440 -27.073 1.00 167.75 230 SER E C 1
ATOM 10218 O O . SER E 1 230 ? -64.940 21.986 -26.687 1.00 139.51 230 SER E O 1
ATOM 10221 N N . LYS E 1 231 ? -63.499 21.480 -28.346 1.00 174.29 231 LYS E N 1
ATOM 10222 C CA . LYS E 1 231 ? -64.233 22.186 -29.411 1.00 134.18 231 LYS E CA 1
ATOM 10223 C C . LYS E 1 231 ? -64.468 21.268 -30.611 1.00 130.56 231 LYS E C 1
ATOM 10224 O O . LYS E 1 231 ? -63.639 20.401 -30.914 1.00 166.09 231 LYS E O 1
ATOM 10230 N N . LEU E 1 232 ? -65.593 21.459 -31.290 1.00 123.72 232 LEU E N 1
ATOM 10231 C CA . LEU E 1 232 ? -65.810 20.880 -32.619 1.00 118.32 232 LEU E CA 1
ATOM 10232 C C . LEU E 1 232 ? -66.132 22.001 -33.602 1.00 103.63 232 LEU E C 1
ATOM 10233 O O . LEU E 1 232 ? -66.846 22.939 -33.276 1.00 120.78 232 LEU E O 1
ATOM 10238 N N . VAL E 1 233 ? -65.566 21.917 -34.794 1.00 113.11 233 VAL E N 1
ATOM 10239 C CA . VAL E 1 233 ? -65.633 23.015 -35.753 1.00 123.57 233 VAL E CA 1
ATOM 10240 C C . VAL E 1 233 ? -66.453 22.711 -37.009 1.00 133.31 233 VAL E C 1
ATOM 10241 O O . VAL E 1 233 ? -66.208 21.738 -37.722 1.00 145.65 233 VAL E O 1
ATOM 10245 N N . ILE E 1 234 ? -67.421 23.566 -37.290 1.00 111.86 234 ILE E N 1
ATOM 10246 C CA . ILE E 1 234 ? -68.235 23.398 -38.479 1.00 129.58 234 ILE E CA 1
ATOM 10247 C C . ILE E 1 234 ? -67.936 24.518 -39.475 1.00 127.36 234 ILE E C 1
ATOM 10248 O O . ILE E 1 234 ? -67.680 25.674 -39.089 1.00 107.34 234 ILE E O 1
ATOM 10253 N N . MET E 1 235 ? -67.978 24.182 -40.758 1.00 112.90 235 MET E N 1
ATOM 10254 C CA . MET E 1 235 ? -67.665 25.162 -41.786 1.00 116.65 235 MET E CA 1
ATOM 10255 C C . MET E 1 235 ? -68.837 25.531 -42.676 1.00 131.11 235 MET E C 1
ATOM 10256 O O . MET E 1 235 ? -69.511 24.650 -43.249 1.00 142.19 235 MET E O 1
ATOM 10261 N N . VAL E 1 236 ? -69.074 26.836 -42.803 1.00 126.71 236 VAL E N 1
ATOM 10262 C CA . VAL E 1 236 ? -69.980 27.320 -43.851 1.00 141.59 236 VAL E CA 1
ATOM 10263 C C . VAL E 1 236 ? -69.098 27.962 -44.921 1.00 140.31 236 VAL E C 1
ATOM 10264 O O . VAL E 1 236 ? -68.046 28.543 -44.615 1.00 119.90 236 VAL E O 1
ATOM 10268 N N . TYR E 1 237 ? -69.490 27.816 -46.178 1.00 120.76 237 TYR E N 1
ATOM 10269 C CA . TYR E 1 237 ? -68.702 28.387 -47.263 1.00 120.26 237 TYR E CA 1
ATOM 10270 C C . TYR E 1 237 ? -69.646 28.880 -48.332 1.00 139.91 237 TYR E C 1
ATOM 10271 O O . TYR E 1 237 ? -70.818 28.512 -48.347 1.00 160.41 237 TYR E O 1
ATOM 10280 N N . ALA E 1 238 ? -69.142 29.700 -49.240 1.00 133.46 238 ALA E N 1
ATOM 10281 C CA . ALA E 1 238 ? -70.003 30.273 -50.252 1.00 120.33 238 ALA E CA 1
ATOM 10282 C C . ALA E 1 238 ? -69.203 30.944 -51.354 1.00 135.51 238 ALA E C 1
ATOM 10283 O O . ALA E 1 238 ? -68.388 31.806 -51.070 1.00 137.52 238 ALA E O 1
ATOM 10285 N N . LYS E 1 239 ? -69.437 30.571 -52.610 1.00 143.69 239 LYS E N 1
ATOM 10286 C CA . LYS E 1 239 ? -68.770 31.248 -53.716 1.00 132.32 239 LYS E CA 1
ATOM 10287 C C . LYS E 1 239 ? -69.357 32.654 -53.869 1.00 141.62 239 LYS E C 1
ATOM 10288 O O . LYS E 1 239 ? -70.580 32.809 -54.016 1.00 120.74 239 LYS E O 1
ATOM 10294 N N . THR E 1 240 ? -68.498 33.674 -53.833 1.00 130.58 240 THR E N 1
ATOM 10295 C CA . THR E 1 240 ? -68.954 35.066 -53.953 1.00 140.35 240 THR E CA 1
ATOM 10296 C C . THR E 1 240 ? -68.392 35.783 -55.182 1.00 139.50 240 THR E C 1
ATOM 10297 O O . THR E 1 240 ? -67.428 35.330 -55.769 1.00 127.22 240 THR E O 1
ATOM 10301 N N . GLN E 1 241 ? -69.025 36.894 -55.560 1.00 155.97 241 GLN E N 1
ATOM 10302 C CA . GLN E 1 241 ? -68.553 37.773 -56.631 1.00 154.12 241 GLN E CA 1
ATOM 10303 C C . GLN E 1 241 ? -67.183 38.331 -56.235 1.00 146.77 241 GLN E C 1
ATOM 10304 O O . GLN E 1 241 ? -66.913 38.477 -55.042 1.00 133.49 241 GLN E O 1
ATOM 10310 N N . PRO E 1 242 ? -66.312 38.640 -57.228 1.00 144.76 242 PRO E N 1
ATOM 10311 C CA . PRO E 1 242 ? -64.966 39.148 -56.925 1.00 130.21 242 PRO E CA 1
ATOM 10312 C C . PRO E 1 242 ? -64.924 40.333 -55.959 1.00 154.83 242 PRO E C 1
ATOM 10313 O O . PRO E 1 242 ? -65.592 41.345 -56.185 1.00 150.83 242 PRO E O 1
ATOM 10317 N N . MET E 1 243 ? -64.131 40.166 -54.891 1.00 179.26 243 MET E N 1
ATOM 10318 C CA . MET E 1 243 ? -63.910 41.147 -53.811 1.00 150.78 243 MET E CA 1
ATOM 10319 C C . MET E 1 243 ? -65.003 41.228 -52.725 1.00 140.63 243 MET E C 1
ATOM 10320 O O . MET E 1 243 ? -64.976 42.131 -51.889 1.00 114.42 243 MET E O 1
ATOM 10325 N N . GLN E 1 244 ? -65.941 40.279 -52.730 1.00 134.17 244 GLN E N 1
ATOM 10326 C CA . GLN E 1 244 ? -67.020 40.266 -51.762 1.00 116.39 244 GLN E CA 1
ATOM 10327 C C . GLN E 1 244 ? -66.796 39.272 -50.626 1.00 133.98 244 GLN E C 1
ATOM 10328 O O . GLN E 1 244 ? -67.395 39.399 -49.561 1.00 147.20 244 GLN E O 1
ATOM 10334 N N . LYS E 1 245 ? -65.935 38.290 -50.866 1.00 141.11 245 LYS E N 1
ATOM 10335 C CA . LYS E 1 245 ? -65.500 37.317 -49.855 1.00 142.67 245 LYS E CA 1
ATOM 10336 C C . LYS E 1 245 ? -65.656 37.800 -48.421 1.00 147.30 245 LYS E C 1
ATOM 10337 O O . LYS E 1 245 ? -66.403 37.211 -47.617 1.00 135.99 245 LYS E O 1
ATOM 10343 N N . TRP E 1 246 ? -64.941 38.878 -48.110 1.00 122.01 246 TRP E N 1
ATOM 10344 C CA . TRP E 1 246 ? -64.830 39.350 -46.735 1.00 132.40 246 TRP E CA 1
ATOM 10345 C C . TRP E 1 246 ? -66.114 39.963 -46.196 1.00 136.34 246 TRP E C 1
ATOM 10346 O O . TRP E 1 246 ? -66.451 39.802 -45.023 1.00 153.21 246 TRP E O 1
ATOM 10357 N N . ALA E 1 247 ? -66.837 40.655 -47.061 1.00 128.71 247 ALA E N 1
ATOM 10358 C CA . ALA E 1 247 ? -68.135 41.196 -46.694 1.00 126.79 247 ALA E CA 1
ATOM 10359 C C . ALA E 1 247 ? -69.058 40.070 -46.219 1.00 149.79 247 ALA E C 1
ATOM 10360 O O . ALA E 1 247 ? -69.672 40.140 -45.136 1.00 151.86 247 ALA E O 1
ATOM 10362 N N . VAL E 1 248 ? -69.135 39.028 -47.043 1.00 128.10 248 VAL E N 1
ATOM 10363 C CA . VAL E 1 248 ? -69.912 37.836 -46.736 1.00 122.76 248 VAL E CA 1
ATOM 10364 C C . VAL E 1 248 ? -69.486 37.133 -45.444 1.00 141.03 248 VAL E C 1
ATOM 10365 O O . VAL E 1 248 ? -70.335 36.724 -44.642 1.00 121.81 248 VAL E O 1
ATOM 10369 N N . GLU E 1 249 ? -68.178 36.967 -45.255 1.00 125.41 249 GLU E N 1
ATOM 10370 C CA . GLU E 1 249 ? -67.693 36.336 -44.039 1.00 114.72 249 GLU E CA 1
ATOM 10371 C C . GLU E 1 249 ? -68.085 37.142 -42.813 1.00 125.74 249 GLU E C 1
ATOM 10372 O O . GLU E 1 249 ? -68.473 36.566 -41.804 1.00 123.17 249 GLU E O 1
ATOM 10378 N N . ARG E 1 250 ? -67.978 38.468 -42.902 1.00 124.35 250 ARG E N 1
ATOM 10379 C CA . ARG E 1 250 ? -68.254 39.336 -41.758 1.00 115.07 250 ARG E CA 1
ATOM 10380 C C . ARG E 1 250 ? -69.732 39.308 -41.436 1.00 123.24 250 ARG E C 1
ATOM 10381 O O . ARG E 1 250 ? -70.158 39.361 -40.256 1.00 127.83 250 ARG E O 1
ATOM 10389 N N . ASP E 1 251 ? -70.525 39.212 -42.496 1.00 119.57 251 ASP E N 1
ATOM 10390 C CA . ASP E 1 251 ? -71.963 39.110 -42.333 1.00 133.09 251 ASP E CA 1
ATOM 10391 C C . ASP E 1 251 ? -72.331 37.803 -41.620 1.00 138.04 251 ASP E C 1
ATOM 10392 O O . ASP E 1 251 ? -72.980 37.822 -40.561 1.00 131.25 251 ASP E O 1
ATOM 10397 N N . ILE E 1 252 ? -71.900 36.682 -42.197 1.00 116.19 252 ILE E N 1
ATOM 10398 C CA . ILE E 1 252 ? -72.071 35.372 -41.576 1.00 123.86 252 ILE E CA 1
ATOM 10399 C C . ILE E 1 252 ? -71.609 35.317 -40.104 1.00 130.69 252 ILE E C 1
ATOM 10400 O O . ILE E 1 252 ? -72.251 34.676 -39.274 1.00 122.81 252 ILE E O 1
ATOM 10405 N N . ARG E 1 253 ? -70.498 35.976 -39.774 1.00 129.33 253 ARG E N 1
ATOM 10406 C CA . ARG E 1 253 ? -70.018 35.994 -38.385 1.00 109.26 253 ARG E CA 1
ATOM 10407 C C . ARG E 1 253 ? -70.992 36.735 -37.500 1.00 114.93 253 ARG E C 1
ATOM 10408 O O . ARG E 1 253 ? -71.393 36.214 -36.456 1.00 130.28 253 ARG E O 1
ATOM 10416 N N . TYR E 1 254 ? -71.377 37.944 -37.909 1.00 128.70 254 TYR E N 1
ATOM 10417 C CA . TYR E 1 254 ? -72.413 38.675 -37.171 1.00 133.87 254 TYR E CA 1
ATOM 10418 C C . TYR E 1 254 ? -73.676 37.814 -36.912 1.00 149.22 254 TYR E C 1
ATOM 10419 O O . TYR E 1 254 ? -74.149 37.667 -35.762 1.00 128.71 254 TYR E O 1
ATOM 10428 N N . ARG E 1 255 ? -74.226 37.244 -37.979 1.00 122.66 255 ARG E N 1
ATOM 10429 C CA . ARG E 1 255 ? -75.386 36.385 -37.835 1.00 119.22 255 ARG E CA 1
ATOM 10430 C C . ARG E 1 255 ? -75.165 35.185 -36.914 1.00 129.92 255 ARG E C 1
ATOM 10431 O O . ARG E 1 255 ? -76.073 34.766 -36.203 1.00 126.85 255 ARG E O 1
ATOM 10439 N N . VAL E 1 256 ? -73.963 34.621 -36.938 1.00 130.65 256 VAL E N 1
ATOM 10440 C CA . VAL E 1 256 ? -73.644 33.486 -36.074 1.00 129.05 256 VAL E CA 1
ATOM 10441 C C . VAL E 1 256 ? -73.547 33.861 -34.579 1.00 140.67 256 VAL E C 1
ATOM 10442 O O . VAL E 1 256 ? -73.922 33.066 -33.704 1.00 129.96 256 VAL E O 1
ATOM 10446 N N . LYS E 1 257 ? -73.048 35.065 -34.293 1.00 137.19 257 LYS E N 1
ATOM 10447 C CA . LYS E 1 257 ? -73.069 35.596 -32.934 1.00 91.91 257 LYS E CA 1
ATOM 10448 C C . LYS E 1 257 ? -74.501 35.744 -32.508 1.00 117.60 257 LYS E C 1
ATOM 10449 O O . LYS E 1 257 ? -74.884 35.272 -31.426 1.00 141.17 257 LYS E O 1
ATOM 10455 N N . LYS E 1 258 ? -75.300 36.402 -33.358 1.00 134.96 258 LYS E N 1
ATOM 10456 C CA . LYS E 1 258 ? -76.739 36.580 -33.092 1.00 147.25 258 LYS E CA 1
ATOM 10457 C C . LYS E 1 258 ? -77.438 35.253 -32.768 1.00 150.98 258 LYS E C 1
ATOM 10458 O O . LYS E 1 258 ? -78.201 35.148 -31.810 1.00 137.06 258 LYS E O 1
ATOM 10464 N N . MET E 1 259 ? -77.141 34.235 -33.565 1.00 152.55 259 MET E N 1
ATOM 10465 C CA . MET E 1 259 ? -77.716 32.906 -33.387 1.00 146.77 259 MET E CA 1
ATOM 10466 C C . MET E 1 259 ? -77.209 32.208 -32.109 1.00 128.84 259 MET E C 1
ATOM 10467 O O . MET E 1 259 ? -77.904 31.405 -31.515 1.00 137.63 259 MET E O 1
ATOM 10472 N N . PHE E 1 260 ? -75.990 32.507 -31.692 1.00 142.37 260 PHE E N 1
ATOM 10473 C CA . PHE E 1 260 ? -75.504 32.005 -30.416 1.00 132.88 260 PHE E CA 1
ATOM 10474 C C . PHE E 1 260 ? -76.378 32.596 -29.329 1.00 134.19 260 PHE E C 1
ATOM 10475 O O . PHE E 1 260 ? -76.693 31.935 -28.334 1.00 135.16 260 PHE E O 1
ATOM 10483 N N . ASP E 1 261 ? -76.756 33.858 -29.525 1.00 147.40 261 ASP E N 1
ATOM 10484 C CA . ASP E 1 261 ? -77.537 34.562 -28.519 1.00 141.19 261 ASP E CA 1
ATOM 10485 C C . ASP E 1 261 ? -78.963 34.038 -28.443 1.00 149.00 261 ASP E C 1
ATOM 10486 O O . ASP E 1 261 ? -79.355 33.477 -27.424 1.00 160.60 261 ASP E O 1
ATOM 10491 N N . GLN E 1 262 ? -79.724 34.189 -29.527 1.00 162.50 262 GLN E N 1
ATOM 10492 C CA . GLN E 1 262 ? -81.146 33.816 -29.548 1.00 146.68 262 GLN E CA 1
ATOM 10493 C C . GLN E 1 262 ? -81.397 32.355 -29.215 1.00 147.12 262 GLN E C 1
ATOM 10494 O O . GLN E 1 262 ? -82.154 32.046 -28.303 1.00 177.34 262 GLN E O 1
ATOM 10500 N N . LYS E 1 263 ? -80.769 31.464 -29.970 1.00 145.46 263 LYS E N 1
ATOM 10501 C CA . LYS E 1 263 ? -80.904 30.019 -29.771 1.00 160.00 263 LYS E CA 1
ATOM 10502 C C . LYS E 1 263 ? -80.340 29.521 -28.423 1.00 165.97 263 LYS E C 1
ATOM 10503 O O . LYS E 1 263 ? -80.421 28.334 -28.102 1.00 161.44 263 LYS E O 1
ATOM 10509 N N . ASN E 1 264 ? -79.768 30.429 -27.641 1.00 177.84 264 ASN E N 1
ATOM 10510 C CA . ASN E 1 264 ? -79.123 30.066 -26.380 1.00 173.66 264 ASN E CA 1
ATOM 10511 C C . ASN E 1 264 ? -78.239 28.832 -26.490 1.00 171.22 264 ASN E C 1
ATOM 10512 O O . ASN E 1 264 ? -78.639 27.734 -26.099 1.00 166.90 264 ASN E O 1
ATOM 10517 N N . ILE E 1 265 ? -77.039 29.034 -27.028 1.00 157.85 265 ILE E N 1
ATOM 10518 C CA . ILE E 1 265 ? -76.057 27.970 -27.200 1.00 150.04 265 ILE E CA 1
ATOM 10519 C C . ILE E 1 265 ? -74.733 28.401 -26.546 1.00 144.40 265 ILE E C 1
ATOM 10520 O O . ILE E 1 265 ? -74.339 29.562 -26.652 1.00 146.04 265 ILE E O 1
ATOM 10525 N N . SER E 1 266 ? -74.053 27.480 -25.864 1.00 152.96 266 SER E N 1
ATOM 10526 C CA . SER E 1 266 ? -72.825 27.821 -25.129 1.00 152.63 266 SER E CA 1
ATOM 10527 C C . SER E 1 266 ? -71.687 28.195 -26.073 1.00 137.91 266 SER E C 1
ATOM 10528 O O . SER E 1 266 ? -71.488 27.548 -27.102 1.00 120.05 266 SER E O 1
ATOM 10531 N N . PHE E 1 267 ? -70.936 29.232 -25.712 1.00 151.33 267 PHE E N 1
ATOM 10532 C CA . PHE E 1 267 ? -69.739 29.605 -26.472 1.00 145.53 267 PHE E CA 1
ATOM 10533 C C . PHE E 1 267 ? -68.615 28.581 -26.241 1.00 137.49 267 PHE E C 1
ATOM 10534 O O . PHE E 1 267 ? -68.614 27.853 -25.242 1.00 155.07 267 PHE E O 1
ATOM 10542 N N . PRO E 1 268 ? -67.660 28.512 -27.173 1.00 116.70 268 PRO E N 1
ATOM 10543 C CA . PRO E 1 268 ? -66.625 27.480 -27.117 1.00 135.75 268 PRO E CA 1
ATOM 10544 C C . PRO E 1 268 ? -65.501 27.796 -26.131 1.00 162.10 268 PRO E C 1
ATOM 10545 O O . PRO E 1 268 ? -64.321 27.591 -26.481 1.00 167.83 268 PRO E O 1
ATOM 10549 N N . TYR E 1 269 ? -65.857 28.278 -24.936 1.00 136.52 269 TYR E N 1
ATOM 10550 C CA . TYR E 1 269 ? -64.872 28.625 -23.919 1.00 130.03 269 TYR E CA 1
ATOM 10551 C C . TYR E 1 269 ? -63.924 27.457 -23.631 1.00 147.94 269 TYR E C 1
ATOM 10552 O O . TYR E 1 269 ? -64.392 26.326 -23.433 1.00 143.89 269 TYR E O 1
ATOM 10561 N N . PRO E 1 270 ? -62.596 27.725 -23.580 1.00 141.69 270 PRO E N 1
ATOM 10562 C CA . PRO E 1 270 ? -61.696 26.608 -23.281 1.00 126.06 270 PRO E CA 1
ATOM 10563 C C . PRO E 1 270 ? -62.143 25.969 -21.962 1.00 146.30 270 PRO E C 1
ATOM 10564 O O . PRO E 1 270 ? -62.623 26.664 -21.064 1.00 148.90 270 PRO E O 1
ATOM 10568 N N . GLN E 1 271 ? -62.014 24.655 -21.851 1.00 147.59 271 GLN E N 1
ATOM 10569 C CA . GLN E 1 271 ? -62.664 23.957 -20.757 1.00 109.49 271 GLN E CA 1
ATOM 10570 C C . GLN E 1 271 ? -61.807 22.855 -20.164 1.00 137.36 271 GLN E C 1
ATOM 10571 O O . GLN E 1 271 ? -61.710 21.738 -20.692 1.00 143.52 271 GLN E O 1
ATOM 10577 N N . MET E 1 272 ? -61.166 23.204 -19.060 1.00 151.12 272 MET E N 1
ATOM 10578 C CA . MET E 1 272 ? -60.351 22.283 -18.307 1.00 137.10 272 MET E CA 1
ATOM 10579 C C . MET E 1 272 ? -61.261 21.654 -17.265 1.00 132.64 272 MET E C 1
ATOM 10580 O O . MET E 1 272 ? -62.386 22.100 -17.066 1.00 133.98 272 MET E O 1
ATOM 10585 N N . ASP E 1 273 ? -60.794 20.600 -16.623 1.00 123.11 273 ASP E N 1
ATOM 10586 C CA . ASP E 1 273 ? -61.400 20.182 -15.381 1.00 131.29 273 ASP E CA 1
ATOM 10587 C C . ASP E 1 273 ? -60.311 19.658 -14.446 1.00 140.93 273 ASP E C 1
ATOM 10588 O O . ASP E 1 273 ? -59.423 18.895 -14.853 1.00 133.95 273 ASP E O 1
ATOM 10593 N N . VAL E 1 274 ? -60.373 20.108 -13.197 1.00 130.61 274 VAL E N 1
ATOM 10594 C CA . VAL E 1 274 ? -59.236 20.011 -12.293 1.00 147.64 274 VAL E CA 1
ATOM 10595 C C . VAL E 1 274 ? -59.572 19.185 -11.045 1.00 135.37 274 VAL E C 1
ATOM 10596 O O . VAL E 1 274 ? -60.686 19.265 -10.544 1.00 133.52 274 VAL E O 1
ATOM 10600 N N . ASN E 1 275 ? -58.620 18.377 -10.571 1.00 128.12 275 ASN E N 1
ATOM 10601 C CA . ASN E 1 275 ? -58.765 17.642 -9.310 1.00 143.95 275 ASN E CA 1
ATOM 10602 C C . ASN E 1 275 ? -58.060 18.340 -8.129 1.00 150.73 275 ASN E C 1
ATOM 10603 O O . ASN E 1 275 ? -56.981 18.913 -8.278 1.00 143.77 275 ASN E O 1
ATOM 10608 N N . PHE E 1 276 ? -58.660 18.283 -6.948 1.00 158.29 276 PHE E N 1
ATOM 10609 C CA . PHE E 1 276 ? -58.150 19.042 -5.802 1.00 139.77 276 PHE E CA 1
ATOM 10610 C C . PHE E 1 276 ? -57.499 18.193 -4.701 1.00 159.57 276 PHE E C 1
ATOM 10611 O O . PHE E 1 276 ? -58.000 17.131 -4.328 1.00 166.86 276 PHE E O 1
ATOM 10619 N N . LYS E 1 277 ? -56.384 18.686 -4.175 1.00 157.58 277 LYS E N 1
ATOM 10620 C CA . LYS E 1 277 ? -55.863 18.220 -2.902 1.00 183.14 277 LYS E CA 1
ATOM 10621 C C . LYS E 1 277 ? -55.675 19.480 -2.073 1.00 186.41 277 LYS E C 1
ATOM 10622 O O . LYS E 1 277 ? -55.293 20.509 -2.620 1.00 176.07 277 LYS E O 1
ATOM 10628 N N . ARG E 1 278 ? -55.950 19.427 -0.772 1.00 178.47 278 ARG E N 1
ATOM 10629 C CA . ARG E 1 278 ? -55.436 20.476 0.107 1.00 187.37 278 ARG E CA 1
ATOM 10630 C C . ARG E 1 278 ? -54.279 19.956 0.960 1.00 200.31 278 ARG E C 1
ATOM 10631 O O . ARG E 1 278 ? -54.305 18.810 1.420 1.00 201.69 278 ARG E O 1
ATOM 10639 N N . VAL E 1 279 ? -53.269 20.804 1.159 1.00 190.94 279 VAL E N 1
ATOM 10640 C CA . VAL E 1 279 ? -52.136 20.494 2.037 1.00 199.36 279 VAL E CA 1
ATOM 10641 C C . VAL E 1 279 ? -51.499 21.767 2.598 1.00 178.79 279 VAL E C 1
ATOM 10642 O O . VAL E 1 279 ? -51.894 22.270 3.654 1.00 148.89 279 VAL E O 1
ATOM 10646 N N . TYR F 1 13 ? 21.465 33.025 -92.175 1.00 160.35 13 TYR F N 1
ATOM 10647 C CA . TYR F 1 13 ? 21.820 33.418 -90.809 1.00 204.05 13 TYR F CA 1
ATOM 10648 C C . TYR F 1 13 ? 20.951 34.559 -90.309 1.00 217.23 13 TYR F C 1
ATOM 10649 O O . TYR F 1 13 ? 21.438 35.518 -89.696 1.00 183.32 13 TYR F O 1
ATOM 10658 N N . ASP F 1 14 ? 19.662 34.429 -90.619 1.00 234.89 14 ASP F N 1
ATOM 10659 C CA . ASP F 1 14 ? 18.577 35.240 -90.060 1.00 225.73 14 ASP F CA 1
ATOM 10660 C C . ASP F 1 14 ? 18.717 36.759 -90.138 1.00 234.03 14 ASP F C 1
ATOM 10661 O O . ASP F 1 14 ? 19.698 37.343 -89.656 1.00 227.50 14 ASP F O 1
ATOM 10666 N N . ILE F 1 15 ? 17.710 37.381 -90.750 1.00 235.85 15 ILE F N 1
ATOM 10667 C CA . ILE F 1 15 ? 17.479 38.820 -90.632 1.00 239.60 15 ILE F CA 1
ATOM 10668 C C . ILE F 1 15 ? 16.003 39.080 -90.247 1.00 217.83 15 ILE F C 1
ATOM 10669 O O . ILE F 1 15 ? 15.318 39.913 -90.857 1.00 162.21 15 ILE F O 1
ATOM 10674 N N . LYS F 1 16 ? 15.530 38.335 -89.240 1.00 226.13 16 LYS F N 1
ATOM 10675 C CA . LYS F 1 16 ? 14.216 38.551 -88.609 1.00 171.75 16 LYS F CA 1
ATOM 10676 C C . LYS F 1 16 ? 14.338 39.164 -87.212 1.00 147.93 16 LYS F C 1
ATOM 10677 O O . LYS F 1 16 ? 13.365 39.675 -86.677 1.00 177.07 16 LYS F O 1
ATOM 10683 N N . ALA F 1 17 ? 15.529 39.098 -86.621 1.00 145.10 17 ALA F N 1
ATOM 10684 C CA . ALA F 1 17 ? 15.793 39.746 -85.335 1.00 166.73 17 ALA F CA 1
ATOM 10685 C C . ALA F 1 17 ? 15.426 41.224 -85.426 1.00 195.62 17 ALA F C 1
ATOM 10686 O O . ALA F 1 17 ? 15.157 41.888 -84.417 1.00 210.85 17 ALA F O 1
ATOM 10688 N N . VAL F 1 18 ? 15.412 41.727 -86.654 1.00 184.68 18 VAL F N 1
ATOM 10689 C CA . VAL F 1 18 ? 14.995 43.091 -86.925 1.00 189.24 18 VAL F CA 1
ATOM 10690 C C . VAL F 1 18 ? 13.497 43.261 -86.635 1.00 196.14 18 VAL F C 1
ATOM 10691 O O . VAL F 1 18 ? 13.113 44.121 -85.849 1.00 193.15 18 VAL F O 1
ATOM 10695 N N . LYS F 1 19 ? 12.657 42.427 -87.245 1.00 192.03 19 LYS F N 1
ATOM 10696 C CA . LYS F 1 19 ? 11.214 42.471 -86.986 1.00 180.95 19 LYS F CA 1
ATOM 10697 C C . LYS F 1 19 ? 10.904 42.199 -85.511 1.00 172.42 19 LYS F C 1
ATOM 10698 O O . LYS F 1 19 ? 9.924 42.709 -84.971 1.00 193.95 19 LYS F O 1
ATOM 10704 N N . PHE F 1 20 ? 11.755 41.400 -84.873 1.00 149.73 20 PHE F N 1
ATOM 10705 C CA . PHE F 1 20 ? 11.646 41.083 -83.452 1.00 133.67 20 PHE F CA 1
ATOM 10706 C C . PHE F 1 20 ? 11.862 42.329 -82.583 1.00 153.41 20 PHE F C 1
ATOM 10707 O O . PHE F 1 20 ? 10.968 42.748 -81.842 1.00 193.53 20 PHE F O 1
ATOM 10715 N N . LEU F 1 21 ? 13.038 42.933 -82.680 1.00 145.13 21 LEU F N 1
ATOM 10716 C CA . LEU F 1 21 ? 13.296 44.164 -81.943 1.00 157.43 21 LEU F CA 1
ATOM 10717 C C . LEU F 1 21 ? 12.285 45.257 -82.312 1.00 152.13 21 LEU F C 1
ATOM 10718 O O . LEU F 1 21 ? 11.929 46.087 -81.487 1.00 144.56 21 LEU F O 1
ATOM 10723 N N . LEU F 1 22 ? 11.814 45.241 -83.551 1.00 159.21 22 LEU F N 1
ATOM 10724 C CA . LEU F 1 22 ? 10.785 46.167 -84.008 1.00 165.07 22 LEU F CA 1
ATOM 10725 C C . LEU F 1 22 ? 9.528 45.981 -83.182 1.00 175.78 22 LEU F C 1
ATOM 10726 O O . LEU F 1 22 ? 8.945 46.947 -82.702 1.00 177.58 22 LEU F O 1
ATOM 10731 N N . ASP F 1 23 ? 9.107 44.724 -83.037 1.00 186.30 23 ASP F N 1
ATOM 10732 C CA . ASP F 1 23 ? 7.903 44.377 -82.272 1.00 169.88 23 ASP F CA 1
ATOM 10733 C C . ASP F 1 23 ? 8.015 44.714 -80.787 1.00 161.79 23 ASP F C 1
ATOM 10734 O O . ASP F 1 23 ? 7.248 45.530 -80.286 1.00 189.84 23 ASP F O 1
ATOM 10739 N N . VAL F 1 24 ? 8.965 44.106 -80.080 1.00 130.00 24 VAL F N 1
ATOM 10740 C CA . VAL F 1 24 ? 9.160 44.474 -78.678 1.00 137.54 24 VAL F CA 1
ATOM 10741 C C . VAL F 1 24 ? 9.320 46.006 -78.466 1.00 141.92 24 VAL F C 1
ATOM 10742 O O . VAL F 1 24 ? 8.864 46.556 -77.467 1.00 160.45 24 VAL F O 1
ATOM 10746 N N . LEU F 1 25 ? 9.919 46.703 -79.425 1.00 143.05 25 LEU F N 1
ATOM 10747 C CA . LEU F 1 25 ? 9.945 48.168 -79.384 1.00 149.26 25 LEU F CA 1
ATOM 10748 C C . LEU F 1 25 ? 8.544 48.784 -79.565 1.00 154.23 25 LEU F C 1
ATOM 10749 O O . LEU F 1 25 ? 8.235 49.822 -78.989 1.00 157.56 25 LEU F O 1
ATOM 10754 N N . LYS F 1 26 ? 7.698 48.145 -80.366 1.00 156.74 26 LYS F N 1
ATOM 10755 C CA . LYS F 1 26 ? 6.318 48.600 -80.549 1.00 139.79 26 LYS F CA 1
ATOM 10756 C C . LYS F 1 26 ? 5.501 48.429 -79.273 1.00 146.57 26 LYS F C 1
ATOM 10757 O O . LYS F 1 26 ? 4.787 49.338 -78.880 1.00 158.34 26 LYS F O 1
ATOM 10763 N N . ILE F 1 27 ? 5.593 47.251 -78.652 1.00 138.84 27 ILE F N 1
ATOM 10764 C CA . ILE F 1 27 ? 4.936 46.968 -77.372 1.00 133.80 27 ILE F CA 1
ATOM 10765 C C . ILE F 1 27 ? 5.390 47.944 -76.298 1.00 147.30 27 ILE F C 1
ATOM 10766 O O . ILE F 1 27 ? 4.586 48.437 -75.518 1.00 135.92 27 ILE F O 1
ATOM 10771 N N . LEU F 1 28 ? 6.689 48.212 -76.236 1.00 156.98 28 LEU F N 1
ATOM 10772 C CA . LEU F 1 28 ? 7.178 49.161 -75.235 1.00 126.02 28 LEU F CA 1
ATOM 10773 C C . LEU F 1 28 ? 6.708 50.602 -75.508 1.00 148.78 28 LEU F C 1
ATOM 10774 O O . LEU F 1 28 ? 6.245 51.280 -74.594 1.00 147.46 28 LEU F O 1
ATOM 10779 N N . ILE F 1 29 ? 6.812 51.083 -76.747 1.00 159.90 29 ILE F N 1
ATOM 10780 C CA . ILE F 1 29 ? 6.379 52.459 -76.998 1.00 161.80 29 ILE F CA 1
ATOM 10781 C C . ILE F 1 29 ? 4.868 52.602 -76.822 1.00 154.53 29 ILE F C 1
ATOM 10782 O O . ILE F 1 29 ? 4.385 53.662 -76.417 1.00 149.84 29 ILE F O 1
ATOM 10787 N N . ILE F 1 30 ? 4.118 51.538 -77.107 1.00 166.65 30 ILE F N 1
ATOM 10788 C CA . ILE F 1 30 ? 2.666 51.590 -76.905 1.00 170.36 30 ILE F CA 1
ATOM 10789 C C . ILE F 1 30 ? 2.285 51.537 -75.427 1.00 146.78 30 ILE F C 1
ATOM 10790 O O . ILE F 1 30 ? 1.332 52.201 -75.024 1.00 121.56 30 ILE F O 1
ATOM 10795 N N . ALA F 1 31 ? 3.031 50.774 -74.622 1.00 142.34 31 ALA F N 1
ATOM 10796 C CA . ALA F 1 31 ? 2.785 50.740 -73.167 1.00 145.39 31 ALA F CA 1
ATOM 10797 C C . ALA F 1 31 ? 3.171 52.064 -72.513 1.00 148.17 31 ALA F C 1
ATOM 10798 O O . ALA F 1 31 ? 2.519 52.523 -71.570 1.00 140.70 31 ALA F O 1
ATOM 10800 N N . PHE F 1 32 ? 4.235 52.675 -73.018 1.00 149.17 32 PHE F N 1
ATOM 10801 C CA . PHE F 1 32 ? 4.625 53.985 -72.540 1.00 149.31 32 PHE F CA 1
ATOM 10802 C C . PHE F 1 32 ? 3.531 55.004 -72.891 1.00 163.46 32 PHE F C 1
ATOM 10803 O O . PHE F 1 32 ? 3.033 55.723 -72.011 1.00 164.98 32 PHE F O 1
ATOM 10811 N N . ILE F 1 33 ? 3.136 55.041 -74.165 1.00 151.74 33 ILE F N 1
ATOM 10812 C CA . ILE F 1 33 ? 2.089 55.962 -74.607 1.00 145.64 33 ILE F CA 1
ATOM 10813 C C . ILE F 1 33 ? 0.823 55.790 -73.781 1.00 148.28 33 ILE F C 1
ATOM 10814 O O . ILE F 1 33 ? 0.218 56.770 -73.349 1.00 147.78 33 ILE F O 1
ATOM 10819 N N . GLY F 1 34 ? 0.434 54.538 -73.559 1.00 145.66 34 GLY F N 1
ATOM 10820 C CA . GLY F 1 34 ? -0.756 54.223 -72.785 1.00 112.24 34 GLY F CA 1
ATOM 10821 C C . GLY F 1 34 ? -0.655 54.672 -71.343 1.00 143.48 34 GLY F C 1
ATOM 10822 O O . GLY F 1 34 ? -1.616 55.200 -70.789 1.00 147.21 34 GLY F O 1
ATOM 10823 N N . ILE F 1 35 ? 0.506 54.476 -70.728 1.00 160.52 35 ILE F N 1
ATOM 10824 C CA . ILE F 1 35 ? 0.693 54.940 -69.359 1.00 137.16 35 ILE F CA 1
ATOM 10825 C C . ILE F 1 35 ? 0.615 56.463 -69.242 1.00 140.92 35 ILE F C 1
ATOM 10826 O O . ILE F 1 35 ? -0.125 56.976 -68.415 1.00 163.11 35 ILE F O 1
ATOM 10831 N N . LYS F 1 36 ? 1.360 57.193 -70.065 1.00 154.95 36 LYS F N 1
ATOM 10832 C CA . LYS F 1 36 ? 1.284 58.658 -69.999 1.00 164.57 36 LYS F CA 1
ATOM 10833 C C . LYS F 1 36 ? -0.151 59.146 -70.277 1.00 163.13 36 LYS F C 1
ATOM 10834 O O . LYS F 1 36 ? -0.706 59.947 -69.521 1.00 158.11 36 LYS F O 1
ATOM 10840 N N . PHE F 1 37 ? -0.748 58.639 -71.352 1.00 162.10 37 PHE F N 1
ATOM 10841 C CA . PHE F 1 37 ? -2.138 58.928 -71.720 1.00 158.85 37 PHE F CA 1
ATOM 10842 C C . PHE F 1 37 ? -3.081 58.772 -70.524 1.00 158.35 37 PHE F C 1
ATOM 10843 O O . PHE F 1 37 ? -3.888 59.660 -70.232 1.00 170.62 37 PHE F O 1
ATOM 10851 N N . ALA F 1 38 ? -2.975 57.643 -69.831 1.00 143.20 38 ALA F N 1
ATOM 10852 C CA . ALA F 1 38 ? -3.835 57.387 -68.677 1.00 130.63 38 ALA F CA 1
ATOM 10853 C C . ALA F 1 38 ? -3.537 58.252 -67.439 1.00 154.51 38 ALA F C 1
ATOM 10854 O O . ALA F 1 38 ? -4.453 58.616 -66.713 1.00 135.35 38 ALA F O 1
ATOM 10856 N N . ASP F 1 39 ? -2.272 58.575 -67.178 1.00 171.49 39 ASP F N 1
ATOM 10857 C CA . ASP F 1 39 ? -1.966 59.448 -66.040 1.00 153.87 39 ASP F CA 1
ATOM 10858 C C . ASP F 1 39 ? -2.509 60.850 -66.314 1.00 152.41 39 ASP F C 1
ATOM 10859 O O . ASP F 1 39 ? -2.920 61.567 -65.404 1.00 159.57 39 ASP F O 1
ATOM 10864 N N . PHE F 1 40 ? -2.517 61.223 -67.587 1.00 155.07 40 PHE F N 1
ATOM 10865 C CA . PHE F 1 40 ? -3.149 62.457 -68.022 1.00 159.33 40 PHE F CA 1
ATOM 10866 C C . PHE F 1 40 ? -4.662 62.414 -67.796 1.00 174.12 40 PHE F C 1
ATOM 10867 O O . PHE F 1 40 ? -5.226 63.303 -67.155 1.00 196.28 40 PHE F O 1
ATOM 10875 N N . LEU F 1 41 ? -5.318 61.379 -68.312 1.00 169.26 41 LEU F N 1
ATOM 10876 C CA . LEU F 1 41 ? -6.764 61.237 -68.131 1.00 157.72 41 LEU F CA 1
ATOM 10877 C C . LEU F 1 41 ? -7.210 61.176 -66.665 1.00 166.78 41 LEU F C 1
ATOM 10878 O O . LEU F 1 41 ? -8.269 61.703 -66.312 1.00 167.86 41 LEU F O 1
ATOM 10883 N N . ILE F 1 42 ? -6.405 60.530 -65.823 1.00 172.62 42 ILE F N 1
ATOM 10884 C CA . ILE F 1 42 ? -6.678 60.456 -64.388 1.00 153.14 42 ILE F CA 1
ATOM 10885 C C . ILE F 1 42 ? -6.458 61.801 -63.719 1.00 171.85 42 ILE F C 1
ATOM 10886 O O . ILE F 1 42 ? -7.223 62.199 -62.848 1.00 186.98 42 ILE F O 1
ATOM 10891 N N . TYR F 1 43 ? -5.414 62.511 -64.123 1.00 198.96 43 TYR F N 1
ATOM 10892 C CA . TYR F 1 43 ? -5.213 63.853 -63.597 1.00 206.74 43 TYR F CA 1
ATOM 10893 C C . TYR F 1 43 ? -6.358 64.812 -63.981 1.00 214.18 43 TYR F C 1
ATOM 10894 O O . TYR F 1 43 ? -6.754 65.652 -63.174 1.00 229.51 43 TYR F O 1
ATOM 10903 N N . ARG F 1 44 ? -6.892 64.688 -65.198 1.00 185.62 44 ARG F N 1
ATOM 10904 C CA . ARG F 1 44 ? -8.022 65.525 -65.623 1.00 154.57 44 ARG F CA 1
ATOM 10905 C C . ARG F 1 44 ? -9.336 65.168 -64.925 1.00 181.91 44 ARG F C 1
ATOM 10906 O O . ARG F 1 44 ? -10.001 66.041 -64.348 1.00 204.93 44 ARG F O 1
ATOM 10914 N N . PHE F 1 45 ? -9.717 63.894 -64.975 1.00 194.31 45 PHE F N 1
ATOM 10915 C CA . PHE F 1 45 ? -10.897 63.435 -64.234 1.00 197.51 45 PHE F CA 1
ATOM 10916 C C . PHE F 1 45 ? -10.701 63.722 -62.739 1.00 201.02 45 PHE F C 1
ATOM 10917 O O . PHE F 1 45 ? -11.646 63.642 -61.959 1.00 182.76 45 PHE F O 1
ATOM 10925 N N . TYR F 1 46 ? -9.462 64.048 -62.359 1.00 225.44 46 TYR F N 1
ATOM 10926 C CA . TYR F 1 46 ? -9.118 64.456 -60.990 1.00 224.54 46 TYR F CA 1
ATOM 10927 C C . TYR F 1 46 ? -9.482 65.917 -60.743 1.00 229.85 46 TYR F C 1
ATOM 10928 O O . TYR F 1 46 ? -10.387 66.216 -59.969 1.00 243.19 46 TYR F O 1
ATOM 10937 N N . LYS F 1 47 ? -8.767 66.820 -61.408 1.00 211.91 47 LYS F N 1
ATOM 10938 C CA . LYS F 1 47 ? -8.943 68.258 -61.204 1.00 202.68 47 LYS F CA 1
ATOM 10939 C C . LYS F 1 47 ? -10.332 68.783 -61.558 1.00 212.31 47 LYS F C 1
ATOM 10940 O O . LYS F 1 47 ? -10.787 69.761 -60.970 1.00 218.36 47 LYS F O 1
ATOM 10946 N N . LEU F 1 48 ? -10.998 68.152 -62.523 1.00 217.36 48 LEU F N 1
ATOM 10947 C CA . LEU F 1 48 ? -12.360 68.558 -62.881 1.00 216.28 48 LEU F CA 1
ATOM 10948 C C . LEU F 1 48 ? -13.366 68.237 -61.769 1.00 225.96 48 LEU F C 1
ATOM 10949 O O . LEU F 1 48 ? -14.295 69.007 -61.517 1.00 223.45 48 LEU F O 1
ATOM 10954 N N . TYR F 1 49 ? -13.168 67.096 -61.112 1.00 227.10 49 TYR F N 1
ATOM 10955 C CA . TYR F 1 49 ? -13.996 66.680 -59.981 1.00 228.42 49 TYR F CA 1
ATOM 10956 C C . TYR F 1 49 ? -13.441 67.192 -58.642 1.00 230.81 49 TYR F C 1
ATOM 10957 O O . TYR F 1 49 ? -14.006 66.920 -57.585 1.00 216.40 49 TYR F O 1
ATOM 10966 N N . SER F 1 50 ? -12.330 67.922 -58.689 1.00 244.32 50 SER F N 1
ATOM 10967 C CA . SER F 1 50 ? -11.618 68.325 -57.473 1.00 246.15 50 SER F CA 1
ATOM 10968 C C . SER F 1 50 ? -11.958 69.721 -56.946 1.00 257.94 50 SER F C 1
ATOM 10969 O O . SER F 1 50 ? -11.993 69.935 -55.733 1.00 257.34 50 SER F O 1
ATOM 10972 N N . LYS F 1 51 ? -12.179 70.674 -57.850 1.00 253.71 51 LYS F N 1
ATOM 10973 C CA . LYS F 1 51 ? -12.498 72.043 -57.441 1.00 229.18 51 LYS F CA 1
ATOM 10974 C C . LYS F 1 51 ? -13.989 72.273 -57.222 1.00 237.94 51 LYS F C 1
ATOM 10975 O O . LYS F 1 51 ? -14.376 73.171 -56.474 1.00 232.75 51 LYS F O 1
ATOM 10981 N N . SER F 1 52 ? -14.823 71.463 -57.867 1.00 246.88 52 SER F N 1
ATOM 10982 C CA . SER F 1 52 ? -16.237 71.433 -57.517 1.00 240.84 52 SER F CA 1
ATOM 10983 C C . SER F 1 52 ? -16.427 70.472 -56.334 1.00 264.01 52 SER F C 1
ATOM 10984 O O . SER F 1 52 ? -17.210 69.524 -56.413 1.00 261.81 52 SER F O 1
ATOM 10987 N N . LYS F 1 53 ? -15.698 70.731 -55.243 1.00 271.45 53 LYS F N 1
ATOM 10988 C CA . LYS F 1 53 ? -15.646 69.831 -54.079 1.00 255.56 53 LYS F CA 1
ATOM 10989 C C . LYS F 1 53 ? -16.982 69.642 -53.356 1.00 257.55 53 LYS F C 1
ATOM 10990 O O . LYS F 1 53 ? -17.138 70.047 -52.199 1.00 243.99 53 LYS F O 1
ATOM 10996 N N . ILE F 1 54 ? -17.925 69.004 -54.048 1.00 274.68 54 ILE F N 1
ATOM 10997 C CA . ILE F 1 54 ? -19.270 68.762 -53.532 1.00 271.48 54 ILE F CA 1
ATOM 10998 C C . ILE F 1 54 ? -19.409 67.419 -52.820 1.00 267.32 54 ILE F C 1
ATOM 10999 O O . ILE F 1 54 ? -19.427 67.349 -51.590 1.00 261.15 54 ILE F O 1
ATOM 11004 N N . GLN F 1 55 ? -19.517 66.357 -53.618 1.00 257.90 55 GLN F N 1
ATOM 11005 C CA . GLN F 1 55 ? -19.857 65.022 -53.124 1.00 239.66 55 GLN F CA 1
ATOM 11006 C C . GLN F 1 55 ? -18.722 64.301 -52.377 1.00 233.79 55 GLN F C 1
ATOM 11007 O O . GLN F 1 55 ? -18.972 63.308 -51.695 1.00 230.78 55 GLN F O 1
ATOM 11013 N N . LEU F 1 56 ? -17.488 64.798 -52.492 1.00 218.01 56 LEU F N 1
ATOM 11014 C CA . LEU F 1 56 ? -16.328 64.125 -51.892 1.00 196.42 56 LEU F CA 1
ATOM 11015 C C . LEU F 1 56 ? -15.264 65.071 -51.294 1.00 179.05 56 LEU F C 1
ATOM 11016 O O . LEU F 1 56 ? -14.993 66.136 -51.848 1.00 177.29 56 LEU F O 1
ATOM 11021 N N . PRO F 1 57 ? -14.657 64.674 -50.155 1.00 179.04 57 PRO F N 1
ATOM 11022 C CA . PRO F 1 57 ? -13.462 65.324 -49.584 1.00 181.49 57 PRO F CA 1
ATOM 11023 C C . PRO F 1 57 ? -12.165 64.979 -50.337 1.00 187.82 57 PRO F C 1
ATOM 11024 O O . PRO F 1 57 ? -12.041 63.907 -50.935 1.00 193.55 57 PRO F O 1
ATOM 11028 N N . GLN F 1 58 ? -11.195 65.884 -50.293 1.00 187.12 58 GLN F N 1
ATOM 11029 C CA . GLN F 1 58 ? -9.908 65.642 -50.939 1.00 187.92 58 GLN F CA 1
ATOM 11030 C C . GLN F 1 58 ? -9.045 64.610 -50.193 1.00 187.77 58 GLN F C 1
ATOM 11031 O O . GLN F 1 58 ? -7.840 64.528 -50.414 1.00 194.23 58 GLN F O 1
ATOM 11037 N N . ARG F 1 59 ? -9.654 63.840 -49.298 1.00 171.56 59 ARG F N 1
ATOM 11038 C CA . ARG F 1 59 ? -8.973 62.700 -48.689 1.00 166.88 59 ARG F CA 1
ATOM 11039 C C . ARG F 1 59 ? -9.469 61.440 -49.393 1.00 175.92 59 ARG F C 1
ATOM 11040 O O . ARG F 1 59 ? -8.705 60.503 -49.636 1.00 146.91 59 ARG F O 1
ATOM 11048 N N . LYS F 1 60 ? -10.759 61.436 -49.722 1.00 189.30 60 LYS F N 1
ATOM 11049 C CA . LYS F 1 60 ? -11.375 60.325 -50.437 1.00 188.65 60 LYS F CA 1
ATOM 11050 C C . LYS F 1 60 ? -10.920 60.333 -51.893 1.00 182.70 60 LYS F C 1
ATOM 11051 O O . LYS F 1 60 ? -10.428 59.326 -52.405 1.00 189.09 60 LYS F O 1
ATOM 11057 N N . ILE F 1 61 ? -11.063 61.480 -52.547 1.00 155.34 61 ILE F N 1
ATOM 11058 C CA . ILE F 1 61 ? -10.655 61.609 -53.938 1.00 154.66 61 ILE F CA 1
ATOM 11059 C C . ILE F 1 61 ? -9.186 61.217 -54.143 1.00 163.27 61 ILE F C 1
ATOM 11060 O O . ILE F 1 61 ? -8.807 60.687 -55.180 1.00 162.35 61 ILE F O 1
ATOM 11065 N N . ASP F 1 62 ? -8.360 61.472 -53.141 1.00 176.00 62 ASP F N 1
ATOM 11066 C CA . ASP F 1 62 ? -6.945 61.136 -53.226 1.00 168.89 62 ASP F CA 1
ATOM 11067 C C . ASP F 1 62 ? -6.734 59.637 -53.287 1.00 164.67 62 ASP F C 1
ATOM 11068 O O . ASP F 1 62 ? -6.016 59.136 -54.153 1.00 161.51 62 ASP F O 1
ATOM 11073 N N . THR F 1 63 ? -7.358 58.928 -52.352 1.00 169.06 63 THR F N 1
ATOM 11074 C CA . THR F 1 63 ? -7.192 57.484 -52.233 1.00 173.41 63 THR F CA 1
ATOM 11075 C C . THR F 1 63 ? -7.878 56.738 -53.391 1.00 162.08 63 THR F C 1
ATOM 11076 O O . THR F 1 63 ? -7.420 55.678 -53.851 1.00 142.73 63 THR F O 1
ATOM 11080 N N . LEU F 1 64 ? -8.966 57.325 -53.873 1.00 144.62 64 LEU F N 1
ATOM 11081 C CA . LEU F 1 64 ? -9.707 56.801 -55.007 1.00 136.92 64 LEU F CA 1
ATOM 11082 C C . LEU F 1 64 ? -8.941 57.001 -56.319 1.00 149.52 64 LEU F C 1
ATOM 11083 O O . LEU F 1 64 ? -8.891 56.124 -57.183 1.00 152.67 64 LEU F O 1
ATOM 11088 N N . THR F 1 65 ? -8.338 58.169 -56.463 1.00 144.50 65 THR F N 1
ATOM 11089 C CA . THR F 1 65 ? -7.562 58.485 -57.657 1.00 155.42 65 THR F CA 1
ATOM 11090 C C . THR F 1 65 ? -6.243 57.690 -57.703 1.00 147.59 65 THR F C 1
ATOM 11091 O O . THR F 1 65 ? -5.871 57.133 -58.746 1.00 144.46 65 THR F O 1
ATOM 11095 N N . SER F 1 66 ? -5.553 57.620 -56.568 1.00 133.58 66 SER F N 1
ATOM 11096 C CA . SER F 1 66 ? -4.422 56.712 -56.421 1.00 141.26 66 SER F CA 1
ATOM 11097 C C . SER F 1 66 ? -4.807 55.261 -56.765 1.00 151.51 66 SER F C 1
ATOM 11098 O O . SER F 1 66 ? -4.055 54.545 -57.439 1.00 139.70 66 SER F O 1
ATOM 11101 N N . LEU F 1 67 ? -5.981 54.836 -56.303 1.00 142.83 67 LEU F N 1
ATOM 11102 C CA . LEU F 1 67 ? -6.471 53.495 -56.590 1.00 130.91 67 LEU F CA 1
ATOM 11103 C C . LEU F 1 67 ? -6.676 53.267 -58.115 1.00 142.67 67 LEU F C 1
ATOM 11104 O O . LEU F 1 67 ? -6.224 52.245 -58.681 1.00 100.67 67 LEU F O 1
ATOM 11109 N N . THR F 1 68 ? -7.328 54.225 -58.780 1.00 133.53 68 THR F N 1
ATOM 11110 C CA . THR F 1 68 ? -7.516 54.155 -60.231 1.00 116.03 68 THR F CA 1
ATOM 11111 C C . THR F 1 68 ? -6.181 54.027 -60.950 1.00 147.00 68 THR F C 1
ATOM 11112 O O . THR F 1 68 ? -5.995 53.144 -61.807 1.00 128.42 68 THR F O 1
ATOM 11116 N N . LYS F 1 69 ? -5.256 54.923 -60.593 1.00 155.25 69 LYS F N 1
ATOM 11117 C CA . LYS F 1 69 ? -3.925 54.973 -61.203 1.00 130.98 69 LYS F CA 1
ATOM 11118 C C . LYS F 1 69 ? -3.184 53.643 -61.055 1.00 135.07 69 LYS F C 1
ATOM 11119 O O . LYS F 1 69 ? -2.669 53.111 -62.040 1.00 141.13 69 LYS F O 1
ATOM 11125 N N . ASN F 1 70 ? -3.144 53.091 -59.843 1.00 119.36 70 ASN F N 1
ATOM 11126 C CA . ASN F 1 70 ? -2.529 51.775 -59.647 1.00 129.26 70 ASN F CA 1
ATOM 11127 C C . ASN F 1 70 ? -3.178 50.644 -60.451 1.00 136.66 70 ASN F C 1
ATOM 11128 O O . ASN F 1 70 ? -2.485 49.758 -60.972 1.00 131.40 70 ASN F O 1
ATOM 11133 N N . ALA F 1 71 ? -4.504 50.661 -60.550 1.00 128.68 71 ALA F N 1
ATOM 11134 C CA . ALA F 1 71 ? -5.176 49.645 -61.345 1.00 109.40 71 ALA F CA 1
ATOM 11135 C C . ALA F 1 71 ? -4.743 49.734 -62.814 1.00 129.41 71 ALA F C 1
ATOM 11136 O O . ALA F 1 71 ? -4.421 48.731 -63.460 1.00 121.27 71 ALA F O 1
ATOM 11138 N N . VAL F 1 72 ? -4.723 50.942 -63.349 1.00 100.22 72 VAL F N 1
ATOM 11139 C CA . VAL F 1 72 ? -4.315 51.092 -64.733 1.00 125.19 72 VAL F CA 1
ATOM 11140 C C . VAL F 1 72 ? -2.831 50.727 -64.980 1.00 144.73 72 VAL F C 1
ATOM 11141 O O . VAL F 1 72 ? -2.486 50.083 -65.986 1.00 131.54 72 VAL F O 1
ATOM 11145 N N . ARG F 1 73 ? -1.958 51.101 -64.051 1.00 137.05 73 ARG F N 1
ATOM 11146 C CA . ARG F 1 73 ? -0.573 50.654 -64.137 1.00 114.81 73 ARG F CA 1
ATOM 11147 C C . ARG F 1 73 ? -0.514 49.121 -64.164 1.00 115.87 73 ARG F C 1
ATOM 11148 O O . ARG F 1 73 ? 0.048 48.560 -65.092 1.00 113.87 73 ARG F O 1
ATOM 11156 N N . TYR F 1 74 ? -1.118 48.434 -63.192 1.00 116.95 74 TYR F N 1
ATOM 11157 C CA . TYR F 1 74 ? -1.044 46.961 -63.185 1.00 122.36 74 TYR F CA 1
ATOM 11158 C C . TYR F 1 74 ? -1.655 46.283 -64.425 1.00 122.83 74 TYR F C 1
ATOM 11159 O O . TYR F 1 74 ? -1.117 45.291 -64.923 1.00 121.02 74 TYR F O 1
ATOM 11168 N N . ILE F 1 75 ? -2.762 46.810 -64.937 1.00 125.34 75 ILE F N 1
ATOM 11169 C CA . ILE F 1 75 ? -3.313 46.257 -66.170 1.00 127.09 75 ILE F CA 1
ATOM 11170 C C . ILE F 1 75 ? -2.349 46.422 -67.345 1.00 142.33 75 ILE F C 1
ATOM 11171 O O . ILE F 1 75 ? -2.094 45.461 -68.089 1.00 122.66 75 ILE F O 1
ATOM 11176 N N . ILE F 1 76 ? -1.814 47.635 -67.506 1.00 100.85 76 ILE F N 1
ATOM 11177 C CA . ILE F 1 76 ? -0.861 47.903 -68.573 1.00 91.45 76 ILE F CA 1
ATOM 11178 C C . ILE F 1 76 ? 0.415 47.033 -68.479 1.00 124.34 76 ILE F C 1
ATOM 11179 O O . ILE F 1 76 ? 0.878 46.480 -69.490 1.00 116.30 76 ILE F O 1
ATOM 11184 N N . TYR F 1 77 ? 0.975 46.901 -67.276 1.00 123.55 77 TYR F N 1
ATOM 11185 C CA . TYR F 1 77 ? 2.053 45.942 -67.039 1.00 107.61 77 TYR F CA 1
ATOM 11186 C C . TYR F 1 77 ? 1.666 44.547 -67.509 1.00 113.15 77 TYR F C 1
ATOM 11187 O O . TYR F 1 77 ? 2.370 43.960 -68.304 1.00 111.36 77 TYR F O 1
ATOM 11196 N N . PHE F 1 78 ? 0.549 44.012 -67.023 1.00 115.33 78 PHE F N 1
ATOM 11197 C CA . PHE F 1 78 ? 0.143 42.661 -67.418 1.00 107.44 78 PHE F CA 1
ATOM 11198 C C . PHE F 1 78 ? 0.017 42.498 -68.936 1.00 134.06 78 PHE F C 1
ATOM 11199 O O . PHE F 1 78 ? 0.423 41.476 -69.502 1.00 123.34 78 PHE F O 1
ATOM 11207 N N . LEU F 1 79 ? -0.536 43.500 -69.606 1.00 131.54 79 LEU F N 1
ATOM 11208 C CA . LEU F 1 79 ? -0.635 43.426 -71.059 1.00 128.68 79 LEU F CA 1
ATOM 11209 C C . LEU F 1 79 ? 0.720 43.420 -71.767 1.00 129.01 79 LEU F C 1
ATOM 11210 O O . LEU F 1 79 ? 1.024 42.473 -72.504 1.00 131.75 79 LEU F O 1
ATOM 11215 N N . ALA F 1 80 ? 1.535 44.454 -71.545 1.00 117.90 80 ALA F N 1
ATOM 11216 C CA . ALA F 1 80 ? 2.876 44.506 -72.150 1.00 121.62 80 ALA F CA 1
ATOM 11217 C C . ALA F 1 80 ? 3.647 43.212 -71.905 1.00 126.10 80 ALA F C 1
ATOM 11218 O O . ALA F 1 80 ? 4.221 42.618 -72.821 1.00 123.60 80 ALA F O 1
ATOM 11220 N N . GLY F 1 81 ? 3.643 42.790 -70.648 1.00 110.88 81 GLY F N 1
ATOM 11221 C CA . GLY F 1 81 ? 4.280 41.566 -70.229 1.00 96.01 81 GLY F CA 1
ATOM 11222 C C . GLY F 1 81 ? 3.802 40.345 -70.974 1.00 108.06 81 GLY F C 1
ATOM 11223 O O . GLY F 1 81 ? 4.621 39.583 -71.461 1.00 130.88 81 GLY F O 1
ATOM 11224 N N . ALA F 1 82 ? 2.493 40.135 -71.073 1.00 103.80 82 ALA F N 1
ATOM 11225 C CA . ALA F 1 82 ? 2.018 38.910 -71.722 1.00 124.19 82 ALA F CA 1
ATOM 11226 C C . ALA F 1 82 ? 2.272 38.933 -73.225 1.00 132.16 82 ALA F C 1
ATOM 11227 O O . ALA F 1 82 ? 2.436 37.880 -73.847 1.00 147.18 82 ALA F O 1
ATOM 11229 N N . SER F 1 83 ? 2.326 40.134 -73.799 1.00 110.72 83 SER F N 1
ATOM 11230 C CA . SER F 1 83 ? 2.643 40.286 -75.218 1.00 126.86 83 SER F CA 1
ATOM 11231 C C . SER F 1 83 ? 4.112 39.964 -75.510 1.00 152.53 83 SER F C 1
ATOM 11232 O O . SER F 1 83 ? 4.438 39.216 -76.459 1.00 154.93 83 SER F O 1
ATOM 11235 N N . ILE F 1 84 ? 4.997 40.523 -74.689 1.00 144.13 84 ILE F N 1
ATOM 11236 C CA . ILE F 1 84 ? 6.411 40.196 -74.774 1.00 124.50 84 ILE F CA 1
ATOM 11237 C C . ILE F 1 84 ? 6.665 38.714 -74.484 1.00 103.80 84 ILE F C 1
ATOM 11238 O O . ILE F 1 84 ? 7.536 38.111 -75.084 1.00 128.50 84 ILE F O 1
ATOM 11243 N N . LEU F 1 85 ? 5.892 38.123 -73.581 1.00 114.69 85 LEU F N 1
ATOM 11244 C CA . LEU F 1 85 ? 5.990 36.683 -73.313 1.00 126.66 85 LEU F CA 1
ATOM 11245 C C . LEU F 1 85 ? 5.551 35.881 -74.509 1.00 114.34 85 LEU F C 1
ATOM 11246 O O . LEU F 1 85 ? 6.043 34.794 -74.748 1.00 117.53 85 LEU F O 1
ATOM 11251 N N . LYS F 1 86 ? 4.585 36.413 -75.243 1.00 140.93 86 LYS F N 1
ATOM 11252 C CA . LYS F 1 86 ? 4.117 35.766 -76.458 1.00 130.61 86 LYS F CA 1
ATOM 11253 C C . LYS F 1 86 ? 5.247 35.749 -77.453 1.00 135.36 86 LYS F C 1
ATOM 11254 O O . LYS F 1 86 ? 5.401 34.774 -78.187 1.00 118.17 86 LYS F O 1
ATOM 11260 N N . LEU F 1 87 ? 6.026 36.838 -77.467 1.00 138.14 87 LEU F N 1
ATOM 11261 C CA . LEU F 1 87 ? 7.166 36.983 -78.388 1.00 125.32 87 LEU F CA 1
ATOM 11262 C C . LEU F 1 87 ? 8.319 35.984 -78.179 1.00 123.17 87 LEU F C 1
ATOM 11263 O O . LEU F 1 87 ? 9.017 35.637 -79.126 1.00 146.05 87 LEU F O 1
ATOM 11268 N N . PHE F 1 88 ? 8.520 35.539 -76.943 1.00 114.17 88 PHE F N 1
ATOM 11269 C CA . PHE F 1 88 ? 9.554 34.545 -76.626 1.00 130.01 88 PHE F CA 1
ATOM 11270 C C . PHE F 1 88 ? 8.982 33.146 -76.706 1.00 126.82 88 PHE F C 1
ATOM 11271 O O . PHE F 1 88 ? 9.506 32.219 -76.076 1.00 147.11 88 PHE F O 1
ATOM 11279 N N . ASN F 1 89 ? 7.898 33.016 -77.470 1.00 103.81 89 ASN F N 1
ATOM 11280 C CA . ASN F 1 89 ? 7.221 31.733 -77.696 1.00 134.96 89 ASN F CA 1
ATOM 11281 C C . ASN F 1 89 ? 6.517 31.054 -76.508 1.00 147.64 89 ASN F C 1
ATOM 11282 O O . ASN F 1 89 ? 6.439 29.818 -76.452 1.00 134.99 89 ASN F O 1
ATOM 11287 N N . ILE F 1 90 ? 6.018 31.865 -75.569 1.00 158.46 90 ILE F N 1
ATOM 11288 C CA . ILE F 1 90 ? 5.146 31.384 -74.500 1.00 118.02 90 ILE F CA 1
ATOM 11289 C C . ILE F 1 90 ? 3.738 31.316 -75.071 1.00 130.61 90 ILE F C 1
ATOM 11290 O O . ILE F 1 90 ? 3.317 32.220 -75.800 1.00 137.75 90 ILE F O 1
ATOM 11295 N N . ASP F 1 91 ? 3.016 30.249 -74.741 1.00 115.97 91 ASP F N 1
ATOM 11296 C CA . ASP F 1 91 ? 1.660 30.015 -75.245 1.00 107.89 91 ASP F CA 1
ATOM 11297 C C . ASP F 1 91 ? 0.601 30.877 -74.554 1.00 132.88 91 ASP F C 1
ATOM 11298 O O . ASP F 1 91 ? 0.499 30.875 -73.333 1.00 136.03 91 ASP F O 1
ATOM 11303 N N . MET F 1 92 ? -0.210 31.590 -75.335 1.00 137.72 92 MET F N 1
ATOM 11304 C CA . MET F 1 92 ? -1.232 32.487 -74.767 1.00 123.25 92 MET F CA 1
ATOM 11305 C C . MET F 1 92 ? -2.489 31.817 -74.191 1.00 123.95 92 MET F C 1
ATOM 11306 O O . MET F 1 92 ? -3.247 32.448 -73.460 1.00 153.53 92 MET F O 1
ATOM 11311 N N . THR F 1 93 ? -2.706 30.549 -74.509 1.00 112.52 93 THR F N 1
ATOM 11312 C CA . THR F 1 93 ? -3.793 29.780 -73.893 1.00 119.62 93 THR F CA 1
ATOM 11313 C C . THR F 1 93 ? -3.487 29.319 -72.452 1.00 136.15 93 THR F C 1
ATOM 11314 O O . THR F 1 93 ? -4.382 29.282 -71.604 1.00 165.72 93 THR F O 1
ATOM 11318 N N . SER F 1 94 ? -2.230 28.971 -72.181 1.00 135.63 94 SER F N 1
ATOM 11319 C CA . SER F 1 94 ? -1.790 28.642 -70.826 1.00 130.46 94 SER F CA 1
ATOM 11320 C C . SER F 1 94 ? -1.718 29.904 -69.973 1.00 134.54 94 SER F C 1
ATOM 11321 O O . SER F 1 94 ? -2.126 29.915 -68.799 1.00 152.90 94 SER F O 1
ATOM 11324 N N . LEU F 1 95 ? -1.207 30.967 -70.588 1.00 126.22 95 LEU F N 1
ATOM 11325 C CA . LEU F 1 95 ? -1.221 32.303 -70.015 1.00 110.42 95 LEU F CA 1
ATOM 11326 C C . LEU F 1 95 ? -2.647 32.724 -69.685 1.00 112.70 95 LEU F C 1
ATOM 11327 O O . LEU F 1 95 ? -2.897 33.379 -68.665 1.00 124.54 95 LEU F O 1
ATOM 11332 N N . LEU F 1 96 ? -3.583 32.347 -70.553 1.00 125.59 96 LEU F N 1
ATOM 11333 C CA . LEU F 1 96 ? -5.011 32.579 -70.305 1.00 128.56 96 LEU F CA 1
ATOM 11334 C C . LEU F 1 96 ? -5.621 31.758 -69.154 1.00 111.59 96 LEU F C 1
ATOM 11335 O O . LEU F 1 96 ? -6.404 32.290 -68.375 1.00 120.43 96 LEU F O 1
ATOM 11340 N N . ALA F 1 97 ? -5.283 30.471 -69.063 1.00 119.48 97 ALA F N 1
ATOM 11341 C CA . ALA F 1 97 ? -5.725 29.642 -67.937 1.00 116.72 97 ALA F CA 1
ATOM 11342 C C . ALA F 1 97 ? -5.039 29.998 -66.608 1.00 113.71 97 ALA F C 1
ATOM 11343 O O . ALA F 1 97 ? -5.457 29.521 -65.556 1.00 131.81 97 ALA F O 1
ATOM 11345 N N . VAL F 1 98 ? -3.998 30.825 -66.646 1.00 85.92 98 VAL F N 1
ATOM 11346 C CA . VAL F 1 98 ? -3.483 31.417 -65.410 1.00 104.60 98 VAL F CA 1
ATOM 11347 C C . VAL F 1 98 ? -4.128 32.787 -65.066 1.00 119.54 98 VAL F C 1
ATOM 11348 O O . VAL F 1 98 ? -4.617 32.986 -63.949 1.00 138.75 98 VAL F O 1
ATOM 11352 N N . ALA F 1 99 ? -4.150 33.715 -66.018 1.00 94.75 99 ALA F N 1
ATOM 11353 C CA . ALA F 1 99 ? -4.773 35.021 -65.797 1.00 102.82 99 ALA F CA 1
ATOM 11354 C C . ALA F 1 99 ? -6.276 34.921 -65.530 1.00 114.27 99 ALA F C 1
ATOM 11355 O O . ALA F 1 99 ? -6.889 35.816 -64.933 1.00 128.94 99 ALA F O 1
ATOM 11357 N N . GLY F 1 100 ? -6.867 33.824 -65.979 1.00 103.80 100 GLY F N 1
ATOM 11358 C CA . GLY F 1 100 ? -8.290 33.598 -65.847 1.00 84.24 100 GLY F CA 1
ATOM 11359 C C . GLY F 1 100 ? -8.735 33.282 -64.448 1.00 106.73 100 GLY F C 1
ATOM 11360 O O . GLY F 1 100 ? -9.913 33.332 -64.140 1.00 138.42 100 GLY F O 1
ATOM 11361 N N . ILE F 1 101 ? -7.794 32.932 -63.595 1.00 104.77 101 ILE F N 1
ATOM 11362 C CA . ILE F 1 101 ? -8.098 32.790 -62.188 1.00 123.60 101 ILE F CA 1
ATOM 11363 C C . ILE F 1 101 ? -8.533 34.148 -61.629 1.00 125.61 101 ILE F C 1
ATOM 11364 O O . ILE F 1 101 ? -9.501 34.250 -60.875 1.00 142.11 101 ILE F O 1
ATOM 11369 N N . GLY F 1 102 ? -7.826 35.194 -62.033 1.00 97.80 102 GLY F N 1
ATOM 11370 C CA . GLY F 1 102 ? -8.144 36.551 -61.639 1.00 99.98 102 GLY F CA 1
ATOM 11371 C C . GLY F 1 102 ? -9.334 37.101 -62.405 1.00 135.53 102 GLY F C 1
ATOM 11372 O O . GLY F 1 102 ? -10.167 37.818 -61.831 1.00 148.55 102 GLY F O 1
ATOM 11373 N N . SER F 1 103 ? -9.431 36.771 -63.694 1.00 123.52 103 SER F N 1
ATOM 11374 C CA . SER F 1 103 ? -10.630 37.134 -64.460 1.00 112.30 103 SER F CA 1
ATOM 11375 C C . SER F 1 103 ? -11.895 36.643 -63.772 1.00 117.70 103 SER F C 1
ATOM 11376 O O . SER F 1 103 ? -12.854 37.380 -63.625 1.00 140.63 103 SER F O 1
ATOM 11379 N N . LEU F 1 104 ? -11.881 35.381 -63.366 1.00 112.58 104 LEU F N 1
ATOM 11380 C CA . LEU F 1 104 ? -13.005 34.766 -62.671 1.00 95.64 104 LEU F CA 1
ATOM 11381 C C . LEU F 1 104 ? -13.220 35.330 -61.274 1.00 118.59 104 LEU F C 1
ATOM 11382 O O . LEU F 1 104 ? -14.316 35.790 -60.974 1.00 132.48 104 LEU F O 1
ATOM 11387 N N . ALA F 1 105 ? -12.204 35.296 -60.411 1.00 113.53 105 ALA F N 1
ATOM 11388 C CA . ALA F 1 105 ? -12.383 35.806 -59.049 1.00 108.26 105 ALA F CA 1
ATOM 11389 C C . ALA F 1 105 ? -12.893 37.249 -59.030 1.00 124.52 105 ALA F C 1
ATOM 11390 O O . ALA F 1 105 ? -13.879 37.547 -58.370 1.00 128.30 105 ALA F O 1
ATOM 11392 N N . ILE F 1 106 ? -12.238 38.146 -59.755 1.00 113.05 106 ILE F N 1
ATOM 11393 C CA . ILE F 1 106 ? -12.669 39.531 -59.763 1.00 86.95 106 ILE F CA 1
ATOM 11394 C C . ILE F 1 106 ? -13.979 39.704 -60.503 1.00 112.86 106 ILE F C 1
ATOM 11395 O O . ILE F 1 106 ? -14.919 40.288 -59.971 1.00 128.64 106 ILE F O 1
ATOM 11400 N N . GLY F 1 107 ? -14.045 39.198 -61.731 1.00 96.35 107 GLY F N 1
ATOM 11401 C CA . GLY F 1 107 ? -15.272 39.259 -62.514 1.00 110.23 107 GLY F CA 1
ATOM 11402 C C . GLY F 1 107 ? -16.555 38.857 -61.787 1.00 103.85 107 GLY F C 1
ATOM 11403 O O . GLY F 1 107 ? -17.591 39.501 -61.962 1.00 111.99 107 GLY F O 1
ATOM 11404 N N . PHE F 1 108 ? -16.491 37.799 -60.977 1.00 100.20 108 PHE F N 1
ATOM 11405 C CA . PHE F 1 108 ? -17.631 37.370 -60.145 1.00 108.56 108 PHE F CA 1
ATOM 11406 C C . PHE F 1 108 ? -17.784 38.025 -58.765 1.00 122.66 108 PHE F C 1
ATOM 11407 O O . PHE F 1 108 ? -18.896 38.210 -58.295 1.00 149.80 108 PHE F O 1
ATOM 11415 N N . GLY F 1 109 ? -16.691 38.324 -58.089 1.00 101.45 109 GLY F N 1
ATOM 11416 C CA . GLY F 1 109 ? -16.791 39.067 -56.855 1.00 109.83 109 GLY F CA 1
ATOM 11417 C C . GLY F 1 109 ? -17.345 40.464 -57.065 1.00 118.90 109 GLY F C 1
ATOM 11418 O O . GLY F 1 109 ? -17.905 41.051 -56.149 1.00 141.98 109 GLY F O 1
ATOM 11419 N N . ALA F 1 110 ? -17.191 40.997 -58.271 1.00 95.00 110 ALA F N 1
ATOM 11420 C CA . ALA F 1 110 ? -17.695 42.328 -58.597 1.00 109.93 110 ALA F CA 1
ATOM 11421 C C . ALA F 1 110 ? -19.173 42.354 -59.017 1.00 130.96 110 ALA F C 1
ATOM 11422 O O . ALA F 1 110 ? -19.784 43.421 -59.168 1.00 155.59 110 ALA F O 1
ATOM 11424 N N . GLN F 1 111 ? -19.748 41.181 -59.219 1.00 126.12 111 GLN F N 1
ATOM 11425 C CA . GLN F 1 111 ? -21.097 41.123 -59.739 1.00 130.45 111 GLN F CA 1
ATOM 11426 C C . GLN F 1 111 ? -22.108 41.674 -58.755 1.00 125.81 111 GLN F C 1
ATOM 11427 O O . GLN F 1 111 ? -23.143 42.191 -59.167 1.00 153.69 111 GLN F O 1
ATOM 11433 N N . ASN F 1 112 ? -21.822 41.589 -57.462 1.00 137.10 112 ASN F N 1
ATOM 11434 C CA . ASN F 1 112 ? -22.707 42.238 -56.494 1.00 141.58 112 ASN F CA 1
ATOM 11435 C C . ASN F 1 112 ? -22.687 43.757 -56.619 1.00 132.60 112 ASN F C 1
ATOM 11436 O O . ASN F 1 112 ? -23.729 44.391 -56.640 1.00 102.63 112 ASN F O 1
ATOM 11441 N N . LEU F 1 113 ? -21.499 44.328 -56.734 1.00 123.63 113 LEU F N 1
ATOM 11442 C CA . LEU F 1 113 ? -21.360 45.742 -57.025 1.00 98.40 113 LEU F CA 1
ATOM 11443 C C . LEU F 1 113 ? -22.221 46.169 -58.235 1.00 122.15 113 LEU F C 1
ATOM 11444 O O . LEU F 1 113 ? -22.943 47.178 -58.176 1.00 128.92 113 LEU F O 1
ATOM 11449 N N . VAL F 1 114 ? -22.148 45.402 -59.328 1.00 113.71 114 VAL F N 1
ATOM 11450 C CA . VAL F 1 114 ? -22.913 45.710 -60.537 1.00 111.50 114 VAL F CA 1
ATOM 11451 C C . VAL F 1 114 ? -24.415 45.581 -60.299 1.00 118.32 114 VAL F C 1
ATOM 11452 O O . VAL F 1 114 ? -25.209 46.388 -60.782 1.00 127.17 114 VAL F O 1
ATOM 11456 N N . LYS F 1 115 ? -24.801 44.562 -59.543 1.00 116.45 115 LYS F N 1
ATOM 11457 C CA . LYS F 1 115 ? -26.205 44.335 -59.183 1.00 121.08 115 LYS F CA 1
ATOM 11458 C C . LYS F 1 115 ? -26.788 45.494 -58.359 1.00 123.14 115 LYS F C 1
ATOM 11459 O O . LYS F 1 115 ? -27.927 45.933 -58.589 1.00 114.70 115 LYS F O 1
ATOM 11465 N N . ASP F 1 116 ? -25.992 45.968 -57.396 1.00 109.05 116 ASP F N 1
ATOM 11466 C CA . ASP F 1 116 ? -26.320 47.137 -56.583 1.00 111.22 116 ASP F CA 1
ATOM 11467 C C . ASP F 1 116 ? -26.541 48.291 -57.504 1.00 112.43 116 ASP F C 1
ATOM 11468 O O . ASP F 1 116 ? -27.586 48.912 -57.465 1.00 155.53 116 ASP F O 1
ATOM 11473 N N . MET F 1 117 ? -25.565 48.586 -58.347 1.00 101.87 117 MET F N 1
ATOM 11474 C CA . MET F 1 117 ? -25.722 49.744 -59.221 1.00 122.95 117 MET F CA 1
ATOM 11475 C C . MET F 1 117 ? -26.963 49.683 -60.118 1.00 120.00 117 MET F C 1
ATOM 11476 O O . MET F 1 117 ? -27.691 50.669 -60.223 1.00 101.87 117 MET F O 1
ATOM 11481 N N . ILE F 1 118 ? -27.223 48.536 -60.740 1.00 88.06 118 ILE F N 1
ATOM 11482 C CA . ILE F 1 118 ? -28.399 48.423 -61.599 1.00 94.33 118 ILE F CA 1
ATOM 11483 C C . ILE F 1 118 ? -29.689 48.643 -60.807 1.00 115.14 118 ILE F C 1
ATOM 11484 O O . ILE F 1 118 ? -30.557 49.460 -61.174 1.00 104.97 118 ILE F O 1
ATOM 11489 N N . SER F 1 119 ? -29.800 47.924 -59.697 1.00 131.45 119 SER F N 1
ATOM 11490 C CA . SER F 1 119 ? -30.957 48.072 -58.820 1.00 135.78 119 SER F CA 1
ATOM 11491 C C . SER F 1 119 ? -31.175 49.515 -58.376 1.00 140.49 119 SER F C 1
ATOM 11492 O O . SER F 1 119 ? -32.270 50.057 -58.509 1.00 116.54 119 SER F O 1
ATOM 11495 N N . GLY F 1 120 ? -30.127 50.124 -57.837 1.00 130.97 120 GLY F N 1
ATOM 11496 C CA . GLY F 1 120 ? -30.166 51.510 -57.418 1.00 120.45 120 GLY F CA 1
ATOM 11497 C C . GLY F 1 120 ? -30.604 52.427 -58.537 1.00 135.62 120 GLY F C 1
ATOM 11498 O O . GLY F 1 120 ? -31.459 53.297 -58.329 1.00 134.91 120 GLY F O 1
ATOM 11499 N N . PHE F 1 121 ? -30.035 52.236 -59.727 1.00 114.19 121 PHE F N 1
ATOM 11500 C CA . PHE F 1 121 ? -30.487 53.011 -60.879 1.00 117.96 121 PHE F CA 1
ATOM 11501 C C . PHE F 1 121 ? -32.004 52.937 -61.068 1.00 132.68 121 PHE F C 1
ATOM 11502 O O . PHE F 1 121 ? -32.658 53.952 -61.309 1.00 130.31 121 PHE F O 1
ATOM 11510 N N . PHE F 1 122 ? -32.574 51.740 -60.981 1.00 131.55 122 PHE F N 1
ATOM 11511 C CA . PHE F 1 122 ? -34.025 51.650 -61.129 1.00 96.91 122 PHE F CA 1
ATOM 11512 C C . PHE F 1 122 ? -34.832 52.220 -59.957 1.00 118.88 122 PHE F C 1
ATOM 11513 O O . PHE F 1 122 ? -35.925 52.745 -60.152 1.00 119.59 122 PHE F O 1
ATOM 11521 N N . ILE F 1 123 ? -34.308 52.110 -58.742 1.00 127.96 123 ILE F N 1
ATOM 11522 C CA . ILE F 1 123 ? -34.969 52.714 -57.583 1.00 125.58 123 ILE F CA 1
ATOM 11523 C C . ILE F 1 123 ? -35.086 54.224 -57.766 1.00 121.60 123 ILE F C 1
ATOM 11524 O O . ILE F 1 123 ? -36.166 54.777 -57.653 1.00 119.00 123 ILE F O 1
ATOM 11529 N N . ILE F 1 124 ? -33.964 54.879 -58.051 1.00 130.17 124 ILE F N 1
ATOM 11530 C CA . ILE F 1 124 ? -33.929 56.322 -58.310 1.00 123.49 124 ILE F CA 1
ATOM 11531 C C . ILE F 1 124 ? -34.797 56.735 -59.507 1.00 131.44 124 ILE F C 1
ATOM 11532 O O . ILE F 1 124 ? -35.527 57.721 -59.436 1.00 139.14 124 ILE F O 1
ATOM 11537 N N . PHE F 1 125 ? -34.693 55.978 -60.604 1.00 135.37 125 PHE F N 1
ATOM 11538 C CA . PHE F 1 125 ? -35.306 56.312 -61.904 1.00 127.89 125 PHE F CA 1
ATOM 11539 C C . PHE F 1 125 ? -36.823 56.014 -62.008 1.00 134.41 125 PHE F C 1
ATOM 11540 O O . PHE F 1 125 ? -37.556 56.686 -62.742 1.00 133.03 125 PHE F O 1
ATOM 11548 N N . GLU F 1 126 ? -37.290 55.012 -61.271 1.00 141.13 126 GLU F N 1
ATOM 11549 C CA . GLU F 1 126 ? -38.717 54.702 -61.196 1.00 125.39 126 GLU F CA 1
ATOM 11550 C C . GLU F 1 126 ? -39.393 55.369 -59.991 1.00 138.12 126 GLU F C 1
ATOM 11551 O O . GLU F 1 126 ? -40.541 55.062 -59.666 1.00 133.60 126 GLU F O 1
ATOM 11557 N N . ASP F 1 127 ? -38.673 56.282 -59.343 1.00 144.51 127 ASP F N 1
ATOM 11558 C CA . ASP F 1 127 ? -39.102 56.893 -58.084 1.00 137.67 127 ASP F CA 1
ATOM 11559 C C . ASP F 1 127 ? -39.951 55.958 -57.248 1.00 136.31 127 ASP F C 1
ATOM 11560 O O . ASP F 1 127 ? -41.113 56.259 -56.965 1.00 152.04 127 ASP F O 1
ATOM 11565 N N . GLN F 1 128 ? -39.358 54.819 -56.882 1.00 132.15 128 GLN F N 1
ATOM 11566 C CA . GLN F 1 128 ? -40.003 53.815 -56.042 1.00 131.55 128 GLN F CA 1
ATOM 11567 C C . GLN F 1 128 ? -40.222 54.370 -54.642 1.00 142.43 128 GLN F C 1
ATOM 11568 O O . GLN F 1 128 ? -41.156 53.959 -53.935 1.00 147.46 128 GLN F O 1
ATOM 11574 N N . PHE F 1 129 ? -39.348 55.297 -54.251 1.00 121.82 129 PHE F N 1
ATOM 11575 C CA . PHE F 1 129 ? -39.530 56.063 -53.021 1.00 135.62 129 PHE F CA 1
ATOM 11576 C C . PHE F 1 129 ? -38.575 57.254 -52.951 1.00 140.40 129 PHE F C 1
ATOM 11577 O O . PHE F 1 129 ? -37.508 57.230 -53.545 1.00 115.91 129 PHE F O 1
ATOM 11585 N N . SER F 1 130 ? -38.982 58.303 -52.245 1.00 156.09 130 SER F N 1
ATOM 11586 C CA . SER F 1 130 ? -38.202 59.532 -52.174 1.00 147.14 130 SER F CA 1
ATOM 11587 C C . SER F 1 130 ? -37.611 59.725 -50.778 1.00 140.91 130 SER F C 1
ATOM 11588 O O . SER F 1 130 ? -37.950 59.000 -49.844 1.00 127.31 130 SER F O 1
ATOM 11591 N N . VAL F 1 131 ? -36.733 60.712 -50.642 1.00 148.49 131 VAL F N 1
ATOM 11592 C CA . VAL F 1 131 ? -35.954 60.907 -49.416 1.00 139.70 131 VAL F CA 1
ATOM 11593 C C . VAL F 1 131 ? -36.754 61.170 -48.117 1.00 151.50 131 VAL F C 1
ATOM 11594 O O . VAL F 1 131 ? -36.182 61.618 -47.128 1.00 162.71 131 VAL F O 1
ATOM 11598 N N . GLY F 1 132 ? -38.056 60.891 -48.100 1.00 137.04 132 GLY F N 1
ATOM 11599 C CA . GLY F 1 132 ? -38.847 61.147 -46.906 1.00 109.63 132 GLY F CA 1
ATOM 11600 C C . GLY F 1 132 ? -39.844 60.057 -46.529 1.00 139.84 132 GLY F C 1
ATOM 11601 O O . GLY F 1 132 ? -40.331 60.010 -45.393 1.00 114.63 132 GLY F O 1
ATOM 11602 N N . ASP F 1 133 ? -40.157 59.177 -47.475 1.00 138.10 133 ASP F N 1
ATOM 11603 C CA . ASP F 1 133 ? -41.177 58.153 -47.255 1.00 118.45 133 ASP F CA 1
ATOM 11604 C C . ASP F 1 133 ? -40.779 57.164 -46.164 1.00 121.72 133 ASP F C 1
ATOM 11605 O O . ASP F 1 133 ? -39.611 56.969 -45.890 1.00 130.51 133 ASP F O 1
ATOM 11610 N N . TYR F 1 134 ? -41.769 56.541 -45.548 1.00 126.65 134 TYR F N 1
ATOM 11611 C CA . TYR F 1 134 ? -41.539 55.474 -44.597 1.00 124.22 134 TYR F CA 1
ATOM 11612 C C . TYR F 1 134 ? -41.713 54.157 -45.347 1.00 122.51 134 TYR F C 1
ATOM 11613 O O . TYR F 1 134 ? -42.800 53.867 -45.842 1.00 142.73 134 TYR F O 1
ATOM 11622 N N . VAL F 1 135 ? -40.655 53.361 -45.436 1.00 110.80 135 VAL F N 1
ATOM 11623 C CA . VAL F 1 135 ? -40.736 52.099 -46.170 1.00 113.57 135 VAL F CA 1
ATOM 11624 C C . VAL F 1 135 ? -40.354 50.877 -45.330 1.00 116.08 135 VAL F C 1
ATOM 11625 O O . VAL F 1 135 ? -39.574 50.991 -44.386 1.00 127.83 135 VAL F O 1
ATOM 11629 N N . THR F 1 136 ? -40.939 49.722 -45.654 1.00 136.24 136 THR F N 1
ATOM 11630 C CA . THR F 1 136 ? -40.466 48.419 -45.150 1.00 130.52 136 THR F CA 1
ATOM 11631 C C . THR F 1 136 ? -39.799 47.644 -46.296 1.00 146.12 136 THR F C 1
ATOM 11632 O O . THR F 1 136 ? -40.421 47.352 -47.325 1.00 167.06 136 THR F O 1
ATOM 11636 N N . ILE F 1 137 ? -38.534 47.301 -46.097 1.00 131.89 137 ILE F N 1
ATOM 11637 C CA . ILE F 1 137 ? -37.688 46.770 -47.151 1.00 126.14 137 ILE F CA 1
ATOM 11638 C C . ILE F 1 137 ? -36.949 45.573 -46.599 1.00 144.42 137 ILE F C 1
ATOM 11639 O O . ILE F 1 137 ? -36.012 45.745 -45.825 1.00 106.12 137 ILE F O 1
ATOM 11644 N N . ASN F 1 138 ? -37.364 44.366 -46.982 1.00 146.62 138 ASN F N 1
ATOM 11645 C CA . ASN F 1 138 ? -36.724 43.160 -46.464 1.00 160.06 138 ASN F CA 1
ATOM 11646 C C . ASN F 1 138 ? -36.823 43.039 -44.935 1.00 163.10 138 ASN F C 1
ATOM 11647 O O . ASN F 1 138 ? -35.796 42.996 -44.233 1.00 130.80 138 ASN F O 1
ATOM 11652 N N . GLY F 1 139 ? -38.059 42.986 -44.429 1.00 137.36 139 GLY F N 1
ATOM 11653 C CA . GLY F 1 139 ? -38.312 42.786 -43.006 1.00 147.13 139 GLY F CA 1
ATOM 11654 C C . GLY F 1 139 ? -37.910 43.937 -42.089 1.00 153.72 139 GLY F C 1
ATOM 11655 O O . GLY F 1 139 ? -38.261 43.963 -40.906 1.00 151.32 139 GLY F O 1
ATOM 11656 N N . ILE F 1 140 ? -37.169 44.896 -42.631 1.00 143.85 140 ILE F N 1
ATOM 11657 C CA . ILE F 1 140 ? -36.746 46.064 -41.862 1.00 136.92 140 ILE F CA 1
ATOM 11658 C C . ILE F 1 140 ? -37.506 47.311 -42.315 1.00 135.99 140 ILE F C 1
ATOM 11659 O O . ILE F 1 140 ? -37.734 47.493 -43.520 1.00 131.68 140 ILE F O 1
ATOM 11664 N N . SER F 1 141 ? -37.918 48.150 -41.359 1.00 104.68 141 SER F N 1
ATOM 11665 C CA . SER F 1 141 ? -38.736 49.332 -41.683 1.00 127.30 141 SER F CA 1
ATOM 11666 C C . SER F 1 141 ? -38.124 50.610 -41.109 1.00 124.18 141 SER F C 1
ATOM 11667 O O . SER F 1 141 ? -37.474 50.574 -40.065 1.00 145.17 141 SER F O 1
ATOM 11670 N N . GLY F 1 142 ? -38.349 51.737 -41.784 1.00 123.34 142 GLY F N 1
ATOM 11671 C CA . GLY F 1 142 ? -37.826 53.007 -41.315 1.00 100.80 142 GLY F CA 1
ATOM 11672 C C . GLY F 1 142 ? -38.078 54.152 -42.277 1.00 126.05 142 GLY F C 1
ATOM 11673 O O . GLY F 1 142 ? -38.734 53.983 -43.315 1.00 136.54 142 GLY F O 1
ATOM 11674 N N . THR F 1 143 ? -37.560 55.326 -41.924 1.00 119.76 143 THR F N 1
ATOM 11675 C CA . THR F 1 143 ? -37.675 56.521 -42.764 1.00 131.60 143 THR F CA 1
ATOM 11676 C C . THR F 1 143 ? -36.430 56.694 -43.626 1.00 128.26 143 THR F C 1
ATOM 11677 O O . THR F 1 143 ? -35.331 56.706 -43.101 1.00 147.16 143 THR F O 1
ATOM 11681 N N . VAL F 1 144 ? -36.574 56.822 -44.942 1.00 127.22 144 VAL F N 1
ATOM 11682 C CA . VAL F 1 144 ? -35.381 56.868 -45.788 1.00 136.17 144 VAL F CA 1
ATOM 11683 C C . VAL F 1 144 ? -34.673 58.210 -45.615 1.00 134.64 144 VAL F C 1
ATOM 11684 O O . VAL F 1 144 ? -35.324 59.255 -45.571 1.00 127.89 144 VAL F O 1
ATOM 11688 N N . GLU F 1 145 ? -33.345 58.161 -45.488 1.00 128.17 145 GLU F N 1
ATOM 11689 C CA . GLU F 1 145 ? -32.524 59.351 -45.220 1.00 116.69 145 GLU F CA 1
ATOM 11690 C C . GLU F 1 145 ? -31.596 59.701 -46.377 1.00 144.65 145 GLU F C 1
ATOM 11691 O O . GLU F 1 145 ? -31.478 60.867 -46.739 1.00 141.29 145 GLU F O 1
ATOM 11697 N N . GLU F 1 146 ? -30.925 58.695 -46.939 1.00 149.99 146 GLU F N 1
ATOM 11698 C CA . GLU F 1 146 ? -30.144 58.864 -48.168 1.00 137.04 146 GLU F CA 1
ATOM 11699 C C . GLU F 1 146 ? -30.546 57.837 -49.228 1.00 123.10 146 GLU F C 1
ATOM 11700 O O . GLU F 1 146 ? -30.804 56.682 -48.910 1.00 115.25 146 GLU F O 1
ATOM 11706 N N . ILE F 1 147 ? -30.605 58.257 -50.488 1.00 129.71 147 ILE F N 1
ATOM 11707 C CA . ILE F 1 147 ? -30.686 57.306 -51.595 1.00 130.62 147 ILE F CA 1
ATOM 11708 C C . ILE F 1 147 ? -29.443 57.435 -52.471 1.00 151.59 147 ILE F C 1
ATOM 11709 O O . ILE F 1 147 ? -29.366 58.326 -53.325 1.00 146.47 147 ILE F O 1
ATOM 11714 N N . GLY F 1 148 ? -28.466 56.557 -52.225 1.00 144.81 148 GLY F N 1
ATOM 11715 C CA . GLY F 1 148 ? -27.235 56.507 -52.988 1.00 128.60 148 GLY F CA 1
ATOM 11716 C C . GLY F 1 148 ? -27.491 55.759 -54.270 1.00 143.24 148 GLY F C 1
ATOM 11717 O O . GLY F 1 148 ? -28.638 55.517 -54.645 1.00 119.08 148 GLY F O 1
ATOM 11718 N N . LEU F 1 149 ? -26.423 55.393 -54.959 1.00 146.87 149 LEU F N 1
ATOM 11719 C CA . LEU F 1 149 ? -26.575 54.617 -56.178 1.00 132.08 149 LEU F CA 1
ATOM 11720 C C . LEU F 1 149 ? -26.280 53.161 -55.866 1.00 130.71 149 LEU F C 1
ATOM 11721 O O . LEU F 1 149 ? -26.898 52.260 -56.434 1.00 150.99 149 LEU F O 1
ATOM 11726 N N . ARG F 1 150 ? -25.342 52.945 -54.943 1.00 145.38 150 ARG F N 1
ATOM 11727 C CA . ARG F 1 150 ? -24.982 51.599 -54.492 1.00 137.78 150 ARG F CA 1
ATOM 11728 C C . ARG F 1 150 ? -25.752 51.187 -53.247 1.00 122.19 150 ARG F C 1
ATOM 11729 O O . ARG F 1 150 ? -26.076 50.020 -53.066 1.00 123.77 150 ARG F O 1
ATOM 11737 N N . VAL F 1 151 ? -26.055 52.159 -52.401 1.00 127.98 151 VAL F N 1
ATOM 11738 C CA . VAL F 1 151 ? -26.575 51.862 -51.085 1.00 128.29 151 VAL F CA 1
ATOM 11739 C C . VAL F 1 151 ? -27.631 52.865 -50.623 1.00 119.62 151 VAL F C 1
ATOM 11740 O O . VAL F 1 151 ? -27.565 54.056 -50.949 1.00 116.86 151 VAL F O 1
ATOM 11744 N N . THR F 1 152 ? -28.588 52.359 -49.845 1.00 104.43 152 THR F N 1
ATOM 11745 C CA . THR F 1 152 ? -29.721 53.118 -49.337 1.00 116.72 152 THR F CA 1
ATOM 11746 C C . THR F 1 152 ? -29.694 53.197 -47.818 1.00 118.62 152 THR F C 1
ATOM 11747 O O . THR F 1 152 ? -29.440 52.198 -47.159 1.00 131.58 152 THR F O 1
ATOM 11751 N N . LYS F 1 153 ? -29.962 54.374 -47.260 1.00 109.15 153 LYS F N 1
ATOM 11752 C CA . LYS F 1 153 ? -30.005 54.529 -45.805 1.00 106.52 153 LYS F CA 1
ATOM 11753 C C . LYS F 1 153 ? -31.424 54.786 -45.285 1.00 121.29 153 LYS F C 1
ATOM 11754 O O . LYS F 1 153 ? -32.216 55.491 -45.912 1.00 141.60 153 LYS F O 1
ATOM 11760 N N . ILE F 1 154 ? -31.735 54.215 -44.125 1.00 115.13 154 ILE F N 1
ATOM 11761 C CA . ILE F 1 154 ? -33.112 54.110 -43.665 1.00 115.18 154 ILE F CA 1
ATOM 11762 C C . ILE F 1 154 ? -33.098 54.038 -42.147 1.00 122.04 154 ILE F C 1
ATOM 11763 O O . ILE F 1 154 ? -32.638 53.056 -41.587 1.00 126.72 154 ILE F O 1
ATOM 11768 N N . ARG F 1 155 ? -33.574 55.089 -41.483 1.00 125.98 155 ARG F N 1
ATOM 11769 C CA . ARG F 1 155 ? -33.590 55.147 -40.012 1.00 126.42 155 ARG F CA 1
ATOM 11770 C C . ARG F 1 155 ? -34.947 54.796 -39.361 1.00 136.77 155 ARG F C 1
ATOM 11771 O O . ARG F 1 155 ? -35.940 55.526 -39.478 1.00 114.26 155 ARG F O 1
ATOM 11779 N N . GLY F 1 156 ? -34.978 53.660 -38.677 1.00 144.57 156 GLY F N 1
ATOM 11780 C CA . GLY F 1 156 ? -36.173 53.239 -37.979 1.00 127.36 156 GLY F CA 1
ATOM 11781 C C . GLY F 1 156 ? -36.282 54.020 -36.686 1.00 154.97 156 GLY F C 1
ATOM 11782 O O . GLY F 1 156 ? -35.289 54.518 -36.148 1.00 162.41 156 GLY F O 1
ATOM 11783 N N . PHE F 1 157 ? -37.503 54.143 -36.192 1.00 146.26 157 PHE F N 1
ATOM 11784 C CA . PHE F 1 157 ? -37.741 54.718 -34.885 1.00 135.50 157 PHE F CA 1
ATOM 11785 C C . PHE F 1 157 ? -37.164 53.753 -33.841 1.00 162.41 157 PHE F C 1
ATOM 11786 O O . PHE F 1 157 ? -37.669 52.635 -33.680 1.00 193.69 157 PHE F O 1
ATOM 11794 N N . SER F 1 158 ? -36.099 54.173 -33.155 1.00 129.35 158 SER F N 1
ATOM 11795 C CA . SER F 1 158 ? -35.453 53.343 -32.123 1.00 152.02 158 SER F CA 1
ATOM 11796 C C . SER F 1 158 ? -34.519 52.259 -32.682 1.00 154.53 158 SER F C 1
ATOM 11797 O O . SER F 1 158 ? -33.579 51.840 -32.012 1.00 134.02 158 SER F O 1
ATOM 11800 N N . ASP F 1 159 ? -34.789 51.823 -33.911 1.00 161.07 159 ASP F N 1
ATOM 11801 C CA . ASP F 1 159 ? -34.075 50.726 -34.574 1.00 130.99 159 ASP F CA 1
ATOM 11802 C C . ASP F 1 159 ? -32.611 51.049 -34.868 1.00 139.96 159 ASP F C 1
ATOM 11803 O O . ASP F 1 159 ? -31.787 50.145 -35.043 1.00 119.33 159 ASP F O 1
ATOM 11808 N N . GLY F 1 160 ? -32.300 52.342 -34.926 1.00 143.89 160 GLY F N 1
ATOM 11809 C CA . GLY F 1 160 ? -31.015 52.803 -35.405 1.00 120.52 160 GLY F CA 1
ATOM 11810 C C . GLY F 1 160 ? -31.076 53.015 -36.907 1.00 141.60 160 GLY F C 1
ATOM 11811 O O . GLY F 1 160 ? -32.122 52.816 -37.525 1.00 125.76 160 GLY F O 1
ATOM 11812 N N . LEU F 1 161 ? -29.954 53.429 -37.495 1.00 149.18 161 LEU F N 1
ATOM 11813 C CA . LEU F 1 161 ? -29.843 53.635 -38.944 1.00 120.22 161 LEU F CA 1
ATOM 11814 C C . LEU F 1 161 ? -29.404 52.379 -39.694 1.00 134.33 161 LEU F C 1
ATOM 11815 O O . LEU F 1 161 ? -28.286 51.909 -39.515 1.00 122.58 161 LEU F O 1
ATOM 11820 N N . HIS F 1 162 ? -30.287 51.857 -40.542 1.00 139.06 162 HIS F N 1
ATOM 11821 C CA . HIS F 1 162 ? -30.002 50.710 -41.391 1.00 119.01 162 HIS F CA 1
ATOM 11822 C C . HIS F 1 162 ? -29.391 51.170 -42.702 1.00 126.57 162 HIS F C 1
ATOM 11823 O O . HIS F 1 162 ? -29.914 52.065 -43.357 1.00 124.31 162 HIS F O 1
ATOM 11830 N N . ILE F 1 163 ? -28.275 50.558 -43.077 1.00 123.80 163 ILE F N 1
ATOM 11831 C CA . ILE F 1 163 ? -27.682 50.786 -44.375 1.00 95.06 163 ILE F CA 1
ATOM 11832 C C . ILE F 1 163 ? -27.793 49.523 -45.203 1.00 110.07 163 ILE F C 1
ATOM 11833 O O . ILE F 1 163 ? -27.173 48.513 -44.891 1.00 131.42 163 ILE F O 1
ATOM 11838 N N . ILE F 1 164 ? -28.592 49.587 -46.258 1.00 105.83 164 ILE F N 1
ATOM 11839 C CA . ILE F 1 164 ? -28.885 48.430 -47.084 1.00 115.47 164 ILE F CA 1
ATOM 11840 C C . ILE F 1 164 ? -28.266 48.598 -48.464 1.00 128.49 164 ILE F C 1
ATOM 11841 O O . ILE F 1 164 ? -28.494 49.601 -49.121 1.00 134.72 164 ILE F O 1
ATOM 11846 N N . PRO F 1 165 ? -27.471 47.621 -48.910 1.00 126.14 165 PRO F N 1
ATOM 11847 C CA . PRO F 1 165 ? -27.011 47.645 -50.298 1.00 105.96 165 PRO F CA 1
ATOM 11848 C C . PRO F 1 165 ? -28.177 47.398 -51.267 1.00 120.44 165 PRO F C 1
ATOM 11849 O O . PRO F 1 165 ? -29.040 46.570 -50.945 1.00 128.04 165 PRO F O 1
ATOM 11853 N N . ASN F 1 166 ? -28.194 48.085 -52.418 1.00 106.55 166 ASN F N 1
ATOM 11854 C CA . ASN F 1 166 ? -29.319 48.015 -53.365 1.00 103.41 166 ASN F CA 1
ATOM 11855 C C . ASN F 1 166 ? -29.620 46.658 -53.996 1.00 107.96 166 ASN F C 1
ATOM 11856 O O . ASN F 1 166 ? -30.754 46.372 -54.328 1.00 124.09 166 ASN F O 1
ATOM 11861 N N . GLY F 1 167 ? -28.607 45.829 -54.178 1.00 112.30 167 GLY F N 1
ATOM 11862 C CA . GLY F 1 167 ? -28.814 44.531 -54.778 1.00 113.08 167 GLY F CA 1
ATOM 11863 C C . GLY F 1 167 ? -29.616 43.615 -53.881 1.00 117.68 167 GLY F C 1
ATOM 11864 O O . GLY F 1 167 ? -30.123 42.591 -54.337 1.00 120.38 167 GLY F O 1
ATOM 11865 N N . GLU F 1 168 ? -29.724 43.984 -52.606 1.00 122.55 168 GLU F N 1
ATOM 11866 C CA . GLU F 1 168 ? -30.404 43.165 -51.593 1.00 126.94 168 GLU F CA 1
ATOM 11867 C C . GLU F 1 168 ? -31.884 43.492 -51.457 1.00 150.85 168 GLU F C 1
ATOM 11868 O O . GLU F 1 168 ? -32.567 42.911 -50.611 1.00 181.50 168 GLU F O 1
ATOM 11874 N N . ILE F 1 169 ? -32.371 44.432 -52.266 1.00 129.67 169 ILE F N 1
ATOM 11875 C CA . ILE F 1 169 ? -33.790 44.785 -52.266 1.00 119.97 169 ILE F CA 1
ATOM 11876 C C . ILE F 1 169 ? -34.600 43.781 -53.089 1.00 138.21 169 ILE F C 1
ATOM 11877 O O . ILE F 1 169 ? -34.662 43.902 -54.303 1.00 116.50 169 ILE F O 1
ATOM 11882 N N . LYS F 1 170 ? -35.182 42.773 -52.441 1.00 159.70 170 LYS F N 1
ATOM 11883 C CA . LYS F 1 170 ? -36.125 41.896 -53.123 1.00 147.73 170 LYS F CA 1
ATOM 11884 C C . LYS F 1 170 ? -37.329 42.770 -53.412 1.00 132.35 170 LYS F C 1
ATOM 11885 O O . LYS F 1 170 ? -37.411 43.410 -54.453 1.00 133.86 170 LYS F O 1
ATOM 11891 N N . MET F 1 171 ? -38.262 42.814 -52.473 1.00 133.82 171 MET F N 1
ATOM 11892 C CA . MET F 1 171 ? -39.382 43.726 -52.581 1.00 121.63 171 MET F CA 1
ATOM 11893 C C . MET F 1 171 ? -39.109 44.924 -51.690 1.00 120.53 171 MET F C 1
ATOM 11894 O O . MET F 1 171 ? -38.471 44.803 -50.655 1.00 148.94 171 MET F O 1
ATOM 11899 N N . VAL F 1 172 ? -39.570 46.084 -52.119 1.00 111.55 172 VAL F N 1
ATOM 11900 C CA . VAL F 1 172 ? -39.587 47.267 -51.285 1.00 121.68 172 VAL F CA 1
ATOM 11901 C C . VAL F 1 172 ? -41.044 47.658 -51.187 1.00 126.22 172 VAL F C 1
ATOM 11902 O O . VAL F 1 172 ? -41.636 48.098 -52.175 1.00 120.73 172 VAL F O 1
ATOM 11906 N N . THR F 1 173 ? -41.640 47.454 -50.015 1.00 134.63 173 THR F N 1
ATOM 11907 C CA . THR F 1 173 ? -42.984 47.974 -49.766 1.00 140.94 173 THR F CA 1
ATOM 11908 C C . THR F 1 173 ? -42.916 49.420 -49.216 1.00 127.54 173 THR F C 1
ATOM 11909 O O . THR F 1 173 ? -42.192 49.711 -48.267 1.00 130.89 173 THR F O 1
ATOM 11913 N N . ASN F 1 174 ? -43.633 50.333 -49.861 1.00 124.93 174 ASN F N 1
ATOM 11914 C CA . ASN F 1 174 ? -43.652 51.728 -49.450 1.00 122.65 174 ASN F CA 1
ATOM 11915 C C . ASN F 1 174 ? -44.996 51.998 -48.784 1.00 134.12 174 ASN F C 1
ATOM 11916 O O . ASN F 1 174 ? -46.040 51.868 -49.421 1.00 143.14 174 ASN F O 1
ATOM 11921 N N . LEU F 1 175 ? -44.982 52.330 -47.494 1.00 139.10 175 LEU F N 1
ATOM 11922 C CA . LEU F 1 175 ? -46.175 52.865 -46.852 1.00 139.79 175 LEU F CA 1
ATOM 11923 C C . LEU F 1 175 ? -46.372 54.244 -47.450 1.00 159.65 175 LEU F C 1
ATOM 11924 O O . LEU F 1 175 ? -46.109 54.440 -48.630 1.00 203.68 175 LEU F O 1
ATOM 11929 N N . THR F 1 176 ? -46.815 55.210 -46.663 1.00 141.08 176 THR F N 1
ATOM 11930 C CA . THR F 1 176 ? -47.045 56.541 -47.227 1.00 180.03 176 THR F CA 1
ATOM 11931 C C . THR F 1 176 ? -47.515 56.456 -48.691 1.00 211.78 176 THR F C 1
ATOM 11932 O O . THR F 1 176 ? -48.391 55.644 -49.023 1.00 228.80 176 THR F O 1
ATOM 11936 N N . LYS F 1 177 ? -46.915 57.268 -49.563 1.00 179.92 177 LYS F N 1
ATOM 11937 C CA . LYS F 1 177 ? -47.404 57.415 -50.933 1.00 150.51 177 LYS F CA 1
ATOM 11938 C C . LYS F 1 177 ? -48.789 58.076 -50.925 1.00 176.39 177 LYS F C 1
ATOM 11939 O O . LYS F 1 177 ? -49.022 59.048 -50.189 1.00 155.19 177 LYS F O 1
ATOM 11945 N N . ASP F 1 178 ? -49.710 57.553 -51.731 1.00 196.98 178 ASP F N 1
ATOM 11946 C CA . ASP F 1 178 ? -51.081 58.067 -51.741 1.00 214.97 178 ASP F CA 1
ATOM 11947 C C . ASP F 1 178 ? -51.798 57.816 -50.404 1.00 195.15 178 ASP F C 1
ATOM 11948 O O . ASP F 1 178 ? -52.842 57.160 -50.372 1.00 204.47 178 ASP F O 1
ATOM 11953 N N . SER F 1 179 ? -51.230 58.337 -49.314 1.00 134.99 179 SER F N 1
ATOM 11954 C CA . SER F 1 179 ? -51.804 58.200 -47.967 1.00 139.61 179 SER F CA 1
ATOM 11955 C C . SER F 1 179 ? -51.713 56.799 -47.355 1.00 136.85 179 SER F C 1
ATOM 11956 O O . SER F 1 179 ? -51.591 55.798 -48.058 1.00 134.02 179 SER F O 1
ATOM 11959 N N . MET F 1 180 ? -51.805 56.744 -46.029 1.00 144.20 180 MET F N 1
ATOM 11960 C CA . MET F 1 180 ? -51.679 55.483 -45.305 1.00 137.19 180 MET F CA 1
ATOM 11961 C C . MET F 1 180 ? -53.028 54.983 -44.841 1.00 135.47 180 MET F C 1
ATOM 11962 O O . MET F 1 180 ? -54.025 55.685 -44.955 1.00 127.11 180 MET F O 1
ATOM 11967 N N . MET F 1 181 ? -53.055 53.764 -44.315 1.00 141.90 181 MET F N 1
ATOM 11968 C CA . MET F 1 181 ? -54.249 53.276 -43.633 1.00 145.40 181 MET F CA 1
ATOM 11969 C C . MET F 1 181 ? -53.961 52.979 -42.161 1.00 127.52 181 MET F C 1
ATOM 11970 O O . MET F 1 181 ? -53.002 52.274 -41.831 1.00 125.85 181 MET F O 1
ATOM 11975 N N . ALA F 1 182 ? -54.780 53.549 -41.283 1.00 118.38 182 ALA F N 1
ATOM 11976 C CA . ALA F 1 182 ? -54.680 53.297 -39.854 1.00 131.16 182 ALA F CA 1
ATOM 11977 C C . ALA F 1 182 ? -55.745 52.279 -39.485 1.00 144.55 182 ALA F C 1
ATOM 11978 O O . ALA F 1 182 ? -56.870 52.348 -39.985 1.00 122.22 182 ALA F O 1
ATOM 11980 N N . VAL F 1 183 ? -55.386 51.336 -38.619 1.00 136.41 183 VAL F N 1
ATOM 11981 C CA . VAL F 1 183 ? -56.235 50.190 -38.341 1.00 107.09 183 VAL F CA 1
ATOM 11982 C C . VAL F 1 183 ? -56.166 49.863 -36.869 1.00 112.19 183 VAL F C 1
ATOM 11983 O O . VAL F 1 183 ? -55.083 49.826 -36.290 1.00 137.00 183 VAL F O 1
ATOM 11987 N N . VAL F 1 184 ? -57.324 49.651 -36.256 1.00 106.38 184 VAL F N 1
ATOM 11988 C CA . VAL F 1 184 ? -57.366 49.202 -34.877 1.00 109.94 184 VAL F CA 1
ATOM 11989 C C . VAL F 1 184 ? -58.267 47.989 -34.845 1.00 134.68 184 VAL F C 1
ATOM 11990 O O . VAL F 1 184 ? -59.418 48.045 -35.307 1.00 152.64 184 VAL F O 1
ATOM 11994 N N . ASN F 1 185 ? -57.722 46.884 -34.341 1.00 127.52 185 ASN F N 1
ATOM 11995 C CA . ASN F 1 185 ? -58.510 45.695 -34.054 1.00 127.38 185 ASN F CA 1
ATOM 11996 C C . ASN F 1 185 ? -58.848 45.649 -32.575 1.00 128.81 185 ASN F C 1
ATOM 11997 O O . ASN F 1 185 ? -57.994 45.308 -31.763 1.00 132.00 185 ASN F O 1
ATOM 12002 N N . ILE F 1 186 ? -60.080 46.001 -32.217 1.00 125.95 186 ILE F N 1
ATOM 12003 C CA . ILE F 1 186 ? -60.471 45.904 -30.819 1.00 143.31 186 ILE F CA 1
ATOM 12004 C C . ILE F 1 186 ? -61.233 44.617 -30.573 1.00 133.46 186 ILE F C 1
ATOM 12005 O O . ILE F 1 186 ? -62.024 44.205 -31.400 1.00 102.34 186 ILE F O 1
ATOM 12010 N N . ALA F 1 187 ? -60.947 43.967 -29.449 1.00 128.23 187 ALA F N 1
ATOM 12011 C CA . ALA F 1 187 ? -61.495 42.653 -29.163 1.00 124.32 187 ALA F CA 1
ATOM 12012 C C . ALA F 1 187 ? -62.360 42.674 -27.910 1.00 136.53 187 ALA F C 1
ATOM 12013 O O . ALA F 1 187 ? -61.893 43.163 -26.869 1.00 120.48 187 ALA F O 1
ATOM 12015 N N . PHE F 1 188 ? -63.591 42.129 -28.023 1.00 118.17 188 PHE F N 1
ATOM 12016 C CA . PHE F 1 188 ? -64.573 42.031 -26.920 1.00 113.97 188 PHE F CA 1
ATOM 12017 C C . PHE F 1 188 ? -64.864 40.575 -26.565 1.00 136.29 188 PHE F C 1
ATOM 12018 O O . PHE F 1 188 ? -64.553 39.675 -27.340 1.00 152.70 188 PHE F O 1
ATOM 12026 N N . PRO F 1 189 ? -65.448 40.328 -25.384 1.00 121.60 189 PRO F N 1
ATOM 12027 C CA . PRO F 1 189 ? -65.825 38.936 -25.126 1.00 142.86 189 PRO F CA 1
ATOM 12028 C C . PRO F 1 189 ? -66.944 38.545 -26.105 1.00 148.50 189 PRO F C 1
ATOM 12029 O O . PRO F 1 189 ? -67.694 39.428 -26.513 1.00 144.35 189 PRO F O 1
ATOM 12033 N N . ILE F 1 190 ? -67.033 37.277 -26.508 1.00 124.43 190 ILE F N 1
ATOM 12034 C CA . ILE F 1 190 ? -68.162 36.808 -27.311 1.00 116.15 190 ILE F CA 1
ATOM 12035 C C . ILE F 1 190 ? -69.430 37.042 -26.498 1.00 135.79 190 ILE F C 1
ATOM 12036 O O . ILE F 1 190 ? -70.386 37.661 -26.960 1.00 131.27 190 ILE F O 1
ATOM 12041 N N . ASP F 1 191 ? -69.418 36.491 -25.288 1.00 152.03 191 ASP F N 1
ATOM 12042 C CA . ASP F 1 191 ? -70.277 36.884 -24.175 1.00 133.91 191 ASP F CA 1
ATOM 12043 C C . ASP F 1 191 ? -71.121 38.141 -24.459 1.00 141.70 191 ASP F C 1
ATOM 12044 O O . ASP F 1 191 ? -72.330 38.156 -24.219 1.00 134.91 191 ASP F O 1
ATOM 12049 N N . GLU F 1 192 ? -70.482 39.166 -25.019 1.00 141.31 192 GLU F N 1
ATOM 12050 C CA . GLU F 1 192 ? -70.990 40.543 -24.998 1.00 127.35 192 GLU F CA 1
ATOM 12051 C C . GLU F 1 192 ? -72.137 40.950 -25.942 1.00 130.48 192 GLU F C 1
ATOM 12052 O O . GLU F 1 192 ? -72.611 40.164 -26.762 1.00 129.70 192 GLU F O 1
ATOM 12058 N N . ASP F 1 193 ? -72.570 42.202 -25.793 1.00 130.95 193 ASP F N 1
ATOM 12059 C CA . ASP F 1 193 ? -73.646 42.794 -26.586 1.00 140.82 193 ASP F CA 1
ATOM 12060 C C . ASP F 1 193 ? -73.134 43.539 -27.834 1.00 159.55 193 ASP F C 1
ATOM 12061 O O . ASP F 1 193 ? -72.590 44.645 -27.742 1.00 140.52 193 ASP F O 1
ATOM 12066 N N . VAL F 1 194 ? -73.346 42.944 -29.004 1.00 155.91 194 VAL F N 1
ATOM 12067 C CA . VAL F 1 194 ? -72.708 43.417 -30.237 1.00 133.18 194 VAL F CA 1
ATOM 12068 C C . VAL F 1 194 ? -73.160 44.794 -30.729 1.00 152.38 194 VAL F C 1
ATOM 12069 O O . VAL F 1 194 ? -72.335 45.615 -31.118 1.00 143.14 194 VAL F O 1
ATOM 12073 N N . ASP F 1 195 ? -74.463 45.044 -30.721 1.00 156.57 195 ASP F N 1
ATOM 12074 C CA . ASP F 1 195 ? -74.994 46.259 -31.333 1.00 146.87 195 ASP F CA 1
ATOM 12075 C C . ASP F 1 195 ? -74.663 47.497 -30.518 1.00 147.35 195 ASP F C 1
ATOM 12076 O O . ASP F 1 195 ? -74.505 48.589 -31.075 1.00 164.52 195 ASP F O 1
ATOM 12081 N N . LYS F 1 196 ? -74.570 47.319 -29.201 1.00 124.09 196 LYS F N 1
ATOM 12082 C CA . LYS F 1 196 ? -74.183 48.387 -28.281 1.00 122.02 196 LYS F CA 1
ATOM 12083 C C . LYS F 1 196 ? -72.759 48.795 -28.559 1.00 145.81 196 LYS F C 1
ATOM 12084 O O . LYS F 1 196 ? -72.458 49.975 -28.779 1.00 148.79 196 LYS F O 1
ATOM 12090 N N . ILE F 1 197 ? -71.887 47.790 -28.545 1.00 131.00 197 ILE F N 1
ATOM 12091 C CA . ILE F 1 197 ? -70.483 47.962 -28.864 1.00 130.40 197 ILE F CA 1
ATOM 12092 C C . ILE F 1 197 ? -70.269 48.632 -30.225 1.00 146.58 197 ILE F C 1
ATOM 12093 O O . ILE F 1 197 ? -69.473 49.570 -30.335 1.00 144.15 197 ILE F O 1
ATOM 12098 N N . ILE F 1 198 ? -70.984 48.160 -31.249 1.00 127.25 198 ILE F N 1
ATOM 12099 C CA . ILE F 1 198 ? -70.853 48.711 -32.593 1.00 125.84 198 ILE F CA 1
ATOM 12100 C C . ILE F 1 198 ? -71.319 50.168 -32.670 1.00 133.67 198 ILE F C 1
ATOM 12101 O O . ILE F 1 198 ? -70.665 51.019 -33.274 1.00 148.76 198 ILE F O 1
ATOM 12106 N N . GLU F 1 199 ? -72.454 50.455 -32.055 1.00 141.48 199 GLU F N 1
ATOM 12107 C CA . GLU F 1 199 ? -72.956 51.819 -32.033 1.00 147.52 199 GLU F CA 1
ATOM 12108 C C . GLU F 1 199 ? -71.960 52.751 -31.329 1.00 157.22 199 GLU F C 1
ATOM 12109 O O . GLU F 1 199 ? -71.717 53.871 -31.794 1.00 150.42 199 GLU F O 1
ATOM 12115 N N . GLY F 1 200 ? -71.368 52.268 -30.232 1.00 146.42 200 GLY F N 1
ATOM 12116 C CA . GLY F 1 200 ? -70.378 53.024 -29.469 1.00 128.62 200 GLY F CA 1
ATOM 12117 C C . GLY F 1 200 ? -69.091 53.277 -30.234 1.00 138.45 200 GLY F C 1
ATOM 12118 O O . GLY F 1 200 ? -68.474 54.357 -30.136 1.00 127.02 200 GLY F O 1
ATOM 12119 N N . LEU F 1 201 ? -68.683 52.265 -30.998 1.00 145.04 201 LEU F N 1
ATOM 12120 C CA . LEU F 1 201 ? -67.538 52.381 -31.901 1.00 146.41 201 LEU F CA 1
ATOM 12121 C C . LEU F 1 201 ? -67.818 53.423 -32.976 1.00 154.51 201 LEU F C 1
ATOM 12122 O O . LEU F 1 201 ? -66.907 54.146 -33.392 1.00 150.93 201 LEU F O 1
ATOM 12127 N N . GLN F 1 202 ? -69.074 53.492 -33.429 1.00 158.50 202 GLN F N 1
ATOM 12128 C CA . GLN F 1 202 ? -69.466 54.499 -34.422 1.00 147.66 202 GLN F CA 1
ATOM 12129 C C . GLN F 1 202 ? -69.486 55.903 -33.839 1.00 145.20 202 GLN F C 1
ATOM 12130 O O . GLN F 1 202 ? -69.160 56.870 -34.538 1.00 130.33 202 GLN F O 1
ATOM 12136 N N . GLU F 1 203 ? -69.869 56.011 -32.566 1.00 139.32 203 GLU F N 1
ATOM 12137 C CA . GLU F 1 203 ? -69.761 57.286 -31.851 1.00 141.40 203 GLU F CA 1
ATOM 12138 C C . GLU F 1 203 ? -68.305 57.741 -31.735 1.00 156.67 203 GLU F C 1
ATOM 12139 O O . GLU F 1 203 ? -68.006 58.925 -31.936 1.00 153.36 203 GLU F O 1
ATOM 12145 N N . ILE F 1 204 ? -67.400 56.805 -31.434 1.00 157.59 204 ILE F N 1
ATOM 12146 C CA . ILE F 1 204 ? -65.958 57.104 -31.492 1.00 146.20 204 ILE F CA 1
ATOM 12147 C C . ILE F 1 204 ? -65.456 57.518 -32.887 1.00 135.27 204 ILE F C 1
ATOM 12148 O O . ILE F 1 204 ? -64.634 58.428 -33.010 1.00 140.43 204 ILE F O 1
ATOM 12153 N N . CYS F 1 205 ? -65.941 56.842 -33.929 1.00 127.52 205 CYS F N 1
ATOM 12154 C CA . CYS F 1 205 ? -65.647 57.219 -35.312 1.00 125.71 205 CYS F CA 1
ATOM 12155 C C . CYS F 1 205 ? -66.091 58.638 -35.655 1.00 165.80 205 CYS F C 1
ATOM 12156 O O . CYS F 1 205 ? -65.369 59.368 -36.337 1.00 169.89 205 CYS F O 1
ATOM 12159 N N . GLU F 1 206 ? -67.290 59.015 -35.210 1.00 173.76 206 GLU F N 1
ATOM 12160 C CA . GLU F 1 206 ? -67.804 60.354 -35.483 1.00 164.33 206 GLU F CA 1
ATOM 12161 C C . GLU F 1 206 ? -66.998 61.406 -34.726 1.00 160.86 206 GLU F C 1
ATOM 12162 O O . GLU F 1 206 ? -66.532 62.389 -35.328 1.00 154.95 206 GLU F O 1
ATOM 12168 N N . GLU F 1 207 ? -66.817 61.186 -33.418 1.00 156.33 207 GLU F N 1
ATOM 12169 C CA . GLU F 1 207 ? -66.006 62.090 -32.590 1.00 153.23 207 GLU F CA 1
ATOM 12170 C C . GLU F 1 207 ? -64.585 62.303 -33.164 1.00 155.64 207 GLU F C 1
ATOM 12171 O O . GLU F 1 207 ? -64.040 63.417 -33.099 1.00 153.54 207 GLU F O 1
ATOM 12177 N N . VAL F 1 208 ? -63.996 61.249 -33.740 1.00 156.57 208 VAL F N 1
ATOM 12178 C CA . VAL F 1 208 ? -62.656 61.361 -34.346 1.00 145.75 208 VAL F CA 1
ATOM 12179 C C . VAL F 1 208 ? -62.652 61.972 -35.757 1.00 154.78 208 VAL F C 1
ATOM 12180 O O . VAL F 1 208 ? -61.692 62.635 -36.146 1.00 138.02 208 VAL F O 1
ATOM 12184 N N . LYS F 1 209 ? -63.715 61.751 -36.525 1.00 180.67 209 LYS F N 1
ATOM 12185 C CA . LYS F 1 209 ? -63.835 62.400 -37.828 1.00 164.93 209 LYS F CA 1
ATOM 12186 C C . LYS F 1 209 ? -63.933 63.920 -37.635 1.00 170.18 209 LYS F C 1
ATOM 12187 O O . LYS F 1 209 ? -63.303 64.683 -38.371 1.00 160.37 209 LYS F O 1
ATOM 12193 N N . LYS F 1 210 ? -64.711 64.356 -36.637 1.00 182.16 210 LYS F N 1
ATOM 12194 C CA . LYS F 1 210 ? -64.755 65.780 -36.271 1.00 159.58 210 LYS F CA 1
ATOM 12195 C C . LYS F 1 210 ? -63.400 66.270 -35.733 1.00 159.19 210 LYS F C 1
ATOM 12196 O O . LYS F 1 210 ? -62.841 67.250 -36.219 1.00 144.59 210 LYS F O 1
ATOM 12202 N N . SER F 1 211 ? -62.880 65.568 -34.732 1.00 154.38 211 SER F N 1
ATOM 12203 C CA . SER F 1 211 ? -61.724 66.030 -33.955 1.00 147.52 211 SER F CA 1
ATOM 12204 C C . SER F 1 211 ? -60.327 65.996 -34.624 1.00 153.33 211 SER F C 1
ATOM 12205 O O . SER F 1 211 ? -59.335 66.381 -33.995 1.00 135.22 211 SER F O 1
ATOM 12208 N N . ARG F 1 212 ? -60.233 65.531 -35.868 1.00 156.34 212 ARG F N 1
ATOM 12209 C CA . ARG F 1 212 ? -58.934 65.468 -36.552 1.00 138.81 212 ARG F CA 1
ATOM 12210 C C . ARG F 1 212 ? -58.975 66.070 -37.957 1.00 164.74 212 ARG F C 1
ATOM 12211 O O . ARG F 1 212 ? -60.031 66.197 -38.567 1.00 179.62 212 ARG F O 1
ATOM 12219 N N . ASP F 1 213 ? -57.805 66.415 -38.471 1.00 177.50 213 ASP F N 1
ATOM 12220 C CA . ASP F 1 213 ? -57.679 66.991 -39.798 1.00 180.45 213 ASP F CA 1
ATOM 12221 C C . ASP F 1 213 ? -56.648 66.253 -40.672 1.00 167.58 213 ASP F C 1
ATOM 12222 O O . ASP F 1 213 ? -56.396 66.663 -41.804 1.00 161.79 213 ASP F O 1
ATOM 12227 N N . ASP F 1 214 ? -56.053 65.176 -40.143 1.00 174.39 214 ASP F N 1
ATOM 12228 C CA . ASP F 1 214 ? -55.094 64.324 -40.894 1.00 160.03 214 ASP F CA 1
ATOM 12229 C C . ASP F 1 214 ? -55.746 63.224 -41.654 1.00 160.01 214 ASP F C 1
ATOM 12230 O O . ASP F 1 214 ? -55.145 62.650 -42.562 1.00 157.10 214 ASP F O 1
ATOM 12235 N N . LEU F 1 215 ? -56.965 62.897 -41.258 1.00 149.31 215 LEU F N 1
ATOM 12236 C CA . LEU F 1 215 ? -57.649 61.795 -41.888 1.00 142.58 215 LEU F CA 1
ATOM 12237 C C . LEU F 1 215 ? -58.366 62.224 -43.156 1.00 136.73 215 LEU F C 1
ATOM 12238 O O . LEU F 1 215 ? -58.986 63.285 -43.201 1.00 143.62 215 LEU F O 1
ATOM 12243 N N . ILE F 1 216 ? -58.259 61.387 -44.185 1.00 143.58 216 ILE F N 1
ATOM 12244 C CA . ILE F 1 216 ? -58.818 61.685 -45.508 1.00 151.33 216 ILE F CA 1
ATOM 12245 C C . ILE F 1 216 ? -60.033 60.797 -45.864 1.00 156.70 216 ILE F C 1
ATOM 12246 O O . ILE F 1 216 ? -60.831 61.129 -46.752 1.00 140.70 216 ILE F O 1
ATOM 12251 N N . GLU F 1 217 ? -60.179 59.681 -45.152 1.00 172.76 217 GLU F N 1
ATOM 12252 C CA . GLU F 1 217 ? -61.218 58.697 -45.465 1.00 177.94 217 GLU F CA 1
ATOM 12253 C C . GLU F 1 217 ? -62.061 58.307 -44.245 1.00 152.65 217 GLU F C 1
ATOM 12254 O O . GLU F 1 217 ? -63.236 58.670 -44.155 1.00 149.87 217 GLU F O 1
ATOM 12260 N N . GLY F 1 218 ? -61.465 57.569 -43.314 1.00 130.76 218 GLY F N 1
ATOM 12261 C CA . GLY F 1 218 ? -62.198 57.088 -42.153 1.00 157.45 218 GLY F CA 1
ATOM 12262 C C . GLY F 1 218 ? -62.571 58.156 -41.135 1.00 157.42 218 GLY F C 1
ATOM 12263 O O . GLY F 1 218 ? -62.796 59.317 -41.505 1.00 136.85 218 GLY F O 1
ATOM 12264 N N . PRO F 1 219 ? -62.684 57.758 -39.847 1.00 161.44 219 PRO F N 1
ATOM 12265 C CA . PRO F 1 219 ? -62.694 56.345 -39.442 1.00 127.93 219 PRO F CA 1
ATOM 12266 C C . PRO F 1 219 ? -64.021 55.649 -39.760 1.00 141.08 219 PRO F C 1
ATOM 12267 O O . PRO F 1 219 ? -65.059 56.287 -39.929 1.00 135.65 219 PRO F O 1
ATOM 12271 N N . THR F 1 220 ? -63.970 54.326 -39.833 1.00 160.93 220 THR F N 1
ATOM 12272 C CA . THR F 1 220 ? -65.117 53.516 -40.218 1.00 156.20 220 THR F CA 1
ATOM 12273 C C . THR F 1 220 ? -65.069 52.195 -39.464 1.00 154.84 220 THR F C 1
ATOM 12274 O O . THR F 1 220 ? -63.994 51.604 -39.281 1.00 156.55 220 THR F O 1
ATOM 12278 N N . VAL F 1 221 ? -66.231 51.739 -39.022 1.00 124.03 221 VAL F N 1
ATOM 12279 C CA . VAL F 1 221 ? -66.339 50.425 -38.422 1.00 116.98 221 VAL F CA 1
ATOM 12280 C C . VAL F 1 221 ? -66.737 49.423 -39.491 1.00 136.18 221 VAL F C 1
ATOM 12281 O O . VAL F 1 221 ? -67.728 49.630 -40.187 1.00 158.67 221 VAL F O 1
ATOM 12285 N N . LEU F 1 222 ? -65.973 48.348 -39.653 1.00 118.88 222 LEU F N 1
ATOM 12286 C CA . LEU F 1 222 ? -66.468 47.253 -40.490 1.00 121.06 222 LEU F CA 1
ATOM 12287 C C . LEU F 1 222 ? -66.589 45.980 -39.635 1.00 139.78 222 LEU F C 1
ATOM 12288 O O . LEU F 1 222 ? -65.869 45.819 -38.647 1.00 144.80 222 LEU F O 1
ATOM 12293 N N . GLY F 1 223 ? -67.509 45.095 -40.011 1.00 155.28 223 GLY F N 1
ATOM 12294 C CA . GLY F 1 223 ? -68.049 44.074 -39.117 1.00 166.32 223 GLY F CA 1
ATOM 12295 C C . GLY F 1 223 ? -67.182 43.267 -38.159 1.00 147.10 223 GLY F C 1
ATOM 12296 O O . GLY F 1 223 ? -66.158 43.715 -37.644 1.00 124.53 223 GLY F O 1
ATOM 12297 N N . ILE F 1 224 ? -67.649 42.058 -37.881 1.00 133.32 224 ILE F N 1
ATOM 12298 C CA . ILE F 1 224 ? -66.894 41.099 -37.097 1.00 128.88 224 ILE F CA 1
ATOM 12299 C C . ILE F 1 224 ? -65.768 40.551 -37.950 1.00 122.74 224 ILE F C 1
ATOM 12300 O O . ILE F 1 224 ? -65.954 39.572 -38.680 1.00 115.42 224 ILE F O 1
ATOM 12305 N N . THR F 1 225 ? -64.599 41.173 -37.871 1.00 118.55 225 THR F N 1
ATOM 12306 C CA . THR F 1 225 ? -63.493 40.722 -38.706 1.00 123.23 225 THR F CA 1
ATOM 12307 C C . THR F 1 225 ? -62.955 39.376 -38.229 1.00 124.80 225 THR F C 1
ATOM 12308 O O . THR F 1 225 ? -62.270 38.691 -38.983 1.00 110.78 225 THR F O 1
ATOM 12311 N N . ASP F 1 226 ? -63.292 38.985 -36.997 1.00 134.15 226 ASP F N 1
ATOM 12312 C CA . ASP F 1 226 ? -62.833 37.697 -36.458 1.00 144.77 226 ASP F CA 1
ATOM 12313 C C . ASP F 1 226 ? -63.547 37.236 -35.194 1.00 136.84 226 ASP F C 1
ATOM 12314 O O . ASP F 1 226 ? -63.955 38.045 -34.370 1.00 157.95 226 ASP F O 1
ATOM 12319 N N . MET F 1 227 ? -63.645 35.919 -35.037 1.00 138.86 227 MET F N 1
ATOM 12320 C CA . MET F 1 227 ? -64.412 35.287 -33.969 1.00 103.84 227 MET F CA 1
ATOM 12321 C C . MET F 1 227 ? -63.687 34.016 -33.545 1.00 139.23 227 MET F C 1
ATOM 12322 O O . MET F 1 227 ? -63.368 33.174 -34.383 1.00 172.21 227 MET F O 1
ATOM 12327 N N . GLN F 1 228 ? -63.414 33.869 -32.253 1.00 148.11 228 GLN F N 1
ATOM 12328 C CA . GLN F 1 228 ? -62.591 32.745 -31.804 1.00 154.29 228 GLN F CA 1
ATOM 12329 C C . GLN F 1 228 ? -62.676 32.495 -30.297 1.00 191.04 228 GLN F C 1
ATOM 12330 O O . GLN F 1 228 ? -62.608 33.426 -29.502 1.00 185.30 228 GLN F O 1
ATOM 12336 N N . ASP F 1 229 ? -62.813 31.226 -29.918 1.00 206.70 229 ASP F N 1
ATOM 12337 C CA . ASP F 1 229 ? -62.870 30.812 -28.508 1.00 198.34 229 ASP F CA 1
ATOM 12338 C C . ASP F 1 229 ? -63.709 31.708 -27.562 1.00 176.64 229 ASP F C 1
ATOM 12339 O O . ASP F 1 229 ? -64.877 31.418 -27.311 1.00 177.15 229 ASP F O 1
ATOM 12344 N N . SER F 1 230 ? -63.129 32.782 -27.031 1.00 167.12 230 SER F N 1
ATOM 12345 C CA . SER F 1 230 ? -63.851 33.624 -26.069 1.00 159.54 230 SER F CA 1
ATOM 12346 C C . SER F 1 230 ? -63.822 35.123 -26.403 1.00 157.74 230 SER F C 1
ATOM 12347 O O . SER F 1 230 ? -64.264 35.952 -25.606 1.00 134.68 230 SER F O 1
ATOM 12350 N N . LYS F 1 231 ? -63.320 35.452 -27.592 1.00 158.04 231 LYS F N 1
ATOM 12351 C CA . LYS F 1 231 ? -63.217 36.833 -28.071 1.00 126.12 231 LYS F CA 1
ATOM 12352 C C . LYS F 1 231 ? -63.819 36.973 -29.474 1.00 133.54 231 LYS F C 1
ATOM 12353 O O . LYS F 1 231 ? -63.747 36.048 -30.291 1.00 158.92 231 LYS F O 1
ATOM 12359 N N . LEU F 1 232 ? -64.414 38.129 -29.747 1.00 121.84 232 LEU F N 1
ATOM 12360 C CA . LEU F 1 232 ? -64.768 38.511 -31.107 1.00 112.45 232 LEU F CA 1
ATOM 12361 C C . LEU F 1 232 ? -64.118 39.865 -31.403 1.00 95.51 232 LEU F C 1
ATOM 12362 O O . LEU F 1 232 ? -64.076 40.743 -30.551 1.00 118.40 232 LEU F O 1
ATOM 12367 N N . VAL F 1 233 ? -63.586 40.014 -32.606 1.00 108.98 233 VAL F N 1
ATOM 12368 C CA . VAL F 1 233 ? -62.789 41.180 -32.957 1.00 117.66 233 VAL F CA 1
ATOM 12369 C C . VAL F 1 233 ? -63.407 42.073 -34.031 1.00 125.82 233 VAL F C 1
ATOM 12370 O O . VAL F 1 233 ? -63.732 41.618 -35.123 1.00 133.80 233 VAL F O 1
ATOM 12374 N N . ILE F 1 234 ? -63.543 43.355 -33.719 1.00 115.20 234 ILE F N 1
ATOM 12375 C CA . ILE F 1 234 ? -64.111 44.313 -34.652 1.00 115.25 234 ILE F CA 1
ATOM 12376 C C . ILE F 1 234 ? -63.022 45.263 -35.092 1.00 120.26 234 ILE F C 1
ATOM 12377 O O . ILE F 1 234 ? -62.138 45.611 -34.308 1.00 118.24 234 ILE F O 1
ATOM 12382 N N . MET F 1 235 ? -63.085 45.689 -36.344 1.00 110.61 235 MET F N 1
ATOM 12383 C CA . MET F 1 235 ? -62.055 46.556 -36.888 1.00 116.60 235 MET F CA 1
ATOM 12384 C C . MET F 1 235 ? -62.561 47.947 -37.242 1.00 126.62 235 MET F C 1
ATOM 12385 O O . MET F 1 235 ? -63.559 48.098 -37.962 1.00 146.27 235 MET F O 1
ATOM 12390 N N . VAL F 1 236 ? -61.867 48.966 -36.745 1.00 115.25 236 VAL F N 1
ATOM 12391 C CA . VAL F 1 236 ? -62.071 50.307 -37.278 1.00 129.73 236 VAL F CA 1
ATOM 12392 C C . VAL F 1 236 ? -60.853 50.664 -38.119 1.00 133.71 236 VAL F C 1
ATOM 12393 O O . VAL F 1 236 ? -59.735 50.273 -37.775 1.00 125.48 236 VAL F O 1
ATOM 12397 N N . TYR F 1 237 ? -61.064 51.377 -39.226 1.00 104.32 237 TYR F N 1
ATOM 12398 C CA . TYR F 1 237 ? -59.952 51.756 -40.095 1.00 115.96 237 TYR F CA 1
ATOM 12399 C C . TYR F 1 237 ? -60.164 53.156 -40.626 1.00 141.02 237 TYR F C 1
ATOM 12400 O O . TYR F 1 237 ? -61.272 53.678 -40.546 1.00 143.95 237 TYR F O 1
ATOM 12409 N N . ALA F 1 238 ? -59.117 53.763 -41.179 1.00 142.58 238 ALA F N 1
ATOM 12410 C CA . ALA F 1 238 ? -59.231 55.130 -41.685 1.00 118.89 238 ALA F CA 1
ATOM 12411 C C . ALA F 1 238 ? -58.033 55.512 -42.527 1.00 137.57 238 ALA F C 1
ATOM 12412 O O . ALA F 1 238 ? -56.902 55.333 -42.092 1.00 155.77 238 ALA F O 1
ATOM 12414 N N . LYS F 1 239 ? -58.263 56.041 -43.723 1.00 133.79 239 LYS F N 1
ATOM 12415 C CA . LYS F 1 239 ? -57.151 56.518 -44.540 1.00 136.80 239 LYS F CA 1
ATOM 12416 C C . LYS F 1 239 ? -56.632 57.822 -43.946 1.00 136.51 239 LYS F C 1
ATOM 12417 O O . LYS F 1 239 ? -57.401 58.757 -43.750 1.00 114.20 239 LYS F O 1
ATOM 12423 N N . THR F 1 240 ? -55.336 57.888 -43.651 1.00 131.24 240 THR F N 1
ATOM 12424 C CA . THR F 1 240 ? -54.762 59.093 -43.061 1.00 126.02 240 THR F CA 1
ATOM 12425 C C . THR F 1 240 ? -53.708 59.715 -43.980 1.00 138.62 240 THR F C 1
ATOM 12426 O O . THR F 1 240 ? -53.225 59.070 -44.917 1.00 128.29 240 THR F O 1
ATOM 12430 N N . GLN F 1 241 ? -53.385 60.979 -43.711 1.00 151.49 241 GLN F N 1
ATOM 12431 C CA . GLN F 1 241 ? -52.276 61.694 -44.355 1.00 157.20 241 GLN F CA 1
ATOM 12432 C C . GLN F 1 241 ? -50.937 61.000 -44.048 1.00 160.24 241 GLN F C 1
ATOM 12433 O O . GLN F 1 241 ? -50.789 60.364 -42.993 1.00 163.49 241 GLN F O 1
ATOM 12439 N N . PRO F 1 242 ? -49.954 61.122 -44.960 1.00 145.19 242 PRO F N 1
ATOM 12440 C CA . PRO F 1 242 ? -48.668 60.447 -44.749 1.00 148.99 242 PRO F CA 1
ATOM 12441 C C . PRO F 1 242 ? -48.017 60.716 -43.395 1.00 160.84 242 PRO F C 1
ATOM 12442 O O . PRO F 1 242 ? -47.815 61.874 -43.014 1.00 149.06 242 PRO F O 1
ATOM 12446 N N . MET F 1 243 ? -47.696 59.622 -42.698 1.00 181.54 243 MET F N 1
ATOM 12447 C CA . MET F 1 243 ? -47.036 59.624 -41.379 1.00 164.50 243 MET F CA 1
ATOM 12448 C C . MET F 1 243 ? -47.952 59.897 -40.168 1.00 144.32 243 MET F C 1
ATOM 12449 O O . MET F 1 243 ? -47.454 60.102 -39.052 1.00 124.37 243 MET F O 1
ATOM 12454 N N . GLN F 1 244 ? -49.272 59.880 -40.393 1.00 131.15 244 GLN F N 1
ATOM 12455 C CA . GLN F 1 244 ? -50.246 60.088 -39.326 1.00 130.01 244 GLN F CA 1
ATOM 12456 C C . GLN F 1 244 ? -50.887 58.795 -38.799 1.00 143.87 244 GLN F C 1
ATOM 12457 O O . GLN F 1 244 ? -51.369 58.753 -37.664 1.00 155.84 244 GLN F O 1
ATOM 12463 N N . LYS F 1 245 ? -50.881 57.752 -39.624 1.00 137.94 245 LYS F N 1
ATOM 12464 C CA . LYS F 1 245 ? -51.310 56.410 -39.226 1.00 142.14 245 LYS F CA 1
ATOM 12465 C C . LYS F 1 245 ? -51.312 56.154 -37.704 1.00 149.60 245 LYS F C 1
ATOM 12466 O O . LYS F 1 245 ? -52.368 55.910 -37.094 1.00 139.66 245 LYS F O 1
ATOM 12472 N N . TRP F 1 246 ? -50.128 56.223 -37.100 1.00 127.67 246 TRP F N 1
ATOM 12473 C CA . TRP F 1 246 ? -49.936 55.796 -35.713 1.00 138.21 246 TRP F CA 1
ATOM 12474 C C . TRP F 1 246 ? -50.535 56.754 -34.694 1.00 146.03 246 TRP F C 1
ATOM 12475 O O . TRP F 1 246 ? -51.001 56.327 -33.627 1.00 159.56 246 TRP F O 1
ATOM 12486 N N . ALA F 1 247 ? -50.525 58.043 -35.029 1.00 131.43 247 ALA F N 1
ATOM 12487 C CA . ALA F 1 247 ? -51.173 59.056 -34.201 1.00 133.56 247 ALA F CA 1
ATOM 12488 C C . ALA F 1 247 ? -52.671 58.742 -34.074 1.00 147.91 247 ALA F C 1
ATOM 12489 O O . ALA F 1 247 ? -53.246 58.725 -32.964 1.00 153.08 247 ALA F O 1
ATOM 12491 N N . VAL F 1 248 ? -53.279 58.478 -35.229 1.00 123.33 248 VAL F N 1
ATOM 12492 C CA . VAL F 1 248 ? -54.674 58.096 -35.334 1.00 110.00 248 VAL F CA 1
ATOM 12493 C C . VAL F 1 248 ? -55.004 56.802 -34.594 1.00 138.09 248 VAL F C 1
ATOM 12494 O O . VAL F 1 248 ? -55.990 56.743 -33.856 1.00 133.98 248 VAL F O 1
ATOM 12498 N N . GLU F 1 249 ? -54.202 55.759 -34.795 1.00 113.63 249 GLU F N 1
ATOM 12499 C CA . GLU F 1 249 ? -54.425 54.520 -34.062 1.00 98.46 249 GLU F CA 1
ATOM 12500 C C . GLU F 1 249 ? -54.356 54.724 -32.545 1.00 126.00 249 GLU F C 1
ATOM 12501 O O . GLU F 1 249 ? -55.181 54.189 -31.808 1.00 124.04 249 GLU F O 1
ATOM 12507 N N . ARG F 1 250 ? -53.368 55.487 -32.077 1.00 131.80 250 ARG F N 1
ATOM 12508 C CA . ARG F 1 250 ? -53.182 55.705 -30.640 1.00 114.39 250 ARG F CA 1
ATOM 12509 C C . ARG F 1 250 ? -54.350 56.461 -30.063 1.00 116.69 250 ARG F C 1
ATOM 12510 O O . ARG F 1 250 ? -54.817 56.175 -28.945 1.00 126.21 250 ARG F O 1
ATOM 12518 N N . ASP F 1 251 ? -54.828 57.423 -30.844 1.00 119.10 251 ASP F N 1
ATOM 12519 C CA . ASP F 1 251 ? -56.016 58.187 -30.466 1.00 143.51 251 ASP F CA 1
ATOM 12520 C C . ASP F 1 251 ? -57.261 57.288 -30.336 1.00 147.58 251 ASP F C 1
ATOM 12521 O O . ASP F 1 251 ? -57.909 57.244 -29.277 1.00 136.58 251 ASP F O 1
ATOM 12526 N N . ILE F 1 252 ? -57.583 56.573 -31.415 1.00 131.77 252 ILE F N 1
ATOM 12527 C CA . ILE F 1 252 ? -58.677 55.608 -31.401 1.00 126.90 252 ILE F CA 1
ATOM 12528 C C . ILE F 1 252 ? -58.578 54.613 -30.231 1.00 138.37 252 ILE F C 1
ATOM 12529 O O . ILE F 1 252 ? -59.613 54.242 -29.664 1.00 117.30 252 ILE F O 1
ATOM 12534 N N . ARG F 1 253 ? -57.359 54.172 -29.885 1.00 136.01 253 ARG F N 1
ATOM 12535 C CA . ARG F 1 253 ? -57.180 53.233 -28.772 1.00 113.79 253 ARG F CA 1
ATOM 12536 C C . ARG F 1 253 ? -57.560 53.911 -27.485 1.00 123.44 253 ARG F C 1
ATOM 12537 O O . ARG F 1 253 ? -58.346 53.363 -26.703 1.00 140.25 253 ARG F O 1
ATOM 12545 N N . TYR F 1 254 ? -57.019 55.108 -27.265 1.00 124.16 254 TYR F N 1
ATOM 12546 C CA . TYR F 1 254 ? -57.399 55.863 -26.073 1.00 130.31 254 TYR F CA 1
ATOM 12547 C C . TYR F 1 254 ? -58.930 55.988 -25.944 1.00 140.41 254 TYR F C 1
ATOM 12548 O O . TYR F 1 254 ? -59.521 55.676 -24.896 1.00 109.62 254 TYR F O 1
ATOM 12557 N N . ARG F 1 255 ? -59.573 56.435 -27.018 1.00 129.11 255 ARG F N 1
ATOM 12558 C CA . ARG F 1 255 ? -61.025 56.610 -26.998 1.00 126.66 255 ARG F CA 1
ATOM 12559 C C . ARG F 1 255 ? -61.778 55.313 -26.784 1.00 129.44 255 ARG F C 1
ATOM 12560 O O . ARG F 1 255 ? -62.868 55.312 -26.224 1.00 126.46 255 ARG F O 1
ATOM 12568 N N . VAL F 1 256 ? -61.208 54.214 -27.257 1.00 135.64 256 VAL F N 1
ATOM 12569 C CA . VAL F 1 256 ? -61.842 52.920 -27.100 1.00 124.58 256 VAL F CA 1
ATOM 12570 C C . VAL F 1 256 ? -61.762 52.444 -25.662 1.00 122.69 256 VAL F C 1
ATOM 12571 O O . VAL F 1 256 ? -62.702 51.835 -25.167 1.00 124.74 256 VAL F O 1
ATOM 12575 N N . LYS F 1 257 ? -60.647 52.737 -24.994 1.00 136.31 257 LYS F N 1
ATOM 12576 C CA . LYS F 1 257 ? -60.510 52.458 -23.559 1.00 108.08 257 LYS F CA 1
ATOM 12577 C C . LYS F 1 257 ? -61.540 53.264 -22.805 1.00 113.37 257 LYS F C 1
ATOM 12578 O O . LYS F 1 257 ? -62.299 52.724 -21.994 1.00 123.14 257 LYS F O 1
ATOM 12584 N N . LYS F 1 258 ? -61.568 54.563 -23.088 1.00 135.22 258 LYS F N 1
ATOM 12585 C CA . LYS F 1 258 ? -62.557 55.455 -22.488 1.00 142.64 258 LYS F CA 1
ATOM 12586 C C . LYS F 1 258 ? -63.991 54.931 -22.666 1.00 150.27 258 LYS F C 1
ATOM 12587 O O . LYS F 1 258 ? -64.808 54.975 -21.734 1.00 149.47 258 LYS F O 1
ATOM 12593 N N . MET F 1 259 ? -64.290 54.431 -23.860 1.00 143.06 259 MET F N 1
ATOM 12594 C CA . MET F 1 259 ? -65.619 53.922 -24.162 1.00 132.20 259 MET F CA 1
ATOM 12595 C C . MET F 1 259 ? -65.900 52.587 -23.452 1.00 129.43 259 MET F C 1
ATOM 12596 O O . MET F 1 259 ? -67.040 52.271 -23.145 1.00 140.68 259 MET F O 1
ATOM 12601 N N . PHE F 1 260 ? -64.861 51.805 -23.182 1.00 147.97 260 PHE F N 1
ATOM 12602 C CA . PHE F 1 260 ? -65.020 50.602 -22.360 1.00 132.00 260 PHE F CA 1
ATOM 12603 C C . PHE F 1 260 ? -65.431 51.014 -20.959 1.00 139.37 260 PHE F C 1
ATOM 12604 O O . PHE F 1 260 ? -66.237 50.343 -20.311 1.00 143.24 260 PHE F O 1
ATOM 12612 N N . ASP F 1 261 ? -64.851 52.117 -20.487 1.00 161.25 261 ASP F N 1
ATOM 12613 C CA . ASP F 1 261 ? -65.149 52.606 -19.140 1.00 146.63 261 ASP F CA 1
ATOM 12614 C C . ASP F 1 261 ? -66.568 53.173 -19.029 1.00 150.72 261 ASP F C 1
ATOM 12615 O O . ASP F 1 261 ? -67.394 52.627 -18.304 1.00 165.38 261 ASP F O 1
ATOM 12620 N N . GLN F 1 262 ? -66.855 54.251 -19.756 1.00 152.90 262 GLN F N 1
ATOM 12621 C CA . GLN F 1 262 ? -68.154 54.928 -19.642 1.00 152.11 262 GLN F CA 1
ATOM 12622 C C . GLN F 1 262 ? -69.355 54.019 -19.932 1.00 148.62 262 GLN F C 1
ATOM 12623 O O . GLN F 1 262 ? -70.246 53.883 -19.103 1.00 182.20 262 GLN F O 1
ATOM 12629 N N . LYS F 1 263 ? -69.368 53.411 -21.113 1.00 141.39 263 LYS F N 1
ATOM 12630 C CA . LYS F 1 263 ? -70.429 52.500 -21.543 1.00 153.09 263 LYS F CA 1
ATOM 12631 C C . LYS F 1 263 ? -70.523 51.212 -20.694 1.00 165.85 263 LYS F C 1
ATOM 12632 O O . LYS F 1 263 ? -71.382 50.358 -20.934 1.00 157.94 263 LYS F O 1
ATOM 12638 N N . ASN F 1 264 ? -69.639 51.069 -19.712 1.00 175.77 264 ASN F N 1
ATOM 12639 C CA . ASN F 1 264 ? -69.585 49.854 -18.895 1.00 172.00 264 ASN F CA 1
ATOM 12640 C C . ASN F 1 264 ? -69.725 48.566 -19.710 1.00 173.21 264 ASN F C 1
ATOM 12641 O O . ASN F 1 264 ? -70.799 47.964 -19.761 1.00 157.10 264 ASN F O 1
ATOM 12646 N N . ILE F 1 265 ? -68.621 48.164 -20.342 1.00 171.02 265 ILE F N 1
ATOM 12647 C CA . ILE F 1 265 ? -68.546 46.965 -21.179 1.00 153.55 265 ILE F CA 1
ATOM 12648 C C . ILE F 1 265 ? -67.388 46.093 -20.681 1.00 140.73 265 ILE F C 1
ATOM 12649 O O . ILE F 1 265 ? -66.343 46.625 -20.311 1.00 142.32 265 ILE F O 1
ATOM 12654 N N . SER F 1 266 ? -67.571 44.769 -20.658 1.00 144.03 266 SER F N 1
ATOM 12655 C CA . SER F 1 266 ? -66.565 43.853 -20.108 1.00 139.60 266 SER F CA 1
ATOM 12656 C C . SER F 1 266 ? -65.330 43.792 -20.990 1.00 138.78 266 SER F C 1
ATOM 12657 O O . SER F 1 266 ? -65.447 43.750 -22.215 1.00 133.88 266 SER F O 1
ATOM 12660 N N . PHE F 1 267 ? -64.148 43.775 -20.374 1.00 145.69 267 PHE F N 1
ATOM 12661 C CA . PHE F 1 267 ? -62.907 43.625 -21.132 1.00 144.81 267 PHE F CA 1
ATOM 12662 C C . PHE F 1 267 ? -62.772 42.176 -21.594 1.00 137.60 267 PHE F C 1
ATOM 12663 O O . PHE F 1 267 ? -63.409 41.281 -21.024 1.00 142.07 267 PHE F O 1
ATOM 12671 N N . PRO F 1 268 ? -61.967 41.941 -22.645 1.00 123.31 268 PRO F N 1
ATOM 12672 C CA . PRO F 1 268 ? -61.866 40.609 -23.258 1.00 129.38 268 PRO F CA 1
ATOM 12673 C C . PRO F 1 268 ? -60.962 39.645 -22.502 1.00 145.46 268 PRO F C 1
ATOM 12674 O O . PRO F 1 268 ? -60.205 38.926 -23.153 1.00 149.53 268 PRO F O 1
ATOM 12678 N N . TYR F 1 269 ? -61.050 39.628 -21.170 1.00 138.27 269 TYR F N 1
ATOM 12679 C CA . TYR F 1 269 ? -60.225 38.751 -20.338 1.00 129.58 269 TYR F CA 1
ATOM 12680 C C . TYR F 1 269 ? -60.362 37.302 -20.775 1.00 134.72 269 TYR F C 1
ATOM 12681 O O . TYR F 1 269 ? -61.477 36.818 -20.996 1.00 133.84 269 TYR F O 1
ATOM 12690 N N . PRO F 1 270 ? -59.230 36.589 -20.868 1.00 127.09 270 PRO F N 1
ATOM 12691 C CA . PRO F 1 270 ? -59.337 35.195 -21.295 1.00 113.74 270 PRO F CA 1
ATOM 12692 C C . PRO F 1 270 ? -60.267 34.483 -20.334 1.00 139.96 270 PRO F C 1
ATOM 12693 O O . PRO F 1 270 ? -60.295 34.823 -19.153 1.00 155.50 270 PRO F O 1
ATOM 12697 N N . GLN F 1 271 ? -61.039 33.527 -20.831 1.00 145.02 271 GLN F N 1
ATOM 12698 C CA . GLN F 1 271 ? -62.162 33.021 -20.057 1.00 126.71 271 GLN F CA 1
ATOM 12699 C C . GLN F 1 271 ? -62.334 31.518 -20.167 1.00 133.76 271 GLN F C 1
ATOM 12700 O O . GLN F 1 271 ? -62.913 31.009 -21.115 1.00 127.18 271 GLN F O 1
ATOM 12706 N N . MET F 1 272 ? -61.800 30.820 -19.178 1.00 154.28 272 MET F N 1
ATOM 12707 C CA . MET F 1 272 ? -61.894 29.378 -19.090 1.00 135.94 272 MET F CA 1
ATOM 12708 C C . MET F 1 272 ? -63.108 29.088 -18.241 1.00 119.70 272 MET F C 1
ATOM 12709 O O . MET F 1 272 ? -63.642 29.991 -17.602 1.00 130.00 272 MET F O 1
ATOM 12714 N N . ASP F 1 273 ? -63.555 27.841 -18.238 1.00 106.64 273 ASP F N 1
ATOM 12715 C CA . ASP F 1 273 ? -64.462 27.392 -17.190 1.00 136.22 273 ASP F CA 1
ATOM 12716 C C . ASP F 1 273 ? -64.139 25.957 -16.827 1.00 136.80 273 ASP F C 1
ATOM 12717 O O . ASP F 1 273 ? -63.926 25.119 -17.700 1.00 131.18 273 ASP F O 1
ATOM 12722 N N . VAL F 1 274 ? -64.085 25.698 -15.525 1.00 130.63 274 VAL F N 1
ATOM 12723 C CA . VAL F 1 274 ? -63.440 24.506 -14.997 1.00 143.23 274 VAL F CA 1
ATOM 12724 C C . VAL F 1 274 ? -64.417 23.652 -14.185 1.00 130.22 274 VAL F C 1
ATOM 12725 O O . VAL F 1 274 ? -65.270 24.194 -13.493 1.00 138.86 274 VAL F O 1
ATOM 12729 N N . ASN F 1 275 ? -64.305 22.325 -14.300 1.00 139.13 275 ASN F N 1
ATOM 12730 C CA . ASN F 1 275 ? -65.096 21.383 -13.492 1.00 146.49 275 ASN F CA 1
ATOM 12731 C C . ASN F 1 275 ? -64.278 20.852 -12.308 1.00 151.61 275 ASN F C 1
ATOM 12732 O O . ASN F 1 275 ? -63.073 20.611 -12.442 1.00 144.76 275 ASN F O 1
ATOM 12737 N N . PHE F 1 276 ? -64.930 20.660 -11.158 1.00 157.60 276 PHE F N 1
ATOM 12738 C CA . PHE F 1 276 ? -64.236 20.274 -9.917 1.00 141.64 276 PHE F CA 1
ATOM 12739 C C . PHE F 1 276 ? -64.490 18.845 -9.433 1.00 155.67 276 PHE F C 1
ATOM 12740 O O . PHE F 1 276 ? -65.627 18.367 -9.429 1.00 160.58 276 PHE F O 1
ATOM 12748 N N . LYS F 1 277 ? -63.418 18.182 -9.012 1.00 149.34 277 LYS F N 1
ATOM 12749 C CA . LYS F 1 277 ? -63.505 16.972 -8.212 1.00 179.52 277 LYS F CA 1
ATOM 12750 C C . LYS F 1 277 ? -62.637 17.251 -6.998 1.00 189.93 277 LYS F C 1
ATOM 12751 O O . LYS F 1 277 ? -61.595 17.884 -7.126 1.00 180.59 277 LYS F O 1
ATOM 12757 N N . ARG F 1 278 ? -63.047 16.800 -5.820 1.00 184.95 278 ARG F N 1
ATOM 12758 C CA . ARG F 1 278 ? -62.103 16.738 -4.709 1.00 187.01 278 ARG F CA 1
ATOM 12759 C C . ARG F 1 278 ? -61.719 15.287 -4.419 1.00 200.90 278 ARG F C 1
ATOM 12760 O O . ARG F 1 278 ? -62.549 14.382 -4.508 1.00 205.85 278 ARG F O 1
ATOM 12768 N N . VAL F 1 279 ? -60.452 15.075 -4.080 1.00 195.00 279 VAL F N 1
ATOM 12769 C CA . VAL F 1 279 ? -59.967 13.757 -3.681 1.00 201.83 279 VAL F CA 1
ATOM 12770 C C . VAL F 1 279 ? -58.777 13.874 -2.726 1.00 190.55 279 VAL F C 1
ATOM 12771 O O . VAL F 1 279 ? -58.953 13.982 -1.503 1.00 146.42 279 VAL F O 1
ATOM 12775 N N . TYR G 1 13 ? 4.042 12.240 -105.301 1.00 159.48 13 TYR G N 1
ATOM 12776 C CA . TYR G 1 13 ? 3.663 11.097 -104.474 1.00 203.15 13 TYR G CA 1
ATOM 12777 C C . TYR G 1 13 ? 4.177 11.233 -103.048 1.00 221.63 13 TYR G C 1
ATOM 12778 O O . TYR G 1 13 ? 4.722 10.284 -102.475 1.00 203.63 13 TYR G O 1
ATOM 12787 N N . ASP G 1 14 ? 4.012 12.443 -102.515 1.00 233.04 14 ASP G N 1
ATOM 12788 C CA . ASP G 1 14 ? 4.201 12.773 -101.097 1.00 218.96 14 ASP G CA 1
ATOM 12789 C C . ASP G 1 14 ? 5.513 12.365 -100.434 1.00 230.00 14 ASP G C 1
ATOM 12790 O O . ASP G 1 14 ? 5.891 11.193 -100.422 1.00 228.01 14 ASP G O 1
ATOM 12795 N N . ILE G 1 15 ? 6.193 13.360 -99.872 1.00 238.59 15 ILE G N 1
ATOM 12796 C CA . ILE G 1 15 ? 7.275 13.136 -98.916 1.00 238.90 15 ILE G CA 1
ATOM 12797 C C . ILE G 1 15 ? 7.021 14.009 -97.672 1.00 217.39 15 ILE G C 1
ATOM 12798 O O . ILE G 1 15 ? 7.909 14.734 -97.214 1.00 169.08 15 ILE G O 1
ATOM 12803 N N . LYS G 1 16 ? 5.784 13.949 -97.164 1.00 224.17 16 LYS G N 1
ATOM 12804 C CA . LYS G 1 16 ? 5.391 14.564 -95.884 1.00 172.25 16 LYS G CA 1
ATOM 12805 C C . LYS G 1 16 ? 5.175 13.511 -94.791 1.00 157.69 16 LYS G C 1
ATOM 12806 O O . LYS G 1 16 ? 5.135 13.850 -93.609 1.00 186.55 16 LYS G O 1
ATOM 12812 N N . ALA G 1 17 ? 5.025 12.244 -95.186 1.00 151.32 17 ALA G N 1
ATOM 12813 C CA . ALA G 1 17 ? 4.914 11.135 -94.229 1.00 167.91 17 ALA G CA 1
ATOM 12814 C C . ALA G 1 17 ? 6.113 11.140 -93.289 1.00 195.97 17 ALA G C 1
ATOM 12815 O O . ALA G 1 17 ? 6.059 10.605 -92.172 1.00 206.73 17 ALA G O 1
ATOM 12817 N N . VAL G 1 18 ? 7.196 11.753 -93.759 1.00 183.34 18 VAL G N 1
ATOM 12818 C CA . VAL G 1 18 ? 8.396 11.942 -92.957 1.00 186.56 18 VAL G CA 1
ATOM 12819 C C . VAL G 1 18 ? 8.129 12.915 -91.796 1.00 203.07 18 VAL G C 1
ATOM 12820 O O . VAL G 1 18 ? 8.359 12.570 -90.635 1.00 208.53 18 VAL G O 1
ATOM 12824 N N . LYS G 1 19 ? 7.621 14.111 -92.098 1.00 194.19 19 LYS G N 1
ATOM 12825 C CA . LYS G 1 19 ? 7.266 15.075 -91.053 1.00 178.86 19 LYS G CA 1
ATOM 12826 C C . LYS G 1 19 ? 6.199 14.511 -90.106 1.00 166.65 19 LYS G C 1
ATOM 12827 O O . LYS G 1 19 ? 6.192 14.808 -88.916 1.00 196.33 19 LYS G O 1
ATOM 12833 N N . PHE G 1 20 ? 5.312 13.689 -90.650 1.00 138.08 20 PHE G N 1
ATOM 12834 C CA . PHE G 1 20 ? 4.285 13.000 -89.877 1.00 135.82 20 PHE G CA 1
ATOM 12835 C C . PHE G 1 20 ? 4.886 12.046 -88.834 1.00 160.23 20 PHE G C 1
ATOM 12836 O O . PHE G 1 20 ? 4.671 12.215 -87.621 1.00 198.25 20 PHE G O 1
ATOM 12844 N N . LEU G 1 21 ? 5.638 11.047 -89.294 1.00 150.94 21 LEU G N 1
ATOM 12845 C CA . LEU G 1 21 ? 6.288 10.123 -88.368 1.00 162.52 21 LEU G CA 1
ATOM 12846 C C . LEU G 1 21 ? 7.210 10.880 -87.400 1.00 170.57 21 LEU G C 1
ATOM 12847 O O . LEU G 1 21 ? 7.373 10.473 -86.246 1.00 168.86 21 LEU G O 1
ATOM 12852 N N . LEU G 1 22 ? 7.787 11.989 -87.871 1.00 174.34 22 LEU G N 1
ATOM 12853 C CA . LEU G 1 22 ? 8.627 12.868 -87.051 1.00 166.95 22 LEU G CA 1
ATOM 12854 C C . LEU G 1 22 ? 7.815 13.398 -85.884 1.00 175.30 22 LEU G C 1
ATOM 12855 O O . LEU G 1 22 ? 8.244 13.356 -84.737 1.00 179.69 22 LEU G O 1
ATOM 12860 N N . ASP G 1 23 ? 6.630 13.905 -86.195 1.00 187.21 23 ASP G N 1
ATOM 12861 C CA . ASP G 1 23 ? 5.738 14.464 -85.184 1.00 172.68 23 ASP G CA 1
ATOM 12862 C C . ASP G 1 23 ? 5.235 13.428 -84.184 1.00 163.10 23 ASP G C 1
ATOM 12863 O O . ASP G 1 23 ? 5.519 13.547 -82.995 1.00 188.36 23 ASP G O 1
ATOM 12868 N N . VAL G 1 24 ? 4.504 12.415 -84.645 1.00 128.98 24 VAL G N 1
ATOM 12869 C CA . VAL G 1 24 ? 4.085 11.361 -83.716 1.00 144.15 24 VAL G CA 1
ATOM 12870 C C . VAL G 1 24 ? 5.264 10.762 -82.894 1.00 145.69 24 VAL G C 1
ATOM 12871 O O . VAL G 1 24 ? 5.102 10.394 -81.724 1.00 158.03 24 VAL G O 1
ATOM 12875 N N . LEU G 1 25 ? 6.455 10.709 -83.482 1.00 133.20 25 LEU G N 1
ATOM 12876 C CA . LEU G 1 25 ? 7.654 10.345 -82.721 1.00 155.72 25 LEU G CA 1
ATOM 12877 C C . LEU G 1 25 ? 8.015 11.401 -81.647 1.00 163.87 25 LEU G C 1
ATOM 12878 O O . LEU G 1 25 ? 8.486 11.052 -80.559 1.00 167.28 25 LEU G O 1
ATOM 12883 N N . LYS G 1 26 ? 7.794 12.682 -81.953 1.00 158.59 26 LYS G N 1
ATOM 12884 C CA . LYS G 1 26 ? 8.033 13.767 -80.995 1.00 135.51 26 LYS G CA 1
ATOM 12885 C C . LYS G 1 26 ? 7.070 13.703 -79.817 1.00 154.01 26 LYS G C 1
ATOM 12886 O O . LYS G 1 26 ? 7.486 13.847 -78.670 1.00 158.51 26 LYS G O 1
ATOM 12892 N N . ILE G 1 27 ? 5.783 13.516 -80.117 1.00 148.30 27 ILE G N 1
ATOM 12893 C CA . ILE G 1 27 ? 4.745 13.328 -79.103 1.00 140.77 27 ILE G CA 1
ATOM 12894 C C . ILE G 1 27 ? 5.051 12.124 -78.216 1.00 155.92 27 ILE G C 1
ATOM 12895 O O . ILE G 1 27 ? 4.897 12.187 -76.991 1.00 136.72 27 ILE G O 1
ATOM 12900 N N . LEU G 1 28 ? 5.468 11.019 -78.832 1.00 152.58 28 LEU G N 1
ATOM 12901 C CA . LEU G 1 28 ? 5.781 9.833 -78.048 1.00 119.83 28 LEU G CA 1
ATOM 12902 C C . LEU G 1 28 ? 7.020 10.045 -77.168 1.00 151.80 28 LEU G C 1
ATOM 12903 O O . LEU G 1 28 ? 6.980 9.733 -75.973 1.00 151.97 28 LEU G O 1
ATOM 12908 N N . ILE G 1 29 ? 8.109 10.587 -77.723 1.00 153.26 29 ILE G N 1
ATOM 12909 C CA . ILE G 1 29 ? 9.305 10.775 -76.899 1.00 162.89 29 ILE G CA 1
ATOM 12910 C C . ILE G 1 29 ? 9.094 11.824 -75.801 1.00 147.19 29 ILE G C 1
ATOM 12911 O O . ILE G 1 29 ? 9.667 11.722 -74.713 1.00 147.60 29 ILE G O 1
ATOM 12916 N N . ILE G 1 30 ? 8.266 12.824 -76.074 1.00 149.60 30 ILE G N 1
ATOM 12917 C CA . ILE G 1 30 ? 7.940 13.807 -75.041 1.00 162.26 30 ILE G CA 1
ATOM 12918 C C . ILE G 1 30 ? 7.006 13.246 -73.946 1.00 152.80 30 ILE G C 1
ATOM 12919 O O . ILE G 1 30 ? 7.152 13.601 -72.777 1.00 135.93 30 ILE G O 1
ATOM 12924 N N . ALA G 1 31 ? 6.067 12.366 -74.305 1.00 144.49 31 ALA G N 1
ATOM 12925 C CA . ALA G 1 31 ? 5.221 11.708 -73.295 1.00 134.83 31 ALA G CA 1
ATOM 12926 C C . ALA G 1 31 ? 6.008 10.714 -72.447 1.00 141.16 31 ALA G C 1
ATOM 12927 O O . ALA G 1 31 ? 5.751 10.560 -71.248 1.00 135.85 31 ALA G O 1
ATOM 12929 N N . PHE G 1 32 ? 6.957 10.033 -73.079 1.00 143.58 32 PHE G N 1
ATOM 12930 C CA . PHE G 1 32 ? 7.876 9.179 -72.354 1.00 147.37 32 PHE G CA 1
ATOM 12931 C C . PHE G 1 32 ? 8.735 10.009 -71.381 1.00 158.28 32 PHE G C 1
ATOM 12932 O O . PHE G 1 32 ? 8.761 9.743 -70.172 1.00 161.00 32 PHE G O 1
ATOM 12940 N N . ILE G 1 33 ? 9.414 11.027 -71.901 1.00 143.17 33 ILE G N 1
ATOM 12941 C CA . ILE G 1 33 ? 10.211 11.904 -71.052 1.00 140.94 33 ILE G CA 1
ATOM 12942 C C . ILE G 1 33 ? 9.413 12.460 -69.873 1.00 153.16 33 ILE G C 1
ATOM 12943 O O . ILE G 1 33 ? 9.895 12.458 -68.736 1.00 159.77 33 ILE G O 1
ATOM 12948 N N . GLY G 1 34 ? 8.197 12.931 -70.147 1.00 143.06 34 GLY G N 1
ATOM 12949 C CA . GLY G 1 34 ? 7.333 13.474 -69.112 1.00 100.63 34 GLY G CA 1
ATOM 12950 C C . GLY G 1 34 ? 6.924 12.439 -68.078 1.00 147.84 34 GLY G C 1
ATOM 12951 O O . GLY G 1 34 ? 6.886 12.740 -66.885 1.00 148.62 34 GLY G O 1
ATOM 12952 N N . ILE G 1 35 ? 6.616 11.219 -68.520 1.00 163.32 35 ILE G N 1
ATOM 12953 C CA . ILE G 1 35 ? 6.284 10.158 -67.572 1.00 135.66 35 ILE G CA 1
ATOM 12954 C C . ILE G 1 35 ? 7.457 9.812 -66.648 1.00 156.27 35 ILE G C 1
ATOM 12955 O O . ILE G 1 35 ? 7.283 9.798 -65.424 1.00 173.09 35 ILE G O 1
ATOM 12960 N N . LYS G 1 36 ? 8.647 9.549 -67.210 1.00 165.03 36 LYS G N 1
ATOM 12961 C CA . LYS G 1 36 ? 9.829 9.247 -66.372 1.00 166.87 36 LYS G CA 1
ATOM 12962 C C . LYS G 1 36 ? 10.170 10.404 -65.420 1.00 165.87 36 LYS G C 1
ATOM 12963 O O . LYS G 1 36 ? 10.350 10.200 -64.210 1.00 161.56 36 LYS G O 1
ATOM 12969 N N . PHE G 1 37 ? 10.250 11.611 -65.976 1.00 158.82 37 PHE G N 1
ATOM 12970 C CA . PHE G 1 37 ? 10.383 12.850 -65.198 1.00 163.01 37 PHE G CA 1
ATOM 12971 C C . PHE G 1 37 ? 9.424 12.907 -63.985 1.00 167.98 37 PHE G C 1
ATOM 12972 O O . PHE G 1 37 ? 9.850 13.176 -62.853 1.00 180.56 37 PHE G O 1
ATOM 12980 N N . ALA G 1 38 ? 8.134 12.654 -64.222 1.00 152.20 38 ALA G N 1
ATOM 12981 C CA . ALA G 1 38 ? 7.136 12.708 -63.147 1.00 149.91 38 ALA G CA 1
ATOM 12982 C C . ALA G 1 38 ? 7.262 11.577 -62.121 1.00 159.84 38 ALA G C 1
ATOM 12983 O O . ALA G 1 38 ? 7.034 11.791 -60.934 1.00 146.14 38 ALA G O 1
ATOM 12985 N N . ASP G 1 39 ? 7.608 10.375 -62.564 1.00 162.37 39 ASP G N 1
ATOM 12986 C CA . ASP G 1 39 ? 7.778 9.281 -61.615 1.00 152.37 39 ASP G CA 1
ATOM 12987 C C . ASP G 1 39 ? 8.982 9.551 -60.717 1.00 163.57 39 ASP G C 1
ATOM 12988 O O . ASP G 1 39 ? 8.998 9.194 -59.531 1.00 176.51 39 ASP G O 1
ATOM 12993 N N . PHE G 1 40 ? 9.985 10.202 -61.289 1.00 153.59 40 PHE G N 1
ATOM 12994 C CA . PHE G 1 40 ? 11.119 10.675 -60.515 1.00 154.12 40 PHE G CA 1
ATOM 12995 C C . PHE G 1 40 ? 10.697 11.728 -59.485 1.00 162.80 40 PHE G C 1
ATOM 12996 O O . PHE G 1 40 ? 10.981 11.582 -58.296 1.00 186.78 40 PHE G O 1
ATOM 13004 N N . LEU G 1 41 ? 10.005 12.773 -59.934 1.00 162.64 41 LEU G N 1
ATOM 13005 C CA . LEU G 1 41 ? 9.546 13.835 -59.027 1.00 159.77 41 LEU G CA 1
ATOM 13006 C C . LEU G 1 41 ? 8.619 13.351 -57.901 1.00 170.04 41 LEU G C 1
ATOM 13007 O O . LEU G 1 41 ? 8.660 13.875 -56.776 1.00 169.40 41 LEU G O 1
ATOM 13012 N N . ILE G 1 42 ? 7.779 12.365 -58.212 1.00 175.87 42 ILE G N 1
ATOM 13013 C CA . ILE G 1 42 ? 6.898 11.750 -57.221 1.00 157.48 42 ILE G CA 1
ATOM 13014 C C . ILE G 1 42 ? 7.693 10.887 -56.248 1.00 174.53 42 ILE G C 1
ATOM 13015 O O . ILE G 1 42 ? 7.431 10.902 -55.048 1.00 189.96 42 ILE G O 1
ATOM 13020 N N . TYR G 1 43 ? 8.669 10.140 -56.755 1.00 194.84 43 TYR G N 1
ATOM 13021 C CA . TYR G 1 43 ? 9.536 9.379 -55.865 1.00 201.67 43 TYR G CA 1
ATOM 13022 C C . TYR G 1 43 ? 10.352 10.266 -54.901 1.00 214.55 43 TYR G C 1
ATOM 13023 O O . TYR G 1 43 ? 10.530 9.909 -53.740 1.00 227.75 43 TYR G O 1
ATOM 13032 N N . ARG G 1 44 ? 10.851 11.408 -55.374 1.00 190.44 44 ARG G N 1
ATOM 13033 C CA . ARG G 1 44 ? 11.563 12.352 -54.495 1.00 156.06 44 ARG G CA 1
ATOM 13034 C C . ARG G 1 44 ? 10.641 13.073 -53.486 1.00 181.76 44 ARG G C 1
ATOM 13035 O O . ARG G 1 44 ? 10.919 13.071 -52.286 1.00 201.95 44 ARG G O 1
ATOM 13043 N N . PHE G 1 45 ? 9.552 13.684 -53.961 1.00 190.26 45 PHE G N 1
ATOM 13044 C CA . PHE G 1 45 ? 8.575 14.286 -53.052 1.00 189.86 45 PHE G CA 1
ATOM 13045 C C . PHE G 1 45 ? 8.036 13.192 -52.120 1.00 194.99 45 PHE G C 1
ATOM 13046 O O . PHE G 1 45 ? 7.379 13.484 -51.122 1.00 180.11 45 PHE G O 1
ATOM 13054 N N . TYR G 1 46 ? 8.325 11.934 -52.459 1.00 217.41 46 TYR G N 1
ATOM 13055 C CA . TYR G 1 46 ? 7.974 10.777 -51.628 1.00 222.65 46 TYR G CA 1
ATOM 13056 C C . TYR G 1 46 ? 8.976 10.575 -50.497 1.00 228.76 46 TYR G C 1
ATOM 13057 O O . TYR G 1 46 ? 8.656 10.759 -49.327 1.00 241.71 46 TYR G O 1
ATOM 13066 N N . LYS G 1 47 ? 10.194 10.188 -50.859 1.00 208.23 47 LYS G N 1
ATOM 13067 C CA . LYS G 1 47 ? 11.234 9.891 -49.876 1.00 199.61 47 LYS G CA 1
ATOM 13068 C C . LYS G 1 47 ? 11.614 11.077 -48.979 1.00 215.62 47 LYS G C 1
ATOM 13069 O O . LYS G 1 47 ? 12.002 10.879 -47.831 1.00 227.11 47 LYS G O 1
ATOM 13075 N N . LEU G 1 48 ? 11.515 12.301 -49.492 1.00 217.44 48 LEU G N 1
ATOM 13076 C CA . LEU G 1 48 ? 11.819 13.478 -48.673 1.00 209.69 48 LEU G CA 1
ATOM 13077 C C . LEU G 1 48 ? 10.786 13.669 -47.560 1.00 220.68 48 LEU G C 1
ATOM 13078 O O . LEU G 1 48 ? 11.126 14.062 -46.444 1.00 222.82 48 LEU G O 1
ATOM 13083 N N . TYR G 1 49 ? 9.526 13.385 -47.875 1.00 224.13 49 TYR G N 1
ATOM 13084 C CA . TYR G 1 49 ? 8.430 13.479 -46.914 1.00 225.25 49 TYR G CA 1
ATOM 13085 C C . TYR G 1 49 ? 8.225 12.150 -46.183 1.00 228.07 49 TYR G C 1
ATOM 13086 O O . TYR G 1 49 ? 7.324 12.026 -45.354 1.00 216.27 49 TYR G O 1
ATOM 13095 N N . SER G 1 50 ? 9.049 11.157 -46.503 1.00 239.20 50 SER G N 1
ATOM 13096 C CA . SER G 1 50 ? 8.855 9.800 -45.989 1.00 245.41 50 SER G CA 1
ATOM 13097 C C . SER G 1 50 ? 9.667 9.446 -44.738 1.00 259.35 50 SER G C 1
ATOM 13098 O O . SER G 1 50 ? 9.180 8.712 -43.873 1.00 264.20 50 SER G O 1
ATOM 13101 N N . LYS G 1 51 ? 10.902 9.939 -44.650 1.00 252.59 51 LYS G N 1
ATOM 13102 C CA . LYS G 1 51 ? 11.756 9.647 -43.493 1.00 228.91 51 LYS G CA 1
ATOM 13103 C C . LYS G 1 51 ? 11.574 10.626 -42.334 1.00 235.13 51 LYS G C 1
ATOM 13104 O O . LYS G 1 51 ? 11.848 10.290 -41.183 1.00 226.07 51 LYS G O 1
ATOM 13110 N N . SER G 1 52 ? 11.105 11.833 -42.634 1.00 245.02 52 SER G N 1
ATOM 13111 C CA . SER G 1 52 ? 10.650 12.732 -41.579 1.00 240.28 52 SER G CA 1
ATOM 13112 C C . SER G 1 52 ? 9.185 12.406 -41.244 1.00 264.64 52 SER G C 1
ATOM 13113 O O . SER G 1 52 ? 8.313 13.276 -41.306 1.00 259.17 52 SER G O 1
ATOM 13116 N N . LYS G 1 53 ? 8.932 11.142 -40.892 1.00 273.94 53 LYS G N 1
ATOM 13117 C CA . LYS G 1 53 ? 7.570 10.621 -40.694 1.00 255.86 53 LYS G CA 1
ATOM 13118 C C . LYS G 1 53 ? 6.797 11.282 -39.550 1.00 255.89 53 LYS G C 1
ATOM 13119 O O . LYS G 1 53 ? 6.478 10.646 -38.543 1.00 241.80 53 LYS G O 1
ATOM 13125 N N . ILE G 1 54 ? 6.490 12.562 -39.734 1.00 273.25 54 ILE G N 1
ATOM 13126 C CA . ILE G 1 54 ? 5.789 13.355 -38.735 1.00 270.03 54 ILE G CA 1
ATOM 13127 C C . ILE G 1 54 ? 4.280 13.341 -38.929 1.00 265.01 54 ILE G C 1
ATOM 13128 O O . ILE G 1 54 ? 3.555 12.638 -38.226 1.00 261.28 54 ILE G O 1
ATOM 13133 N N . GLN G 1 55 ? 3.821 14.134 -39.894 1.00 256.05 55 GLN G N 1
ATOM 13134 C CA . GLN G 1 55 ? 2.397 14.407 -40.085 1.00 244.29 55 GLN G CA 1
ATOM 13135 C C . GLN G 1 55 ? 1.592 13.242 -40.689 1.00 238.60 55 GLN G C 1
ATOM 13136 O O . GLN G 1 55 ? 0.361 13.250 -40.633 1.00 235.74 55 GLN G O 1
ATOM 13142 N N . LEU G 1 56 ? 2.274 12.242 -41.248 1.00 219.19 56 LEU G N 1
ATOM 13143 C CA . LEU G 1 56 ? 1.585 11.143 -41.937 1.00 200.57 56 LEU G CA 1
ATOM 13144 C C . LEU G 1 56 ? 2.211 9.755 -41.725 1.00 178.92 56 LEU G C 1
ATOM 13145 O O . LEU G 1 56 ? 3.434 9.627 -41.665 1.00 179.55 56 LEU G O 1
ATOM 13150 N N . PRO G 1 57 ? 1.364 8.709 -41.610 1.00 173.47 57 PRO G N 1
ATOM 13151 C CA . PRO G 1 57 ? 1.789 7.298 -41.641 1.00 182.30 57 PRO G CA 1
ATOM 13152 C C . PRO G 1 57 ? 2.135 6.800 -43.053 1.00 191.25 57 PRO G C 1
ATOM 13153 O O . PRO G 1 57 ? 1.585 7.295 -44.038 1.00 197.72 57 PRO G O 1
ATOM 13157 N N . GLN G 1 58 ? 3.029 5.819 -43.147 1.00 193.65 58 GLN G N 1
ATOM 13158 C CA . GLN G 1 58 ? 3.393 5.237 -44.441 1.00 190.88 58 GLN G CA 1
ATOM 13159 C C . GLN G 1 58 ? 2.283 4.353 -45.042 1.00 196.13 58 GLN G C 1
ATOM 13160 O O . GLN G 1 58 ? 2.550 3.555 -45.944 1.00 197.57 58 GLN G O 1
ATOM 13166 N N . ARG G 1 59 ? 1.054 4.479 -44.533 1.00 174.71 59 ARG G N 1
ATOM 13167 C CA . ARG G 1 59 ? -0.108 3.852 -45.166 1.00 163.85 59 ARG G CA 1
ATOM 13168 C C . ARG G 1 59 ? -0.882 4.921 -45.941 1.00 181.34 59 ARG G C 1
ATOM 13169 O O . ARG G 1 59 ? -1.447 4.656 -47.011 1.00 159.72 59 ARG G O 1
ATOM 13177 N N . LYS G 1 60 ? -0.906 6.132 -45.384 1.00 194.77 60 LYS G N 1
ATOM 13178 C CA . LYS G 1 60 ? -1.538 7.282 -46.032 1.00 186.72 60 LYS G CA 1
ATOM 13179 C C . LYS G 1 60 ? -0.666 7.789 -47.182 1.00 190.19 60 LYS G C 1
ATOM 13180 O O . LYS G 1 60 ? -1.150 7.955 -48.303 1.00 195.62 60 LYS G O 1
ATOM 13186 N N . ILE G 1 61 ? 0.619 8.021 -46.904 1.00 156.67 61 ILE G N 1
ATOM 13187 C CA . ILE G 1 61 ? 1.542 8.510 -47.921 1.00 145.88 61 ILE G CA 1
ATOM 13188 C C . ILE G 1 61 ? 1.580 7.576 -49.127 1.00 165.14 61 ILE G C 1
ATOM 13189 O O . ILE G 1 61 ? 1.748 8.019 -50.255 1.00 169.46 61 ILE G O 1
ATOM 13194 N N . ASP G 1 62 ? 1.419 6.282 -48.881 1.00 179.02 62 ASP G N 1
ATOM 13195 C CA . ASP G 1 62 ? 1.405 5.292 -49.955 1.00 170.31 62 ASP G CA 1
ATOM 13196 C C . ASP G 1 62 ? 0.234 5.501 -50.901 1.00 166.79 62 ASP G C 1
ATOM 13197 O O . ASP G 1 62 ? 0.408 5.567 -52.114 1.00 163.57 62 ASP G O 1
ATOM 13202 N N . THR G 1 63 ? -0.962 5.594 -50.333 1.00 169.78 63 THR G N 1
ATOM 13203 C CA . THR G 1 63 ? -2.182 5.713 -51.114 1.00 162.73 63 THR G CA 1
ATOM 13204 C C . THR G 1 63 ? -2.288 7.099 -51.778 1.00 155.51 63 THR G C 1
ATOM 13205 O O . THR G 1 63 ? -2.805 7.242 -52.888 1.00 141.95 63 THR G O 1
ATOM 13209 N N . LEU G 1 64 ? -1.763 8.109 -51.097 1.00 146.55 64 LEU G N 1
ATOM 13210 C CA . LEU G 1 64 ? -1.686 9.472 -51.617 1.00 146.10 64 LEU G CA 1
ATOM 13211 C C . LEU G 1 64 ? -0.679 9.615 -52.774 1.00 152.85 64 LEU G C 1
ATOM 13212 O O . LEU G 1 64 ? -0.924 10.293 -53.773 1.00 147.79 64 LEU G O 1
ATOM 13217 N N . THR G 1 65 ? 0.470 8.977 -52.624 1.00 142.71 65 THR G N 1
ATOM 13218 C CA . THR G 1 65 ? 1.494 8.997 -53.650 1.00 136.63 65 THR G CA 1
ATOM 13219 C C . THR G 1 65 ? 1.068 8.176 -54.869 1.00 136.54 65 THR G C 1
ATOM 13220 O O . THR G 1 65 ? 1.220 8.613 -56.011 1.00 147.38 65 THR G O 1
ATOM 13224 N N . SER G 1 66 ? 0.509 6.998 -54.624 1.00 129.95 66 SER G N 1
ATOM 13225 C CA . SER G 1 66 ? -0.115 6.218 -55.690 1.00 148.54 66 SER G CA 1
ATOM 13226 C C . SER G 1 66 ? -1.185 7.034 -56.426 1.00 154.18 66 SER G C 1
ATOM 13227 O O . SER G 1 66 ? -1.275 7.006 -57.664 1.00 152.96 66 SER G O 1
ATOM 13230 N N . LEU G 1 67 ? -1.992 7.762 -55.659 1.00 139.43 67 LEU G N 1
ATOM 13231 C CA . LEU G 1 67 ? -3.022 8.607 -56.236 1.00 135.87 67 LEU G CA 1
ATOM 13232 C C . LEU G 1 67 ? -2.408 9.700 -57.158 1.00 149.19 67 LEU G C 1
ATOM 13233 O O . LEU G 1 67 ? -2.871 9.892 -58.304 1.00 115.43 67 LEU G O 1
ATOM 13238 N N . THR G 1 68 ? -1.358 10.383 -56.678 1.00 138.59 68 THR G N 1
ATOM 13239 C CA . THR G 1 68 ? -0.651 11.396 -57.474 1.00 116.95 68 THR G CA 1
ATOM 13240 C C . THR G 1 68 ? -0.117 10.812 -58.784 1.00 138.28 68 THR G C 1
ATOM 13241 O O . THR G 1 68 ? -0.299 11.371 -59.880 1.00 122.05 68 THR G O 1
ATOM 13245 N N . LYS G 1 69 ? 0.548 9.672 -58.655 1.00 139.18 69 LYS G N 1
ATOM 13246 C CA . LYS G 1 69 ? 1.128 8.983 -59.798 1.00 131.56 69 LYS G CA 1
ATOM 13247 C C . LYS G 1 69 ? 0.084 8.636 -60.862 1.00 134.94 69 LYS G C 1
ATOM 13248 O O . LYS G 1 69 ? 0.270 8.935 -62.043 1.00 133.41 69 LYS G O 1
ATOM 13254 N N . ASN G 1 70 ? -1.014 8.008 -60.447 1.00 135.56 70 ASN G N 1
ATOM 13255 C CA . ASN G 1 70 ? -2.101 7.703 -61.384 1.00 134.84 70 ASN G CA 1
ATOM 13256 C C . ASN G 1 70 ? -2.718 8.932 -62.050 1.00 125.92 70 ASN G C 1
ATOM 13257 O O . ASN G 1 70 ? -3.047 8.898 -63.234 1.00 122.16 70 ASN G O 1
ATOM 13262 N N . ALA G 1 71 ? -2.890 10.010 -61.291 1.00 117.89 71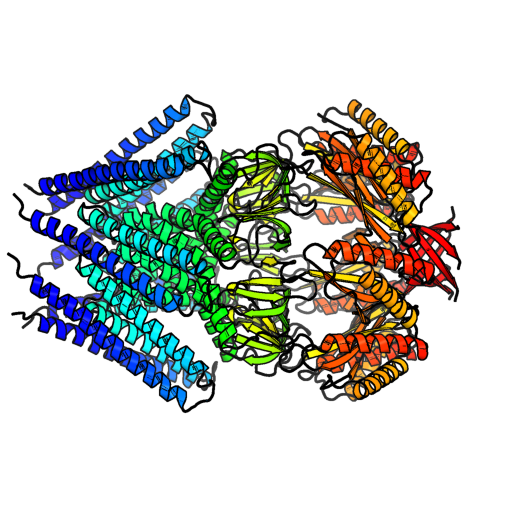 ALA G N 1
ATOM 13263 C CA . ALA G 1 71 ? -3.401 11.238 -61.886 1.00 112.70 71 ALA G CA 1
ATOM 13264 C C . ALA G 1 71 ? -2.477 11.714 -63.001 1.00 130.05 71 ALA G C 1
ATOM 13265 O O . ALA G 1 71 ? -2.924 12.060 -64.105 1.00 112.03 71 ALA G O 1
ATOM 13267 N N . VAL G 1 72 ? -1.178 11.725 -62.722 1.00 111.35 72 VAL G N 1
ATOM 13268 C CA . VAL G 1 72 ? -0.243 12.195 -63.734 1.00 133.43 72 VAL G CA 1
ATOM 13269 C C . VAL G 1 72 ? -0.131 11.268 -64.950 1.00 143.26 72 VAL G C 1
ATOM 13270 O O . VAL G 1 72 ? -0.023 11.730 -66.100 1.00 132.04 72 VAL G O 1
ATOM 13274 N N . ARG G 1 73 ? -0.187 9.965 -64.710 1.00 130.75 73 ARG G N 1
ATOM 13275 C CA . ARG G 1 73 ? -0.284 9.044 -65.828 1.00 123.80 73 ARG G CA 1
ATOM 13276 C C . ARG G 1 73 ? -1.524 9.350 -66.687 1.00 119.82 73 ARG G C 1
ATOM 13277 O O . ARG G 1 73 ? -1.402 9.552 -67.890 1.00 130.54 73 ARG G O 1
ATOM 13285 N N . TYR G 1 74 ? -2.710 9.424 -66.092 1.00 120.24 74 TYR G N 1
ATOM 13286 C CA . TYR G 1 74 ? -3.899 9.681 -66.917 1.00 125.87 74 TYR G CA 1
ATOM 13287 C C . TYR G 1 74 ? -3.853 11.041 -67.657 1.00 123.12 74 TYR G C 1
ATOM 13288 O O . TYR G 1 74 ? -4.223 11.139 -68.829 1.00 108.87 74 TYR G O 1
ATOM 13297 N N . ILE G 1 75 ? -3.375 12.086 -66.999 1.00 118.39 75 ILE G N 1
ATOM 13298 C CA . ILE G 1 75 ? -3.266 13.355 -67.696 1.00 122.02 75 ILE G CA 1
ATOM 13299 C C . ILE G 1 75 ? -2.340 13.254 -68.903 1.00 132.82 75 ILE G C 1
ATOM 13300 O O . ILE G 1 75 ? -2.669 13.740 -69.994 1.00 119.90 75 ILE G O 1
ATOM 13305 N N . ILE G 1 76 ? -1.182 12.624 -68.702 1.00 115.50 76 ILE G N 1
ATOM 13306 C CA . ILE G 1 76 ? -0.204 12.448 -69.788 1.00 113.64 76 ILE G CA 1
ATOM 13307 C C . ILE G 1 76 ? -0.734 11.601 -70.959 1.00 120.78 76 ILE G C 1
ATOM 13308 O O . ILE G 1 76 ? -0.557 11.957 -72.135 1.00 102.78 76 ILE G O 1
ATOM 13313 N N . TYR G 1 77 ? -1.398 10.495 -70.635 1.00 123.65 77 TYR G N 1
ATOM 13314 C CA . TYR G 1 77 ? -2.145 9.743 -71.637 1.00 118.53 77 TYR G CA 1
ATOM 13315 C C . TYR G 1 77 ? -3.104 10.639 -72.420 1.00 128.16 77 TYR G C 1
ATOM 13316 O O . TYR G 1 77 ? -3.009 10.705 -73.646 1.00 115.67 77 TYR G O 1
ATOM 13325 N N . PHE G 1 78 ? -4.025 11.321 -71.729 1.00 121.84 78 PHE G N 1
ATOM 13326 C CA . PHE G 1 78 ? -4.996 12.175 -72.423 1.00 113.97 78 PHE G CA 1
ATOM 13327 C C . PHE G 1 78 ? -4.312 13.183 -73.343 1.00 128.46 78 PHE G C 1
ATOM 13328 O O . PHE G 1 78 ? -4.759 13.395 -74.467 1.00 116.04 78 PHE G O 1
ATOM 13336 N N . LEU G 1 79 ? -3.218 13.782 -72.884 1.00 129.37 79 LEU G N 1
ATOM 13337 C CA . LEU G 1 79 ? -2.506 14.734 -73.723 1.00 129.78 79 LEU G CA 1
ATOM 13338 C C . LEU G 1 79 ? -1.916 14.100 -74.981 1.00 127.71 79 LEU G C 1
ATOM 13339 O O . LEU G 1 79 ? -2.236 14.506 -76.117 1.00 126.79 79 LEU G O 1
ATOM 13344 N N . ALA G 1 80 ? -1.076 13.092 -74.794 1.00 110.94 80 ALA G N 1
ATOM 13345 C CA . ALA G 1 80 ? -0.459 12.438 -75.950 1.00 124.20 80 ALA G CA 1
ATOM 13346 C C . ALA G 1 80 ? -1.528 11.979 -76.935 1.00 130.74 80 ALA G C 1
ATOM 13347 O O . ALA G 1 80 ? -1.409 12.212 -78.145 1.00 133.41 80 ALA G O 1
ATOM 13349 N N . GLY G 1 81 ? -2.571 11.347 -76.391 1.00 112.31 81 GLY G N 1
ATOM 13350 C CA . GLY G 1 81 ? -3.699 10.850 -77.154 1.00 97.86 81 GLY G CA 1
ATOM 13351 C C . GLY G 1 81 ? -4.398 11.917 -77.976 1.00 115.43 81 GLY G C 1
ATOM 13352 O O . GLY G 1 81 ? -4.641 11.737 -79.167 1.00 128.06 81 GLY G O 1
ATOM 13353 N N . ALA G 1 82 ? -4.725 13.043 -77.363 1.00 116.83 82 ALA G N 1
ATOM 13354 C CA . ALA G 1 82 ? -5.462 14.048 -78.112 1.00 127.08 82 ALA G CA 1
ATOM 13355 C C . ALA G 1 82 ? -4.574 14.705 -79.157 1.00 134.03 82 ALA G C 1
ATOM 13356 O O . ALA G 1 82 ? -5.074 15.159 -80.191 1.00 150.89 82 ALA G O 1
ATOM 13358 N N . SER G 1 83 ? -3.265 14.748 -78.893 1.00 102.64 83 SER G N 1
ATOM 13359 C CA . SER G 1 83 ? -2.319 15.308 -79.858 1.00 126.00 83 SER G CA 1
ATOM 13360 C C . SER G 1 83 ? -2.173 14.424 -81.108 1.00 151.14 83 SER G C 1
ATOM 13361 O O . SER G 1 83 ? -2.223 14.903 -82.259 1.00 151.07 83 SER G O 1
ATOM 13364 N N . ILE G 1 84 ? -2.002 13.128 -80.871 1.00 146.32 84 ILE G N 1
ATOM 13365 C CA . ILE G 1 84 ? -1.970 12.144 -81.951 1.00 126.03 84 ILE G CA 1
ATOM 13366 C C . ILE G 1 84 ? -3.306 12.088 -82.703 1.00 123.19 84 ILE G C 1
ATOM 13367 O O . ILE G 1 84 ? -3.329 11.871 -83.914 1.00 139.69 84 ILE G O 1
ATOM 13372 N N . LEU G 1 85 ? -4.415 12.293 -81.993 1.00 126.05 85 LEU G N 1
ATOM 13373 C CA . LEU G 1 85 ? -5.723 12.386 -82.646 1.00 127.90 85 LEU G CA 1
ATOM 13374 C C . LEU G 1 85 ? -5.792 13.614 -83.535 1.00 119.80 85 LEU G C 1
ATOM 13375 O O . LEU G 1 85 ? -6.414 13.588 -84.584 1.00 120.52 85 LEU G O 1
ATOM 13380 N N . LYS G 1 86 ? -5.158 14.696 -83.093 1.00 147.38 86 LYS G N 1
ATOM 13381 C CA . LYS G 1 86 ? -5.099 15.920 -83.873 1.00 128.44 86 LYS G CA 1
ATOM 13382 C C . LYS G 1 86 ? -4.373 15.624 -85.151 1.00 134.83 86 LYS G C 1
ATOM 13383 O O . LYS G 1 86 ? -4.713 16.172 -86.192 1.00 145.81 86 LYS G O 1
ATOM 13389 N N . LEU G 1 87 ? -3.361 14.762 -85.063 1.00 137.68 87 LEU G N 1
ATOM 13390 C CA . LEU G 1 87 ? -2.563 14.383 -86.242 1.00 130.31 87 LEU G CA 1
ATOM 13391 C C . LEU G 1 87 ? -3.302 13.572 -87.315 1.00 129.50 87 LEU G C 1
ATOM 13392 O O . LEU G 1 87 ? -2.949 13.643 -88.489 1.00 153.00 87 LEU G O 1
ATOM 13397 N N . PHE G 1 88 ? -4.302 12.793 -86.917 1.00 103.18 88 PHE G N 1
ATOM 13398 C CA . PHE G 1 88 ? -5.133 12.070 -87.877 1.00 117.32 88 PHE G CA 1
ATOM 13399 C C . PHE G 1 88 ? -6.361 12.876 -88.290 1.00 126.61 88 PHE G C 1
ATOM 13400 O O . PHE G 1 88 ? -7.382 12.317 -88.696 1.00 134.81 88 PHE G O 1
ATOM 13408 N N . ASN G 1 89 ? -6.243 14.192 -88.168 1.00 112.22 89 ASN G N 1
ATOM 13409 C CA . ASN G 1 89 ? -7.270 15.143 -88.580 1.00 127.19 89 ASN G CA 1
ATOM 13410 C C . ASN G 1 89 ? -8.570 15.137 -87.787 1.00 140.13 89 ASN G C 1
ATOM 13411 O O . ASN G 1 89 ? -9.619 15.448 -88.338 1.00 142.76 89 ASN G O 1
ATOM 13416 N N . ILE G 1 90 ? -8.499 14.780 -86.504 1.00 155.46 90 ILE G N 1
ATOM 13417 C CA . ILE G 1 90 ? -9.624 14.954 -85.578 1.00 121.97 90 ILE G CA 1
ATOM 13418 C C . ILE G 1 90 ? -9.626 16.392 -85.084 1.00 134.34 90 ILE G C 1
ATOM 13419 O O . ILE G 1 90 ? -8.562 16.948 -84.801 1.00 137.92 90 ILE G O 1
ATOM 13424 N N . ASP G 1 91 ? -10.815 16.986 -84.976 1.00 118.25 91 ASP G N 1
ATOM 13425 C CA . ASP G 1 91 ? -10.966 18.402 -84.607 1.00 116.28 91 ASP G CA 1
ATOM 13426 C C . ASP G 1 91 ? -10.816 18.640 -83.100 1.00 142.93 91 ASP G C 1
ATOM 13427 O O . ASP G 1 91 ? -11.503 18.006 -82.303 1.00 143.27 91 ASP G O 1
ATOM 13432 N N . MET G 1 92 ? -9.941 19.569 -82.713 1.00 134.52 92 MET G N 1
ATOM 13433 C CA . MET G 1 92 ? -9.674 19.827 -81.295 1.00 112.48 92 MET G CA 1
ATOM 13434 C C . MET G 1 92 ? -10.768 20.603 -80.549 1.00 126.89 92 MET G C 1
ATOM 13435 O O . MET G 1 92 ? -10.788 20.621 -79.319 1.00 159.28 92 MET G O 1
ATOM 13440 N N . THR G 1 93 ? -11.682 21.235 -81.277 1.00 125.72 93 THR G N 1
ATOM 13441 C CA . THR G 1 93 ? -12.817 21.916 -80.641 1.00 126.13 93 THR G CA 1
ATOM 13442 C C . THR G 1 93 ? -13.903 20.944 -80.182 1.00 134.94 93 THR G C 1
ATOM 13443 O O . THR G 1 93 ? -14.536 21.159 -79.148 1.00 162.70 93 THR G O 1
ATOM 13447 N N . SER G 1 94 ? -14.105 19.874 -80.946 1.00 123.38 94 SER G N 1
ATOM 13448 C CA . SER G 1 94 ? -15.045 18.820 -80.574 1.00 124.35 94 SER G CA 1
ATOM 13449 C C . SER G 1 94 ? -14.467 17.991 -79.443 1.00 124.28 94 SER G C 1
ATOM 13450 O O . SER G 1 94 ? -15.147 17.625 -78.480 1.00 146.53 94 SER G O 1
ATOM 13453 N N . LEU G 1 95 ? -13.184 17.713 -79.568 1.00 130.32 95 LEU G N 1
ATOM 13454 C CA . LEU G 1 95 ? -12.418 17.085 -78.509 1.00 121.11 95 LEU G CA 1
ATOM 13455 C C . LEU G 1 95 ? -12.507 17.924 -77.239 1.00 114.81 95 LEU G C 1
ATOM 13456 O O . LEU G 1 95 ? -12.618 17.389 -76.138 1.00 110.91 95 LEU G O 1
ATOM 13461 N N . LEU G 1 96 ? -12.464 19.244 -77.398 1.00 120.01 96 LEU G N 1
ATOM 13462 C CA . LEU G 1 96 ? -12.630 20.149 -76.272 1.00 115.99 96 LEU G CA 1
ATOM 13463 C C . LEU G 1 96 ? -14.024 20.108 -75.643 1.00 94.31 96 LEU G C 1
ATOM 13464 O O . LEU G 1 96 ? -14.133 20.117 -74.434 1.00 119.29 96 LEU G O 1
ATOM 13469 N N . ALA G 1 97 ? -15.079 20.093 -76.453 1.00 110.06 97 ALA G N 1
ATOM 13470 C CA . ALA G 1 97 ? -16.451 19.975 -75.931 1.00 113.01 97 ALA G CA 1
ATOM 13471 C C . ALA G 1 97 ? -16.750 18.609 -75.331 1.00 107.71 97 ALA G C 1
ATOM 13472 O O . ALA G 1 97 ? -17.769 18.439 -74.680 1.00 120.07 97 ALA G O 1
ATOM 13474 N N . VAL G 1 98 ? -15.880 17.628 -75.551 1.00 111.16 98 VAL G N 1
ATOM 13475 C CA . VAL G 1 98 ? -15.996 16.362 -74.800 1.00 122.72 98 VAL G CA 1
ATOM 13476 C C . VAL G 1 98 ? -15.149 16.342 -73.499 1.00 123.45 98 VAL G C 1
ATOM 13477 O O . VAL G 1 98 ? -15.670 16.017 -72.433 1.00 130.21 98 VAL G O 1
ATOM 13481 N N . ALA G 1 99 ? -13.868 16.713 -73.581 1.00 98.72 99 ALA G N 1
ATOM 13482 C CA . ALA G 1 99 ? -13.004 16.776 -72.398 1.00 98.84 99 ALA G CA 1
ATOM 13483 C C . ALA G 1 99 ? -13.453 17.831 -71.388 1.00 115.75 99 ALA G C 1
ATOM 13484 O O . ALA G 1 99 ? -13.121 17.773 -70.201 1.00 120.29 99 ALA G O 1
ATOM 13486 N N . GLY G 1 100 ? -14.204 18.805 -71.873 1.00 110.85 100 GLY G N 1
ATOM 13487 C CA . GLY G 1 100 ? -14.703 19.886 -71.046 1.00 96.03 100 GLY G CA 1
ATOM 13488 C C . GLY G 1 100 ? -15.825 19.488 -70.113 1.00 118.85 100 GLY G C 1
ATOM 13489 O O . GLY G 1 100 ? -16.175 20.242 -69.199 1.00 135.16 100 GLY G O 1
ATOM 13490 N N . ILE G 1 101 ? -16.403 18.315 -70.349 1.00 109.14 101 ILE G N 1
ATOM 13491 C CA . ILE G 1 101 ? -17.338 17.739 -69.399 1.00 122.42 101 ILE G CA 1
ATOM 13492 C C . ILE G 1 101 ? -16.613 17.437 -68.090 1.00 135.13 101 ILE G C 1
ATOM 13493 O O . ILE G 1 101 ? -17.116 17.741 -66.999 1.00 149.34 101 ILE G O 1
ATOM 13498 N N . GLY G 1 102 ? -15.420 16.850 -68.211 1.00 110.43 102 GLY G N 1
ATOM 13499 C CA . GLY G 1 102 ? -14.546 16.604 -67.074 1.00 95.96 102 GLY G CA 1
ATOM 13500 C C . GLY G 1 102 ? -13.879 17.859 -66.526 1.00 128.62 102 GLY G C 1
ATOM 13501 O O . GLY G 1 102 ? -13.744 18.001 -65.305 1.00 141.02 102 GLY G O 1
ATOM 13502 N N . SER G 1 103 ? -13.459 18.767 -67.413 1.00 115.98 103 SER G N 1
ATOM 13503 C CA . SER G 1 103 ? -12.945 20.063 -66.974 1.00 100.49 103 SER G CA 1
ATOM 13504 C C . SER G 1 103 ? -13.939 20.774 -66.061 1.00 123.00 103 SER G C 1
ATOM 13505 O O . SER G 1 103 ? -13.558 21.317 -65.018 1.00 143.10 103 SER G O 1
ATOM 13508 N N . LEU G 1 104 ? -15.210 20.775 -66.473 1.00 115.68 104 LEU G N 1
ATOM 13509 C CA . LEU G 1 104 ? -16.299 21.386 -65.711 1.00 102.52 104 LEU G CA 1
ATOM 13510 C C . LEU G 1 104 ? -16.656 20.655 -64.419 1.00 106.31 104 LEU G C 1
ATOM 13511 O O . LEU G 1 104 ? -16.679 21.260 -63.344 1.00 114.56 104 LEU G O 1
ATOM 13516 N N . ALA G 1 105 ? -16.926 19.359 -64.515 1.00 102.72 105 ALA G N 1
ATOM 13517 C CA . ALA G 1 105 ? -17.257 18.568 -63.325 1.00 105.04 105 ALA G CA 1
ATOM 13518 C C . ALA G 1 105 ? -16.197 18.626 -62.238 1.00 118.39 105 ALA G C 1
ATOM 13519 O O . ALA G 1 105 ? -16.510 18.927 -61.085 1.00 120.32 105 ALA G O 1
ATOM 13521 N N . ILE G 1 106 ? -14.949 18.320 -62.598 1.00 109.01 106 ILE G N 1
ATOM 13522 C CA . ILE G 1 106 ? -13.838 18.393 -61.644 1.00 96.12 106 ILE G CA 1
ATOM 13523 C C . ILE G 1 106 ? -13.517 19.832 -61.208 1.00 113.17 106 ILE G C 1
ATOM 13524 O O . ILE G 1 106 ? -13.483 20.134 -60.013 1.00 132.43 106 ILE G O 1
ATOM 13529 N N . GLY G 1 107 ? -13.288 20.714 -62.175 1.00 86.43 107 GLY G N 1
ATOM 13530 C CA . GLY G 1 107 ? -13.041 22.112 -61.889 1.00 103.61 107 GLY G CA 1
ATOM 13531 C C . GLY G 1 107 ? -13.983 22.752 -60.882 1.00 101.91 107 GLY G C 1
ATOM 13532 O O . GLY G 1 107 ? -13.539 23.535 -60.045 1.00 122.59 107 GLY G O 1
ATOM 13533 N N . PHE G 1 108 ? -15.276 22.432 -60.956 1.00 98.09 108 PHE G N 1
ATOM 13534 C CA . PHE G 1 108 ? -16.270 22.964 -59.992 1.00 109.92 108 PHE G CA 1
ATOM 13535 C C . PHE G 1 108 ? -16.491 22.150 -58.719 1.00 118.24 108 PHE G C 1
ATOM 13536 O O . PHE G 1 108 ? -16.788 22.714 -57.674 1.00 125.95 108 PHE G O 1
ATOM 13544 N N . GLY G 1 109 ? -16.399 20.829 -58.817 1.00 102.95 109 GLY G N 1
ATOM 13545 C CA . GLY G 1 109 ? -16.488 19.994 -57.639 1.00 110.32 109 GLY G CA 1
ATOM 13546 C C . GLY G 1 109 ? -15.333 20.243 -56.690 1.00 132.30 109 GLY G C 1
ATOM 13547 O O . GLY G 1 109 ? -15.453 19.993 -55.490 1.00 139.97 109 GLY G O 1
ATOM 13548 N N . ALA G 1 110 ? -14.217 20.736 -57.229 1.00 121.56 110 ALA G N 1
ATOM 13549 C CA . ALA G 1 110 ? -13.019 21.020 -56.438 1.00 97.10 110 ALA G CA 1
ATOM 13550 C C . ALA G 1 110 ? -13.011 22.410 -55.805 1.00 114.08 110 ALA G C 1
ATOM 13551 O O . ALA G 1 110 ? -12.152 22.734 -54.968 1.00 152.90 110 ALA G O 1
ATOM 13553 N N . GLN G 1 111 ? -13.960 23.241 -56.200 1.00 114.01 111 GLN G N 1
ATOM 13554 C CA . GLN G 1 111 ? -13.965 24.616 -55.725 1.00 125.37 111 GLN G CA 1
ATOM 13555 C C . GLN G 1 111 ? -14.222 24.717 -54.225 1.00 118.85 111 GLN G C 1
ATOM 13556 O O . GLN G 1 111 ? -13.787 25.659 -53.576 1.00 135.86 111 GLN G O 1
ATOM 13562 N N . ASN G 1 112 ? -14.917 23.741 -53.662 1.00 141.75 112 ASN G N 1
ATOM 13563 C CA . ASN G 1 112 ? -15.074 23.711 -52.215 1.00 136.87 112 ASN G CA 1
ATOM 13564 C C . ASN G 1 112 ? -13.762 23.425 -51.523 1.00 123.96 112 ASN G C 1
ATOM 13565 O O . ASN G 1 112 ? -13.408 24.107 -50.585 1.00 117.43 112 ASN G O 1
ATOM 13570 N N . LEU G 1 113 ? -13.030 22.431 -52.001 1.00 125.77 113 LEU G N 1
ATOM 13571 C CA . LEU G 1 113 ? -11.674 22.176 -51.522 1.00 99.02 113 LEU G CA 1
ATOM 13572 C C . LEU G 1 113 ? -10.813 23.455 -51.534 1.00 117.08 113 LEU G C 1
ATOM 13573 O O . LEU G 1 113 ? -10.170 23.776 -50.529 1.00 112.90 113 LEU G O 1
ATOM 13578 N N . VAL G 1 114 ? -10.814 24.189 -52.657 1.00 118.83 114 VAL G N 1
ATOM 13579 C CA . VAL G 1 114 ? -10.055 25.452 -52.747 1.00 111.83 114 VAL G CA 1
ATOM 13580 C C . VAL G 1 114 ? -10.547 26.527 -51.775 1.00 114.06 114 VAL G C 1
ATOM 13581 O O . VAL G 1 114 ? -9.749 27.280 -51.201 1.00 111.47 114 VAL G O 1
ATOM 13585 N N . LYS G 1 115 ? -11.865 26.603 -51.605 1.00 106.11 115 LYS G N 1
ATOM 13586 C CA . LYS G 1 115 ? -12.490 27.542 -50.671 1.00 114.39 115 LYS G CA 1
ATOM 13587 C C . LYS G 1 115 ? -12.062 27.253 -49.218 1.00 118.83 115 LYS G C 1
ATOM 13588 O O . LYS G 1 115 ? -11.720 28.167 -48.454 1.00 106.39 115 LYS G O 1
ATOM 13594 N N . ASP G 1 116 ? -12.085 25.970 -48.858 1.00 114.67 116 ASP G N 1
ATOM 13595 C CA . ASP G 1 116 ? -11.608 25.486 -47.569 1.00 109.81 116 ASP G CA 1
ATOM 13596 C C . ASP G 1 116 ? -10.191 25.930 -47.375 1.00 101.30 116 ASP G C 1
ATOM 13597 O O . ASP G 1 116 ? -9.888 26.588 -46.402 1.00 143.48 116 ASP G O 1
ATOM 13602 N N . MET G 1 117 ? -9.307 25.572 -48.299 1.00 118.48 117 MET G N 1
ATOM 13603 C CA . MET G 1 117 ? -7.902 25.970 -48.137 1.00 127.31 117 MET G CA 1
ATOM 13604 C C . MET G 1 117 ? -7.685 27.483 -47.989 1.00 126.23 117 MET G C 1
ATOM 13605 O O . MET G 1 117 ? -6.940 27.891 -47.112 1.00 120.16 117 MET G O 1
ATOM 13610 N N . ILE G 1 118 ? -8.322 28.315 -48.816 1.00 100.91 118 ILE G N 1
ATOM 13611 C CA . ILE G 1 118 ? -8.163 29.774 -48.667 1.00 97.37 118 ILE G CA 1
ATOM 13612 C C . ILE G 1 118 ? -8.620 30.253 -47.291 1.00 114.38 118 ILE G C 1
ATOM 13613 O O . ILE G 1 118 ? -7.885 30.972 -46.583 1.00 91.43 118 ILE G O 1
ATOM 13618 N N . SER G 1 119 ? -9.829 29.832 -46.914 1.00 128.21 119 SER G N 1
ATOM 13619 C CA . SER G 1 119 ? -10.399 30.192 -45.617 1.00 132.30 119 SER G CA 1
ATOM 13620 C C . SER G 1 119 ? -9.509 29.777 -44.446 1.00 135.02 119 SER G C 1
ATOM 13621 O O . SER G 1 119 ? -9.221 30.582 -43.561 1.00 108.02 119 SER G O 1
ATOM 13624 N N . GLY G 1 120 ? -9.098 28.513 -44.442 1.00 124.88 120 GLY G N 1
ATOM 13625 C CA . GLY G 1 120 ? -8.191 27.994 -43.440 1.00 102.48 120 GLY G CA 1
ATOM 13626 C C . GLY G 1 120 ? -6.895 28.784 -43.383 1.00 131.80 120 GLY G C 1
ATOM 13627 O O . GLY G 1 120 ? -6.414 29.134 -42.297 1.00 138.70 120 GLY G O 1
ATOM 13628 N N . PHE G 1 121 ? -6.321 29.085 -44.542 1.00 115.12 121 PHE G N 1
ATOM 13629 C CA . PHE G 1 121 ? -5.144 29.942 -44.565 1.00 112.36 121 PHE G CA 1
ATOM 13630 C C . PHE G 1 121 ? -5.372 31.229 -43.785 1.00 125.54 121 PHE G C 1
ATOM 13631 O O . PHE G 1 121 ? -4.532 31.637 -42.988 1.00 120.79 121 PHE G O 1
ATOM 13639 N N . PHE G 1 122 ? -6.493 31.897 -44.024 1.00 136.08 122 PHE G N 1
ATOM 13640 C CA . PHE G 1 122 ? -6.728 33.141 -43.287 1.00 97.35 122 PHE G CA 1
ATOM 13641 C C . PHE G 1 122 ? -7.017 32.955 -41.807 1.00 114.47 122 PHE G C 1
ATOM 13642 O O . PHE G 1 122 ? -6.640 33.788 -41.003 1.00 115.40 122 PHE G O 1
ATOM 13650 N N . ILE G 1 123 ? -7.702 31.880 -41.439 1.00 135.14 123 ILE G N 1
ATOM 13651 C CA . ILE G 1 123 ? -7.940 31.587 -40.021 1.00 119.26 123 ILE G CA 1
ATOM 13652 C C . ILE G 1 123 ? -6.615 31.451 -39.281 1.00 127.44 123 ILE G C 1
ATOM 13653 O O . ILE G 1 123 ? -6.400 32.116 -38.277 1.00 111.97 123 ILE G O 1
ATOM 13658 N N . ILE G 1 124 ? -5.734 30.588 -39.797 1.00 140.14 124 ILE G N 1
ATOM 13659 C CA . ILE G 1 124 ? -4.401 30.374 -39.223 1.00 130.29 124 ILE G CA 1
ATOM 13660 C C . ILE G 1 124 ? -3.576 31.663 -39.189 1.00 116.46 124 ILE G C 1
ATOM 13661 O O . ILE G 1 124 ? -2.945 31.976 -38.183 1.00 127.40 124 ILE G O 1
ATOM 13666 N N . PHE G 1 125 ? -3.601 32.396 -40.304 1.00 126.65 125 PHE G N 1
ATOM 13667 C CA . PHE G 1 125 ? -2.716 33.545 -40.560 1.00 132.98 125 PHE G CA 1
ATOM 13668 C C . PHE G 1 125 ? -3.158 34.837 -39.852 1.00 117.05 125 PHE G C 1
ATOM 13669 O O . PHE G 1 125 ? -2.345 35.703 -39.543 1.00 124.60 125 PHE G O 1
ATOM 13677 N N . GLU G 1 126 ? -4.451 34.962 -39.593 1.00 130.18 126 GLU G N 1
ATOM 13678 C CA . GLU G 1 126 ? -4.983 36.126 -38.892 1.00 124.02 126 GLU G CA 1
ATOM 13679 C C . GLU G 1 126 ? -5.207 35.807 -37.420 1.00 134.89 126 GLU G C 1
ATOM 13680 O O . GLU G 1 126 ? -5.797 36.594 -36.685 1.00 110.71 126 GLU G O 1
ATOM 13686 N N . ASP G 1 127 ? -4.710 34.645 -37.004 1.00 151.24 127 ASP G N 1
ATOM 13687 C CA . ASP G 1 127 ? -4.923 34.119 -35.657 1.00 140.26 127 ASP G CA 1
ATOM 13688 C C . ASP G 1 127 ? -6.273 34.523 -35.117 1.00 132.95 127 ASP G C 1
ATOM 13689 O O . ASP G 1 127 ? -6.357 35.179 -34.085 1.00 148.81 127 ASP G O 1
ATOM 13694 N N . GLN G 1 128 ? -7.320 34.130 -35.845 1.00 136.04 128 GLN G N 1
ATOM 13695 C CA . GLN G 1 128 ? -8.707 34.353 -35.445 1.00 122.66 128 GLN G CA 1
ATOM 13696 C C . GLN G 1 128 ? -9.007 33.577 -34.172 1.00 131.33 128 GLN G C 1
ATOM 13697 O O . GLN G 1 128 ? -9.860 33.980 -33.378 1.00 133.12 128 GLN G O 1
ATOM 13703 N N . PHE G 1 129 ? -8.299 32.465 -33.983 1.00 118.66 129 PHE G N 1
ATOM 13704 C CA . PHE G 1 129 ? -8.381 31.692 -32.745 1.00 135.60 129 PHE G CA 1
ATOM 13705 C C . PHE G 1 129 ? -7.275 30.635 -32.675 1.00 136.90 129 PHE G C 1
ATOM 13706 O O . PHE G 1 129 ? -6.807 30.140 -33.699 1.00 106.31 129 PHE G O 1
ATOM 13714 N N . SER G 1 130 ? -6.853 30.306 -31.460 1.00 147.22 130 SER G N 1
ATOM 13715 C CA . SER G 1 130 ? -5.750 29.379 -31.271 1.00 141.08 130 SER G CA 1
ATOM 13716 C C . SER G 1 130 ? -6.242 28.070 -30.688 1.00 129.94 130 SER G C 1
ATOM 13717 O O . SER G 1 130 ? -7.394 27.956 -30.317 1.00 130.01 130 SER G O 1
ATOM 13720 N N . VAL G 1 131 ? -5.355 27.090 -30.591 1.00 142.45 131 VAL G N 1
ATOM 13721 C CA . VAL G 1 131 ? -5.731 25.719 -30.245 1.00 133.09 131 VAL G CA 1
ATOM 13722 C C . VAL G 1 131 ? -6.320 25.510 -28.844 1.00 136.04 131 VAL G C 1
ATOM 13723 O O . VAL G 1 131 ? -6.413 24.385 -28.376 1.00 137.80 131 VAL G O 1
ATOM 13727 N N . GLY G 1 132 ? -6.731 26.575 -28.173 1.00 127.20 132 GLY G N 1
ATOM 13728 C CA . GLY G 1 132 ? -7.367 26.405 -26.880 1.00 105.25 132 GLY G CA 1
ATOM 13729 C C . GLY G 1 132 ? -8.655 27.192 -26.639 1.00 145.29 132 GLY G C 1
ATOM 13730 O O . GLY G 1 132 ? -9.397 26.890 -25.702 1.00 130.11 132 GLY G O 1
ATOM 13731 N N . ASP G 1 133 ? -8.927 28.197 -27.472 1.00 147.35 133 ASP G N 1
ATOM 13732 C CA . ASP G 1 133 ? -10.047 29.110 -27.247 1.00 118.96 133 ASP G CA 1
ATOM 13733 C C . ASP G 1 133 ? -11.382 28.368 -27.308 1.00 126.15 133 ASP G C 1
ATOM 13734 O O . ASP G 1 133 ? -11.481 27.281 -27.878 1.00 120.29 133 ASP G O 1
ATOM 13739 N N . TYR G 1 134 ? -12.399 28.956 -26.690 1.00 127.75 134 TYR G N 1
ATOM 13740 C CA . TYR G 1 134 ? -13.763 28.466 -26.804 1.00 127.13 134 TYR G CA 1
ATOM 13741 C C . TYR G 1 134 ? -14.480 29.326 -27.821 1.00 122.44 134 TYR G C 1
ATOM 13742 O O . TYR G 1 134 ? -14.653 30.518 -27.602 1.00 134.65 134 TYR G O 1
ATOM 13751 N N . VAL G 1 135 ? -14.902 28.728 -28.930 1.00 131.00 135 VAL G N 1
ATOM 13752 C CA . VAL G 1 135 ? -15.541 29.495 -29.999 1.00 118.02 135 VAL G CA 1
ATOM 13753 C C . VAL G 1 135 ? -16.923 28.970 -30.358 1.00 108.77 135 VAL G C 1
ATOM 13754 O O . VAL G 1 135 ? -17.197 27.781 -30.194 1.00 128.79 135 VAL G O 1
ATOM 13758 N N . THR G 1 136 ? -17.802 29.875 -30.799 1.00 134.63 136 THR G N 1
ATOM 13759 C CA . THR G 1 136 ? -19.079 29.506 -31.437 1.00 134.06 136 THR G CA 1
ATOM 13760 C C . THR G 1 136 ? -18.963 29.833 -32.928 1.00 137.42 136 THR G C 1
ATOM 13761 O O . THR G 1 136 ? -18.700 30.974 -33.318 1.00 163.57 136 THR G O 1
ATOM 13765 N N . ILE G 1 137 ? -19.162 28.821 -33.758 1.00 123.54 137 ILE G N 1
ATOM 13766 C CA . ILE G 1 137 ? -18.880 28.906 -35.184 1.00 119.06 137 ILE G CA 1
ATOM 13767 C C . ILE G 1 137 ? -20.046 28.277 -35.932 1.00 141.48 137 ILE G C 1
ATOM 13768 O O . ILE G 1 137 ? -20.160 27.056 -35.959 1.00 115.29 137 ILE G O 1
ATOM 13773 N N . ASN G 1 138 ? -20.917 29.088 -36.531 1.00 139.17 138 ASN G N 1
ATOM 13774 C CA . ASN G 1 138 ? -22.094 28.546 -37.209 1.00 150.96 138 ASN G CA 1
ATOM 13775 C C . ASN G 1 138 ? -23.045 27.769 -36.281 1.00 146.45 138 ASN G C 1
ATOM 13776 O O . ASN G 1 138 ? -23.321 26.588 -36.496 1.00 127.57 138 ASN G O 1
ATOM 13781 N N . GLY G 1 139 ? -23.544 28.436 -35.249 1.00 111.01 139 GLY G N 1
ATOM 13782 C CA . GLY G 1 139 ? -24.528 27.841 -34.360 1.00 138.95 139 GLY G CA 1
ATOM 13783 C C . GLY G 1 139 ? -24.007 26.732 -33.468 1.00 146.21 139 GLY G C 1
ATOM 13784 O O . GLY G 1 139 ? -24.698 26.295 -32.549 1.00 152.96 139 GLY G O 1
ATOM 13785 N N . ILE G 1 140 ? -22.789 26.274 -33.737 1.00 140.21 140 ILE G N 1
ATOM 13786 C CA . ILE G 1 140 ? -22.149 25.230 -32.935 1.00 134.62 140 ILE G CA 1
ATOM 13787 C C . ILE G 1 140 ? -21.004 25.804 -32.086 1.00 123.31 140 ILE G C 1
ATOM 13788 O O . ILE G 1 140 ? -20.258 26.650 -32.560 1.00 119.43 140 ILE G O 1
ATOM 13793 N N . SER G 1 141 ? -20.890 25.374 -30.830 1.00 105.82 141 SER G N 1
ATOM 13794 C CA . SER G 1 141 ? -19.894 25.935 -29.909 1.00 118.52 141 SER G CA 1
ATOM 13795 C C . SER G 1 141 ? -19.042 24.847 -29.248 1.00 120.03 141 SER G C 1
ATOM 13796 O O . SER G 1 141 ? -19.497 23.725 -29.044 1.00 145.10 141 SER G O 1
ATOM 13799 N N . GLY G 1 142 ? -17.805 25.185 -28.905 1.00 113.74 142 GLY G N 1
ATOM 13800 C CA . GLY G 1 142 ? -16.911 24.203 -28.320 1.00 112.12 142 GLY G CA 1
ATOM 13801 C C . GLY G 1 142 ? -15.482 24.687 -28.184 1.00 124.58 142 GLY G C 1
ATOM 13802 O O . GLY G 1 142 ? -15.161 25.835 -28.495 1.00 140.85 142 GLY G O 1
ATOM 13803 N N . THR G 1 143 ? -14.619 23.804 -27.702 1.00 123.43 143 THR G N 1
ATOM 13804 C CA . THR G 1 143 ? -13.227 24.144 -27.469 1.00 133.73 143 THR G CA 1
ATOM 13805 C C . THR G 1 143 ? -12.416 23.639 -28.639 1.00 128.40 143 THR G C 1
ATOM 13806 O O . THR G 1 143 ? -12.511 22.467 -28.970 1.00 146.57 143 THR G O 1
ATOM 13810 N N . VAL G 1 144 ? -11.624 24.498 -29.279 1.00 127.62 144 VAL G N 1
ATOM 13811 C CA . VAL G 1 144 ? -10.911 24.055 -30.478 1.00 134.29 144 VAL G CA 1
ATOM 13812 C C . VAL G 1 144 ? -9.808 23.063 -30.117 1.00 125.01 144 VAL G C 1
ATOM 13813 O O . VAL G 1 144 ? -9.091 23.264 -29.142 1.00 129.25 144 VAL G O 1
ATOM 13817 N N . GLU G 1 145 ? -9.704 21.978 -30.883 1.00 113.00 145 GLU G N 1
ATOM 13818 C CA . GLU G 1 145 ? -8.732 20.922 -30.603 1.00 109.67 145 GLU G CA 1
ATOM 13819 C C . GLU G 1 145 ? -7.639 20.830 -31.672 1.00 144.96 145 GLU G C 1
ATOM 13820 O O . GLU G 1 145 ? -6.453 20.727 -31.353 1.00 133.36 145 GLU G O 1
ATOM 13826 N N . GLU G 1 146 ? -8.039 20.859 -32.940 1.00 153.15 146 GLU G N 1
ATOM 13827 C CA . GLU G 1 146 ? -7.079 20.912 -34.040 1.00 141.08 146 GLU G CA 1
ATOM 13828 C C . GLU G 1 146 ? -7.421 22.084 -34.938 1.00 126.20 146 GLU G C 1
ATOM 13829 O O . GLU G 1 146 ? -8.589 22.372 -35.134 1.00 119.40 146 GLU G O 1
ATOM 13835 N N . ILE G 1 147 ? -6.409 22.771 -35.464 1.00 131.83 147 ILE G N 1
ATOM 13836 C CA . ILE G 1 147 ? -6.616 23.691 -36.587 1.00 136.31 147 ILE G CA 1
ATOM 13837 C C . ILE G 1 147 ? -5.855 23.203 -37.820 1.00 141.39 147 ILE G C 1
ATOM 13838 O O . ILE G 1 147 ? -4.653 23.432 -37.952 1.00 148.82 147 ILE G O 1
ATOM 13843 N N . GLY G 1 148 ? -6.558 22.507 -38.705 1.00 122.15 148 GLY G N 1
ATOM 13844 C CA . GLY G 1 148 ? -5.978 22.025 -39.936 1.00 145.87 148 GLY G CA 1
ATOM 13845 C C . GLY G 1 148 ? -5.924 23.156 -40.936 1.00 155.47 148 GLY G C 1
ATOM 13846 O O . GLY G 1 148 ? -6.073 24.326 -40.575 1.00 108.20 148 GLY G O 1
ATOM 13847 N N . LEU G 1 149 ? -5.701 22.813 -42.196 1.00 156.67 149 LEU G N 1
ATOM 13848 C CA . LEU G 1 149 ? -5.702 23.809 -43.240 1.00 114.74 149 LEU G CA 1
ATOM 13849 C C . LEU G 1 149 ? -7.025 23.699 -43.975 1.00 110.97 149 LEU G C 1
ATOM 13850 O O . LEU G 1 149 ? -7.574 24.704 -44.412 1.00 139.13 149 LEU G O 1
ATOM 13855 N N . ARG G 1 150 ? -7.541 22.474 -44.095 1.00 133.85 150 ARG G N 1
ATOM 13856 C CA . ARG G 1 150 ? -8.826 22.224 -44.758 1.00 134.00 150 ARG G CA 1
ATOM 13857 C C . ARG G 1 150 ? -9.959 22.164 -43.750 1.00 122.11 150 ARG G C 1
ATOM 13858 O O . ARG G 1 150 ? -11.071 22.556 -44.032 1.00 125.56 150 ARG G O 1
ATOM 13866 N N . VAL G 1 151 ? -9.668 21.675 -42.559 1.00 132.83 151 VAL G N 1
ATOM 13867 C CA . VAL G 1 151 ? -10.727 21.403 -41.610 1.00 122.01 151 VAL G CA 1
ATOM 13868 C C . VAL G 1 151 ? -10.332 21.735 -40.175 1.00 118.30 151 VAL G C 1
ATOM 13869 O O . VAL G 1 151 ? -9.163 21.614 -39.798 1.00 130.29 151 VAL G O 1
ATOM 13873 N N . THR G 1 152 ? -11.323 22.139 -39.389 1.00 91.89 152 THR G N 1
ATOM 13874 C CA . THR G 1 152 ? -11.150 22.536 -38.004 1.00 110.41 152 THR G CA 1
ATOM 13875 C C . THR G 1 152 ? -11.913 21.608 -37.058 1.00 120.77 152 THR G C 1
ATOM 13876 O O . THR G 1 152 ? -13.031 21.223 -37.349 1.00 126.84 152 THR G O 1
ATOM 13880 N N . LYS G 1 153 ? -11.316 21.254 -35.925 1.00 123.25 153 LYS G N 1
ATOM 13881 C CA . LYS G 1 153 ? -11.970 20.380 -34.960 1.00 112.57 153 LYS G CA 1
ATOM 13882 C C . LYS G 1 153 ? -12.269 21.123 -33.664 1.00 116.58 153 LYS G C 1
ATOM 13883 O O . LYS G 1 153 ? -11.475 21.932 -33.200 1.00 139.96 153 LYS G O 1
ATOM 13889 N N . ILE G 1 154 ? -13.422 20.833 -33.080 1.00 113.28 154 ILE G N 1
ATOM 13890 C CA . ILE G 1 154 ? -13.972 21.655 -32.016 1.00 112.90 154 ILE G CA 1
ATOM 13891 C C . ILE G 1 154 ? -14.854 20.781 -31.144 1.00 118.45 154 ILE G C 1
ATOM 13892 O O . ILE G 1 154 ? -15.853 20.291 -31.622 1.00 110.68 154 ILE G O 1
ATOM 13897 N N . ARG G 1 155 ? -14.464 20.559 -29.885 1.00 123.96 155 ARG G N 1
ATOM 13898 C CA . ARG G 1 155 ? -15.187 19.655 -28.983 1.00 113.63 155 ARG G CA 1
ATOM 13899 C C . ARG G 1 155 ? -16.034 20.399 -27.965 1.00 121.86 155 ARG G C 1
ATOM 13900 O O . ARG G 1 155 ? -15.515 21.081 -27.081 1.00 118.20 155 ARG G O 1
ATOM 13908 N N . GLY G 1 156 ? -17.347 20.255 -28.104 1.00 127.99 156 GLY G N 1
ATOM 13909 C CA . GLY G 1 156 ? -18.297 20.867 -27.200 1.00 111.54 156 GLY G CA 1
ATOM 13910 C C . GLY G 1 156 ? -18.397 20.029 -25.951 1.00 148.95 156 GLY G C 1
ATOM 13911 O O . GLY G 1 156 ? -18.132 18.828 -25.985 1.00 165.13 156 GLY G O 1
ATOM 13912 N N . PHE G 1 157 ? -18.752 20.668 -24.844 1.00 149.85 157 PHE G N 1
ATOM 13913 C CA . PHE G 1 157 ? -18.994 19.974 -23.592 1.00 131.07 157 PHE G CA 1
ATOM 13914 C C . PHE G 1 157 ? -20.237 19.139 -23.807 1.00 146.92 157 PHE G C 1
ATOM 13915 O O . PHE G 1 157 ? -21.312 19.686 -24.030 1.00 184.41 157 PHE G O 1
ATOM 13923 N N . SER G 1 158 ? -20.084 17.818 -23.773 1.00 126.20 158 SER G N 1
ATOM 13924 C CA . SER G 1 158 ? -21.200 16.878 -24.005 1.00 158.57 158 SER G CA 1
ATOM 13925 C C . SER G 1 158 ? -21.647 16.723 -25.466 1.00 160.39 158 SER G C 1
ATOM 13926 O O . SER G 1 158 ? -22.196 15.684 -25.839 1.00 129.48 158 SER G O 1
ATOM 13929 N N . ASP G 1 159 ? -21.407 17.759 -26.270 1.00 163.41 159 ASP G N 1
ATOM 13930 C CA . ASP G 1 159 ? -21.828 17.827 -27.674 1.00 127.43 159 ASP G CA 1
ATOM 13931 C C . ASP G 1 159 ? -21.174 16.785 -28.583 1.00 146.53 159 ASP G C 1
ATOM 13932 O O . ASP G 1 159 ? -21.713 16.459 -29.646 1.00 108.86 159 ASP G O 1
ATOM 13937 N N . GLY G 1 160 ? -20.012 16.280 -28.157 1.00 160.16 160 GLY G N 1
ATOM 13938 C CA . GLY G 1 160 ? -19.164 15.437 -28.986 1.00 138.04 160 GLY G CA 1
ATOM 13939 C C . GLY G 1 160 ? -18.184 16.305 -29.753 1.00 148.00 160 GLY G C 1
ATOM 13940 O O . GLY G 1 160 ? -18.184 17.526 -29.585 1.00 137.02 160 GLY G O 1
ATOM 13941 N N . LEU G 1 161 ? -17.343 15.688 -30.581 1.00 145.24 161 LEU G N 1
ATOM 13942 C CA . LEU G 1 161 ? -16.372 16.436 -31.382 1.00 118.22 161 LEU G CA 1
ATOM 13943 C C . LEU G 1 161 ? -16.913 16.810 -32.744 1.00 124.80 161 LEU G C 1
ATOM 13944 O O . LEU G 1 161 ? -17.218 15.943 -33.543 1.00 125.57 161 LEU G O 1
ATOM 13949 N N . HIS G 1 162 ? -17.013 18.108 -33.000 1.00 128.27 162 HIS G N 1
ATOM 13950 C CA . HIS G 1 162 ? -17.488 18.635 -34.272 1.00 120.20 162 HIS G CA 1
ATOM 13951 C C . HIS G 1 162 ? -16.323 18.845 -35.203 1.00 131.00 162 HIS G C 1
ATOM 13952 O O . HIS G 1 162 ? -15.322 19.441 -34.815 1.00 141.70 162 HIS G O 1
ATOM 13959 N N . ILE G 1 163 ? -16.461 18.363 -36.431 1.00 116.83 163 ILE G N 1
ATOM 13960 C CA . ILE G 1 163 ? -15.455 18.571 -37.454 1.00 109.35 163 ILE G CA 1
ATOM 13961 C C . ILE G 1 163 ? -16.050 19.443 -38.535 1.00 106.81 163 ILE G C 1
ATOM 13962 O O . ILE G 1 163 ? -16.952 19.021 -39.229 1.00 135.67 163 ILE G O 1
ATOM 13967 N N . ILE G 1 164 ? -15.548 20.660 -38.677 1.00 108.38 164 ILE G N 1
ATOM 13968 C CA . ILE G 1 164 ? -16.119 21.631 -39.595 1.00 106.21 164 ILE G CA 1
ATOM 13969 C C . ILE G 1 164 ? -15.144 21.936 -40.705 1.00 116.87 164 ILE G C 1
ATOM 13970 O O . ILE G 1 164 ? -14.013 22.275 -40.430 1.00 133.16 164 ILE G O 1
ATOM 13975 N N . PRO G 1 165 ? -15.565 21.806 -41.968 1.00 126.83 165 PRO G N 1
ATOM 13976 C CA . PRO G 1 165 ? -14.715 22.239 -43.080 1.00 105.29 165 PRO G CA 1
ATOM 13977 C C . PRO G 1 165 ? -14.607 23.750 -43.095 1.00 107.82 165 PRO G C 1
ATOM 13978 O O . PRO G 1 165 ? -15.597 24.396 -42.783 1.00 121.65 165 PRO G O 1
ATOM 13982 N N . ASN G 1 166 ? -13.441 24.293 -43.450 1.00 108.72 166 ASN G N 1
ATOM 13983 C CA . ASN G 1 166 ? -13.148 25.730 -43.318 1.00 104.21 166 ASN G CA 1
ATOM 13984 C C . ASN G 1 166 ? -13.959 26.642 -44.214 1.00 107.25 166 ASN G C 1
ATOM 13985 O O . ASN G 1 166 ? -14.196 27.791 -43.862 1.00 109.91 166 ASN G O 1
ATOM 13990 N N . GLY G 1 167 ? -14.356 26.146 -45.384 1.00 116.42 167 GLY G N 1
ATOM 13991 C CA . GLY G 1 167 ? -15.161 26.932 -46.308 1.00 121.39 167 GLY G CA 1
ATOM 13992 C C . GLY G 1 167 ? -16.544 27.264 -45.764 1.00 120.14 167 GLY G C 1
ATOM 13993 O O . GLY G 1 167 ? -17.219 28.164 -46.260 1.00 106.46 167 GLY G O 1
ATOM 13994 N N . GLU G 1 168 ? -16.956 26.520 -44.740 1.00 125.98 168 GLU G N 1
ATOM 13995 C CA . GLU G 1 168 ? -18.285 26.636 -44.150 1.00 118.46 168 GLU G CA 1
ATOM 13996 C C . GLU G 1 168 ? -18.339 27.659 -43.022 1.00 141.69 168 GLU G C 1
ATOM 13997 O O . GLU G 1 168 ? -19.390 27.861 -42.414 1.00 182.98 168 GLU G O 1
ATOM 14003 N N . ILE G 1 169 ? -17.208 28.290 -42.731 1.00 122.35 169 ILE G N 1
ATOM 14004 C CA . ILE G 1 169 ? -17.145 29.295 -41.674 1.00 114.58 169 ILE G CA 1
ATOM 14005 C C . ILE G 1 169 ? -17.659 30.640 -42.176 1.00 128.59 169 ILE G C 1
ATOM 14006 O O . ILE G 1 169 ? -16.897 31.411 -42.736 1.00 115.22 169 ILE G O 1
ATOM 14011 N N . LYS G 1 170 ? -18.945 30.922 -41.998 1.00 155.91 170 LYS G N 1
ATOM 14012 C CA . LYS G 1 170 ? -19.452 32.270 -42.271 1.00 150.32 170 LYS G CA 1
ATOM 14013 C C . LYS G 1 170 ? -18.788 33.221 -41.284 1.00 134.00 170 LYS G C 1
ATOM 14014 O O . LYS G 1 170 ? -17.724 33.762 -41.560 1.00 138.64 170 LYS G O 1
ATOM 14020 N N . MET G 1 171 ? -19.413 33.404 -40.125 1.00 136.22 171 MET G N 1
ATOM 14021 C CA . MET G 1 171 ? -18.781 34.099 -39.011 1.00 118.34 171 MET G CA 1
ATOM 14022 C C . MET G 1 171 ? -18.244 33.107 -37.983 1.00 124.22 171 MET G C 1
ATOM 14023 O O . MET G 1 171 ? -18.822 32.042 -37.770 1.00 150.31 171 MET G O 1
ATOM 14028 N N . VAL G 1 172 ? -17.120 33.456 -37.370 1.00 119.09 172 VAL G N 1
ATOM 14029 C CA . VAL G 1 172 ? -16.575 32.708 -36.249 1.00 130.57 172 VAL G CA 1
ATOM 14030 C C . VAL G 1 172 ? -16.548 33.685 -35.108 1.00 117.12 172 VAL G C 1
ATOM 14031 O O . VAL G 1 172 ? -15.768 34.637 -35.126 1.00 110.47 172 VAL G O 1
ATOM 14035 N N . THR G 1 173 ? -17.433 33.487 -34.137 1.00 128.27 173 THR G N 1
ATOM 14036 C CA . THR G 1 173 ? -17.377 34.290 -32.915 1.00 131.65 173 THR G CA 1
ATOM 14037 C C . THR G 1 173 ? -16.488 33.596 -31.871 1.00 114.40 173 THR G C 1
ATOM 14038 O O . THR G 1 173 ? -16.654 32.415 -31.578 1.00 127.23 173 THR G O 1
ATOM 14042 N N . ASN G 1 174 ? -15.506 34.324 -31.356 1.00 112.32 174 ASN G N 1
ATOM 14043 C CA . ASN G 1 174 ? -14.576 33.784 -30.375 1.00 108.09 174 ASN G CA 1
ATOM 14044 C C . ASN G 1 174 ? -14.906 34.361 -29.022 1.00 124.48 174 ASN G C 1
ATOM 14045 O O . ASN G 1 174 ? -14.824 35.571 -28.839 1.00 137.35 174 ASN G O 1
ATOM 14050 N N . LEU G 1 175 ? -15.322 33.515 -28.080 1.00 144.37 175 LEU G N 1
ATOM 14051 C CA . LEU G 1 175 ? -15.472 33.957 -26.690 1.00 151.35 175 LEU G CA 1
ATOM 14052 C C . LEU G 1 175 ? -14.048 34.172 -26.209 1.00 167.23 175 LEU G C 1
ATOM 14053 O O . LEU G 1 175 ? -13.201 34.618 -26.984 1.00 202.36 175 LEU G O 1
ATOM 14058 N N . THR G 1 176 ? -13.755 33.846 -24.959 1.00 136.74 176 THR G N 1
ATOM 14059 C CA . THR G 1 176 ? -12.390 34.040 -24.486 1.00 171.81 176 THR G CA 1
ATOM 14060 C C . THR G 1 176 ? -11.748 35.273 -25.145 1.00 203.12 176 THR G C 1
ATOM 14061 O O . THR G 1 176 ? -12.380 36.329 -25.248 1.00 224.77 176 THR G O 1
ATOM 14065 N N . LYS G 1 177 ? -10.511 35.130 -25.615 1.00 170.51 177 LYS G N 1
ATOM 14066 C CA . LYS G 1 177 ? -9.730 36.277 -26.063 1.00 145.82 177 LYS G CA 1
ATOM 14067 C C . LYS G 1 177 ? -9.420 37.205 -24.878 1.00 174.28 177 LYS G C 1
ATOM 14068 O O . LYS G 1 177 ? -9.069 36.742 -23.781 1.00 142.89 177 LYS G O 1
ATOM 14074 N N . ASP G 1 178 ? -9.553 38.511 -25.085 1.00 194.97 178 ASP G N 1
ATOM 14075 C CA . ASP G 1 178 ? -9.340 39.461 -23.992 1.00 213.75 178 ASP G CA 1
ATOM 14076 C C . ASP G 1 178 ? -10.373 39.278 -22.865 1.00 203.71 178 ASP G C 1
ATOM 14077 O O . ASP G 1 178 ? -11.102 40.220 -22.542 1.00 221.54 178 ASP G O 1
ATOM 14082 N N . SER G 1 179 ? -10.439 38.077 -22.279 1.00 138.72 179 SER G N 1
ATOM 14083 C CA . SER G 1 179 ? -11.401 37.774 -21.201 1.00 137.45 179 SER G CA 1
ATOM 14084 C C . SER G 1 179 ? -12.883 37.651 -21.613 1.00 133.41 179 SER G C 1
ATOM 14085 O O . SER G 1 179 ? -13.312 38.176 -22.649 1.00 135.46 179 SER G O 1
ATOM 14088 N N . MET G 1 180 ? -13.660 36.959 -20.776 1.00 141.89 180 MET G N 1
ATOM 14089 C CA . MET G 1 180 ? -15.076 36.710 -21.049 1.00 132.98 180 MET G CA 1
ATOM 14090 C C . MET G 1 180 ? -15.966 37.609 -20.234 1.00 129.17 180 MET G C 1
ATOM 14091 O O . MET G 1 180 ? -15.490 38.311 -19.358 1.00 119.89 180 MET G O 1
ATOM 14096 N N . MET G 1 181 ? -17.262 37.592 -20.528 1.00 144.29 181 MET G N 1
ATOM 14097 C CA . MET G 1 181 ? -18.237 38.249 -19.656 1.00 142.05 181 MET G CA 1
ATOM 14098 C C . MET G 1 181 ? -19.228 37.234 -19.112 1.00 125.74 181 MET G C 1
ATOM 14099 O O . MET G 1 181 ? -19.794 36.442 -19.867 1.00 115.59 181 MET G O 1
ATOM 14104 N N . ALA G 1 182 ? -19.393 37.244 -17.791 1.00 125.64 182 ALA G N 1
ATOM 14105 C CA . ALA G 1 182 ? -20.342 36.373 -17.124 1.00 125.73 182 ALA G CA 1
ATOM 14106 C C . ALA G 1 182 ? -21.568 37.207 -16.782 1.00 136.47 182 ALA G C 1
ATOM 14107 O O . ALA G 1 182 ? -21.458 38.360 -16.342 1.00 108.49 182 ALA G O 1
ATOM 14109 N N . VAL G 1 183 ? -22.738 36.628 -17.018 1.00 135.81 183 VAL G N 1
ATOM 14110 C CA . VAL G 1 183 ? -23.979 37.375 -16.918 1.00 116.01 183 VAL G CA 1
ATOM 14111 C C . VAL G 1 183 ? -25.080 36.549 -16.246 1.00 117.57 183 VAL G C 1
ATOM 14112 O O . VAL G 1 183 ? -25.293 35.384 -16.580 1.00 124.76 183 VAL G O 1
ATOM 14116 N N . VAL G 1 184 ? -25.760 37.154 -15.278 1.00 107.09 184 VAL G N 1
ATOM 14117 C CA . VAL G 1 184 ? -26.854 36.491 -14.619 1.00 94.11 184 VAL G CA 1
ATOM 14118 C C . VAL G 1 184 ? -28.009 37.467 -14.676 1.00 131.10 184 VAL G C 1
ATOM 14119 O O . VAL G 1 184 ? -27.887 38.632 -14.270 1.00 137.45 184 VAL G O 1
ATOM 14123 N N . ASN G 1 185 ? -29.110 36.995 -15.244 1.00 125.59 185 ASN G N 1
ATOM 14124 C CA . ASN G 1 185 ? -30.354 37.724 -15.233 1.00 111.23 185 ASN G CA 1
ATOM 14125 C C . ASN G 1 185 ? -31.247 37.117 -14.169 1.00 136.04 185 ASN G C 1
ATOM 14126 O O . ASN G 1 185 ? -31.843 36.055 -14.386 1.00 156.43 185 ASN G O 1
ATOM 14131 N N . ILE G 1 186 ? -31.338 37.763 -13.012 1.00 119.93 186 ILE G N 1
ATOM 14132 C CA . ILE G 1 186 ? -32.235 37.248 -11.984 1.00 146.64 186 ILE G CA 1
ATOM 14133 C C . ILE G 1 186 ? -33.580 37.978 -12.026 1.00 146.06 186 ILE G C 1
ATOM 14134 O O . ILE G 1 186 ? -33.616 39.196 -12.212 1.00 135.31 186 ILE G O 1
ATOM 14139 N N . ALA G 1 187 ? -34.676 37.228 -11.888 1.00 123.45 187 ALA G N 1
ATOM 14140 C CA . ALA G 1 187 ? -36.011 37.797 -12.013 1.00 118.48 187 ALA G CA 1
ATOM 14141 C C . ALA G 1 187 ? -36.778 37.750 -10.704 1.00 133.00 187 ALA G C 1
ATOM 14142 O O . ALA G 1 187 ? -36.811 36.704 -10.047 1.00 115.83 187 ALA G O 1
ATOM 14144 N N . PHE G 1 188 ? -37.393 38.886 -10.348 1.00 121.43 188 PHE G N 1
ATOM 14145 C CA . PHE G 1 188 ? -38.248 39.017 -9.150 1.00 132.25 188 PHE G CA 1
ATOM 14146 C C . PHE G 1 188 ? -39.713 39.347 -9.507 1.00 143.61 188 PHE G C 1
ATOM 14147 O O . PHE G 1 188 ? -39.998 39.742 -10.632 1.00 163.63 188 PHE G O 1
ATOM 14155 N N . PRO G 1 189 ? -40.647 39.194 -8.556 1.00 118.63 189 PRO G N 1
ATOM 14156 C CA . PRO G 1 189 ? -41.998 39.640 -8.896 1.00 131.95 189 PRO G CA 1
ATOM 14157 C C . PRO G 1 189 ? -41.989 41.156 -8.999 1.00 126.36 189 PRO G C 1
ATOM 14158 O O . PRO G 1 189 ? -41.161 41.756 -8.333 1.00 130.21 189 PRO G O 1
ATOM 14162 N N . ILE G 1 190 ? -42.857 41.756 -9.816 1.00 115.71 190 ILE G N 1
ATOM 14163 C CA . ILE G 1 190 ? -42.965 43.215 -9.908 1.00 104.15 190 ILE G CA 1
ATOM 14164 C C . ILE G 1 190 ? -43.413 43.685 -8.544 1.00 136.87 190 ILE G C 1
ATOM 14165 O O . ILE G 1 190 ? -42.825 44.596 -7.956 1.00 136.32 190 ILE G O 1
ATOM 14170 N N . ASP G 1 191 ? -44.501 43.057 -8.089 1.00 156.64 191 ASP G N 1
ATOM 14171 C CA . ASP G 1 191 ? -44.950 42.992 -6.700 1.00 124.00 191 ASP G CA 1
ATOM 14172 C C . ASP G 1 191 ? -43.920 43.536 -5.711 1.00 131.98 191 ASP G C 1
ATOM 14173 O O . ASP G 1 191 ? -44.265 44.308 -4.826 1.00 134.71 191 ASP G O 1
ATOM 14178 N N . GLU G 1 192 ? -42.655 43.160 -5.910 1.00 144.26 192 GLU G N 1
ATOM 14179 C CA . GLU G 1 192 ? -41.590 43.228 -4.895 1.00 125.77 192 GLU G CA 1
ATOM 14180 C C . GLU G 1 192 ? -40.908 44.573 -4.589 1.00 131.32 192 GLU G C 1
ATOM 14181 O O . GLU G 1 192 ? -41.118 45.578 -5.270 1.00 121.27 192 GLU G O 1
ATOM 14187 N N . ASP G 1 193 ? -40.079 44.553 -3.545 1.00 135.46 193 ASP G N 1
ATOM 14188 C CA . ASP G 1 193 ? -39.345 45.723 -3.060 1.00 147.34 193 ASP G CA 1
ATOM 14189 C C . ASP G 1 193 ? -37.988 45.912 -3.752 1.00 161.27 193 ASP G C 1
ATOM 14190 O O . ASP G 1 193 ? -37.030 45.203 -3.455 1.00 162.77 193 ASP G O 1
ATOM 14195 N N . VAL G 1 194 ? -37.894 46.890 -4.646 1.00 147.67 194 VAL G N 1
ATOM 14196 C CA . VAL G 1 194 ? -36.719 47.016 -5.511 1.00 130.55 194 VAL G CA 1
ATOM 14197 C C . VAL G 1 194 ? -35.397 47.326 -4.808 1.00 153.91 194 VAL G C 1
ATOM 14198 O O . VAL G 1 194 ? -34.389 46.682 -5.084 1.00 157.17 194 VAL G O 1
ATOM 14202 N N . ASP G 1 195 ? -35.394 48.307 -3.912 1.00 156.35 195 ASP G N 1
ATOM 14203 C CA . ASP G 1 195 ? -34.141 48.788 -3.323 1.00 141.73 195 ASP G CA 1
ATOM 14204 C C . ASP G 1 195 ? -33.501 47.761 -2.392 1.00 145.76 195 ASP G C 1
ATOM 14205 O O . ASP G 1 195 ? -32.273 47.715 -2.244 1.00 162.82 195 ASP G O 1
ATOM 14210 N N . LYS G 1 196 ? -34.343 46.943 -1.767 1.00 123.73 196 LYS G N 1
ATOM 14211 C CA . LYS G 1 196 ? -33.900 45.885 -0.870 1.00 128.08 196 LYS G CA 1
ATOM 14212 C C . LYS G 1 196 ? -33.175 44.868 -1.710 1.00 151.56 196 LYS G C 1
ATOM 14213 O O . LYS G 1 196 ? -32.013 44.537 -1.461 1.00 165.00 196 LYS G O 1
ATOM 14219 N N . ILE G 1 197 ? -33.876 44.392 -2.729 1.00 129.85 197 ILE G N 1
ATOM 14220 C CA . ILE G 1 197 ? -33.317 43.447 -3.677 1.00 138.49 197 ILE G CA 1
ATOM 14221 C C . ILE G 1 197 ? -31.984 43.927 -4.269 1.00 147.45 197 ILE G C 1
ATOM 14222 O O . ILE G 1 197 ? -31.010 43.172 -4.314 1.00 140.31 197 ILE G O 1
ATOM 14227 N N . ILE G 1 198 ? -31.943 45.186 -4.700 1.00 133.71 198 ILE G N 1
ATOM 14228 C CA . ILE G 1 198 ? -30.749 45.764 -5.308 1.00 124.62 198 ILE G CA 1
ATOM 14229 C C . ILE G 1 198 ? -29.586 45.844 -4.322 1.00 138.56 198 ILE G C 1
ATOM 14230 O O . ILE G 1 198 ? -28.444 45.504 -4.655 1.00 153.45 198 ILE G O 1
ATOM 14235 N N . GLU G 1 199 ? -29.875 46.286 -3.103 1.00 145.53 199 GLU G N 1
ATOM 14236 C CA . GLU G 1 199 ? -28.853 46.347 -2.069 1.00 148.80 199 GLU G CA 1
ATOM 14237 C C . GLU G 1 199 ? -28.308 44.948 -1.726 1.00 157.94 199 GLU G C 1
ATOM 14238 O O . GLU G 1 199 ? -27.097 44.777 -1.539 1.00 163.49 199 GLU G O 1
ATOM 14244 N N . GLY G 1 200 ? -29.196 43.953 -1.681 1.00 134.26 200 GLY G N 1
ATOM 14245 C CA . GLY G 1 200 ? -28.812 42.565 -1.457 1.00 107.59 200 GLY G CA 1
ATOM 14246 C C . GLY G 1 200 ? -27.966 41.972 -2.582 1.00 143.24 200 GLY G C 1
ATOM 14247 O O . GLY G 1 200 ? -27.002 41.223 -2.341 1.00 151.99 200 GLY G O 1
ATOM 14248 N N . LEU G 1 201 ? -28.329 42.300 -3.820 1.00 140.97 201 LEU G N 1
ATOM 14249 C CA . LEU G 1 201 ? -27.534 41.927 -4.982 1.00 130.51 201 LEU G CA 1
ATOM 14250 C C . LEU G 1 201 ? -26.146 42.560 -4.913 1.00 150.48 201 LEU G C 1
ATOM 14251 O O . LEU G 1 201 ? -25.158 41.934 -5.293 1.00 165.93 201 LEU G O 1
ATOM 14256 N N . GLN G 1 202 ? -26.062 43.799 -4.438 1.00 144.58 202 GLN G N 1
ATOM 14257 C CA . GLN G 1 202 ? -24.760 44.437 -4.278 1.00 137.00 202 GLN G CA 1
ATOM 14258 C C . GLN G 1 202 ? -23.932 43.763 -3.193 1.00 142.74 202 GLN G C 1
ATOM 14259 O O . GLN G 1 202 ? -22.716 43.645 -3.326 1.00 143.84 202 GLN G O 1
ATOM 14265 N N . GLU G 1 203 ? -24.582 43.318 -2.121 1.00 139.23 203 GLU G N 1
ATOM 14266 C CA . GLU G 1 203 ? -23.874 42.546 -1.101 1.00 141.92 203 GLU G CA 1
ATOM 14267 C C . GLU G 1 203 ? -23.328 41.246 -1.686 1.00 152.20 203 GLU G C 1
ATOM 14268 O O . GLU G 1 203 ? -22.206 40.852 -1.374 1.00 156.08 203 GLU G O 1
ATOM 14274 N N . ILE G 1 204 ? -24.104 40.586 -2.544 1.00 154.21 204 ILE G N 1
ATOM 14275 C CA . ILE G 1 204 ? -23.588 39.406 -3.245 1.00 142.93 204 ILE G CA 1
ATOM 14276 C C . ILE G 1 204 ? -22.405 39.748 -4.166 1.00 137.47 204 ILE G C 1
ATOM 14277 O O . ILE G 1 204 ? -21.463 38.963 -4.304 1.00 139.90 204 ILE G O 1
ATOM 14282 N N . CYS G 1 205 ? -22.465 40.915 -4.805 1.00 138.72 205 CYS G N 1
ATOM 14283 C CA . CYS G 1 205 ? -21.379 41.387 -5.661 1.00 133.04 205 CYS G CA 1
ATOM 14284 C C . CYS G 1 205 ? -20.105 41.604 -4.874 1.00 166.01 205 CYS G C 1
ATOM 14285 O O . CYS G 1 205 ? -19.017 41.276 -5.343 1.00 167.62 205 CYS G O 1
ATOM 14288 N N . GLU G 1 206 ? -20.238 42.182 -3.684 1.00 170.56 206 GLU G N 1
ATOM 14289 C CA . GLU G 1 206 ? -19.074 42.441 -2.855 1.00 162.97 206 GLU G CA 1
ATOM 14290 C C . GLU G 1 206 ? -18.497 41.129 -2.349 1.00 152.71 206 GLU G C 1
ATOM 14291 O O . GLU G 1 206 ? -17.305 40.879 -2.488 1.00 159.96 206 GLU G O 1
ATOM 14297 N N . GLU G 1 207 ? -19.350 40.273 -1.799 1.00 147.03 207 GLU G N 1
ATOM 14298 C CA . GLU G 1 207 ? -18.902 38.965 -1.321 1.00 134.85 207 GLU G CA 1
ATOM 14299 C C . GLU G 1 207 ? -18.206 38.151 -2.412 1.00 136.99 207 GLU G C 1
ATOM 14300 O O . GLU G 1 207 ? -17.274 37.409 -2.133 1.00 157.40 207 GLU G O 1
ATOM 14306 N N . VAL G 1 208 ? -18.645 38.288 -3.658 1.00 144.28 208 VAL G N 1
ATOM 14307 C CA . VAL G 1 208 ? -17.989 37.563 -4.755 1.00 144.24 208 VAL G CA 1
ATOM 14308 C C . VAL G 1 208 ? -16.716 38.252 -5.280 1.00 153.32 208 VAL G C 1
ATOM 14309 O O . VAL G 1 208 ? -15.788 37.587 -5.736 1.00 116.04 208 VAL G O 1
ATOM 14313 N N . LYS G 1 209 ? -16.670 39.580 -5.217 1.00 172.38 209 LYS G N 1
ATOM 14314 C CA . LYS G 1 209 ? -15.465 40.298 -5.614 1.00 151.38 209 LYS G CA 1
ATOM 14315 C C . LYS G 1 209 ? -14.354 39.913 -4.667 1.00 154.84 209 LYS G C 1
ATOM 14316 O O . LYS G 1 209 ? -13.229 39.690 -5.094 1.00 174.07 209 LYS G O 1
ATOM 14322 N N . LYS G 1 210 ? -14.675 39.833 -3.376 1.00 175.74 210 LYS G N 1
ATOM 14323 C CA . LYS G 1 210 ? -13.713 39.357 -2.384 1.00 152.43 210 LYS G CA 1
ATOM 14324 C C . LYS G 1 210 ? -13.365 37.892 -2.645 1.00 158.19 210 LYS G C 1
ATOM 14325 O O . LYS G 1 210 ? -12.183 37.543 -2.707 1.00 163.69 210 LYS G O 1
ATOM 14331 N N . SER G 1 211 ? -14.396 37.044 -2.771 1.00 151.79 211 SER G N 1
ATOM 14332 C CA . SER G 1 211 ? -14.258 35.565 -2.755 1.00 125.69 211 SER G CA 1
ATOM 14333 C C . SER G 1 211 ? -13.677 34.856 -3.984 1.00 152.10 211 SER G C 1
ATOM 14334 O O . SER G 1 211 ? -13.515 33.636 -3.973 1.00 134.89 211 SER G O 1
ATOM 14337 N N . ARG G 1 212 ? -13.358 35.604 -5.034 1.00 164.39 212 ARG G N 1
ATOM 14338 C CA . ARG G 1 212 ? -12.778 35.004 -6.230 1.00 128.97 212 ARG G CA 1
ATOM 14339 C C . ARG G 1 212 ? -11.523 35.730 -6.730 1.00 154.70 212 ARG G C 1
ATOM 14340 O O . ARG G 1 212 ? -11.255 36.886 -6.388 1.00 161.04 212 ARG G O 1
ATOM 14348 N N . ASP G 1 213 ? -10.767 35.041 -7.572 1.00 181.07 213 ASP G N 1
ATOM 14349 C CA . ASP G 1 213 ? -9.547 35.601 -8.136 1.00 189.00 213 ASP G CA 1
ATOM 14350 C C . ASP G 1 213 ? -9.506 35.470 -9.663 1.00 172.53 213 ASP G C 1
ATOM 14351 O O . ASP G 1 213 ? -8.534 35.891 -10.302 1.00 167.13 213 ASP G O 1
ATOM 14356 N N . ASP G 1 214 ? -10.557 34.882 -10.238 1.00 163.94 214 ASP G N 1
ATOM 14357 C CA . ASP G 1 214 ? -10.672 34.767 -11.691 1.00 157.09 214 ASP G CA 1
ATOM 14358 C C . ASP G 1 214 ? -11.334 35.972 -12.340 1.00 156.40 214 ASP G C 1
ATOM 14359 O O . ASP G 1 214 ? -11.252 36.149 -13.555 1.00 166.75 214 ASP G O 1
ATOM 14364 N N . LEU G 1 215 ? -11.985 36.802 -11.536 1.00 132.44 215 LEU G N 1
ATOM 14365 C CA . LEU G 1 215 ? -12.653 37.969 -12.087 1.00 141.96 215 LEU G CA 1
ATOM 14366 C C . LEU G 1 215 ? -11.730 39.188 -12.212 1.00 138.28 215 LEU G C 1
ATOM 14367 O O . LEU G 1 215 ? -10.912 39.462 -11.340 1.00 137.40 215 LEU G O 1
ATOM 14372 N N . ILE G 1 216 ? -11.867 39.905 -13.320 1.00 136.14 216 ILE G N 1
ATOM 14373 C CA . ILE G 1 216 ? -11.006 41.035 -13.625 1.00 115.62 216 ILE G CA 1
ATOM 14374 C C . ILE G 1 216 ? -11.761 42.365 -13.558 1.00 143.01 216 ILE G C 1
ATOM 14375 O O . ILE G 1 216 ? -11.140 43.408 -13.390 1.00 138.84 216 ILE G O 1
ATOM 14380 N N . GLU G 1 217 ? -13.094 42.320 -13.677 1.00 168.25 217 GLU G N 1
ATOM 14381 C CA . GLU G 1 217 ? -13.930 43.529 -13.748 1.00 170.30 217 GLU G CA 1
ATOM 14382 C C . GLU G 1 217 ? -15.046 43.558 -12.705 1.00 147.59 217 GLU G C 1
ATOM 14383 O O . GLU G 1 217 ? -14.999 44.351 -11.768 1.00 163.37 217 GLU G O 1
ATOM 14389 N N . GLY G 1 218 ? -16.043 42.695 -12.858 1.00 128.45 218 GLY G N 1
ATOM 14390 C CA . GLY G 1 218 ? -17.194 42.713 -11.966 1.00 155.87 218 GLY G CA 1
ATOM 14391 C C . GLY G 1 218 ? -16.937 42.194 -10.555 1.00 146.16 218 GLY G C 1
ATOM 14392 O O . GLY G 1 218 ? -15.833 42.323 -10.022 1.00 121.88 218 GLY G O 1
ATOM 14393 N N . PRO G 1 219 ? -17.978 41.635 -9.921 1.00 147.04 219 PRO G N 1
ATOM 14394 C CA . PRO G 1 219 ? -19.357 41.709 -10.410 1.00 126.26 219 PRO G CA 1
ATOM 14395 C C . PRO G 1 219 ? -19.991 43.082 -10.176 1.00 141.28 219 PRO G C 1
ATOM 14396 O O . PRO G 1 219 ? -19.545 43.845 -9.323 1.00 139.30 219 PRO G O 1
ATOM 14400 N N . THR G 1 220 ? -21.040 43.375 -10.935 1.00 155.84 220 THR G N 1
ATOM 14401 C CA . THR G 1 220 ? -21.700 44.667 -10.888 1.00 140.79 220 THR G CA 1
ATOM 14402 C C . THR G 1 220 ? -23.181 44.470 -11.151 1.00 142.50 220 THR G C 1
ATOM 14403 O O . THR G 1 220 ? -23.577 43.604 -11.933 1.00 144.10 220 THR G O 1
ATOM 14407 N N . VAL G 1 221 ? -23.995 45.268 -10.475 1.00 134.66 221 VAL G N 1
ATOM 14408 C CA . VAL G 1 221 ? -25.428 45.282 -10.706 1.00 119.99 221 VAL G CA 1
ATOM 14409 C C . VAL G 1 221 ? -25.724 46.439 -11.641 1.00 121.91 221 VAL G C 1
ATOM 14410 O O . VAL G 1 221 ? -25.328 47.562 -11.359 1.00 143.50 221 VAL G O 1
ATOM 14414 N N . LEU G 1 222 ? -26.387 46.180 -12.763 1.00 106.82 222 LEU G N 1
ATOM 14415 C CA . LEU G 1 222 ? -26.956 47.293 -13.528 1.00 118.09 222 LEU G CA 1
ATOM 14416 C C . LEU G 1 222 ? -28.501 47.179 -13.579 1.00 139.38 222 LEU G C 1
ATOM 14417 O O . LEU G 1 222 ? -29.059 46.079 -13.512 1.00 144.88 222 LEU G O 1
ATOM 14422 N N . GLY G 1 223 ? -29.178 48.319 -13.687 1.00 147.39 223 GLY G N 1
ATOM 14423 C CA . GLY G 1 223 ? -30.589 48.437 -13.345 1.00 164.54 223 GLY G CA 1
ATOM 14424 C C . GLY G 1 223 ? -31.621 47.374 -13.695 1.00 149.79 223 GLY G C 1
ATOM 14425 O O . GLY G 1 223 ? -31.369 46.164 -13.726 1.00 113.03 223 GLY G O 1
ATOM 14426 N N . ILE G 1 224 ? -32.836 47.856 -13.901 1.00 135.75 224 ILE G N 1
ATOM 14427 C CA . ILE G 1 224 ? -33.904 47.022 -14.390 1.00 127.33 224 ILE G CA 1
ATOM 14428 C C . ILE G 1 224 ? -33.674 46.796 -15.875 1.00 124.09 224 ILE G C 1
ATOM 14429 O O . ILE G 1 224 ? -34.083 47.608 -16.709 1.00 124.84 224 ILE G O 1
ATOM 14434 N N . THR G 1 225 ? -33.009 45.706 -16.219 1.00 114.54 225 THR G N 1
ATOM 14435 C CA . THR G 1 225 ? -32.774 45.425 -17.628 1.00 113.24 225 THR G CA 1
ATOM 14436 C C . THR G 1 225 ? -34.062 45.016 -18.347 1.00 112.08 225 THR G C 1
ATOM 14437 O O . THR G 1 225 ? -34.120 45.084 -19.555 1.00 110.61 225 THR G O 1
ATOM 14440 N N . ASP G 1 226 ? -35.098 44.621 -17.609 1.00 135.71 226 ASP G N 1
ATOM 14441 C CA . ASP G 1 226 ? -36.369 44.237 -18.228 1.00 134.50 226 ASP G CA 1
ATOM 14442 C C . ASP G 1 226 ? -37.560 44.193 -17.264 1.00 141.68 226 ASP G C 1
ATOM 14443 O O . ASP G 1 226 ? -37.409 43.882 -16.083 1.00 149.44 226 ASP G O 1
ATOM 14448 N N . MET G 1 227 ? -38.747 44.477 -17.801 1.00 153.33 227 MET G N 1
ATOM 14449 C CA . MET G 1 227 ? -39.984 44.570 -17.029 1.00 119.95 227 MET G CA 1
ATOM 14450 C C . MET G 1 227 ? -41.126 44.015 -17.887 1.00 141.16 227 MET G C 1
ATOM 14451 O O . MET G 1 227 ? -41.296 44.426 -19.039 1.00 159.20 227 MET G O 1
ATOM 14456 N N . GLN G 1 228 ? -41.895 43.075 -17.341 1.00 146.33 228 GLN G N 1
ATOM 14457 C CA . GLN G 1 228 ? -42.951 42.429 -18.127 1.00 157.61 228 GLN G CA 1
ATOM 14458 C C . GLN G 1 228 ? -44.002 41.686 -17.278 1.00 194.73 228 GLN G C 1
ATOM 14459 O O . GLN G 1 228 ? -43.660 40.960 -16.348 1.00 190.13 228 GLN G O 1
ATOM 14465 N N . ASP G 1 229 ? -45.280 41.866 -17.617 1.00 206.91 229 ASP G N 1
ATOM 14466 C CA . ASP G 1 229 ? -46.390 41.158 -16.958 1.00 194.58 229 ASP G CA 1
ATOM 14467 C C . ASP G 1 229 ? -46.284 41.052 -15.426 1.00 179.33 229 ASP G C 1
ATOM 14468 O O . ASP G 1 229 ? -46.835 41.889 -14.722 1.00 186.86 229 ASP G O 1
ATOM 14473 N N . SER G 1 230 ? -45.594 40.036 -14.907 1.00 159.32 230 SER G N 1
ATOM 14474 C CA . SER G 1 230 ? -45.540 39.842 -13.454 1.00 157.17 230 SER G CA 1
ATOM 14475 C C . SER G 1 230 ? -44.132 39.682 -12.889 1.00 160.67 230 SER G C 1
ATOM 14476 O O . SER G 1 230 ? -43.977 39.379 -11.700 1.00 150.26 230 SER G O 1
ATOM 14479 N N . LYS G 1 231 ? -43.125 39.903 -13.744 1.00 168.79 231 LYS G N 1
ATOM 14480 C CA . LYS G 1 231 ? -41.689 39.810 -13.397 1.00 136.06 231 LYS G CA 1
ATOM 14481 C C . LYS G 1 231 ? -40.926 41.076 -13.796 1.00 112.48 231 LYS G C 1
ATOM 14482 O O . LYS G 1 231 ? -41.218 41.692 -14.818 1.00 140.74 231 LYS G O 1
ATOM 14488 N N . LEU G 1 232 ? -39.952 41.460 -12.977 1.00 122.18 232 LEU G N 1
ATOM 14489 C CA . LEU G 1 232 ? -38.944 42.452 -13.365 1.00 124.08 232 LEU G CA 1
ATOM 14490 C C . LEU G 1 232 ? -37.531 41.834 -13.221 1.00 111.85 232 LEU G C 1
ATOM 14491 O O . LEU G 1 232 ? -37.247 41.121 -12.247 1.00 118.05 232 LEU G O 1
ATOM 14496 N N . VAL G 1 233 ? -36.672 42.077 -14.210 1.00 106.86 233 VAL G N 1
ATOM 14497 C CA . VAL G 1 233 ? -35.390 41.383 -14.311 1.00 114.32 233 VAL G CA 1
ATOM 14498 C C . VAL G 1 233 ? -34.184 42.293 -14.114 1.00 113.62 233 VAL G C 1
ATOM 14499 O O . VAL G 1 233 ? -34.037 43.304 -14.784 1.00 124.26 233 VAL G O 1
ATOM 14503 N N . ILE G 1 234 ? -33.311 41.925 -13.191 1.00 101.41 234 ILE G N 1
ATOM 14504 C CA . ILE G 1 234 ? -32.114 42.706 -12.937 1.00 111.88 234 ILE G CA 1
ATOM 14505 C C . ILE G 1 234 ? -30.910 41.888 -13.329 1.00 114.48 234 ILE G C 1
ATOM 14506 O O . ILE G 1 234 ? -30.890 40.657 -13.160 1.00 100.38 234 ILE G O 1
ATOM 14511 N N . MET G 1 235 ? -29.905 42.579 -13.856 1.00 113.06 235 MET G N 1
ATOM 14512 C CA . MET G 1 235 ? -28.714 41.917 -14.380 1.00 119.68 235 MET G CA 1
ATOM 14513 C C . MET G 1 235 ? -27.449 42.211 -13.574 1.00 122.76 235 MET G C 1
ATOM 14514 O O . MET G 1 235 ? -27.115 43.375 -13.308 1.00 122.39 235 MET G O 1
ATOM 14519 N N . VAL G 1 236 ? -26.752 41.147 -13.180 1.00 111.88 236 VAL G N 1
ATOM 14520 C CA . VAL G 1 236 ? -25.410 41.308 -12.638 1.00 128.79 236 VAL G CA 1
ATOM 14521 C C . VAL G 1 236 ? -24.474 40.753 -13.701 1.00 134.51 236 VAL G C 1
ATOM 14522 O O . VAL G 1 236 ? -24.836 39.791 -14.394 1.00 129.33 236 VAL G O 1
ATOM 14526 N N . TYR G 1 237 ? -23.307 41.383 -13.865 1.00 105.71 237 TYR G N 1
ATOM 14527 C CA . TYR G 1 237 ? -22.341 40.963 -14.883 1.00 116.85 237 TYR G CA 1
ATOM 14528 C C . TYR G 1 237 ? -20.936 41.136 -14.356 1.00 135.62 237 TYR G C 1
ATOM 14529 O O . TYR G 1 237 ? -20.715 41.826 -13.372 1.00 151.68 237 TYR G O 1
ATOM 14538 N N . ALA G 1 238 ? -19.972 40.519 -15.013 1.00 132.93 238 ALA G N 1
ATOM 14539 C CA . ALA G 1 238 ? -18.622 40.612 -14.515 1.00 110.81 238 ALA G CA 1
ATOM 14540 C C . ALA G 1 238 ? -17.645 40.064 -15.538 1.00 132.35 238 ALA G C 1
ATOM 14541 O O . ALA G 1 238 ? -17.866 38.983 -16.080 1.00 133.73 238 ALA G O 1
ATOM 14543 N N . LYS G 1 239 ? -16.571 40.805 -15.806 1.00 131.58 239 LYS G N 1
ATOM 14544 C CA . LYS G 1 239 ? -15.553 40.329 -16.727 1.00 128.67 239 LYS G CA 1
ATOM 14545 C C . LYS G 1 239 ? -14.745 39.278 -16.003 1.00 118.06 239 LYS G C 1
ATOM 14546 O O . LYS G 1 239 ? -14.257 39.536 -14.930 1.00 101.31 239 LYS G O 1
ATOM 14552 N N . THR G 1 240 ? -14.623 38.086 -16.573 1.00 116.45 240 THR G N 1
ATOM 14553 C CA . THR G 1 240 ? -13.830 37.027 -15.954 1.00 110.88 240 THR G CA 1
ATOM 14554 C C . THR G 1 240 ? -12.646 36.560 -16.837 1.00 136.01 240 THR G C 1
ATOM 14555 O O . THR G 1 240 ? -12.590 36.845 -18.038 1.00 138.62 240 THR G O 1
ATOM 14559 N N . GLN G 1 241 ? -11.703 35.853 -16.221 1.00 135.57 241 GLN G N 1
ATOM 14560 C CA . GLN G 1 241 ? -10.559 35.264 -16.907 1.00 143.39 241 GLN G CA 1
ATOM 14561 C C . GLN G 1 241 ? -11.061 34.209 -17.884 1.00 149.09 241 GLN G C 1
ATOM 14562 O O . GLN G 1 241 ? -12.121 33.630 -17.659 1.00 162.62 241 GLN G O 1
ATOM 14568 N N . PRO G 1 242 ? -10.305 33.945 -18.966 1.00 128.93 242 PRO G N 1
ATOM 14569 C CA . PRO G 1 242 ? -10.754 32.957 -19.958 1.00 134.56 242 PRO G CA 1
ATOM 14570 C C . PRO G 1 242 ? -11.177 31.589 -19.414 1.00 147.11 242 PRO G C 1
ATOM 14571 O O . PRO G 1 242 ? -10.400 30.923 -18.735 1.00 136.42 242 PRO G O 1
ATOM 14575 N N . MET G 1 243 ? -12.416 31.204 -19.734 1.00 164.45 243 MET G N 1
ATOM 14576 C CA . MET G 1 243 ? -13.019 29.916 -19.370 1.00 142.84 243 MET G CA 1
ATOM 14577 C C . MET G 1 243 ? -13.634 29.852 -17.977 1.00 133.54 243 MET G C 1
ATOM 14578 O O . MET G 1 243 ? -13.998 28.772 -17.512 1.00 128.62 243 MET G O 1
ATOM 14583 N N . GLN G 1 244 ? -13.763 31.004 -17.324 1.00 136.05 244 GLN G N 1
ATOM 14584 C CA . GLN G 1 244 ? -14.299 31.065 -15.962 1.00 130.40 244 GLN G CA 1
ATOM 14585 C C . GLN G 1 244 ? -15.748 31.556 -15.893 1.00 135.69 244 GLN G C 1
ATOM 14586 O O . GLN G 1 244 ? -16.440 31.316 -14.905 1.00 144.36 244 GLN G O 1
ATOM 14592 N N . LYS G 1 245 ? -16.186 32.244 -16.946 1.00 141.05 245 LYS G N 1
ATOM 14593 C CA . LYS G 1 245 ? -17.576 32.691 -17.129 1.00 134.11 245 LYS G CA 1
ATOM 14594 C C . LYS G 1 245 ? -18.611 31.862 -16.372 1.00 138.99 245 LYS G C 1
ATOM 14595 O O . LYS G 1 245 ? -19.320 32.372 -15.503 1.00 124.00 245 LYS G O 1
ATOM 14601 N N . TRP G 1 246 ? -18.688 30.578 -16.713 1.00 122.29 246 TRP G N 1
ATOM 14602 C CA . TRP G 1 246 ? -19.713 29.678 -16.183 1.00 132.48 246 TRP G CA 1
ATOM 14603 C C . TRP G 1 246 ? -19.578 29.346 -14.695 1.00 146.30 246 TRP G C 1
ATOM 14604 O O . TRP G 1 246 ? -20.579 29.204 -13.982 1.00 150.85 246 TRP G O 1
ATOM 14615 N N . ALA G 1 247 ? -18.342 29.217 -14.232 1.00 141.40 247 ALA G N 1
ATOM 14616 C CA . ALA G 1 247 ? -18.087 29.014 -12.819 1.00 124.61 247 ALA G CA 1
ATOM 14617 C C . ALA G 1 247 ? -18.666 30.191 -12.044 1.00 143.67 247 ALA G C 1
ATOM 14618 O O . ALA G 1 247 ? -19.368 30.011 -11.039 1.00 156.86 247 ALA G O 1
ATOM 14620 N N . VAL G 1 248 ? -18.380 31.394 -12.541 1.00 123.06 248 VAL G N 1
ATOM 14621 C CA . VAL G 1 248 ? -18.835 32.636 -11.923 1.00 125.88 248 VAL G CA 1
ATOM 14622 C C . VAL G 1 248 ? -20.355 32.761 -11.927 1.00 129.84 248 VAL G C 1
ATOM 14623 O O . VAL G 1 248 ? -20.977 33.154 -10.931 1.00 112.37 248 VAL G O 1
ATOM 14627 N N . GLU G 1 249 ? -20.956 32.435 -13.058 1.00 120.25 249 GLU G N 1
ATOM 14628 C CA . GLU G 1 249 ? -22.402 32.484 -13.139 1.00 113.49 249 GLU G CA 1
ATOM 14629 C C . GLU G 1 249 ? -23.027 31.508 -12.156 1.00 123.23 249 GLU G C 1
ATOM 14630 O O . GLU G 1 249 ? -23.968 31.853 -11.460 1.00 130.07 249 GLU G O 1
ATOM 14636 N N . ARG G 1 250 ? -22.506 30.291 -12.094 1.00 121.49 250 ARG G N 1
ATOM 14637 C CA . ARG G 1 250 ? -23.071 29.283 -11.203 1.00 122.29 250 ARG G CA 1
ATOM 14638 C C . ARG G 1 250 ? -22.937 29.683 -9.736 1.00 127.54 250 ARG G C 1
ATOM 14639 O O . ARG G 1 250 ? -23.824 29.428 -8.912 1.00 133.02 250 ARG G O 1
ATOM 14647 N N . ASP G 1 251 ? -21.820 30.321 -9.417 1.00 121.59 251 ASP G N 1
ATOM 14648 C CA . ASP G 1 251 ? -21.590 30.801 -8.070 1.00 120.27 251 ASP G CA 1
ATOM 14649 C C . ASP G 1 251 ? -22.585 31.911 -7.730 1.00 131.87 251 ASP G C 1
ATOM 14650 O O . ASP G 1 251 ? -23.264 31.855 -6.698 1.00 132.68 251 ASP G O 1
ATOM 14655 N N . ILE G 1 252 ? -22.688 32.909 -8.606 1.00 110.21 252 ILE G N 1
ATOM 14656 C CA . ILE G 1 252 ? -23.671 33.985 -8.430 1.00 127.39 252 ILE G CA 1
ATOM 14657 C C . ILE G 1 252 ? -25.122 33.469 -8.299 1.00 134.06 252 ILE G C 1
ATOM 14658 O O . ILE G 1 252 ? -25.915 33.996 -7.520 1.00 118.87 252 ILE G O 1
ATOM 14663 N N . ARG G 1 253 ? -25.477 32.440 -9.062 1.00 130.60 253 ARG G N 1
ATOM 14664 C CA . ARG G 1 253 ? -26.804 31.849 -8.927 1.00 106.98 253 ARG G CA 1
ATOM 14665 C C . ARG G 1 253 ? -26.972 31.243 -7.546 1.00 111.81 253 ARG G C 1
ATOM 14666 O O . ARG G 1 253 ? -27.910 31.571 -6.841 1.00 131.05 253 ARG G O 1
ATOM 14674 N N . TYR G 1 254 ? -26.065 30.365 -7.144 1.00 118.51 254 TYR G N 1
ATOM 14675 C CA . TYR G 1 254 ? -26.141 29.825 -5.796 1.00 106.67 254 TYR G CA 1
ATOM 14676 C C . TYR G 1 254 ? -26.338 30.945 -4.771 1.00 133.80 254 TYR G C 1
ATOM 14677 O O . TYR G 1 254 ? -27.269 30.904 -3.970 1.00 121.64 254 TYR G O 1
ATOM 14686 N N . ARG G 1 255 ? -25.479 31.959 -4.803 1.00 123.89 255 ARG G N 1
ATOM 14687 C CA . ARG G 1 255 ? -25.576 33.047 -3.834 1.00 121.24 255 ARG G CA 1
ATOM 14688 C C . ARG G 1 255 ? -26.893 33.794 -3.899 1.00 126.62 255 ARG G C 1
ATOM 14689 O O . ARG G 1 255 ? -27.381 34.302 -2.899 1.00 137.46 255 ARG G O 1
ATOM 14697 N N . VAL G 1 256 ? -27.464 33.876 -5.087 1.00 121.72 256 VAL G N 1
ATOM 14698 C CA . VAL G 1 256 ? -28.728 34.575 -5.255 1.00 125.63 256 VAL G CA 1
ATOM 14699 C C . VAL G 1 256 ? -29.874 33.771 -4.666 1.00 123.64 256 VAL G C 1
ATOM 14700 O O . VAL G 1 256 ? -30.784 34.339 -4.089 1.00 119.06 256 VAL G O 1
ATOM 14704 N N . LYS G 1 257 ? -29.820 32.450 -4.804 1.00 125.69 257 LYS G N 1
ATOM 14705 C CA . LYS G 1 257 ? -30.796 31.571 -4.166 1.00 95.08 257 LYS G CA 1
ATOM 14706 C C . LYS G 1 257 ? -30.693 31.737 -2.654 1.00 121.95 257 LYS G C 1
ATOM 14707 O O . LYS G 1 257 ? -31.695 31.984 -1.977 1.00 128.76 257 LYS G O 1
ATOM 14713 N N . LYS G 1 258 ? -29.476 31.619 -2.124 1.00 140.03 258 LYS G N 1
ATOM 14714 C CA . LYS G 1 258 ? -29.242 31.844 -0.697 1.00 125.60 258 LYS G CA 1
ATOM 14715 C C . LYS G 1 258 ? -29.809 33.185 -0.226 1.00 134.99 258 LYS G C 1
ATOM 14716 O O . LYS G 1 258 ? -30.410 33.279 0.836 1.00 146.73 258 LYS G O 1
ATOM 14722 N N . MET G 1 259 ? -29.622 34.223 -1.025 1.00 140.65 259 MET G N 1
ATOM 14723 C CA . MET G 1 259 ? -30.110 35.545 -0.670 1.00 131.39 259 MET G CA 1
ATOM 14724 C C . MET G 1 259 ? -31.636 35.635 -0.749 1.00 129.12 259 MET G C 1
ATOM 14725 O O . MET G 1 259 ? -32.243 36.409 -0.023 1.00 142.45 259 MET G O 1
ATOM 14730 N N . PHE G 1 260 ? -32.261 34.849 -1.625 1.00 146.99 260 PHE G N 1
ATOM 14731 C CA . PHE G 1 260 ? -33.727 34.772 -1.663 1.00 127.95 260 PHE G CA 1
ATOM 14732 C C . PHE G 1 260 ? -34.194 34.178 -0.361 1.00 131.92 260 PHE G C 1
ATOM 14733 O O . PHE G 1 260 ? -35.216 34.579 0.175 1.00 151.60 260 PHE G O 1
ATOM 14741 N N . ASP G 1 261 ? -33.442 33.209 0.146 1.00 146.33 261 ASP G N 1
ATOM 14742 C CA . ASP G 1 261 ? -33.830 32.553 1.393 1.00 134.14 261 ASP G CA 1
ATOM 14743 C C . ASP G 1 261 ? -33.667 33.466 2.597 1.00 139.32 261 ASP G C 1
ATOM 14744 O O . ASP G 1 261 ? -34.646 33.825 3.232 1.00 154.02 261 ASP G O 1
ATOM 14749 N N . GLN G 1 262 ? -32.435 33.860 2.895 1.00 155.88 262 GLN G N 1
ATOM 14750 C CA . GLN G 1 262 ? -32.153 34.657 4.092 1.00 148.91 262 GLN G CA 1
ATOM 14751 C C . GLN G 1 262 ? -32.962 35.959 4.169 1.00 146.63 262 GLN G C 1
ATOM 14752 O O . GLN G 1 262 ? -33.652 36.211 5.162 1.00 181.14 262 GLN G O 1
ATOM 14758 N N . LYS G 1 263 ? -32.860 36.781 3.125 1.00 141.62 263 LYS G N 1
ATOM 14759 C CA . LYS G 1 263 ? -33.530 38.083 3.066 1.00 150.54 263 LYS G CA 1
ATOM 14760 C C . LYS G 1 263 ? -35.061 37.965 2.978 1.00 164.05 263 LYS G C 1
ATOM 14761 O O . LYS G 1 263 ? -35.769 38.973 2.931 1.00 161.47 263 LYS G O 1
ATOM 14767 N N . ASN G 1 264 ? -35.565 36.733 2.957 1.00 175.28 264 ASN G N 1
ATOM 14768 C CA . ASN G 1 264 ? -37.001 36.487 2.803 1.00 166.11 264 ASN G CA 1
ATOM 14769 C C . ASN G 1 264 ? -37.635 37.364 1.733 1.00 167.26 264 ASN G C 1
ATOM 14770 O O . ASN G 1 264 ? -38.263 38.375 2.042 1.00 148.60 264 ASN G O 1
ATOM 14775 N N . ILE G 1 265 ? -37.444 36.959 0.476 1.00 168.55 265 ILE G N 1
ATOM 14776 C CA . ILE G 1 265 ? -37.954 37.660 -0.699 1.00 148.82 265 ILE G CA 1
ATOM 14777 C C . ILE G 1 265 ? -38.750 36.654 -1.538 1.00 131.18 265 ILE G C 1
ATOM 14778 O O . ILE G 1 265 ? -38.356 35.495 -1.630 1.00 134.03 265 ILE G O 1
ATOM 14783 N N . SER G 1 266 ? -39.868 37.085 -2.131 1.00 140.93 266 SER G N 1
ATOM 14784 C CA . SER G 1 266 ? -40.758 36.179 -2.879 1.00 141.74 266 SER G CA 1
ATOM 14785 C C . SER G 1 266 ? -40.149 35.749 -4.200 1.00 137.14 266 SER G C 1
ATOM 14786 O O . SER G 1 266 ? -39.585 36.571 -4.919 1.00 123.56 266 SER G O 1
ATOM 14789 N N . PHE G 1 267 ? -40.284 34.469 -4.536 1.00 140.73 267 PHE G N 1
ATOM 14790 C CA . PHE G 1 267 ? -39.786 33.982 -5.820 1.00 137.87 267 PHE G CA 1
ATOM 14791 C C . PHE G 1 267 ? -40.699 34.481 -6.936 1.00 136.24 267 PHE G C 1
ATOM 14792 O O . PHE G 1 267 ? -41.846 34.836 -6.688 1.00 149.89 267 PHE G O 1
ATOM 14800 N N . PRO G 1 268 ? -40.188 34.527 -8.172 1.00 134.31 268 PRO G N 1
ATOM 14801 C CA . PRO G 1 268 ? -40.949 35.102 -9.285 1.00 132.42 268 PRO G CA 1
ATOM 14802 C C . PRO G 1 268 ? -41.976 34.134 -9.864 1.00 150.54 268 PRO G C 1
ATOM 14803 O O . PRO G 1 268 ? -42.069 34.038 -11.088 1.00 163.13 268 PRO G O 1
ATOM 14807 N N . TYR G 1 269 ? -42.721 33.434 -9.012 1.00 131.14 269 TYR G N 1
ATOM 14808 C CA . TYR G 1 269 ? -43.771 32.534 -9.478 1.00 131.09 269 TYR G CA 1
ATOM 14809 C C . TYR G 1 269 ? -44.769 33.217 -10.429 1.00 129.96 269 TYR G C 1
ATOM 14810 O O . TYR G 1 269 ? -45.242 34.329 -10.169 1.00 116.55 269 TYR G O 1
ATOM 14819 N N . PRO G 1 270 ? -45.115 32.536 -11.526 1.00 113.36 270 PRO G N 1
ATOM 14820 C CA . PRO G 1 270 ? -46.038 33.180 -12.454 1.00 111.91 270 PRO G CA 1
ATOM 14821 C C . PRO G 1 270 ? -47.322 33.494 -11.682 1.00 146.93 270 PRO G C 1
ATOM 14822 O O . PRO G 1 270 ? -47.703 32.748 -10.782 1.00 161.48 270 PRO G O 1
ATOM 14826 N N . GLN G 1 271 ? -47.975 34.600 -12.005 1.00 142.92 271 GLN G N 1
ATOM 14827 C CA . GLN G 1 271 ? -49.005 35.106 -11.122 1.00 116.20 271 GLN G CA 1
ATOM 14828 C C . GLN G 1 271 ? -50.184 35.632 -11.881 1.00 121.24 271 GLN G C 1
ATOM 14829 O O . GLN G 1 271 ? -50.165 36.749 -12.393 1.00 130.07 271 GLN G O 1
ATOM 14835 N N . MET G 1 272 ? -51.212 34.799 -11.940 1.00 140.87 272 MET G N 1
ATOM 14836 C CA . MET G 1 272 ? -52.468 35.135 -12.575 1.00 128.00 272 MET G CA 1
ATOM 14837 C C . MET G 1 272 ? -53.372 35.665 -11.490 1.00 117.11 272 MET G C 1
ATOM 14838 O O . MET G 1 272 ? -53.070 35.507 -10.313 1.00 132.95 272 MET G O 1
ATOM 14843 N N . ASP G 1 273 ? -54.462 36.317 -11.866 1.00 104.41 273 ASP G N 1
ATOM 14844 C CA . ASP G 1 273 ? -55.560 36.511 -10.913 1.00 147.98 273 ASP G CA 1
ATOM 14845 C C . ASP G 1 273 ? -56.884 36.343 -11.626 1.00 132.21 273 ASP G C 1
ATOM 14846 O O . ASP G 1 273 ? -57.051 36.851 -12.724 1.00 115.14 273 ASP G O 1
ATOM 14851 N N . VAL G 1 274 ? -57.796 35.599 -11.002 1.00 117.23 274 VAL G N 1
ATOM 14852 C CA . VAL G 1 274 ? -58.944 35.048 -11.701 1.00 135.71 274 VAL G CA 1
ATOM 14853 C C . VAL G 1 274 ? -60.250 35.516 -11.074 1.00 127.81 274 VAL G C 1
ATOM 14854 O O . VAL G 1 274 ? -60.321 35.655 -9.868 1.00 147.15 274 VAL G O 1
ATOM 14858 N N . ASN G 1 275 ? -61.263 35.794 -11.896 1.00 127.26 275 ASN G N 1
ATOM 14859 C CA . ASN G 1 275 ? -62.594 36.140 -11.403 1.00 136.33 275 ASN G CA 1
ATOM 14860 C C . ASN G 1 275 ? -63.542 34.929 -11.451 1.00 149.41 275 ASN G C 1
ATOM 14861 O O . ASN G 1 275 ? -63.493 34.124 -12.385 1.00 142.92 275 ASN G O 1
ATOM 14866 N N . PHE G 1 276 ? -64.414 34.805 -10.451 1.00 159.43 276 PHE G N 1
ATOM 14867 C CA . PHE G 1 276 ? -65.310 33.644 -10.329 1.00 136.57 276 PHE G CA 1
ATOM 14868 C C . PHE G 1 276 ? -66.796 33.890 -10.618 1.00 149.06 276 PHE G C 1
ATOM 14869 O O . PHE G 1 276 ? -67.386 34.880 -10.175 1.00 147.66 276 PHE G O 1
ATOM 14877 N N . LYS G 1 277 ? -67.389 32.957 -11.351 1.00 158.08 277 LYS G N 1
ATOM 14878 C CA . LYS G 1 277 ? -68.834 32.842 -11.458 1.00 186.85 277 LYS G CA 1
ATOM 14879 C C . LYS G 1 277 ? -69.107 31.402 -11.068 1.00 192.88 277 LYS G C 1
ATOM 14880 O O . LYS G 1 277 ? -68.330 30.523 -11.428 1.00 194.33 277 LYS G O 1
ATOM 14886 N N . ARG G 1 278 ? -70.180 31.138 -10.330 1.00 181.39 278 ARG G N 1
ATOM 14887 C CA . ARG G 1 278 ? -70.688 29.767 -10.279 1.00 190.66 278 ARG G CA 1
ATOM 14888 C C . ARG G 1 278 ? -71.980 29.598 -11.101 1.00 206.17 278 ARG G C 1
ATOM 14889 O O . ARG G 1 278 ? -72.832 30.495 -11.124 1.00 211.58 278 ARG G O 1
ATOM 14897 N N . VAL G 1 279 ? -72.114 28.450 -11.770 1.00 192.31 279 VAL G N 1
ATOM 14898 C CA . VAL G 1 279 ? -73.332 28.119 -12.517 1.00 203.44 279 VAL G CA 1
ATOM 14899 C C . VAL G 1 279 ? -73.523 26.603 -12.615 1.00 184.69 279 VAL G C 1
ATOM 14900 O O . VAL G 1 279 ? -74.050 25.965 -11.694 1.00 143.97 279 VAL G O 1
#

Foldseek 3Di:
DDPCVVVLCVVLVVLVVVLVVQLVVVVVVLVVVLVVCPVVCDPDDPVVSVVVSVVSSVVSNVVSVLVSVVSVVVSVPDDVVVVCVVCVVVVVVVVVVCVLVVLLQVQLVCCVVVVVDDCAFWKDFPNRTAGWHDRDRQWTWGQHDVPGIDIGGRSRGPDIGTAADVFHKAKDKAKAWPPDDPVLLQVLLVVLWVVVVVVDDFFDFTQDKDDQPDDDDTMTITMTMTTGHGPCNVVSNVSSVVSSVVSCPPVVGDHSPDDDDDDDDDD/DDPCVVVLVVVLVVLVVVLVVQLVVVVVVLVVVLVVCPPVCDPDDPVVSVVVSVVSSVVSNVVSCLVSVVSVVVSVVDDVVVVCVVCVVVVVVVVVVCVLVVLLQVQLCCCVVVVVDDCAFWKDFPNRTAGWHDRDRQWTWGQHDVPGIDIGGRSRGPDIGTAADVFHKAKDKAKAWPPDDPVLLQVLLVVLWVVVVVVDDFFDFTFDKDDQPADDDTITITMTMTTGHGPCRVVVNVSSVVSSVVSCPPVVGDHSPPDDDDDDDDD/DDPCVVVLVVVLVVLVVVLVVQLVVVVVVLVVVLVVCPVVCDPDDPVVSVVVSVVSSVVSNVVSVLVSVVSVVVSVPDDVVVVCVVCVVVVVVCVVVCVLVVLLQVQLVCCVVVVVDDQAFWKDFPNDTAGWHDRDRQWTWGQHDVPGIDIGGRSRGPDIGTAADVFHKAKDKAKAWPPDDPVLLQVLLVVLWVVVVVVDDFFDFTQDKDDQPDDDDTITITMTMTTGHGPCNVVVNVSSVVSSVVCCPPVVGDHSPDDDDDDDDDD/DDPCVVVLVVVLVVLVVVLVVQLVVVVVVLVVVLVVCPVVCDPDDPVVSVVVSVVSSVVSNVVSVLVSVVSVVVSVVDDVVVVCVVCVVVVVVVVVVCVLVVLLQVQLVCCVVVVPDDCAFWKDFPNRTAGWHDRDRQWTWGQHDVPGIDIGGRSRGPDIGTAADVFHKAKDKAKAWPPDDPVLLQVLLVVLWVVVVVVDDFFDFTFDKDDQPDDDDTITITMTMTTGHGPCRVVVNVSSVVSSVVSCPPVVGDHSPPDDDDDDDDD/DDPCVVVLCVVLVVLVVVLVVQLVVVVVVLVVVLVVCPVVCDPDDPVVSVVVSVVSSVVSNVVSVLVSVVSVVVSVVDDVVVVCVVCVVVVVVVVVVCVLVVLLQVQLVCCVVVVVDDCAFWKDFPNDTAGWHDRDRQWTWGQHDVPGIDIGGRSRGPDIGTAADVFHKAKDKAKAWPPDDAVLLQVLLVVLWVCVVVVDDFFDFTQDKDDQPDDDDTITITMTMTTGHGPCNVVVNVSSVVSSVVCCPPVVGDHSPDDDDDDDDDD/DDDCVVVLCVVLVVLVVVLVVQLVVVVVVLVVVLVVCPVVCDPDDPVVSVVVSVVVSVVSNVVSVLVSVVSVVVSVVDDVVVVCVVCVVVVVVVVVVCVLVVLLQVQLVCCVVVVVDDQAFWKDFPNDTAGWHDRDRQWTWGQHDVPGIDIGGRSRGPDIGTAADVFHKAKDKAKAWPPDDPVLLQVLLVVLWVVVVVVDDFFDFTFDKDDQPDDDDTMTITMTMTTGHGPCRVVVNVSSVVSSVVSCPPVVGDHSPDDDDDDDDDD/DDPCVVVLVVVLVVLVVVLVVQLVVVVVVLVVVLVVCPVVCDPDDPVVSVVVSVVSSVVSNVVSVLVSVVSVVVSVVDDVVVVCVVVVVVVVVVVVVCVLVVLLQVQLVCCVVVVVDDCAFWKDFPNRTAGWHDRDRQWTWGQHDVPGIDIGGRSRGPDIGTAADVFHKAKDKAKAWPPDDPVLLQVLLVVLWVVVVVVDDFFDFTFDKDDQPDDDDTITITMTMTTGHGPCNVVSNVSSVVSSVVSCPPVVGDHSPPDDDDDDDDD

GO terms:
  GO:0034220 monoatomic ion transmembrane transport (P, IDA)
  GO:0005886 plasma membrane (C, IDA)
  GO:0008381 mechanosensitive monoatomic ion channel activity (F, IDA)
  GO:0051260 protein homooligomerization (P, IDA)
  GO:0005886 plasma membrane (C, EXP)
  GO:0042802 identical protein binding (F, IPI)
  GO:0016020 membrane (C, IDA)
  GO:0009992 intracellular water homeostasis (P, IMP)

Radius of gyration: 39.86 Å; Cα contacts (8 Å, |Δi|>4): 3344; chains: 7; bounding box: 104×87×117 Å

InterPro domains:
  IPR006685 Mechanosensitive ion channel MscS [PF00924] (114-180)
  IPR006686 Mechanosensitive ion channel MscS, conserved site [PS01246] (143-177)
  IPR008910 Mechanosensitive ion channel, conserved TM helix [PF05552] (16-64)
  IPR010920 LSM domain superfamily [SSF50182] (114-179)
  IPR011014 Mechanosensitive ion channel MscS, transmembrane-2 [SSF82861] (28-112)
  IPR011066 Mechanosensitive ion channel MscS, C-terminal domain superfamily [SSF82689] (181-278)
  IPR023408 Mechanosensitive ion channel MscS, beta-domain superfamily [G3DSA:2.30.30.60] (129-178)
  IPR045275 Mechanosensitive ion channel MscS, archaea/bacteria type [PTHR30221] (9-280)
  IPR049142 Mechanosensitive ion channel, transmembrane helices 2/3 [PF21088] (72-112)
  IPR049278 Mechanosensitive ion channel MscS, C-terminal domain [PF21082] (187-268)

Secondary structure (DSSP, 8-state):
--S-HHHHHHHHHHHHHHHHHHHHHHHHHHHHHHHHHHSS-SS--TTHHHHHHHHHHHHHHHHHHHHHHHHHHHHTT--HHHHHHHHHHHHHHHHHHTHHHHHHHHHHHHHHHTTS--TT-EEEETTEEEEEEEE-SSEEEEEETTTEEEEEEGGG-S-EEE-SSS-EEEEEEEEEETTS-HHHHHHHHHHHHHHHHHH-SSBSS--EEEEEEEEETTEEEEEEEEEESTT-HHHHHHHHHHHHHHHHHHTT--------EEEEEE-/--S-HHHHHHHHHHHHHHHHHHHHHHHHHHHHHHHHHHSS-SS--TTHHHHHHHHHHHHHHHHHHHHHHHHHHHHTT--HHHHHHHHHHHHHHHHHHTHHHHHHHHHHHHHHHTTS--TT-EEEETTEEEEEEEE-SSEEEEEETTTEEEEEEGGG-S-EEE-SSS-EEEEEEEEEETTS-HHHHHHHHHHHHHHHHHH-SSBSS--EEEEEEEEETTEEEEEEEEEESTT-HHHHHHHHHHHHHHHHHHTT------EEEEEEEE-/--S-HHHHHHHHHHHHHHHHHHHHHHHHHHHHHHHTTTSS-SS--TTHHHHHHHHHHHHHHHHHHHHHHHHHHHHTT--HHHHHHHHHHHHHHHHHHTHHHHHHHHHHHHHHHTTS--TT-EEEETTEEEEEEEE-SSEEEEEETTTEEEEEEGGG-S-EEE-SSS-EEEEEEEEEETTS-HHHHHHHHHHHHHHHHHH-SSBSS--EEEEEEEEETTEEEEEEEEEESTT-HHHHHHHHHHHHHHHHHHTT--------EEEEEE-/--S-HHHHHHHHHHHHHHHHHHHHHHHHHHHHHHHTTTSS-SS--TTHHHHHHHHHHHHHHHHHHHHHHHHHHHHTT--HHHHHHHHHHHHHHHHHHTHHHHHHHHHHHHHHHTTS--TT-EEEETTEEEEEEEE-SSEEEEEETTTEEEEEEGGG-S-EEE-SSS-EEEEEEEEEETTS-HHHHHHHHHHHHHHHHHH-SSBSS--EEEEEEEEETTEEEEEEEEEESTT-HHHHHHHHHHHHHHHHHHTT--------EEEEEE-/----HHHHHHHHHHHHHHHHHHHHHHHHHHHHHHHHHHSS-SS--TTHHHHHHHHHHHHHHHHHHHHHHHHHHHHTT--HHHHHHHHHHHHHHHHHHTHHHHHHHHHHHHHHHTTSS-TT-EEEETTEEEEEEEE-SSEEEEEETTTEEEEEEGGG-S-EEESSSS-EEEEEEEEEETTS-HHHHHHHHHHHHHHHHHH-SSBSS--EEEEEEEEETTEEEEEEEEEESTT-HHHHHHHHHHHHHHHHHHTT--------EEEEEE-/--S-HHHHHHHHHHHHHHHHHHHHHHHHHHHHHHHHHHSS-SS--TTHHHHHHHHHHHHHHHHHHHHHHHHHHHHTT--HHHHHHHHHHHHHHHHHHTHHHHHHHHHHHHHHHTTS--TT-EEEETTEEEEEEEE-SSEEEEEETTTEEEEEEGGG-S-EEE-SSS-EEEEEEEEEETTS-HHHHHHHHHHHHHHHHHH-SSBSS--EEEEEEEEETTEEEEEEEEEESTTTHHHHHHHHHHHHHHHHHHTT--------EEEEEE-/----HHHHHHHHHHHHHHHHHHHHHHHHHHHHHHHTTTSS-SS--TTHHHHHHHHHHHHHHHHHHHHHHHHHHHHTT--HHHHHHHHHHHHHHHHHHTHHHHHHHHHHHHHHHTTS--TT-EEEETTEEEEEEEE-SSEEEEEETTTEEEEEEGGG-S-EEE-SSS-EEEEEEEEEETTS-HHHHHHHHHHHHHHHHHH-SSBSS--EEEEEEEEETTEEEEEEEEEESTT-HHHHHHHHHHHHHHHHHHTT--------EEEEEE-

Nearest PDB structures (foldseek):
  3udc-assembly1_G  TM=1.004E+00  e=1.617E-49  Caldanaerobacter subterraneus subsp. tengcongensis MB4
  3t9n-assembly1_A  TM=9.939E-01  e=5.879E-43  Caldanaerobacter subterraneus subsp. tengcongensis
  3t9n-assembly1_D  TM=9.948E-01  e=7.053E-43  Caldanaerobacter subterraneus subsp. tengcongensis
  3t9n-assembly1_B  TM=9.947E-01  e=4.097E-42  Caldanaerobacter subterraneus subsp. tengcongensis
  4age-assembly1_C  TM=6.928E-01  e=4.652E-18  Escherichia coli

CATH classification: 1.10.287.1260 (+2 more: 2.30.30.60, 3.30.70.100)

B-factor: mean 141.43, std 33.35, range [51.38, 279.64]

Sequence (1869 aa):
YDIKAVKFLLDVLKILIIAFIGIKFADFLIYRFYKLYSKSKIQLPQRKIDTLTSLTKNAVRYIIYFLAGASILKLFNIDMTSLLAVAGIGSLAIGFGAQNLVKDMISGFFIIFEDQFSVGDYVTINGISGTVEEIGLRVTKIRGFSDGLHIIPNGEIKMVTNLTKDSMMAVVNIAFPIDEDVDKIIEGLQEICEEVKKSRDDLIEGPTVLGITDMQDSKLVIMVYAKTQPMQKWAVERDIRYRVKKMFDQKNISFPYPQMDVNFKRVYDIKAVKFLLDVLKILIIAFIGIKFADFLIYRFYKLYSKSKIQLPQRKIDTLTSLTKNAVRYIIYFLAGASILKLFNIDMTSLLAVAGIGSLAIGFGAQNLVKDMISGFFIIFEDQFSVGDYVTINGISGTVEEIGLRVTKIRGFSDGLHIIPNGEIKMVTNLTKDSMMAVVNIAFPIDEDVDKIIEGLQEICEEVKKSRDDLIEGPTVLGITDMQDSKLVIMVYAKTQPMQKWAVERDIRYRVKKMFDQKNISFPYPQMDVNFKRVYDIKAVKFLLDVLKILIIAFIGIKFADFLIYRFYKLYSKSKIQLPQRKIDTLTSLTKNAVRYIIYFLAGASILKLFNIDMTSLLAVAGIGSLAIGFGAQNLVKDMISGFFIIFEDQFSVGDYVTINGISGTVEEIGLRVTKIRGFSDGLHIIPNGEIKMVTNLTKDSMMAVVNIAFPIDEDVDKIIEGLQEICEEVKKSRDDLIEGPTVLGITDMQDSKLVIMVYAKTQPMQKWAVERDIRYRVKKMFDQKNISFPYPQMDVNFKRVYDIKAVKFLLDVLKILIIAFIGIKFADFLIYRFYKLYSKSKIQLPQRKIDTLTSLTKNAVRYIIYFLAGASILKLFNIDMTSLLAVAGIGSLAIGFGAQNLVKDMISGFFIIFEDQFSVGDYVTINGISGTVEEIGLRVTKIRGFSDGLHIIPNGEIKMVTNLTKDSMMAVVNIAFPIDEDVDKIIEGLQEICEEVKKSRDDLIEGPTVLGITDMQDSKLVIMVYAKTQPMQKWAVERDIRYRVKKMFDQKNISFPYPQMDVNFKRVYDIKAVKFLLDVLKILIIAFIGIKFADFLIYRFYKLYSKSKIQLPQRKIDTLTSLTKNAVRYIIYFLAGASILKLFNIDMTSLLAVAGIGSLAIGFGAQNLVKDMISGFFIIFEDQFSVGDYVTINGISGTVEEIGLRVTKIRGFSDGLHIIPNGEIKMVTNLTKDSMMAVVNIAFPIDEDVDKIIEGLQEICEEVKKSRDDLIEGPTVLGITDMQDSKLVIMVYAKTQPMQKWAVERDIRYRVKKMFDQKNISFPYPQMDVNFKRVYDIKAVKFLLDVLKILIIAFIGIKFADFLIYRFYKLYSKSKIQLPQRKIDTLTSLTKNAVRYIIYFLAGASILKLFNIDMTSLLAVAGIGSLAIGFGAQNLVKDMISGFFIIFEDQFSVGDYVTINGISGTVEEIGLRVTKIRGFSDGLHIIPNGEIKMVTNLTKDSMMAVVNIAFPIDEDVDKIIEGLQEICEEVKKSRDDLIEGPTVLGITDMQDSKLVIMVYAKTQPMQKWAVERDIRYRVKKMFDQKNISFPYPQMDVNFKRVYDIKAVKFLLDVLKILIIAFIGIKFADFLIYRFYKLYSKSKIQLPQRKIDTLTSLTKNAVRYIIYFLAGASILKLFNIDMTSLLAVAGIGSLAIGFGAQNLVKDMISGFFIIFEDQFSVGDYVTINGISGTVEEIGLRVTKIRGFSDGLHIIPNGEIKMVTNLTKDSMMAVVNIAFPIDEDVDKIIEGLQEICEEVKKSRDDLIEGPTVLGITDMQDSKLVIMVYAKTQPMQKWAVERDIRYRVKKMFDQKNISFPYPQMDVNFKRV